Protein AF-0000000067011231 (afdb_homodimer)

Organism: Wuchereria bancrofti (NCBI:txid6293)

Nearest PDB structures (foldseek):
  5yp4-assembly1_B  TM=8.594E-01  e=2.585E-48  Pseudoxanthomonas mexicana
  5yp4-assembly2_D  TM=8.681E-01  e=1.313E-47  Pseudoxanthomonas mexicana
  5yp1-assembly2_D  TM=8.513E-01  e=4.082E-45  Pseudoxanthomonas mexicana
  5yp4-assembly2_C  TM=8.335E-01  e=2.295E-44  Pseudoxanthomonas mexicana
  5yp1-assembly1_A  TM=8.410E-01  e=7.634E-43  Pseudoxanthomonas mexicana

Radius of gyration: 39.49 Å; Cα contacts (8 Å, |Δi|>4): 3961; chains: 2; bounding box: 105×130×97 Å

pLDDT: mean 86.71, std 16.5, range [24.91, 98.81]

Secondary structure (DSSP, 8-state):
-----EEP-PPPPPHHHHHHHHHHHHHHHHHTT-EEEEEEEEEE-TTS-EEEEEEEEETTS-EEEEEEEE----S-TT--EEEE-EES--------PPPPHHHHHHHHHHT----EE--EEEEETTTTEEEEE-SS-EEEEETTEEEEESTT--S--EEEEE-SS-TTEEEEEETTEEEEEETTEEEEE--PPTTEEESB--HHHHHHH---B-EEE-SSSS-EEEEEEEE-TTSPEEB-PPTTB---PPEE--BTTSPPPEEEEEEEEEETTEEEEEEBSS-HHHHSTTEEEEEEEEE-TTSSEEEEEEEETTSSEEEEEEEEGGGBS-TTS------EEEEEEE-SS-PPP-S--EEPPPBTTEEEEEEEEEEESEEEEEEEEEEE-TTSSBEEEEEEESS-SSS-B-SSS-EEEETTTTEEEEEE--S-TT--EEEEEES-TT-TT-STTSSS----EEE-S-TT-EE--GGGGTT-TT-------EEETTTEEEEEEEETTEEEEEEEEEEE--TT-SS-EEEEEEEEE----STHHHHHHHHHTS---HHHHT---EEEEEE-TTTSSEEEEEEEPPTT--TTEEEEEEEEE--STT-----SSGGGTGGGHHHHTTT-EEEEEE-TT-SSS-HHHHGGGTT-TT---SSSSS-HHHHHHHHHHHHHHHHTTT-EEEEEEEEEEETHHHHHHHHHHHH-TTT-SEEEEES----GGGSBHHHHHHHH-SS-TTHHHHT-GGGGGGGS-SSTTSEEEEEETT-SSS-HHHHHHHHHHHHHHT---EEEEETT--SS--SHHHHHHHHHHHHHHHHHHT---THHHHHHHHHHHH-/-----EEP-PPPPPHHHHHHHHHHHHHHHHHTT-EEEEEEEEEE-TTS-EEEEEEEEETTS-EEEEEEEE----S-TT--EEEE-EES--------PPPPHHHHHHHHHHT----EE--EEEEETTTTEEEEE-SS-EEEEETTEEEEESTT--S--EEEEE-SS-TTEEEEEETTEEEEEETTEEEEE--PPTTEEESB--HHHHHHH---B-EEE-SSSS-EEEEEEEE-TTSPEEB-PPTTB---PPEE--BTTSPPPEEEEEEEEEETTEEEEEEBSS-HHHHSTTEEEEEEEEE-TTSSEEEEEEEETTSSEEEEEEEEGGGBS-TTS------EEEEEEE-SS-PPP-S--EEPPPBTTEEEEEEEEEEESEEEEEEEEEEE-TTSSBEEEEEEESS-SSS-B-SSS-EEEETTTTEEEEEE--S-TT--EEEEEES-TT-TT-STTSSS----EEE-S-TT-EE--GGGGTT-TT-------EEETTTEEEEEEEETTEEEEEEEEEEE--TT-SS-EEEEEEEEE----STHHHHHHHHHTS---HHHHT---EEEEEE-TTTSSEEEEEEEPPTT--TTEEEEEEEEE--STT-----SSGGGTGGGHHHHTTT-EEEEEE-TT-SSS-HHHHHTTTT-TT---SSSSS-HHHHHHHHHHHHHHHHTTT-EEEEEEEEEEETHHHHHHHHHHHH-TTT-SEEEEES----GGGSBHHHHHHHH-SS-TTHHHHT-GGGGGGGS-SSTTSEEEEEETT-SSS-HHHHHHHHHHHHHHT---EEEEETT--SS--SHHHHHHHHHHHHHHHHHHT---THHHHHHHHHHHH-

InterPro domains:
  IPR001375 Peptidase S9, prolyl oligopeptidase, catalytic domain [PF00326] (619-823)
  IPR002469 Dipeptidylpeptidase IV, N-terminal domain [PF00930] (152-465)
  IPR029058 Alpha/Beta hydrolase fold [G3DSA:3.40.50.1820] (556-831)
  IPR029058 Alpha/Beta hydrolase fold [SSF53474] (561-822)
  IPR050278 Serine protease S9B/DPPIV [PTHR11731] (105-818)

Sequence (1678 aa):
MPPHDEQYLVEEKSWSELLSHARLWRNISKKRMNMTLHHFSLYIDHSGTERMLALGGSGQSPQETIYTAPLTRSPLVSSVAKLTLSPYLDTKPSKSGPPPAELAALCERQRTTVSSGISSYDFDPTSSTLLYSDSTNLYRIQKEEKSVIGSGIKGCPLHAQLCPVDNTLVAFVANSNVHIDWKGKVIYSSSTGDNIINGCSSFIAQEELDRFTGMWWSPGPRKMLLYEQVDETAVTSLQFTIPGCSPARPMKYPVAGTANAISTLRLIVIDENKIIDEKLAVELKTVYPWYEYLARVGWLSDGSAIWALLLSRLQDRYALVLIPLNLFGSRDNQSSAQVVTLLQEQSEIWFNVDNLTRFLTPVGGILQFIHASDRDDYTHLFHYTAKLDEAHVTATCSSRPVTAGNWSVLKEPGLFVDEKRKHVYFVANKHHPSDANLYVSSETCTSDKCVVCYSDSSAYSKILSGIGLSYRHVSDFVLSQYERMECELQLNPEIGFVCWESSLQMPPRCVFYRLHHLNGDRLPTATLQHLIYLPQPSLTNELSQRIENICVPKVAAKEYPELIEYQSENSKRKHYALLLKPFGAIRGLQYPVIQLVYGGPGVQLVRNAWSTWVGFRKFASLGYAVLMVDGRGSSNRGISFEAALKNKLVSEKRLVQGTVEIEDQVEGLREVAKRTDGLLDLTRVAIMGWSYGGYLALLCLAKSPNVYRAAIAGGAVTCWRLYDTAYTERYLGLPSDPIYKDSSVLSYINQLPNEVDRLLIVHGLIDENVHFSHTERLIEALIAAGKPHRLQIFPSERHGVRSVEAGEFHDASMLSFLCRALAVDRIHSDITKSIDKSLMPPHDEQYLVEEKSWSELLSHARLWRNISKKRMNMTLHHFSLYIDHSGTERMLALGGSGQSPQETIYTAPLTRSPLVSSVAKLTLSPYLDTKPSKSGPPPAELAALCERQRTTVSSGISSYDFDPTSSTLLYSDSTNLYRIQKEEKSVIGSGIKGCPLHAQLCPVDNTLVAFVANSNVHIDWKGKVIYSSSTGDNIINGCSSFIAQEELDRFTGMWWSPGPRKMLLYEQVDETAVTSLQFTIPGCSPARPMKYPVAGTANAISTLRLIVIDENKIIDEKLAVELKTVYPWYEYLARVGWLSDGSAIWALLLSRLQDRYALVLIPLNLFGSRDNQSSAQVVTLLQEQSEIWFNVDNLTRFLTPVGGILQFIHASDRDDYTHLFHYTAKLDEAHVTATCSSRPVTAGNWSVLKEPGLFVDEKRKHVYFVANKHHPSDANLYVSSETCTSDKCVVCYSDSSAYSKILSGIGLSYRHVSDFVLSQYERMECELQLNPEIGFVCWESSLQMPPRCVFYRLHHLNGDRLPTATLQHLIYLPQPSLTNELSQRIENICVPKVAAKEYPELIEYQSENSKRKHYALLLKPFGAIRGLQYPVIQLVYGGPGVQLVRNAWSTWVGFRKFASLGYAVLMVDGRGSSNRGISFEAALKNKLVSEKRLVQGTVEIEDQVEGLREVAKRTDGLLDLTRVAIMGWSYGGYLALLCLAKSPNVYRAAIAGGAVTCWRLYDTAYTERYLGLPSDPIYKDSSVLSYINQLPNEVDRLLIVHGLIDENVHFSHTERLIEALIAAGKPHRLQIFPSERHGVRSVEAGEFHDASMLSFLCRALAVDRIHSDITKSIDKSL

Foldseek 3Di:
DPQQQAADAFDDDDLVVLLVLLLLLVLVLLLLVQWDWDDKAWDAAPVRWIKMKIWIDGSVALAIAIWMDTDDDDPPQPDAAAAAIHGPDPDDFPDDDDQFPVVVVLCVLLVHDDGAAWDDWEADRVQRKIWTDRSAFIWIDGPNDIETAPPPDDAGWDPWYAAQQHRQWIWTDGPQWIWITGNRRTPDIDDDDPQKHKFFDDPCLSNPLVGTTFKAFFLANFTKMKGKIKHLPQFDWDFQDDPPDDGDGTDGFFFFQGADIAIWMWMWGDDPVDIDIWTQQDDVCVVPVQFHDFRDKYAANNRQWIWTWTAGLLQQKIWIKIGGPVRTDDPVPPPLDDIETADIDGHPAHDRRFQAKAWDHDDPQKTWIWDWDQPVFAIFIKIKIWHADPSNHYTDIDIDTLADDQFHFDGQAYWDADPVLQKIWTWIQVVHLQAIFIKIFHRPPQDPPPVVCPPPVGNDIGTADDPQKHFDAQLLVFQFLNDHGRNYWHADQQFFGWTWIFFQLGRIWIWTWGWDDDPPDSDIYIGTHYTYHYDDPPVCVVVVVVSVPSPPPPLLNPFTWDKDWDQDPLVRHIKIKIKGFQRPQDPSHAFAEEEEEQLAAPHDLRHGGNSSPSSVNSVSPSGYMYMYIDAQRHPGSGVVSNSLQAQQQFFQPDPDGTRRSLVRSLRRVVVVCVVVPRRHDQQRYEYEGAASSLLVSLSNCLSPVNRHLAYEHELYAQFSSRAGSNPSCNRNNRDDPPSRVRNGSLVRLLSHDQDELRYEYEYESSAPHSHCVRVVSSVVSNVVNNHYYHYHYDDPDYSDQNDPSSSSSVSSVVVSSSSVSRRDDPPPPVVVVVVVVVD/DPQQQAADAFDDDDLVVLLVLLLLLVLLLLLLVQWDWDDKAWDQAPVRWIKMKIWIDGSVALAIAIWMDTDDDDPPQPDAAAAAIHGPDPDDFPDPDDQFPVVVVLCVLLVHDDGAAWDDWEADRVQRKIWTFRSAFIWIDGPNDIATAPPPDDAGWDPWYAAQQHRQWIWTDGPQWIWITGNRRTPDIDDDDPQKHKFFDDPCLSNPLVGTTFKAFFLANFTKMKGKIKHLPQFDWDFQDDPPDDGDGTDGFFFFQGADIAIWMWMWGDDDVDIDIWTQQDRVCVVPVQFHDFRDKYAANNRQWIWTWTAGLLQQKIWIKIGGPVRTHDPVPPPLDDIETADMDGHPAHDRRFQAKAWDHDDPQKTWIKDWDQPVFAIFIKIKIWHADPSNHYTDIDIDTLADDQWHFDGQQYWDADPVLQKIWTWIQVVHLQAIFIKIFHRPPQDPPPVVCPPPVGNDIGTADDPQKHFDAQLLVFQFLNDHGRNYWHADQQFFGWTWIFFQLGRIWIWTWGWDDDPPDSDIYIGTHYTYHYDQPPVCVVVVVVSVPSPPPPLLNPFTWDKDWDQDPLVRHIKIKIKGFQRPQDPSHAFAEEEEEQLAAPHDLRHGGNSSPSSVNSVSPSGYMYMYIDAQRHPGSGVVSNSLQAQQQFFQPDPPGTRRSLVRSLRRVVVVCVVVPRRHDQQRYEYEGAASSLLVSLSNCLSPVNRHQAYERELYAQFSSRAGSNPSCNRNNRDDPPSRVRNGSLVRLLSHDQDELRYEYEYESSAPHSHCVRVVSSVVSNVVNNHYYHYHYDDPDYSDQNDPSSSSSVSSVVVNSSSVSRRDDPPPPVVVVVVVVVD

Solvent-accessible surface area (backbone atoms only — not comparable to full-atom values): 88333 Å² total; per-residue (Å²): 122,78,78,75,65,46,70,58,77,64,78,87,69,54,52,62,54,35,37,50,50,29,46,51,42,51,50,57,45,44,63,56,54,39,67,47,74,42,78,60,46,69,47,58,44,96,88,64,48,37,32,37,38,29,34,30,29,56,60,88,43,66,46,23,43,46,29,28,43,76,58,77,86,62,89,66,80,84,59,70,38,81,40,67,36,40,70,67,59,92,72,74,75,68,86,90,62,82,74,51,67,69,57,49,52,51,23,56,58,64,49,35,74,83,60,43,29,44,68,48,72,38,74,41,68,88,73,52,33,40,35,37,26,53,60,59,50,38,36,38,34,42,89,90,42,76,42,58,44,48,64,90,60,69,59,52,66,38,85,62,39,64,32,80,76,43,78,56,33,35,38,31,23,31,81,40,17,36,34,34,20,50,79,40,38,61,78,43,68,56,86,60,60,87,55,35,30,26,33,38,45,52,67,60,36,27,65,69,55,71,30,63,70,16,61,47,65,31,65,16,90,56,58,35,38,38,30,30,37,29,42,37,73,73,24,41,54,27,24,57,39,57,22,52,33,62,68,62,83,60,42,75,48,34,30,37,77,57,44,66,55,47,79,43,53,32,40,34,40,55,47,98,92,44,77,46,78,27,47,48,56,64,58,64,47,77,78,37,74,62,50,54,42,80,61,46,74,50,59,34,53,64,39,69,32,33,35,38,32,39,23,24,61,44,26,28,34,39,34,38,32,38,39,51,59,78,44,45,39,70,74,83,60,79,60,82,71,46,66,20,49,58,44,73,52,73,49,95,59,59,64,82,86,63,47,44,68,48,60,43,75,69,52,95,78,33,42,36,31,38,37,60,47,48,85,81,34,22,34,30,41,28,41,33,41,31,40,59,40,95,76,41,47,44,36,55,63,48,73,45,66,30,40,63,65,100,37,24,51,49,42,74,45,24,64,47,75,42,75,90,76,36,35,41,36,37,38,24,20,67,92,36,78,40,33,29,32,42,31,38,23,46,64,66,80,67,61,84,73,41,67,86,46,54,77,70,77,59,42,64,65,46,76,44,51,62,83,86,31,11,50,64,56,48,73,41,46,83,76,25,86,77,48,46,53,83,39,67,74,40,71,29,88,85,54,23,35,52,49,43,35,18,11,61,88,34,66,62,44,42,34,35,30,36,46,42,82,51,89,87,52,88,65,65,47,48,45,68,41,31,43,54,42,71,72,73,65,80,74,48,52,60,56,47,48,54,53,62,56,56,66,68,56,73,70,54,73,78,62,61,62,44,81,44,78,47,77,34,83,88,74,72,40,78,33,43,30,35,38,34,64,24,54,79,68,53,93,62,33,17,23,36,30,39,36,46,43,45,65,37,71,76,46,64,68,60,47,38,30,29,66,68,48,53,77,51,46,63,45,14,71,56,45,26,26,39,38,35,56,42,41,54,11,23,44,74,64,24,53,67,36,31,47,71,36,56,63,31,57,63,29,51,85,61,94,59,86,58,20,67,47,54,51,37,46,54,49,45,54,51,53,52,33,62,73,50,76,53,36,53,28,65,84,29,20,31,29,30,18,50,32,56,5,6,31,45,19,52,45,37,31,28,77,33,52,85,52,27,54,21,26,37,25,25,32,32,55,32,43,57,69,70,34,43,32,68,63,43,18,37,41,53,42,69,79,44,82,62,55,51,54,50,45,18,52,73,70,42,55,88,48,40,59,59,44,73,63,28,34,38,41,35,38,22,44,44,11,81,72,49,28,32,43,30,53,45,54,49,50,49,51,28,36,69,69,63,38,50,68,44,52,47,78,36,60,89,21,30,70,56,68,73,51,68,44,52,37,27,41,50,45,22,51,51,52,57,45,47,56,63,44,52,47,80,78,68,70,63,58,60,56,55,55,54,50,53,69,75,98,121,78,78,75,64,46,68,58,78,64,77,88,68,54,52,62,53,34,37,50,50,29,46,51,43,52,50,56,45,44,63,56,54,42,65,47,73,44,78,61,44,70,48,58,44,96,86,64,48,38,32,38,38,30,36,30,29,56,60,88,46,63,47,23,43,46,29,27,42,75,58,77,86,62,89,65,81,83,58,70,38,81,39,66,36,41,71,66,60,95,72,73,73,67,84,92,63,83,75,51,68,69,58,48,52,50,24,57,58,64,48,35,75,83,58,41,25,44,66,48,72,38,74,41,69,89,73,52,32,40,34,38,26,53,60,59,52,39,37,36,34,42,88,88,41,76,43,59,42,48,63,90,60,68,58,52,67,38,84,61,40,65,34,78,78,40,77,56,33,35,38,32,23,30,82,38,16,35,34,33,20,49,81,42,39,60,76,44,67,57,85,62,60,89,55,36,28,27,32,39,43,51,67,60,36,27,65,70,55,72,29,64,70,16,61,45,67,32,66,17,90,56,58,34,39,38,30,30,37,30,41,36,73,72,24,41,56,27,24,56,39,57,21,54,33,62,69,63,84,58,44,75,49,34,33,36,77,56,42,65,55,48,77,43,52,31,40,33,39,55,49,96,93,44,77,46,78,27,47,48,58,66,58,63,48,78,79,37,72,61,52,54,41,80,60,45,75,49,60,35,53,64,39,70,32,34,36,37,32,38,22,23,61,46,26,26,34,39,34,39,34,37,39,52,60,79,43,44,37,70,72,82,59,80,58,82,69,48,67,21,48,56,46,72,51,73,51,93,58,59,65,82,84,62,46,44,68,46,61,43,74,67,53,97,77,33,42,36,32,38,37,60,43,48,89,80,35,24,34,27,40,29,42,33,40,32,42,61,42,96,75,43,46,46,34,57,61,47,72,47,66,30,38,64,65,100,36,22,50,50,41,75,47,24,63,48,75,42,74,91,77,36,35,39,34,37,37,27,19,68,92,36,77,38,34,29,32,41,29,38,22,46,64,68,78,66,61,85,74,41,67,85,46,54,76,70,78,60,41,64,65,46,76,44,51,62,81,86,30,12,48,63,56,48,74,43,45,82,76,24,86,76,49,45,51,84,40,67,73,39,72,29,90,87,53,24,37,53,48,44,34,17,11,62,88,35,65,61,44,43,35,35,31,36,45,43,82,50,88,89,52,89,64,66,46,48,44,70,40,31,42,54,39,71,72,72,65,82,73,50,52,58,55,46,49,54,53,62,56,54,66,68,55,73,70,55,73,79,63,62,61,43,81,44,78,44,77,34,85,87,76,71,41,78,33,42,29,35,38,34,63,24,54,80,69,54,90,62,33,17,24,36,31,38,35,45,43,44,64,36,72,76,46,60,68,59,47,37,29,29,68,65,49,53,76,50,47,64,45,12,70,54,44,25,26,38,36,36,55,41,43,58,11,24,44,75,64,25,54,68,37,30,48,72,37,56,62,31,56,65,31,51,85,59,94,59,84,59,20,66,45,55,50,37,47,54,50,45,54,52,55,50,31,62,72,50,75,52,37,52,28,65,83,28,20,32,29,32,19,48,32,56,5,6,30,45,19,53,44,39,31,27,76,35,52,85,52,26,53,22,26,36,25,26,32,32,55,32,42,58,68,72,34,44,31,68,61,42,19,38,38,53,42,71,81,44,84,64,56,50,53,50,46,18,51,74,72,41,56,88,48,40,59,58,44,74,61,30,34,39,40,35,38,22,45,45,11,83,73,50,29,32,43,29,52,44,53,50,51,51,52,30,36,69,69,63,38,49,68,44,51,48,76,36,62,89,22,30,70,56,67,73,52,67,45,51,37,27,41,50,47,23,52,51,52,58,45,46,56,63,44,53,49,80,77,68,70,62,57,61,54,53,55,54,50,54,68,74,96

Structure (mmCIF, N/CA/C/O backbone):
data_AF-0000000067011231-model_v1
#
loop_
_entity.id
_entity.type
_entity.pdbx_description
1 polymer 'Uncharacterized protein'
#
loop_
_atom_site.group_PDB
_atom_site.id
_atom_site.type_symbol
_atom_site.label_atom_id
_atom_site.label_alt_id
_atom_site.label_comp_id
_atom_site.label_asym_id
_atom_site.label_entity_id
_atom_site.label_seq_id
_atom_site.pdbx_PDB_ins_code
_atom_site.Cartn_x
_atom_site.Cartn_y
_atom_site.Cartn_z
_atom_site.occupancy
_atom_site.B_iso_or_equiv
_atom_site.auth_seq_id
_atom_site.auth_comp_id
_atom_site.auth_asym_id
_atom_site.auth_atom_id
_atom_site.pdbx_PDB_model_num
ATOM 1 N N . MET A 1 1 ? 53.312 -22.281 0.967 1 25.03 1 MET A N 1
ATOM 2 C CA . MET A 1 1 ? 52.062 -21.828 1.566 1 25.03 1 MET A CA 1
ATOM 3 C C . MET A 1 1 ? 50.938 -21.828 0.538 1 25.03 1 MET A C 1
ATOM 5 O O . MET A 1 1 ? 51.125 -21.375 -0.593 1 25.03 1 MET A O 1
ATOM 9 N N . PRO A 1 2 ? 50.062 -22.703 0.589 1 32.97 2 PRO A N 1
ATOM 10 C CA . PRO A 1 2 ? 49.094 -22.703 -0.511 1 32.97 2 PRO A CA 1
ATOM 11 C C . PRO A 1 2 ? 48.656 -21.297 -0.906 1 32.97 2 PRO A C 1
ATOM 13 O O . PRO A 1 2 ? 48.656 -20.391 -0.076 1 32.97 2 PRO A O 1
ATOM 16 N N . PRO A 1 3 ? 48.875 -20.906 -2.145 1 37 3 PRO A N 1
ATOM 17 C CA . PRO A 1 3 ? 48.5 -19.547 -2.539 1 37 3 PRO A CA 1
ATOM 18 C C . PRO A 1 3 ? 47.219 -19.078 -1.87 1 37 3 PRO A C 1
ATOM 20 O O . PRO A 1 3 ? 46.281 -19.844 -1.728 1 37 3 PRO A O 1
ATOM 23 N N . HIS A 1 4 ? 47.156 -18.406 -0.833 1 44.25 4 HIS A N 1
ATOM 24 C CA . HIS A 1 4 ? 46.031 -17.766 -0.166 1 44.25 4 HIS A CA 1
ATOM 25 C C . HIS A 1 4 ? 44.969 -17.328 -1.173 1 44.25 4 HIS A C 1
ATOM 27 O O . HIS A 1 4 ? 45.25 -16.578 -2.111 1 44.25 4 HIS A O 1
ATOM 33 N N . ASP A 1 5 ? 43.938 -18.109 -1.462 1 57.59 5 ASP A N 1
ATOM 34 C CA . ASP A 1 5 ? 42.844 -17.891 -2.387 1 57.59 5 ASP A CA 1
ATOM 35 C C . ASP A 1 5 ? 42.312 -16.469 -2.279 1 57.59 5 ASP A C 1
ATOM 37 O O . ASP A 1 5 ? 41.969 -16 -1.186 1 57.59 5 ASP A O 1
ATOM 41 N N . GLU A 1 6 ? 42.656 -15.633 -3.213 1 83.19 6 GLU A N 1
ATOM 42 C CA . GLU A 1 6 ? 42.25 -14.234 -3.305 1 83.19 6 GLU A CA 1
ATOM 43 C C . GLU A 1 6 ? 40.781 -14.117 -3.658 1 83.19 6 GLU A C 1
ATOM 45 O O . GLU A 1 6 ? 40.25 -14.93 -4.422 1 83.19 6 GLU A O 1
ATOM 50 N N . GLN A 1 7 ? 40.031 -13.398 -2.896 1 91.94 7 GLN A N 1
ATOM 51 C CA . GLN A 1 7 ? 38.625 -13.133 -3.137 1 91.94 7 GLN A CA 1
ATOM 52 C C . GLN A 1 7 ? 38.438 -12.242 -4.363 1 91.94 7 GLN A C 1
ATOM 54 O O . GLN A 1 7 ? 39.156 -11.25 -4.531 1 91.94 7 GLN A O 1
ATOM 59 N N . TYR A 1 8 ? 37.625 -12.695 -5.207 1 93.62 8 TYR A N 1
ATOM 60 C CA . TYR A 1 8 ? 37.312 -11.906 -6.387 1 93.62 8 TYR A CA 1
ATOM 61 C C . TYR A 1 8 ? 36.562 -10.641 -6.004 1 93.62 8 TYR A C 1
ATOM 63 O O . TYR A 1 8 ? 35.594 -10.688 -5.203 1 93.62 8 TYR A O 1
ATOM 71 N N . LEU A 1 9 ? 36.969 -9.5 -6.539 1 92.25 9 LEU A N 1
ATOM 72 C CA . LEU A 1 9 ? 36.312 -8.227 -6.293 1 92.25 9 LEU A CA 1
ATOM 73 C C . LEU A 1 9 ? 35.375 -7.887 -7.434 1 92.25 9 LEU A C 1
ATOM 75 O O . LEU A 1 9 ? 35.812 -7.609 -8.555 1 92.25 9 LEU A O 1
ATOM 79 N N . VAL A 1 10 ? 34.094 -7.914 -7.133 1 93.94 10 VAL A N 1
ATOM 80 C CA . VAL A 1 10 ? 33.094 -7.504 -8.133 1 93.94 10 VAL A CA 1
ATOM 81 C C . VAL A 1 10 ? 33.219 -6 -8.367 1 93.94 10 VAL A C 1
ATOM 83 O O . VAL A 1 10 ? 33.156 -5.211 -7.422 1 93.94 10 VAL A O 1
ATOM 86 N N . GLU A 1 11 ? 33.312 -5.676 -9.555 1 91.75 11 GLU A N 1
ATOM 87 C CA . GLU A 1 11 ? 33.438 -4.266 -9.914 1 91.75 11 GLU A CA 1
ATOM 88 C C . GLU A 1 11 ? 32.188 -3.482 -9.539 1 91.75 11 GLU A C 1
ATOM 90 O O . GLU A 1 11 ? 31.062 -3.932 -9.797 1 91.75 11 GLU A O 1
ATOM 95 N N . GLU A 1 12 ? 32.438 -2.393 -8.859 1 90.94 12 GLU A N 1
ATOM 96 C CA . GLU A 1 12 ? 31.312 -1.506 -8.57 1 90.94 12 GLU A CA 1
ATOM 97 C C . GLU A 1 12 ? 30.938 -0.683 -9.789 1 90.94 12 GLU A C 1
ATOM 99 O O . GLU A 1 12 ? 31.719 0.137 -10.266 1 90.94 12 GLU A O 1
ATOM 104 N N . LYS A 1 13 ? 29.766 -0.865 -10.258 1 95.19 13 LYS A N 1
ATOM 105 C CA . LYS A 1 13 ? 29.266 -0.146 -11.422 1 95.19 13 LYS A CA 1
ATOM 106 C C . LYS A 1 13 ? 28.312 0.968 -11 1 95.19 13 LYS A C 1
ATOM 108 O O . LYS A 1 13 ? 27.688 0.896 -9.938 1 95.19 13 LYS A O 1
ATOM 113 N N . SER A 1 14 ? 28.344 2.008 -11.883 1 96.06 14 SER A N 1
ATOM 114 C CA . SER A 1 14 ? 27.344 3.055 -11.672 1 96.06 14 SER A CA 1
ATOM 115 C C . SER A 1 14 ? 25.938 2.541 -11.945 1 96.06 14 SER A C 1
ATOM 117 O O . SER A 1 14 ? 25.766 1.497 -12.578 1 96.06 14 SER A O 1
ATOM 119 N N . TRP A 1 15 ? 24.984 3.268 -11.43 1 96.94 15 TRP A N 1
ATOM 120 C CA . TRP A 1 15 ? 23.594 2.887 -11.648 1 96.94 15 TRP A CA 1
ATOM 121 C C . TRP A 1 15 ? 23.266 2.814 -13.141 1 96.94 15 TRP A C 1
ATOM 123 O O . TRP A 1 15 ? 22.625 1.868 -13.602 1 96.94 15 TRP A O 1
ATOM 133 N N . SER A 1 16 ? 23.703 3.738 -13.883 1 96.62 16 SER A N 1
ATOM 134 C CA . SER A 1 16 ? 23.453 3.76 -15.32 1 96.62 16 SER A CA 1
ATOM 135 C C . SER A 1 16 ? 24.062 2.539 -16.016 1 96.62 16 SER A C 1
ATOM 137 O O . SER A 1 16 ? 23.453 1.979 -16.922 1 96.62 16 SER A O 1
ATOM 139 N N . GLU A 1 17 ? 25.219 2.203 -15.523 1 97.25 17 GLU A N 1
ATOM 140 C CA . GLU A 1 17 ? 25.859 1.01 -16.062 1 97.25 17 GLU A CA 1
ATOM 141 C C . GLU A 1 17 ? 25.078 -0.25 -15.703 1 97.25 17 GLU A C 1
ATOM 143 O O . GLU A 1 17 ? 24.953 -1.165 -16.516 1 97.25 17 GLU A O 1
ATOM 148 N N . LEU A 1 18 ? 24.609 -0.271 -14.516 1 97.62 18 LEU A N 1
ATOM 149 C CA . LEU A 1 18 ? 23.844 -1.425 -14.07 1 97.62 18 LEU A CA 1
ATOM 150 C C . LEU A 1 18 ? 22.531 -1.543 -14.859 1 97.62 18 LEU A C 1
ATOM 152 O O . LEU A 1 18 ? 22.125 -2.648 -15.219 1 97.62 18 LEU A O 1
ATOM 156 N N . LEU A 1 19 ? 21.859 -0.436 -15.109 1 96.88 19 LEU A N 1
ATOM 157 C CA . LEU A 1 19 ? 20.641 -0.435 -15.914 1 96.88 19 LEU A CA 1
ATOM 158 C C . LEU A 1 19 ? 20.922 -0.935 -17.328 1 96.88 19 LEU A C 1
ATOM 160 O O . LEU A 1 19 ? 20.141 -1.721 -17.875 1 96.88 19 LEU A O 1
ATOM 164 N N . SER A 1 20 ? 22.016 -0.45 -17.859 1 95.75 20 SER A N 1
ATOM 165 C CA . SER A 1 20 ? 22.391 -0.886 -19.188 1 95.75 20 SER A CA 1
ATOM 166 C C . SER A 1 20 ? 22.719 -2.377 -19.219 1 95.75 20 SER A C 1
ATOM 168 O O . SER A 1 20 ? 22.359 -3.078 -20.172 1 95.75 20 SER A O 1
ATOM 170 N N . HIS A 1 21 ? 23.438 -2.797 -18.203 1 94.62 21 HIS A N 1
ATOM 171 C CA . HIS A 1 21 ? 23.75 -4.215 -18.047 1 94.62 21 HIS A CA 1
ATOM 172 C C . HIS A 1 21 ? 22.484 -5.055 -17.984 1 94.62 21 HIS A C 1
ATOM 174 O O . HIS A 1 21 ? 22.391 -6.086 -18.656 1 94.62 21 HIS A O 1
ATOM 180 N N . ALA A 1 22 ? 21.531 -4.617 -17.203 1 94.5 22 ALA A N 1
ATOM 181 C CA . ALA A 1 22 ? 20.25 -5.312 -17.078 1 94.5 22 ALA A CA 1
ATOM 182 C C . ALA A 1 22 ? 19.516 -5.367 -18.406 1 94.5 22 ALA A C 1
ATOM 184 O O . ALA A 1 22 ? 19.016 -6.426 -18.812 1 94.5 22 ALA A O 1
ATOM 185 N N . ARG A 1 23 ? 19.469 -4.281 -19.094 1 92.44 23 ARG A N 1
ATOM 186 C CA . ARG A 1 23 ? 18.812 -4.191 -20.391 1 92.44 23 ARG A CA 1
ATOM 187 C C . ARG A 1 23 ? 19.453 -5.137 -21.406 1 92.44 23 ARG A C 1
ATOM 189 O O . ARG A 1 23 ? 18.766 -5.848 -22.141 1 92.44 23 ARG A O 1
ATOM 196 N N . LEU A 1 24 ? 20.766 -5.148 -21.391 1 90.31 24 LEU A N 1
ATOM 197 C CA . LEU A 1 24 ? 21.516 -5.977 -22.328 1 90.31 24 LEU A CA 1
ATOM 198 C C . LEU A 1 24 ? 21.203 -7.453 -22.125 1 90.31 24 LEU A C 1
ATOM 200 O O . LEU A 1 24 ? 20.844 -8.148 -23.078 1 90.31 24 LEU A O 1
ATOM 204 N N . TRP A 1 25 ? 21.297 -7.91 -20.969 1 90.25 25 TRP A N 1
ATOM 205 C CA . TRP A 1 25 ? 21.141 -9.336 -20.719 1 90.25 25 TRP A CA 1
ATOM 206 C C . TRP A 1 25 ? 19.688 -9.758 -20.844 1 90.25 25 TRP A C 1
ATOM 208 O O . TRP A 1 25 ? 19.391 -10.898 -21.219 1 90.25 25 TRP A O 1
ATOM 218 N N . ARG A 1 26 ? 18.75 -8.906 -20.484 1 87.06 26 ARG A N 1
ATOM 219 C CA . ARG A 1 26 ? 17.344 -9.211 -20.719 1 87.06 26 ARG A CA 1
ATOM 220 C C . ARG A 1 26 ? 17.047 -9.359 -22.203 1 87.06 26 ARG A C 1
ATOM 222 O O . ARG A 1 26 ? 16.328 -10.273 -22.609 1 87.06 26 ARG A O 1
ATOM 229 N N . ASN A 1 27 ? 17.641 -8.484 -22.969 1 83.81 27 ASN A N 1
ATOM 230 C CA . ASN A 1 27 ? 17.453 -8.555 -24.406 1 83.81 27 ASN A CA 1
ATOM 231 C C . ASN A 1 27 ? 18.078 -9.812 -25 1 83.81 27 ASN A C 1
ATOM 233 O O . ASN A 1 27 ? 17.5 -10.445 -25.891 1 83.81 27 ASN A O 1
ATOM 237 N N . ILE A 1 28 ? 19.234 -10.195 -24.5 1 81.25 28 ILE A N 1
ATOM 238 C CA . ILE A 1 28 ? 19.906 -11.406 -24.969 1 81.25 28 ILE A CA 1
ATOM 239 C C . ILE A 1 28 ? 19.062 -12.633 -24.625 1 81.25 28 ILE A C 1
ATOM 241 O O . ILE A 1 28 ? 18.891 -13.531 -25.453 1 81.25 28 ILE A O 1
ATOM 245 N N . SER A 1 29 ? 18.531 -12.617 -23.453 1 78.31 29 SER A N 1
ATOM 246 C CA . SER A 1 29 ? 17.734 -13.75 -22.984 1 78.31 29 SER A CA 1
ATOM 247 C C . SER A 1 29 ? 16.438 -13.859 -23.766 1 78.31 29 SER A C 1
ATOM 249 O O . SER A 1 29 ? 15.969 -14.961 -24.062 1 78.31 29 SER A O 1
ATOM 251 N N . LYS A 1 30 ? 15.812 -12.766 -24.078 1 72.19 30 LYS A N 1
ATOM 252 C CA . LYS A 1 30 ? 14.547 -12.758 -24.797 1 72.19 30 LYS A CA 1
ATOM 253 C C . LYS A 1 30 ? 14.734 -13.18 -26.25 1 72.19 30 LYS A C 1
ATOM 255 O O . LYS A 1 30 ? 13.867 -13.844 -26.828 1 72.19 30 LYS A O 1
ATOM 260 N N . LYS A 1 31 ? 15.773 -12.703 -26.875 1 64.56 31 LYS A N 1
ATOM 261 C CA . LYS A 1 31 ? 16.047 -13.016 -28.281 1 64.56 31 LYS A CA 1
ATOM 262 C C . LYS A 1 31 ? 16.078 -14.523 -28.5 1 64.56 31 LYS A C 1
ATOM 264 O O . LYS A 1 31 ? 15.625 -15.008 -29.547 1 64.56 31 LYS A O 1
ATOM 269 N N . ARG A 1 32 ? 16.484 -15.18 -27.594 1 60.84 32 ARG A N 1
ATOM 270 C CA . ARG A 1 32 ? 16.625 -16.625 -27.766 1 60.84 32 ARG A CA 1
ATOM 271 C C . ARG A 1 32 ? 15.312 -17.344 -27.469 1 60.84 32 ARG A C 1
ATOM 273 O O . ARG A 1 32 ? 15.195 -18.547 -27.703 1 60.84 32 ARG A O 1
ATOM 280 N N . MET A 1 33 ? 14.344 -16.469 -27.109 1 61.5 33 MET A N 1
ATOM 281 C CA . MET A 1 33 ? 13.039 -17.047 -26.781 1 61.5 33 MET A CA 1
ATOM 282 C C . MET A 1 33 ? 11.953 -16.469 -27.688 1 61.5 33 MET A C 1
ATOM 284 O O . MET A 1 33 ? 10.766 -16.547 -27.359 1 61.5 33 MET A O 1
ATOM 288 N N . ASN A 1 34 ? 12.148 -15.852 -28.828 1 56.56 34 ASN A N 1
ATOM 289 C CA . ASN A 1 34 ? 11.391 -14.875 -29.609 1 56.56 34 ASN A CA 1
ATOM 290 C C . ASN A 1 34 ? 10.148 -15.5 -30.234 1 56.56 34 ASN A C 1
ATOM 292 O O . ASN A 1 34 ? 9.43 -14.844 -31 1 56.56 34 ASN A O 1
ATOM 296 N N . MET A 1 35 ? 9.945 -16.703 -30.094 1 60.41 35 MET A N 1
ATOM 297 C CA . MET A 1 35 ? 8.734 -17.234 -30.719 1 60.41 35 MET A CA 1
ATOM 298 C C . MET A 1 35 ? 7.805 -17.844 -29.688 1 60.41 35 MET A C 1
ATOM 300 O O . MET A 1 35 ? 8.25 -18.609 -28.828 1 60.41 35 MET A O 1
ATOM 304 N N . THR A 1 36 ? 6.555 -17.25 -29.766 1 73.81 36 THR A N 1
ATOM 305 C CA . THR A 1 36 ? 5.555 -17.875 -28.922 1 73.81 36 THR A CA 1
ATOM 306 C C . THR A 1 36 ? 4.535 -18.656 -29.75 1 73.81 36 THR A C 1
ATOM 308 O O . THR A 1 36 ? 3.879 -18.078 -30.625 1 73.81 36 THR A O 1
ATOM 311 N N . LEU A 1 37 ? 4.551 -19.906 -29.734 1 82.38 37 LEU A N 1
ATOM 312 C CA . LEU A 1 37 ? 3.557 -20.781 -30.344 1 82.38 37 LEU A CA 1
ATOM 313 C C . LEU A 1 37 ? 2.938 -21.719 -29.297 1 82.38 37 LEU A C 1
ATOM 315 O O . LEU A 1 37 ? 3.65 -22.312 -28.5 1 82.38 37 LEU A O 1
ATOM 319 N N . HIS A 1 38 ? 1.689 -21.656 -29.312 1 84.69 38 HIS A N 1
ATOM 320 C CA . HIS A 1 38 ? 0.983 -22.531 -28.375 1 84.69 38 HIS A CA 1
ATOM 321 C C . HIS A 1 38 ? -0.389 -22.922 -28.922 1 84.69 38 HIS A C 1
ATOM 323 O O . HIS A 1 38 ? -0.749 -22.547 -30.031 1 84.69 38 HIS A O 1
ATOM 329 N N . HIS A 1 39 ? -1.123 -23.75 -28.203 1 87.94 39 HIS A N 1
ATOM 330 C CA . HIS A 1 39 ? -2.438 -24.25 -28.609 1 87.94 39 HIS A CA 1
ATOM 331 C C . HIS A 1 39 ? -2.385 -24.922 -29.969 1 87.94 39 HIS A C 1
ATOM 333 O O . HIS A 1 39 ? -3.113 -24.516 -30.891 1 87.94 39 HIS A O 1
ATOM 339 N N . PHE A 1 40 ? -1.646 -25.875 -30.125 1 90.81 40 PHE A N 1
ATOM 340 C CA . PHE A 1 40 ? -1.478 -26.609 -31.375 1 90.81 40 PHE A CA 1
ATOM 341 C C . PHE A 1 40 ? -2.66 -27.531 -31.625 1 90.81 40 PHE A C 1
ATOM 343 O O . PHE A 1 40 ? -3.283 -28.016 -30.688 1 90.81 40 PHE A O 1
ATOM 350 N N . SER A 1 41 ? -2.943 -27.734 -32.875 1 92.56 41 SER A N 1
ATOM 351 C CA . SER A 1 41 ? -3.922 -28.734 -33.312 1 92.56 41 SER A CA 1
ATOM 352 C C . SER A 1 41 ? -3.461 -29.438 -34.594 1 92.56 41 SER A C 1
ATOM 354 O O . SER A 1 41 ? -3.197 -28.797 -35.625 1 92.56 41 SER A O 1
ATOM 356 N N . LEU A 1 42 ? -3.293 -30.734 -34.531 1 95.69 42 LEU A N 1
ATOM 357 C CA . LEU A 1 42 ? -2.947 -31.562 -35.688 1 95.69 42 LEU A CA 1
ATOM 358 C C . LEU A 1 42 ? -4.176 -32.281 -36.219 1 95.69 42 LEU A C 1
ATOM 360 O O . LEU A 1 42 ? -4.871 -32.969 -35.469 1 95.69 42 LEU A O 1
ATOM 364 N N . TYR A 1 43 ? -4.395 -32.156 -37.562 1 94.88 43 TYR A N 1
ATOM 365 C CA . TYR A 1 43 ? -5.594 -32.781 -38.125 1 94.88 43 TYR A CA 1
ATOM 366 C C . TYR A 1 43 ? -5.387 -33.094 -39.594 1 94.88 43 TYR A C 1
ATOM 368 O O . TYR A 1 43 ? -4.375 -32.719 -40.188 1 94.88 43 TYR A O 1
ATOM 376 N N . ILE A 1 44 ? -6.277 -33.875 -40.062 1 94.31 44 ILE A N 1
ATOM 377 C CA . ILE A 1 44 ? -6.344 -34.188 -41.469 1 94.31 44 ILE A CA 1
ATOM 378 C C . ILE A 1 44 ? -7.516 -33.438 -42.125 1 94.31 44 ILE A C 1
ATOM 380 O O . ILE A 1 44 ? -8.656 -33.594 -41.688 1 94.31 44 ILE A O 1
ATOM 384 N N . ASP A 1 45 ? -7.211 -32.75 -43.094 1 91.19 45 ASP A N 1
ATOM 385 C CA . ASP A 1 45 ? -8.273 -31.953 -43.719 1 91.19 45 ASP A CA 1
ATOM 386 C C . ASP A 1 45 ? -9.086 -32.781 -44.719 1 91.19 45 ASP A C 1
ATOM 388 O O . ASP A 1 45 ? -8.844 -34 -44.844 1 91.19 45 ASP A O 1
ATOM 392 N N . HIS A 1 46 ? -10.133 -32.219 -45.344 1 88.75 46 HIS A N 1
ATOM 393 C CA . HIS A 1 46 ? -11.07 -32.938 -46.219 1 88.75 46 HIS A CA 1
ATOM 394 C C . HIS A 1 46 ? -10.359 -33.469 -47.438 1 88.75 46 HIS A C 1
ATOM 396 O O . HIS A 1 46 ? -10.82 -34.438 -48.031 1 88.75 46 HIS A O 1
ATOM 402 N N . SER A 1 47 ? -9.258 -32.906 -47.781 1 90.12 47 SER A N 1
ATOM 403 C CA . SER A 1 47 ? -8.508 -33.344 -48.938 1 90.12 47 SER A CA 1
ATOM 404 C C . SER A 1 47 ? -7.562 -34.5 -48.562 1 90.12 47 SER A C 1
ATOM 406 O O . SER A 1 47 ? -6.906 -35.062 -49.406 1 90.12 47 SER A O 1
ATOM 408 N N . GLY A 1 48 ? -7.473 -34.75 -47.219 1 90.69 48 GLY A N 1
ATOM 409 C CA . GLY A 1 48 ? -6.582 -35.781 -46.75 1 90.69 48 GLY A CA 1
ATOM 410 C C . GLY A 1 48 ? -5.203 -35.281 -46.375 1 90.69 48 GLY A C 1
ATOM 411 O O . GLY A 1 48 ? -4.328 -36.062 -46 1 90.69 48 GLY A O 1
ATOM 412 N N . THR A 1 49 ? -5.055 -34.031 -46.5 1 93.94 49 THR A N 1
ATOM 413 C CA . THR A 1 49 ? -3.773 -33.438 -46.156 1 93.94 49 THR A CA 1
ATOM 414 C C . THR A 1 49 ? -3.637 -33.281 -44.656 1 93.94 49 THR A C 1
ATOM 416 O O . THR A 1 49 ? -4.559 -32.781 -43.969 1 93.94 49 THR A O 1
ATOM 419 N N . GLU A 1 50 ? -2.516 -33.719 -44.156 1 95.88 50 GLU A N 1
ATOM 420 C CA . GLU A 1 50 ? -2.199 -33.469 -42.75 1 95.88 50 GLU A CA 1
ATOM 421 C C . GLU A 1 50 ? -1.796 -32.031 -42.5 1 95.88 50 GLU A C 1
ATOM 423 O O . GLU A 1 50 ? -0.981 -31.484 -43.25 1 95.88 50 GLU A O 1
ATOM 428 N N . ARG A 1 51 ? -2.404 -31.422 -41.469 1 95.81 51 ARG A N 1
ATOM 429 C CA . ARG A 1 51 ? -2.156 -30 -41.219 1 95.81 51 ARG A CA 1
ATOM 430 C C . ARG A 1 51 ? -1.994 -29.75 -39.719 1 95.81 51 ARG A C 1
ATOM 432 O O . ARG A 1 51 ? -2.363 -30.594 -38.875 1 95.81 51 ARG A O 1
ATOM 439 N N . MET A 1 52 ? -1.432 -28.594 -39.438 1 95.38 52 MET A N 1
ATOM 440 C CA . MET A 1 52 ? -1.346 -28.125 -38.062 1 95.38 52 MET A CA 1
ATOM 441 C C . MET A 1 52 ? -1.879 -26.703 -37.938 1 95.38 52 MET A C 1
ATOM 443 O O . MET A 1 52 ? -1.713 -25.891 -38.844 1 95.38 52 MET A O 1
ATOM 447 N N . LEU A 1 53 ? -2.57 -26.375 -36.844 1 94.5 53 LEU A N 1
ATOM 448 C CA . LEU A 1 53 ? -2.904 -25.016 -36.438 1 94.5 53 LEU A CA 1
ATOM 449 C C . LEU A 1 53 ? -2.146 -24.656 -35.156 1 94.5 53 LEU A C 1
ATOM 451 O O . LEU A 1 53 ? -1.838 -25.531 -34.344 1 94.5 53 LEU A O 1
ATOM 455 N N . ALA A 1 54 ? -1.797 -23.453 -35.031 1 91.31 54 ALA A N 1
ATOM 456 C CA . ALA A 1 54 ? -1.123 -22.969 -33.812 1 91.31 54 ALA A CA 1
ATOM 457 C C . ALA A 1 54 ? -1.452 -21.516 -33.562 1 91.31 54 ALA A C 1
ATOM 459 O O . ALA A 1 54 ? -1.619 -20.719 -34.5 1 91.31 54 ALA A O 1
ATOM 460 N N . LEU A 1 55 ? -1.612 -21.219 -32.312 1 87.88 55 LEU A N 1
ATOM 461 C CA . LEU A 1 55 ? -1.753 -19.812 -31.891 1 87.88 55 LEU A CA 1
ATOM 462 C C . LEU A 1 55 ? -0.397 -19.219 -31.531 1 87.88 55 LEU A C 1
ATOM 464 O O . LEU A 1 55 ? 0.418 -19.875 -30.875 1 87.88 55 LEU A O 1
ATOM 468 N N . GLY A 1 56 ? -0.098 -18.078 -32.062 1 83.88 56 GLY A N 1
ATOM 469 C CA . GLY A 1 56 ? 1.186 -17.5 -31.719 1 83.88 56 GLY A CA 1
ATOM 470 C C . GLY A 1 56 ? 1.4 -16.125 -32.312 1 83.88 56 GLY A C 1
ATOM 471 O O . GLY A 1 56 ? 0.476 -15.531 -32.875 1 83.88 56 GLY A O 1
ATOM 472 N N . GLY A 1 57 ? 2.502 -15.516 -31.859 1 76.75 57 GLY A N 1
ATOM 473 C CA . GLY A 1 57 ? 2.904 -14.211 -32.344 1 76.75 57 GLY A CA 1
ATOM 474 C C . GLY A 1 57 ? 4.41 -14.023 -32.375 1 76.75 57 GLY A C 1
ATOM 475 O O . GLY A 1 57 ? 5.152 -14.805 -31.781 1 76.75 57 GLY A O 1
ATOM 476 N N . SER A 1 58 ? 4.773 -13.086 -33.25 1 63.12 58 SER A N 1
ATOM 477 C CA . SER A 1 58 ? 6.199 -12.797 -33.344 1 63.12 58 SER A CA 1
ATOM 478 C C . SER A 1 58 ? 6.676 -11.977 -32.125 1 63.12 58 SER A C 1
ATOM 480 O O . SER A 1 58 ? 5.902 -11.219 -31.547 1 63.12 58 SER A O 1
ATOM 482 N N . GLY A 1 59 ? 7.66 -12.5 -31.344 1 56.5 59 GLY A N 1
ATOM 483 C CA . GLY A 1 59 ? 8.227 -11.922 -30.141 1 56.5 59 GLY A CA 1
ATOM 484 C C . GLY A 1 59 ? 8.188 -10.406 -30.141 1 56.5 59 GLY A C 1
ATOM 485 O O . GLY A 1 59 ? 8.234 -9.781 -29.078 1 56.5 59 GLY A O 1
ATOM 486 N N . GLN A 1 60 ? 8.227 -9.672 -31.266 1 50.28 60 GLN A N 1
ATOM 487 C CA . GLN A 1 60 ? 8.336 -8.211 -31.281 1 50.28 60 GLN A CA 1
ATOM 488 C C . GLN A 1 60 ? 6.969 -7.559 -31.125 1 50.28 60 GLN A C 1
ATOM 490 O O . GLN A 1 60 ? 6.871 -6.398 -30.734 1 50.28 60 GLN A O 1
ATOM 495 N N . SER A 1 61 ? 6.02 -8.273 -31.688 1 53.75 61 SER A N 1
ATOM 496 C CA . SER A 1 61 ? 4.684 -7.695 -31.578 1 53.75 61 SER A CA 1
ATOM 497 C C . SER A 1 61 ? 3.766 -8.578 -30.734 1 53.75 61 SER A C 1
ATOM 499 O O . SER A 1 61 ? 3.607 -9.766 -31.016 1 53.75 61 SER A O 1
ATOM 501 N N . PRO A 1 62 ? 3.326 -8.086 -29.547 1 61.75 62 PRO A N 1
ATOM 502 C CA . PRO A 1 62 ? 2.445 -8.836 -28.641 1 61.75 62 PRO A CA 1
ATOM 503 C C . PRO A 1 62 ? 1.149 -9.281 -29.328 1 61.75 62 PRO A C 1
ATOM 505 O O . PRO A 1 62 ? 0.258 -9.82 -28.656 1 61.75 62 PRO A O 1
ATOM 508 N N . GLN A 1 63 ? 1.041 -9.148 -30.609 1 74.19 63 GLN A N 1
ATOM 509 C CA . GLN A 1 63 ? -0.229 -9.531 -31.219 1 74.19 63 GLN A CA 1
ATOM 510 C C . GLN A 1 63 ? -0.208 -10.992 -31.672 1 74.19 63 GLN A C 1
ATOM 512 O O . GLN A 1 63 ? 0.638 -11.391 -32.469 1 74.19 63 GLN A O 1
ATOM 517 N N . GLU A 1 64 ? -1.062 -11.844 -31.188 1 83.06 64 GLU A N 1
ATOM 518 C CA . GLU A 1 64 ? -1.153 -13.258 -31.516 1 83.06 64 GLU A CA 1
ATOM 519 C C . GLU A 1 64 ? -2.225 -13.516 -32.562 1 83.06 64 GLU A C 1
ATOM 521 O O . GLU A 1 64 ? -3.225 -12.797 -32.625 1 83.06 64 GLU A O 1
ATOM 526 N N . THR A 1 65 ? -1.937 -14.406 -33.469 1 88.69 65 THR A N 1
ATOM 527 C CA . THR A 1 65 ? -2.904 -14.898 -34.469 1 88.69 65 THR A CA 1
ATOM 528 C C . THR A 1 65 ? -2.789 -16.422 -34.625 1 88.69 65 THR A C 1
ATOM 530 O O . THR A 1 65 ? -2 -17.062 -33.906 1 88.69 65 THR A O 1
ATOM 533 N N . ILE A 1 66 ? -3.65 -16.984 -35.5 1 92.56 66 ILE A N 1
ATOM 534 C CA . ILE A 1 66 ? -3.635 -18.422 -35.75 1 92.56 66 ILE A CA 1
ATOM 535 C C . ILE A 1 66 ? -2.809 -18.719 -37 1 92.56 66 ILE A C 1
ATOM 537 O O . ILE A 1 66 ? -3.012 -18.109 -38.031 1 92.56 66 ILE A O 1
ATOM 541 N N . TYR A 1 67 ? -1.905 -19.672 -36.875 1 92.88 67 TYR A N 1
ATOM 542 C CA . TYR A 1 67 ? -1.041 -20.078 -38 1 92.88 67 TYR A CA 1
ATOM 543 C C . TYR A 1 67 ? -1.346 -21.5 -38.438 1 92.88 67 TYR A C 1
ATOM 545 O O . TYR A 1 67 ? -1.969 -22.266 -37.688 1 92.88 67 TYR A O 1
ATOM 553 N N . THR A 1 68 ? -0.918 -21.812 -39.688 1 95 68 THR A N 1
ATOM 554 C CA . THR A 1 68 ? -1.149 -23.156 -40.219 1 95 68 THR A CA 1
ATOM 555 C C . THR A 1 68 ? -0.016 -23.562 -41.156 1 95 68 THR A C 1
ATOM 557 O O . THR A 1 68 ? 0.799 -22.734 -41.562 1 95 68 THR A O 1
ATOM 560 N N . ALA A 1 69 ? 0.133 -24.844 -41.344 1 96.12 69 ALA A N 1
ATOM 561 C CA . ALA A 1 69 ? 1.032 -25.422 -42.344 1 96.12 69 ALA A CA 1
ATOM 562 C C . ALA A 1 69 ? 0.65 -26.859 -42.656 1 96.12 69 ALA A C 1
ATOM 564 O O . ALA A 1 69 ? 0.143 -27.578 -41.781 1 96.12 69 ALA A O 1
ATOM 565 N N . PRO A 1 70 ? 0.88 -27.281 -43.844 1 95.38 70 PRO A N 1
ATOM 566 C CA . PRO A 1 70 ? 0.753 -28.719 -44.156 1 95.38 70 PRO A CA 1
ATOM 567 C C . PRO A 1 70 ? 1.925 -29.531 -43.594 1 95.38 70 PRO A C 1
ATOM 569 O O . PRO A 1 70 ? 3.055 -29.047 -43.562 1 95.38 70 PRO A O 1
ATOM 572 N N . LEU A 1 71 ? 1.608 -30.703 -43.219 1 94.5 71 LEU A N 1
ATOM 573 C CA . LEU A 1 71 ? 2.623 -31.656 -42.75 1 94.5 71 LEU A CA 1
ATOM 574 C C . LEU A 1 71 ? 2.838 -32.75 -43.781 1 94.5 71 LEU A C 1
ATOM 576 O O . LEU A 1 71 ? 2.219 -33.812 -43.688 1 94.5 71 LEU A O 1
ATOM 580 N N . THR A 1 72 ? 3.76 -32.5 -44.688 1 86.62 72 THR A N 1
ATOM 581 C CA . THR A 1 72 ? 3.951 -33.406 -45.812 1 86.62 72 THR A CA 1
ATOM 582 C C . THR A 1 72 ? 4.832 -34.594 -45.406 1 86.62 72 THR A C 1
ATOM 584 O O . THR A 1 72 ? 5.785 -34.406 -44.625 1 86.62 72 THR A O 1
ATOM 587 N N . ARG A 1 73 ? 4.469 -35.75 -45.812 1 81.56 73 ARG A N 1
ATOM 588 C CA . ARG A 1 73 ? 5.246 -36.969 -45.562 1 81.56 73 ARG A CA 1
ATOM 589 C C . ARG A 1 73 ? 6.426 -37.062 -46.531 1 81.56 73 ARG A C 1
ATOM 591 O O . ARG A 1 73 ? 6.277 -36.844 -47.719 1 81.56 73 ARG A O 1
ATOM 598 N N . SER A 1 74 ? 7.605 -36.594 -46.125 1 68 74 SER A N 1
ATOM 599 C CA . SER A 1 74 ? 8.773 -36.719 -47 1 68 74 SER A CA 1
ATOM 600 C C . SER A 1 74 ? 9.25 -38.156 -47.094 1 68 74 SER A C 1
ATOM 602 O O . SER A 1 74 ? 9.281 -38.875 -46.094 1 68 74 SER A O 1
ATOM 604 N N . PRO A 1 75 ? 9.422 -38.719 -48.375 1 59.34 75 PRO A N 1
ATOM 605 C CA . PRO A 1 75 ? 9.938 -40.062 -48.531 1 59.34 75 PRO A CA 1
ATOM 606 C C . PRO A 1 75 ? 11.281 -40.281 -47.812 1 59.34 75 PRO A C 1
ATOM 608 O O . PRO A 1 75 ? 11.648 -41.406 -47.5 1 59.34 75 PRO A O 1
ATOM 611 N N . LEU A 1 76 ? 12.172 -39.188 -47.812 1 55.38 76 LEU A N 1
ATOM 612 C CA . LEU A 1 76 ? 13.484 -39.438 -47.219 1 55.38 76 LEU A CA 1
ATOM 613 C C . LEU A 1 76 ? 13.453 -39.281 -45.719 1 55.38 76 LEU A C 1
ATOM 615 O O . LEU A 1 76 ? 13.109 -38.188 -45.219 1 55.38 76 LEU A O 1
ATOM 619 N N . VAL A 1 77 ? 13.352 -40.312 -44.969 1 55.25 77 VAL A N 1
ATOM 620 C CA . VAL A 1 77 ? 13.18 -40.469 -43.5 1 55.25 77 VAL A CA 1
ATOM 621 C C . VAL A 1 77 ? 14.172 -39.562 -42.781 1 55.25 77 VAL A C 1
ATOM 623 O O . VAL A 1 77 ? 13.898 -39.062 -41.688 1 55.25 77 VAL A O 1
ATOM 626 N N . SER A 1 78 ? 15.367 -39.219 -43.312 1 60.81 78 SER A N 1
ATOM 627 C CA . SER A 1 78 ? 16.469 -38.875 -42.438 1 60.81 78 SER A CA 1
ATOM 628 C C . SER A 1 78 ? 16.672 -37.344 -42.406 1 60.81 78 SER A C 1
ATOM 630 O O . SER A 1 78 ? 17.516 -36.844 -41.656 1 60.81 78 SER A O 1
ATOM 632 N N . SER A 1 79 ? 15.906 -36.531 -43.125 1 75.69 79 SER A N 1
ATOM 633 C CA . SER A 1 79 ? 16.391 -35.156 -43.062 1 75.69 79 SER A CA 1
ATOM 634 C C . SER A 1 79 ? 15.375 -34.219 -42.375 1 75.69 79 SER A C 1
ATOM 636 O O . SER A 1 79 ? 14.188 -34.25 -42.719 1 75.69 79 SER A O 1
ATOM 638 N N . VAL A 1 80 ? 15.766 -33.562 -41.281 1 88.81 80 VAL A N 1
ATOM 639 C CA . VAL A 1 80 ? 14.961 -32.562 -40.562 1 88.81 80 VAL A CA 1
ATOM 640 C C . VAL A 1 80 ? 14.797 -31.312 -41.438 1 88.81 80 VAL A C 1
ATOM 642 O O . VAL A 1 80 ? 15.781 -30.734 -41.906 1 88.81 80 VAL A O 1
ATOM 645 N N . ALA A 1 81 ? 13.562 -30.922 -41.812 1 89.69 81 ALA A N 1
ATOM 646 C CA . ALA A 1 81 ? 13.289 -29.766 -42.656 1 89.69 81 ALA A CA 1
ATOM 647 C C . ALA A 1 81 ? 12.75 -28.594 -41.844 1 89.69 81 ALA A C 1
ATOM 649 O O . ALA A 1 81 ? 12.172 -28.797 -40.781 1 89.69 81 ALA A O 1
ATOM 650 N N . LYS A 1 82 ? 13.016 -27.469 -42.375 1 90.81 82 LYS A N 1
ATOM 651 C CA . LYS A 1 82 ? 12.422 -26.25 -41.812 1 90.81 82 LYS A CA 1
ATOM 652 C C . LYS A 1 82 ? 10.977 -26.094 -42.281 1 90.81 82 LYS A C 1
ATOM 654 O O . LYS A 1 82 ? 10.688 -26.234 -43.469 1 90.81 82 LYS A O 1
ATOM 659 N N . LEU A 1 83 ? 10.078 -25.891 -41.344 1 93.5 83 LEU A N 1
ATOM 660 C CA . LEU A 1 83 ? 8.68 -25.641 -41.656 1 93.5 83 LEU A CA 1
ATOM 661 C C . LEU A 1 83 ? 8.273 -24.234 -41.25 1 93.5 83 LEU A C 1
ATOM 663 O O . LEU A 1 83 ? 8.219 -23.938 -40.062 1 93.5 83 LEU A O 1
ATOM 667 N N . THR A 1 84 ? 7.977 -23.375 -42.188 1 92.31 84 THR A N 1
ATOM 668 C CA . THR A 1 84 ? 7.492 -22.031 -41.906 1 92.31 84 THR A CA 1
ATOM 669 C C . THR A 1 84 ? 5.969 -21.984 -41.969 1 92.31 84 THR A C 1
ATOM 671 O O . THR A 1 84 ? 5.359 -22.328 -42.969 1 92.31 84 THR A O 1
ATOM 674 N N . LEU A 1 85 ? 5.418 -21.531 -40.875 1 93.19 85 LEU A N 1
ATOM 675 C CA . LEU A 1 85 ? 3.961 -21.453 -40.812 1 93.19 85 LEU A CA 1
ATOM 676 C C . LEU A 1 85 ? 3.449 -20.234 -41.562 1 93.19 85 LEU A C 1
ATOM 678 O O . LEU A 1 85 ? 4.203 -19.297 -41.844 1 93.19 85 LEU A O 1
ATOM 682 N N . SER A 1 86 ? 2.225 -20.266 -41.938 1 92.69 86 SER A N 1
ATOM 683 C CA . SER A 1 86 ? 1.519 -19.141 -42.562 1 92.69 86 SER A CA 1
ATOM 684 C C . SER A 1 86 ? 0.246 -18.797 -41.812 1 92.69 86 SER A C 1
ATOM 686 O O . SER A 1 86 ? -0.356 -19.672 -41.156 1 92.69 86 SER A O 1
ATOM 688 N N . PRO A 1 87 ? -0.106 -17.547 -41.781 1 90.62 87 PRO A N 1
ATOM 689 C CA . PRO A 1 87 ? -1.354 -17.188 -41.125 1 90.62 87 PRO A CA 1
ATOM 690 C C . PRO A 1 87 ? -2.562 -17.938 -41.656 1 90.62 87 PRO A C 1
ATOM 692 O O . PRO A 1 87 ? -2.713 -18.062 -42.875 1 90.62 87 PRO A O 1
ATOM 695 N N . TYR A 1 88 ? -3.283 -18.391 -40.75 1 91.44 88 TYR A N 1
ATOM 696 C CA . TYR A 1 88 ? -4.52 -19.078 -41.125 1 91.44 88 TYR A CA 1
ATOM 697 C C . TYR A 1 88 ? -5.609 -18.062 -41.469 1 91.44 88 TYR A C 1
ATOM 699 O O . TYR A 1 88 ? -6.426 -18.312 -42.375 1 91.44 88 TYR A O 1
ATOM 707 N N . LEU A 1 89 ? -5.621 -17.016 -40.594 1 84.94 89 LEU A N 1
ATOM 708 C CA . LEU A 1 89 ? -6.605 -15.945 -40.781 1 84.94 89 LEU A CA 1
ATOM 709 C C . LEU A 1 89 ? -5.93 -14.648 -41.188 1 84.94 89 LEU A C 1
ATOM 711 O O . LEU A 1 89 ? -4.797 -14.375 -40.781 1 84.94 89 LEU A O 1
ATOM 715 N N . ASP A 1 90 ? -6.617 -13.898 -42 1 74.38 90 ASP A N 1
ATOM 716 C CA . ASP A 1 90 ? -6.16 -12.555 -42.344 1 74.38 90 ASP A CA 1
ATOM 717 C C . ASP A 1 90 ? -6.766 -11.516 -41.406 1 74.38 90 ASP A C 1
ATOM 719 O O . ASP A 1 90 ? -7.805 -10.922 -41.719 1 74.38 90 ASP A O 1
ATOM 723 N N . THR A 1 91 ? -6.5 -11.68 -40.156 1 64.62 91 THR A N 1
ATOM 724 C CA . THR A 1 91 ? -7.195 -10.773 -39.25 1 64.62 91 THR A CA 1
ATOM 725 C C . THR A 1 91 ? -6.309 -9.586 -38.906 1 64.62 91 THR A C 1
ATOM 727 O O . THR A 1 91 ? -5.094 -9.734 -38.75 1 64.62 91 THR A O 1
ATOM 730 N N . LYS A 1 92 ? -6.934 -8.328 -38.906 1 57.19 92 LYS A N 1
ATOM 731 C CA . LYS A 1 92 ? -6.293 -7.102 -38.438 1 57.19 92 LYS A CA 1
ATOM 732 C C . LYS A 1 92 ? -6.426 -6.945 -36.938 1 57.19 92 LYS A C 1
ATOM 734 O O . LYS A 1 92 ? -7.492 -7.199 -36.344 1 57.19 92 LYS A O 1
ATOM 739 N N . PRO A 1 93 ? -5.242 -6.695 -36.438 1 54.72 93 PRO A N 1
ATOM 740 C CA . PRO A 1 93 ? -5.293 -6.547 -34.969 1 54.72 93 PRO A CA 1
ATOM 741 C C . PRO A 1 93 ? -6.297 -5.488 -34.531 1 54.72 93 PRO A C 1
ATOM 743 O O . PRO A 1 93 ? -6.426 -4.441 -35.156 1 54.72 93 PRO A O 1
ATOM 746 N N . SER A 1 94 ? -7.348 -5.914 -33.812 1 54.62 94 SER A N 1
ATOM 747 C CA . SER A 1 94 ? -8.234 -4.895 -33.281 1 54.62 94 SER A CA 1
ATOM 748 C C . SER A 1 94 ? -7.469 -3.936 -32.375 1 54.62 94 SER A C 1
ATOM 750 O O . SER A 1 94 ? -6.359 -4.246 -31.922 1 54.62 94 SER A O 1
ATOM 752 N N . LYS A 1 95 ? -8.211 -2.799 -31.828 1 54.91 95 LYS A N 1
ATOM 753 C CA . LYS A 1 95 ? -7.758 -1.633 -31.078 1 54.91 95 LYS A CA 1
ATOM 754 C C . LYS A 1 95 ? -7.102 -2.047 -29.766 1 54.91 95 LYS A C 1
ATOM 756 O O . LYS A 1 95 ? -7.52 -3.023 -29.141 1 54.91 95 LYS A O 1
ATOM 761 N N . SER A 1 96 ? -5.895 -1.412 -29.5 1 58.56 96 SER A N 1
ATOM 762 C CA . SER A 1 96 ? -4.852 -1.521 -28.484 1 58.56 96 SER A CA 1
ATOM 763 C C . SER A 1 96 ? -5.344 -1.013 -27.125 1 58.56 96 SER A C 1
ATOM 765 O O . SER A 1 96 ? -5.355 0.194 -26.891 1 58.56 96 SER A O 1
ATOM 767 N N . GLY A 1 97 ? -6.664 -1.25 -26.625 1 61.25 97 GLY A N 1
ATOM 768 C CA . GLY A 1 97 ? -6.91 -0.833 -25.25 1 61.25 97 GLY A CA 1
ATOM 769 C C . GLY A 1 97 ? -6.402 -1.829 -24.219 1 61.25 97 GLY A C 1
ATOM 770 O O . GLY A 1 97 ? -5.816 -2.854 -24.578 1 61.25 97 GLY A O 1
ATOM 771 N N . PRO A 1 98 ? -6.355 -1.36 -22.969 1 70.75 98 PRO A N 1
ATOM 772 C CA . PRO A 1 98 ? -5.988 -2.303 -21.906 1 70.75 98 PRO A CA 1
ATOM 773 C C . PRO A 1 98 ? -6.824 -3.58 -21.938 1 70.75 98 PRO A C 1
ATOM 775 O O . PRO A 1 98 ? -8.008 -3.537 -22.281 1 70.75 98 PRO A O 1
ATOM 778 N N . PRO A 1 99 ? -6.156 -4.672 -21.766 1 76.5 99 PRO A N 1
ATOM 779 C CA . PRO A 1 99 ? -6.926 -5.918 -21.719 1 76.5 99 PRO A CA 1
ATOM 780 C C . PRO A 1 99 ? -8.039 -5.898 -20.688 1 76.5 99 PRO A C 1
ATOM 782 O O . PRO A 1 99 ? -7.902 -5.242 -19.641 1 76.5 99 PRO A O 1
ATOM 785 N N . PRO A 1 100 ? -9.133 -6.555 -21.031 1 82.44 100 PRO A N 1
ATOM 786 C CA . PRO A 1 100 ? -10.195 -6.66 -20.031 1 82.44 100 PRO A CA 1
ATOM 787 C C . PRO A 1 100 ? -9.703 -7.262 -18.703 1 82.44 100 PRO A C 1
ATOM 789 O O . PRO A 1 100 ? -8.852 -8.156 -18.719 1 82.44 100 PRO A O 1
ATOM 792 N N . ALA A 1 101 ? -10.242 -6.809 -17.609 1 81.62 101 ALA A N 1
ATOM 793 C CA . ALA A 1 101 ? -9.812 -7.188 -16.266 1 81.62 101 ALA A CA 1
ATOM 794 C C . ALA A 1 101 ? -9.961 -8.688 -16.031 1 81.62 101 ALA A C 1
ATOM 796 O O . ALA A 1 101 ? -9.117 -9.32 -15.398 1 81.62 101 ALA A O 1
ATOM 797 N N . GLU A 1 102 ? -11.016 -9.273 -16.594 1 85.12 102 GLU A N 1
ATOM 798 C CA . GLU A 1 102 ? -11.266 -10.695 -16.391 1 85.12 102 GLU A CA 1
ATOM 799 C C . GLU A 1 102 ? -10.211 -11.547 -17.094 1 85.12 102 GLU A C 1
ATOM 801 O O . GLU A 1 102 ? -9.766 -12.555 -16.547 1 85.12 102 GLU A O 1
ATOM 806 N N . LEU A 1 103 ? -9.875 -11.086 -18.219 1 86.75 103 LEU A N 1
ATOM 807 C CA . LEU A 1 103 ? -8.852 -11.805 -18.969 1 86.75 103 LEU A CA 1
ATOM 808 C C . LEU A 1 103 ? -7.484 -11.664 -18.312 1 86.75 103 LEU A C 1
ATOM 810 O O . LEU A 1 103 ? -6.723 -12.625 -18.234 1 86.75 103 LEU A O 1
ATOM 814 N N . ALA A 1 104 ? -7.23 -10.469 -17.859 1 84.12 104 ALA A N 1
ATOM 815 C CA . ALA A 1 104 ? -5.965 -10.227 -17.156 1 84.12 104 ALA A CA 1
ATOM 816 C C . ALA A 1 104 ? -5.84 -11.102 -15.922 1 84.12 104 ALA A C 1
ATOM 818 O O . ALA A 1 104 ? -4.773 -11.656 -15.656 1 84.12 104 ALA A O 1
ATOM 819 N N . ALA A 1 105 ? -6.891 -11.195 -15.227 1 85.12 105 ALA A N 1
ATOM 820 C CA . ALA A 1 105 ? -6.895 -12.016 -14.016 1 85.12 105 ALA A CA 1
ATOM 821 C C . ALA A 1 105 ? -6.684 -13.492 -14.359 1 85.12 105 ALA A C 1
ATOM 823 O O . ALA A 1 105 ? -5.957 -14.203 -13.656 1 85.12 105 ALA A O 1
ATOM 824 N N . LEU A 1 106 ? -7.34 -13.938 -15.375 1 86.75 106 LEU A N 1
ATOM 825 C CA . LEU A 1 106 ? -7.199 -15.328 -15.805 1 86.75 106 LEU A CA 1
ATOM 826 C C . LEU A 1 106 ? -5.762 -15.625 -16.219 1 86.75 106 LEU A C 1
ATOM 828 O O . LEU A 1 106 ? -5.199 -16.641 -15.836 1 86.75 106 LEU A O 1
ATOM 832 N N . CYS A 1 107 ? -5.199 -14.742 -16.984 1 83.38 107 CYS A N 1
ATOM 833 C CA . CYS A 1 107 ? -3.826 -14.914 -17.438 1 83.38 107 CYS A CA 1
ATOM 834 C C . CYS A 1 107 ? -2.855 -14.938 -16.266 1 83.38 107 CYS A C 1
ATOM 836 O O . CYS A 1 107 ? -1.885 -15.695 -16.281 1 83.38 107 CYS A O 1
ATOM 838 N N . GLU A 1 108 ? -3.129 -14.164 -15.305 1 83.81 108 GLU A N 1
ATOM 839 C CA . GLU A 1 108 ? -2.291 -14.156 -14.109 1 83.81 108 GLU A CA 1
ATOM 840 C C . GLU A 1 108 ? -2.326 -15.5 -13.398 1 83.81 108 GLU A C 1
ATOM 842 O O . GLU A 1 108 ? -1.291 -16 -12.961 1 83.81 108 GLU A O 1
ATOM 847 N N . ARG A 1 109 ? -3.471 -16.047 -13.344 1 84.94 109 ARG A N 1
ATOM 848 C CA . ARG A 1 109 ? -3.617 -17.328 -12.664 1 84.94 109 ARG A CA 1
ATOM 849 C C . ARG A 1 109 ? -3.008 -18.469 -13.492 1 84.94 109 ARG A C 1
ATOM 851 O O . ARG A 1 109 ? -2.494 -19.438 -12.938 1 84.94 109 ARG A O 1
ATOM 858 N N . GLN A 1 110 ? -3.092 -18.219 -14.766 1 81 110 GLN A N 1
ATOM 859 C CA . GLN A 1 110 ? -2.516 -19.203 -15.672 1 81 110 GLN A CA 1
ATOM 860 C C . GLN A 1 110 ? -1.018 -18.969 -15.852 1 81 110 GLN A C 1
ATOM 862 O O . GLN A 1 110 ? -0.337 -19.781 -16.5 1 81 110 GLN A O 1
ATOM 867 N N . ARG A 1 111 ? -0.521 -17.906 -15.273 1 76.94 111 ARG A N 1
ATOM 868 C CA . ARG A 1 111 ? 0.874 -17.5 -15.43 1 76.94 111 ARG A CA 1
ATOM 869 C C . ARG A 1 111 ? 1.242 -17.344 -16.891 1 76.94 111 ARG A C 1
ATOM 871 O O . ARG A 1 111 ? 2.264 -17.875 -17.344 1 76.94 111 ARG A O 1
ATOM 878 N N . THR A 1 112 ? 0.279 -16.703 -17.594 1 74.25 112 THR A N 1
ATOM 879 C CA . THR A 1 112 ? 0.494 -16.406 -19 1 74.25 112 THR A CA 1
ATOM 880 C C . THR A 1 112 ? 0.437 -14.906 -19.25 1 74.25 112 THR A C 1
ATOM 882 O O . THR A 1 112 ? 0.023 -14.141 -18.391 1 74.25 112 THR A O 1
ATOM 885 N N . THR A 1 113 ? 0.991 -14.539 -20.422 1 69.06 113 THR A N 1
ATOM 886 C CA . THR A 1 113 ? 0.973 -13.125 -20.781 1 69.06 113 THR A CA 1
ATOM 887 C C . THR A 1 113 ? -0.33 -12.766 -21.484 1 69.06 113 THR A C 1
ATOM 889 O O . THR A 1 113 ? -0.888 -13.578 -22.219 1 69.06 113 THR A O 1
ATOM 892 N N . VAL A 1 114 ? -0.792 -11.547 -21.125 1 71.75 114 VAL A N 1
ATOM 893 C CA . VAL A 1 114 ? -1.955 -11.039 -21.859 1 71.75 114 VAL A CA 1
ATOM 894 C C . VAL A 1 114 ? -1.533 -10.562 -23.234 1 71.75 114 VAL A C 1
ATOM 896 O O . VAL A 1 114 ? -0.635 -9.727 -23.359 1 71.75 114 VAL A O 1
ATOM 899 N N . SER A 1 115 ? -1.934 -11.227 -24.219 1 70 115 SER A N 1
ATOM 900 C CA . SER A 1 115 ? -1.584 -10.836 -25.578 1 70 115 SER A CA 1
ATOM 901 C C . SER A 1 115 ? -2.701 -10.016 -26.219 1 70 115 SER A C 1
ATOM 903 O O . SER A 1 115 ? -3.846 -10.055 -25.766 1 70 115 SER A O 1
ATOM 905 N N . SER A 1 116 ? -2.162 -9.258 -27.094 1 76 116 SER A N 1
ATOM 906 C CA . SER A 1 116 ? -3.145 -8.578 -27.938 1 76 116 SER A CA 1
ATOM 907 C C . SER A 1 116 ? -3.514 -9.43 -29.156 1 76 116 SER A C 1
ATOM 909 O O . SER A 1 116 ? -2.803 -10.375 -29.5 1 76 116 SER A O 1
ATOM 911 N N . GLY A 1 117 ? -4.637 -9.281 -29.672 1 83.31 117 GLY A N 1
ATOM 912 C CA . GLY A 1 117 ? -5.125 -10.047 -30.797 1 83.31 117 GLY A CA 1
ATOM 913 C C . GLY A 1 117 ? -5.992 -11.227 -30.391 1 83.31 117 GLY A C 1
ATOM 914 O O . GLY A 1 117 ? -6.867 -11.094 -29.531 1 83.31 117 GLY A O 1
ATOM 915 N N . ILE A 1 118 ? -5.66 -12.367 -31.125 1 87.38 118 ILE A N 1
ATOM 916 C CA . ILE A 1 118 ? -6.457 -13.555 -30.844 1 87.38 118 ILE A CA 1
ATOM 917 C C . ILE A 1 118 ? -5.965 -14.203 -29.547 1 87.38 118 ILE A C 1
ATOM 919 O O . ILE A 1 118 ? -4.77 -14.469 -29.406 1 87.38 118 ILE A O 1
ATOM 923 N N . SER A 1 119 ? -6.875 -14.375 -28.688 1 84.69 119 SER A N 1
ATOM 924 C CA . SER A 1 119 ? -6.492 -14.875 -27.375 1 84.69 119 SER A CA 1
ATOM 925 C C . SER A 1 119 ? -6.77 -16.375 -27.25 1 84.69 119 SER A C 1
ATOM 927 O O . SER A 1 119 ? -6.176 -17.047 -26.406 1 84.69 119 SER A O 1
ATOM 929 N N . SER A 1 120 ? -7.66 -16.875 -28.031 1 88.94 120 SER A N 1
ATOM 930 C CA . SER A 1 120 ? -8.016 -18.297 -27.953 1 88.94 120 SER A CA 1
ATOM 931 C C . SER A 1 120 ? -8.742 -18.734 -29.219 1 88.94 120 SER A C 1
ATOM 933 O O . SER A 1 120 ? -9.305 -17.922 -29.953 1 88.94 120 SER A O 1
ATOM 935 N N . TYR A 1 121 ? -8.734 -20.016 -29.438 1 93.06 121 TYR A N 1
ATOM 936 C CA . TYR A 1 121 ? -9.539 -20.562 -30.531 1 93.06 121 TYR A CA 1
ATOM 937 C C . TYR A 1 121 ? -9.953 -21.984 -30.234 1 93.06 121 TYR A C 1
ATOM 939 O O . TYR A 1 121 ? -9.383 -22.641 -29.359 1 93.06 121 TYR A O 1
ATOM 947 N N . ASP A 1 122 ? -10.977 -22.438 -30.828 1 94.88 122 ASP A N 1
ATOM 948 C CA . ASP A 1 122 ? -11.5 -23.797 -30.891 1 94.88 122 ASP A CA 1
ATOM 949 C C . ASP A 1 122 ? -11.812 -24.203 -32.312 1 94.88 122 ASP A C 1
ATOM 951 O O . ASP A 1 122 ? -12.414 -23.438 -33.062 1 94.88 122 ASP A O 1
ATOM 955 N N . PHE A 1 123 ? -11.297 -25.375 -32.719 1 94.69 123 PHE A N 1
ATOM 956 C CA . PHE A 1 123 ? -11.391 -25.781 -34.125 1 94.69 123 PHE A CA 1
ATOM 957 C C . PHE A 1 123 ? -11.992 -27.172 -34.281 1 94.69 123 PHE A C 1
ATOM 959 O O . PHE A 1 123 ? -11.562 -28.109 -33.594 1 94.69 123 PHE A O 1
ATOM 966 N N . ASP A 1 124 ? -12.992 -27.312 -35.094 1 93.31 124 ASP A N 1
ATOM 967 C CA . ASP A 1 124 ? -13.578 -28.594 -35.469 1 93.31 124 ASP A CA 1
ATOM 968 C C . ASP A 1 124 ? -13.125 -29 -36.875 1 93.31 124 ASP A C 1
ATOM 970 O O . ASP A 1 124 ? -13.656 -28.516 -37.875 1 93.31 124 ASP A O 1
ATOM 974 N N . PRO A 1 125 ? -12.266 -29.938 -36.938 1 89.75 125 PRO A N 1
ATOM 975 C CA . PRO A 1 125 ? -11.711 -30.312 -38.219 1 89.75 125 PRO A CA 1
ATOM 976 C C . PRO A 1 125 ? -12.734 -30.969 -39.125 1 89.75 125 PRO A C 1
ATOM 978 O O . PRO A 1 125 ? -12.609 -30.906 -40.375 1 89.75 125 PRO A O 1
ATOM 981 N N . THR A 1 126 ? -13.711 -31.609 -38.625 1 88.44 126 THR A N 1
ATOM 982 C CA . THR A 1 126 ? -14.703 -32.312 -39.406 1 88.44 126 THR A CA 1
ATOM 983 C C . THR A 1 126 ? -15.539 -31.328 -40.219 1 88.44 126 THR A C 1
ATOM 985 O O . THR A 1 126 ? -15.773 -31.547 -41.406 1 88.44 126 THR A O 1
ATOM 988 N N . SER A 1 127 ? -15.93 -30.312 -39.625 1 89.88 127 SER A N 1
ATOM 989 C CA . SER A 1 127 ? -16.75 -29.312 -40.281 1 89.88 127 SER A CA 1
ATOM 990 C C . SER A 1 127 ? -15.922 -28.125 -40.75 1 89.88 127 SER A C 1
ATOM 992 O O . SER A 1 127 ? -16.438 -27.219 -41.406 1 89.88 127 SER A O 1
ATOM 994 N N . SER A 1 128 ? -14.695 -28.172 -40.406 1 90.56 128 SER A N 1
ATOM 995 C CA . SER A 1 128 ? -13.812 -27.047 -40.688 1 90.56 128 SER A CA 1
ATOM 996 C C . SER A 1 128 ? -14.359 -25.75 -40.062 1 90.56 128 SER A C 1
ATOM 998 O O . SER A 1 128 ? -14.43 -24.719 -40.75 1 90.56 128 SER A O 1
ATOM 1000 N N . THR A 1 129 ? -14.867 -25.844 -38.938 1 94.25 129 THR A N 1
ATOM 1001 C CA . THR A 1 129 ? -15.398 -24.688 -38.219 1 94.25 129 THR A CA 1
ATOM 1002 C C . THR A 1 129 ? -14.367 -24.156 -37.219 1 94.25 129 THR A C 1
ATOM 1004 O O . THR A 1 129 ? -13.836 -24.906 -36.406 1 94.25 129 THR A O 1
ATOM 1007 N N . LEU A 1 130 ? -14.125 -22.844 -37.312 1 95.44 130 LEU A N 1
ATOM 1008 C CA . LEU A 1 130 ? -13.18 -22.188 -36.438 1 95.44 130 LEU A CA 1
ATOM 1009 C C . LEU A 1 130 ? -13.891 -21.188 -35.531 1 95.44 130 LEU A C 1
ATOM 1011 O O . LEU A 1 130 ? -14.609 -20.312 -36 1 95.44 130 LEU A O 1
ATOM 1015 N N . LEU A 1 131 ? -13.812 -21.375 -34.25 1 96.31 131 LEU A N 1
ATOM 1016 C CA . LEU A 1 131 ? -14.219 -20.406 -33.25 1 96.31 131 LEU A CA 1
ATOM 1017 C C . LEU A 1 131 ? -13.008 -19.703 -32.656 1 96.31 131 LEU A C 1
ATOM 1019 O O . LEU A 1 131 ? -12.055 -20.359 -32.219 1 96.31 131 LEU A O 1
ATOM 1023 N N . TYR A 1 132 ? -12.984 -18.391 -32.625 1 94.12 132 TYR A N 1
ATOM 1024 C CA . TYR A 1 132 ? -11.844 -17.703 -32.031 1 94.12 132 TYR A CA 1
ATOM 1025 C C . TYR A 1 132 ? -12.281 -16.406 -31.359 1 94.12 132 TYR A C 1
ATOM 1027 O O . TYR A 1 132 ? -13.359 -15.891 -31.641 1 94.12 132 TYR A O 1
ATOM 1035 N N . SER A 1 133 ? -11.531 -16 -30.391 1 91.19 133 SER A N 1
ATOM 1036 C CA . SER A 1 133 ? -11.766 -14.758 -29.672 1 91.19 133 SER A CA 1
ATOM 1037 C C . SER A 1 133 ? -10.641 -13.758 -29.922 1 91.19 133 SER A C 1
ATOM 1039 O O . SER A 1 133 ? -9.461 -14.125 -29.922 1 91.19 133 SER A O 1
ATOM 1041 N N . ASP A 1 134 ? -10.984 -12.445 -30.094 1 85.5 134 ASP A N 1
ATOM 1042 C CA . ASP A 1 134 ? -9.969 -11.391 -30.172 1 85.5 134 ASP A CA 1
ATOM 1043 C C . ASP A 1 134 ? -9.836 -10.664 -28.844 1 85.5 134 ASP A C 1
ATOM 1045 O O . ASP A 1 134 ? -9.609 -9.453 -28.812 1 85.5 134 ASP A O 1
ATOM 1049 N N . SER A 1 135 ? -10.148 -11.352 -27.781 1 80.31 135 SER A N 1
ATOM 1050 C CA . SER A 1 135 ? -10.055 -10.859 -26.406 1 80.31 135 SER A CA 1
ATOM 1051 C C . SER A 1 135 ? -11.266 -10.016 -26.031 1 80.31 135 SER A C 1
ATOM 1053 O O . SER A 1 135 ? -11.523 -9.773 -24.844 1 80.31 135 SER A O 1
ATOM 1055 N N . THR A 1 136 ? -12 -9.516 -27 1 83.69 136 THR A N 1
ATOM 1056 C CA . THR A 1 136 ? -13.172 -8.688 -26.734 1 83.69 136 THR A CA 1
ATOM 1057 C C . THR A 1 136 ? -14.438 -9.344 -27.281 1 83.69 136 THR A C 1
ATOM 1059 O O . THR A 1 136 ? -15.5 -9.281 -26.672 1 83.69 136 THR A O 1
ATOM 1062 N N . ASN A 1 137 ? -14.188 -9.953 -28.438 1 89.31 137 ASN A N 1
ATOM 1063 C CA . ASN A 1 137 ? -15.328 -10.539 -29.141 1 89.31 137 ASN A CA 1
ATOM 1064 C C . ASN A 1 137 ? -15.047 -11.984 -29.547 1 89.31 137 ASN A C 1
ATOM 1066 O O . ASN A 1 137 ? -13.891 -12.414 -29.562 1 89.31 137 ASN A O 1
ATOM 1070 N N . LEU A 1 138 ? -16.156 -12.703 -29.891 1 94 138 LEU A N 1
ATOM 1071 C CA . LEU A 1 138 ? -16.094 -14.078 -30.375 1 94 138 LEU A CA 1
ATOM 1072 C C . LEU A 1 138 ? -16.562 -14.164 -31.828 1 94 138 LEU A C 1
ATOM 1074 O O . LEU A 1 138 ? -17.547 -13.523 -32.188 1 94 138 LEU A O 1
ATOM 1078 N N . TYR A 1 139 ? -15.812 -14.914 -32.562 1 94.19 139 TYR A N 1
ATOM 1079 C CA . TYR A 1 139 ? -16.141 -15.094 -33.969 1 94.19 139 TYR A CA 1
ATOM 1080 C C . TYR A 1 139 ? -16.172 -16.562 -34.344 1 94.19 139 TYR A C 1
ATOM 1082 O O . TYR A 1 139 ? -15.422 -17.375 -33.781 1 94.19 139 TYR A O 1
ATOM 1090 N N . ARG A 1 140 ? -17.031 -16.922 -35.219 1 95.88 140 ARG A N 1
ATOM 1091 C CA . ARG A 1 140 ? -17.094 -18.266 -35.781 1 95.88 140 ARG A CA 1
ATOM 1092 C C . ARG A 1 140 ? -16.969 -18.219 -37.312 1 95.88 140 ARG A C 1
ATOM 1094 O O . ARG A 1 140 ? -17.641 -17.422 -37.969 1 95.88 140 ARG A O 1
ATOM 1101 N N . ILE A 1 141 ? -16.109 -19 -37.844 1 93.75 141 ILE A N 1
ATOM 1102 C CA . ILE A 1 141 ? -15.914 -19.062 -39.281 1 93.75 141 ILE A CA 1
ATOM 1103 C C . ILE A 1 141 ? -16.219 -20.469 -39.781 1 93.75 141 ILE A C 1
ATOM 1105 O O . ILE A 1 141 ? -15.672 -21.453 -39.281 1 93.75 141 ILE A O 1
ATOM 1109 N N . GLN A 1 142 ? -17.062 -20.547 -40.625 1 89.81 142 GLN A N 1
ATOM 1110 C CA . GLN A 1 142 ? -17.359 -21.797 -41.312 1 89.81 142 GLN A CA 1
ATOM 1111 C C . GLN A 1 142 ? -17.531 -21.547 -42.812 1 89.81 142 GLN A C 1
ATOM 1113 O O . GLN A 1 142 ? -18.312 -20.703 -43.219 1 89.81 142 GLN A O 1
ATOM 1118 N N . LYS A 1 143 ? -16.922 -22.328 -43.688 1 82.31 143 LYS A N 1
ATOM 1119 C CA . LYS A 1 143 ? -16.969 -22.203 -45.125 1 82.31 143 LYS A CA 1
ATOM 1120 C C . LYS A 1 143 ? -16.797 -20.75 -45.562 1 82.31 143 LYS A C 1
ATOM 1122 O O . LYS A 1 143 ? -17.609 -20.234 -46.344 1 82.31 143 LYS A O 1
ATOM 1127 N N . GLU A 1 144 ? -15.945 -20.047 -45.031 1 79.69 144 GLU A N 1
ATOM 1128 C CA . GLU A 1 144 ? -15.531 -18.688 -45.375 1 79.69 144 GLU A CA 1
ATOM 1129 C C . GLU A 1 144 ? -16.547 -17.656 -44.875 1 79.69 144 GLU A C 1
ATOM 1131 O O . GLU A 1 144 ? -16.438 -16.469 -45.188 1 79.69 144 GLU A O 1
ATOM 1136 N N . GLU A 1 145 ? -17.516 -18.109 -44.188 1 87.19 145 GLU A N 1
ATOM 1137 C CA . GLU A 1 145 ? -18.469 -17.188 -43.594 1 87.19 145 GLU A CA 1
ATOM 1138 C C . GLU A 1 145 ? -18.141 -16.906 -42.125 1 87.19 145 GLU A C 1
ATOM 1140 O O . GLU A 1 145 ? -18 -17.828 -41.312 1 87.19 145 GLU A O 1
ATOM 1145 N N . LYS A 1 146 ? -18 -15.672 -41.875 1 89.94 146 LYS A N 1
ATOM 1146 C CA . LYS A 1 146 ? -17.672 -15.227 -40.531 1 89.94 146 LYS A CA 1
ATOM 1147 C C . LYS A 1 146 ? -18.922 -14.703 -39.812 1 89.94 146 LYS A C 1
ATOM 1149 O O . LYS A 1 146 ? -19.672 -13.906 -40.344 1 89.94 146 LYS A O 1
ATOM 1154 N N . SER A 1 147 ? -19.203 -15.172 -38.625 1 91.88 147 SER A N 1
ATOM 1155 C CA . SER A 1 147 ? -20.312 -14.727 -37.812 1 91.88 147 SER A CA 1
ATOM 1156 C C . SER A 1 147 ? -19.812 -14.273 -36.438 1 91.88 147 SER A C 1
ATOM 1158 O O . SER A 1 147 ? -18.859 -14.836 -35.875 1 91.88 147 SER A O 1
ATOM 1160 N N . VAL A 1 148 ? -20.562 -13.242 -35.938 1 93.94 148 VAL A N 1
ATOM 1161 C CA . VAL A 1 148 ? -20.266 -12.773 -34.594 1 93.94 148 VAL A CA 1
ATOM 1162 C C . VAL A 1 148 ? -21.062 -13.586 -33.562 1 93.94 148 VAL A C 1
ATOM 1164 O O . VAL A 1 148 ? -22.266 -13.82 -33.75 1 93.94 148 VAL A O 1
ATOM 1167 N N . ILE A 1 149 ? -20.391 -14.016 -32.531 1 95.62 149 ILE A N 1
ATOM 1168 C CA . ILE A 1 149 ? -21 -14.836 -31.5 1 95.62 149 ILE A CA 1
ATOM 1169 C C . ILE A 1 149 ? -21.172 -14.008 -30.234 1 95.62 149 ILE A C 1
ATOM 1171 O O . ILE A 1 149 ? -20.312 -13.203 -29.875 1 95.62 149 ILE A O 1
ATOM 1175 N N . GLY A 1 150 ? -22.312 -14.25 -29.547 1 95.19 150 GLY A N 1
ATOM 1176 C CA . GLY A 1 150 ? -22.547 -13.578 -28.266 1 95.19 150 GLY A CA 1
ATOM 1177 C C . GLY A 1 150 ? -22.969 -12.133 -28.438 1 95.19 150 GLY A C 1
ATOM 1178 O O . GLY A 1 150 ? -22.609 -11.281 -27.625 1 95.19 150 GLY A O 1
ATOM 1179 N N . SER A 1 151 ? -23.594 -11.781 -29.469 1 91.5 151 SER A N 1
ATOM 1180 C CA . SER A 1 151 ? -24.062 -10.414 -29.703 1 91.5 151 SER A CA 1
ATOM 1181 C C . SER A 1 151 ? -24.953 -9.945 -28.562 1 91.5 151 SER A C 1
ATOM 1183 O O . SER A 1 151 ? -25.859 -10.68 -28.141 1 91.5 151 SER A O 1
ATOM 1185 N N . GLY A 1 152 ? -24.688 -8.773 -28.062 1 90.44 152 GLY A N 1
ATOM 1186 C CA . GLY A 1 152 ? -25.516 -8.203 -27 1 90.44 152 GLY A CA 1
ATOM 1187 C C . GLY A 1 152 ? -25.016 -8.516 -25.609 1 90.44 152 GLY A C 1
ATOM 1188 O O . GLY A 1 152 ? -25.5 -7.957 -24.625 1 90.44 152 GLY A O 1
ATOM 1189 N N . ILE A 1 153 ? -24.188 -9.461 -25.5 1 92.69 153 ILE A N 1
ATOM 1190 C CA . ILE A 1 153 ? -23.656 -9.836 -24.188 1 92.69 153 ILE A CA 1
ATOM 1191 C C . ILE A 1 153 ? -22.5 -8.922 -23.812 1 92.69 153 ILE A C 1
ATOM 1193 O O . ILE A 1 153 ? -21.562 -8.742 -24.594 1 92.69 153 ILE A O 1
ATOM 1197 N N . LYS A 1 154 ? -22.625 -8.336 -22.641 1 88.5 154 LYS A N 1
ATOM 1198 C CA . LYS A 1 154 ? -21.547 -7.484 -22.141 1 88.5 154 LYS A CA 1
ATOM 1199 C C . LYS A 1 154 ? -20.484 -8.305 -21.438 1 88.5 154 LYS A C 1
ATOM 1201 O O . LYS A 1 154 ? -20.766 -9.391 -20.906 1 88.5 154 LYS A O 1
ATOM 1206 N N . GLY A 1 155 ? -19.25 -7.855 -21.531 1 87.94 155 GLY A N 1
ATOM 1207 C CA . GLY A 1 155 ? -18.141 -8.5 -20.844 1 87.94 155 GLY A CA 1
ATOM 1208 C C . GLY A 1 155 ? -17.234 -9.281 -21.781 1 87.94 155 GLY A C 1
ATOM 1209 O O . GLY A 1 155 ? -17.609 -9.562 -22.922 1 87.94 155 GLY A O 1
ATOM 1210 N N . CYS A 1 156 ? -16.094 -9.656 -21.281 1 89 156 CYS A N 1
ATOM 1211 C CA . CYS A 1 156 ? -15.109 -10.43 -22.047 1 89 156 CYS A CA 1
ATOM 1212 C C . CYS A 1 156 ? -15.492 -11.906 -22.078 1 89 156 CYS A C 1
ATOM 1214 O O . CYS A 1 156 ? -15.688 -12.523 -21.031 1 89 156 CYS A O 1
ATOM 1216 N N . PRO A 1 157 ? -15.633 -12.453 -23.266 1 93.25 157 PRO A N 1
ATOM 1217 C CA . PRO A 1 157 ? -15.938 -13.883 -23.344 1 93.25 157 PRO A CA 1
ATOM 1218 C C . PRO A 1 157 ? -14.758 -14.766 -22.922 1 93.25 157 PRO A C 1
ATOM 1220 O O . PRO A 1 157 ? -13.625 -14.523 -23.344 1 93.25 157 PRO A O 1
ATOM 1223 N N . LEU A 1 158 ? -15.055 -15.719 -22.141 1 93.38 158 LEU A N 1
ATOM 1224 C CA . LEU A 1 158 ? -14.055 -16.672 -21.688 1 93.38 158 LEU A CA 1
ATOM 1225 C C . LEU A 1 158 ? -14.5 -18.109 -21.969 1 93.38 158 LEU A C 1
ATOM 1227 O O . LEU A 1 158 ? -15.703 -18.375 -22.078 1 93.38 158 LEU A O 1
ATOM 1231 N N . HIS A 1 159 ? -13.555 -19.031 -22.125 1 94.31 159 HIS A N 1
ATOM 1232 C CA . HIS A 1 159 ? -13.766 -20.469 -22.234 1 94.31 159 HIS A CA 1
ATOM 1233 C C . HIS A 1 159 ? -14.773 -20.797 -23.344 1 94.31 159 HIS A C 1
ATOM 1235 O O . HIS A 1 159 ? -15.656 -21.641 -23.141 1 94.31 159 HIS A O 1
ATOM 1241 N N . ALA A 1 160 ? -14.711 -20.141 -24.453 1 96.5 160 ALA A N 1
ATOM 1242 C CA . ALA A 1 160 ? -15.633 -20.391 -25.562 1 96.5 160 ALA A CA 1
ATOM 1243 C C . ALA A 1 160 ? -15.352 -21.734 -26.219 1 96.5 160 ALA A C 1
ATOM 1245 O O . ALA A 1 160 ? -14.188 -22.078 -26.453 1 96.5 160 ALA A O 1
ATOM 1246 N N . GLN A 1 161 ? -16.406 -22.5 -26.5 1 96.69 161 GLN A N 1
ATOM 1247 C CA . GLN A 1 161 ? -16.25 -23.812 -27.094 1 96.69 161 GLN A CA 1
ATOM 1248 C C . GLN A 1 161 ? -17.406 -24.141 -28.031 1 96.69 161 GLN A C 1
ATOM 1250 O O . GLN A 1 161 ? -18.547 -23.766 -27.766 1 96.69 161 GLN A O 1
ATOM 1255 N N . LEU A 1 162 ? -17.078 -24.844 -29.062 1 97.06 162 LEU A N 1
ATOM 1256 C CA . LEU A 1 162 ? -18.094 -25.391 -29.969 1 97.06 162 LEU A CA 1
ATOM 1257 C C . LEU A 1 162 ? -18.719 -26.641 -29.375 1 97.06 162 LEU A C 1
ATOM 1259 O O . LEU A 1 162 ? -18.031 -27.453 -28.75 1 97.06 162 LEU A O 1
ATOM 1263 N N . CYS A 1 163 ? -20.047 -26.75 -29.578 1 96.69 163 CYS A N 1
ATOM 1264 C CA . CYS A 1 163 ? -20.688 -28.016 -29.25 1 96.69 163 CYS A CA 1
ATOM 1265 C C . CYS A 1 163 ? -20.188 -29.141 -30.156 1 96.69 163 CYS A C 1
ATOM 1267 O O . CYS A 1 163 ? -20.234 -29.016 -31.375 1 96.69 163 CYS A O 1
ATOM 1269 N N . PRO A 1 164 ? -19.75 -30.219 -29.578 1 94.56 164 PRO A N 1
ATOM 1270 C CA . PRO A 1 164 ? -19.141 -31.281 -30.391 1 94.56 164 PRO A CA 1
ATOM 1271 C C . PRO A 1 164 ? -20.125 -31.922 -31.359 1 94.56 164 PRO A C 1
ATOM 1273 O O . PRO A 1 164 ? -19.734 -32.375 -32.438 1 94.56 164 PRO A O 1
ATOM 1276 N N . VAL A 1 165 ? -21.438 -31.953 -31.078 1 92.56 165 VAL A N 1
ATOM 1277 C CA . VAL A 1 165 ? -22.406 -32.656 -31.922 1 92.56 165 VAL A CA 1
ATOM 1278 C C . VAL A 1 165 ? -23.094 -31.688 -32.875 1 92.56 165 VAL A C 1
ATOM 1280 O O . VAL A 1 165 ? -23.672 -32.094 -33.875 1 92.56 165 VAL A O 1
ATOM 1283 N N . ASP A 1 166 ? -23.031 -30.438 -32.531 1 93.69 166 ASP A N 1
ATOM 1284 C CA . ASP A 1 166 ? -23.625 -29.391 -33.344 1 93.69 166 ASP A CA 1
ATOM 1285 C C . ASP A 1 166 ? -22.75 -28.141 -33.344 1 93.69 166 ASP A C 1
ATOM 1287 O O . ASP A 1 166 ? -22.859 -27.281 -32.469 1 93.69 166 ASP A O 1
ATOM 1291 N N . ASN A 1 167 ? -22.047 -27.984 -34.406 1 92.5 167 ASN A N 1
ATOM 1292 C CA . ASN A 1 167 ? -21.031 -26.922 -34.438 1 92.5 167 ASN A CA 1
ATOM 1293 C C . ASN A 1 167 ? -21.672 -25.547 -34.656 1 92.5 167 ASN A C 1
ATOM 1295 O O . ASN A 1 167 ? -20.984 -24.547 -34.75 1 92.5 167 ASN A O 1
ATOM 1299 N N . THR A 1 168 ? -22.969 -25.484 -34.656 1 92.62 168 THR A N 1
ATOM 1300 C CA . THR A 1 168 ? -23.656 -24.203 -34.75 1 92.62 168 THR A CA 1
ATOM 1301 C C . THR A 1 168 ? -23.938 -23.656 -33.344 1 92.62 168 THR A C 1
ATOM 1303 O O . THR A 1 168 ? -24.359 -22.5 -33.219 1 92.62 168 THR A O 1
ATOM 1306 N N . LEU A 1 169 ? -23.75 -24.5 -32.375 1 95.38 169 LEU A N 1
ATOM 1307 C CA . LEU A 1 169 ? -23.922 -24.094 -30.969 1 95.38 169 LEU A CA 1
ATOM 1308 C C . LEU A 1 169 ? -22.578 -23.75 -30.328 1 95.38 169 LEU A C 1
ATOM 1310 O O . LEU A 1 169 ? -21.609 -24.516 -30.453 1 95.38 169 LEU A O 1
ATOM 1314 N N . VAL A 1 170 ? -22.516 -22.578 -29.719 1 97.62 170 VAL A N 1
ATOM 1315 C CA . VAL A 1 170 ? -21.312 -22.141 -29.016 1 97.62 170 VAL A CA 1
ATOM 1316 C C . VAL A 1 170 ? -21.656 -21.797 -27.562 1 97.62 170 VAL A C 1
ATOM 1318 O O . VAL A 1 170 ? -22.641 -21.094 -27.297 1 97.62 170 VAL A O 1
ATOM 1321 N N . ALA A 1 171 ? -20.969 -22.312 -26.641 1 98.12 171 ALA A N 1
ATOM 1322 C CA . ALA A 1 171 ? -21.078 -21.906 -25.25 1 98.12 171 ALA A CA 1
ATOM 1323 C C . ALA A 1 171 ? -19.891 -21.062 -24.828 1 98.12 171 ALA A C 1
ATOM 1325 O O . ALA A 1 171 ? -18.766 -21.281 -25.281 1 98.12 171 ALA A O 1
ATOM 1326 N N . PHE A 1 172 ? -20.078 -20.062 -24.016 1 97.38 172 PHE A N 1
ATOM 1327 C CA . PHE A 1 172 ? -19.016 -19.234 -23.469 1 97.38 172 PHE A CA 1
ATOM 1328 C C . PHE A 1 172 ? -19.453 -18.609 -22.141 1 97.38 172 PHE A C 1
ATOM 1330 O O . PHE A 1 172 ? -20.625 -18.719 -21.75 1 97.38 172 PHE A O 1
ATOM 1337 N N . VAL A 1 173 ? -18.516 -18.047 -21.422 1 96.31 173 VAL A N 1
ATOM 1338 C CA . VAL A 1 173 ? -18.797 -17.391 -20.141 1 96.31 173 VAL A CA 1
ATOM 1339 C C . VAL A 1 173 ? -18.5 -15.898 -20.266 1 96.31 173 VAL A C 1
ATOM 1341 O O . VAL A 1 173 ? -17.516 -15.492 -20.875 1 96.31 173 VAL A O 1
ATOM 1344 N N . ALA A 1 174 ? -19.359 -15.086 -19.734 1 94.44 174 ALA A N 1
ATOM 1345 C CA . ALA A 1 174 ? -19.156 -13.641 -19.625 1 94.44 174 ALA A CA 1
ATOM 1346 C C . ALA A 1 174 ? -19.859 -13.078 -18.391 1 94.44 174 ALA A C 1
ATOM 1348 O O . ALA A 1 174 ? -21 -13.477 -18.094 1 94.44 174 ALA A O 1
ATOM 1349 N N . ASN A 1 175 ? -19.156 -12.258 -17.656 1 91.62 175 ASN A N 1
ATOM 1350 C CA . ASN A 1 175 ? -19.688 -11.633 -16.453 1 91.62 175 ASN A CA 1
ATOM 1351 C C . ASN A 1 175 ? -20.281 -12.664 -15.508 1 91.62 175 ASN A C 1
ATOM 1353 O O . ASN A 1 175 ? -21.422 -12.531 -15.062 1 91.62 175 ASN A O 1
ATOM 1357 N N . SER A 1 176 ? -19.641 -13.75 -15.398 1 92.5 176 SER A N 1
ATOM 1358 C CA . SER A 1 176 ? -19.922 -14.805 -14.438 1 92.5 176 SER A CA 1
ATOM 1359 C C . SER A 1 176 ? -21.188 -15.578 -14.828 1 92.5 176 SER A C 1
ATOM 1361 O O . SER A 1 176 ? -21.844 -16.172 -13.977 1 92.5 176 SER A O 1
ATOM 1363 N N . ASN A 1 177 ? -21.531 -15.516 -16.109 1 96.31 177 ASN A N 1
ATOM 1364 C CA . ASN A 1 177 ? -22.688 -16.266 -16.594 1 96.31 177 ASN A CA 1
ATOM 1365 C C . ASN A 1 177 ? -22.312 -17.141 -17.797 1 96.31 177 ASN A C 1
ATOM 1367 O O . ASN A 1 177 ? -21.453 -16.781 -18.578 1 96.31 177 ASN A O 1
ATOM 1371 N N . VAL A 1 178 ? -23 -18.219 -17.875 1 97.69 178 VAL A N 1
ATOM 1372 C CA . VAL A 1 178 ? -22.875 -19.109 -19.031 1 97.69 178 VAL A CA 1
ATOM 1373 C C . VAL A 1 178 ? -23.859 -18.672 -20.125 1 97.69 178 VAL A C 1
ATOM 1375 O O . VAL A 1 178 ? -25.031 -18.438 -19.844 1 97.69 178 VAL A O 1
ATOM 1378 N N . HIS A 1 179 ? -23.406 -18.562 -21.328 1 97.75 179 HIS A N 1
ATOM 1379 C CA . HIS A 1 179 ? -24.234 -18.219 -22.484 1 97.75 179 HIS A CA 1
ATOM 1380 C C . HIS A 1 179 ? -24.125 -19.297 -23.562 1 97.75 179 HIS A C 1
ATOM 1382 O O . HIS A 1 179 ? -23.047 -19.859 -23.781 1 97.75 179 HIS A O 1
ATOM 1388 N N . ILE A 1 180 ? -25.203 -19.562 -24.188 1 97.69 180 ILE A N 1
ATOM 1389 C CA . ILE A 1 180 ? -25.219 -20.438 -25.359 1 97.69 180 ILE A CA 1
ATOM 1390 C C . ILE A 1 180 ? -25.734 -19.672 -26.578 1 97.69 180 ILE A C 1
ATOM 1392 O O . ILE A 1 180 ? -26.828 -19.109 -26.547 1 97.69 180 ILE A O 1
ATOM 1396 N N . ASP A 1 181 ? -24.938 -19.656 -27.531 1 97.25 181 ASP A N 1
ATOM 1397 C CA . ASP A 1 181 ? -25.266 -19 -28.781 1 97.25 181 ASP A CA 1
ATOM 1398 C C . ASP A 1 181 ? -25.562 -20.016 -29.891 1 97.25 181 ASP A C 1
ATOM 1400 O O . ASP A 1 181 ? -24.906 -21.047 -29.984 1 97.25 181 ASP A O 1
ATOM 1404 N N . TRP A 1 182 ? -26.625 -19.734 -30.672 1 94.94 182 TRP A N 1
ATOM 1405 C CA . TRP A 1 182 ? -26.984 -20.5 -31.844 1 94.94 182 TRP A CA 1
ATOM 1406 C C . TRP A 1 182 ? -27 -19.625 -33.094 1 94.94 182 TRP A C 1
ATOM 1408 O O . TRP A 1 182 ? -27.906 -18.828 -33.281 1 94.94 182 TRP A O 1
ATOM 1418 N N . LYS A 1 183 ? -26 -19.781 -33.875 1 89.69 183 LYS A N 1
ATOM 1419 C CA . LYS A 1 183 ? -25.891 -19.078 -35.156 1 89.69 183 LYS A CA 1
ATOM 1420 C C . LYS A 1 183 ? -25.938 -17.562 -34.969 1 89.69 183 LYS A C 1
ATOM 1422 O O . LYS A 1 183 ? -26.672 -16.875 -35.688 1 89.69 183 LYS A O 1
ATOM 1427 N N . GLY A 1 184 ? -25.344 -17.234 -33.938 1 91.06 184 GLY A N 1
ATOM 1428 C CA . GLY A 1 184 ? -25.188 -15.797 -33.719 1 91.06 184 GLY A CA 1
ATOM 1429 C C . GLY A 1 184 ? -26.219 -15.219 -32.781 1 91.06 184 GLY A C 1
ATOM 1430 O O . GLY A 1 184 ? -26.172 -14.039 -32.438 1 91.06 184 GLY A O 1
ATOM 1431 N N . LYS A 1 185 ? -27.125 -15.953 -32.344 1 94.56 185 LYS A N 1
ATOM 1432 C CA . LYS A 1 185 ? -28.156 -15.508 -31.391 1 94.56 185 LYS A CA 1
ATOM 1433 C C . LYS A 1 185 ? -28.016 -16.234 -30.062 1 94.56 185 LYS A C 1
ATOM 1435 O O . LYS A 1 185 ? -28.031 -17.469 -30.016 1 94.56 185 LYS A O 1
ATOM 1440 N N . VAL A 1 186 ? -27.953 -15.445 -29.016 1 96.19 186 VAL A N 1
ATOM 1441 C CA . VAL A 1 186 ? -27.875 -16.047 -27.688 1 96.19 186 VAL A CA 1
ATOM 1442 C C . VAL A 1 186 ? -29.234 -16.625 -27.312 1 96.19 186 VAL A C 1
ATOM 1444 O O . VAL A 1 186 ? -30.203 -15.875 -27.141 1 96.19 186 VAL A O 1
ATOM 1447 N N . ILE A 1 187 ? -29.297 -17.859 -27.094 1 95.31 187 ILE A N 1
ATOM 1448 C CA . ILE A 1 187 ? -30.578 -18.516 -26.859 1 95.31 187 ILE A CA 1
ATOM 1449 C C . ILE A 1 187 ? -30.703 -18.875 -25.375 1 95.31 187 ILE A C 1
ATOM 1451 O O . ILE A 1 187 ? -31.797 -19.25 -24.922 1 95.31 187 ILE A O 1
ATOM 1455 N N . TYR A 1 188 ? -29.625 -18.797 -24.641 1 96.06 188 TYR A N 1
ATOM 1456 C CA . TYR A 1 188 ? -29.656 -19.078 -23.219 1 96.06 188 TYR A CA 1
ATOM 1457 C C . TYR A 1 188 ? -28.609 -18.266 -22.469 1 96.06 188 TYR A C 1
ATOM 1459 O O . TYR A 1 188 ? 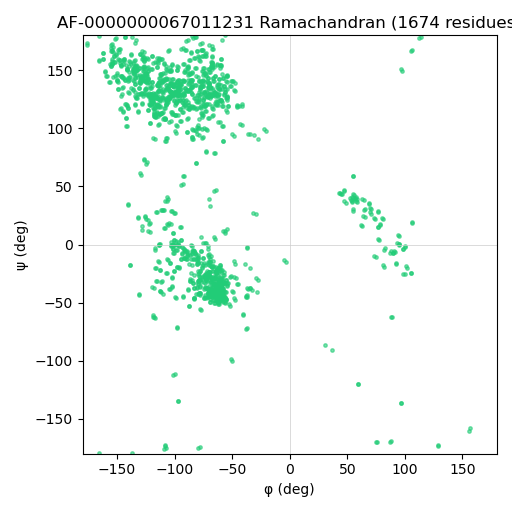-27.516 -18.031 -22.984 1 96.06 188 TYR A O 1
ATOM 1467 N N . SER A 1 189 ? -28.953 -17.766 -21.281 1 96.25 189 SER A N 1
ATOM 1468 C CA . SER A 1 189 ? -28.047 -17.141 -20.312 1 96.25 189 SER A CA 1
ATOM 1469 C C . SER A 1 189 ? -28.406 -17.547 -18.891 1 96.25 189 SER A C 1
ATOM 1471 O O . SER A 1 189 ? -29.578 -17.5 -18.5 1 96.25 189 SER A O 1
ATOM 1473 N N . SER A 1 190 ? -27.391 -17.938 -18.203 1 95.31 190 SER A N 1
ATOM 1474 C CA . SER A 1 190 ? -27.656 -18.203 -16.797 1 95.31 190 SER A CA 1
ATOM 1475 C C . SER A 1 190 ? -27.844 -16.922 -16.016 1 95.31 190 SER A C 1
ATOM 1477 O O . SER A 1 190 ? -27.609 -15.828 -16.531 1 95.31 190 SER A O 1
ATOM 1479 N N . SER A 1 191 ? -28.422 -16.984 -14.758 1 81.88 191 SER A N 1
ATOM 1480 C CA . SER A 1 191 ? -28.656 -15.797 -13.93 1 81.88 191 SER A CA 1
ATOM 1481 C C . SER A 1 191 ? -27.766 -15.805 -12.688 1 81.88 191 SER A C 1
ATOM 1483 O O . SER A 1 191 ? -27.625 -16.828 -12.031 1 81.88 191 SER A O 1
ATOM 1485 N N . THR A 1 192 ? -27 -14.75 -12.547 1 75.19 192 THR A N 1
ATOM 1486 C CA . THR A 1 192 ? -26.062 -14.641 -11.445 1 75.19 192 THR A CA 1
ATOM 1487 C C . THR A 1 192 ? -26.641 -13.789 -10.32 1 75.19 192 THR A C 1
ATOM 1489 O O . THR A 1 192 ? -27.375 -12.844 -10.57 1 75.19 192 THR A O 1
ATOM 1492 N N . GLY A 1 193 ? -26.781 -14.266 -9.086 1 80.31 193 GLY A N 1
ATOM 1493 C CA . GLY A 1 193 ? -26.891 -13.398 -7.926 1 80.31 193 GLY A CA 1
ATOM 1494 C C . GLY A 1 193 ? -25.547 -12.836 -7.48 1 80.31 193 GLY A C 1
ATOM 1495 O O . GLY A 1 193 ? -24.516 -13.133 -8.078 1 80.31 193 GLY A O 1
ATOM 1496 N N . ASP A 1 194 ? -25.5 -11.953 -6.566 1 87.75 194 ASP A N 1
ATOM 1497 C CA . ASP A 1 194 ? -24.266 -11.398 -6 1 87.75 194 ASP A CA 1
ATOM 1498 C C . ASP A 1 194 ? -23.344 -12.508 -5.492 1 87.75 194 ASP A C 1
ATOM 1500 O O . ASP A 1 194 ? -23.812 -13.477 -4.883 1 87.75 194 ASP A O 1
ATOM 1504 N N . ASN A 1 195 ? -22.141 -12.594 -5.855 1 93.12 195 ASN A N 1
ATOM 1505 C CA . ASN A 1 195 ? -21.094 -13.5 -5.375 1 93.12 195 ASN A CA 1
ATOM 1506 C C . ASN A 1 195 ? -21.25 -14.898 -5.945 1 93.12 195 ASN A C 1
ATOM 1508 O O . ASN A 1 195 ? -20.781 -15.875 -5.355 1 93.12 195 ASN A O 1
ATOM 1512 N N . ILE A 1 196 ? -22.078 -15.047 -7.016 1 96 196 ILE A N 1
ATOM 1513 C CA . ILE A 1 196 ? -22.25 -16.328 -7.688 1 96 196 ILE A CA 1
ATOM 1514 C C . ILE A 1 196 ? -21.562 -16.312 -9.047 1 96 196 ILE A C 1
ATOM 1516 O O . ILE A 1 196 ? -21.703 -15.352 -9.805 1 96 196 ILE A O 1
ATOM 1520 N N . ILE A 1 197 ? -20.812 -17.328 -9.336 1 95.38 197 ILE A N 1
ATOM 1521 C CA . ILE A 1 197 ? -20.125 -17.469 -10.609 1 95.38 197 ILE A CA 1
ATOM 1522 C C . ILE A 1 197 ? -20.594 -18.719 -11.328 1 95.38 197 ILE A C 1
ATOM 1524 O O . ILE A 1 197 ? -20.578 -19.812 -10.766 1 95.38 197 ILE A O 1
ATOM 1528 N N . ASN A 1 198 ? -21 -18.547 -12.555 1 97.19 198 ASN A N 1
ATOM 1529 C CA . ASN A 1 198 ? -21.406 -19.672 -13.391 1 97.19 198 ASN A CA 1
ATOM 1530 C C . ASN A 1 198 ? -20.406 -19.906 -14.523 1 97.19 198 ASN A C 1
ATOM 1532 O O . ASN A 1 198 ? -20.078 -18.984 -15.273 1 97.19 198 ASN A O 1
ATOM 1536 N N . GLY A 1 199 ? -19.953 -21.109 -14.617 1 96.88 199 GLY A N 1
ATOM 1537 C CA . GLY A 1 199 ? -19.172 -21.5 -15.789 1 96.88 199 GLY A CA 1
ATOM 1538 C C . GLY A 1 199 ? -17.672 -21.281 -15.602 1 96.88 199 GLY A C 1
ATOM 1539 O O . GLY A 1 199 ? -16.875 -21.641 -16.469 1 96.88 199 GLY A O 1
ATOM 1540 N N . CYS A 1 200 ? -17.266 -20.703 -14.539 1 94.88 200 CYS A N 1
ATOM 1541 C CA . CYS A 1 200 ? -15.859 -20.547 -14.188 1 94.88 200 CYS A CA 1
ATOM 1542 C C . CYS A 1 200 ? -15.57 -21.141 -12.812 1 94.88 200 CYS A C 1
ATOM 1544 O O . CYS A 1 200 ? -16.469 -21.188 -11.961 1 94.88 200 CYS A O 1
ATOM 1546 N N . SER A 1 201 ? -14.367 -21.562 -12.656 1 95.31 201 SER A N 1
ATOM 1547 C CA . SER A 1 201 ? -13.984 -22.141 -11.367 1 95.31 201 SER A CA 1
ATOM 1548 C C . SER A 1 201 ? -13.688 -21.047 -10.344 1 95.31 201 SER A C 1
ATOM 1550 O O . SER A 1 201 ? -13.469 -19.891 -10.711 1 95.31 201 SER A O 1
ATOM 1552 N N . SER A 1 202 ? -13.688 -21.391 -9.07 1 95.12 202 SER A N 1
ATOM 1553 C CA . SER A 1 202 ? -13.336 -20.469 -7.992 1 95.12 202 SER A CA 1
ATOM 1554 C C . SER A 1 202 ? -11.859 -20.078 -8.047 1 95.12 202 SER A C 1
ATOM 1556 O O . SER A 1 202 ? -11.078 -20.703 -8.766 1 95.12 202 SER A O 1
ATOM 1558 N N . PHE A 1 203 ? -11.508 -19.078 -7.281 1 92.75 203 PHE A N 1
ATOM 1559 C CA . PHE A 1 203 ? -10.125 -18.625 -7.211 1 92.75 203 PHE A CA 1
ATOM 1560 C C . PHE A 1 203 ? -9.195 -19.75 -6.812 1 92.75 203 PHE A C 1
ATOM 1562 O O . PHE A 1 203 ? -8.156 -19.969 -7.445 1 92.75 203 PHE A O 1
ATOM 1569 N N . ILE A 1 204 ? -9.516 -20.516 -5.844 1 93.94 204 ILE A N 1
ATOM 1570 C CA . ILE A 1 204 ? -8.633 -21.531 -5.289 1 93.94 204 ILE A CA 1
ATOM 1571 C C . ILE A 1 204 ? -8.5 -22.688 -6.277 1 93.94 204 ILE A C 1
ATOM 1573 O O . ILE A 1 204 ? -7.438 -23.312 -6.371 1 93.94 204 ILE A O 1
ATOM 1577 N N . ALA A 1 205 ? -9.609 -23 -6.953 1 95.56 205 ALA A N 1
ATOM 1578 C CA . ALA A 1 205 ? -9.523 -24.047 -7.965 1 95.56 205 ALA A CA 1
ATOM 1579 C C . ALA A 1 205 ? -8.562 -23.656 -9.078 1 95.56 205 ALA A C 1
ATOM 1581 O O . ALA A 1 205 ? -7.809 -24.5 -9.586 1 95.56 205 ALA A O 1
ATOM 1582 N N . GLN A 1 206 ? -8.555 -22.391 -9.406 1 93.75 206 GLN A N 1
ATOM 1583 C CA . GLN A 1 206 ? -7.664 -21.906 -10.453 1 93.75 206 GLN A CA 1
ATOM 1584 C C . GLN A 1 206 ? -6.223 -21.828 -9.961 1 93.75 206 GLN A C 1
ATOM 1586 O O . GLN A 1 206 ? -5.32 -22.406 -10.57 1 93.75 206 GLN A O 1
ATOM 1591 N N . GLU A 1 207 ? -6.066 -21.297 -8.812 1 91.94 207 GLU A N 1
ATOM 1592 C CA . GLU A 1 207 ? -4.742 -20.953 -8.32 1 91.94 207 GLU A CA 1
ATOM 1593 C C . GLU A 1 207 ? -4.016 -22.172 -7.766 1 91.94 207 GLU A C 1
ATOM 1595 O O . GLU A 1 207 ? -2.807 -22.328 -7.949 1 91.94 207 GLU A O 1
ATOM 1600 N N . GLU A 1 208 ? -4.777 -23.047 -7.121 1 93.62 208 GLU A N 1
ATOM 1601 C CA . GLU A 1 208 ? -4.098 -24.094 -6.355 1 93.62 208 GLU A CA 1
ATOM 1602 C C . GLU A 1 208 ? -4.34 -25.469 -6.965 1 93.62 208 GLU A C 1
ATOM 1604 O O . GLU A 1 208 ? -3.598 -26.406 -6.688 1 93.62 208 GLU A O 1
ATOM 1609 N N . LEU A 1 209 ? -5.402 -25.594 -7.738 1 94 209 LEU A N 1
ATOM 1610 C CA . LEU A 1 209 ? -5.715 -26.906 -8.305 1 94 209 LEU A CA 1
ATOM 1611 C C . LEU A 1 209 ? -5.555 -26.891 -9.828 1 94 209 LEU A C 1
ATOM 1613 O O . LEU A 1 209 ? -5.812 -27.891 -10.492 1 94 209 LEU A O 1
ATOM 1617 N N . ASP A 1 210 ? -5.203 -25.781 -10.328 1 90 210 ASP A N 1
ATOM 1618 C CA . ASP A 1 210 ? -4.898 -25.609 -11.75 1 90 210 ASP A CA 1
ATOM 1619 C C . ASP A 1 210 ? -6.09 -26.016 -12.617 1 90 210 ASP A C 1
ATOM 1621 O O . ASP A 1 210 ? -5.941 -26.766 -13.578 1 90 210 ASP A O 1
ATOM 1625 N N . ARG A 1 211 ? -7.234 -25.688 -12.227 1 93.75 211 ARG A N 1
ATOM 1626 C CA . ARG A 1 211 ? -8.438 -25.859 -13.031 1 93.75 211 ARG A CA 1
ATOM 1627 C C . ARG A 1 211 ? -9.117 -24.516 -13.289 1 93.75 211 ARG A C 1
ATOM 1629 O O . ARG A 1 211 ? -9.594 -23.859 -12.359 1 93.75 211 ARG A O 1
ATOM 1636 N N . PHE A 1 212 ? -9.312 -24.188 -14.508 1 92.12 212 PHE A N 1
ATOM 1637 C CA . PHE A 1 212 ? -9.727 -22.844 -14.852 1 92.12 212 PHE A CA 1
ATOM 1638 C C . PHE A 1 212 ? -11.156 -22.828 -15.375 1 92.12 212 PHE A C 1
ATOM 1640 O O . PHE A 1 212 ? -11.922 -21.906 -15.094 1 92.12 212 PHE A O 1
ATOM 1647 N N . THR A 1 213 ? -11.539 -23.875 -16.016 1 92.12 213 THR A N 1
ATOM 1648 C CA . THR A 1 213 ? -12.867 -23.906 -16.625 1 92.12 213 THR A CA 1
ATOM 1649 C C . THR A 1 213 ? -13.883 -24.516 -15.664 1 92.12 213 THR A C 1
ATOM 1651 O O . THR A 1 213 ? -13.523 -25.25 -14.75 1 92.12 213 THR A O 1
ATOM 1654 N N . GLY A 1 214 ? -15.164 -24.125 -15.883 1 96.75 214 GLY A N 1
ATOM 1655 C CA . GLY A 1 214 ? -16.297 -24.672 -15.164 1 96.75 214 GLY A CA 1
ATOM 1656 C C . GLY A 1 214 ? -17.438 -25.094 -16.078 1 96.75 214 GLY A C 1
ATOM 1657 O O . GLY A 1 214 ? -18.594 -25.125 -15.664 1 96.75 214 GLY A O 1
ATOM 1658 N N . MET A 1 215 ? -17.109 -25.359 -17.328 1 97.44 215 MET A N 1
ATOM 1659 C CA . MET A 1 215 ? -18.141 -25.797 -18.281 1 97.44 215 MET A CA 1
ATOM 1660 C C . MET A 1 215 ? -17.594 -26.922 -19.172 1 97.44 215 MET A C 1
ATOM 1662 O O . MET A 1 215 ? -16.438 -26.891 -19.594 1 97.44 215 MET A O 1
ATOM 1666 N N . TRP A 1 216 ? -18.469 -27.922 -19.531 1 97.94 216 TRP A N 1
ATOM 1667 C CA . TRP A 1 216 ? -18.078 -29.094 -20.312 1 97.94 216 TRP A CA 1
ATOM 1668 C C . TRP A 1 216 ? -19.203 -29.547 -21.219 1 97.94 216 TRP A C 1
ATOM 1670 O O . TRP A 1 216 ? -20.25 -30 -20.75 1 97.94 216 TRP A O 1
ATOM 1680 N N . TRP A 1 217 ? -19.016 -29.516 -22.531 1 98 217 TRP A N 1
ATOM 1681 C CA . TRP A 1 217 ? -19.984 -30.078 -23.469 1 98 217 TRP A CA 1
ATOM 1682 C C . TRP A 1 217 ? -19.984 -31.594 -23.391 1 98 217 TRP A C 1
ATOM 1684 O O . TRP A 1 217 ? -18.938 -32.219 -23.266 1 98 217 TRP A O 1
ATOM 1694 N N . SER A 1 218 ? -21.141 -32.188 -23.531 1 97.69 218 SER A N 1
ATOM 1695 C CA . SER A 1 218 ? -21.219 -33.625 -23.625 1 97.69 218 SER A CA 1
ATOM 1696 C C . SER A 1 218 ? -20.625 -34.125 -24.938 1 97.69 218 SER A C 1
ATOM 1698 O O . SER A 1 218 ? -20.891 -33.562 -26 1 97.69 218 SER A O 1
ATOM 1700 N N . PRO A 1 219 ? -19.828 -35.188 -24.875 1 95.38 219 PRO A N 1
ATOM 1701 C CA . PRO A 1 219 ? -19.312 -35.781 -26.109 1 95.38 219 PRO A CA 1
ATOM 1702 C C . PRO A 1 219 ? -20.312 -36.719 -26.766 1 95.38 219 PRO A C 1
ATOM 1704 O O . PRO A 1 219 ? -20.078 -37.219 -27.875 1 95.38 219 PRO A O 1
ATOM 1707 N N . GLY A 1 220 ? -21.438 -37.031 -26.125 1 93.12 220 GLY A N 1
ATOM 1708 C CA . GLY A 1 220 ? -22.438 -37.938 -26.641 1 93.12 220 GLY A CA 1
ATOM 1709 C C . GLY A 1 220 ? -23.328 -37.312 -27.688 1 93.12 220 GLY A C 1
ATOM 1710 O O . GLY A 1 220 ? -23.094 -36.188 -28.141 1 93.12 220 GLY A O 1
ATOM 1711 N N . PRO A 1 221 ? -24.281 -38.062 -28.062 1 93.38 221 PRO A N 1
ATOM 1712 C CA . PRO A 1 221 ? -25.141 -37.625 -29.172 1 93.38 221 PRO A CA 1
ATOM 1713 C C . PRO A 1 221 ? -26.109 -36.531 -28.766 1 93.38 221 PRO A C 1
ATOM 1715 O O . PRO A 1 221 ? -26.672 -35.812 -29.625 1 93.38 221 PRO A O 1
ATOM 1718 N N . ARG A 1 222 ? -26.328 -36.312 -27.516 1 94.69 222 ARG A N 1
ATOM 1719 C CA . ARG A 1 222 ? -27.266 -35.312 -27.047 1 94.69 222 ARG A CA 1
ATOM 1720 C C . ARG A 1 222 ? -26.547 -33.969 -26.828 1 94.69 222 ARG A C 1
ATOM 1722 O O . ARG A 1 222 ? -25.391 -33.938 -26.391 1 94.69 222 ARG A O 1
ATOM 1729 N N . LYS A 1 223 ? -27.297 -32.906 -27.047 1 96.69 223 LYS A N 1
ATOM 1730 C CA . LYS A 1 223 ? -26.766 -31.578 -26.828 1 96.69 223 LYS A CA 1
ATOM 1731 C C . LYS A 1 223 ? -26.906 -31.172 -25.359 1 96.69 223 LYS A C 1
ATOM 1733 O O . LYS A 1 223 ? -27.922 -30.578 -24.969 1 96.69 223 LYS A O 1
ATOM 1738 N N . MET A 1 224 ? -25.906 -31.453 -24.594 1 97.62 224 MET A N 1
ATOM 1739 C CA . MET A 1 224 ? -25.938 -31.141 -23.172 1 97.62 224 MET A CA 1
ATOM 1740 C C . MET A 1 224 ? -24.672 -30.406 -22.75 1 97.62 224 MET A C 1
ATOM 1742 O O . MET A 1 224 ? -23.578 -30.672 -23.266 1 97.62 224 MET A O 1
ATOM 1746 N N . LEU A 1 225 ? -24.797 -29.438 -21.906 1 98.25 225 LEU A N 1
ATOM 1747 C CA . LEU A 1 225 ? -23.688 -28.688 -21.344 1 98.25 225 LEU A CA 1
ATOM 1748 C C . LEU A 1 225 ? -23.703 -28.75 -19.828 1 98.25 225 LEU A C 1
ATOM 1750 O O . LEU A 1 225 ? -24.656 -28.297 -19.188 1 98.25 225 LEU A O 1
ATOM 1754 N N . LEU A 1 226 ? -22.688 -29.359 -19.266 1 98.44 226 LEU A N 1
ATOM 1755 C CA . LEU A 1 226 ? -22.469 -29.344 -17.828 1 98.44 226 LEU A CA 1
ATOM 1756 C C . LEU A 1 226 ? -21.703 -28.109 -17.406 1 98.44 226 LEU A C 1
ATOM 1758 O O . LEU A 1 226 ? -20.766 -27.688 -18.078 1 98.44 226 LEU A O 1
ATOM 1762 N N . TYR A 1 227 ? -22.156 -27.453 -16.297 1 98.25 227 TYR A N 1
ATOM 1763 C CA . TYR A 1 227 ? -21.328 -26.359 -15.797 1 98.25 227 TYR A CA 1
ATOM 1764 C C . TYR A 1 227 ? -21.359 -26.312 -14.273 1 98.25 227 TYR A C 1
ATOM 1766 O O . TYR A 1 227 ? -22.234 -26.891 -13.641 1 98.25 227 TYR A O 1
ATOM 1774 N N . GLU A 1 228 ? -20.375 -25.672 -13.695 1 98 228 GLU A N 1
ATOM 1775 C CA . GLU A 1 228 ? -20.219 -25.469 -12.258 1 98 228 GLU A CA 1
ATOM 1776 C C . GLU A 1 228 ? -20.781 -24.125 -11.828 1 98 228 GLU A C 1
ATOM 1778 O O . GLU A 1 228 ? -20.5 -23.094 -12.453 1 98 228 GLU A O 1
ATOM 1783 N N . GLN A 1 229 ? -21.625 -24.078 -10.844 1 97.56 229 GLN A N 1
ATOM 1784 C CA . GLN A 1 229 ? -22.016 -22.875 -10.133 1 97.56 229 GLN A CA 1
ATOM 1785 C C . GLN A 1 229 ? -21.25 -22.719 -8.828 1 97.56 229 GLN A C 1
ATOM 1787 O O . GLN A 1 229 ? -21.281 -23.625 -7.977 1 97.56 229 GLN A O 1
ATOM 1792 N N . VAL A 1 230 ? -20.547 -21.625 -8.695 1 97.31 230 VAL A N 1
ATOM 1793 C CA . VAL A 1 230 ? -19.719 -21.375 -7.523 1 97.31 230 VAL A CA 1
ATOM 1794 C C . VAL A 1 230 ? -20.359 -20.297 -6.652 1 97.31 230 VAL A C 1
ATOM 1796 O O . VAL A 1 230 ? -20.625 -19.188 -7.113 1 97.31 230 VAL A O 1
ATOM 1799 N N . ASP A 1 231 ? -20.656 -20.594 -5.445 1 97 231 ASP A N 1
ATOM 1800 C CA . ASP A 1 231 ? -21.203 -19.656 -4.469 1 97 231 ASP A CA 1
ATOM 1801 C C . ASP A 1 231 ? -20.109 -19.141 -3.523 1 97 231 ASP A C 1
ATOM 1803 O O . ASP A 1 231 ? -19.641 -19.891 -2.656 1 97 231 ASP A O 1
ATOM 1807 N N . GLU A 1 232 ? -19.766 -17.891 -3.627 1 96.88 232 GLU A N 1
ATOM 1808 C CA . GLU A 1 232 ? -18.703 -17.312 -2.812 1 96.88 232 GLU A CA 1
ATOM 1809 C C . GLU A 1 232 ? -19.266 -16.406 -1.722 1 96.88 232 GLU A C 1
ATOM 1811 O O . GLU A 1 232 ? -18.547 -15.586 -1.151 1 96.88 232 GLU A O 1
ATOM 1816 N N . THR A 1 233 ? -20.469 -16.484 -1.396 1 96.62 233 THR A N 1
ATOM 1817 C CA . THR A 1 233 ? -21.156 -15.602 -0.45 1 96.62 233 THR A CA 1
ATOM 1818 C C . THR A 1 233 ? -20.438 -15.602 0.896 1 96.62 233 THR A C 1
ATOM 1820 O O . THR A 1 233 ? -20.266 -14.547 1.511 1 96.62 233 THR A O 1
ATOM 1823 N N . ALA A 1 234 ? -19.984 -16.766 1.361 1 97.12 234 ALA A N 1
ATOM 1824 C CA . ALA A 1 234 ? -19.406 -16.891 2.697 1 97.12 234 ALA A CA 1
ATOM 1825 C C . ALA A 1 234 ? -17.891 -16.672 2.664 1 97.12 234 ALA A C 1
ATOM 1827 O O . ALA A 1 234 ? -17.234 -16.656 3.709 1 97.12 234 ALA A O 1
ATOM 1828 N N . VAL A 1 235 ? -17.312 -16.531 1.508 1 97.94 235 VAL A N 1
ATOM 1829 C CA . VAL A 1 235 ? -15.875 -16.391 1.365 1 97.94 235 VAL A CA 1
ATOM 1830 C C . VAL A 1 235 ? -15.445 -14.992 1.778 1 97.94 235 VAL A C 1
ATOM 1832 O O . VAL A 1 235 ? -16.125 -14.008 1.483 1 97.94 235 VAL A O 1
ATOM 1835 N N . THR A 1 236 ? -14.312 -14.852 2.461 1 97.12 236 THR A N 1
ATOM 1836 C CA . THR A 1 236 ? -13.75 -13.578 2.922 1 97.12 236 THR A CA 1
ATOM 1837 C C . THR A 1 236 ? -13.523 -12.633 1.749 1 97.12 236 THR A C 1
ATOM 1839 O O . THR A 1 236 ? -13.125 -13.062 0.665 1 97.12 236 THR A O 1
ATOM 1842 N N . SER A 1 237 ? -13.766 -11.344 1.989 1 96.12 237 SER A N 1
ATOM 1843 C CA . SER A 1 237 ? -13.484 -10.305 1.006 1 96.12 237 SER A CA 1
ATOM 1844 C C . SER A 1 237 ? -12.219 -9.531 1.363 1 96.12 237 SER A C 1
ATOM 1846 O O . SER A 1 237 ? -12.016 -9.164 2.523 1 96.12 237 SER A O 1
ATOM 1848 N N . LEU A 1 238 ? -11.305 -9.312 0.437 1 96.19 238 LEU A N 1
ATOM 1849 C CA . LEU A 1 238 ? -10.086 -8.531 0.606 1 96.19 238 LEU A CA 1
ATOM 1850 C C . LEU A 1 238 ? -10.016 -7.398 -0.413 1 96.19 238 LEU A C 1
ATOM 1852 O O . LEU A 1 238 ? -10.555 -7.52 -1.517 1 96.19 238 LEU A O 1
ATOM 1856 N N . GLN A 1 239 ? -9.383 -6.312 -0.021 1 94.5 239 GLN A N 1
ATOM 1857 C CA . GLN A 1 239 ? -9.234 -5.148 -0.887 1 94.5 239 GLN A CA 1
ATOM 1858 C C . GLN A 1 239 ? -7.83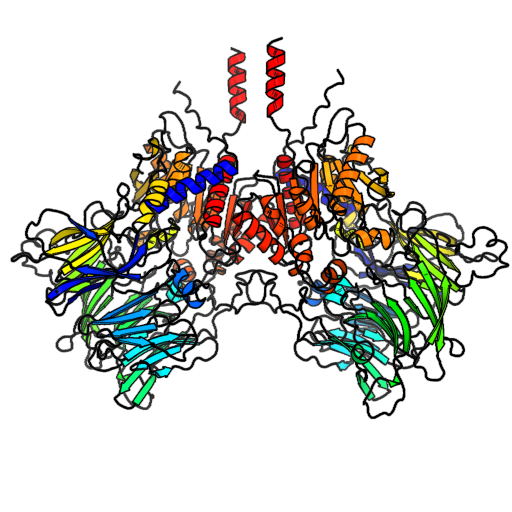2 -5.094 -1.498 1 94.5 239 GLN A C 1
ATOM 1860 O O . GLN A 1 239 ? -6.844 -5.367 -0.819 1 94.5 239 GLN A O 1
ATOM 1865 N N . PHE A 1 240 ? -7.703 -4.664 -2.809 1 92.12 240 PHE A N 1
ATOM 1866 C CA . PHE A 1 240 ? -6.395 -4.609 -3.449 1 92.12 240 PHE A CA 1
ATOM 1867 C C . PHE A 1 240 ? -6.152 -3.236 -4.066 1 92.12 240 PHE A C 1
ATOM 1869 O O . PHE A 1 240 ? -5.211 -3.057 -4.844 1 92.12 240 PHE A O 1
ATOM 1876 N N . THR A 1 241 ? -6.973 -2.305 -3.631 1 91.31 241 THR A N 1
ATOM 1877 C CA . THR A 1 241 ? -6.781 -0.927 -4.07 1 91.31 241 THR A CA 1
ATOM 1878 C C . THR A 1 241 ? -5.605 -0.285 -3.338 1 91.31 241 THR A C 1
ATOM 1880 O O . THR A 1 241 ? -5.402 -0.532 -2.146 1 91.31 241 THR A O 1
ATOM 1883 N N . ILE A 1 242 ? -4.812 0.511 -4.066 1 93.12 242 ILE A N 1
ATOM 1884 C CA . ILE A 1 242 ? -3.725 1.263 -3.447 1 93.12 242 ILE A CA 1
ATOM 1885 C C . ILE A 1 242 ? -4.301 2.379 -2.58 1 93.12 242 ILE A C 1
ATOM 1887 O O . ILE A 1 242 ? -5.199 3.105 -3.008 1 93.12 242 ILE A O 1
ATOM 1891 N N . PRO A 1 243 ? -3.766 2.557 -1.351 1 93.88 243 PRO A N 1
ATOM 1892 C CA . PRO A 1 243 ? -4.285 3.607 -0.471 1 93.88 243 PRO A CA 1
ATOM 1893 C C . PRO A 1 243 ? -4.254 4.988 -1.119 1 93.88 243 PRO A C 1
ATOM 1895 O O . PRO A 1 243 ? -3.205 5.422 -1.604 1 93.88 243 PRO A O 1
ATOM 1898 N N . GLY A 1 244 ? -5.414 5.645 -1.12 1 94.5 244 GLY A N 1
ATOM 1899 C CA . GLY A 1 244 ? -5.523 6.957 -1.734 1 94.5 244 GLY A CA 1
ATOM 1900 C C . GLY A 1 244 ? -6.141 6.918 -3.119 1 94.5 244 GLY A C 1
ATOM 1901 O O . GLY A 1 244 ? -6.352 7.961 -3.74 1 94.5 244 GLY A O 1
ATOM 1902 N N . CYS A 1 245 ? -6.469 5.746 -3.604 1 94.12 245 CYS A N 1
ATOM 1903 C CA . CYS A 1 245 ? -7.094 5.609 -4.914 1 94.12 245 CYS A CA 1
ATOM 1904 C C . CYS A 1 245 ? -8.578 5.281 -4.777 1 94.12 245 CYS A C 1
ATOM 1906 O O . CYS A 1 245 ? -9.062 5.02 -3.676 1 94.12 245 CYS A O 1
ATOM 1908 N N . SER A 1 246 ? -9.297 5.398 -5.871 1 93.75 246 SER A N 1
ATOM 1909 C CA . SER A 1 246 ? -10.727 5.109 -5.887 1 93.75 246 SER A CA 1
ATOM 1910 C C . SER A 1 246 ? -11 3.658 -5.512 1 93.75 246 SER A C 1
ATOM 1912 O O . SER A 1 246 ? -10.258 2.758 -5.902 1 93.75 246 SER A O 1
ATOM 1914 N N . PRO A 1 247 ? -12.055 3.48 -4.797 1 91.56 247 PRO A N 1
ATOM 1915 C CA . PRO A 1 247 ? -12.359 2.117 -4.355 1 91.56 247 PRO A CA 1
ATOM 1916 C C . PRO A 1 247 ? -12.641 1.169 -5.52 1 91.56 247 PRO A C 1
ATOM 1918 O O . PRO A 1 247 ? -13.25 1.568 -6.512 1 91.56 247 PRO A O 1
ATOM 1921 N N . ALA A 1 248 ? -12.094 -0.032 -5.445 1 88.94 248 ALA A N 1
ATOM 1922 C CA . ALA A 1 248 ? -12.406 -1.133 -6.352 1 88.94 248 ALA A CA 1
ATOM 1923 C C . ALA A 1 248 ? -13.172 -2.238 -5.633 1 88.94 248 ALA A C 1
ATOM 1925 O O . ALA A 1 248 ? -13.234 -2.262 -4.402 1 88.94 248 ALA A O 1
ATOM 1926 N N . ARG A 1 249 ? -13.828 -3.021 -6.441 1 88.19 249 ARG A N 1
ATOM 1927 C CA . ARG A 1 249 ? -14.562 -4.137 -5.852 1 88.19 249 ARG A CA 1
ATOM 1928 C C . ARG A 1 249 ? -13.617 -5.094 -5.133 1 88.19 249 ARG A C 1
ATOM 1930 O O . ARG A 1 249 ? -12.562 -5.453 -5.664 1 88.19 249 ARG A O 1
ATOM 1937 N N . PRO A 1 250 ? -13.969 -5.402 -3.902 1 92.62 250 PRO A N 1
ATOM 1938 C CA . PRO A 1 250 ? -13.141 -6.383 -3.199 1 92.62 250 PRO A CA 1
ATOM 1939 C C . PRO A 1 250 ? -13.117 -7.742 -3.896 1 92.62 250 PRO A C 1
ATOM 1941 O O . PRO A 1 250 ? -14.023 -8.055 -4.676 1 92.62 250 PRO A O 1
ATOM 1944 N N . MET A 1 251 ? -12.125 -8.453 -3.691 1 92.19 251 MET A N 1
ATOM 1945 C CA . MET A 1 251 ? -11.984 -9.797 -4.242 1 92.19 251 MET A CA 1
ATOM 1946 C C . MET A 1 251 ? -12.234 -10.859 -3.172 1 92.19 251 MET A C 1
ATOM 1948 O O . MET A 1 251 ? -11.836 -10.68 -2.018 1 92.19 251 MET A O 1
ATOM 1952 N N . LYS A 1 252 ? -12.961 -11.922 -3.58 1 95.44 252 LYS A N 1
ATOM 1953 C CA . LYS A 1 252 ? -13.156 -13.047 -2.674 1 95.44 252 LYS A CA 1
ATOM 1954 C C . LYS A 1 252 ? -11.891 -13.898 -2.582 1 95.44 252 LYS A C 1
ATOM 1956 O O . LYS A 1 252 ? -11.328 -14.297 -3.604 1 95.44 252 LYS A O 1
ATOM 1961 N N . TYR A 1 253 ? -11.398 -14.086 -1.422 1 96.56 253 TYR A N 1
ATOM 1962 C CA . TYR A 1 253 ? -10.172 -14.836 -1.154 1 96.56 253 TYR A CA 1
ATOM 1963 C C . TYR A 1 253 ? -10.297 -15.648 0.128 1 96.56 253 TYR A C 1
ATOM 1965 O O . TYR A 1 253 ? -10.344 -15.086 1.225 1 96.56 253 TYR A O 1
ATOM 1973 N N . PRO A 1 254 ? -10.391 -16.984 0.01 1 97.69 254 PRO A N 1
ATOM 1974 C CA . PRO A 1 254 ? -10.5 -17.797 1.217 1 97.69 254 PRO A CA 1
ATOM 1975 C C . PRO A 1 254 ? -9.188 -17.875 1.995 1 97.69 254 PRO A C 1
ATOM 1977 O O . PRO A 1 254 ? -8.344 -18.734 1.715 1 97.69 254 PRO A O 1
ATOM 1980 N N . VAL A 1 255 ? -9.086 -17.078 3.025 1 97.5 255 VAL A N 1
ATOM 1981 C CA . VAL A 1 255 ? -7.91 -17.062 3.893 1 97.5 255 VAL A CA 1
ATOM 1982 C C . VAL A 1 255 ? -7.902 -18.312 4.77 1 97.5 255 VAL A C 1
ATOM 1984 O O . VAL A 1 255 ? -8.961 -18.812 5.168 1 97.5 255 VAL A O 1
ATOM 1987 N N . ALA A 1 256 ? -6.66 -18.781 5.086 1 97.88 256 ALA A N 1
ATOM 1988 C CA . ALA A 1 256 ? -6.539 -20 5.898 1 97.88 256 ALA A CA 1
ATOM 1989 C C . ALA A 1 256 ? -7.445 -19.922 7.125 1 97.88 256 ALA A C 1
ATOM 1991 O O . ALA A 1 256 ? -7.477 -18.906 7.824 1 97.88 256 ALA A O 1
ATOM 1992 N N . GLY A 1 257 ? -8.164 -20.953 7.359 1 97.88 257 GLY A N 1
ATOM 1993 C CA . GLY A 1 257 ? -9.039 -21.047 8.516 1 97.88 257 GLY A CA 1
ATOM 1994 C C . GLY A 1 257 ? -10.438 -20.516 8.25 1 97.88 257 GLY A C 1
ATOM 1995 O O . GLY A 1 257 ? -11.336 -20.688 9.078 1 97.88 257 GLY A O 1
ATOM 1996 N N . THR A 1 258 ? -10.75 -19.891 7.105 1 97.88 258 THR A N 1
ATOM 1997 C CA . THR A 1 258 ? -12.055 -19.297 6.809 1 97.88 258 THR A CA 1
ATOM 1998 C C . THR A 1 258 ? -12.805 -20.141 5.777 1 97.88 258 THR A C 1
ATOM 2000 O O . THR A 1 258 ? -12.32 -21.188 5.344 1 97.88 258 THR A O 1
ATOM 2003 N N . ALA A 1 259 ? -13.977 -19.672 5.328 1 98.06 259 ALA A N 1
ATOM 2004 C CA . ALA A 1 259 ? -14.875 -20.453 4.48 1 98.06 259 ALA A CA 1
ATOM 2005 C C . ALA A 1 259 ? -14.383 -20.484 3.037 1 98.06 259 ALA A C 1
ATOM 2007 O O . ALA A 1 259 ? -13.867 -19.484 2.531 1 98.06 259 ALA A O 1
ATOM 2008 N N . ASN A 1 260 ? -14.5 -21.656 2.387 1 98.12 260 ASN A N 1
ATOM 2009 C CA . ASN A 1 260 ? -14.281 -21.812 0.951 1 98.12 260 ASN A CA 1
ATOM 2010 C C . ASN A 1 260 ? -15.578 -21.609 0.167 1 98.12 260 ASN A C 1
ATOM 2012 O O . ASN A 1 260 ? -16.672 -21.594 0.75 1 98.12 260 ASN A O 1
ATOM 2016 N N . ALA A 1 261 ? -15.453 -21.469 -1.115 1 97.62 261 ALA A N 1
ATOM 2017 C CA . ALA A 1 261 ? -16.609 -21.422 -2.002 1 97.62 261 ALA A CA 1
ATOM 2018 C C . ALA A 1 261 ? -17.312 -22.766 -2.062 1 97.62 261 ALA A C 1
ATOM 2020 O O . ALA A 1 261 ? -16.688 -23.812 -1.82 1 97.62 261 ALA A O 1
ATOM 2021 N N . ILE A 1 262 ? -18.609 -22.734 -2.357 1 96.88 262 ILE A N 1
ATOM 2022 C CA . ILE A 1 262 ? -19.391 -23.953 -2.527 1 96.88 262 ILE A CA 1
ATOM 2023 C C . ILE A 1 262 ? -19.672 -24.188 -4.012 1 96.88 262 ILE A C 1
ATOM 2025 O O . ILE A 1 262 ? -20.172 -23.312 -4.703 1 96.88 262 ILE A O 1
ATOM 2029 N N . SER A 1 263 ? -19.312 -25.391 -4.504 1 97.12 263 SER A N 1
ATOM 2030 C CA . SER A 1 263 ? -19.5 -25.75 -5.91 1 97.12 263 SER A CA 1
ATOM 2031 C C . SER A 1 263 ? -20.703 -26.641 -6.105 1 97.12 263 SER A C 1
ATOM 2033 O O . SER A 1 263 ? -20.906 -27.594 -5.348 1 97.12 263 SER A O 1
ATOM 2035 N N . THR A 1 264 ? -21.5 -26.281 -7.027 1 95.88 264 THR A N 1
ATOM 2036 C CA . THR A 1 264 ? -22.625 -27.109 -7.441 1 95.88 264 THR A CA 1
ATOM 2037 C C . THR A 1 264 ? -22.609 -27.328 -8.953 1 95.88 264 THR A C 1
ATOM 2039 O O . THR A 1 264 ? -22.297 -26.406 -9.711 1 95.88 264 THR A O 1
ATOM 2042 N N . LEU A 1 265 ? -22.984 -28.531 -9.359 1 97.94 265 LEU A N 1
ATOM 2043 C CA . LEU A 1 265 ? -23.031 -28.844 -10.789 1 97.94 265 LEU A CA 1
ATOM 2044 C C . LEU A 1 265 ? -24.438 -28.656 -11.344 1 97.94 265 LEU A C 1
ATOM 2046 O O . LEU A 1 265 ? -25.422 -28.984 -10.688 1 97.94 265 LEU A O 1
ATOM 2050 N N . ARG A 1 266 ? -24.469 -28.078 -12.492 1 97.44 266 ARG A N 1
ATOM 2051 C CA . ARG A 1 266 ? -25.719 -27.875 -13.219 1 97.44 266 ARG A CA 1
ATOM 2052 C C . ARG A 1 266 ? -25.625 -28.422 -14.641 1 97.44 266 ARG A C 1
ATOM 2054 O O . ARG A 1 266 ? -24.531 -28.5 -15.211 1 97.44 266 ARG A O 1
ATOM 2061 N N . LEU A 1 267 ? -26.781 -28.812 -15.172 1 97.81 267 LEU A N 1
ATOM 2062 C CA . LEU A 1 267 ? -26.812 -29.422 -16.5 1 97.81 267 LEU A CA 1
ATOM 2063 C C . LEU A 1 267 ? -27.828 -28.719 -17.391 1 97.81 267 LEU A C 1
ATOM 2065 O O . LEU A 1 267 ? -29.016 -28.641 -17.047 1 97.81 267 LEU A O 1
ATOM 2069 N N . ILE A 1 268 ? -27.375 -28.219 -18.484 1 97.5 268 ILE A N 1
ATOM 2070 C CA . ILE A 1 268 ? -28.25 -27.641 -19.5 1 97.5 268 ILE A CA 1
ATOM 2071 C C . ILE A 1 268 ? -28.516 -28.688 -20.594 1 97.5 268 ILE A C 1
ATOM 2073 O O . ILE A 1 268 ? -27.578 -29.266 -21.141 1 97.5 268 ILE A O 1
ATOM 2077 N N . VAL A 1 269 ? -29.703 -28.891 -20.891 1 96.5 269 VAL A N 1
ATOM 2078 C CA . VAL A 1 269 ? -30.109 -29.781 -21.969 1 96.5 269 VAL A CA 1
ATOM 2079 C C . VAL A 1 269 ? -30.859 -29 -23.047 1 96.5 269 VAL A C 1
ATOM 2081 O O . VAL A 1 269 ? -31.797 -28.266 -22.75 1 96.5 269 VAL A O 1
ATOM 2084 N N . ILE A 1 270 ? -30.406 -29.156 -24.219 1 96.25 270 ILE A N 1
ATOM 2085 C CA . ILE A 1 270 ? -31.031 -28.469 -25.344 1 96.25 270 ILE A CA 1
ATOM 2086 C C . ILE A 1 270 ? -31.781 -29.469 -26.203 1 96.25 270 ILE A C 1
ATOM 2088 O O . ILE A 1 270 ? -31.172 -30.281 -26.906 1 96.25 270 ILE A O 1
ATOM 2092 N N . ASP A 1 271 ? -33.062 -29.375 -26.094 1 89 271 ASP A N 1
ATOM 2093 C CA . ASP A 1 271 ? -33.906 -30.25 -26.891 1 89 271 ASP A CA 1
ATOM 2094 C C . ASP A 1 271 ? -34.781 -29.438 -27.859 1 89 271 ASP A C 1
ATOM 2096 O O . ASP A 1 271 ? -35.75 -28.812 -27.438 1 89 271 ASP A O 1
ATOM 2100 N N . GLU A 1 272 ? -34.562 -29.562 -29.203 1 79.5 272 GLU A N 1
ATOM 2101 C CA . GLU A 1 272 ? -35.281 -28.891 -30.281 1 79.5 272 GLU A CA 1
ATOM 2102 C C . GLU A 1 272 ? -35.781 -27.531 -29.828 1 79.5 272 GLU A C 1
ATOM 2104 O O . GLU A 1 272 ? -35 -26.578 -29.734 1 79.5 272 GLU A O 1
ATOM 2109 N N . ASN A 1 273 ? -36.969 -27.5 -29.203 1 77.69 273 ASN A N 1
ATOM 2110 C CA . ASN A 1 273 ? -37.531 -26.188 -28.938 1 77.69 273 ASN A CA 1
ATOM 2111 C C . ASN A 1 273 ? -37.5 -25.859 -27.453 1 77.69 273 ASN A C 1
ATOM 2113 O O . ASN A 1 273 ? -38.094 -24.859 -27.016 1 77.69 273 ASN A O 1
ATOM 2117 N N . LYS A 1 274 ? -36.75 -26.609 -26.672 1 92.5 274 LYS A N 1
ATOM 2118 C CA . LYS A 1 274 ? -36.75 -26.359 -25.25 1 92.5 274 LYS A CA 1
ATOM 2119 C C . LYS A 1 274 ? -35.312 -26.453 -24.672 1 92.5 274 LYS A C 1
ATOM 2121 O O . LYS A 1 274 ? -34.562 -27.344 -25.047 1 92.5 274 LYS A O 1
ATOM 2126 N N . ILE A 1 275 ? -34.969 -25.484 -23.844 1 95.44 275 ILE A N 1
ATOM 2127 C CA . ILE A 1 275 ? -33.688 -25.5 -23.109 1 95.44 275 ILE A CA 1
ATOM 2128 C C . ILE A 1 275 ? -33.969 -25.609 -21.609 1 95.44 275 ILE A C 1
ATOM 2130 O O . ILE A 1 275 ? -34.688 -24.766 -21.031 1 95.44 275 ILE A O 1
ATOM 2134 N N . ILE A 1 276 ? -33.5 -26.625 -21 1 94.75 276 ILE A N 1
ATOM 2135 C CA . ILE A 1 276 ? -33.719 -26.859 -19.578 1 94.75 276 ILE A CA 1
ATOM 2136 C C . ILE A 1 276 ? -32.406 -26.766 -18.844 1 94.75 276 ILE A C 1
ATOM 2138 O O . ILE A 1 276 ? -31.375 -27.25 -19.328 1 94.75 276 ILE A O 1
ATOM 2142 N N . ASP A 1 277 ? -32.312 -26.062 -17.781 1 95.94 277 ASP A N 1
ATOM 2143 C CA . ASP A 1 277 ? -31.188 -25.938 -16.875 1 95.94 277 ASP A CA 1
ATOM 2144 C C . ASP A 1 277 ? -31.516 -26.469 -15.477 1 95.94 277 ASP A C 1
ATOM 2146 O O . ASP A 1 277 ? -32.281 -25.844 -14.75 1 95.94 277 ASP A O 1
ATOM 2150 N N . GLU A 1 278 ? -30.922 -27.578 -15.133 1 94.94 278 GLU A N 1
ATOM 2151 C CA . GLU A 1 278 ? -31.297 -28.234 -13.883 1 94.94 278 GLU A CA 1
ATOM 2152 C C . GLU A 1 278 ? -30.078 -28.406 -12.984 1 94.94 278 GLU A C 1
ATOM 2154 O O . GLU A 1 278 ? -28.984 -28.719 -13.461 1 94.94 278 GLU A O 1
ATOM 2159 N N . LYS A 1 279 ? -30.266 -28.266 -11.766 1 94.62 279 LYS A N 1
ATOM 2160 C CA . LYS A 1 279 ? -29.234 -28.453 -10.758 1 94.62 279 LYS A CA 1
ATOM 2161 C C . LYS A 1 279 ? -29.125 -29.906 -10.336 1 94.62 279 LYS A C 1
ATOM 2163 O O . LYS A 1 279 ? -30.109 -30.656 -10.422 1 94.62 279 LYS A O 1
ATOM 2168 N N . LEU A 1 280 ? -27.875 -30.297 -10.008 1 96.12 280 LEU A N 1
ATOM 2169 C CA . LEU A 1 280 ? -27.734 -31.609 -9.375 1 96.12 280 LEU A CA 1
ATOM 2170 C C . LEU A 1 280 ? -28.609 -31.719 -8.141 1 96.12 280 LEU A C 1
ATOM 2172 O O . LEU A 1 280 ? -28.516 -30.891 -7.234 1 96.12 280 LEU A O 1
ATOM 2176 N N . ALA A 1 281 ? -29.406 -32.688 -8.07 1 92.44 281 ALA A N 1
ATOM 2177 C CA . ALA A 1 281 ? -30.422 -32.812 -7.035 1 92.44 281 ALA A CA 1
ATOM 2178 C C . ALA A 1 281 ? -29.797 -33.156 -5.688 1 92.44 281 ALA A C 1
ATOM 2180 O O . ALA A 1 281 ? -30.328 -32.812 -4.637 1 92.44 281 ALA A O 1
ATOM 2181 N N . VAL A 1 282 ? -28.703 -33.812 -5.734 1 91.62 282 VAL A N 1
ATOM 2182 C CA . VAL A 1 282 ? -28.031 -34.25 -4.508 1 91.62 282 VAL A CA 1
ATOM 2183 C C . VAL A 1 282 ? -26.875 -33.312 -4.188 1 91.62 282 VAL A C 1
ATOM 2185 O O . VAL A 1 282 ? -26.109 -32.906 -5.078 1 91.62 282 VAL A O 1
ATOM 2188 N N . GLU A 1 283 ? -26.812 -32.969 -2.949 1 92.06 283 GLU A N 1
ATOM 2189 C CA . GLU A 1 283 ? -25.641 -32.25 -2.482 1 92.06 283 GLU A CA 1
ATOM 2190 C C . GLU A 1 283 ? -24.469 -33.188 -2.217 1 92.06 283 GLU A C 1
ATOM 2192 O O . GLU A 1 283 ? -24.547 -34.031 -1.327 1 92.06 283 GLU A O 1
ATOM 2197 N N . LEU A 1 284 ? -23.406 -33 -2.945 1 95.75 284 LEU A N 1
ATOM 2198 C CA . LEU A 1 284 ? -22.266 -33.906 -2.84 1 95.75 284 LEU A CA 1
ATOM 2199 C C . LEU A 1 284 ? -21.734 -33.969 -1.412 1 95.75 284 LEU A C 1
ATOM 2201 O O . LEU A 1 284 ? -21.266 -35 -0.953 1 95.75 284 LEU A O 1
ATOM 2205 N N . LYS A 1 285 ? -21.812 -32.844 -0.696 1 95.19 285 LYS A N 1
ATOM 2206 C CA . LYS A 1 285 ? -21.344 -32.781 0.681 1 95.19 285 LYS A CA 1
ATOM 2207 C C . LYS A 1 285 ? -22.172 -33.656 1.598 1 95.19 285 LYS A C 1
ATOM 2209 O O . LYS A 1 285 ? -21.688 -34.094 2.648 1 95.19 285 LYS A O 1
ATOM 2214 N N . THR A 1 286 ? -23.422 -33.875 1.284 1 94 286 THR A N 1
ATOM 2215 C CA . THR A 1 286 ? -24.25 -34.781 2.066 1 94 286 THR A CA 1
ATOM 2216 C C . THR A 1 286 ? -23.812 -36.219 1.878 1 94 286 THR A C 1
ATOM 2218 O O . THR A 1 286 ? -23.906 -37.031 2.807 1 94 286 THR A O 1
ATOM 2221 N N . VAL A 1 287 ? -23.375 -36.594 0.679 1 93.06 287 VAL A N 1
ATOM 2222 C CA . VAL A 1 287 ? -22.906 -37.938 0.378 1 93.06 287 VAL A CA 1
ATOM 2223 C C . VAL A 1 287 ? -21.484 -38.125 0.896 1 93.06 287 VAL A C 1
ATOM 2225 O O . VAL A 1 287 ? -21.141 -39.156 1.456 1 93.06 287 VAL A O 1
ATOM 2228 N N . TYR A 1 288 ? -20.688 -37.125 0.676 1 96.5 288 TYR A N 1
ATOM 2229 C CA . TYR A 1 288 ? -19.297 -37.094 1.136 1 96.5 288 TYR A CA 1
ATOM 2230 C C . TYR A 1 288 ? -19.078 -35.938 2.104 1 96.5 288 TYR A C 1
ATOM 2232 O O . TYR A 1 288 ? -18.609 -34.875 1.704 1 96.5 288 TYR A O 1
ATOM 2240 N N . PRO A 1 289 ? -19.219 -36.125 3.367 1 96.5 289 PRO A N 1
ATOM 2241 C CA . PRO A 1 289 ? -19.172 -35.031 4.348 1 96.5 289 PRO A CA 1
ATOM 2242 C C . PRO A 1 289 ? -17.812 -34.344 4.398 1 96.5 289 PRO A C 1
ATOM 2244 O O . PRO A 1 289 ? -17.734 -33.188 4.82 1 96.5 289 PRO A O 1
ATOM 2247 N N . TRP A 1 290 ? -16.75 -35.031 4.004 1 97 290 TRP A N 1
ATOM 2248 C CA . TRP A 1 290 ? -15.406 -34.469 4.066 1 97 290 TRP A CA 1
ATOM 2249 C C . TRP A 1 290 ? -15.109 -33.625 2.816 1 97 290 TRP A C 1
ATOM 2251 O O . TRP A 1 290 ? -14.086 -32.969 2.744 1 97 290 TRP A O 1
ATOM 2261 N N . TYR A 1 291 ? -16.047 -33.688 1.873 1 97.25 291 TYR A N 1
ATOM 2262 C CA . TYR A 1 291 ? -15.844 -33.031 0.579 1 97.25 291 TYR A CA 1
ATOM 2263 C C . TYR A 1 291 ? -15.742 -31.531 0.73 1 97.25 291 TYR A C 1
ATOM 2265 O O . TYR A 1 291 ? -16.547 -30.906 1.429 1 97.25 291 TYR A O 1
ATOM 2273 N N . GLU A 1 292 ? -14.672 -30.922 0.118 1 97.81 292 GLU A N 1
ATOM 2274 C CA . GLU A 1 292 ? -14.469 -29.484 0.179 1 97.81 292 GLU A CA 1
ATOM 2275 C C . GLU A 1 292 ? -14.195 -28.906 -1.207 1 97.81 292 GLU A C 1
ATOM 2277 O O . GLU A 1 292 ? -14.734 -27.859 -1.566 1 97.81 292 GLU A O 1
ATOM 2282 N N . TYR A 1 293 ? -13.359 -29.562 -2.039 1 98.19 293 TYR A N 1
ATOM 2283 C CA . TYR A 1 293 ? -12.922 -29 -3.318 1 98.19 293 TYR A CA 1
ATOM 2284 C C . TYR A 1 293 ? -13.383 -29.891 -4.473 1 98.19 293 TYR A C 1
ATOM 2286 O O . TYR A 1 293 ? -13.172 -31.109 -4.453 1 98.19 293 TYR A O 1
ATOM 2294 N N . LEU A 1 294 ? -14.008 -29.281 -5.5 1 98.12 294 LEU A N 1
ATOM 2295 C CA . LEU A 1 294 ? -14.234 -29.938 -6.785 1 98.12 294 LEU A CA 1
ATOM 2296 C C . LEU A 1 294 ? -12.992 -29.844 -7.664 1 98.12 294 LEU A C 1
ATOM 2298 O O . LEU A 1 294 ? -12.797 -28.844 -8.367 1 98.12 294 LEU A O 1
ATOM 2302 N N . ALA A 1 295 ? -12.203 -30.891 -7.68 1 97.44 295 ALA A N 1
ATOM 2303 C CA . ALA A 1 295 ? -10.867 -30.828 -8.258 1 97.44 295 ALA A CA 1
ATOM 2304 C C . ALA A 1 295 ? -10.914 -31.016 -9.773 1 97.44 295 ALA A C 1
ATOM 2306 O O . ALA A 1 295 ? -10.227 -30.297 -10.508 1 97.44 295 ALA A O 1
ATOM 2307 N N . ARG A 1 296 ? -11.633 -32 -10.234 1 97.56 296 ARG A N 1
ATOM 2308 C CA . ARG A 1 296 ? -11.789 -32.281 -11.656 1 97.56 296 ARG A CA 1
ATOM 2309 C C . ARG A 1 296 ? -13.211 -32.719 -11.977 1 97.56 296 ARG A C 1
ATOM 2311 O O . ARG A 1 296 ? -13.898 -33.312 -11.133 1 97.56 296 ARG A O 1
ATOM 2318 N N . VAL A 1 297 ? -13.625 -32.438 -13.188 1 98.06 297 VAL A N 1
ATOM 2319 C CA . VAL A 1 297 ? -14.93 -32.844 -13.695 1 98.06 297 VAL A CA 1
ATOM 2320 C C . VAL A 1 297 ? -14.828 -33.188 -15.172 1 98.06 297 VAL A C 1
ATOM 2322 O O . VAL A 1 297 ? -14.023 -32.625 -15.906 1 98.06 297 VAL A O 1
ATOM 2325 N N . GLY A 1 298 ? -15.57 -34.188 -15.586 1 97.12 298 GLY A N 1
ATOM 2326 C CA . GLY A 1 298 ? -15.648 -34.531 -17 1 97.12 298 GLY A CA 1
ATOM 2327 C C . GLY A 1 298 ? -16.812 -35.469 -17.328 1 97.12 298 GLY A C 1
ATOM 2328 O O . GLY A 1 298 ? -17.609 -35.781 -16.453 1 97.12 298 GLY A O 1
ATOM 2329 N N . TRP A 1 299 ? -16.938 -35.812 -18.594 1 97.62 299 TRP A N 1
ATOM 2330 C CA . TRP A 1 299 ? -17.953 -36.719 -19.109 1 97.62 299 TRP A CA 1
ATOM 2331 C C . TRP A 1 299 ? -17.359 -38.094 -19.406 1 97.62 299 TRP A C 1
ATOM 2333 O O . TRP A 1 299 ? -16.156 -38.219 -19.703 1 97.62 299 TRP A O 1
ATOM 2343 N N . LEU A 1 300 ? -18.188 -39.094 -19.266 1 95.5 300 LEU A N 1
ATOM 2344 C CA . LEU A 1 300 ? -17.828 -40.312 -19.969 1 95.5 300 LEU A CA 1
ATOM 2345 C C . LEU A 1 300 ? -17.812 -40.094 -21.469 1 95.5 300 LEU A C 1
ATOM 2347 O O . LEU A 1 300 ? -18.5 -39.219 -21.984 1 95.5 300 LEU A O 1
ATOM 2351 N N . SER A 1 301 ? -17.047 -40.906 -22.141 1 91.88 301 SER A N 1
ATOM 2352 C CA . SER A 1 301 ? -16.797 -40.688 -23.562 1 91.88 301 SER A CA 1
ATOM 2353 C C . SER A 1 301 ? -18.078 -40.812 -24.375 1 91.88 301 SER A C 1
ATOM 2355 O O . SER A 1 301 ? -18.203 -40.188 -25.438 1 91.88 301 SER A O 1
ATOM 2357 N N . ASP A 1 302 ? -19.062 -41.531 -23.875 1 92.5 302 ASP A N 1
ATOM 2358 C CA . ASP A 1 302 ? -20.312 -41.688 -24.609 1 92.5 302 ASP A CA 1
ATOM 2359 C C . ASP A 1 302 ? -21.375 -40.719 -24.125 1 92.5 302 ASP A C 1
ATOM 2361 O O . ASP A 1 302 ? -22.516 -40.75 -24.578 1 92.5 302 ASP A O 1
ATOM 2365 N N . GLY A 1 303 ? -21.078 -39.906 -23.156 1 94.88 303 GLY A N 1
ATOM 2366 C CA . GLY A 1 303 ? -21.984 -38.875 -22.656 1 94.88 303 GLY A CA 1
ATOM 2367 C C . GLY A 1 303 ? -23.047 -39.438 -21.734 1 94.88 303 GLY A C 1
ATOM 2368 O O . GLY A 1 303 ? -24.016 -38.75 -21.406 1 94.88 303 GLY A O 1
ATOM 2369 N N . SER A 1 304 ? -22.859 -40.594 -21.234 1 92.81 304 SER A N 1
ATOM 2370 C CA . SER A 1 304 ? -23.922 -41.281 -20.484 1 92.81 304 SER A CA 1
ATOM 2371 C C . SER A 1 304 ? -23.906 -40.844 -19.016 1 92.81 304 SER A C 1
ATOM 2373 O O . SER A 1 304 ? -24.906 -41 -18.312 1 92.81 304 SER A O 1
ATOM 2375 N N . ALA A 1 305 ? -22.781 -40.406 -18.562 1 94.31 305 ALA A N 1
ATOM 2376 C CA . ALA A 1 305 ? -22.656 -39.969 -17.172 1 94.31 305 ALA A CA 1
ATOM 2377 C C . ALA A 1 305 ? -21.516 -38.969 -17.016 1 94.31 305 ALA A C 1
ATOM 2379 O O . ALA A 1 305 ? -20.734 -38.75 -17.938 1 94.31 305 ALA A O 1
ATOM 2380 N N . ILE A 1 306 ? -21.531 -38.375 -15.812 1 97.19 306 ILE A N 1
ATOM 2381 C CA . ILE A 1 306 ? -20.516 -37.406 -15.438 1 97.19 306 ILE A CA 1
ATOM 2382 C C . ILE A 1 306 ? -19.594 -38.031 -14.383 1 97.19 306 ILE A C 1
ATOM 2384 O O . ILE A 1 306 ? -20.031 -38.781 -13.531 1 97.19 306 ILE A O 1
ATOM 2388 N N . TRP A 1 307 ? -18.328 -37.719 -14.508 1 97.56 307 TRP A N 1
ATOM 2389 C CA . TRP A 1 307 ? -17.422 -38.094 -13.422 1 97.56 307 TRP A CA 1
ATOM 2390 C C . TRP A 1 307 ? -16.844 -36.844 -12.758 1 97.56 307 TRP A C 1
ATOM 2392 O O . TRP A 1 307 ? -16.812 -35.75 -13.367 1 97.56 307 TRP A O 1
ATOM 2402 N N . ALA A 1 308 ? -16.484 -36.938 -11.492 1 98.25 308 ALA A N 1
ATOM 2403 C CA . ALA A 1 308 ? -15.883 -35.844 -10.734 1 98.25 308 ALA A CA 1
ATOM 2404 C C . ALA A 1 308 ? -14.859 -36.375 -9.727 1 98.25 308 ALA A C 1
ATOM 2406 O O . ALA A 1 308 ? -14.977 -37.5 -9.25 1 98.25 308 ALA A O 1
ATOM 2407 N N . LEU A 1 309 ? -13.828 -35.625 -9.531 1 98.06 309 LEU A N 1
ATOM 2408 C CA . LEU A 1 309 ? -12.852 -35.875 -8.477 1 98.06 309 LEU A CA 1
ATOM 2409 C C . LEU A 1 309 ? -13.07 -34.906 -7.305 1 98.06 309 LEU A C 1
ATOM 2411 O O . LEU A 1 309 ? -12.914 -33.688 -7.441 1 98.06 309 LEU A O 1
ATOM 2415 N N . LEU A 1 310 ? -13.453 -35.5 -6.184 1 98.25 310 LEU A N 1
ATOM 2416 C CA . LEU A 1 310 ? -13.727 -34.75 -4.969 1 98.25 310 LEU A CA 1
ATOM 2417 C C . LEU A 1 310 ? -12.547 -34.812 -4.004 1 98.25 310 LEU A C 1
ATOM 2419 O O . LEU A 1 310 ? -11.922 -35.844 -3.855 1 98.25 310 LEU A O 1
ATOM 2423 N N . LEU A 1 311 ? -12.242 -33.688 -3.41 1 98.12 311 LEU A N 1
ATOM 2424 C CA . LEU A 1 311 ? -11.109 -33.594 -2.5 1 98.12 311 LEU A CA 1
ATOM 2425 C C . LEU A 1 311 ? -11.539 -33 -1.154 1 98.12 311 LEU A C 1
ATOM 2427 O O . LEU A 1 311 ? -12.383 -32.125 -1.1 1 98.12 311 LEU A O 1
ATOM 2431 N N . SER A 1 312 ? -10.898 -33.5 -0.069 1 98.19 312 SER A N 1
ATOM 2432 C CA . SER A 1 312 ? -11.148 -32.969 1.263 1 98.19 312 SER A CA 1
ATOM 2433 C C . SER A 1 312 ? -10.453 -31.609 1.462 1 98.19 312 SER A C 1
ATOM 2435 O O . SER A 1 312 ? -9.609 -31.219 0.653 1 98.19 312 SER A O 1
ATOM 2437 N N . ARG A 1 313 ? -10.797 -30.953 2.486 1 97.69 313 ARG A N 1
ATOM 2438 C CA . ARG A 1 313 ? -10.234 -29.641 2.777 1 97.69 313 ARG A CA 1
ATOM 2439 C C . ARG A 1 313 ? -8.719 -29.719 2.953 1 97.69 313 ARG A C 1
ATOM 2441 O O . ARG A 1 313 ? -7.98 -28.906 2.398 1 97.69 313 ARG A O 1
ATOM 2448 N N . LEU A 1 314 ? -8.234 -30.703 3.715 1 97.31 314 LEU A N 1
ATOM 2449 C CA . LEU A 1 314 ? -6.809 -30.859 3.957 1 97.31 314 LEU A CA 1
ATOM 2450 C C . LEU A 1 314 ? -6.141 -31.594 2.801 1 97.31 314 LEU A C 1
ATOM 2452 O O . LEU A 1 314 ? -4.918 -31.781 2.795 1 97.31 314 LEU A O 1
ATOM 2456 N N . GLN A 1 315 ? -6.953 -32.125 1.812 1 97.31 315 GLN A N 1
ATOM 2457 C CA . GLN A 1 315 ? -6.496 -32.812 0.615 1 97.31 315 GLN A CA 1
ATOM 2458 C C . GLN A 1 315 ? -5.797 -34.125 0.972 1 97.31 315 GLN A C 1
ATOM 2460 O O . GLN A 1 315 ? -4.793 -34.469 0.353 1 97.31 315 GLN A O 1
ATOM 2465 N N . ASP A 1 316 ? -6.227 -34.719 2.064 1 96.69 316 ASP A N 1
ATOM 2466 C CA . ASP A 1 316 ? -5.691 -36 2.506 1 96.69 316 ASP A CA 1
ATOM 2467 C C . ASP A 1 316 ? -6.641 -37.125 2.154 1 96.69 316 ASP A C 1
ATOM 2469 O O . ASP A 1 316 ? -6.406 -38.281 2.531 1 96.69 316 ASP A O 1
ATOM 2473 N N . ARG A 1 317 ? -7.754 -36.781 1.528 1 97 317 ARG A N 1
ATOM 2474 C CA . ARG A 1 317 ? -8.734 -37.719 1.028 1 97 317 ARG A CA 1
ATOM 2475 C C . ARG A 1 317 ? -9.289 -37.281 -0.322 1 97 317 ARG A C 1
ATOM 2477 O O . ARG A 1 317 ? -9.477 -36.094 -0.563 1 97 317 ARG A O 1
ATOM 2484 N N . TYR A 1 318 ? -9.492 -38.281 -1.193 1 96.94 318 TYR A N 1
ATOM 2485 C CA . TYR A 1 318 ? -10.227 -37.938 -2.41 1 96.94 318 TYR A CA 1
ATOM 2486 C C . TYR A 1 318 ? -11.117 -39.094 -2.842 1 96.94 318 TYR A C 1
ATOM 2488 O O . TYR A 1 318 ? -10.984 -40.219 -2.34 1 96.94 318 TYR A O 1
ATOM 2496 N N . ALA A 1 319 ? -12.102 -38.781 -3.621 1 96.94 319 ALA A N 1
ATOM 2497 C CA . ALA A 1 319 ? -12.969 -39.781 -4.25 1 96.94 319 ALA A CA 1
ATOM 2498 C C . ALA A 1 319 ? -13.188 -39.438 -5.727 1 96.94 319 ALA A C 1
ATOM 2500 O O . ALA A 1 319 ? -13.383 -38.281 -6.098 1 96.94 319 ALA A O 1
ATOM 2501 N N . LEU A 1 320 ? -12.93 -40.438 -6.539 1 97.12 320 LEU A N 1
ATOM 2502 C CA . LEU A 1 320 ? -13.383 -40.406 -7.926 1 97.12 320 LEU A CA 1
ATOM 2503 C C . LEU A 1 320 ? -14.789 -40.969 -8.055 1 97.12 320 LEU A C 1
ATOM 2505 O O . LEU A 1 320 ? -15.008 -42.156 -7.742 1 97.12 320 LEU A O 1
ATOM 2509 N N . VAL A 1 321 ? -15.758 -40.188 -8.531 1 96.94 321 VAL A N 1
ATOM 2510 C CA . VAL A 1 321 ? -17.141 -40.625 -8.484 1 96.94 321 VAL A CA 1
ATOM 2511 C C . VAL A 1 321 ? -17.766 -40.531 -9.875 1 96.94 321 VAL A C 1
ATOM 2513 O O . VAL A 1 321 ? -17.25 -39.844 -10.75 1 96.94 321 VAL A O 1
ATOM 2516 N N . LEU A 1 322 ? -18.812 -41.219 -10.016 1 95.38 322 LEU A N 1
ATOM 2517 C CA . LEU A 1 322 ? -19.672 -41.188 -11.195 1 95.38 322 LEU A CA 1
ATOM 2518 C C . LEU A 1 322 ? -21.047 -40.625 -10.852 1 95.38 322 LEU A C 1
ATOM 2520 O O . LEU A 1 322 ? -21.656 -41.062 -9.875 1 95.38 322 LEU A O 1
ATOM 2524 N N . ILE A 1 323 ? -21.5 -39.719 -11.633 1 96.06 323 ILE A N 1
ATOM 2525 C CA . ILE A 1 323 ? -22.781 -39.062 -11.422 1 96.06 323 ILE A CA 1
ATOM 2526 C C . ILE A 1 323 ? -23.719 -39.344 -12.594 1 96.06 323 ILE A C 1
ATOM 2528 O O . ILE A 1 323 ? -23.578 -38.75 -13.672 1 96.06 323 ILE A O 1
ATOM 2532 N N . PRO A 1 324 ? -24.703 -40.094 -12.336 1 93.06 324 PRO A N 1
ATOM 2533 C CA . PRO A 1 324 ? -25.672 -40.344 -13.398 1 93.06 324 PRO A CA 1
ATOM 2534 C C . PRO A 1 324 ? -26.469 -39.125 -13.789 1 93.06 324 PRO A C 1
ATOM 2536 O O . PRO A 1 324 ? -26.781 -38.281 -12.93 1 93.06 324 PRO A O 1
ATOM 2539 N N . LEU A 1 325 ? -26.938 -39.062 -15.023 1 94.25 325 LEU A N 1
ATOM 2540 C CA . LEU A 1 325 ? -27.625 -37.906 -15.547 1 94.25 325 LEU A CA 1
ATOM 2541 C C . LEU A 1 325 ? -29 -37.75 -14.898 1 94.25 325 LEU A C 1
ATOM 2543 O O . LEU A 1 325 ? -29.5 -36.625 -14.758 1 94.25 325 LEU A O 1
ATOM 2547 N N . ASN A 1 326 ? -29.562 -38.812 -14.477 1 90.69 326 ASN A N 1
ATOM 2548 C CA . ASN A 1 326 ? -30.906 -38.781 -13.906 1 90.69 326 ASN A CA 1
ATOM 2549 C C . ASN A 1 326 ? -30.906 -38.094 -12.539 1 90.69 326 ASN A C 1
ATOM 2551 O O . ASN A 1 326 ? -31.984 -37.844 -11.977 1 90.69 326 ASN A O 1
ATOM 2555 N N . LEU A 1 327 ? -29.75 -37.844 -12.078 1 93.5 327 LEU A N 1
ATOM 2556 C CA . LEU A 1 327 ? -29.656 -37.125 -10.805 1 93.5 327 LEU A CA 1
ATOM 2557 C C . LEU A 1 327 ? -29.859 -35.625 -10.992 1 93.5 327 LEU A C 1
ATOM 2559 O O . LEU A 1 327 ? -29.953 -34.875 -10.008 1 93.5 327 LEU A O 1
ATOM 2563 N N . PHE A 1 328 ? -29.906 -35.188 -12.219 1 94.19 328 PHE A N 1
ATOM 2564 C CA . PHE A 1 328 ? -30.172 -33.781 -12.477 1 94.19 328 PHE A CA 1
ATOM 2565 C C . PHE A 1 328 ? -31.672 -33.531 -12.648 1 94.19 328 PHE A C 1
ATOM 2567 O O . PHE A 1 328 ? -32.344 -34.281 -13.391 1 94.19 328 PHE A O 1
ATOM 2574 N N . GLY A 1 329 ? -32.312 -32.469 -12.023 1 79.5 329 GLY A N 1
ATOM 2575 C CA . GLY A 1 329 ? -33.719 -32.156 -12.102 1 79.5 329 GLY A CA 1
ATOM 2576 C C . GLY A 1 329 ? -34.469 -32.312 -10.789 1 79.5 329 GLY A C 1
ATOM 2577 O O . GLY A 1 329 ? -33.812 -32.5 -9.742 1 79.5 329 GLY A O 1
ATOM 2578 N N . SER A 1 330 ? -35.812 -32.031 -10.648 1 63.47 330 SER A N 1
ATOM 2579 C CA . SER A 1 330 ? -36.594 -31.938 -9.43 1 63.47 330 SER A CA 1
ATOM 2580 C C . SER A 1 330 ? -36.688 -33.281 -8.727 1 63.47 330 SER A C 1
ATOM 2582 O O . SER A 1 330 ? -36.719 -34.344 -9.375 1 63.47 330 SER A O 1
ATOM 2584 N N . ARG A 1 331 ? -36.406 -33.281 -7.473 1 54 331 ARG A N 1
ATOM 2585 C CA . ARG A 1 331 ? -36.5 -34.344 -6.484 1 54 331 ARG A CA 1
ATOM 2586 C C . ARG A 1 331 ? -37.656 -35.281 -6.773 1 54 331 ARG A C 1
ATOM 2588 O O . ARG A 1 331 ? -37.656 -36.438 -6.309 1 54 331 ARG A O 1
ATOM 2595 N N . ASP A 1 332 ? -38.688 -34.719 -7.188 1 50.44 332 ASP A N 1
ATOM 2596 C CA . ASP A 1 332 ? -39.875 -35.594 -7.211 1 50.44 332 ASP A CA 1
ATOM 2597 C C . ASP A 1 332 ? -39.594 -36.812 -8.07 1 50.44 332 ASP A C 1
ATOM 2599 O O . ASP A 1 332 ? -40.5 -37.688 -8.203 1 50.44 332 ASP A O 1
ATOM 2603 N N . ASN A 1 333 ? -38.719 -36.656 -8.969 1 48.34 333 ASN A N 1
ATOM 2604 C CA . ASN A 1 333 ? -38.531 -37.844 -9.781 1 48.34 333 ASN A CA 1
ATOM 2605 C C . ASN A 1 333 ? -37.75 -38.906 -9.031 1 48.34 333 ASN A C 1
ATOM 2607 O O . ASN A 1 333 ? -36.656 -38.656 -8.547 1 48.34 333 ASN A O 1
ATOM 2611 N N . GLN A 1 334 ? -38.375 -39.781 -8.383 1 48.19 334 GLN A N 1
ATOM 2612 C CA . GLN A 1 334 ? -38.062 -41 -7.652 1 48.19 334 GLN A CA 1
ATOM 2613 C C . GLN A 1 334 ? -36.875 -41.719 -8.25 1 48.19 334 GLN A C 1
ATOM 2615 O O . GLN A 1 334 ? -36.906 -42.938 -8.438 1 48.19 334 GLN A O 1
ATOM 2620 N N . SER A 1 335 ? -36 -40.969 -8.891 1 57.53 335 SER A N 1
ATOM 2621 C CA . SER A 1 335 ? -34.938 -41.781 -9.438 1 57.53 335 SER A CA 1
ATOM 2622 C C . SER A 1 335 ? -34.062 -42.406 -8.328 1 57.53 335 SER A C 1
ATOM 2624 O O . SER A 1 335 ? -33.75 -41.719 -7.352 1 57.53 335 SER A O 1
ATOM 2626 N N . SER A 1 336 ? -34.094 -43.625 -8.109 1 65.12 336 SER A N 1
ATOM 2627 C CA . SER A 1 336 ? -33.312 -44.5 -7.242 1 65.12 336 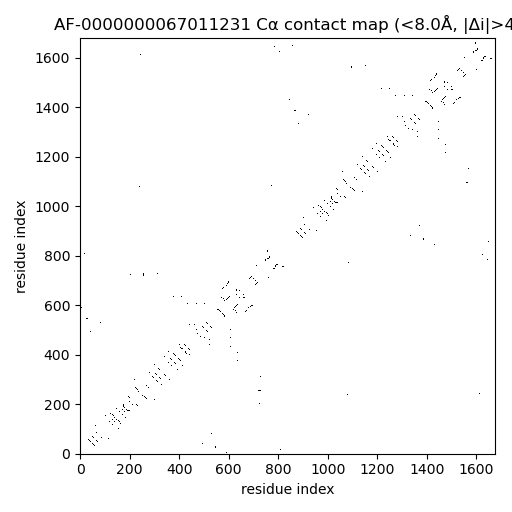SER A CA 1
ATOM 2628 C C . SER A 1 336 ? -31.812 -44.375 -7.555 1 65.12 336 SER A C 1
ATOM 2630 O O . SER A 1 336 ? -30.984 -45.031 -6.922 1 65.12 336 SER A O 1
ATOM 2632 N N . ALA A 1 337 ? -31.547 -43.25 -8.406 1 76.06 337 ALA A N 1
ATOM 2633 C CA . ALA A 1 337 ? -30.141 -43.156 -8.789 1 76.06 337 ALA A CA 1
ATOM 2634 C C . ALA A 1 337 ? -29.312 -42.5 -7.672 1 76.06 337 ALA A C 1
ATOM 2636 O O . ALA A 1 337 ? -29.828 -41.688 -6.895 1 76.06 337 ALA A O 1
ATOM 2637 N N . GLN A 1 338 ? -28.094 -42.969 -7.543 1 87 338 GLN A N 1
ATOM 2638 C CA . GLN A 1 338 ? -27.156 -42.469 -6.539 1 87 338 GLN A CA 1
ATOM 2639 C C . GLN A 1 338 ? -25.781 -42.219 -7.145 1 87 338 GLN A C 1
ATOM 2641 O O . GLN A 1 338 ? -25.453 -42.75 -8.203 1 87 338 GLN A O 1
ATOM 2646 N N . VAL A 1 339 ? -25.109 -41.312 -6.586 1 93.69 339 VAL A N 1
ATOM 2647 C CA . VAL A 1 339 ? -23.703 -41.125 -6.949 1 93.69 339 VAL A CA 1
ATOM 2648 C C . VAL A 1 339 ? -22.906 -42.375 -6.691 1 93.69 339 VAL A C 1
ATOM 2650 O O . VAL A 1 339 ? -23.062 -43.031 -5.645 1 93.69 339 VAL A O 1
ATOM 2653 N N . VAL A 1 340 ? -22.094 -42.781 -7.621 1 93.25 340 VAL A N 1
ATOM 2654 C CA . VAL A 1 340 ? -21.312 -44 -7.508 1 93.25 340 VAL A CA 1
ATOM 2655 C C . VAL A 1 340 ? -19.859 -43.688 -7.199 1 93.25 340 VAL A C 1
ATOM 2657 O O . VAL A 1 340 ? -19.219 -42.906 -7.922 1 93.25 340 VAL A O 1
ATOM 2660 N N . THR A 1 341 ? -19.312 -44.281 -6.164 1 94.44 341 THR A N 1
ATOM 2661 C CA . THR A 1 341 ? -17.906 -44.125 -5.844 1 94.44 341 THR A CA 1
ATOM 2662 C C . THR A 1 341 ? -17.062 -45.156 -6.59 1 94.44 341 THR A C 1
ATOM 2664 O O . THR A 1 341 ? -17.188 -46.344 -6.359 1 94.44 341 THR A O 1
ATOM 2667 N N . LEU A 1 342 ? -16.219 -44.688 -7.438 1 94.62 342 LEU A N 1
ATOM 2668 C CA . LEU A 1 342 ? -15.336 -45.562 -8.188 1 94.62 342 LEU A CA 1
ATOM 2669 C C . LEU A 1 342 ? -14.055 -45.844 -7.41 1 94.62 342 LEU A C 1
ATOM 2671 O O . LEU A 1 342 ? -13.609 -47 -7.316 1 94.62 342 LEU A O 1
ATOM 2675 N N . LEU A 1 343 ? -13.43 -44.844 -7.004 1 94.12 343 LEU A N 1
ATOM 2676 C CA . LEU A 1 343 ? -12.203 -44.906 -6.207 1 94.12 343 LEU A CA 1
ATOM 2677 C C . LEU A 1 343 ? -12.289 -43.969 -5.012 1 94.12 343 LEU A C 1
ATOM 2679 O O . LEU A 1 343 ? -12.883 -42.875 -5.102 1 94.12 343 LEU A O 1
ATOM 2683 N N . GLN A 1 344 ? -11.742 -44.312 -3.959 1 93.56 344 GLN A N 1
ATOM 2684 C CA . GLN A 1 344 ? -11.586 -43.5 -2.77 1 93.56 344 GLN A CA 1
ATOM 2685 C C . GLN A 1 344 ? -10.281 -43.812 -2.041 1 93.56 344 GLN A C 1
ATOM 2687 O O . GLN A 1 344 ? -9.945 -45 -1.865 1 93.56 344 GLN A O 1
ATOM 2692 N N . GLU A 1 345 ? -9.539 -42.812 -1.776 1 93.81 345 GLU A N 1
ATOM 2693 C CA . GLU A 1 345 ? -8.273 -43.031 -1.089 1 93.81 345 GLU A CA 1
ATOM 2694 C C . GLU A 1 345 ? -8.078 -42 0.023 1 93.81 345 GLU A C 1
ATOM 2696 O O . GLU A 1 345 ? -8.656 -40.906 -0.026 1 93.81 345 GLU A O 1
ATOM 2701 N N . GLN A 1 346 ? -7.359 -42.375 1.013 1 95.31 346 GLN A N 1
ATOM 2702 C CA . GLN A 1 346 ? -6.934 -41.5 2.111 1 95.31 346 GLN A CA 1
ATOM 2703 C C . GLN A 1 346 ? -5.434 -41.625 2.352 1 95.31 346 GLN A C 1
ATOM 2705 O O . GLN A 1 346 ? -4.855 -42.719 2.191 1 95.31 346 GLN A O 1
ATOM 2710 N N . SER A 1 347 ? -4.832 -40.562 2.633 1 93 347 SER A N 1
ATOM 2711 C CA . SER A 1 347 ? -3.396 -40.531 2.887 1 93 347 SER A CA 1
ATOM 2712 C C . SER A 1 347 ? -3.086 -39.719 4.152 1 93 347 SER A C 1
ATOM 2714 O O . SER A 1 347 ? -3.889 -38.906 4.582 1 93 347 SER A O 1
ATOM 2716 N N . GLU A 1 348 ? -1.922 -40.094 4.785 1 90.19 348 GLU A N 1
ATOM 2717 C CA . GLU A 1 348 ? -1.459 -39.312 5.93 1 90.19 348 GLU A CA 1
ATOM 2718 C C . GLU A 1 348 ? -0.725 -38.031 5.488 1 90.19 348 GLU A C 1
ATOM 2720 O O . GLU A 1 348 ? -0.467 -37.156 6.297 1 90.19 348 GLU A O 1
ATOM 2725 N N . ILE A 1 349 ? -0.395 -38 4.285 1 91.38 349 ILE A N 1
ATOM 2726 C CA . ILE A 1 349 ? 0.298 -36.812 3.738 1 91.38 349 ILE A CA 1
ATOM 2727 C C . ILE A 1 349 ? -0.696 -35.938 3 1 91.38 349 ILE A C 1
ATOM 2729 O O . ILE A 1 349 ? -1.5 -35.25 3.625 1 91.38 349 ILE A O 1
ATOM 2733 N N . TRP A 1 350 ? -0.722 -35.75 1.736 1 94.19 350 TRP A N 1
ATOM 2734 C CA . TRP A 1 350 ? -1.689 -35.094 0.88 1 94.19 350 TRP A CA 1
ATOM 2735 C C . TRP A 1 350 ? -1.704 -35.688 -0.516 1 94.19 350 TRP A C 1
ATOM 2737 O O . TRP A 1 350 ? -0.861 -36.531 -0.841 1 94.19 350 TRP A O 1
ATOM 2747 N N . PHE A 1 351 ? -2.727 -35.406 -1.233 1 94.62 351 PHE A N 1
ATOM 2748 C CA . PHE A 1 351 ? -2.822 -35.812 -2.633 1 94.62 351 PHE A CA 1
ATOM 2749 C C . PHE A 1 351 ? -2.525 -34.625 -3.553 1 94.62 351 PHE A C 1
ATOM 2751 O O . PHE A 1 351 ? -3.037 -33.531 -3.348 1 94.62 351 PHE A O 1
ATOM 2758 N N . ASN A 1 352 ? -1.632 -34.875 -4.488 1 91.88 352 ASN A N 1
ATOM 2759 C CA . ASN A 1 352 ? -1.415 -33.906 -5.551 1 91.88 352 ASN A CA 1
ATOM 2760 C C . ASN A 1 352 ? -2.426 -34.062 -6.68 1 91.88 352 ASN A C 1
ATOM 2762 O O . ASN A 1 352 ? -2.496 -35.125 -7.305 1 91.88 352 ASN A O 1
ATOM 2766 N N . VAL A 1 353 ? -3.186 -33.062 -6.906 1 91.94 353 VAL A N 1
ATOM 2767 C CA . VAL A 1 353 ? -4.145 -33.125 -8 1 91.94 353 VAL A CA 1
ATOM 2768 C C . VAL A 1 353 ? -3.4 -33.094 -9.336 1 91.94 353 VAL A C 1
ATOM 2770 O O . VAL A 1 353 ? -2.363 -32.438 -9.469 1 91.94 353 VAL A O 1
ATOM 2773 N N . ASP A 1 354 ? -3.844 -33.906 -10.266 1 92.94 354 ASP A N 1
ATOM 2774 C CA . ASP A 1 354 ? -3.188 -34.031 -11.562 1 92.94 354 ASP A CA 1
ATOM 2775 C C . ASP A 1 354 ? -4.207 -34 -12.695 1 92.94 354 ASP A C 1
ATOM 2777 O O . ASP A 1 354 ? -5.41 -33.844 -12.453 1 92.94 354 ASP A O 1
ATOM 2781 N N . ASN A 1 355 ? -3.732 -33.969 -13.922 1 92.94 355 ASN A N 1
ATOM 2782 C CA . ASN A 1 355 ? -4.551 -34.031 -15.125 1 92.94 355 ASN A CA 1
ATOM 2783 C C . ASN A 1 355 ? -4.426 -35.406 -15.82 1 92.94 355 ASN A C 1
ATOM 2785 O O . ASN A 1 355 ? -4.418 -35.469 -17.047 1 92.94 355 ASN A O 1
ATOM 2789 N N . LEU A 1 356 ? -4.332 -36.5 -15.078 1 96.06 356 LEU A N 1
ATOM 2790 C CA . LEU A 1 356 ? -3.971 -37.781 -15.617 1 96.06 356 LEU A CA 1
ATOM 2791 C C . LEU A 1 356 ? -5.125 -38.781 -15.477 1 96.06 356 LEU A C 1
ATOM 2793 O O . LEU A 1 356 ? -4.902 -39.969 -15.297 1 96.06 356 LEU A O 1
ATOM 2797 N N . THR A 1 357 ? -6.324 -38.312 -15.461 1 96.38 357 THR A N 1
ATOM 2798 C CA . THR A 1 357 ? -7.504 -39.156 -15.453 1 96.38 357 THR A CA 1
ATOM 2799 C C . THR A 1 357 ? -8.211 -39.125 -16.812 1 96.38 357 THR A C 1
ATOM 2801 O O . THR A 1 357 ? -8.492 -38.031 -17.328 1 96.38 357 THR A O 1
ATOM 2804 N N . ARG A 1 358 ? -8.43 -40.25 -17.375 1 95.81 358 ARG A N 1
ATOM 2805 C CA . ARG A 1 358 ? -9.133 -40.375 -18.656 1 95.81 358 ARG A CA 1
ATOM 2806 C C . ARG A 1 358 ? -10.031 -41.594 -18.672 1 95.81 358 ARG A C 1
ATOM 2808 O O . ARG A 1 358 ? -9.555 -42.719 -18.516 1 95.81 358 ARG A O 1
ATOM 2815 N N . PHE A 1 359 ? -11.328 -41.438 -18.875 1 96.31 359 PHE A N 1
ATOM 2816 C CA . PHE A 1 359 ? -12.258 -42.531 -19.047 1 96.31 359 PHE A CA 1
ATOM 2817 C C . PHE A 1 359 ? -12.297 -43 -20.484 1 96.31 359 PHE A C 1
ATOM 2819 O O . PHE A 1 359 ? -12.289 -42.188 -21.406 1 96.31 359 PHE A O 1
ATOM 2826 N N . LEU A 1 360 ? -12.305 -44.281 -20.656 1 94.62 360 LEU A N 1
ATOM 2827 C CA . LEU A 1 360 ? -12.352 -44.906 -21.984 1 94.62 360 LEU A CA 1
ATOM 2828 C C . LEU A 1 360 ? -13.789 -45.188 -22.391 1 94.62 360 LEU A C 1
ATOM 2830 O O . LEU A 1 360 ? -14.711 -45.062 -21.594 1 94.62 360 LEU A O 1
ATOM 2834 N N . THR A 1 361 ? -13.898 -45.531 -23.672 1 92.12 361 THR A N 1
ATOM 2835 C CA . THR A 1 361 ? -15.219 -45.906 -24.172 1 92.12 361 THR A CA 1
ATOM 2836 C C . THR A 1 361 ? -15.766 -47.094 -23.422 1 92.12 361 THR A C 1
ATOM 2838 O O . THR A 1 361 ? -15.109 -48.156 -23.359 1 92.12 361 THR A O 1
ATOM 2841 N N . PRO A 1 362 ? -16.938 -46.906 -22.859 1 88.06 362 PRO A N 1
ATOM 2842 C CA . PRO A 1 362 ? -17.516 -48.031 -22.125 1 88.06 362 PRO A CA 1
ATOM 2843 C C . PRO A 1 362 ? -17.875 -49.188 -23.031 1 88.06 362 PRO A C 1
ATOM 2845 O O . PRO A 1 362 ? -18.344 -49 -24.156 1 88.06 362 PRO A O 1
ATOM 2848 N N . VAL A 1 363 ? -17.594 -50.438 -22.469 1 82.62 363 VAL A N 1
ATOM 2849 C CA . VAL A 1 363 ? -17.953 -51.625 -23.203 1 82.62 363 VAL A CA 1
ATOM 2850 C C . VAL A 1 363 ? -18.797 -52.562 -22.312 1 82.62 363 VAL A C 1
ATOM 2852 O O . VAL A 1 363 ? -18.328 -53 -21.266 1 82.62 363 VAL A O 1
ATOM 2855 N N . GLY A 1 364 ? -19.953 -53.031 -22.781 1 76.56 364 GLY A N 1
ATOM 2856 C CA . GLY A 1 364 ? -20.797 -54 -22.125 1 76.56 364 GLY A CA 1
ATOM 2857 C C . GLY A 1 364 ? -21.047 -53.719 -20.672 1 76.56 364 GLY A C 1
ATOM 2858 O O . GLY A 1 364 ? -20.969 -54.594 -19.828 1 76.56 364 GLY A O 1
ATOM 2859 N N . GLY A 1 365 ? -21.203 -52.469 -20.25 1 74.12 365 GLY A N 1
ATOM 2860 C CA . GLY A 1 365 ? -21.5 -52.125 -18.875 1 74.12 365 GLY A CA 1
ATOM 2861 C C . GLY A 1 365 ? -20.266 -51.969 -18 1 74.12 365 GLY A C 1
ATOM 2862 O O . GLY A 1 365 ? -20.359 -51.625 -16.828 1 74.12 365 GLY A O 1
ATOM 2863 N N . ILE A 1 366 ? -19.188 -52.281 -18.516 1 87 366 ILE A N 1
ATOM 2864 C CA . ILE A 1 366 ? -17.922 -52.156 -17.812 1 87 366 ILE A CA 1
ATOM 2865 C C . ILE A 1 366 ? -17.281 -50.812 -18.109 1 87 366 ILE A C 1
ATOM 2867 O O . ILE A 1 366 ? -17.172 -50.406 -19.281 1 87 366 ILE A O 1
ATOM 2871 N N . LEU A 1 367 ? -16.906 -50.156 -17.016 1 92.56 367 LEU A N 1
ATOM 2872 C CA . LEU A 1 367 ? -16.219 -48.875 -17.156 1 92.56 367 LEU A CA 1
ATOM 2873 C C . LEU A 1 367 ? -14.703 -49.062 -17.031 1 92.56 367 LEU A C 1
ATOM 2875 O O . LEU A 1 367 ? -14.234 -49.812 -16.156 1 92.56 367 LEU A O 1
ATOM 2879 N N . GLN A 1 368 ? -14.008 -48.531 -17.984 1 94.06 368 GLN A N 1
ATOM 2880 C CA . GLN A 1 368 ? -12.547 -48.5 -17.938 1 94.06 368 GLN A CA 1
ATOM 2881 C C . GLN A 1 368 ? -12 -47.094 -17.969 1 94.06 368 GLN A C 1
ATOM 2883 O O . GLN A 1 368 ? -12.555 -46.219 -18.641 1 94.06 368 GLN A O 1
ATOM 2888 N N . PHE A 1 369 ? -10.977 -46.906 -17.172 1 95.69 369 PHE A N 1
ATOM 2889 C CA . PHE A 1 369 ? -10.359 -45.594 -17.172 1 95.69 369 PHE A CA 1
ATOM 2890 C C . PHE A 1 369 ? -8.898 -45.688 -16.734 1 95.69 369 PHE A C 1
ATOM 2892 O O . PHE A 1 369 ? -8.492 -46.656 -16.109 1 95.69 369 PHE A O 1
ATOM 2899 N N . ILE A 1 370 ? -8.094 -44.688 -17.156 1 96.5 370 ILE A N 1
ATOM 2900 C CA . ILE A 1 370 ? -6.727 -44.469 -16.688 1 96.5 370 ILE A CA 1
ATOM 2901 C C . ILE A 1 370 ? -6.719 -43.438 -15.586 1 96.5 370 ILE A C 1
ATOM 2903 O O . ILE A 1 370 ? -7.402 -42.406 -15.688 1 96.5 370 ILE A O 1
ATOM 2907 N N . HIS A 1 371 ? -6.031 -43.719 -14.539 1 96.62 371 HIS A N 1
ATOM 2908 C CA . HIS A 1 371 ? -5.902 -42.812 -13.406 1 96.62 371 HIS A CA 1
ATOM 2909 C C . HIS A 1 371 ? -4.504 -42.875 -12.797 1 96.62 371 HIS A C 1
ATOM 2911 O O . HIS A 1 371 ? -3.891 -43.969 -12.773 1 96.62 371 HIS A O 1
ATOM 2917 N N . ALA A 1 372 ? -4.012 -41.719 -12.398 1 96.44 372 ALA A N 1
ATOM 2918 C CA . ALA A 1 372 ? -2.684 -41.688 -11.789 1 96.44 372 ALA A CA 1
ATOM 2919 C C . ALA A 1 372 ? -2.768 -41.906 -10.281 1 96.44 372 ALA A C 1
ATOM 2921 O O . ALA A 1 372 ? -3.773 -41.562 -9.648 1 96.44 372 ALA A O 1
ATOM 2922 N N . SER A 1 373 ? -1.733 -42.438 -9.75 1 94.44 373 SER A N 1
ATOM 2923 C CA . SER A 1 373 ? -1.619 -42.656 -8.312 1 94.44 373 SER A CA 1
ATOM 2924 C C . SER A 1 373 ? -0.165 -42.594 -7.859 1 94.44 373 SER A C 1
ATOM 2926 O O . SER A 1 373 ? 0.74 -43 -8.602 1 94.44 373 SER A O 1
ATOM 2928 N N . ASP A 1 374 ? -0.011 -42.125 -6.641 1 93.38 374 ASP A N 1
ATOM 2929 C CA . ASP A 1 374 ? 1.308 -42.062 -6.016 1 93.38 374 ASP A CA 1
ATOM 2930 C C . ASP A 1 374 ? 1.458 -43.156 -4.969 1 93.38 374 ASP A C 1
ATOM 2932 O O . ASP A 1 374 ? 2.305 -43.062 -4.078 1 93.38 374 ASP A O 1
ATOM 2936 N N . ARG A 1 375 ? 0.655 -44.125 -5.043 1 90.12 375 ARG A N 1
ATOM 2937 C CA . ARG A 1 375 ? 0.587 -45.156 -4 1 90.12 375 ARG A CA 1
ATOM 2938 C C . ARG A 1 375 ? 1.933 -45.844 -3.832 1 90.12 375 ARG A C 1
ATOM 2940 O O . ARG A 1 375 ? 2.27 -46.281 -2.734 1 90.12 375 ARG A O 1
ATOM 2947 N N . ASP A 1 376 ? 2.771 -45.938 -4.93 1 89.44 376 ASP A N 1
ATOM 2948 C CA . ASP A 1 376 ? 4.098 -46.562 -4.859 1 89.44 376 ASP A CA 1
ATOM 2949 C C . ASP A 1 376 ? 5.188 -45.469 -4.828 1 89.44 376 ASP A C 1
ATOM 2951 O O . ASP A 1 376 ? 6.258 -45.656 -5.418 1 89.44 376 ASP A O 1
ATOM 2955 N N . ASP A 1 377 ? 4.895 -44.344 -4.312 1 93.81 377 ASP A N 1
ATOM 2956 C CA . ASP A 1 377 ? 5.77 -43.188 -4.098 1 93.81 377 ASP A CA 1
ATOM 2957 C C . ASP A 1 377 ? 5.801 -42.281 -5.328 1 93.81 377 ASP A C 1
ATOM 2959 O O . ASP A 1 377 ? 5.297 -41.156 -5.293 1 93.81 377 ASP A O 1
ATOM 2963 N N . TYR A 1 378 ? 6.27 -42.812 -6.422 1 95.56 378 TYR A N 1
ATOM 2964 C CA . TYR A 1 378 ? 6.301 -42.031 -7.648 1 95.56 378 TYR A CA 1
ATOM 2965 C C . TYR A 1 378 ? 4.941 -42.031 -8.336 1 95.56 378 TYR A C 1
ATOM 2967 O O . TYR A 1 378 ? 4.133 -42.938 -8.125 1 95.56 378 TYR A O 1
ATOM 2975 N N . THR A 1 379 ? 4.637 -41 -9.078 1 96 379 THR A N 1
ATOM 2976 C CA . THR A 1 379 ? 3.379 -40.906 -9.812 1 96 379 THR A CA 1
ATOM 2977 C C . THR A 1 379 ? 3.379 -41.875 -11.008 1 96 379 THR A C 1
ATOM 2979 O O . THR A 1 379 ? 4.223 -41.75 -11.898 1 96 379 THR A O 1
ATOM 2982 N N . HIS A 1 380 ? 2.451 -42.75 -11.016 1 96 380 HIS A N 1
ATOM 2983 C CA . HIS A 1 380 ? 2.344 -43.719 -12.109 1 96 380 HIS A CA 1
ATOM 2984 C C . HIS A 1 380 ? 0.899 -43.844 -12.578 1 96 380 HIS A C 1
ATOM 2986 O O . HIS A 1 380 ? -0.029 -43.469 -11.859 1 96 380 HIS A O 1
ATOM 2992 N N . LEU A 1 381 ? 0.781 -44.312 -13.781 1 96.88 381 LEU A N 1
ATOM 2993 C CA . LEU A 1 381 ? -0.53 -44.531 -14.383 1 96.88 381 LEU A CA 1
ATOM 2994 C C . LEU A 1 381 ? -1.021 -45.969 -14.148 1 96.88 381 LEU A C 1
ATOM 2996 O O . LEU A 1 381 ? -0.236 -46.906 -14.211 1 96.88 381 LEU A O 1
ATOM 3000 N N . PHE A 1 382 ? -2.32 -46.094 -13.898 1 95.69 382 PHE A N 1
ATOM 3001 C CA . PHE A 1 382 ? -2.982 -47.375 -13.711 1 95.69 382 PHE A CA 1
ATOM 3002 C C . PHE A 1 382 ? -4.227 -47.469 -14.586 1 95.69 382 PHE A C 1
ATOM 3004 O O . PHE A 1 382 ? -4.945 -46.469 -14.766 1 95.69 382 PHE A O 1
ATOM 3011 N N . HIS A 1 383 ? -4.395 -48.625 -15.141 1 95.12 383 HIS A N 1
ATOM 3012 C CA . HIS A 1 383 ? -5.625 -48.969 -15.852 1 95.12 383 HIS A CA 1
ATOM 3013 C C . HIS A 1 383 ? -6.637 -49.625 -14.914 1 95.12 383 HIS A C 1
ATOM 3015 O O . HIS A 1 383 ? -6.352 -50.656 -14.312 1 95.12 383 HIS A O 1
ATOM 3021 N N . TYR A 1 384 ? -7.781 -49 -14.805 1 95 384 TYR A N 1
ATOM 3022 C CA . TYR A 1 384 ? -8.82 -49.469 -13.906 1 95 384 TYR A CA 1
ATOM 3023 C C . TYR A 1 384 ? -9.992 -50.062 -14.703 1 95 384 TYR A C 1
ATOM 3025 O O . TYR A 1 384 ? -10.352 -49.531 -15.758 1 95 384 TYR A O 1
ATOM 3033 N N . THR A 1 385 ? -10.5 -51.062 -14.18 1 93.12 385 THR A N 1
ATOM 3034 C CA . THR A 1 385 ? -11.75 -51.656 -14.648 1 93.12 385 THR A CA 1
ATOM 3035 C C . THR A 1 385 ? -12.789 -51.688 -13.531 1 93.12 385 THR A C 1
ATOM 3037 O O . THR A 1 385 ? -12.555 -52.281 -12.477 1 93.12 385 THR A O 1
ATOM 3040 N N . ALA A 1 386 ? -13.883 -51 -13.828 1 92.38 386 ALA A N 1
ATOM 3041 C CA . ALA A 1 386 ? -14.922 -50.906 -12.805 1 92.38 386 ALA A CA 1
ATOM 3042 C C . ALA A 1 386 ? -16.219 -51.562 -13.273 1 92.38 386 ALA A C 1
ATOM 3044 O O . ALA A 1 386 ? -16.719 -51.281 -14.359 1 92.38 386 ALA A O 1
ATOM 3045 N N . LYS A 1 387 ? -16.641 -52.438 -12.422 1 88 387 LYS A N 1
ATOM 3046 C CA . LYS A 1 387 ? -17.938 -53.062 -12.641 1 88 387 LYS A CA 1
ATOM 3047 C C . LYS A 1 387 ? -18.984 -52.531 -11.664 1 88 387 LYS A C 1
ATOM 3049 O O . LYS A 1 387 ? -18.797 -52.594 -10.445 1 88 387 LYS A O 1
ATOM 3054 N N . LEU A 1 388 ? -19.984 -52 -12.305 1 83 388 LEU A N 1
ATOM 3055 C CA . LEU A 1 388 ? -21.031 -51.406 -11.469 1 83 388 LEU A CA 1
ATOM 3056 C C . LEU A 1 388 ? -21.922 -52.5 -10.883 1 83 388 LEU A C 1
ATOM 3058 O O . LEU A 1 388 ? -22.219 -53.5 -11.555 1 83 388 LEU A O 1
ATOM 3062 N N . ASP A 1 389 ? -22.203 -52.375 -9.656 1 75.25 389 ASP A N 1
ATOM 3063 C CA . ASP A 1 389 ? -23.125 -53.312 -9.047 1 75.25 389 ASP A CA 1
ATOM 3064 C C . ASP A 1 389 ? -24.531 -53.156 -9.594 1 75.25 389 ASP A C 1
ATOM 3066 O O . ASP A 1 389 ? -24.812 -52.219 -10.336 1 75.25 389 ASP A O 1
ATOM 3070 N N . GLU A 1 390 ? -25.328 -54.094 -9.211 1 66.5 390 GLU A N 1
ATOM 3071 C CA . GLU A 1 390 ? -26.703 -54.125 -9.727 1 66.5 390 GLU A CA 1
ATOM 3072 C C . GLU A 1 390 ? -27.469 -52.844 -9.32 1 66.5 390 GLU A C 1
ATOM 3074 O O . GLU A 1 390 ? -28.266 -52.344 -10.102 1 66.5 390 GLU A O 1
ATOM 3079 N N . ALA A 1 391 ? -27.094 -52.312 -8.125 1 65.44 391 ALA A N 1
ATOM 3080 C CA . ALA A 1 391 ? -27.781 -51.156 -7.609 1 65.44 391 ALA A CA 1
ATOM 3081 C C . ALA A 1 391 ? -27.109 -49.875 -8.102 1 65.44 391 ALA A C 1
ATOM 3083 O O . ALA A 1 391 ? -27.672 -48.781 -7.973 1 65.44 391 ALA A O 1
ATOM 3084 N N . HIS A 1 392 ? -26.109 -49.938 -8.719 1 67 392 HIS A N 1
ATOM 3085 C CA . HIS A 1 392 ? -25.328 -48.844 -9.25 1 67 392 HIS A CA 1
ATOM 3086 C C . HIS A 1 392 ? -24.969 -47.844 -8.164 1 67 392 HIS A C 1
ATOM 3088 O O . HIS A 1 392 ? -25.141 -46.625 -8.352 1 67 392 HIS A O 1
ATOM 3094 N N . VAL A 1 393 ? -24.703 -48.375 -6.988 1 69.75 393 VAL A N 1
ATOM 3095 C CA . VAL A 1 393 ? -24.297 -47.531 -5.875 1 69.75 393 VAL A CA 1
ATOM 3096 C C . VAL A 1 393 ? -22.781 -47.625 -5.676 1 69.75 393 VAL A C 1
ATOM 3098 O O . VAL A 1 393 ? -22.125 -46.625 -5.332 1 69.75 393 VAL A O 1
ATOM 3101 N N . THR A 1 394 ? -22.234 -48.812 -5.914 1 74.31 394 THR A N 1
ATOM 3102 C CA . THR A 1 394 ? -20.812 -49.031 -5.777 1 74.31 394 THR A CA 1
ATOM 3103 C C . THR A 1 394 ? -20.266 -49.812 -6.977 1 74.31 394 THR A C 1
ATOM 3105 O O . THR A 1 394 ? -21.016 -50.438 -7.711 1 74.31 394 THR A O 1
ATOM 3108 N N . ALA A 1 395 ? -19 -49.5 -7.09 1 84.62 395 ALA A N 1
ATOM 3109 C CA . ALA A 1 395 ? -18.328 -50.219 -8.156 1 84.62 395 ALA A CA 1
ATOM 3110 C C . ALA A 1 395 ? -17.156 -51.031 -7.609 1 84.62 395 ALA A C 1
ATOM 3112 O O . ALA A 1 395 ? -16.516 -50.625 -6.633 1 84.62 395 ALA A O 1
ATOM 3113 N N . THR A 1 396 ? -17.047 -52.219 -8.07 1 85.38 396 THR A N 1
ATOM 3114 C CA . THR A 1 396 ? -15.828 -53 -7.805 1 85.38 396 THR A CA 1
ATOM 3115 C C . THR A 1 396 ? -14.766 -52.719 -8.859 1 85.38 396 THR A C 1
ATOM 3117 O O . THR A 1 396 ? -15.016 -52.875 -10.055 1 85.38 396 THR A O 1
ATOM 3120 N N . CYS A 1 397 ? -13.641 -52.156 -8.344 1 88.75 397 CYS A N 1
ATOM 3121 C CA . CYS A 1 397 ? -12.609 -51.75 -9.273 1 88.75 397 CYS A CA 1
ATOM 3122 C C . CYS A 1 397 ? -11.375 -52.625 -9.172 1 88.75 397 CYS A C 1
ATOM 3124 O O . CYS A 1 397 ? -10.984 -53.031 -8.07 1 88.75 397 CYS A O 1
ATOM 3126 N N . SER A 1 398 ? -10.883 -53.125 -10.266 1 90.94 398 SER A N 1
ATOM 3127 C CA . SER A 1 398 ? -9.562 -53.719 -10.375 1 90.94 398 SER A CA 1
ATOM 3128 C C . SER A 1 398 ? -8.609 -52.844 -11.172 1 90.94 398 SER A C 1
ATOM 3130 O O . SER A 1 398 ? -9.039 -52.031 -11.984 1 90.94 398 SER A O 1
ATOM 3132 N N . SER A 1 399 ? -7.348 -52.906 -10.805 1 91.75 399 SER A N 1
ATOM 3133 C CA . SER A 1 399 ? -6.402 -52.031 -11.508 1 91.75 399 SER A CA 1
ATOM 3134 C C . SER A 1 399 ? -5.141 -52.812 -11.898 1 91.75 399 SER A C 1
ATOM 3136 O O . SER A 1 399 ? -4.773 -53.781 -11.242 1 91.75 399 SER A O 1
ATOM 3138 N N . ARG A 1 400 ? -4.535 -52.469 -12.922 1 91.44 400 ARG A N 1
ATOM 3139 C CA . ARG A 1 400 ? -3.221 -52.906 -13.367 1 91.44 400 ARG A CA 1
ATOM 3140 C C . ARG A 1 400 ? -2.324 -51.75 -13.719 1 91.44 400 ARG A C 1
ATOM 3142 O O . ARG A 1 400 ? -2.791 -50.75 -14.266 1 91.44 400 ARG A O 1
ATOM 3149 N N . PRO A 1 401 ? -1.035 -51.875 -13.43 1 93.06 401 PRO A N 1
ATOM 3150 C CA . PRO A 1 401 ? -0.131 -50.75 -13.719 1 93.06 401 PRO A CA 1
ATOM 3151 C C . PRO A 1 401 ? 0.135 -50.594 -15.219 1 93.06 401 PRO A C 1
ATOM 3153 O O . PRO A 1 401 ? 0.323 -51.562 -15.93 1 93.06 401 PRO A O 1
ATOM 3156 N N . VAL A 1 402 ? 0.019 -49.406 -15.672 1 94.94 402 VAL A N 1
ATOM 3157 C CA . VAL A 1 402 ? 0.43 -49.031 -17.031 1 94.94 402 VAL A CA 1
ATOM 3158 C C . VAL A 1 402 ? 1.902 -48.625 -17.031 1 94.94 402 VAL A C 1
ATOM 3160 O O . VAL A 1 402 ? 2.629 -48.906 -17.984 1 94.94 402 VAL A O 1
ATOM 3163 N N . THR A 1 403 ? 2.34 -47.938 -16.031 1 94.81 403 THR A N 1
ATOM 3164 C CA . THR A 1 403 ? 3.727 -47.531 -15.82 1 94.81 403 THR A CA 1
ATOM 3165 C C . THR A 1 403 ? 4.199 -47.938 -14.422 1 94.81 403 THR A C 1
ATOM 3167 O O . THR A 1 403 ? 3.381 -48.188 -13.531 1 94.81 403 THR A O 1
ATOM 3170 N N . ALA A 1 404 ? 5.508 -48.031 -14.219 1 93.44 404 ALA A N 1
ATOM 3171 C CA . ALA A 1 404 ? 6.109 -48.375 -12.938 1 93.44 404 ALA A CA 1
ATOM 3172 C C . ALA A 1 404 ? 7.602 -48.062 -12.922 1 93.44 404 ALA A C 1
ATOM 3174 O O . ALA A 1 404 ? 8.219 -47.938 -13.984 1 93.44 404 ALA A O 1
ATOM 3175 N N . GLY A 1 405 ? 8.133 -47.906 -11.758 1 93.38 405 GLY A N 1
ATOM 3176 C CA . GLY A 1 405 ? 9.562 -47.688 -11.609 1 93.38 405 GLY A CA 1
ATOM 3177 C C . GLY A 1 405 ? 9.891 -46.469 -10.75 1 93.38 405 GLY A C 1
ATOM 3178 O O . GLY A 1 405 ? 9.008 -45.906 -10.102 1 93.38 405 GLY A O 1
ATOM 3179 N N . ASN A 1 406 ? 11.211 -46.156 -10.711 1 93.88 406 ASN A N 1
ATOM 3180 C CA . ASN A 1 406 ? 11.688 -45.031 -9.891 1 93.88 406 ASN A CA 1
ATOM 3181 C C . ASN A 1 406 ? 11.75 -43.75 -10.68 1 93.88 406 ASN A C 1
ATOM 3183 O O . ASN A 1 406 ? 12.797 -43.094 -10.719 1 93.88 406 ASN A O 1
ATOM 3187 N N . TRP A 1 407 ? 10.742 -43.469 -11.258 1 94.88 407 TRP A N 1
ATOM 3188 C CA . TRP A 1 407 ? 10.516 -42.219 -12.008 1 94.88 407 TRP A CA 1
ATOM 3189 C C . TRP A 1 407 ? 9.055 -41.812 -11.945 1 94.88 407 TRP A C 1
ATOM 3191 O O . TRP A 1 407 ? 8.211 -42.531 -11.43 1 94.88 407 TRP A O 1
ATOM 3201 N N . SER A 1 408 ? 8.711 -40.625 -12.352 1 95.75 408 SER A N 1
ATOM 3202 C CA . SER A 1 408 ? 7.359 -40.094 -12.195 1 95.75 408 SER A CA 1
ATOM 3203 C C . SER A 1 408 ? 6.797 -39.625 -13.531 1 95.75 408 SER A C 1
ATOM 3205 O O . SER A 1 408 ? 7.516 -39.031 -14.336 1 95.75 408 SER A O 1
ATOM 3207 N N . VAL A 1 409 ? 5.477 -39.875 -13.766 1 95.5 409 VAL A N 1
ATOM 3208 C CA . VAL A 1 409 ? 4.715 -39.188 -14.812 1 95.5 409 VAL A CA 1
ATOM 3209 C C . VAL A 1 409 ? 4.41 -37.75 -14.383 1 95.5 409 VAL A C 1
ATOM 3211 O O . VAL A 1 409 ? 4.02 -37.5 -13.242 1 95.5 409 VAL A O 1
ATOM 3214 N N . LEU A 1 410 ? 4.719 -36.844 -15.289 1 92.38 410 LEU A N 1
ATOM 3215 C CA . LEU A 1 410 ? 4.449 -35.469 -14.969 1 92.38 410 LEU A CA 1
ATOM 3216 C C . LEU A 1 410 ? 2.949 -35.188 -14.938 1 92.38 410 LEU A C 1
ATOM 3218 O O . LEU A 1 410 ? 2.223 -35.594 -15.844 1 92.38 410 LEU A O 1
ATOM 3222 N N . LYS A 1 411 ? 2.494 -34.438 -14.023 1 89.94 411 LYS A N 1
ATOM 3223 C CA . LYS A 1 411 ? 1.077 -34.312 -13.703 1 89.94 411 LYS A CA 1
ATOM 3224 C C . LYS A 1 411 ? 0.416 -33.25 -14.57 1 89.94 411 LYS A C 1
ATOM 3226 O O . LYS A 1 411 ? -0.776 -33.344 -14.867 1 89.94 411 LYS A O 1
ATOM 3231 N N . GLU A 1 412 ? 1.08 -32.219 -15.016 1 85.06 412 GLU A N 1
ATOM 3232 C CA . GLU A 1 412 ? 0.495 -31 -15.57 1 85.06 412 GLU A CA 1
ATOM 3233 C C . GLU A 1 412 ? 0.14 -31.188 -17.047 1 85.06 412 GLU A C 1
ATOM 3235 O O . GLU A 1 412 ? -0.925 -30.75 -17.484 1 85.06 412 GLU A O 1
ATOM 3240 N N . PRO A 1 413 ? 0.941 -31.922 -17.844 1 86.56 413 PRO A N 1
ATOM 3241 C CA . PRO A 1 413 ? 0.685 -31.969 -19.281 1 86.56 413 PRO A CA 1
ATOM 3242 C C . PRO A 1 413 ? -0.551 -32.812 -19.641 1 86.56 413 PRO A C 1
ATOM 3244 O O . PRO A 1 413 ? -1.105 -32.656 -20.734 1 86.56 413 PRO A O 1
ATOM 3247 N N . GLY A 1 414 ? -0.9 -33.75 -18.781 1 89.56 414 GLY A N 1
ATOM 3248 C CA . GLY A 1 414 ? -1.99 -34.656 -19.078 1 89.56 414 GLY A CA 1
ATOM 3249 C C . GLY A 1 414 ? -1.542 -35.875 -19.844 1 89.56 414 GLY A C 1
ATOM 3250 O O . GLY A 1 414 ? -0.358 -36.219 -19.844 1 89.56 414 GLY A O 1
ATOM 3251 N N . LEU A 1 415 ? -2.52 -36.625 -20.344 1 93.38 415 LEU A N 1
ATOM 3252 C CA . LEU A 1 415 ? -2.213 -37.844 -21.094 1 93.38 415 LEU A CA 1
ATOM 3253 C C . LEU A 1 415 ? -3.102 -37.969 -22.328 1 93.38 415 LEU A C 1
ATOM 3255 O O . LEU A 1 415 ? -4.102 -37.25 -22.438 1 93.38 415 LEU A O 1
ATOM 3259 N N . PHE A 1 416 ? -2.627 -38.688 -23.297 1 94.75 416 PHE A N 1
ATOM 3260 C CA . PHE A 1 416 ? -3.395 -39.031 -24.484 1 94.75 416 PHE A CA 1
ATOM 3261 C C . PHE A 1 416 ? -3.514 -40.531 -24.625 1 94.75 416 PHE A C 1
ATOM 3263 O O . PHE A 1 416 ? -2.525 -41.25 -24.469 1 94.75 416 PHE A O 1
ATOM 3270 N N . VAL A 1 417 ? -4.754 -41.031 -24.828 1 94.94 417 VAL A N 1
ATOM 3271 C CA . VAL A 1 417 ? -4.977 -42.469 -24.953 1 94.94 417 VAL A CA 1
ATOM 3272 C C . VAL A 1 417 ? -5.465 -42.781 -26.359 1 94.94 417 VAL A C 1
ATOM 3274 O O . VAL A 1 417 ? -6.484 -42.25 -26.812 1 94.94 417 VAL A O 1
ATOM 3277 N N . ASP A 1 418 ? -4.68 -43.625 -27.078 1 95 418 ASP A N 1
ATOM 3278 C CA . ASP A 1 418 ? -5.113 -44.25 -28.344 1 95 418 ASP A CA 1
ATOM 3279 C C . ASP A 1 418 ? -5.816 -45.594 -28.078 1 95 418 ASP A C 1
ATOM 3281 O O . ASP A 1 418 ? -5.172 -46.625 -28.016 1 95 418 ASP A O 1
ATOM 3285 N N . GLU A 1 419 ? -7.105 -45.5 -28.047 1 93.25 419 GLU A N 1
ATOM 3286 C CA . GLU A 1 419 ? -7.875 -46.688 -27.656 1 93.25 419 GLU A CA 1
ATOM 3287 C C . GLU A 1 419 ? -7.785 -47.781 -28.719 1 93.25 419 GLU A C 1
ATOM 3289 O O . GLU A 1 419 ? -7.828 -48.969 -28.406 1 93.25 419 GLU A O 1
ATOM 3294 N N . LYS A 1 420 ? -7.684 -47.375 -29.938 1 91.88 420 LYS A N 1
ATOM 3295 C CA . LYS A 1 420 ? -7.598 -48.312 -31.031 1 91.88 420 LYS A CA 1
ATOM 3296 C C . LYS A 1 420 ? -6.355 -49.188 -30.906 1 91.88 420 LYS A C 1
ATOM 3298 O O . LYS A 1 420 ? -6.43 -50.406 -31.062 1 91.88 420 LYS A O 1
ATOM 3303 N N . ARG A 1 421 ? -5.27 -48.625 -30.578 1 93 421 ARG A N 1
ATOM 3304 C CA . ARG A 1 421 ? -4.004 -49.344 -30.516 1 93 421 ARG A CA 1
ATOM 3305 C C . ARG A 1 421 ? -3.639 -49.688 -29.078 1 93 421 ARG A C 1
ATOM 3307 O O . ARG A 1 421 ? -2.621 -50.344 -28.828 1 93 421 ARG A O 1
ATOM 3314 N N . LYS A 1 422 ? -4.418 -49.156 -28.109 1 92.5 422 LYS A N 1
ATOM 3315 C CA . LYS A 1 422 ? -4.207 -49.375 -26.688 1 92.5 422 LYS A CA 1
ATOM 3316 C C . LYS A 1 422 ? -2.869 -48.781 -26.234 1 92.5 422 LYS A C 1
ATOM 3318 O O . LYS A 1 422 ? -2.1 -49.469 -25.547 1 92.5 422 LYS A O 1
ATOM 3323 N N . HIS A 1 423 ? -2.57 -47.656 -26.797 1 94.94 423 HIS A N 1
ATOM 3324 C CA . HIS A 1 423 ? -1.376 -46.906 -26.406 1 94.94 423 HIS A CA 1
ATOM 3325 C C . HIS A 1 423 ? -1.724 -45.75 -25.484 1 94.94 423 HIS A C 1
ATOM 3327 O O . HIS A 1 423 ? -2.748 -45.094 -25.656 1 94.94 423 HIS A O 1
ATOM 3333 N N . VAL A 1 424 ? -0.945 -45.531 -24.406 1 96.19 424 VAL A N 1
ATOM 3334 C CA . VAL A 1 424 ? -1.058 -44.375 -23.531 1 96.19 424 VAL A CA 1
ATOM 3335 C C . VAL A 1 424 ? 0.175 -43.5 -23.672 1 96.19 424 VAL A C 1
ATOM 3337 O O . VAL A 1 424 ? 1.304 -43.938 -23.469 1 96.19 424 VAL A O 1
ATOM 3340 N N . TYR A 1 425 ? -0.013 -42.219 -24.125 1 96 425 TYR A N 1
ATOM 3341 C CA . TYR A 1 425 ? 1.057 -41.25 -24.281 1 96 425 TYR A CA 1
ATOM 3342 C C . TYR A 1 425 ? 1.109 -40.312 -23.078 1 96 425 TYR A C 1
ATOM 3344 O O . TYR A 1 425 ? 0.076 -39.812 -22.625 1 96 425 TYR A O 1
ATOM 3352 N N . PHE A 1 426 ? 2.291 -40.094 -22.5 1 94.94 426 PHE A N 1
ATOM 3353 C CA . PHE A 1 426 ? 2.461 -39.25 -21.312 1 94.94 426 PHE A CA 1
ATOM 3354 C C . PHE A 1 426 ? 3.865 -38.688 -21.266 1 94.94 426 PHE A C 1
ATOM 3356 O O . PHE A 1 426 ? 4.77 -39.156 -21.953 1 94.94 426 PHE A O 1
ATOM 3363 N N . VAL A 1 427 ? 4.031 -37.594 -20.547 1 93.56 427 VAL A N 1
ATOM 3364 C CA . VAL A 1 427 ? 5.34 -37 -20.297 1 93.56 427 VAL A CA 1
ATOM 3365 C C . VAL A 1 427 ? 5.883 -37.469 -18.953 1 93.56 427 VAL A C 1
ATOM 3367 O O . VAL A 1 427 ? 5.137 -37.562 -17.969 1 93.56 427 VAL A O 1
ATOM 3370 N N . ALA A 1 428 ? 7.16 -37.844 -18.922 1 94.88 428 ALA A N 1
ATOM 3371 C CA . ALA A 1 428 ? 7.746 -38.375 -17.688 1 94.88 428 ALA A CA 1
ATOM 3372 C C . ALA A 1 428 ? 9.234 -38.031 -17.609 1 94.88 428 ALA A C 1
ATOM 3374 O O . ALA A 1 428 ? 9.836 -37.594 -18.578 1 94.88 428 ALA A O 1
ATOM 3375 N N . ASN A 1 429 ? 9.734 -38.25 -16.391 1 94.75 429 ASN A N 1
ATOM 3376 C CA . ASN A 1 429 ? 11.156 -38.031 -16.172 1 94.75 429 ASN A CA 1
ATOM 3377 C C . ASN A 1 429 ? 11.906 -39.375 -16.031 1 94.75 429 ASN A C 1
ATOM 3379 O O . ASN A 1 429 ? 12.797 -39.5 -15.188 1 94.75 429 ASN A O 1
ATOM 3383 N N . LYS A 1 430 ? 11.547 -40.281 -16.828 1 94.38 430 LYS A N 1
ATOM 3384 C CA . LYS A 1 430 ? 12.078 -41.625 -16.75 1 94.38 430 LYS A CA 1
ATOM 3385 C C . LYS A 1 430 ? 13.57 -41.656 -17.094 1 94.38 430 LYS A C 1
ATOM 3387 O O . LYS A 1 430 ? 14.344 -42.375 -16.453 1 94.38 430 LYS A O 1
ATOM 3392 N N . HIS A 1 431 ? 14.062 -40.938 -18.094 1 93.19 431 HIS A N 1
ATOM 3393 C CA . HIS A 1 431 ? 15.469 -40.938 -18.5 1 93.19 431 HIS A CA 1
ATOM 3394 C C . HIS A 1 431 ? 16.344 -40.344 -17.391 1 93.19 431 HIS A C 1
ATOM 3396 O O . HIS A 1 431 ? 17.422 -40.875 -17.094 1 93.19 431 HIS A O 1
ATOM 3402 N N . HIS A 1 432 ? 16 -39.25 -16.922 1 93.56 432 HIS A N 1
ATOM 3403 C CA . HIS A 1 432 ? 16.672 -38.531 -15.844 1 93.56 432 HIS A CA 1
ATOM 3404 C C . HIS A 1 432 ? 15.695 -37.656 -15.078 1 93.56 432 HIS A C 1
ATOM 3406 O O . HIS A 1 432 ? 14.789 -37.062 -15.672 1 93.56 432 HIS A O 1
ATOM 3412 N N . PRO A 1 433 ? 15.875 -37.5 -13.758 1 92.88 433 PRO A N 1
ATOM 3413 C CA . PRO A 1 433 ? 14.938 -36.688 -12.977 1 92.88 433 PRO A CA 1
ATOM 3414 C C . PRO A 1 433 ? 14.875 -35.25 -13.453 1 92.88 433 PRO A C 1
ATOM 3416 O O . PRO A 1 433 ? 13.891 -34.562 -13.188 1 92.88 433 PRO A O 1
ATOM 3419 N N . SER A 1 434 ? 15.883 -34.781 -14.133 1 92.75 434 SER A N 1
ATOM 3420 C CA . SER A 1 434 ? 15.906 -33.406 -14.586 1 92.75 434 SER A CA 1
ATOM 3421 C C . SER A 1 434 ? 15.344 -33.281 -16 1 92.75 434 SER A C 1
ATOM 3423 O O . SER A 1 434 ? 15.203 -32.156 -16.531 1 92.75 434 SER A O 1
ATOM 3425 N N . ASP A 1 435 ? 14.992 -34.406 -16.609 1 92.12 435 ASP A N 1
ATOM 3426 C CA . ASP A 1 435 ? 14.484 -34.406 -17.984 1 92.12 435 ASP A CA 1
ATOM 3427 C C . ASP A 1 435 ? 12.961 -34.562 -18 1 92.12 435 ASP A C 1
ATOM 3429 O O . ASP A 1 435 ? 12.375 -35.062 -17.031 1 92.12 435 ASP A O 1
ATOM 3433 N N . ALA A 1 436 ? 12.32 -34.125 -18.969 1 92.19 436 ALA A N 1
ATOM 3434 C CA . ALA A 1 436 ? 10.922 -34.375 -19.297 1 92.19 436 ALA A CA 1
ATOM 3435 C C . ALA A 1 436 ? 10.758 -34.781 -20.766 1 92.19 436 ALA A C 1
ATOM 3437 O O . ALA A 1 436 ? 11.062 -34 -21.656 1 92.19 436 ALA A O 1
ATOM 3438 N N . ASN A 1 437 ? 10.336 -35.969 -20.969 1 93.81 437 ASN A N 1
ATOM 3439 C CA . ASN A 1 437 ? 10.203 -36.5 -22.312 1 93.81 437 ASN A CA 1
ATOM 3440 C C . ASN A 1 437 ? 8.836 -37.125 -22.547 1 93.81 437 ASN A C 1
ATOM 3442 O O . ASN A 1 437 ? 8.18 -37.531 -21.594 1 93.81 437 ASN A O 1
ATOM 3446 N N . LEU A 1 438 ? 8.43 -37.094 -23.781 1 94.88 438 LEU A N 1
ATOM 3447 C CA . LEU A 1 438 ? 7.207 -37.781 -24.156 1 94.88 438 LEU A CA 1
ATOM 3448 C C . LEU A 1 438 ? 7.465 -39.281 -24.281 1 94.88 438 LEU A C 1
ATOM 3450 O O . LEU A 1 438 ? 8.414 -39.688 -24.953 1 94.88 438 LEU A O 1
ATOM 3454 N N . TYR A 1 439 ? 6.629 -40.125 -23.625 1 95.56 439 TYR A N 1
ATOM 3455 C CA . TYR A 1 439 ? 6.711 -41.594 -23.641 1 95.56 439 TYR A CA 1
ATOM 3456 C C . TYR A 1 439 ? 5.395 -42.188 -24.109 1 95.56 439 TYR A C 1
ATOM 3458 O O . TYR A 1 439 ? 4.367 -41.5 -24.141 1 95.56 439 TYR A O 1
ATOM 3466 N N . VAL A 1 440 ? 5.504 -43.438 -24.547 1 96.25 440 VAL A N 1
ATOM 3467 C CA . VAL A 1 440 ? 4.32 -44.219 -24.859 1 96.25 440 VAL A CA 1
ATOM 3468 C C . VAL A 1 440 ? 4.418 -45.594 -24.188 1 96.25 440 VAL A C 1
ATOM 3470 O O . VAL A 1 440 ? 5.5 -46.156 -24.125 1 96.25 440 VAL A O 1
ATOM 3473 N N . SER A 1 441 ? 3.348 -46 -23.594 1 95 441 SER A N 1
ATOM 3474 C CA . SER A 1 441 ? 3.213 -47.344 -23.016 1 95 441 SER A CA 1
ATOM 3475 C C . SER A 1 441 ? 1.968 -48.031 -23.547 1 95 441 SER A C 1
ATOM 3477 O O . SER A 1 441 ? 1.062 -47.406 -24.078 1 95 441 SER A O 1
ATOM 3479 N N . SER A 1 442 ? 2.039 -49.344 -23.438 1 90.06 442 SER A N 1
ATOM 3480 C CA . SER A 1 442 ? 0.861 -50.125 -23.797 1 90.06 442 SER A CA 1
ATOM 3481 C C . SER A 1 442 ? -0.076 -50.312 -22.609 1 90.06 442 SER A C 1
ATOM 3483 O O . SER A 1 442 ? 0.377 -50.438 -21.469 1 90.06 442 SER A O 1
ATOM 3485 N N . GLU A 1 443 ? -1.389 -50.344 -22.922 1 77.19 443 GLU A N 1
ATOM 3486 C CA . GLU A 1 443 ? -2.395 -50.531 -21.875 1 77.19 443 GLU A CA 1
ATOM 3487 C C . GLU A 1 443 ? -2.391 -51.969 -21.359 1 77.19 443 GLU A C 1
ATOM 3489 O O . GLU A 1 443 ? -2.814 -52.219 -20.219 1 77.19 443 GLU A O 1
ATOM 3494 N N . THR A 1 444 ? -2.178 -53 -22.203 1 64.56 444 THR A N 1
ATOM 3495 C CA . THR A 1 444 ? -2.434 -54.406 -21.922 1 64.56 444 THR A CA 1
ATOM 3496 C C . THR A 1 444 ? -1.156 -55.094 -21.469 1 64.56 444 THR A C 1
ATOM 3498 O O . THR A 1 444 ? -1.154 -56.312 -21.234 1 64.56 444 THR A O 1
ATOM 3501 N N . CYS A 1 445 ? -0.135 -54.562 -21.359 1 53.22 445 CYS A N 1
ATOM 3502 C CA . CYS A 1 445 ? 1.055 -55.406 -21.266 1 53.22 445 CYS A CA 1
ATOM 3503 C C . CYS A 1 445 ? 1.048 -56.219 -19.984 1 53.22 445 CYS A C 1
ATOM 3505 O O . CYS A 1 445 ? 1.506 -55.75 -18.938 1 53.22 445 CYS A O 1
ATOM 3507 N N . THR A 1 446 ? -0.106 -56.906 -19.562 1 44.12 446 THR A N 1
ATOM 3508 C CA . THR A 1 446 ? -0.006 -57.781 -18.422 1 44.12 446 THR A CA 1
ATOM 3509 C C . THR A 1 446 ? 0.605 -59.125 -18.828 1 44.12 446 THR A C 1
ATOM 3511 O O . THR A 1 446 ? 0.662 -60.062 -18.016 1 44.12 446 THR A O 1
ATOM 3514 N N . SER A 1 447 ? 0.511 -59.594 -20.109 1 37.69 447 SER A N 1
ATOM 3515 C CA . SER A 1 447 ? 0.51 -61.062 -20.266 1 37.69 447 SER A CA 1
ATOM 3516 C C . SER A 1 447 ? 1.761 -61.688 -19.641 1 37.69 447 SER A C 1
ATOM 3518 O O . SER A 1 447 ? 2.852 -61.125 -19.75 1 37.69 447 SER A O 1
ATOM 3520 N N . ASP A 1 448 ? 1.578 -62.656 -18.812 1 39 448 ASP A N 1
ATOM 3521 C CA . ASP A 1 448 ? 2.549 -63.656 -18.375 1 39 448 ASP A CA 1
ATOM 3522 C C . ASP A 1 448 ? 3.475 -64.062 -19.516 1 39 448 ASP A C 1
ATOM 3524 O O . ASP A 1 448 ? 4.516 -64.688 -19.297 1 39 448 ASP A O 1
ATOM 3528 N N . LYS A 1 449 ? 2.898 -64.312 -20.703 1 43.25 449 LYS A N 1
ATOM 3529 C CA . LYS A 1 449 ? 3.625 -64.938 -21.797 1 43.25 449 LYS A CA 1
ATOM 3530 C C . LYS A 1 449 ? 4.426 -63.906 -22.594 1 43.25 449 LYS A C 1
ATOM 3532 O O . LYS A 1 449 ? 4.898 -64.188 -23.703 1 43.25 449 LYS A O 1
ATOM 3537 N N . CYS A 1 450 ? 4.172 -62.688 -22.375 1 35.94 450 CYS A N 1
ATOM 3538 C CA . CYS A 1 450 ? 5.07 -61.844 -23.156 1 35.94 450 CYS A CA 1
ATOM 3539 C C . CYS A 1 450 ? 6.527 -62.156 -22.812 1 35.94 450 CYS A C 1
ATOM 3541 O O . CYS A 1 450 ? 6.949 -61.969 -21.656 1 35.94 450 CYS A O 1
ATOM 3543 N N . VAL A 1 451 ? 7.102 -63.031 -23.453 1 36.75 451 VAL A N 1
ATOM 3544 C CA . VAL A 1 451 ? 8.484 -63.469 -23.375 1 36.75 451 VAL A CA 1
ATOM 3545 C C . VAL A 1 451 ? 9.406 -62.281 -23.141 1 36.75 451 VAL A C 1
ATOM 3547 O O . VAL A 1 451 ? 10.469 -62.438 -22.516 1 36.75 451 VAL A O 1
ATOM 3550 N N . VAL A 1 452 ? 9.156 -61.281 -23.859 1 35.97 452 VAL A N 1
ATOM 3551 C CA . VAL A 1 452 ? 10.078 -60.156 -23.641 1 35.97 452 VAL A CA 1
ATOM 3552 C C . VAL A 1 452 ? 9.875 -59.562 -22.25 1 35.97 452 VAL A C 1
ATOM 3554 O O . VAL A 1 452 ? 10.781 -58.938 -21.703 1 35.97 452 VAL A O 1
ATOM 3557 N N . CYS A 1 453 ? 8.664 -59.656 -21.75 1 36.5 453 CYS A N 1
ATOM 3558 C CA . CYS A 1 453 ? 8.414 -59.156 -20.406 1 36.5 453 CYS A CA 1
ATOM 3559 C C . CYS A 1 453 ? 8.938 -60.125 -19.359 1 36.5 453 CYS A C 1
ATOM 3561 O O . CYS A 1 453 ? 8.641 -60 -18.172 1 36.5 453 CYS A O 1
ATOM 3563 N N . TYR A 1 454 ? 9.242 -61.375 -19.656 1 34.59 454 TYR A N 1
ATOM 3564 C CA . TYR A 1 454 ? 9.688 -62.312 -18.609 1 34.59 454 TYR A CA 1
ATOM 3565 C C . TYR A 1 454 ? 10.57 -61.594 -17.609 1 34.59 454 TYR A C 1
ATOM 3567 O O . TYR A 1 454 ? 10.68 -62 -16.453 1 34.59 454 TYR A O 1
ATOM 3575 N N . SER A 1 455 ? 11.867 -61.281 -18.125 1 36.47 455 SER A N 1
ATOM 3576 C CA . SER A 1 455 ? 12.68 -60.906 -16.969 1 36.47 455 SER A CA 1
ATOM 3577 C C . SER A 1 455 ? 11.984 -59.844 -16.125 1 36.47 455 SER A C 1
ATOM 3579 O O . SER A 1 455 ? 11.844 -60 -14.914 1 36.47 455 SER A O 1
ATOM 3581 N N . ASP A 1 456 ? 12.359 -58.469 -16.297 1 37 456 ASP A N 1
ATOM 3582 C CA . ASP A 1 456 ? 11.953 -57.344 -15.43 1 37 456 ASP A CA 1
ATOM 3583 C C . ASP A 1 456 ? 10.484 -57 -15.656 1 37 456 ASP A C 1
ATOM 3585 O O . ASP A 1 456 ? 10.078 -56.719 -16.781 1 37 456 ASP A O 1
ATOM 3589 N N . SER A 1 457 ? 9.406 -57.625 -15.172 1 40.25 457 SER A N 1
ATOM 3590 C CA . SER A 1 457 ? 8 -57.312 -14.945 1 40.25 457 SER A CA 1
ATOM 3591 C C . SER A 1 457 ? 7.703 -55.844 -15.266 1 40.25 457 SER A C 1
ATOM 3593 O O . SER A 1 457 ? 6.605 -55.375 -14.984 1 40.25 457 SER A O 1
ATOM 3595 N N . SER A 1 458 ? 8.539 -54.969 -15.438 1 48.56 458 SER A N 1
ATOM 3596 C CA . SER A 1 458 ? 8.367 -53.5 -15.375 1 48.56 458 SER A CA 1
ATOM 3597 C C . SER A 1 458 ? 7.676 -53 -16.641 1 48.56 458 SER A C 1
ATOM 3599 O O . SER A 1 458 ? 7.922 -53.469 -17.734 1 48.56 458 SER A O 1
ATOM 3601 N N . ALA A 1 459 ? 6.34 -52.438 -16.547 1 62.41 459 ALA A N 1
ATOM 3602 C CA . ALA A 1 459 ? 5.629 -51.594 -17.516 1 62.41 459 ALA A CA 1
ATOM 3603 C C . ALA A 1 459 ? 6.605 -50.875 -18.438 1 62.41 459 ALA A C 1
ATOM 3605 O O . ALA A 1 459 ? 7.445 -50.094 -17.984 1 62.41 459 ALA A O 1
ATOM 3606 N N . TYR A 1 460 ? 6.785 -51.469 -19.734 1 80.94 460 TYR A N 1
ATOM 3607 C CA . TYR A 1 460 ? 7.723 -50.938 -20.703 1 80.94 460 TYR A CA 1
ATOM 3608 C C . TYR A 1 460 ? 7.195 -49.656 -21.312 1 80.94 460 TYR A C 1
ATOM 3610 O O . TYR A 1 460 ? 6.043 -49.594 -21.75 1 80.94 460 TYR A O 1
ATOM 3618 N N . SER A 1 461 ? 7.84 -48.562 -21.078 1 90.75 461 SER A N 1
ATOM 3619 C CA . SER A 1 461 ? 7.559 -47.281 -21.688 1 90.75 461 SER A CA 1
ATOM 3620 C C . SER A 1 461 ? 8.648 -46.875 -22.672 1 90.75 461 SER A C 1
ATOM 3622 O O . SER A 1 461 ? 9.836 -46.938 -22.344 1 90.75 461 SER A O 1
ATOM 3624 N N . LYS A 1 462 ? 8.281 -46.594 -23.891 1 93.56 462 LYS A N 1
ATOM 3625 C CA . LYS A 1 462 ? 9.219 -46.188 -24.938 1 93.56 462 LYS A CA 1
ATOM 3626 C C . LYS A 1 462 ? 9.266 -44.656 -25.094 1 93.56 462 LYS A C 1
ATOM 3628 O O . LYS A 1 462 ? 8.219 -44 -25.141 1 93.56 462 LYS A O 1
ATOM 3633 N N . ILE A 1 463 ? 10.5 -44.094 -25.125 1 94.69 463 ILE A N 1
ATOM 3634 C CA . ILE A 1 463 ? 10.688 -42.656 -25.281 1 94.69 463 ILE A CA 1
ATOM 3635 C C . ILE A 1 463 ? 10.43 -42.281 -26.734 1 94.69 463 ILE A C 1
ATOM 3637 O O . ILE A 1 463 ? 10.836 -42.969 -27.656 1 94.69 463 ILE A O 1
ATOM 3641 N N . LEU A 1 464 ? 9.703 -41.188 -26.953 1 94.88 464 LEU A N 1
ATOM 3642 C CA . LEU A 1 464 ? 9.375 -40.719 -28.297 1 94.88 464 LEU A CA 1
ATOM 3643 C C . LEU A 1 464 ? 10.109 -39.438 -28.625 1 94.88 464 LEU A C 1
ATOM 3645 O O . LEU A 1 464 ? 10.547 -39.219 -29.75 1 94.88 464 LEU A O 1
ATOM 3649 N N . SER A 1 465 ? 10.195 -38.5 -27.703 1 92.44 465 SER A N 1
ATOM 3650 C CA . SER A 1 465 ? 10.891 -37.25 -27.953 1 92.44 465 SER A CA 1
ATOM 3651 C C . SER A 1 465 ? 12.398 -37.406 -27.781 1 92.44 465 SER A C 1
ATOM 3653 O O . SER A 1 465 ? 12.883 -38.5 -27.453 1 92.44 465 SER A O 1
ATOM 3655 N N . GLY A 1 466 ? 13.133 -36.281 -28.031 1 89.25 466 GLY A N 1
ATOM 3656 C CA . GLY A 1 466 ? 14.586 -36.344 -28.062 1 89.25 466 GLY A CA 1
ATOM 3657 C C . GLY A 1 466 ? 15.203 -36.594 -26.703 1 89.25 466 GLY A C 1
ATOM 3658 O O . GLY A 1 466 ? 14.797 -35.969 -25.703 1 89.25 466 GLY A O 1
ATOM 3659 N N . ILE A 1 467 ? 16.172 -37.5 -26.703 1 88.5 467 ILE A N 1
ATOM 3660 C CA . ILE A 1 467 ? 16.922 -37.75 -25.484 1 88.5 467 ILE A CA 1
ATOM 3661 C C . ILE A 1 467 ? 17.844 -36.594 -25.188 1 88.5 467 ILE A C 1
ATOM 3663 O O . ILE A 1 467 ? 18.438 -36 -26.094 1 88.5 467 ILE A O 1
ATOM 3667 N N . GLY A 1 468 ? 17.953 -36.25 -23.969 1 87.62 468 GLY A N 1
ATOM 3668 C CA . GLY A 1 468 ? 18.797 -35.125 -23.562 1 87.62 468 GLY A CA 1
ATOM 3669 C C . GLY A 1 468 ? 18.125 -33.781 -23.719 1 87.62 468 GLY A C 1
ATOM 3670 O O . GLY A 1 468 ? 18.719 -32.75 -23.406 1 87.62 468 GLY A O 1
ATOM 3671 N N . LEU A 1 469 ? 16.953 -33.812 -24.266 1 88.62 469 LEU A N 1
ATOM 3672 C CA . LEU A 1 469 ? 16.141 -32.594 -24.406 1 88.62 469 LEU A CA 1
ATOM 3673 C C . LEU A 1 469 ? 14.898 -32.688 -23.516 1 88.62 469 LEU A C 1
ATOM 3675 O O . LEU A 1 469 ? 14.359 -33.781 -23.297 1 88.62 469 LEU A O 1
ATOM 3679 N N . SER A 1 470 ? 14.594 -31.578 -23 1 86.44 470 SER A N 1
ATOM 3680 C CA . SER A 1 470 ? 13.414 -31.562 -22.141 1 86.44 470 SER A CA 1
ATOM 3681 C C . SER A 1 470 ? 12.234 -30.891 -22.828 1 86.44 470 SER A C 1
ATOM 3683 O O . SER A 1 470 ? 12.391 -29.812 -23.422 1 86.44 470 SER A O 1
ATOM 3685 N N . TYR A 1 471 ? 11.109 -31.578 -22.703 1 80.56 471 TYR A N 1
ATOM 3686 C CA . TYR A 1 471 ? 9.82 -31.016 -23.094 1 80.56 471 TYR A CA 1
ATOM 3687 C C . TYR A 1 471 ? 9.484 -29.781 -22.25 1 80.56 471 TYR A C 1
ATOM 3689 O O . TYR A 1 471 ? 9.656 -29.797 -21.031 1 80.56 471 TYR A O 1
ATOM 3697 N N . ARG A 1 472 ? 9.164 -28.688 -23.016 1 71.75 472 ARG A N 1
ATOM 3698 C CA . ARG A 1 472 ? 8.836 -27.469 -22.281 1 71.75 472 ARG A CA 1
ATOM 3699 C C . ARG A 1 472 ? 7.59 -27.656 -21.422 1 71.75 472 ARG A C 1
ATOM 3701 O O . ARG A 1 472 ? 6.613 -28.266 -21.859 1 71.75 472 ARG A O 1
ATOM 3708 N N . HIS A 1 473 ? 7.789 -27.422 -20.125 1 58.78 473 HIS A N 1
ATOM 3709 C CA . HIS A 1 473 ? 6.625 -27.484 -19.25 1 58.78 473 HIS A CA 1
ATOM 3710 C C . HIS A 1 473 ? 6.508 -26.234 -18.406 1 58.78 473 HIS A C 1
ATOM 3712 O O . HIS A 1 473 ? 7.434 -25.406 -18.359 1 58.78 473 HIS A O 1
ATOM 3718 N N . VAL A 1 474 ? 5.254 -25.922 -17.75 1 47.38 474 VAL A N 1
ATOM 3719 C CA . VAL A 1 474 ? 4.676 -24.781 -17.047 1 47.38 474 VAL A CA 1
ATOM 3720 C C . VAL A 1 474 ? 5.652 -24.266 -15.992 1 47.38 474 VAL A C 1
ATOM 3722 O O . VAL A 1 474 ? 5.734 -23.062 -15.742 1 47.38 474 VAL A O 1
ATOM 3725 N N . SER A 1 475 ? 6.34 -25.141 -15.258 1 46.75 475 SER A N 1
ATOM 3726 C CA . SER A 1 475 ? 6.961 -24.703 -14.016 1 46.75 475 SER A CA 1
ATOM 3727 C C . SER A 1 475 ? 8.078 -23.688 -14.273 1 46.75 475 SER A C 1
ATOM 3729 O O . SER A 1 475 ? 8.758 -23.25 -13.344 1 46.75 475 SER A O 1
ATOM 3731 N N . ASP A 1 476 ? 8.219 -23.281 -15.508 1 44.91 476 ASP A N 1
ATOM 3732 C CA . ASP A 1 476 ? 9.328 -22.391 -15.867 1 44.91 476 ASP A CA 1
ATOM 3733 C C . ASP A 1 476 ? 9.086 -20.984 -15.344 1 44.91 476 ASP A C 1
ATOM 3735 O O . ASP A 1 476 ? 9.969 -20.125 -15.43 1 44.91 476 ASP A O 1
ATOM 3739 N N . PHE A 1 477 ? 7.91 -20.781 -14.602 1 45.56 477 PHE A N 1
ATOM 3740 C CA . PHE A 1 477 ? 7.473 -19.453 -14.203 1 45.56 477 PHE A CA 1
ATOM 3741 C C . PHE A 1 477 ? 8.242 -18.969 -12.977 1 45.56 477 PHE A C 1
ATOM 3743 O O . PHE A 1 477 ? 8.438 -17.766 -12.789 1 45.56 477 PHE A O 1
ATOM 3750 N N . VAL A 1 478 ? 8.625 -20.016 -12.125 1 43.66 478 VAL A N 1
ATOM 3751 C CA . VAL A 1 478 ? 9.188 -19.547 -10.859 1 43.66 478 VAL A CA 1
ATOM 3752 C C . VAL A 1 478 ? 10.406 -18.656 -11.133 1 43.66 478 VAL A C 1
ATOM 3754 O O . VAL A 1 478 ? 10.641 -17.688 -10.422 1 43.66 478 VAL A O 1
ATOM 3757 N N . LEU A 1 479 ? 11.109 -19.109 -12.141 1 43.22 479 LEU A N 1
ATOM 3758 C CA . LEU A 1 479 ? 12.391 -18.438 -12.32 1 43.22 479 LEU A CA 1
ATOM 3759 C C . LEU A 1 479 ? 12.344 -17.469 -13.492 1 43.22 479 LEU A C 1
ATOM 3761 O O . LEU A 1 479 ? 13 -16.422 -13.469 1 43.22 479 LEU A O 1
ATOM 3765 N N . SER A 1 480 ? 11.578 -17.969 -14.594 1 44.94 480 SER A N 1
ATOM 3766 C CA . SER A 1 480 ? 11.758 -17.141 -15.789 1 44.94 480 SER A CA 1
ATOM 3767 C C . SER A 1 480 ? 10.516 -16.312 -16.094 1 44.94 480 SER A C 1
ATOM 3769 O O . SER A 1 480 ? 9.398 -16.844 -16.094 1 44.94 480 SER A O 1
ATOM 3771 N N . GLN A 1 481 ? 10.453 -15.086 -15.562 1 45.38 481 GLN A N 1
ATOM 3772 C CA . GLN A 1 481 ? 9.445 -14.086 -15.898 1 45.38 481 GLN A CA 1
ATOM 3773 C C . GLN A 1 481 ? 9.086 -14.148 -17.391 1 45.38 481 GLN A C 1
ATOM 3775 O O . GLN A 1 481 ? 8.148 -13.477 -17.828 1 45.38 481 GLN A O 1
ATOM 3780 N N . TYR A 1 482 ? 9.781 -15.07 -18.203 1 40.56 482 TYR A N 1
ATOM 3781 C CA . TYR A 1 482 ? 9.758 -14.875 -19.656 1 40.56 482 TYR A CA 1
ATOM 3782 C C . TYR A 1 482 ? 8.859 -15.898 -20.328 1 40.56 482 TYR A C 1
ATOM 3784 O O . TYR A 1 482 ? 8.492 -15.742 -21.5 1 40.56 482 TYR A O 1
ATOM 3792 N N . GLU A 1 483 ? 8.633 -17.078 -19.688 1 49.12 483 GLU A N 1
ATOM 3793 C CA . GLU A 1 483 ? 8.023 -18.125 -20.516 1 49.12 483 GLU A CA 1
ATOM 3794 C C . GLU A 1 483 ? 6.738 -18.641 -19.875 1 49.12 483 GLU A C 1
ATOM 3796 O O . GLU A 1 483 ? 6.754 -19.672 -19.188 1 49.12 483 GLU A O 1
ATOM 3801 N N . ARG A 1 484 ? 5.758 -17.797 -19.875 1 50.28 484 ARG A N 1
ATOM 3802 C CA . ARG A 1 484 ? 4.496 -18.328 -19.359 1 50.28 484 ARG A CA 1
ATOM 3803 C C . ARG A 1 484 ? 3.717 -19.047 -20.453 1 50.28 484 ARG A C 1
ATOM 3805 O O . ARG A 1 484 ? 3.494 -18.484 -21.531 1 50.28 484 ARG A O 1
ATOM 3812 N N . MET A 1 485 ? 3.861 -20.469 -20.656 1 52.66 485 MET A N 1
ATOM 3813 C CA . MET A 1 485 ? 3.039 -21.156 -21.656 1 52.66 485 MET A CA 1
ATOM 3814 C C . MET A 1 485 ? 2.303 -22.344 -21.031 1 52.66 485 MET A C 1
ATOM 3816 O O . MET A 1 485 ? 2.795 -22.953 -20.062 1 52.66 485 MET A O 1
ATOM 3820 N N . GLU A 1 486 ? 1.104 -22.516 -21.453 1 56.09 486 GLU A N 1
ATOM 3821 C CA . GLU A 1 486 ? 0.312 -23.672 -21.047 1 56.09 486 GLU A CA 1
ATOM 3822 C C . GLU A 1 486 ? 0.949 -24.969 -21.547 1 56.09 486 GLU A C 1
ATOM 3824 O O . GLU A 1 486 ? 1.489 -25.016 -22.656 1 56.09 486 GLU A O 1
ATOM 3829 N N . CYS A 1 487 ? 1.307 -25.922 -20.609 1 59.34 487 CYS A N 1
ATOM 3830 C CA . CYS A 1 487 ? 1.813 -27.219 -21.031 1 59.34 487 CYS A CA 1
ATOM 3831 C C . CYS A 1 487 ? 0.684 -28.109 -21.531 1 59.34 487 CYS A C 1
ATOM 3833 O O . CYS A 1 487 ? -0.276 -28.375 -20.797 1 59.34 487 CYS A O 1
ATOM 3835 N N . GLU A 1 488 ? 0.58 -28.141 -22.875 1 68.69 488 GLU A N 1
ATOM 3836 C CA . GLU A 1 488 ? -0.433 -29.031 -23.438 1 68.69 488 GLU A CA 1
ATOM 3837 C C . GLU A 1 488 ? 0.205 -30.125 -24.281 1 68.69 488 GLU A C 1
ATOM 3839 O O . GLU A 1 488 ? 1.211 -29.891 -24.953 1 68.69 488 GLU A O 1
ATOM 3844 N N . LEU A 1 489 ? -0.224 -31.328 -23.969 1 81.69 489 LEU A N 1
ATOM 3845 C CA . LEU A 1 489 ? 0.159 -32.438 -24.859 1 81.69 489 LEU A CA 1
ATOM 3846 C C . LEU A 1 489 ? -0.675 -32.406 -26.125 1 81.69 489 LEU A C 1
ATOM 3848 O O . LEU A 1 489 ? -1.891 -32.625 -26.078 1 81.69 489 LEU A O 1
ATOM 3852 N N . GLN A 1 490 ? -0.031 -32.062 -27.234 1 84 490 GLN A N 1
ATOM 3853 C CA . GLN A 1 490 ? -0.71 -32.031 -28.531 1 84 490 GLN A CA 1
ATOM 3854 C C . GLN A 1 490 ? -0.219 -33.156 -29.422 1 84 490 GLN A C 1
ATOM 3856 O O . GLN A 1 490 ? 0.898 -33.094 -29.938 1 84 490 GLN A O 1
ATOM 3861 N N . LEU A 1 491 ? -1.075 -34.062 -29.562 1 93.44 491 LEU A N 1
ATOM 3862 C CA . LEU A 1 491 ? -0.699 -35.281 -30.266 1 93.44 491 LEU A CA 1
ATOM 3863 C C . LEU A 1 491 ? -1.866 -35.844 -31.078 1 93.44 491 LEU A C 1
ATOM 3865 O O . LEU A 1 491 ? -3.023 -35.719 -30.672 1 93.44 491 LEU A O 1
ATOM 3869 N N . ASN A 1 492 ? -1.556 -36.25 -32.344 1 95.12 492 ASN A N 1
ATOM 3870 C CA . ASN A 1 492 ? -2.406 -37.062 -33.188 1 95.12 492 ASN A CA 1
ATOM 3871 C C . ASN A 1 492 ? -1.73 -38.406 -33.531 1 95.12 492 ASN A C 1
ATOM 3873 O O . ASN A 1 492 ? -0.727 -38.438 -34.25 1 95.12 492 ASN A O 1
ATOM 3877 N N . PRO A 1 493 ? -2.273 -39.438 -33.031 1 94.44 493 PRO A N 1
ATOM 3878 C CA . PRO A 1 493 ? -1.577 -40.719 -33.188 1 94.44 493 PRO A CA 1
ATOM 3879 C C . PRO A 1 493 ? -1.369 -41.156 -34.625 1 94.44 493 PRO A C 1
ATOM 3881 O O . PRO A 1 493 ? -0.489 -41.969 -34.938 1 94.44 493 PRO A O 1
ATOM 3884 N N . GLU A 1 494 ? -2.176 -40.562 -35.562 1 94.12 494 GLU A N 1
ATOM 3885 C CA . GLU A 1 494 ? -2.029 -40.906 -36.969 1 94.12 494 GLU A CA 1
ATOM 3886 C C . GLU A 1 494 ? -0.983 -40.031 -37.625 1 94.12 494 GLU A C 1
ATOM 3888 O O . GLU A 1 494 ? -0.516 -40.312 -38.719 1 94.12 494 GLU A O 1
ATOM 3893 N N . ILE A 1 495 ? -0.645 -38.969 -37 1 95.75 495 ILE A N 1
ATOM 3894 C CA . ILE A 1 495 ? 0.209 -37.969 -37.625 1 95.75 495 ILE A CA 1
ATOM 3895 C C . ILE A 1 495 ? 1.52 -37.844 -36.844 1 95.75 495 ILE A C 1
ATOM 3897 O O . ILE A 1 495 ? 2.596 -38.094 -37.406 1 95.75 495 ILE A O 1
ATOM 3901 N N . GLY A 1 496 ? 1.463 -37.438 -35.656 1 96.44 496 GLY A N 1
ATOM 3902 C CA . GLY A 1 496 ? 2.623 -37.156 -34.844 1 96.44 496 GLY A CA 1
ATOM 3903 C C . GLY A 1 496 ? 2.322 -36.156 -33.719 1 96.44 496 GLY A C 1
ATOM 3904 O O . GLY A 1 496 ? 1.2 -36.125 -33.219 1 96.44 496 GLY A O 1
ATOM 3905 N N . PHE A 1 497 ? 3.355 -35.531 -33.188 1 94.75 497 PHE A N 1
ATOM 3906 C CA . PHE A 1 497 ? 3.166 -34.562 -32.125 1 94.75 497 PHE A CA 1
ATOM 3907 C C . PHE A 1 497 ? 4.098 -33.344 -32.312 1 94.75 497 PHE A C 1
ATOM 3909 O O . PHE A 1 497 ? 5.113 -33.469 -33 1 94.75 497 PHE A O 1
ATOM 3916 N N . VAL A 1 498 ? 3.65 -32.188 -31.766 1 92.5 498 VAL A N 1
ATOM 3917 C CA . VAL A 1 498 ? 4.422 -30.969 -31.75 1 92.5 498 VAL A CA 1
ATOM 3918 C C . VAL A 1 498 ? 4.805 -30.594 -30.328 1 92.5 498 VAL A C 1
ATOM 3920 O O . VAL A 1 498 ? 4.02 -30.797 -29.391 1 92.5 498 VAL A O 1
ATOM 3923 N N . CYS A 1 499 ? 6.031 -30.156 -30.141 1 89.5 499 CYS A N 1
ATOM 3924 C CA . CYS A 1 499 ? 6.426 -29.75 -28.797 1 89.5 499 CYS A CA 1
ATOM 3925 C C . CYS A 1 499 ? 7.562 -28.734 -28.844 1 89.5 499 CYS A C 1
ATOM 3927 O O . CYS A 1 499 ? 8.234 -28.594 -29.859 1 89.5 499 CYS A O 1
ATOM 3929 N N . TRP A 1 500 ? 7.625 -27.984 -27.797 1 88.06 500 TRP A N 1
ATOM 3930 C CA . TRP A 1 500 ? 8.82 -27.188 -27.516 1 88.06 500 TRP A CA 1
ATOM 3931 C C . TRP A 1 500 ? 9.852 -28 -26.75 1 88.06 500 TRP A C 1
ATOM 3933 O O . TRP A 1 500 ? 9.508 -28.719 -25.812 1 88.06 500 TRP A O 1
ATOM 3943 N N . GLU A 1 501 ? 11.078 -28 -27.172 1 89.19 501 GLU A N 1
ATOM 3944 C CA . GLU A 1 501 ? 12.125 -28.719 -26.453 1 89.19 501 GLU A CA 1
ATOM 3945 C C . GLU A 1 501 ? 13.383 -27.875 -26.312 1 89.19 501 GLU A C 1
ATOM 3947 O O . GLU A 1 501 ? 13.648 -27.016 -27.141 1 89.19 501 GLU A O 1
ATOM 3952 N N . SER A 1 502 ? 14.062 -28.062 -25.266 1 89.94 502 SER A N 1
ATOM 3953 C CA . SER A 1 502 ? 15.32 -27.375 -24.984 1 89.94 502 SER A CA 1
ATOM 3954 C C . SER A 1 502 ? 16.203 -28.188 -24.047 1 89.94 502 SER A C 1
ATOM 3956 O O . SER A 1 502 ? 15.812 -29.266 -23.609 1 89.94 502 SER A O 1
ATOM 3958 N N . SER A 1 503 ? 17.406 -27.797 -23.812 1 91.81 503 SER A N 1
ATOM 3959 C CA . SER A 1 503 ? 18.328 -28.312 -22.812 1 91.81 503 SER A CA 1
ATOM 3960 C C . SER A 1 503 ? 19.172 -27.188 -22.219 1 91.81 503 SER A C 1
ATOM 3962 O O . SER A 1 503 ? 19.016 -26.016 -22.578 1 91.81 503 SER A O 1
ATOM 3964 N N . LEU A 1 504 ? 20.016 -27.516 -21.281 1 91.75 504 LEU A N 1
ATOM 3965 C CA . LEU A 1 504 ? 20.922 -26.547 -20.703 1 91.75 504 LEU A CA 1
ATOM 3966 C C . LEU A 1 504 ? 21.844 -25.953 -21.766 1 91.75 504 LEU A C 1
ATOM 3968 O O . LEU A 1 504 ? 22.281 -24.812 -21.656 1 91.75 504 LEU A O 1
ATOM 3972 N N . GLN A 1 505 ? 22.031 -26.703 -22.859 1 90.94 505 GLN A N 1
ATOM 3973 C CA . GLN A 1 505 ? 23 -26.281 -23.875 1 90.94 505 GLN A CA 1
ATOM 3974 C C . GLN A 1 505 ? 22.312 -25.906 -25.172 1 90.94 505 GLN A C 1
ATOM 3976 O O . GLN A 1 505 ? 22.969 -25.547 -26.156 1 90.94 505 GLN A O 1
ATOM 3981 N N . MET A 1 506 ? 21 -26 -25.188 1 87.94 506 MET A N 1
ATOM 3982 C CA . MET A 1 506 ? 20.266 -25.719 -26.422 1 87.94 506 MET A CA 1
ATOM 3983 C C . MET A 1 506 ? 19.062 -24.828 -26.141 1 87.94 506 MET A C 1
ATOM 3985 O O . MET A 1 506 ? 18.156 -25.219 -25.375 1 87.94 506 MET A O 1
ATOM 3989 N N . PRO A 1 507 ? 19 -23.625 -26.766 1 84.88 507 PRO A N 1
ATOM 3990 C CA . PRO A 1 507 ? 17.812 -22.797 -26.609 1 84.88 507 PRO A CA 1
ATOM 3991 C C . PRO A 1 507 ? 16.547 -23.484 -27.094 1 84.88 507 PRO A C 1
ATOM 3993 O O . PRO A 1 507 ? 16.609 -24.438 -27.875 1 84.88 507 PRO A O 1
ATOM 3996 N N . PRO A 1 508 ? 15.406 -23 -26.625 1 85.75 508 PRO A N 1
ATOM 3997 C CA . PRO A 1 508 ? 14.141 -23.641 -27 1 85.75 508 PRO A CA 1
ATOM 3998 C C . PRO A 1 508 ? 13.875 -23.609 -28.5 1 85.75 508 PRO A C 1
ATOM 4000 O O . PRO A 1 508 ? 14.172 -22.609 -29.172 1 85.75 508 PRO A O 1
ATOM 4003 N N . ARG A 1 509 ? 13.398 -24.672 -29.031 1 87.5 509 ARG A N 1
ATOM 4004 C CA . ARG A 1 509 ? 12.93 -24.781 -30.406 1 87.5 509 ARG A CA 1
ATOM 4005 C C . ARG A 1 509 ? 11.594 -25.5 -30.469 1 87.5 509 ARG A C 1
ATOM 4007 O O . ARG A 1 509 ? 11.32 -26.391 -29.672 1 87.5 509 ARG A O 1
ATOM 4014 N N . CYS A 1 510 ? 10.773 -25.109 -31.328 1 89.44 510 CYS A N 1
ATOM 4015 C CA . CYS A 1 510 ? 9.508 -25.766 -31.609 1 89.44 510 CYS A CA 1
ATOM 4016 C C . CYS A 1 510 ? 9.672 -26.797 -32.75 1 89.44 510 CYS A C 1
ATOM 4018 O O . CYS A 1 510 ? 10.195 -26.469 -33.812 1 89.44 510 CYS A O 1
ATOM 4020 N N . VAL A 1 511 ? 9.219 -28.031 -32.531 1 92 511 VAL A N 1
ATOM 4021 C CA . VAL A 1 511 ? 9.508 -29.078 -33.5 1 92 511 VAL A CA 1
ATOM 4022 C C . VAL A 1 511 ? 8.281 -29.953 -33.688 1 92 511 VAL A C 1
ATOM 4024 O O . VAL A 1 511 ? 7.395 -30 -32.844 1 92 511 VAL A O 1
ATOM 4027 N N . PHE A 1 512 ? 8.258 -30.609 -34.812 1 94.69 512 PHE A N 1
ATOM 4028 C CA . PHE A 1 512 ? 7.262 -31.641 -35.125 1 94.69 512 PHE A CA 1
ATOM 4029 C C . PHE A 1 512 ? 7.914 -33 -35.281 1 94.69 512 PHE A C 1
ATOM 4031 O O . PHE A 1 512 ? 8.852 -33.156 -36.062 1 94.69 512 PHE A O 1
ATOM 4038 N N . TYR A 1 513 ? 7.414 -34 -34.531 1 94.62 513 TYR A N 1
ATOM 4039 C CA . TYR A 1 513 ? 7.797 -35.406 -34.625 1 94.62 513 TYR A CA 1
ATOM 4040 C C . TYR A 1 513 ? 6.711 -36.219 -35.344 1 94.62 513 TYR A C 1
ATOM 4042 O O . TYR A 1 513 ? 5.531 -36.094 -35 1 94.62 513 TYR A O 1
ATOM 4050 N N . ARG A 1 514 ? 7.102 -37 -36.281 1 95.06 514 ARG A N 1
ATOM 4051 C CA . ARG A 1 514 ? 6.18 -37.906 -36.938 1 95.06 514 ARG A CA 1
ATOM 4052 C C . ARG A 1 514 ? 6.152 -39.25 -36.219 1 95.06 514 ARG A C 1
ATOM 4054 O O . ARG A 1 514 ? 7.203 -39.812 -35.906 1 95.06 514 ARG A O 1
ATOM 4061 N N . LEU A 1 515 ? 4.973 -39.75 -35.969 1 95.12 515 LEU A N 1
ATOM 4062 C CA . LEU A 1 515 ? 4.828 -41.094 -35.375 1 95.12 515 LEU A CA 1
ATOM 4063 C C . LEU A 1 515 ? 4.797 -42.156 -36.438 1 95.12 515 LEU A C 1
ATOM 4065 O O . LEU A 1 515 ? 4.176 -42 -37.5 1 95.12 515 LEU A O 1
ATOM 4069 N N . HIS A 1 516 ? 5.504 -43.281 -36.156 1 93.69 516 HIS A N 1
ATOM 4070 C CA . HIS A 1 516 ? 5.535 -44.438 -37.031 1 93.69 516 HIS A CA 1
ATOM 4071 C C . HIS A 1 516 ? 5.035 -45.688 -36.312 1 93.69 516 HIS A C 1
ATOM 4073 O O . HIS A 1 516 ? 5.598 -46.094 -35.312 1 93.69 516 HIS A O 1
ATOM 4079 N N . HIS A 1 517 ? 3.973 -46.219 -36.906 1 93.88 517 HIS A N 1
ATOM 4080 C CA . HIS A 1 517 ? 3.475 -47.5 -36.438 1 93.88 517 HIS A CA 1
ATOM 4081 C C . HIS A 1 517 ? 3.951 -48.656 -37.312 1 93.88 517 HIS A C 1
ATOM 4083 O O . HIS A 1 517 ? 3.369 -48.906 -38.375 1 93.88 517 HIS A O 1
ATOM 4089 N N . LEU A 1 518 ? 4.957 -49.281 -36.938 1 89.19 518 LEU A N 1
ATOM 4090 C CA . LEU A 1 518 ? 5.535 -50.344 -37.75 1 89.19 518 LEU A CA 1
ATOM 4091 C C . LEU A 1 518 ? 4.902 -51.688 -37.406 1 89.19 518 LEU A C 1
ATOM 4093 O O . LEU A 1 518 ? 4.586 -51.969 -36.25 1 89.19 518 LEU A O 1
ATOM 4097 N N . ASN A 1 519 ? 4.895 -52.469 -38.469 1 84.69 519 ASN A N 1
ATOM 4098 C CA . ASN A 1 519 ? 4.332 -53.781 -38.312 1 84.69 519 ASN A CA 1
ATOM 4099 C C . ASN A 1 519 ? 5.203 -54.656 -37.406 1 84.69 519 ASN A C 1
ATOM 4101 O O . ASN A 1 519 ? 6.422 -54.719 -37.562 1 84.69 519 ASN A O 1
ATOM 4105 N N . GLY A 1 520 ? 4.672 -55.219 -36.5 1 80.44 520 GLY A N 1
ATOM 4106 C CA . GLY A 1 520 ? 5.387 -56.125 -35.594 1 80.44 520 GLY A CA 1
ATOM 4107 C C . GLY A 1 520 ? 5.762 -55.469 -34.281 1 80.44 520 GLY A C 1
ATOM 4108 O O . GLY A 1 520 ? 5.992 -56.125 -33.281 1 80.44 520 GLY A O 1
ATOM 4109 N N . ASP A 1 521 ? 5.863 -54.156 -34.406 1 82.12 521 ASP A N 1
ATOM 4110 C CA . ASP A 1 521 ? 6.246 -53.5 -33.156 1 82.12 521 ASP A CA 1
ATOM 4111 C C . ASP A 1 521 ? 5.02 -53.156 -32.312 1 82.12 521 ASP A C 1
ATOM 4113 O O . ASP A 1 521 ? 3.984 -52.75 -32.844 1 82.12 521 ASP A O 1
ATOM 4117 N N . ARG A 1 522 ? 5.188 -53.312 -31.109 1 85.25 522 ARG A N 1
ATOM 4118 C CA . ARG A 1 522 ? 4.082 -53.094 -30.172 1 85.25 522 ARG A CA 1
ATOM 4119 C C . ARG A 1 522 ? 3.855 -51.625 -29.922 1 85.25 522 ARG A C 1
ATOM 4121 O O . ARG A 1 522 ? 2.729 -51.188 -29.672 1 85.25 522 ARG A O 1
ATOM 4128 N N . LEU A 1 523 ? 4.875 -50.906 -29.891 1 93.81 523 LEU A N 1
ATOM 4129 C CA . LEU A 1 523 ? 4.793 -49.469 -29.625 1 93.81 523 LEU A CA 1
ATOM 4130 C C . LEU A 1 523 ? 5.359 -48.656 -30.797 1 93.81 523 LEU A C 1
ATOM 4132 O O . LEU A 1 523 ? 6.266 -49.125 -31.484 1 93.81 523 LEU A O 1
ATOM 4136 N N . PRO A 1 524 ? 4.836 -47.469 -30.969 1 95.19 524 PRO A N 1
ATOM 4137 C CA . PRO A 1 524 ? 5.305 -46.656 -32.094 1 95.19 524 PRO A CA 1
ATOM 4138 C C . PRO A 1 524 ? 6.676 -46.031 -31.828 1 95.19 524 PRO A C 1
ATOM 4140 O O . PRO A 1 524 ? 7.152 -46.031 -30.703 1 95.19 524 PRO A O 1
ATOM 4143 N N . THR A 1 525 ? 7.328 -45.594 -32.906 1 94.06 525 THR A N 1
ATOM 4144 C CA . THR A 1 525 ? 8.516 -44.75 -32.844 1 94.06 525 THR A CA 1
ATOM 4145 C C . THR A 1 525 ? 8.219 -43.375 -33.406 1 94.06 525 THR A C 1
ATOM 4147 O O . THR A 1 525 ? 7.188 -43.156 -34.062 1 94.06 525 THR A O 1
ATOM 4150 N N . ALA A 1 526 ? 9.023 -42.469 -33.031 1 94.44 526 ALA A N 1
ATOM 4151 C CA . ALA A 1 526 ? 8.859 -41.125 -33.531 1 94.44 526 ALA A CA 1
ATOM 4152 C C . ALA A 1 526 ? 10.148 -40.594 -34.156 1 94.44 526 ALA A C 1
ATOM 4154 O O . ALA A 1 526 ? 11.242 -40.906 -33.688 1 94.44 526 ALA A O 1
ATOM 4155 N N . THR A 1 527 ? 10.086 -39.812 -35.25 1 93.12 527 THR A N 1
ATOM 4156 C CA . THR A 1 527 ? 11.219 -39.188 -35.906 1 93.12 527 THR A CA 1
ATOM 4157 C C . THR A 1 527 ? 11.008 -37.688 -36.031 1 93.12 527 THR A C 1
ATOM 4159 O O . THR A 1 527 ? 9.922 -37.25 -36.406 1 93.12 527 THR A O 1
ATOM 4162 N N . LEU A 1 528 ? 12.039 -36.938 -35.688 1 94 528 LEU A N 1
ATOM 4163 C CA . LEU A 1 528 ? 11.992 -35.5 -35.875 1 94 528 LEU A CA 1
ATOM 4164 C C . LEU A 1 528 ? 11.906 -35.156 -37.375 1 94 528 LEU A C 1
ATOM 4166 O O . LEU A 1 528 ? 12.789 -35.5 -38.156 1 94 528 LEU A O 1
ATOM 4170 N N . GLN A 1 529 ? 10.898 -34.469 -37.75 1 93.81 529 GLN A N 1
ATOM 4171 C CA . GLN A 1 529 ? 10.695 -34.188 -39.156 1 93.81 529 GLN A CA 1
ATOM 4172 C C . GLN A 1 529 ? 10.867 -32.719 -39.469 1 93.81 529 GLN A C 1
ATOM 4174 O O . GLN A 1 529 ? 11.422 -32.344 -40.5 1 93.81 529 GLN A O 1
ATOM 4179 N N . HIS A 1 530 ? 10.367 -31.828 -38.562 1 93.94 530 HIS A N 1
ATOM 4180 C CA . HIS A 1 530 ? 10.375 -30.406 -38.906 1 93.94 530 HIS A CA 1
ATOM 4181 C C . HIS A 1 530 ? 10.836 -29.578 -37.719 1 93.94 530 HIS A C 1
ATOM 4183 O O . HIS A 1 530 ? 10.5 -29.875 -36.562 1 93.94 530 HIS A O 1
ATOM 4189 N N . LEU A 1 531 ? 11.625 -28.547 -38.031 1 92.81 531 LEU A N 1
ATOM 4190 C CA . LEU A 1 531 ? 11.789 -27.375 -37.156 1 92.81 531 LEU A CA 1
ATOM 4191 C C . LEU A 1 531 ? 10.812 -26.281 -37.562 1 92.81 531 LEU A C 1
ATOM 4193 O O . LEU A 1 531 ? 10.805 -25.828 -38.719 1 92.81 531 LEU A O 1
ATOM 4197 N N . ILE A 1 532 ? 10.047 -25.828 -36.625 1 92.25 532 ILE A N 1
ATOM 4198 C CA . ILE A 1 532 ? 8.93 -24.953 -36.938 1 92.25 532 ILE A CA 1
ATOM 4199 C C . ILE A 1 532 ? 9.344 -23.5 -36.719 1 92.25 532 ILE A C 1
ATOM 4201 O O . ILE A 1 532 ? 9.914 -23.156 -35.688 1 92.25 532 ILE A O 1
ATOM 4205 N N . TYR A 1 533 ? 8.977 -22.625 -37.688 1 88.56 533 TYR A N 1
ATOM 4206 C CA . TYR A 1 533 ? 9.281 -21.203 -37.625 1 88.56 533 TYR A CA 1
ATOM 4207 C C . TYR A 1 533 ? 8.078 -20.359 -38.031 1 88.56 533 TYR A C 1
ATOM 4209 O O . TYR A 1 533 ? 7.18 -20.844 -38.719 1 88.56 533 TYR A O 1
ATOM 4217 N N . LEU A 1 534 ? 8.023 -19.172 -37.5 1 86.44 534 LEU A N 1
ATOM 4218 C CA . LEU A 1 534 ? 7.051 -18.188 -37.938 1 86.44 534 LEU A CA 1
ATOM 4219 C C . LEU A 1 534 ? 7.594 -17.391 -39.125 1 86.44 534 LEU A C 1
ATOM 4221 O O . LEU A 1 534 ? 8.812 -17.297 -39.312 1 86.44 534 LEU A O 1
ATOM 4225 N N . PRO A 1 535 ? 6.605 -16.766 -39.906 1 78.69 535 PRO A N 1
ATOM 4226 C CA . PRO A 1 535 ? 7.074 -15.961 -41.031 1 78.69 535 PRO A CA 1
ATOM 4227 C C . PRO A 1 535 ? 7.828 -14.711 -40.594 1 78.69 535 PRO A C 1
ATOM 4229 O O . PRO A 1 535 ? 7.477 -14.102 -39.594 1 78.69 535 PRO A O 1
ATOM 4232 N N . GLN A 1 536 ? 9.039 -14.508 -40.875 1 64.06 536 GLN A N 1
ATOM 4233 C CA . GLN A 1 536 ? 9.844 -13.352 -40.5 1 64.06 536 GLN A CA 1
ATOM 4234 C C . GLN A 1 536 ? 9.414 -12.109 -41.281 1 64.06 536 GLN A C 1
ATOM 4236 O O . GLN A 1 536 ? 9.281 -12.156 -42.5 1 64.06 536 GLN A O 1
ATOM 4241 N N . PRO A 1 537 ? 8.727 -11.023 -40.719 1 53.47 537 PRO A N 1
ATOM 4242 C CA . PRO A 1 537 ? 8.547 -9.836 -41.562 1 53.47 537 PRO A CA 1
ATOM 4243 C C . PRO A 1 537 ? 9.844 -9.406 -42.25 1 53.47 537 PRO A C 1
ATOM 4245 O O . PRO A 1 537 ? 10.938 -9.664 -41.75 1 53.47 537 PRO A O 1
ATOM 4248 N N . SER A 1 538 ? 9.766 -8.992 -43.594 1 42.22 538 SER A N 1
ATOM 4249 C CA . SER A 1 538 ? 10.859 -8.438 -44.375 1 42.22 538 SER A CA 1
ATOM 4250 C C . SER A 1 538 ? 11.695 -7.465 -43.562 1 42.22 538 SER A C 1
ATOM 4252 O O . SER A 1 538 ? 12.914 -7.41 -43.688 1 42.22 538 SER A O 1
ATOM 4254 N N . LEU A 1 539 ? 11.086 -6.375 -43.062 1 39.81 539 LEU A N 1
ATOM 4255 C CA . LEU A 1 539 ? 11.742 -5.238 -42.406 1 39.81 539 LEU A CA 1
ATOM 4256 C C . LEU A 1 539 ? 12.469 -5.676 -41.156 1 39.81 539 LEU A C 1
ATOM 4258 O O . LEU A 1 539 ? 13.188 -4.883 -40.531 1 39.81 539 LEU A O 1
ATOM 4262 N N . THR A 1 540 ? 12.07 -6.578 -40.5 1 41.19 540 THR A N 1
ATOM 4263 C CA . THR A 1 540 ? 12.586 -7.016 -39.219 1 41.19 540 THR A CA 1
ATOM 4264 C C . THR A 1 540 ? 13.984 -7.621 -39.375 1 41.19 540 THR A C 1
ATOM 4266 O O . THR A 1 540 ? 14.531 -8.18 -38.406 1 41.19 540 THR A O 1
ATOM 4269 N N . ASN A 1 541 ? 14.43 -7.836 -40.469 1 39.94 541 ASN A N 1
ATOM 4270 C CA . ASN A 1 541 ? 15.852 -8.102 -40.688 1 39.94 541 ASN A CA 1
ATOM 4271 C C . ASN A 1 541 ? 16.719 -7.086 -39.969 1 39.94 541 ASN A C 1
ATOM 4273 O O . ASN A 1 541 ? 17.781 -7.434 -39.438 1 39.94 541 ASN A O 1
ATOM 4277 N N . GLU A 1 542 ? 16.359 -5.809 -40.156 1 38.12 542 GLU A N 1
ATOM 4278 C CA . GLU A 1 542 ? 17.188 -4.758 -39.562 1 38.12 542 GLU A CA 1
ATOM 4279 C C . GLU A 1 542 ? 17.141 -4.816 -38.031 1 38.12 542 GLU A C 1
ATOM 4281 O O . GLU A 1 542 ? 18.172 -4.637 -37.375 1 38.12 542 GLU A O 1
ATOM 4286 N N . LEU A 1 543 ? 15.992 -4.91 -37.438 1 38.03 543 LEU A N 1
ATOM 4287 C CA . LEU A 1 543 ? 15.938 -4.961 -36 1 38.03 543 LEU A CA 1
ATOM 4288 C C . LEU A 1 543 ? 16.547 -6.254 -35.469 1 38.03 543 LEU A C 1
ATOM 4290 O O . LEU A 1 543 ? 17.219 -6.258 -34.438 1 38.03 543 LEU A O 1
ATOM 4294 N N . SER A 1 544 ? 16.328 -7.324 -36.094 1 39.78 544 SER A N 1
ATOM 4295 C CA . SER A 1 544 ? 17.031 -8.57 -35.812 1 39.78 544 SER A CA 1
ATOM 4296 C C . SER A 1 544 ? 18.547 -8.406 -35.938 1 39.78 544 SER A C 1
ATOM 4298 O O . SER A 1 544 ? 19.297 -9.008 -35.156 1 39.78 544 SER A O 1
ATOM 4300 N N . GLN A 1 545 ? 18.938 -7.758 -36.938 1 39.31 545 GLN A N 1
ATOM 4301 C CA . GLN A 1 545 ? 20.359 -7.426 -37.031 1 39.31 545 GLN A CA 1
ATOM 4302 C C . GLN A 1 545 ? 20.781 -6.523 -35.875 1 39.31 545 GLN A C 1
ATOM 4304 O O . GLN A 1 545 ? 21.922 -6.605 -35.406 1 39.31 545 GLN A O 1
ATOM 4309 N N . ARG A 1 546 ? 19.938 -5.699 -35.469 1 41.09 546 ARG A N 1
ATOM 4310 C CA . ARG A 1 546 ? 20.281 -4.867 -34.312 1 41.09 546 ARG A CA 1
ATOM 4311 C C . ARG A 1 546 ? 20.328 -5.695 -33.031 1 41.09 546 ARG A C 1
ATOM 4313 O O . ARG A 1 546 ? 21.156 -5.457 -32.188 1 41.09 546 ARG A O 1
ATOM 4320 N N . ILE A 1 547 ? 19.422 -6.492 -32.844 1 41.41 547 ILE A N 1
ATOM 4321 C CA . ILE A 1 547 ? 19.469 -7.449 -31.75 1 41.41 547 ILE A CA 1
ATOM 4322 C C . ILE A 1 547 ? 20.547 -8.492 -32.031 1 41.41 547 ILE A C 1
ATOM 4324 O O . ILE A 1 547 ? 21.219 -8.945 -31.094 1 41.41 547 ILE A O 1
ATOM 4328 N N . GLU A 1 548 ? 20.672 -9 -33.188 1 41.09 548 GLU A N 1
ATOM 4329 C CA . GLU A 1 548 ? 21.797 -9.867 -33.5 1 41.09 548 GLU A CA 1
ATOM 4330 C C . GLU A 1 548 ? 23.125 -9.211 -33.125 1 41.09 548 GLU A C 1
ATOM 4332 O O . GLU A 1 548 ? 24.125 -9.898 -32.906 1 41.09 548 GLU A O 1
ATOM 4337 N N . ASN A 1 549 ? 23 -8.008 -33.188 1 44.28 549 ASN A N 1
ATOM 4338 C CA . ASN A 1 549 ? 24.266 -7.352 -32.844 1 44.28 549 ASN A CA 1
ATOM 4339 C C . ASN A 1 549 ? 24.469 -7.297 -31.344 1 44.28 549 ASN A C 1
ATOM 4341 O O . ASN A 1 549 ? 25.391 -6.625 -30.859 1 44.28 549 ASN A O 1
ATOM 4345 N N . ILE A 1 550 ? 23.438 -7.621 -30.688 1 51.62 550 ILE A N 1
ATOM 4346 C CA . ILE A 1 550 ? 23.828 -7.684 -29.281 1 51.62 550 ILE A CA 1
ATOM 4347 C C . ILE A 1 550 ? 24.828 -8.812 -29.078 1 51.62 550 ILE A C 1
ATOM 4349 O O . ILE A 1 550 ? 24.5 -9.984 -29.203 1 51.62 550 ILE A O 1
ATOM 4353 N N . CYS A 1 551 ? 26.047 -8.539 -29.438 1 50.72 551 CYS A N 1
ATOM 4354 C CA . CYS A 1 551 ? 27.156 -9.453 -29.281 1 50.72 551 CYS A CA 1
ATOM 4355 C C . CYS A 1 551 ? 27.219 -10.008 -27.859 1 50.72 551 CYS A C 1
ATOM 4357 O O . CYS A 1 551 ? 27.359 -9.258 -26.891 1 50.72 551 CYS A O 1
ATOM 4359 N N . VAL A 1 552 ? 26.562 -11.258 -27.766 1 61.09 552 VAL A N 1
ATOM 4360 C CA . VAL A 1 552 ? 26.891 -11.977 -26.547 1 61.09 552 VAL A CA 1
ATOM 4361 C C . VAL A 1 552 ? 28.406 -11.945 -26.312 1 61.09 552 VAL A C 1
ATOM 4363 O O . VAL A 1 552 ? 29.188 -12.242 -27.219 1 61.09 552 VAL A O 1
ATOM 4366 N N . PRO A 1 553 ? 28.781 -11.367 -25.203 1 61.81 553 PRO A N 1
ATOM 4367 C CA . PRO A 1 553 ? 30.219 -11.43 -24.953 1 61.81 553 PRO A CA 1
ATOM 4368 C C . PRO A 1 553 ? 30.797 -12.812 -25.203 1 61.81 553 PRO A C 1
ATOM 4370 O O . PRO A 1 553 ? 30.188 -13.82 -24.844 1 61.81 553 PRO A O 1
ATOM 4373 N N . LYS A 1 554 ? 31.734 -12.906 -26.125 1 59.72 554 LYS A N 1
ATOM 4374 C CA . LYS A 1 554 ? 32.406 -14.141 -26.547 1 59.72 554 LYS A CA 1
ATOM 4375 C C . LYS A 1 554 ? 32.625 -15.086 -25.359 1 59.72 554 LYS A C 1
ATOM 4377 O O . LYS A 1 554 ? 32.438 -16.297 -25.484 1 59.72 554 LYS A O 1
ATOM 4382 N N . VAL A 1 555 ? 32.938 -14.484 -24.281 1 55.22 555 VAL A N 1
ATOM 4383 C CA . VAL A 1 555 ? 33.25 -15.273 -23.078 1 55.22 555 VAL A CA 1
ATOM 4384 C C . VAL A 1 555 ? 32 -16.016 -22.625 1 55.22 555 VAL A C 1
ATOM 4386 O O . VAL A 1 555 ? 32.094 -17.141 -22.125 1 55.22 555 VAL A O 1
ATOM 4389 N N . ALA A 1 556 ? 30.859 -15.547 -22.891 1 62.47 556 ALA A N 1
ATOM 4390 C CA . ALA A 1 556 ? 29.609 -16.094 -22.359 1 62.47 556 ALA A CA 1
ATOM 4391 C C . ALA A 1 556 ? 29.031 -17.125 -23.312 1 62.47 556 ALA A C 1
ATOM 4393 O O . ALA A 1 556 ? 28.172 -17.922 -22.922 1 62.47 556 ALA A O 1
ATOM 4394 N N . ALA A 1 557 ? 29.531 -17.219 -24.5 1 58.72 557 ALA A N 1
ATOM 4395 C CA . ALA A 1 557 ? 28.891 -18 -25.547 1 58.72 557 ALA A CA 1
ATOM 4396 C C . ALA A 1 557 ? 29.125 -19.5 -25.328 1 58.72 557 ALA A C 1
ATOM 4398 O O . ALA A 1 557 ? 28.297 -20.328 -25.734 1 58.72 557 ALA A O 1
ATOM 4399 N N . LYS A 1 558 ? 30.141 -19.828 -24.531 1 67.81 558 LYS A N 1
ATOM 4400 C CA . LYS A 1 558 ? 30.375 -21.266 -24.422 1 67.81 558 LYS A CA 1
ATOM 4401 C C . LYS A 1 558 ? 30.344 -21.703 -22.953 1 67.81 558 LYS A C 1
ATOM 4403 O O . LYS A 1 558 ? 30.953 -22.719 -22.594 1 67.81 558 LYS A O 1
ATOM 4408 N N . GLU A 1 559 ? 29.734 -20.922 -22.219 1 85.88 559 GLU A N 1
ATOM 4409 C CA . GLU A 1 559 ? 29.688 -21.297 -20.812 1 85.88 559 GLU A CA 1
ATOM 4410 C C . GLU A 1 559 ? 28.266 -21.688 -20.391 1 85.88 559 GLU A C 1
ATOM 4412 O O . GLU A 1 559 ? 27.344 -20.891 -20.5 1 85.88 559 GLU A O 1
ATOM 4417 N N . TYR A 1 560 ? 28.109 -22.984 -20.062 1 92.44 560 TYR A N 1
ATOM 4418 C CA . TYR A 1 560 ? 26.844 -23.547 -19.641 1 92.44 560 TYR A CA 1
ATOM 4419 C C . TYR A 1 560 ? 26.906 -24.016 -18.203 1 92.44 560 TYR A C 1
ATOM 4421 O O . TYR A 1 560 ? 27.984 -24.266 -17.656 1 92.44 560 TYR A O 1
ATOM 4429 N N . PRO A 1 561 ? 25.781 -24.062 -17.625 1 95.5 561 PRO A N 1
ATOM 4430 C CA . PRO A 1 561 ? 25.766 -24.562 -16.234 1 95.5 561 PRO A CA 1
ATOM 4431 C C . PRO A 1 561 ? 26.125 -26.047 -16.141 1 95.5 561 PRO A C 1
ATOM 4433 O O . PRO A 1 561 ? 26 -26.781 -17.125 1 95.5 561 PRO A O 1
ATOM 4436 N N . GLU A 1 562 ? 26.578 -26.359 -14.961 1 95.56 562 GLU A N 1
ATOM 4437 C CA . GLU A 1 562 ? 26.922 -27.75 -14.664 1 95.56 562 GLU A CA 1
ATOM 4438 C C . GLU A 1 562 ? 25.875 -28.391 -13.758 1 95.56 562 GLU A C 1
ATOM 4440 O O . GLU A 1 562 ? 25.547 -27.859 -12.703 1 95.56 562 GLU A O 1
ATOM 4445 N N . LEU A 1 563 ? 25.312 -29.484 -14.25 1 96.12 563 LEU A N 1
ATOM 4446 C CA . LEU A 1 563 ? 24.422 -30.281 -13.414 1 96.12 563 LEU A CA 1
ATOM 4447 C C . LEU A 1 563 ? 25.219 -31.188 -12.477 1 96.12 563 LEU A C 1
ATOM 4449 O O . LEU A 1 563 ? 26.047 -31.984 -12.938 1 96.12 563 LEU A O 1
ATOM 4453 N N . ILE A 1 564 ? 25.016 -31.078 -11.18 1 96.88 564 ILE A N 1
ATOM 4454 C CA . ILE A 1 564 ? 25.766 -31.828 -10.18 1 96.88 564 ILE A CA 1
ATOM 4455 C C . ILE A 1 564 ? 24.828 -32.75 -9.414 1 96.88 564 ILE A C 1
ATOM 4457 O O . ILE A 1 564 ? 23.781 -32.312 -8.93 1 96.88 564 ILE A O 1
ATOM 4461 N N . GLU A 1 565 ? 25.188 -34 -9.383 1 96.75 565 GLU A N 1
ATOM 4462 C CA . GLU A 1 565 ? 24.453 -35 -8.602 1 96.75 565 GLU A CA 1
ATOM 4463 C C . GLU A 1 565 ? 25.281 -35.469 -7.402 1 96.75 565 GLU A C 1
ATOM 4465 O O . GLU A 1 565 ? 26.484 -35.688 -7.512 1 96.75 565 GLU A O 1
ATOM 4470 N N . TYR A 1 566 ? 24.656 -35.531 -6.234 1 97 566 TYR A N 1
ATOM 4471 C CA . TYR A 1 566 ? 25.359 -36 -5.047 1 97 566 TYR A CA 1
ATOM 4472 C C . TYR A 1 566 ? 24.406 -36.75 -4.113 1 97 566 TYR A C 1
ATOM 4474 O O . TYR A 1 566 ? 23.188 -36.531 -4.152 1 97 566 TYR A O 1
ATOM 4482 N N . GLN A 1 567 ? 24.984 -37.625 -3.342 1 96.88 567 GLN A N 1
ATOM 4483 C CA . GLN A 1 567 ? 24.219 -38.312 -2.322 1 96.88 567 GLN A CA 1
ATOM 4484 C C . GLN A 1 567 ? 24.094 -37.469 -1.054 1 96.88 567 GLN A C 1
ATOM 4486 O O . GLN A 1 567 ? 25.094 -37.156 -0.414 1 96.88 567 GLN A O 1
ATOM 4491 N N . SER A 1 568 ? 22.844 -37.156 -0.738 1 96.38 568 SER A N 1
ATOM 4492 C CA . SER A 1 568 ? 22.609 -36.375 0.454 1 96.38 568 SER A CA 1
ATOM 4493 C C . SER A 1 568 ? 22.719 -37.188 1.723 1 96.38 568 SER A C 1
ATOM 4495 O O . SER A 1 568 ? 22.156 -38.281 1.803 1 96.38 568 SER A O 1
ATOM 4497 N N . GLU A 1 569 ? 23.359 -36.688 2.727 1 94.31 569 GLU A N 1
ATOM 4498 C CA . GLU A 1 569 ? 23.438 -37.312 4.031 1 94.31 569 GLU A CA 1
ATOM 4499 C C . GLU A 1 569 ? 22.156 -37.094 4.836 1 94.31 569 GLU A C 1
ATOM 4501 O O . GLU A 1 569 ? 21.781 -37.938 5.66 1 94.31 569 GLU A O 1
ATOM 4506 N N . ASN A 1 570 ? 21.547 -35.969 4.488 1 89.25 570 ASN A N 1
ATOM 4507 C CA . ASN A 1 570 ? 20.328 -35.594 5.207 1 89.25 570 ASN A CA 1
ATOM 4508 C C . ASN A 1 570 ? 19.156 -36.5 4.816 1 89.25 570 ASN A C 1
ATOM 4510 O O . ASN A 1 570 ? 18.406 -36.938 5.68 1 89.25 570 ASN A O 1
ATOM 4514 N N . SER A 1 571 ? 19.031 -36.719 3.502 1 91.94 571 SER A N 1
ATOM 4515 C CA . SER A 1 571 ? 17.844 -37.438 3.021 1 91.94 571 SER A CA 1
ATOM 4516 C C . SER A 1 571 ? 18.172 -38.875 2.654 1 91.94 571 SER A C 1
ATOM 4518 O O . SER A 1 571 ? 17.266 -39.688 2.469 1 91.94 571 SER A O 1
ATOM 4520 N N . LYS A 1 572 ? 19.375 -39.219 2.494 1 92.88 572 LYS A N 1
ATOM 4521 C CA . LYS A 1 572 ? 19.875 -40.5 2.051 1 92.88 572 LYS A CA 1
ATOM 4522 C C . LYS A 1 572 ? 19.422 -40.812 0.622 1 92.88 572 LYS A C 1
ATOM 4524 O O . LYS A 1 572 ? 19.328 -41.969 0.223 1 92.88 572 LYS A O 1
ATOM 4529 N N . ARG A 1 573 ? 19.141 -39.75 -0.082 1 94.31 573 ARG A N 1
ATOM 4530 C CA . ARG A 1 573 ? 18.781 -39.844 -1.493 1 94.31 573 ARG A CA 1
ATOM 4531 C C . ARG A 1 573 ? 19.656 -38.938 -2.342 1 94.31 573 ARG A C 1
ATOM 4533 O O . ARG A 1 573 ? 20.344 -38.062 -1.812 1 94.31 573 ARG A O 1
ATOM 4540 N N . LYS A 1 574 ? 19.609 -39.156 -3.615 1 95.69 574 LYS A N 1
ATOM 4541 C CA . LYS A 1 574 ? 20.344 -38.312 -4.535 1 95.69 574 LYS A CA 1
ATOM 4542 C C . LYS A 1 574 ? 19.703 -36.938 -4.629 1 95.69 574 LYS A C 1
ATOM 4544 O O . LYS A 1 574 ? 18.484 -36.812 -4.719 1 95.69 574 LYS A O 1
ATOM 4549 N N . HIS A 1 575 ? 20.516 -35.906 -4.441 1 96.94 575 HIS A N 1
ATOM 4550 C CA . HIS A 1 575 ? 20.109 -34.531 -4.68 1 96.94 575 HIS A CA 1
ATOM 4551 C C . HIS A 1 575 ? 20.797 -33.969 -5.926 1 96.94 575 HIS A C 1
ATOM 4553 O O . HIS A 1 575 ? 21.797 -34.531 -6.391 1 96.94 575 HIS A O 1
ATOM 4559 N N . TYR A 1 576 ? 20.203 -33.031 -6.48 1 97 576 TYR A N 1
ATOM 4560 C CA . TYR A 1 576 ? 20.703 -32.406 -7.715 1 97 576 TYR A CA 1
ATOM 4561 C C . TYR A 1 576 ? 20.891 -30.906 -7.551 1 97 576 TYR A C 1
ATOM 4563 O O . TYR A 1 576 ? 20.078 -30.25 -6.902 1 97 576 TYR A O 1
ATOM 4571 N N . ALA A 1 577 ? 21.953 -30.406 -8.094 1 97.81 577 ALA A N 1
ATOM 4572 C CA . ALA A 1 577 ? 22.266 -28.984 -8.086 1 97.81 577 ALA A CA 1
ATOM 4573 C C . ALA A 1 577 ? 22.688 -28.5 -9.477 1 97.81 577 ALA A C 1
ATOM 4575 O O . ALA A 1 577 ? 23.109 -29.297 -10.312 1 97.81 577 ALA A O 1
ATOM 4576 N N . LEU A 1 578 ? 22.422 -27.281 -9.742 1 97.38 578 LEU A N 1
ATOM 4577 C CA . LEU A 1 578 ? 22.875 -26.625 -10.961 1 97.38 578 LEU A CA 1
ATOM 4578 C C . LEU A 1 578 ? 23.766 -25.438 -10.641 1 97.38 578 LEU A C 1
ATOM 4580 O O . LEU A 1 578 ? 23.375 -24.547 -9.883 1 97.38 578 LEU A O 1
ATOM 4584 N N . LEU A 1 579 ? 25 -25.438 -11.203 1 97.88 579 LEU A N 1
ATOM 4585 C CA . LEU A 1 579 ? 25.953 -24.375 -10.938 1 97.88 579 LEU A CA 1
ATOM 4586 C C . LEU A 1 579 ? 26.312 -23.625 -12.219 1 97.88 579 LEU A C 1
ATOM 4588 O O . LEU A 1 579 ? 26.766 -24.234 -13.195 1 97.88 579 LEU A O 1
ATOM 4592 N N . LEU A 1 580 ? 26 -22.406 -12.273 1 96.94 580 LEU A N 1
ATOM 4593 C CA . LEU A 1 580 ? 26.531 -21.5 -13.289 1 96.94 580 LEU A CA 1
ATOM 4594 C C . LEU A 1 580 ? 27.766 -20.766 -12.773 1 96.94 580 LEU A C 1
ATOM 4596 O O . LEU A 1 580 ? 27.656 -19.891 -11.914 1 96.94 580 LEU A O 1
ATOM 4600 N N . LYS A 1 581 ? 28.938 -21.156 -13.273 1 96.25 581 LYS A N 1
ATOM 4601 C CA . LYS A 1 581 ? 30.188 -20.516 -12.867 1 96.25 581 LYS A CA 1
ATOM 4602 C C . LYS A 1 581 ? 30.281 -19.094 -13.422 1 96.25 581 LYS A C 1
ATOM 4604 O O . LYS A 1 581 ? 29.688 -18.781 -14.445 1 96.25 581 LYS A O 1
ATOM 4609 N N . PRO A 1 582 ? 31.031 -18.234 -12.641 1 95.69 582 PRO A N 1
ATOM 4610 C CA . PRO A 1 582 ? 31.297 -16.938 -13.25 1 95.69 582 PRO A CA 1
ATOM 4611 C C . PRO A 1 582 ? 32 -17.047 -14.602 1 95.69 582 PRO A C 1
ATOM 4613 O O . PRO A 1 582 ? 32.875 -17.891 -14.781 1 95.69 582 PRO A O 1
ATOM 4616 N N . PHE A 1 583 ? 31.484 -16.234 -15.508 1 93.25 583 PHE A N 1
ATOM 4617 C CA . PHE A 1 583 ? 32.094 -16.266 -16.828 1 93.25 583 PHE A CA 1
ATOM 4618 C C . PHE A 1 583 ? 33.594 -15.898 -16.734 1 93.25 583 PHE A C 1
ATOM 4620 O O . PHE A 1 583 ? 33.938 -14.898 -16.109 1 93.25 583 PHE A O 1
ATOM 4627 N N . GLY A 1 584 ? 34.375 -16.766 -17.219 1 89.75 584 GLY A N 1
ATOM 4628 C CA . GLY A 1 584 ? 35.812 -16.5 -17.203 1 89.75 584 GLY A CA 1
ATOM 4629 C C . GLY A 1 584 ? 36.469 -16.797 -15.867 1 89.75 584 GLY A C 1
ATOM 4630 O O . GLY A 1 584 ? 37.531 -16.266 -15.562 1 89.75 584 GLY A O 1
ATOM 4631 N N . ALA A 1 585 ? 35.844 -17.625 -15.078 1 92.19 585 ALA A N 1
ATOM 4632 C CA . ALA A 1 585 ? 36.375 -17.938 -13.75 1 92.19 585 ALA A CA 1
ATOM 4633 C C . ALA A 1 585 ? 37.812 -18.422 -13.828 1 92.19 585 ALA A C 1
ATOM 4635 O O . ALA A 1 585 ? 38.156 -19.188 -14.727 1 92.19 585 ALA A O 1
ATOM 4636 N N . ILE A 1 586 ? 38.594 -17.953 -12.844 1 90.38 586 ILE A N 1
ATOM 4637 C CA . ILE A 1 586 ? 40 -18.297 -12.758 1 90.38 586 ILE A CA 1
ATOM 4638 C C . ILE A 1 586 ? 40.25 -19.172 -11.531 1 90.38 586 ILE A C 1
ATOM 4640 O O . ILE A 1 586 ? 39.781 -18.875 -10.438 1 90.38 586 ILE A O 1
ATOM 4644 N N . ARG A 1 587 ? 41.031 -20.203 -11.812 1 88.12 587 ARG A N 1
ATOM 4645 C CA . ARG A 1 587 ? 41.406 -21.078 -10.703 1 88.12 587 ARG A CA 1
ATOM 4646 C C . ARG A 1 587 ? 42.188 -20.328 -9.641 1 88.12 587 ARG A C 1
ATOM 4648 O O . ARG A 1 587 ? 43.062 -19.531 -9.961 1 88.12 587 ARG A O 1
ATOM 4655 N N . GLY A 1 588 ? 41.844 -20.516 -8.398 1 88.12 588 GLY A N 1
ATOM 4656 C CA . GLY A 1 588 ? 42.531 -19.859 -7.305 1 88.12 588 GLY A CA 1
ATOM 4657 C C . GLY A 1 588 ? 41.781 -18.672 -6.75 1 88.12 588 GLY A C 1
ATOM 4658 O O . GLY A 1 588 ? 42.062 -18.203 -5.645 1 88.12 588 GLY A O 1
ATOM 4659 N N . LEU A 1 589 ? 40.906 -18.172 -7.504 1 92.69 589 LEU A N 1
ATOM 4660 C CA . LEU A 1 589 ? 40.031 -17.094 -7.023 1 92.69 589 LEU A CA 1
ATOM 4661 C C . LEU A 1 589 ? 38.75 -17.641 -6.461 1 92.69 589 LEU A C 1
ATOM 4663 O O . LEU A 1 589 ? 38.156 -18.578 -7.012 1 92.69 589 LEU A O 1
ATOM 4667 N N . GLN A 1 590 ? 38.344 -17.016 -5.387 1 95.94 590 GLN A N 1
ATOM 4668 C CA . GLN A 1 590 ? 37.062 -17.359 -4.812 1 95.94 590 GLN A CA 1
ATOM 4669 C C . GLN A 1 590 ? 36 -16.328 -5.207 1 95.94 590 GLN A C 1
ATOM 4671 O O . GLN A 1 590 ? 36.219 -15.125 -5.059 1 95.94 590 GLN A O 1
ATOM 4676 N N . TYR A 1 591 ? 34.906 -16.812 -5.652 1 97.38 591 TYR A N 1
ATOM 4677 C CA . TYR A 1 591 ? 33.875 -15.938 -6.184 1 97.38 591 TYR A CA 1
ATOM 4678 C C . TYR A 1 591 ? 32.656 -15.914 -5.266 1 97.38 591 TYR A C 1
ATOM 4680 O O . TYR A 1 591 ? 32.312 -16.938 -4.668 1 97.38 591 TYR A O 1
ATOM 4688 N N . PRO A 1 592 ? 32.031 -14.695 -5.07 1 98.06 592 PRO A N 1
ATOM 4689 C CA . PRO A 1 592 ? 30.797 -14.664 -4.312 1 98.06 592 PRO A CA 1
ATOM 4690 C C . PRO A 1 592 ? 29.703 -15.516 -4.945 1 98.06 592 PRO A C 1
ATOM 4692 O O . PRO A 1 592 ? 29.703 -15.734 -6.16 1 98.06 592 PRO A O 1
ATOM 4695 N N . VAL A 1 593 ? 28.734 -15.992 -4.098 1 98.69 593 VAL A N 1
ATOM 4696 C CA . VAL A 1 593 ? 27.75 -16.969 -4.543 1 98.69 593 VAL A CA 1
ATOM 4697 C C . VAL A 1 593 ? 26.344 -16.406 -4.359 1 98.69 593 VAL A C 1
ATOM 4699 O O . VAL A 1 593 ? 26.047 -15.797 -3.332 1 98.69 593 VAL A O 1
ATOM 4702 N N . ILE A 1 594 ? 25.594 -16.453 -5.355 1 98.69 594 ILE A N 1
ATOM 4703 C CA . ILE A 1 594 ? 24.141 -16.25 -5.266 1 98.69 594 ILE A CA 1
ATOM 4704 C C . ILE A 1 594 ? 23.438 -17.609 -5.305 1 98.69 594 ILE A C 1
ATOM 4706 O O . ILE A 1 594 ? 23.484 -18.312 -6.316 1 98.69 594 ILE A O 1
ATOM 4710 N N . GLN A 1 595 ? 22.844 -17.984 -4.25 1 98.56 595 GLN A N 1
ATOM 4711 C CA . GLN A 1 595 ? 22.047 -19.203 -4.223 1 98.56 595 GLN A CA 1
ATOM 4712 C C . GLN A 1 595 ? 20.578 -18.906 -4.457 1 98.56 595 GLN A C 1
ATOM 4714 O O . GLN A 1 595 ? 19.938 -18.203 -3.664 1 98.56 595 GLN A O 1
ATOM 4719 N N . LEU A 1 596 ? 20.062 -19.438 -5.543 1 97.31 596 LEU A N 1
ATOM 4720 C CA . LEU A 1 596 ? 18.656 -19.312 -5.875 1 97.31 596 LEU A CA 1
ATOM 4721 C C . LEU A 1 596 ? 17.844 -20.438 -5.266 1 97.31 596 LEU A C 1
ATOM 4723 O O . LEU A 1 596 ? 18.188 -21.609 -5.418 1 97.31 596 LEU A O 1
ATOM 4727 N N . VAL A 1 597 ? 16.656 -20 -4.605 1 95.69 597 VAL A N 1
ATOM 4728 C CA . VAL A 1 597 ? 15.93 -21.047 -3.904 1 95.69 597 VAL A CA 1
ATOM 4729 C C . VAL A 1 597 ? 14.43 -20.906 -4.184 1 95.69 597 VAL A C 1
ATOM 4731 O O . VAL A 1 597 ? 13.945 -19.812 -4.461 1 95.69 597 VAL A O 1
ATOM 4734 N N . TYR A 1 598 ? 13.742 -21.969 -4.195 1 92.75 598 TYR A N 1
ATOM 4735 C CA . TYR A 1 598 ? 12.297 -22.078 -3.992 1 92.75 598 TYR A CA 1
ATOM 4736 C C . TYR A 1 598 ? 11.984 -22.922 -2.764 1 92.75 598 TYR A C 1
ATOM 4738 O O . TYR A 1 598 ? 11.539 -22.391 -1.741 1 92.75 598 TYR A O 1
ATOM 4746 N N . GLY A 1 599 ? 12.367 -24.094 -2.748 1 85.5 599 GLY A N 1
ATOM 4747 C CA . GLY A 1 599 ? 12.359 -24.953 -1.568 1 85.5 599 GLY A CA 1
ATOM 4748 C C . GLY A 1 599 ? 10.969 -25.406 -1.171 1 85.5 599 GLY A C 1
ATOM 4749 O O . GLY A 1 599 ? 10.82 -26.266 -0.292 1 85.5 599 GLY A O 1
ATOM 4750 N N . GLY A 1 600 ? 9.906 -24.891 -1.729 1 85.44 600 GLY A N 1
ATOM 4751 C CA . GLY A 1 600 ? 8.547 -25.266 -1.386 1 85.44 600 GLY A CA 1
ATOM 4752 C C . GLY A 1 600 ? 8.047 -26.484 -2.152 1 85.44 600 GLY A C 1
ATOM 4753 O O . GLY A 1 600 ? 8.695 -26.938 -3.098 1 85.44 600 GLY A O 1
ATOM 4754 N N . PRO A 1 601 ? 6.988 -26.969 -1.647 1 86.19 601 PRO A N 1
ATOM 4755 C CA . PRO A 1 601 ? 6.418 -28.125 -2.33 1 86.19 601 PRO A CA 1
ATOM 4756 C C . PRO A 1 601 ? 5.875 -27.797 -3.717 1 86.19 601 PRO A C 1
ATOM 4758 O O . PRO A 1 601 ? 5.414 -26.672 -3.949 1 86.19 601 PRO A O 1
ATOM 4761 N N . GLY A 1 602 ? 6.062 -28.719 -4.59 1 81.25 602 GLY A N 1
ATOM 4762 C CA . GLY A 1 602 ? 5.379 -28.625 -5.871 1 81.25 602 GLY A CA 1
ATOM 4763 C C . GLY A 1 602 ? 6.219 -27.969 -6.949 1 81.25 602 GLY A C 1
ATOM 4764 O O . GLY A 1 602 ? 5.766 -27.812 -8.086 1 81.25 602 GLY A O 1
ATOM 4765 N N . VAL A 1 603 ? 7.48 -27.562 -6.578 1 87.38 603 VAL A N 1
ATOM 4766 C CA . VAL A 1 603 ? 8.273 -26.875 -7.586 1 87.38 603 VAL A CA 1
ATOM 4767 C C . VAL A 1 603 ? 9.656 -27.516 -7.684 1 87.38 603 VAL A C 1
ATOM 4769 O O . VAL A 1 603 ? 10.273 -27.844 -6.664 1 87.38 603 VAL A O 1
ATOM 4772 N N . GLN A 1 604 ? 10.078 -27.828 -8.859 1 91.38 604 GLN A N 1
ATOM 4773 C CA . GLN A 1 604 ? 11.43 -28.281 -9.172 1 91.38 604 GLN A CA 1
ATOM 4774 C C . GLN A 1 604 ? 12.219 -27.203 -9.914 1 91.38 604 GLN A C 1
ATOM 4776 O O . GLN A 1 604 ? 11.773 -26.703 -10.953 1 91.38 604 GLN A O 1
ATOM 4781 N N . LEU A 1 605 ? 13.352 -26.844 -9.367 1 91.88 605 LEU A N 1
ATOM 4782 C CA . LEU A 1 605 ? 14.156 -25.797 -9.992 1 91.88 605 LEU A CA 1
ATOM 4783 C C . LEU A 1 605 ? 15.18 -26.391 -10.945 1 91.88 605 LEU A C 1
ATOM 4785 O O . LEU A 1 605 ? 15.367 -25.891 -12.062 1 91.88 605 LEU A O 1
ATOM 4789 N N . VAL A 1 606 ? 15.844 -27.453 -10.516 1 94.88 606 VAL A N 1
ATOM 4790 C CA . VAL A 1 606 ? 16.938 -28.031 -11.281 1 94.88 606 VAL A CA 1
ATOM 4791 C C . VAL A 1 606 ? 16.391 -28.906 -12.406 1 94.88 606 VAL A C 1
ATOM 4793 O O . VAL A 1 606 ? 16.047 -30.062 -12.195 1 94.88 606 VAL A O 1
ATOM 4796 N N . ARG A 1 607 ? 16.375 -28.375 -13.555 1 92.38 607 ARG A N 1
ATOM 4797 C CA . ARG A 1 607 ? 15.875 -29.031 -14.758 1 92.38 607 ARG A CA 1
ATOM 4798 C C . ARG A 1 607 ? 16.844 -28.859 -15.922 1 92.38 607 ARG A C 1
ATOM 4800 O O . ARG A 1 607 ? 17.547 -27.844 -16 1 92.38 607 ARG A O 1
ATOM 4807 N N . ASN A 1 608 ? 16.859 -29.812 -16.797 1 93.56 608 ASN A N 1
ATOM 4808 C CA . ASN A 1 608 ? 17.625 -29.719 -18.016 1 93.56 608 ASN A CA 1
ATOM 4809 C C . ASN A 1 608 ? 16.891 -28.906 -19.094 1 93.56 608 ASN A C 1
ATOM 4811 O O . ASN A 1 608 ? 16.438 -29.469 -20.094 1 93.56 608 ASN A O 1
ATOM 4815 N N . ALA A 1 609 ? 16.797 -27.656 -18.859 1 89.88 609 ALA A N 1
ATOM 4816 C CA . ALA A 1 609 ? 16.109 -26.734 -19.766 1 89.88 609 ALA A CA 1
ATOM 4817 C C . ALA A 1 609 ? 16.844 -25.391 -19.859 1 89.88 609 ALA A C 1
ATOM 4819 O O . ALA A 1 609 ? 17.422 -24.938 -18.875 1 89.88 609 ALA A O 1
ATOM 4820 N N . TRP A 1 610 ? 16.734 -24.766 -20.969 1 87.44 610 TRP A N 1
ATOM 4821 C CA . TRP A 1 610 ? 17.422 -23.5 -21.234 1 87.44 610 TRP A CA 1
ATOM 4822 C C . TRP A 1 610 ? 16.906 -22.391 -20.312 1 87.44 610 TRP A C 1
ATOM 4824 O O . TRP A 1 610 ? 17.703 -21.578 -19.812 1 87.44 610 TRP A O 1
ATOM 4834 N N . SER A 1 611 ? 15.664 -22.391 -20.078 1 84 611 SER A N 1
ATOM 4835 C CA . SER A 1 611 ? 15.008 -21.312 -19.328 1 84 611 SER A CA 1
ATOM 4836 C C . SER A 1 611 ? 15.391 -21.344 -17.859 1 84 611 SER A C 1
ATOM 4838 O O . SER A 1 611 ? 15.211 -20.359 -17.141 1 84 611 SER A O 1
ATOM 4840 N N . THR A 1 612 ? 15.953 -22.406 -17.422 1 88.5 612 THR A N 1
ATOM 4841 C CA . THR A 1 612 ? 16.281 -22.578 -16.016 1 88.5 612 THR A CA 1
ATOM 4842 C C . THR A 1 612 ? 17.391 -21.609 -15.594 1 88.5 612 THR A C 1
ATOM 4844 O O . THR A 1 612 ? 17.453 -21.203 -14.438 1 88.5 612 THR A O 1
ATOM 4847 N N . TRP A 1 613 ? 18.203 -21.125 -16.578 1 90 613 TRP A N 1
ATOM 4848 C CA . TRP A 1 613 ? 19.406 -20.453 -16.125 1 90 613 TRP A CA 1
ATOM 4849 C C . TRP A 1 613 ? 19.688 -19.203 -16.953 1 90 613 TRP A C 1
ATOM 4851 O O . TRP A 1 613 ? 20.484 -18.344 -16.547 1 90 613 TRP A O 1
ATOM 4861 N N . VAL A 1 614 ? 19.109 -19.094 -18.078 1 87.31 614 VAL A N 1
ATOM 4862 C CA . VAL A 1 614 ? 19.547 -18.109 -19.062 1 87.31 614 VAL A CA 1
ATOM 4863 C C . VAL A 1 614 ? 19.438 -16.703 -18.469 1 87.31 614 VAL A C 1
ATOM 4865 O O . VAL A 1 614 ? 20.266 -15.836 -18.766 1 87.31 614 VAL A O 1
ATOM 4868 N N . GLY A 1 615 ? 18.453 -16.469 -17.672 1 87.44 615 GLY A N 1
ATOM 4869 C CA . GLY A 1 615 ? 18.266 -15.164 -17.078 1 87.44 615 GLY A CA 1
ATOM 4870 C C . GLY A 1 615 ? 19.312 -14.82 -16.031 1 87.44 615 GLY A C 1
ATOM 4871 O O . GLY A 1 615 ? 19.469 -13.656 -15.656 1 87.44 615 GLY A O 1
ATOM 4872 N N . PHE A 1 616 ? 20.141 -15.742 -15.594 1 93.31 616 PHE A N 1
ATOM 4873 C CA . PHE A 1 616 ? 21.094 -15.531 -14.508 1 93.31 616 PHE A CA 1
ATOM 4874 C C . PHE A 1 616 ? 22.484 -15.234 -15.062 1 93.31 616 PHE A C 1
ATOM 4876 O O . PHE A 1 616 ? 23.422 -14.969 -14.305 1 93.31 616 PHE A O 1
ATOM 4883 N N . ARG A 1 617 ? 22.578 -15.164 -16.359 1 92.06 617 ARG A N 1
ATOM 4884 C CA . ARG A 1 617 ? 23.828 -14.766 -17 1 92.06 617 ARG A CA 1
ATOM 4885 C C . ARG A 1 617 ? 24.234 -13.344 -16.594 1 92.06 617 ARG A C 1
ATOM 4887 O O . ARG A 1 617 ? 25.422 -13.023 -16.516 1 92.06 617 ARG A O 1
ATOM 4894 N N . LYS A 1 618 ? 23.188 -12.555 -16.266 1 93.31 618 LYS A N 1
ATOM 4895 C CA . LYS A 1 618 ? 23.453 -11.188 -15.82 1 93.31 618 LYS A CA 1
ATOM 4896 C C . LYS A 1 618 ? 24.312 -11.18 -14.555 1 93.31 618 LYS A C 1
ATOM 4898 O O . LYS A 1 618 ? 25.109 -10.258 -14.344 1 93.31 618 LYS A O 1
ATOM 4903 N N . PHE A 1 619 ? 24.219 -12.164 -13.734 1 96.5 619 PHE A N 1
ATOM 4904 C CA . PHE A 1 619 ? 25.016 -12.273 -12.516 1 96.5 619 PHE A CA 1
ATOM 4905 C C . PHE A 1 619 ? 26.391 -12.852 -12.82 1 96.5 619 PHE A C 1
ATOM 4907 O O . PHE A 1 619 ? 27.406 -12.32 -12.367 1 96.5 619 PHE A O 1
ATOM 4914 N N . ALA A 1 620 ? 26.438 -13.945 -13.617 1 95.62 620 ALA A N 1
ATOM 4915 C CA . ALA A 1 620 ? 27.688 -14.633 -13.922 1 95.62 620 ALA A CA 1
ATOM 4916 C C . ALA A 1 620 ? 28.656 -13.711 -14.672 1 95.62 620 ALA A C 1
ATOM 4918 O O . ALA A 1 620 ? 29.875 -13.805 -14.492 1 95.62 620 ALA A O 1
ATOM 4919 N N . SER A 1 621 ? 28.109 -12.883 -15.438 1 93.56 621 SER A N 1
ATOM 4920 C CA . SER A 1 621 ? 28.922 -11.977 -16.234 1 93.56 621 SER A CA 1
ATOM 4921 C C . SER A 1 621 ? 29.641 -10.953 -15.359 1 93.56 621 SER A C 1
ATOM 4923 O O . SER A 1 621 ? 30.625 -10.344 -15.781 1 93.56 621 SER A O 1
ATOM 4925 N N . LEU A 1 622 ? 29.203 -10.758 -14.172 1 95.31 622 LEU A N 1
ATOM 4926 C CA . LEU A 1 622 ? 29.828 -9.789 -13.273 1 95.31 622 LEU A CA 1
ATOM 4927 C C . LEU A 1 622 ? 30.703 -10.492 -12.242 1 95.31 622 LEU A C 1
ATOM 4929 O O . LEU A 1 622 ? 31.281 -9.836 -11.367 1 95.31 622 LEU A O 1
ATOM 4933 N N . GLY A 1 623 ? 30.734 -11.781 -12.305 1 95.75 623 GLY A N 1
ATOM 4934 C CA . GLY A 1 623 ? 31.641 -12.5 -11.438 1 95.75 623 GLY A CA 1
ATOM 4935 C C . GLY A 1 623 ? 30.953 -13.203 -10.281 1 95.75 623 GLY A C 1
ATOM 4936 O O . GLY A 1 623 ? 31.594 -13.523 -9.273 1 95.75 623 GLY A O 1
ATOM 4937 N N . TYR A 1 624 ? 29.703 -13.422 -10.375 1 97.69 624 TYR A N 1
ATOM 4938 C CA . TYR A 1 624 ? 28.984 -14.188 -9.359 1 97.69 624 TYR A CA 1
ATOM 4939 C C . TYR A 1 624 ? 28.812 -15.641 -9.805 1 97.69 624 TYR A C 1
ATOM 4941 O O . TYR A 1 624 ? 28.531 -15.906 -10.977 1 97.69 624 TYR A O 1
ATOM 4949 N N . ALA A 1 625 ? 28.969 -16.531 -8.906 1 97.81 625 ALA A N 1
ATOM 4950 C CA . ALA A 1 625 ? 28.5 -17.891 -9.117 1 97.81 625 ALA A CA 1
ATOM 4951 C C . ALA A 1 625 ? 27.031 -18.031 -8.742 1 97.81 625 ALA A C 1
ATOM 4953 O O . ALA A 1 625 ? 26.578 -17.453 -7.75 1 97.81 625 ALA A O 1
ATOM 4954 N N . VAL A 1 626 ? 26.281 -18.703 -9.57 1 97.94 626 VAL A N 1
ATOM 4955 C CA . VAL A 1 626 ? 24.859 -18.906 -9.297 1 97.94 626 VAL A CA 1
ATOM 4956 C C . VAL A 1 626 ? 24.594 -20.391 -9.062 1 97.94 626 VAL A C 1
ATOM 4958 O O . VAL A 1 626 ? 24.938 -21.234 -9.898 1 97.94 626 VAL A O 1
ATOM 4961 N N . LEU A 1 627 ? 23.984 -20.656 -7.914 1 98.31 627 LEU A N 1
ATOM 4962 C CA . LEU A 1 627 ? 23.75 -22.031 -7.512 1 98.31 627 LEU A CA 1
ATOM 4963 C C . LEU A 1 627 ? 22.281 -22.281 -7.223 1 98.31 627 LEU A C 1
ATOM 4965 O O . LEU A 1 627 ? 21.609 -21.453 -6.586 1 98.31 627 LEU A O 1
ATOM 4969 N N . MET A 1 628 ? 21.766 -23.391 -7.738 1 97.25 628 MET A N 1
ATOM 4970 C CA . MET A 1 628 ? 20.438 -23.906 -7.402 1 97.25 628 MET A CA 1
ATOM 4971 C C . MET A 1 628 ? 20.531 -25.328 -6.859 1 97.25 628 MET A C 1
ATOM 4973 O O . MET A 1 628 ? 21.312 -26.141 -7.352 1 97.25 628 MET A O 1
ATOM 4977 N N . VAL A 1 629 ? 19.703 -25.562 -5.828 1 97 629 VAL A N 1
ATOM 4978 C CA . VAL A 1 629 ? 19.688 -26.891 -5.227 1 97 629 VAL A CA 1
ATOM 4979 C C . VAL A 1 629 ? 18.234 -27.359 -5.035 1 97 629 VAL A C 1
ATOM 4981 O O . VAL A 1 629 ? 17.406 -26.609 -4.516 1 97 629 VAL A O 1
ATOM 4984 N N . ASP A 1 630 ? 17.906 -28.531 -5.551 1 95.5 630 ASP A N 1
ATOM 4985 C CA . ASP A 1 630 ? 16.625 -29.141 -5.223 1 95.5 630 ASP A CA 1
ATOM 4986 C C . ASP A 1 630 ? 16.75 -30.094 -4.031 1 95.5 630 ASP A C 1
ATOM 4988 O O . ASP A 1 630 ? 17.516 -31.062 -4.082 1 95.5 630 ASP A O 1
ATOM 4992 N N . GLY A 1 631 ? 16.125 -29.734 -3.002 1 92.75 631 GLY A N 1
ATOM 4993 C CA . GLY A 1 631 ? 16.047 -30.562 -1.813 1 92.75 631 GLY A CA 1
ATOM 4994 C C . GLY A 1 631 ? 14.672 -31.156 -1.597 1 92.75 631 GLY A C 1
ATOM 4995 O O . GLY A 1 631 ? 13.836 -31.156 -2.506 1 92.75 631 GLY A O 1
ATOM 4996 N N . ARG A 1 632 ? 14.586 -31.812 -0.408 1 93 632 ARG A N 1
ATOM 4997 C CA . ARG A 1 632 ? 13.289 -32.375 -0.057 1 93 632 ARG A CA 1
ATOM 4998 C C . ARG A 1 632 ? 12.18 -31.344 -0.209 1 93 632 ARG A C 1
ATOM 5000 O O . ARG A 1 632 ? 12.383 -30.156 0.107 1 93 632 ARG A O 1
ATOM 5007 N N . GLY A 1 633 ? 10.969 -31.781 -0.731 1 89.5 633 GLY A N 1
ATOM 5008 C CA . GLY A 1 633 ? 9.852 -30.906 -1.04 1 89.5 633 GLY A CA 1
ATOM 5009 C C . GLY A 1 633 ? 9.672 -30.672 -2.527 1 89.5 633 GLY A C 1
ATOM 5010 O O . GLY A 1 633 ? 8.578 -30.344 -2.984 1 89.5 633 GLY A O 1
ATOM 5011 N N . SER A 1 634 ? 10.781 -30.828 -3.283 1 91.12 634 SER A N 1
ATOM 5012 C CA . SER A 1 634 ? 10.727 -30.594 -4.723 1 91.12 634 SER A CA 1
ATOM 5013 C C . SER A 1 634 ? 9.844 -31.625 -5.418 1 91.12 634 SER A C 1
ATOM 5015 O O . SER A 1 634 ? 9.781 -32.781 -4.996 1 91.12 634 SER A O 1
ATOM 5017 N N . SER A 1 635 ? 9.297 -31.266 -6.477 1 90.06 635 SER A N 1
ATOM 5018 C CA . SER A 1 635 ? 8.344 -32.125 -7.184 1 90.06 635 SER A CA 1
ATOM 5019 C C . SER A 1 635 ? 9.047 -33.125 -8.062 1 90.06 635 SER A C 1
ATOM 5021 O O . SER A 1 635 ? 10.25 -33.031 -8.32 1 90.06 635 SER A O 1
ATOM 5023 N N . ASN A 1 636 ? 8.344 -34.156 -8.414 1 91.94 636 ASN A N 1
ATOM 5024 C CA . ASN A 1 636 ? 8.719 -35.219 -9.375 1 91.94 636 ASN A CA 1
ATOM 5025 C C . ASN A 1 636 ? 9.812 -36.094 -8.82 1 91.94 636 ASN A C 1
ATOM 5027 O O . ASN A 1 636 ? 10.672 -36.594 -9.57 1 91.94 636 ASN A O 1
ATOM 5031 N N . ARG A 1 637 ? 9.883 -36.219 -7.516 1 93.75 637 ARG A N 1
ATOM 5032 C CA . ARG A 1 637 ? 10.859 -37.062 -6.852 1 93.75 637 ARG A CA 1
ATOM 5033 C C . ARG A 1 637 ? 10.172 -38.094 -5.961 1 93.75 637 ARG A C 1
ATOM 5035 O O . ARG A 1 637 ? 10.812 -38.75 -5.133 1 93.75 637 ARG A O 1
ATOM 5042 N N . GLY A 1 638 ? 8.844 -38.188 -6.156 1 93.38 638 GLY A N 1
ATOM 5043 C CA . GLY A 1 638 ? 8.055 -39.062 -5.289 1 93.38 638 GLY A CA 1
ATOM 5044 C C . GLY A 1 638 ? 7.398 -38.312 -4.145 1 93.38 638 GLY A C 1
ATOM 5045 O O . GLY A 1 638 ? 7.941 -37.344 -3.639 1 93.38 638 GLY A O 1
ATOM 5046 N N . ILE A 1 639 ? 6.242 -38.812 -3.684 1 93.44 639 ILE A N 1
ATOM 5047 C CA . ILE A 1 639 ? 5.449 -38.125 -2.652 1 93.44 639 ILE A CA 1
ATOM 5048 C C . ILE A 1 639 ? 6.195 -38.188 -1.321 1 93.44 639 ILE A C 1
ATOM 5050 O O . ILE A 1 639 ? 6.055 -37.281 -0.495 1 93.44 639 ILE A O 1
ATOM 5054 N N . SER A 1 640 ? 7.012 -39.219 -1.099 1 92.31 640 SER A N 1
ATOM 5055 C CA . SER A 1 640 ? 7.773 -39.312 0.14 1 92.31 640 SER A CA 1
ATOM 5056 C C . SER A 1 640 ? 8.805 -38.188 0.248 1 92.31 640 SER A C 1
ATOM 5058 O O . SER A 1 640 ? 9.133 -37.75 1.351 1 92.31 640 SER A O 1
ATOM 5060 N N . PHE A 1 641 ? 9.359 -37.75 -0.84 1 92.88 641 PHE A N 1
ATOM 5061 C CA . PHE A 1 641 ? 10.312 -36.656 -0.877 1 92.88 641 PHE A CA 1
ATOM 5062 C C . PHE A 1 641 ? 9.633 -35.344 -0.506 1 92.88 641 PHE A C 1
ATOM 5064 O O . PHE A 1 641 ? 10.234 -34.5 0.149 1 92.88 641 PHE A O 1
ATOM 5071 N N . GLU A 1 642 ? 8.367 -35.188 -0.868 1 90.5 642 GLU A N 1
ATOM 5072 C CA . GLU A 1 642 ? 7.574 -34 -0.547 1 90.5 642 GLU A CA 1
ATOM 5073 C C . GLU A 1 642 ? 7.055 -34.062 0.887 1 90.5 642 GLU A C 1
ATOM 5075 O O . GLU A 1 642 ? 6.918 -33.031 1.543 1 90.5 642 GLU A O 1
ATOM 5080 N N . ALA A 1 643 ? 6.75 -35.25 1.368 1 90 643 ALA A N 1
ATOM 5081 C CA . ALA A 1 643 ? 6.105 -35.5 2.656 1 90 643 ALA A CA 1
ATOM 5082 C C . ALA A 1 643 ? 6.949 -34.969 3.805 1 90 643 ALA A C 1
ATOM 5084 O O . ALA A 1 643 ? 6.441 -34.75 4.906 1 90 643 ALA A O 1
ATOM 5085 N N . ALA A 1 644 ? 8.188 -34.719 3.541 1 87.62 644 ALA A N 1
ATOM 5086 C CA . ALA A 1 644 ? 9.094 -34.219 4.57 1 87.62 644 ALA A CA 1
ATOM 5087 C C . ALA A 1 644 ? 8.656 -32.844 5.062 1 87.62 644 ALA A C 1
ATOM 5089 O O . ALA A 1 644 ? 9.023 -32.406 6.168 1 87.62 644 ALA A O 1
ATOM 5090 N N . LEU A 1 645 ? 7.844 -32.156 4.289 1 87.81 645 LEU A N 1
ATOM 5091 C CA . LEU A 1 645 ? 7.449 -30.797 4.609 1 87.81 645 LEU A CA 1
ATOM 5092 C C . LEU A 1 645 ? 6.133 -30.781 5.379 1 87.81 645 LEU A C 1
ATOM 5094 O O . LEU A 1 645 ? 5.715 -29.734 5.883 1 87.81 645 LEU A O 1
ATOM 5098 N N . LYS A 1 646 ? 5.461 -31.875 5.52 1 88.19 646 LYS A N 1
ATOM 5099 C CA . LYS A 1 646 ? 4.148 -31.938 6.152 1 88.19 646 LYS A CA 1
ATOM 5100 C C . LYS A 1 646 ? 4.199 -31.422 7.582 1 88.19 646 LYS A C 1
ATOM 5102 O O . LYS A 1 646 ? 5.02 -31.875 8.383 1 88.19 646 LYS A O 1
ATOM 5107 N N . ASN A 1 647 ? 3.383 -30.406 7.898 1 83 647 ASN A N 1
ATOM 5108 C CA . ASN A 1 647 ? 3.227 -29.797 9.219 1 83 647 ASN A CA 1
ATOM 5109 C C . ASN A 1 647 ? 4.523 -29.156 9.688 1 83 647 ASN A C 1
ATOM 5111 O O . ASN A 1 647 ? 4.746 -29.016 10.898 1 83 647 ASN A O 1
ATOM 5115 N N . LYS A 1 648 ? 5.496 -28.922 8.742 1 75.31 648 LYS A N 1
ATOM 5116 C CA . LYS A 1 648 ? 6.816 -28.438 9.141 1 75.31 648 LYS A CA 1
ATOM 5117 C C . LYS A 1 648 ? 7.34 -27.391 8.156 1 75.31 648 LYS A C 1
ATOM 5119 O O . LYS A 1 648 ? 8.523 -27.375 7.828 1 75.31 648 LYS A O 1
ATOM 5124 N N . LEU A 1 649 ? 6.562 -26.719 7.703 1 72.06 649 LEU A N 1
ATOM 5125 C CA . LEU A 1 649 ? 7.18 -25.75 6.805 1 72.06 649 LEU A CA 1
ATOM 5126 C C . LEU A 1 649 ? 8.203 -24.906 7.547 1 72.06 649 LEU A C 1
ATOM 5128 O O . LEU A 1 649 ? 7.836 -24.047 8.352 1 72.06 649 LEU A O 1
ATOM 5132 N N . VAL A 1 650 ? 9.477 -25.141 7.43 1 56.47 650 VAL A N 1
ATOM 5133 C CA . VAL A 1 650 ? 10.688 -24.516 7.945 1 56.47 650 VAL A CA 1
ATOM 5134 C C . VAL A 1 650 ? 10.617 -24.422 9.469 1 56.47 650 VAL A C 1
ATOM 5136 O O . VAL A 1 650 ? 10.961 -23.391 10.047 1 56.47 650 VAL A O 1
ATOM 5139 N N . SER A 1 651 ? 9.898 -25.391 10.242 1 53.97 651 SER A N 1
ATOM 5140 C CA . SER A 1 651 ? 9.695 -25.297 11.68 1 53.97 651 SER A CA 1
ATOM 5141 C C . SER A 1 651 ? 10.773 -26.078 12.43 1 53.97 651 SER A C 1
ATOM 5143 O O . SER A 1 651 ? 11.312 -27.062 11.922 1 53.97 651 SER A O 1
ATOM 5145 N N . GLU A 1 652 ? 11.391 -25.594 13.688 1 52.41 652 GLU A N 1
ATOM 5146 C CA . GLU A 1 652 ? 12.508 -26.094 14.492 1 52.41 652 GLU A CA 1
ATOM 5147 C C . GLU A 1 652 ? 12.086 -27.297 15.336 1 52.41 652 GLU A C 1
ATOM 5149 O O . GLU A 1 652 ? 12.938 -28 15.875 1 52.41 652 GLU A O 1
ATOM 5154 N N . LYS A 1 653 ? 10.906 -27.562 16.094 1 46.97 653 LYS A N 1
ATOM 5155 C CA . LYS A 1 653 ? 10.812 -28.328 17.328 1 46.97 653 LYS A CA 1
ATOM 5156 C C . LYS A 1 653 ? 11.344 -29.75 17.141 1 46.97 653 LYS A C 1
ATOM 5158 O O . LYS A 1 653 ? 11.211 -30.594 18.016 1 46.97 653 LYS A O 1
ATOM 5163 N N . ARG A 1 654 ? 11.398 -30.422 16.062 1 38.38 654 ARG A N 1
ATOM 5164 C CA . ARG A 1 654 ? 12.023 -31.703 16.375 1 38.38 654 ARG A CA 1
ATOM 5165 C C . ARG A 1 654 ? 13.422 -31.516 16.953 1 38.38 654 ARG A C 1
ATOM 5167 O O . ARG A 1 654 ? 14.047 -30.469 16.719 1 38.38 654 ARG A O 1
ATOM 5174 N N . LEU A 1 655 ? 13.836 -32.438 17.891 1 34.97 655 LEU A N 1
ATOM 5175 C CA . LEU A 1 655 ? 15.133 -32.625 18.531 1 34.97 655 LEU A CA 1
ATOM 5176 C C . LEU A 1 655 ? 16.266 -32.156 17.625 1 34.97 655 LEU A C 1
ATOM 5178 O O . LEU A 1 655 ? 17.438 -32.156 18.016 1 34.97 655 LEU A O 1
ATOM 5182 N N . VAL A 1 656 ? 16.141 -32.469 16.344 1 33.69 656 VAL A N 1
ATOM 5183 C CA . VAL A 1 656 ? 17.297 -32.094 15.523 1 33.69 656 VAL A CA 1
ATOM 5184 C C . VAL A 1 656 ? 17.125 -30.672 15.023 1 33.69 656 VAL A C 1
ATOM 5186 O O . VAL A 1 656 ? 16.031 -30.266 14.641 1 33.69 656 VAL A O 1
ATOM 5189 N N . GLN A 1 657 ? 17.891 -29.672 15.188 1 37.94 657 GLN A N 1
ATOM 5190 C CA . GLN A 1 657 ? 18.266 -28.266 15.133 1 37.94 657 GLN A CA 1
ATOM 5191 C C . GLN A 1 657 ? 17.766 -27.609 13.852 1 37.94 657 GLN A C 1
ATOM 5193 O O . GLN A 1 657 ? 17.781 -26.391 13.719 1 37.94 657 GLN A O 1
ATOM 5198 N N . GLY A 1 658 ? 17.328 -28.344 12.695 1 49.44 658 GLY A N 1
ATOM 5199 C CA . GLY A 1 658 ? 17.141 -27.5 11.523 1 49.44 658 GLY A CA 1
ATOM 5200 C C . GLY A 1 658 ? 15.922 -27.859 10.703 1 49.44 658 GLY A C 1
ATOM 5201 O O . GLY A 1 658 ? 15.281 -28.891 10.961 1 49.44 658 GLY A O 1
ATOM 5202 N N . THR A 1 659 ? 15.094 -26.844 9.906 1 76.75 659 THR A N 1
ATOM 5203 C CA . THR A 1 659 ? 14.055 -27.062 8.906 1 76.75 659 THR A CA 1
ATOM 5204 C C . THR A 1 659 ? 14.617 -27.766 7.672 1 76.75 659 THR A C 1
ATOM 5206 O O . THR A 1 659 ? 15.719 -27.438 7.215 1 76.75 659 THR A O 1
ATOM 5209 N N . VAL A 1 660 ? 14.039 -28.984 7.234 1 88.19 660 VAL A N 1
ATOM 5210 C CA . VAL A 1 660 ? 14.547 -29.859 6.18 1 88.19 660 VAL A CA 1
ATOM 5211 C C . VAL A 1 660 ? 14.93 -29.031 4.957 1 88.19 660 VAL A C 1
ATOM 5213 O O . VAL A 1 660 ? 15.938 -29.297 4.305 1 88.19 660 VAL A O 1
ATOM 5216 N N . GLU A 1 661 ? 14.219 -28.016 4.742 1 90.81 661 GLU A N 1
ATOM 5217 C CA . GLU A 1 661 ? 14.469 -27.188 3.562 1 90.81 661 GLU A CA 1
ATOM 5218 C C . GLU A 1 661 ? 15.781 -26.438 3.693 1 90.81 661 GLU A C 1
ATOM 5220 O O . GLU A 1 661 ? 16.594 -26.406 2.764 1 90.81 661 GLU A O 1
ATOM 5225 N N . ILE A 1 662 ? 16.016 -25.828 4.832 1 93.69 662 ILE A N 1
ATOM 5226 C CA . ILE A 1 662 ? 17.219 -25.031 5.059 1 93.69 662 ILE A CA 1
ATOM 5227 C C . ILE A 1 662 ? 18.438 -25.953 5.086 1 93.69 662 ILE A C 1
ATOM 5229 O O . ILE A 1 662 ? 19.469 -25.656 4.461 1 93.69 662 ILE A O 1
ATOM 5233 N N . GLU A 1 663 ? 18.344 -27.141 5.715 1 93.31 663 GLU A N 1
ATOM 5234 C CA . GLU A 1 663 ? 19.438 -28.109 5.82 1 93.31 663 GLU A CA 1
ATOM 5235 C C . GLU A 1 663 ? 19.859 -28.594 4.441 1 93.31 663 GLU A C 1
ATOM 5237 O O . GLU A 1 663 ? 21.047 -28.734 4.164 1 93.31 663 GLU A O 1
ATOM 5242 N N . ASP A 1 664 ? 18.859 -28.844 3.674 1 95.19 664 ASP A N 1
ATOM 5243 C CA . ASP A 1 664 ? 19.156 -29.359 2.338 1 95.19 664 ASP A CA 1
ATOM 5244 C C . ASP A 1 664 ? 19.859 -28.297 1.492 1 95.19 664 ASP A C 1
ATOM 5246 O O . ASP A 1 664 ? 20.719 -28.625 0.68 1 95.19 664 ASP A O 1
ATOM 5250 N N . GLN A 1 665 ? 19.484 -27.031 1.635 1 96.38 665 GLN A N 1
ATOM 5251 C CA . GLN A 1 665 ? 20.125 -25.953 0.888 1 96.38 665 GLN A CA 1
ATOM 5252 C C . GLN A 1 665 ? 21.562 -25.766 1.333 1 96.38 665 GLN A C 1
ATOM 5254 O O . GLN A 1 665 ? 22.469 -25.609 0.5 1 96.38 665 GLN A O 1
ATOM 5259 N N . VAL A 1 666 ? 21.812 -25.766 2.621 1 97.06 666 VAL A N 1
ATOM 5260 C CA . VAL A 1 666 ? 23.156 -25.578 3.172 1 97.06 666 VAL A CA 1
ATOM 5261 C C . VAL A 1 666 ? 24.047 -26.75 2.762 1 97.06 666 VAL A C 1
ATOM 5263 O O . VAL A 1 666 ? 25.188 -26.562 2.359 1 97.06 666 VAL A O 1
ATOM 5266 N N . GLU A 1 667 ? 23.484 -27.953 2.85 1 97.06 667 GLU A N 1
ATOM 5267 C CA . GLU A 1 667 ? 24.25 -29.141 2.441 1 97.06 667 GLU A CA 1
ATOM 5268 C C . GLU A 1 667 ? 24.641 -29.062 0.968 1 97.06 667 GLU A C 1
ATOM 5270 O O . GLU A 1 667 ? 25.781 -29.344 0.607 1 97.06 667 GLU A O 1
ATOM 5275 N N . GLY A 1 668 ? 23.625 -28.719 0.132 1 97.69 668 GLY A N 1
ATOM 5276 C CA . GLY A 1 668 ? 23.906 -28.578 -1.29 1 97.69 668 GLY A CA 1
ATOM 5277 C C . GLY A 1 668 ? 24.984 -27.562 -1.6 1 97.69 668 GLY A C 1
ATOM 5278 O O . GLY A 1 668 ? 25.859 -27.828 -2.426 1 97.69 668 GLY A O 1
ATOM 5279 N N . LEU A 1 669 ? 24.922 -26.406 -0.947 1 98.12 669 LEU A N 1
ATOM 5280 C CA . LEU A 1 669 ? 25.938 -25.375 -1.105 1 98.12 669 LEU A CA 1
ATOM 5281 C C . LEU A 1 669 ? 27.312 -25.906 -0.754 1 98.12 669 LEU A C 1
ATOM 5283 O O . LEU A 1 669 ? 28.266 -25.703 -1.508 1 98.12 669 LEU A O 1
ATOM 5287 N N . ARG A 1 670 ? 27.484 -26.641 0.31 1 97.38 670 ARG A N 1
ATOM 5288 C CA . ARG A 1 670 ? 28.766 -27.156 0.779 1 97.38 670 ARG A CA 1
ATOM 5289 C C . ARG A 1 670 ? 29.281 -28.25 -0.147 1 97.38 670 ARG A C 1
ATOM 5291 O O . ARG A 1 670 ? 30.469 -28.328 -0.436 1 97.38 670 ARG A O 1
ATOM 5298 N N . GLU A 1 671 ? 28.375 -29.109 -0.565 1 97.31 671 GLU A N 1
ATOM 5299 C CA . GLU A 1 671 ? 28.766 -30.203 -1.467 1 97.31 671 GLU A CA 1
ATOM 5300 C C . GLU A 1 671 ? 29.312 -29.656 -2.785 1 97.31 671 GLU A C 1
ATOM 5302 O O . GLU A 1 671 ? 30.297 -30.156 -3.312 1 97.31 671 GLU A O 1
ATOM 5307 N N . VAL A 1 672 ? 28.609 -28.656 -3.305 1 97.69 672 VAL A N 1
ATOM 5308 C CA . VAL A 1 672 ? 29.047 -28.062 -4.566 1 97.69 672 VAL A CA 1
ATOM 5309 C C . VAL A 1 672 ? 30.375 -27.344 -4.359 1 97.69 672 VAL A C 1
ATOM 5311 O O . VAL A 1 672 ? 31.234 -27.359 -5.234 1 97.69 672 VAL A O 1
ATOM 5314 N N . ALA A 1 673 ? 30.531 -26.656 -3.268 1 96.88 673 ALA A N 1
ATOM 5315 C CA . ALA A 1 673 ? 31.781 -25.969 -2.955 1 96.88 673 ALA A CA 1
ATOM 5316 C C . ALA A 1 673 ? 32.938 -26.938 -2.926 1 96.88 673 ALA A C 1
ATOM 5318 O O . ALA A 1 673 ? 34.031 -26.641 -3.428 1 96.88 673 ALA A O 1
ATOM 5319 N N . LYS A 1 674 ? 32.719 -28.109 -2.389 1 95 674 LYS A N 1
ATOM 5320 C CA . LYS A 1 674 ? 33.75 -29.141 -2.34 1 95 674 LYS A CA 1
ATOM 5321 C C . LYS A 1 674 ? 34.156 -29.578 -3.744 1 95 674 LYS A C 1
ATOM 5323 O O . LYS A 1 674 ? 35.344 -29.781 -4.027 1 95 674 LYS A O 1
ATOM 5328 N N . ARG A 1 675 ? 33.25 -29.625 -4.527 1 93.25 675 ARG A N 1
ATOM 5329 C CA . ARG A 1 675 ? 33.469 -30.172 -5.863 1 93.25 675 ARG A CA 1
ATOM 5330 C C . ARG A 1 675 ? 34.125 -29.141 -6.773 1 93.25 675 ARG A C 1
ATOM 5332 O O . ARG A 1 675 ? 34.719 -29.5 -7.797 1 93.25 675 ARG A O 1
ATOM 5339 N N . THR A 1 676 ? 33.969 -27.938 -6.453 1 92 676 THR A N 1
ATOM 5340 C CA . THR A 1 676 ? 34.531 -26.891 -7.309 1 92 676 THR A CA 1
ATOM 5341 C C . THR A 1 676 ? 35.906 -26.453 -6.805 1 92 676 THR A C 1
ATOM 5343 O O . THR A 1 676 ? 36.469 -25.484 -7.312 1 92 676 THR A O 1
ATOM 5346 N N . ASP A 1 677 ? 36.531 -27.141 -5.98 1 87.5 677 ASP A N 1
ATOM 5347 C CA . ASP A 1 677 ? 37.906 -26.984 -5.48 1 87.5 677 ASP A CA 1
ATOM 5348 C C . ASP A 1 677 ? 38.188 -25.531 -5.086 1 87.5 677 ASP A C 1
ATOM 5350 O O . ASP A 1 677 ? 39.125 -24.922 -5.574 1 87.5 677 ASP A O 1
ATOM 5354 N N . GLY A 1 678 ? 37.25 -24.891 -4.32 1 86.06 678 GLY A N 1
ATOM 5355 C CA . GLY A 1 678 ? 37.5 -23.594 -3.725 1 86.06 678 GLY A CA 1
ATOM 5356 C C . GLY A 1 678 ? 37 -22.438 -4.57 1 86.06 678 GLY A C 1
ATOM 5357 O O . GLY A 1 678 ? 37.281 -21.281 -4.277 1 86.06 678 GLY A O 1
ATOM 5358 N N . LEU A 1 679 ? 36.312 -22.625 -5.586 1 94.25 679 LEU A N 1
ATOM 5359 C CA . LEU A 1 679 ? 35.812 -21.578 -6.469 1 94.25 679 LEU A CA 1
ATOM 5360 C C . LEU A 1 679 ? 34.781 -20.719 -5.75 1 94.25 679 LEU A C 1
ATOM 5362 O O . LEU A 1 679 ? 34.688 -19.516 -5.984 1 94.25 679 LEU A O 1
ATOM 5366 N N . LEU A 1 680 ? 34 -21.312 -4.891 1 97.62 680 LEU A N 1
ATOM 5367 C CA . LEU A 1 680 ? 32.938 -20.609 -4.215 1 97.62 680 LEU A CA 1
ATOM 5368 C C . LEU A 1 680 ? 33.406 -20 -2.906 1 97.62 680 LEU A C 1
ATOM 5370 O O . LEU A 1 680 ? 33.969 -20.688 -2.061 1 97.62 680 LEU A O 1
ATOM 5374 N N . ASP A 1 681 ? 33.219 -18.688 -2.744 1 96.94 681 ASP A N 1
ATOM 5375 C CA . ASP A 1 681 ? 33.5 -18 -1.483 1 96.94 681 ASP A CA 1
ATOM 5376 C C . ASP A 1 681 ? 32.344 -18.188 -0.502 1 96.94 681 ASP A C 1
ATOM 5378 O O . ASP A 1 681 ? 31.344 -17.453 -0.55 1 96.94 681 ASP A O 1
ATOM 5382 N N . LEU A 1 682 ? 32.469 -19.047 0.427 1 97.31 682 LEU A N 1
ATOM 5383 C CA . LEU A 1 682 ? 31.375 -19.391 1.331 1 97.31 682 LEU A CA 1
ATOM 5384 C C . LEU A 1 682 ? 31.172 -18.312 2.383 1 97.31 682 LEU A C 1
ATOM 5386 O O . LEU A 1 682 ? 30.172 -18.328 3.111 1 97.31 682 LEU A O 1
ATOM 5390 N N . THR A 1 683 ? 32.031 -17.266 2.449 1 96.06 683 THR A N 1
ATOM 5391 C CA . THR A 1 683 ? 31.828 -16.156 3.365 1 96.06 683 THR A CA 1
ATOM 5392 C C . THR A 1 683 ? 30.984 -15.062 2.711 1 96.06 683 THR A C 1
ATOM 5394 O O . THR A 1 683 ? 30.516 -14.141 3.387 1 96.06 683 THR A O 1
ATOM 5397 N N . ARG A 1 684 ? 30.812 -15.156 1.446 1 97.5 684 ARG A N 1
ATOM 5398 C CA . ARG A 1 684 ? 30.016 -14.188 0.69 1 97.5 684 ARG A CA 1
ATOM 5399 C C . ARG A 1 684 ? 28.938 -14.883 -0.126 1 97.5 684 ARG A C 1
ATOM 5401 O O . ARG A 1 684 ? 28.969 -14.852 -1.357 1 97.5 684 ARG A O 1
ATOM 5408 N N . VAL A 1 685 ? 27.922 -15.344 0.563 1 98.69 685 VAL A N 1
ATOM 5409 C CA . VAL A 1 685 ? 26.797 -16.031 -0.05 1 98.69 685 VAL A CA 1
ATOM 5410 C C . VAL A 1 685 ? 25.5 -15.25 0.184 1 98.69 685 VAL A C 1
ATOM 5412 O O . VAL A 1 685 ? 25.172 -14.914 1.324 1 98.69 685 VAL A O 1
ATOM 5415 N N . ALA A 1 686 ? 24.891 -14.875 -0.866 1 98.75 686 ALA A N 1
ATOM 5416 C CA . ALA A 1 686 ? 23.531 -14.328 -0.791 1 98.75 686 ALA A CA 1
ATOM 5417 C C . ALA A 1 686 ? 22.5 -15.359 -1.231 1 98.75 686 ALA A C 1
ATOM 5419 O O . ALA A 1 686 ? 22.734 -16.125 -2.172 1 98.75 686 ALA A O 1
ATOM 5420 N N . ILE A 1 687 ? 21.422 -15.414 -0.55 1 98.56 687 ILE A N 1
ATOM 5421 C CA . ILE A 1 687 ? 20.312 -16.281 -0.921 1 98.56 687 ILE A CA 1
ATOM 5422 C C . ILE A 1 687 ? 19.172 -15.461 -1.5 1 98.56 687 ILE A C 1
ATOM 5424 O O . ILE A 1 687 ? 18.875 -14.367 -1.009 1 98.56 687 ILE A O 1
ATOM 5428 N N . MET A 1 688 ? 18.609 -15.898 -2.582 1 97.88 688 MET A N 1
ATOM 5429 C CA . MET A 1 688 ? 17.562 -15.164 -3.285 1 97.88 688 MET A CA 1
ATOM 5430 C C . MET A 1 688 ? 16.422 -16.078 -3.678 1 97.88 688 MET A C 1
ATOM 5432 O O . MET A 1 688 ? 16.641 -17.219 -4.094 1 97.88 688 MET A O 1
ATOM 5436 N N . GLY A 1 689 ? 15.227 -15.602 -3.504 1 96.56 689 GLY A N 1
ATOM 5437 C CA . GLY A 1 689 ? 14.062 -16.375 -3.906 1 96.56 689 GLY A CA 1
ATOM 5438 C C . GLY A 1 689 ? 12.805 -15.539 -4.043 1 96.56 689 GLY A C 1
ATOM 5439 O O . GLY A 1 689 ? 12.781 -14.375 -3.645 1 96.56 689 GLY A O 1
ATOM 5440 N N . TRP A 1 690 ? 11.773 -16.062 -4.695 1 95.19 690 TRP A N 1
ATOM 5441 C CA . TRP A 1 690 ? 10.484 -15.43 -4.938 1 95.19 690 TRP A CA 1
ATOM 5442 C C . TRP A 1 690 ? 9.344 -16.297 -4.43 1 95.19 690 TRP A C 1
ATOM 5444 O O . TRP A 1 690 ? 9.43 -17.531 -4.449 1 95.19 690 TRP A O 1
ATOM 5454 N N . SER A 1 691 ? 8.258 -15.664 -3.93 1 94.62 691 SER A N 1
ATOM 5455 C CA . SER A 1 691 ? 7.109 -16.391 -3.4 1 94.62 691 SER A CA 1
ATOM 5456 C C . SER A 1 691 ? 7.52 -17.297 -2.234 1 94.62 691 SER A C 1
ATOM 5458 O O . SER A 1 691 ? 8.141 -16.828 -1.278 1 94.62 691 SER A O 1
ATOM 5460 N N . TYR A 1 692 ? 7.305 -18.656 -2.35 1 94.75 692 TYR A N 1
ATOM 5461 C CA . TYR A 1 692 ? 7.824 -19.547 -1.321 1 94.75 692 TYR A CA 1
ATOM 5462 C C . TYR A 1 692 ? 9.336 -19.422 -1.205 1 94.75 692 TYR A C 1
ATOM 5464 O O . TYR A 1 692 ? 9.891 -19.531 -0.109 1 94.75 692 TYR A O 1
ATOM 5472 N N . GLY A 1 693 ? 10.016 -19.203 -2.326 1 95.38 693 GLY A N 1
ATOM 5473 C CA . GLY A 1 693 ? 11.453 -18.984 -2.297 1 95.38 693 GLY A CA 1
ATOM 5474 C C . GLY A 1 693 ? 11.859 -17.766 -1.479 1 95.38 693 GLY A C 1
ATOM 5475 O O . GLY A 1 693 ? 12.898 -17.781 -0.821 1 95.38 693 GLY A O 1
ATOM 5476 N N . GLY A 1 694 ? 11.016 -16.688 -1.61 1 97.06 694 GLY A N 1
ATOM 5477 C CA . GLY A 1 694 ? 11.242 -15.539 -0.747 1 97.06 694 GLY A CA 1
ATOM 5478 C C . GLY A 1 694 ? 11.086 -15.859 0.727 1 97.06 694 GLY A C 1
ATOM 5479 O O . GLY A 1 694 ? 11.867 -15.398 1.557 1 97.06 694 GLY A O 1
ATOM 5480 N N . TYR A 1 695 ? 10.047 -16.672 1.055 1 96.94 695 TYR A N 1
ATOM 5481 C CA . TYR A 1 695 ? 9.82 -17.172 2.402 1 96.94 695 TYR A CA 1
ATOM 5482 C C . TYR A 1 695 ? 11.039 -17.938 2.916 1 96.94 695 TYR A C 1
ATOM 5484 O O . TYR A 1 695 ? 11.531 -17.656 4.008 1 96.94 695 TYR A O 1
ATOM 5492 N N . LEU A 1 696 ? 11.586 -18.797 2.111 1 96.12 696 LEU A N 1
ATOM 5493 C CA . LEU A 1 696 ? 12.742 -19.594 2.504 1 96.12 696 LEU A CA 1
ATOM 5494 C C . LEU A 1 696 ? 13.992 -18.734 2.609 1 96.12 696 LEU A C 1
ATOM 5496 O O . LEU A 1 696 ? 14.828 -18.953 3.496 1 96.12 696 LEU A O 1
ATOM 5500 N N . ALA A 1 697 ? 14.156 -17.797 1.7 1 97.81 697 ALA A N 1
ATOM 5501 C CA . ALA A 1 697 ? 15.312 -16.891 1.75 1 97.81 697 ALA A CA 1
ATOM 5502 C C . ALA A 1 697 ? 15.352 -16.125 3.068 1 97.81 697 ALA A C 1
ATOM 5504 O O . ALA A 1 697 ? 16.406 -16 3.689 1 97.81 697 ALA A O 1
ATOM 5505 N N . LEU A 1 698 ? 14.203 -15.617 3.479 1 98.31 698 LEU A N 1
ATOM 5506 C CA . LEU A 1 698 ? 14.117 -14.898 4.746 1 98.31 698 LEU A CA 1
ATOM 5507 C C . LEU A 1 698 ? 14.5 -15.797 5.91 1 98.31 698 LEU A C 1
ATOM 5509 O O . LEU A 1 698 ? 15.25 -15.391 6.797 1 98.31 698 LEU A O 1
ATOM 5513 N N . LEU A 1 699 ? 14.016 -17.016 5.918 1 96.94 699 LEU A N 1
ATOM 5514 C CA . LEU A 1 699 ? 14.273 -17.938 7.02 1 96.94 699 LEU A CA 1
ATOM 5515 C C . LEU A 1 699 ? 15.727 -18.391 7.02 1 96.94 699 LEU A C 1
ATOM 5517 O O . LEU A 1 699 ? 16.328 -18.578 8.086 1 96.94 699 LEU A O 1
ATOM 5521 N N . CYS A 1 700 ? 16.266 -18.609 5.801 1 97.12 700 CYS A N 1
ATOM 5522 C CA . CYS A 1 700 ? 17.688 -18.953 5.727 1 97.12 700 CYS A CA 1
ATOM 5523 C C . CYS A 1 700 ? 18.547 -17.844 6.32 1 97.12 700 CYS A C 1
ATOM 5525 O O . CYS A 1 700 ? 19.484 -18.109 7.07 1 97.12 700 CYS A O 1
ATOM 5527 N N . LEU A 1 701 ? 18.266 -16.609 5.973 1 98.12 701 LEU A N 1
ATOM 5528 C CA . LEU A 1 701 ? 19 -15.477 6.508 1 98.12 701 LEU A CA 1
ATOM 5529 C C . LEU A 1 701 ? 18.891 -15.422 8.031 1 98.12 701 LEU A C 1
ATOM 5531 O O . LEU A 1 701 ? 19.875 -15.109 8.719 1 98.12 701 LEU A O 1
ATOM 5535 N N . ALA A 1 702 ? 17.719 -15.688 8.547 1 97.19 702 ALA A N 1
ATOM 5536 C CA . ALA A 1 702 ? 17.469 -15.602 9.977 1 97.19 702 ALA A CA 1
ATOM 5537 C C . ALA A 1 702 ? 18.109 -16.766 10.719 1 97.19 702 ALA A C 1
ATOM 5539 O O . ALA A 1 702 ? 18.781 -16.578 11.734 1 97.19 702 ALA A O 1
ATOM 5540 N N . LYS A 1 703 ? 17.984 -18 10.188 1 95.06 703 LYS A N 1
ATOM 5541 C CA . LYS A 1 703 ? 18.297 -19.203 10.945 1 95.06 703 LYS A CA 1
ATOM 5542 C C . LYS A 1 703 ? 19.719 -19.688 10.641 1 95.06 703 LYS A C 1
ATOM 5544 O O . LYS A 1 703 ? 20.281 -20.469 11.391 1 95.06 703 LYS A O 1
ATOM 5549 N N . SER A 1 704 ? 20.25 -19.219 9.508 1 96 704 SER A N 1
ATOM 5550 C CA . SER A 1 704 ? 21.625 -19.594 9.148 1 96 704 SER A CA 1
ATOM 5551 C C . SER A 1 704 ? 22.453 -18.375 8.789 1 96 704 SER A C 1
ATOM 5553 O O . SER A 1 704 ? 23.062 -18.312 7.719 1 96 704 SER A O 1
ATOM 5555 N N . PRO A 1 705 ? 22.594 -17.5 9.734 1 94.62 705 PRO A N 1
ATOM 5556 C CA . PRO A 1 705 ? 23.297 -16.25 9.453 1 94.62 705 PRO A CA 1
ATOM 5557 C C . PRO A 1 705 ? 24.797 -16.453 9.203 1 94.62 705 PRO A C 1
ATOM 5559 O O . PRO A 1 705 ? 25.438 -15.602 8.594 1 94.62 705 PRO A O 1
ATOM 5562 N N . ASN A 1 706 ? 25.344 -17.578 9.617 1 95.38 706 ASN A N 1
ATOM 5563 C CA . ASN A 1 706 ? 26.75 -17.859 9.406 1 95.38 706 ASN A CA 1
ATOM 5564 C C . ASN A 1 706 ? 27.016 -18.359 7.984 1 95.38 706 ASN A C 1
ATOM 5566 O O . ASN A 1 706 ? 28.156 -18.375 7.527 1 95.38 706 ASN A O 1
ATOM 5570 N N . VAL A 1 707 ? 25.969 -18.766 7.363 1 97.69 707 VAL A N 1
ATOM 5571 C CA . VAL A 1 707 ? 26.109 -19.266 6 1 97.69 707 VAL A CA 1
ATOM 5572 C C . VAL A 1 707 ? 25.719 -18.172 5.004 1 97.69 707 VAL A C 1
ATOM 5574 O O . VAL A 1 707 ? 26.422 -17.953 4.023 1 97.69 707 VAL A O 1
ATOM 5577 N N . TYR A 1 708 ? 24.656 -17.562 5.289 1 98.44 708 TYR A N 1
ATOM 5578 C CA . TYR A 1 708 ? 24.125 -16.578 4.352 1 98.44 708 TYR A CA 1
ATOM 5579 C C . TYR A 1 708 ? 24.359 -15.164 4.863 1 98.44 708 TYR A C 1
ATOM 5581 O O . TYR A 1 708 ? 23.844 -14.789 5.914 1 98.44 708 TYR A O 1
ATOM 5589 N N . ARG A 1 709 ? 24.984 -14.422 4.031 1 98.06 709 ARG A N 1
ATOM 5590 C CA . ARG A 1 709 ? 25.359 -13.055 4.387 1 98.06 709 ARG A CA 1
ATOM 5591 C C . ARG A 1 709 ? 24.234 -12.078 4.082 1 98.06 709 ARG A C 1
ATOM 5593 O O . ARG A 1 709 ? 24.094 -11.055 4.754 1 98.06 709 ARG A O 1
ATOM 5600 N N . ALA A 1 710 ? 23.469 -12.367 3.086 1 98.69 710 ALA A N 1
ATOM 5601 C CA . ALA A 1 710 ? 22.391 -11.484 2.637 1 98.69 710 ALA A CA 1
ATOM 5602 C C . ALA A 1 710 ? 21.266 -12.273 1.97 1 98.69 710 ALA A C 1
ATOM 5604 O O . ALA A 1 710 ? 21.453 -13.438 1.617 1 98.69 710 ALA A O 1
ATOM 5605 N N . ALA A 1 711 ? 20.094 -11.617 1.859 1 98.81 711 ALA A N 1
ATOM 5606 C CA . ALA A 1 711 ? 18.953 -12.25 1.188 1 98.81 711 ALA A CA 1
ATOM 5607 C C . ALA A 1 711 ? 18.188 -11.242 0.339 1 98.81 711 ALA A C 1
ATOM 5609 O O . ALA A 1 711 ? 18.109 -10.062 0.688 1 98.81 711 ALA A O 1
ATOM 5610 N N . ILE A 1 712 ? 17.734 -11.648 -0.758 1 98.69 712 ILE A N 1
ATOM 5611 C CA . ILE A 1 712 ? 16.75 -10.961 -1.575 1 98.69 712 ILE A CA 1
ATOM 5612 C C . ILE A 1 712 ? 15.438 -11.75 -1.579 1 98.69 712 ILE A C 1
ATOM 5614 O O . ILE A 1 712 ? 15.383 -12.867 -2.086 1 98.69 712 ILE A O 1
ATOM 5618 N N . ALA A 1 713 ? 14.445 -11.203 -1.004 1 98.5 713 ALA A N 1
ATOM 5619 C CA . ALA A 1 713 ? 13.156 -11.875 -0.883 1 98.5 713 ALA A CA 1
ATOM 5620 C C . ALA A 1 713 ? 12.094 -11.164 -1.715 1 98.5 713 ALA A C 1
ATOM 5622 O O . ALA A 1 713 ? 11.695 -10.039 -1.399 1 98.5 713 ALA A O 1
ATOM 5623 N N . GLY A 1 714 ? 11.609 -11.812 -2.768 1 97.44 714 GLY A N 1
ATOM 5624 C CA . GLY A 1 714 ? 10.578 -11.258 -3.627 1 97.44 714 GLY A CA 1
ATOM 5625 C C . GLY A 1 714 ? 9.211 -11.883 -3.406 1 97.44 714 GLY A C 1
ATOM 5626 O O . GLY A 1 714 ? 9.094 -13.109 -3.299 1 97.44 714 GLY A O 1
ATOM 5627 N N . GLY A 1 715 ? 8.133 -11.047 -3.354 1 96.94 715 GLY A N 1
ATOM 5628 C CA . GLY A 1 715 ? 6.773 -11.547 -3.207 1 96.94 715 GLY A CA 1
ATOM 5629 C C . GLY A 1 715 ? 6.652 -12.648 -2.174 1 96.94 715 GLY A C 1
ATOM 5630 O O . GLY A 1 715 ? 5.992 -13.664 -2.416 1 96.94 715 GLY A O 1
ATOM 5631 N N . ALA A 1 716 ? 7.258 -12.516 -1.025 1 97.69 716 ALA A N 1
ATOM 5632 C CA . ALA A 1 716 ? 7.457 -13.594 -0.064 1 97.69 716 ALA A CA 1
ATOM 5633 C C . ALA A 1 716 ? 6.234 -13.766 0.83 1 97.69 716 ALA A C 1
ATOM 5635 O O . ALA A 1 716 ? 5.613 -12.789 1.241 1 97.69 716 ALA A O 1
ATOM 5636 N N . VAL A 1 717 ? 5.898 -15 1.135 1 97.38 717 VAL A N 1
ATOM 5637 C CA . VAL A 1 717 ? 4.965 -15.305 2.217 1 97.38 717 VAL A CA 1
ATOM 5638 C C . VAL A 1 717 ? 5.656 -15.102 3.564 1 97.38 717 VAL A C 1
ATOM 5640 O O . VAL A 1 717 ? 6.754 -15.609 3.791 1 97.38 717 VAL A O 1
ATOM 5643 N N . THR A 1 718 ? 5.078 -14.32 4.434 1 98 718 THR A N 1
ATOM 5644 C CA . THR A 1 718 ? 5.719 -14.07 5.719 1 98 718 THR A CA 1
ATOM 5645 C C . THR A 1 718 ? 4.867 -14.609 6.863 1 98 718 THR A C 1
ATOM 5647 O O . THR A 1 718 ? 5.359 -14.789 7.98 1 98 718 THR A O 1
ATOM 5650 N N . CYS A 1 719 ? 3.562 -14.812 6.602 1 96.88 719 CYS A N 1
ATOM 5651 C CA . CYS A 1 719 ? 2.602 -15.336 7.566 1 96.88 719 CYS A CA 1
ATOM 5652 C C . CYS A 1 719 ? 1.571 -16.219 6.879 1 96.88 719 CYS A C 1
ATOM 5654 O O . CYS A 1 719 ? 0.712 -15.734 6.145 1 96.88 719 CYS A O 1
ATOM 5656 N N . TRP A 1 720 ? 1.612 -17.5 7.223 1 96.75 720 TRP A N 1
ATOM 5657 C CA . TRP A 1 720 ? 0.78 -18.469 6.52 1 96.75 720 TRP A CA 1
ATOM 5658 C C . TRP A 1 720 ? -0.692 -18.281 6.867 1 96.75 720 TRP A C 1
ATOM 5660 O O . TRP A 1 720 ? -1.575 -18.719 6.125 1 96.75 720 TRP A O 1
ATOM 5670 N N . ARG A 1 721 ? -1.034 -17.594 7.953 1 97.19 721 ARG A N 1
ATOM 5671 C CA . ARG A 1 721 ? -2.416 -17.297 8.32 1 97.19 721 ARG A CA 1
ATOM 5672 C C . ARG A 1 721 ? -3.059 -16.344 7.312 1 97.19 721 ARG A C 1
ATOM 5674 O O . ARG A 1 721 ? -4.285 -16.234 7.258 1 97.19 721 ARG A O 1
ATOM 5681 N N . LEU A 1 722 ? -2.209 -15.656 6.535 1 97.5 722 LEU A N 1
ATOM 5682 C CA . LEU A 1 722 ? -2.711 -14.68 5.578 1 97.5 722 LEU A CA 1
ATOM 5683 C C . LEU A 1 722 ? -2.887 -15.305 4.199 1 97.5 722 LEU A C 1
ATOM 5685 O O . LEU A 1 722 ? -3.494 -14.703 3.311 1 97.5 722 LEU A O 1
ATOM 5689 N N . TYR A 1 723 ? -2.369 -16.5 3.936 1 97.31 723 TYR A N 1
ATOM 5690 C CA . TYR A 1 723 ? -2.432 -17.141 2.627 1 97.31 723 TYR A CA 1
ATOM 5691 C C . TYR A 1 723 ? -3.705 -17.969 2.484 1 97.31 723 TYR A C 1
ATOM 5693 O O . TYR A 1 723 ? -4.52 -18.031 3.408 1 97.31 723 TYR A O 1
ATOM 5701 N N . ASP A 1 724 ? -3.967 -18.547 1.365 1 97.31 724 ASP A N 1
ATOM 5702 C CA . ASP A 1 724 ? -5.266 -19.141 1.065 1 97.31 724 ASP A CA 1
ATOM 5703 C C . ASP A 1 724 ? -5.43 -20.484 1.758 1 97.31 724 ASP A C 1
ATOM 5705 O O . ASP A 1 724 ? -4.453 -21.062 2.258 1 97.31 724 ASP A O 1
ATOM 5709 N N . THR A 1 725 ? -6.594 -21.047 1.81 1 97.81 725 THR A N 1
ATOM 5710 C CA . THR A 1 725 ? -6.961 -22.281 2.486 1 97.81 725 THR A CA 1
ATOM 5711 C C . THR A 1 725 ? -6.328 -23.484 1.79 1 97.81 725 THR A C 1
ATOM 5713 O O . THR A 1 725 ? -5.66 -24.297 2.43 1 97.81 725 THR A O 1
ATOM 5716 N N . ALA A 1 726 ? -6.445 -23.625 0.475 1 97.5 726 ALA A N 1
ATOM 5717 C CA . ALA A 1 726 ? -6.094 -24.844 -0.247 1 97.5 726 ALA A CA 1
ATOM 5718 C C . ALA A 1 726 ? -4.598 -25.125 -0.143 1 97.5 726 ALA A C 1
ATOM 5720 O O . ALA A 1 726 ? -4.195 -26.281 0.048 1 97.5 726 ALA A O 1
ATOM 5721 N N . TYR A 1 727 ? -3.803 -24.125 -0.245 1 95.94 727 TYR A N 1
ATOM 5722 C CA . TYR A 1 727 ? -2.361 -24.328 -0.159 1 95.94 727 TYR A CA 1
ATOM 5723 C C . TYR A 1 727 ? -1.922 -24.516 1.287 1 95.94 727 TYR A C 1
ATOM 5725 O O . TYR A 1 727 ? -1.276 -25.516 1.618 1 95.94 727 TYR A O 1
ATOM 5733 N N . THR A 1 728 ? -2.236 -23.594 2.143 1 96.62 728 THR A N 1
ATOM 5734 C CA . THR A 1 728 ? -1.723 -23.547 3.506 1 96.62 728 THR A CA 1
ATOM 5735 C C . THR A 1 728 ? -2.176 -24.766 4.297 1 96.62 728 THR A C 1
ATOM 5737 O O . THR A 1 728 ? -1.366 -25.422 4.961 1 96.62 728 THR A O 1
ATOM 5740 N N . GLU A 1 729 ? -3.438 -25.125 4.188 1 96.88 729 GLU A N 1
ATOM 5741 C CA . GLU A 1 729 ? -3.998 -26.172 5.031 1 96.88 729 GLU A CA 1
ATOM 5742 C C . GLU A 1 729 ? -3.596 -27.547 4.531 1 96.88 729 GLU A C 1
ATOM 5744 O O . GLU A 1 729 ? -3.607 -28.516 5.289 1 96.88 729 GLU A O 1
ATOM 5749 N N . ARG A 1 730 ? -3.252 -27.625 3.252 1 95.62 730 ARG A N 1
ATOM 5750 C CA . ARG A 1 730 ? -2.697 -28.859 2.709 1 95.62 730 ARG A CA 1
ATOM 5751 C C . ARG A 1 730 ? -1.406 -29.234 3.426 1 95.62 730 ARG A C 1
ATOM 5753 O O . ARG A 1 730 ? -1.202 -30.406 3.77 1 95.62 730 ARG A O 1
ATOM 5760 N N . TYR A 1 731 ? -0.621 -28.234 3.713 1 94.25 731 TYR A N 1
ATOM 5761 C CA . TYR A 1 731 ? 0.727 -28.531 4.191 1 94.25 731 TYR A CA 1
ATOM 5762 C C . TYR A 1 731 ? 0.82 -28.344 5.699 1 94.25 731 TYR A C 1
ATOM 5764 O O . TYR A 1 731 ? 1.623 -29 6.367 1 94.25 731 TYR A O 1
ATOM 5772 N N . LEU A 1 732 ? -0.003 -27.453 6.285 1 94.31 732 LEU A N 1
ATOM 5773 C CA . LEU A 1 732 ? 0.173 -27.125 7.691 1 94.31 732 LEU A CA 1
ATOM 5774 C C . LEU A 1 732 ? -1.045 -27.531 8.508 1 94.31 732 LEU A C 1
ATOM 5776 O O . LEU A 1 732 ? -1.041 -27.422 9.734 1 94.31 732 LEU A O 1
ATOM 5780 N N . GLY A 1 733 ? -2.072 -28.047 7.84 1 94.88 733 GLY A N 1
ATOM 5781 C CA . GLY A 1 733 ? -3.314 -28.297 8.555 1 94.88 733 GLY A CA 1
ATOM 5782 C C . GLY A 1 733 ? -4.098 -27.031 8.852 1 94.88 733 GLY A C 1
ATOM 5783 O O . GLY A 1 733 ? -3.803 -25.969 8.305 1 94.88 733 GLY A O 1
ATOM 5784 N N . LEU A 1 734 ? -5.121 -27.172 9.664 1 96.31 734 LEU A N 1
ATOM 5785 C CA . LEU A 1 734 ? -5.922 -26.016 10.055 1 96.31 734 LEU A CA 1
ATOM 5786 C C . LEU A 1 734 ? -5.125 -25.078 10.961 1 96.31 734 LEU A C 1
ATOM 5788 O O . LEU A 1 734 ? -4.25 -25.531 11.703 1 96.31 734 LEU A O 1
ATOM 5792 N N . PRO A 1 735 ? -5.418 -23.766 10.867 1 95.5 735 PRO A N 1
ATOM 5793 C CA . PRO A 1 735 ? -4.652 -22.812 11.672 1 95.5 735 PRO A CA 1
ATOM 5794 C C . PRO A 1 735 ? -4.648 -23.172 13.156 1 95.5 735 PRO A C 1
ATOM 5796 O O . PRO A 1 735 ? -5.715 -23.297 13.766 1 95.5 735 PRO A O 1
ATOM 5799 N N . SER A 1 736 ? -3.576 -23.391 13.672 1 92.38 736 SER A N 1
ATOM 5800 C CA . SER A 1 736 ? -3.355 -23.719 15.078 1 92.38 736 SER A CA 1
ATOM 5801 C C . SER A 1 736 ? -1.913 -23.438 15.492 1 92.38 736 SER A C 1
ATOM 5803 O O . SER A 1 736 ? -1.002 -23.5 14.664 1 92.38 736 SER A O 1
ATOM 5805 N N . ASP A 1 737 ? -1.797 -23 16.75 1 89.06 737 ASP A N 1
ATOM 5806 C CA . ASP A 1 737 ? -0.451 -22.844 17.297 1 89.06 737 ASP A CA 1
ATOM 5807 C C . ASP A 1 737 ? -0.029 -24.094 18.078 1 89.06 737 ASP A C 1
ATOM 5809 O O . ASP A 1 737 ? -0.857 -24.734 18.719 1 89.06 737 ASP A O 1
ATOM 5813 N N . PRO A 1 738 ? 1.286 -24.594 17.906 1 91 738 PRO A N 1
ATOM 5814 C CA . PRO A 1 738 ? 2.373 -23.703 17.516 1 91 738 PRO A CA 1
ATOM 5815 C C . PRO A 1 738 ? 2.725 -23.812 16.031 1 91 738 PRO A C 1
ATOM 5817 O O . PRO A 1 738 ? 3.607 -23.109 15.547 1 91 738 PRO A O 1
ATOM 5820 N N . ILE A 1 739 ? 2.137 -24.688 15.219 1 91 739 ILE A N 1
ATOM 5821 C CA . ILE A 1 739 ? 2.555 -25.016 13.859 1 91 739 ILE A CA 1
ATOM 5822 C C . ILE A 1 739 ? 2.604 -23.75 13.016 1 91 739 ILE A C 1
ATOM 5824 O O . ILE A 1 739 ? 3.619 -23.453 12.375 1 91 739 ILE A O 1
ATOM 5828 N N . TYR A 1 740 ? 1.54 -23 13.062 1 94.38 740 TYR A N 1
ATOM 5829 C CA . TYR A 1 740 ? 1.471 -21.797 12.242 1 94.38 740 TYR A CA 1
ATOM 5830 C C . TYR A 1 740 ? 2.449 -20.734 12.734 1 94.38 740 TYR A C 1
ATOM 5832 O O . TYR A 1 740 ? 3.082 -20.047 11.938 1 94.38 740 TYR A O 1
ATOM 5840 N N . LYS A 1 741 ? 2.578 -20.578 14.023 1 94 741 LYS A N 1
ATOM 5841 C CA . LYS A 1 741 ? 3.52 -19.609 14.594 1 94 741 LYS A CA 1
ATOM 5842 C C . LYS A 1 741 ? 4.957 -19.969 14.234 1 94 741 LYS A C 1
ATOM 5844 O O . LYS A 1 741 ? 5.742 -19.109 13.844 1 94 741 LYS A O 1
ATOM 5849 N N . ASP A 1 742 ? 5.285 -21.266 14.305 1 92.25 742 ASP A N 1
ATOM 5850 C CA . ASP A 1 742 ? 6.641 -21.734 14.031 1 92.25 742 ASP A CA 1
ATOM 5851 C C . ASP A 1 742 ? 6.977 -21.609 12.547 1 92.25 742 ASP A C 1
ATOM 5853 O O . ASP A 1 742 ? 8.148 -21.562 12.172 1 92.25 742 ASP A O 1
ATOM 5857 N N . SER A 1 743 ? 5.98 -21.594 11.727 1 93.44 743 SER A N 1
ATOM 5858 C CA . SER A 1 743 ? 6.207 -21.516 10.289 1 93.44 743 SER A CA 1
ATOM 5859 C C . SER A 1 743 ? 6.156 -20.078 9.789 1 93.44 743 SER A C 1
ATOM 5861 O O . SER A 1 743 ? 6.246 -19.828 8.586 1 93.44 743 SER A O 1
ATOM 5863 N N . SER A 1 744 ? 6.004 -19.188 10.68 1 95.06 744 SER A N 1
ATOM 5864 C CA . SER A 1 744 ? 5.914 -17.781 10.305 1 95.06 744 SER A CA 1
ATOM 5865 C C . SER A 1 744 ? 7.273 -17.094 10.391 1 95.06 744 SER A C 1
ATOM 5867 O O . SER A 1 744 ? 8.008 -17.266 11.359 1 95.06 744 SER A O 1
ATOM 5869 N N . VAL A 1 745 ? 7.641 -16.312 9.344 1 96.81 745 VAL A N 1
ATOM 5870 C CA . VAL A 1 745 ? 8.867 -15.516 9.359 1 96.81 745 VAL A CA 1
ATOM 5871 C C . VAL A 1 745 ? 8.844 -14.562 10.555 1 96.81 745 VAL A C 1
ATOM 5873 O O . VAL A 1 745 ? 9.891 -14.273 11.148 1 96.81 745 VAL A O 1
ATOM 5876 N N . LEU A 1 746 ? 7.66 -14.102 10.938 1 97.25 746 LEU A N 1
ATOM 5877 C CA . LEU A 1 746 ? 7.461 -13.078 11.953 1 97.25 746 LEU A CA 1
ATOM 5878 C C . LEU A 1 746 ? 7.941 -13.57 13.312 1 97.25 746 LEU A C 1
ATOM 5880 O O . LEU A 1 746 ? 8.242 -12.766 14.203 1 97.25 746 LEU A O 1
ATOM 5884 N N . SER A 1 747 ? 8.008 -14.883 13.484 1 95.94 747 SER A N 1
ATOM 5885 C CA . SER A 1 747 ? 8.469 -15.461 14.742 1 95.94 747 SER A CA 1
ATOM 5886 C C . SER A 1 747 ? 9.984 -15.352 14.875 1 95.94 747 SER A C 1
ATOM 5888 O O . SER A 1 747 ? 10.531 -15.531 15.969 1 95.94 747 SER A O 1
ATOM 5890 N N . TYR A 1 748 ? 10.719 -14.984 13.797 1 96.62 748 TYR A N 1
ATOM 5891 C CA . TYR A 1 748 ? 12.18 -15.031 13.797 1 96.62 748 TYR A CA 1
ATOM 5892 C C . TYR A 1 748 ? 12.766 -13.68 13.414 1 96.62 748 TYR A C 1
ATOM 5894 O O . TYR A 1 748 ? 13.906 -13.602 12.945 1 96.62 748 TYR A O 1
ATOM 5902 N N . ILE A 1 749 ? 12.031 -12.648 13.633 1 98.12 749 ILE A N 1
ATOM 5903 C CA . ILE A 1 749 ? 12.414 -11.289 13.242 1 98.12 749 ILE A CA 1
ATOM 5904 C C . ILE A 1 749 ? 13.711 -10.898 13.945 1 98.12 749 ILE A C 1
ATOM 5906 O O . ILE A 1 749 ? 14.594 -10.297 13.336 1 98.12 749 ILE A O 1
ATOM 5910 N N . ASN A 1 750 ? 13.883 -11.234 15.211 1 97.5 750 ASN A N 1
ATOM 5911 C CA . ASN A 1 750 ? 15.031 -10.828 16.016 1 97.5 750 ASN A CA 1
ATOM 5912 C C . ASN A 1 750 ? 16.312 -11.516 15.547 1 97.5 750 ASN A C 1
ATOM 5914 O O . ASN A 1 750 ? 17.406 -11.094 15.898 1 97.5 750 ASN A O 1
ATOM 5918 N N . GLN A 1 751 ? 16.156 -12.586 14.727 1 97.25 751 GLN A N 1
ATOM 5919 C CA . GLN A 1 751 ? 17.312 -13.328 14.234 1 97.25 751 GLN A CA 1
ATOM 5920 C C . GLN A 1 751 ? 17.812 -12.734 12.922 1 97.25 751 GLN A C 1
ATOM 5922 O O . GLN A 1 751 ? 18.891 -13.109 12.445 1 97.25 751 GLN A O 1
ATOM 5927 N N . LEU A 1 752 ? 17.109 -11.82 12.336 1 98.12 752 LEU A N 1
ATOM 5928 C CA . LEU A 1 752 ? 17.547 -11.164 11.109 1 98.12 752 LEU A CA 1
ATOM 5929 C C . LEU A 1 752 ? 18.688 -10.188 11.398 1 98.12 752 LEU A C 1
ATOM 5931 O O . LEU A 1 752 ? 18.859 -9.758 12.539 1 98.12 752 LEU A O 1
ATOM 5935 N N . PRO A 1 753 ? 19.422 -9.789 10.438 1 97.19 753 PRO A N 1
ATOM 5936 C CA . PRO A 1 753 ? 20.641 -9.023 10.648 1 97.19 753 PRO A CA 1
ATOM 5937 C C . PRO A 1 753 ? 20.375 -7.617 11.188 1 97.19 753 PRO A C 1
ATOM 5939 O O . PRO A 1 753 ? 19.344 -7.023 10.883 1 97.19 753 PRO A O 1
ATOM 5942 N N . ASN A 1 754 ? 21.359 -7.078 11.914 1 96.94 754 ASN A N 1
ATOM 5943 C CA . ASN A 1 754 ? 21.344 -5.707 12.414 1 96.94 754 ASN A CA 1
ATOM 5944 C C . ASN A 1 754 ? 22.219 -4.789 11.547 1 96.94 754 ASN A C 1
ATOM 5946 O O . ASN A 1 754 ? 22.5 -3.656 11.938 1 96.94 754 ASN A O 1
ATOM 5950 N N . GLU A 1 755 ? 22.656 -5.293 10.414 1 95.69 755 GLU A N 1
ATOM 5951 C CA . GLU A 1 755 ? 23.516 -4.527 9.508 1 95.69 755 GLU A CA 1
ATOM 5952 C C . GLU A 1 755 ? 22.734 -4.094 8.266 1 95.69 755 GLU A C 1
ATOM 5954 O O . GLU A 1 755 ? 21.875 -4.828 7.773 1 95.69 755 GLU A O 1
ATOM 5959 N N . VAL A 1 756 ? 23.172 -2.984 7.754 1 95.06 756 VAL A N 1
ATOM 5960 C CA . VAL A 1 756 ? 22.531 -2.484 6.539 1 95.06 756 VAL A CA 1
ATOM 5961 C C . VAL A 1 756 ? 22.984 -3.311 5.34 1 95.06 756 VAL A C 1
ATOM 5963 O O . VAL A 1 756 ? 24.031 -3.949 5.379 1 95.06 756 VAL A O 1
ATOM 5966 N N . ASP A 1 757 ? 22.141 -3.406 4.309 1 95.44 757 ASP A N 1
ATOM 5967 C CA . ASP A 1 757 ? 22.422 -4.023 3.018 1 95.44 757 ASP A CA 1
ATOM 5968 C C . ASP A 1 757 ? 22.562 -5.539 3.15 1 95.44 757 ASP A C 1
ATOM 5970 O O . ASP A 1 757 ? 23.438 -6.141 2.523 1 95.44 757 ASP A O 1
ATOM 5974 N N . ARG A 1 758 ? 21.781 -6.09 4.031 1 98.19 758 ARG A N 1
ATOM 5975 C CA . ARG A 1 758 ? 21.781 -7.543 4.184 1 98.19 758 ARG A CA 1
ATOM 5976 C C . ARG A 1 758 ? 20.438 -8.133 3.768 1 98.19 758 ARG A C 1
ATOM 5978 O O . ARG A 1 758 ? 20.328 -9.352 3.58 1 98.19 758 ARG A O 1
ATOM 5985 N N . LEU A 1 759 ? 19.438 -7.305 3.627 1 98.75 759 LEU A N 1
ATOM 5986 C CA . LEU A 1 759 ? 18.109 -7.781 3.27 1 98.75 759 LEU A CA 1
ATOM 5987 C C . LEU A 1 759 ? 17.438 -6.832 2.281 1 98.75 759 LEU A C 1
ATOM 5989 O O . LEU A 1 759 ? 17.266 -5.645 2.57 1 98.75 759 LEU A O 1
ATOM 5993 N N . LEU A 1 760 ? 17.141 -7.293 1.117 1 98.69 760 LEU A N 1
ATOM 5994 C CA . LEU A 1 760 ? 16.328 -6.586 0.13 1 98.69 760 LEU A CA 1
ATOM 5995 C C . LEU A 1 760 ? 14.961 -7.242 -0.022 1 98.69 760 LEU A C 1
ATOM 5997 O O . LEU A 1 760 ? 14.867 -8.43 -0.345 1 98.69 760 LEU A O 1
ATOM 6001 N N . ILE A 1 761 ? 13.914 -6.52 0.3 1 98.69 761 ILE A N 1
ATOM 6002 C CA . ILE A 1 761 ? 12.539 -6.973 0.137 1 98.69 761 ILE A CA 1
ATOM 6003 C C . ILE A 1 761 ? 11.945 -6.363 -1.128 1 98.69 761 ILE A C 1
ATOM 6005 O O . ILE A 1 761 ? 11.984 -5.145 -1.319 1 98.69 761 ILE A O 1
ATOM 6009 N N . VAL A 1 762 ? 11.445 -7.188 -2.041 1 98.31 762 VAL A N 1
ATOM 6010 C CA . VAL A 1 762 ? 10.852 -6.742 -3.297 1 98.31 762 VAL A CA 1
ATOM 6011 C C . VAL A 1 762 ? 9.406 -7.23 -3.383 1 98.31 762 VAL A C 1
ATOM 6013 O O . VAL A 1 762 ? 9.117 -8.391 -3.088 1 98.31 762 VAL A O 1
ATOM 6016 N N . HIS A 1 763 ? 8.445 -6.355 -3.789 1 98 763 HIS A N 1
ATOM 6017 C CA . HIS A 1 763 ? 7.055 -6.793 -3.822 1 98 763 HIS A CA 1
ATOM 6018 C C . HIS A 1 763 ? 6.242 -5.957 -4.805 1 98 763 HIS A C 1
ATOM 6020 O O . HIS A 1 763 ? 6.461 -4.75 -4.93 1 98 763 HIS A O 1
ATOM 6026 N N . GLY A 1 764 ? 5.34 -6.586 -5.57 1 96.44 764 GLY A N 1
ATOM 6027 C CA . GLY A 1 764 ? 4.305 -5.871 -6.301 1 96.44 764 GLY A CA 1
ATOM 6028 C C . GLY A 1 764 ? 3.145 -5.438 -5.422 1 96.44 764 GLY A C 1
ATOM 6029 O O . GLY A 1 764 ? 2.635 -6.227 -4.625 1 96.44 764 GLY A O 1
ATOM 6030 N N . LEU A 1 765 ? 2.719 -4.242 -5.578 1 95.5 765 LEU A N 1
ATOM 6031 C CA . LEU A 1 765 ? 1.753 -3.67 -4.648 1 95.5 765 LEU A CA 1
ATOM 6032 C C . LEU A 1 765 ? 0.367 -4.266 -4.867 1 95.5 765 LEU A C 1
ATOM 6034 O O . LEU A 1 765 ? -0.442 -4.328 -3.939 1 95.5 765 LEU A O 1
ATOM 6038 N N . ILE A 1 766 ? 0.042 -4.676 -6.047 1 92.25 766 ILE A N 1
ATOM 6039 C CA . ILE A 1 766 ? -1.302 -5.184 -6.301 1 92.25 766 ILE A CA 1
ATOM 6040 C C . ILE A 1 766 ? -1.248 -6.695 -6.523 1 92.25 766 ILE A C 1
ATOM 6042 O O . ILE A 1 766 ? -1.987 -7.234 -7.352 1 92.25 766 ILE A O 1
ATOM 6046 N N . ASP A 1 767 ? -0.285 -7.359 -5.895 1 94.5 767 ASP A N 1
ATOM 6047 C CA . ASP A 1 767 ? -0.134 -8.812 -5.902 1 94.5 767 ASP A CA 1
ATOM 6048 C C . ASP A 1 767 ? -1.382 -9.492 -5.344 1 94.5 767 ASP A C 1
ATOM 6050 O O . ASP A 1 767 ? -1.708 -9.344 -4.168 1 94.5 767 ASP A O 1
ATOM 6054 N N . GLU A 1 768 ? -2.029 -10.305 -6.16 1 92.31 768 GLU A N 1
ATOM 6055 C CA . GLU A 1 768 ? -3.266 -10.961 -5.738 1 92.31 768 GLU A CA 1
ATOM 6056 C C . GLU A 1 768 ? -3.012 -12.398 -5.312 1 92.31 768 GLU A C 1
ATOM 6058 O O . GLU A 1 768 ? -3.947 -13.125 -4.965 1 92.31 768 GLU A O 1
ATOM 6063 N N . ASN A 1 769 ? -1.758 -12.805 -5.402 1 93.38 769 ASN A N 1
ATOM 6064 C CA . ASN A 1 769 ? -1.388 -14.141 -4.945 1 93.38 769 ASN A CA 1
ATOM 6065 C C . ASN A 1 769 ? -0.806 -14.117 -3.535 1 93.38 769 ASN A C 1
ATOM 6067 O O . ASN A 1 769 ? -1.432 -14.602 -2.592 1 93.38 769 ASN A O 1
ATOM 6071 N N . VAL A 1 770 ? 0.356 -13.602 -3.424 1 96.62 770 VAL A N 1
ATOM 6072 C CA . VAL A 1 770 ? 0.888 -13.25 -2.113 1 96.62 770 VAL A CA 1
ATOM 6073 C C . VAL A 1 770 ? 0.688 -11.75 -1.863 1 96.62 770 VAL A C 1
ATOM 6075 O O . VAL A 1 770 ? 1.474 -10.93 -2.336 1 96.62 770 VAL A O 1
ATOM 6078 N N . HIS A 1 771 ? -0.288 -11.492 -1.082 1 97.5 771 HIS A N 1
ATOM 6079 C CA . HIS A 1 771 ? -0.755 -10.117 -0.95 1 97.5 771 HIS A CA 1
ATOM 6080 C C . HIS A 1 771 ? 0.286 -9.242 -0.254 1 97.5 771 HIS A C 1
ATOM 6082 O O . HIS A 1 771 ? 1.114 -9.75 0.507 1 97.5 771 HIS A O 1
ATOM 6088 N N . PHE A 1 772 ? 0.211 -7.973 -0.498 1 97.62 772 PHE A N 1
ATOM 6089 C CA . PHE A 1 772 ? 1.142 -7.027 0.104 1 97.62 772 PHE A CA 1
ATOM 6090 C C . PHE A 1 772 ? 1.015 -7.031 1.622 1 97.62 772 PHE A C 1
ATOM 6092 O O . PHE A 1 772 ? 1.923 -6.59 2.328 1 97.62 772 PHE A O 1
ATOM 6099 N N . SER A 1 773 ? -0.071 -7.492 2.156 1 97.5 773 SER A N 1
ATOM 6100 C CA . SER A 1 773 ? -0.257 -7.602 3.6 1 97.5 773 SER A CA 1
ATOM 6101 C C . SER A 1 773 ? 0.853 -8.43 4.238 1 97.5 773 SER A C 1
ATOM 6103 O O . SER A 1 773 ? 1.209 -8.211 5.398 1 97.5 773 SER A O 1
ATOM 6105 N N . HIS A 1 774 ? 1.424 -9.406 3.512 1 98.12 774 HIS A N 1
ATOM 6106 C CA . HIS A 1 774 ? 2.57 -10.156 4.004 1 98.12 774 HIS A CA 1
ATOM 6107 C C . HIS A 1 774 ? 3.77 -9.25 4.242 1 98.12 774 HIS A C 1
ATOM 6109 O O . HIS A 1 774 ? 4.406 -9.312 5.297 1 98.12 774 HIS A O 1
ATOM 6115 N N . THR A 1 775 ? 4.078 -8.445 3.248 1 98.25 775 THR A N 1
ATOM 6116 C CA . THR A 1 775 ? 5.188 -7.5 3.342 1 98.25 775 THR A CA 1
ATOM 6117 C C . THR A 1 775 ? 4.91 -6.441 4.402 1 98.25 775 THR A C 1
ATOM 6119 O O . THR A 1 775 ? 5.816 -6.031 5.133 1 98.25 775 THR A O 1
ATOM 6122 N N . GLU A 1 776 ? 3.648 -6 4.434 1 97.25 776 GLU A N 1
ATOM 6123 C CA . GLU A 1 776 ? 3.254 -5.031 5.453 1 97.25 776 GLU A CA 1
ATOM 6124 C C . GLU A 1 776 ? 3.568 -5.547 6.855 1 97.25 776 GLU A C 1
ATOM 6126 O O . GLU A 1 776 ? 4.141 -4.824 7.672 1 97.25 776 GLU A O 1
ATOM 6131 N N . ARG A 1 777 ? 3.227 -6.773 7.191 1 97.88 777 ARG A N 1
ATOM 6132 C CA . ARG A 1 777 ? 3.482 -7.355 8.5 1 97.88 777 ARG A CA 1
ATOM 6133 C C . ARG A 1 777 ? 4.98 -7.504 8.75 1 97.88 777 ARG A C 1
ATOM 6135 O O . ARG A 1 777 ? 5.453 -7.301 9.875 1 97.88 777 ARG A O 1
ATOM 6142 N N . LEU A 1 778 ? 5.68 -7.895 7.715 1 98.62 778 LEU A N 1
ATOM 6143 C CA . LEU A 1 778 ? 7.125 -8.055 7.836 1 98.62 778 LEU A CA 1
ATOM 6144 C C . LEU A 1 778 ? 7.797 -6.73 8.164 1 98.62 778 LEU A C 1
ATOM 6146 O O . LEU A 1 778 ? 8.586 -6.645 9.109 1 98.62 778 LEU A O 1
ATOM 6150 N N . ILE A 1 779 ? 7.488 -5.68 7.441 1 98.06 779 ILE A N 1
ATOM 6151 C CA . ILE A 1 779 ? 8.094 -4.363 7.613 1 98.06 779 ILE A CA 1
ATOM 6152 C C . ILE A 1 779 ? 7.754 -3.818 9 1 98.06 779 ILE A C 1
ATOM 6154 O O . ILE A 1 779 ? 8.617 -3.26 9.68 1 98.06 779 ILE A O 1
ATOM 6158 N N . GLU A 1 780 ? 6.5 -3.965 9.398 1 97.44 780 GLU A N 1
ATOM 6159 C CA . GLU A 1 780 ? 6.086 -3.523 10.727 1 97.44 780 GLU A CA 1
ATOM 6160 C C . GLU A 1 780 ? 6.918 -4.199 11.812 1 97.44 780 GLU A C 1
ATOM 6162 O O . GLU A 1 780 ? 7.359 -3.547 12.758 1 97.44 780 GLU A O 1
ATOM 6167 N N . ALA A 1 781 ? 7.094 -5.477 11.688 1 98.19 781 ALA A N 1
ATOM 6168 C CA . ALA A 1 781 ? 7.859 -6.234 12.672 1 98.19 781 ALA A CA 1
ATOM 6169 C C . ALA A 1 781 ? 9.328 -5.832 12.656 1 98.19 781 ALA A C 1
ATOM 6171 O O . ALA A 1 781 ? 9.969 -5.738 13.711 1 98.19 781 ALA A O 1
ATOM 6172 N N . LEU A 1 782 ? 9.898 -5.648 11.477 1 98.5 782 LEU A N 1
ATOM 6173 C CA . LEU A 1 782 ? 11.289 -5.23 11.344 1 98.5 782 LEU A CA 1
ATOM 6174 C C . LEU A 1 782 ? 11.516 -3.873 12 1 98.5 782 LEU A C 1
ATOM 6176 O O . LEU A 1 782 ? 12.5 -3.676 12.711 1 98.5 782 LEU A O 1
ATOM 6180 N N . ILE A 1 783 ? 10.602 -2.928 11.758 1 97.88 783 ILE A N 1
ATOM 6181 C CA . ILE A 1 783 ? 10.688 -1.59 12.336 1 97.88 783 ILE A CA 1
ATOM 6182 C C . ILE A 1 783 ? 10.602 -1.679 13.859 1 97.88 783 ILE A C 1
ATOM 6184 O O . ILE A 1 783 ? 11.414 -1.073 14.57 1 97.88 783 ILE A O 1
ATOM 6188 N N . ALA A 1 784 ? 9.648 -2.43 14.375 1 97 784 ALA A N 1
ATOM 6189 C CA . ALA A 1 784 ? 9.469 -2.59 15.82 1 97 784 ALA A CA 1
ATOM 6190 C C . ALA A 1 784 ? 10.719 -3.178 16.469 1 97 784 ALA A C 1
ATOM 6192 O O . ALA A 1 784 ? 11.078 -2.811 17.594 1 97 784 ALA A O 1
ATOM 6193 N N . ALA A 1 785 ? 11.422 -4.043 15.734 1 97.69 785 ALA A N 1
ATOM 6194 C CA . ALA A 1 785 ? 12.602 -4.723 16.266 1 97.69 785 ALA A CA 1
ATOM 6195 C C . ALA A 1 785 ? 13.875 -3.938 15.953 1 97.69 785 ALA A C 1
ATOM 6197 O O . ALA A 1 785 ? 14.961 -4.309 16.391 1 97.69 785 ALA A O 1
ATOM 6198 N N . GLY A 1 786 ? 13.781 -2.865 15.219 1 97.69 786 GLY A N 1
ATOM 6199 C CA . GLY A 1 786 ? 14.93 -2.059 14.844 1 97.69 786 GLY A CA 1
ATOM 6200 C C . GLY A 1 786 ? 15.852 -2.748 13.852 1 97.69 786 GLY A C 1
ATOM 6201 O O . GLY A 1 786 ? 17.062 -2.588 13.906 1 97.69 786 GLY A O 1
ATOM 6202 N N . LYS A 1 787 ? 15.328 -3.631 12.938 1 98.25 787 LYS A N 1
ATOM 6203 C CA . LYS A 1 787 ? 16.109 -4.363 11.945 1 98.25 787 LYS A CA 1
ATOM 6204 C C . LYS A 1 787 ? 16.172 -3.615 10.617 1 98.25 787 LYS A C 1
ATOM 6206 O O . LYS A 1 787 ? 15.133 -3.35 10.008 1 98.25 787 LYS A O 1
ATOM 6211 N N . PRO A 1 788 ? 17.391 -3.305 10.156 1 97.75 788 PRO A N 1
ATOM 6212 C CA . PRO A 1 788 ? 17.469 -2.57 8.891 1 97.75 788 PRO A CA 1
ATOM 6213 C C . PRO A 1 788 ? 17.125 -3.434 7.68 1 97.75 788 PRO A C 1
ATOM 6215 O O . PRO A 1 788 ? 17.391 -4.637 7.68 1 97.75 788 PRO A O 1
ATOM 6218 N N . HIS A 1 789 ? 16.484 -2.85 6.652 1 98.12 789 HIS A N 1
ATOM 6219 C CA . HIS A 1 789 ? 16.125 -3.512 5.402 1 98.12 789 HIS A CA 1
ATOM 6220 C C . HIS A 1 789 ? 15.984 -2.506 4.266 1 98.12 789 HIS A C 1
ATOM 6222 O O . HIS A 1 789 ? 15.805 -1.311 4.508 1 98.12 789 HIS A O 1
ATOM 6228 N N . ARG A 1 790 ? 16.203 -2.961 3.078 1 97.69 790 ARG A N 1
ATOM 6229 C CA . ARG A 1 790 ? 15.852 -2.203 1.88 1 97.69 790 ARG A CA 1
ATOM 6230 C C . ARG A 1 790 ? 14.555 -2.711 1.265 1 97.69 790 ARG A C 1
ATOM 6232 O O . ARG A 1 790 ? 14.297 -3.918 1.244 1 97.69 790 ARG A O 1
ATOM 6239 N N . LEU A 1 791 ? 13.734 -1.739 0.849 1 98.06 791 LEU A N 1
ATOM 6240 C CA . LEU A 1 791 ? 12.43 -2.076 0.284 1 98.06 791 LEU A CA 1
ATOM 6241 C C . LEU A 1 791 ? 12.312 -1.56 -1.146 1 98.06 791 LEU A C 1
ATOM 6243 O O . LEU A 1 791 ? 12.633 -0.402 -1.422 1 98.06 791 LEU A O 1
ATOM 6247 N N . GLN A 1 792 ? 11.984 -2.398 -2.078 1 97.88 792 GLN A N 1
ATOM 6248 C CA . GLN A 1 792 ? 11.633 -2.025 -3.445 1 97.88 792 GLN A CA 1
ATOM 6249 C C . GLN A 1 792 ? 10.211 -2.451 -3.783 1 97.88 792 GLN A C 1
ATOM 6251 O O . GLN A 1 792 ? 9.898 -3.643 -3.787 1 97.88 792 GLN A O 1
ATOM 6256 N N . ILE A 1 793 ? 9.344 -1.464 -4.078 1 97.56 793 ILE A N 1
ATOM 6257 C CA . ILE A 1 793 ? 7.953 -1.733 -4.414 1 97.56 793 ILE A CA 1
ATOM 6258 C C . ILE A 1 793 ? 7.707 -1.415 -5.891 1 97.56 793 ILE A C 1
ATOM 6260 O O . ILE A 1 793 ? 8.242 -0.435 -6.414 1 97.56 793 ILE A O 1
ATOM 6264 N N . PHE A 1 794 ? 6.969 -2.205 -6.523 1 97.31 794 PHE A N 1
ATOM 6265 C CA . PHE A 1 794 ? 6.473 -1.958 -7.871 1 97.31 794 PHE A CA 1
ATOM 6266 C C . PHE A 1 794 ? 4.961 -1.777 -7.867 1 97.31 794 PHE A C 1
ATOM 6268 O O . PHE A 1 794 ? 4.215 -2.758 -7.816 1 97.31 794 PHE A O 1
ATOM 6275 N N . PRO A 1 795 ? 4.492 -0.564 -7.98 1 94.75 795 PRO A N 1
ATOM 6276 C CA . PRO A 1 795 ? 3.08 -0.271 -7.723 1 94.75 795 PRO A CA 1
ATOM 6277 C C . PRO A 1 795 ? 2.143 -0.962 -8.711 1 94.75 795 PRO A C 1
ATOM 6279 O O . PRO A 1 795 ? 1.068 -1.43 -8.328 1 94.75 795 PRO A O 1
ATOM 6282 N N . SER A 1 796 ? 2.539 -1.137 -9.961 1 90.94 796 SER A N 1
ATOM 6283 C CA . SER A 1 796 ? 1.639 -1.63 -10.992 1 90.94 796 SER A CA 1
ATOM 6284 C C . SER A 1 796 ? 1.857 -3.117 -11.258 1 90.94 796 SER A C 1
ATOM 6286 O O . SER A 1 796 ? 1.302 -3.676 -12.203 1 90.94 796 SER A O 1
ATOM 6288 N N . GLU A 1 797 ? 2.701 -3.641 -10.484 1 92.31 797 GLU A N 1
ATOM 6289 C CA . GLU A 1 797 ? 3.014 -5.047 -10.719 1 92.31 797 GLU A CA 1
ATOM 6290 C C . GLU A 1 797 ? 2.219 -5.953 -9.781 1 92.31 797 GLU A C 1
ATOM 6292 O O . GLU A 1 797 ? 1.811 -5.527 -8.695 1 92.31 797 GLU A O 1
ATOM 6297 N N . ARG A 1 798 ? 1.932 -7.105 -10.211 1 91.31 798 ARG A N 1
ATOM 6298 C CA . ARG A 1 798 ? 1.208 -8.125 -9.461 1 91.31 798 ARG A CA 1
ATOM 6299 C C . ARG A 1 798 ? 2.172 -9.117 -8.812 1 91.31 798 ARG A C 1
ATOM 6301 O O . ARG A 1 798 ? 3.172 -8.719 -8.219 1 91.31 798 ARG A O 1
ATOM 6308 N N . HIS A 1 799 ? 2 -10.383 -8.844 1 90.69 799 HIS A N 1
ATOM 6309 C CA . HIS A 1 799 ? 2.881 -11.336 -8.188 1 90.69 799 HIS A CA 1
ATOM 6310 C C . HIS A 1 799 ? 4.238 -11.406 -8.875 1 90.69 799 HIS A C 1
ATOM 6312 O O . HIS A 1 799 ? 5.238 -11.758 -8.25 1 90.69 799 HIS A O 1
ATOM 6318 N N . GLY A 1 800 ? 4.32 -11.086 -10.125 1 88.44 800 GLY A N 1
ATOM 6319 C CA . GLY A 1 800 ? 5.582 -10.992 -10.844 1 88.44 800 GLY A CA 1
ATOM 6320 C C . GLY A 1 800 ? 5.859 -9.602 -11.383 1 88.44 800 GLY A C 1
ATOM 6321 O O . GLY A 1 800 ? 4.941 -8.781 -11.5 1 88.44 800 GLY A O 1
ATOM 6322 N N . VAL A 1 801 ? 7.125 -9.266 -11.609 1 89.12 801 VAL A N 1
ATOM 6323 C CA . VAL A 1 801 ? 7.52 -8.031 -12.266 1 89.12 801 VAL A CA 1
ATOM 6324 C C . VAL A 1 801 ? 7.57 -8.242 -13.773 1 89.12 801 VAL A C 1
ATOM 6326 O O . VAL A 1 801 ? 8.508 -8.852 -14.297 1 89.12 801 VAL A O 1
ATOM 6329 N N . ARG A 1 802 ? 6.609 -7.648 -14.5 1 81.69 802 ARG A N 1
ATOM 6330 C CA . ARG A 1 802 ? 6.434 -8.094 -15.875 1 81.69 802 ARG A CA 1
ATOM 6331 C C . ARG A 1 802 ? 6.742 -6.965 -16.859 1 81.69 802 ARG A C 1
ATOM 6333 O O . ARG A 1 802 ? 7.191 -7.215 -17.984 1 81.69 802 ARG A O 1
ATOM 6340 N N . SER A 1 803 ? 6.5 -5.75 -16.484 1 84.62 803 SER A N 1
ATOM 6341 C CA . SER A 1 803 ? 6.809 -4.664 -17.406 1 84.62 803 SER A CA 1
ATOM 6342 C C . SER A 1 803 ? 8.312 -4.57 -17.656 1 84.62 803 SER A C 1
ATOM 6344 O O . SER A 1 803 ? 9.117 -4.875 -16.781 1 84.62 803 SER A O 1
ATOM 6346 N N . VAL A 1 804 ? 8.68 -4.215 -18.875 1 86.38 804 VAL A N 1
ATOM 6347 C CA . VAL A 1 804 ? 10.07 -4.168 -19.297 1 86.38 804 VAL A CA 1
ATOM 6348 C C . VAL A 1 804 ? 10.859 -3.221 -18.391 1 86.38 804 VAL A C 1
ATOM 6350 O O . VAL A 1 804 ? 11.898 -3.594 -17.844 1 86.38 804 VAL A O 1
ATOM 6353 N N . GLU A 1 805 ? 10.312 -2.09 -18.203 1 92 805 GLU A N 1
ATOM 6354 C CA . GLU A 1 805 ? 11 -1.08 -17.406 1 92 805 GLU A CA 1
ATOM 6355 C C . GLU A 1 805 ? 11.156 -1.531 -15.953 1 92 805 GLU A C 1
ATOM 6357 O O . GLU A 1 805 ? 12.211 -1.35 -15.344 1 92 805 GLU A O 1
ATOM 6362 N N . ALA A 1 806 ? 10.07 -2.102 -15.445 1 93.88 806 ALA A N 1
ATOM 6363 C CA . ALA A 1 806 ? 10.109 -2.58 -14.062 1 93.88 806 ALA A CA 1
ATOM 6364 C C . ALA A 1 806 ? 11.117 -3.719 -13.906 1 93.88 806 ALA A C 1
ATOM 6366 O O . ALA A 1 806 ? 11.828 -3.793 -12.906 1 93.88 806 ALA A O 1
ATOM 6367 N N . GLY A 1 807 ? 11.156 -4.598 -14.914 1 93.75 807 GLY A N 1
ATOM 6368 C CA . GLY A 1 807 ? 12.109 -5.699 -14.875 1 93.75 807 GLY A CA 1
ATOM 6369 C C . GLY A 1 807 ? 13.555 -5.242 -14.906 1 93.75 807 GLY A C 1
ATOM 6370 O O . GLY A 1 807 ? 14.383 -5.754 -14.156 1 93.75 807 GLY A O 1
ATOM 6371 N N . GLU A 1 808 ? 13.844 -4.309 -15.789 1 95.25 808 GLU A N 1
ATOM 6372 C CA . GLU A 1 808 ? 15.188 -3.744 -15.875 1 95.25 808 GLU A CA 1
ATOM 6373 C C . GLU A 1 808 ? 15.578 -3.072 -14.562 1 95.25 808 GLU A C 1
ATOM 6375 O O . GLU A 1 808 ? 16.703 -3.244 -14.086 1 95.25 808 GLU A O 1
ATOM 6380 N N . PHE A 1 809 ? 14.641 -2.332 -14.094 1 97.44 809 PHE A N 1
ATOM 6381 C CA . PHE A 1 809 ? 14.883 -1.632 -12.836 1 97.44 809 PHE A CA 1
ATOM 6382 C C . PHE A 1 809 ? 15.117 -2.621 -11.703 1 97.44 809 PHE A C 1
ATOM 6384 O O . PHE A 1 809 ? 16.016 -2.424 -10.875 1 97.44 809 PHE A O 1
ATOM 6391 N N . HIS A 1 810 ? 14.305 -3.633 -11.602 1 96.88 810 HIS A N 1
ATOM 6392 C CA . HIS A 1 810 ? 14.438 -4.68 -10.602 1 96.88 810 HIS A CA 1
ATOM 6393 C C . HIS A 1 810 ? 15.812 -5.332 -10.664 1 96.88 810 HIS A C 1
ATOM 6395 O O . HIS A 1 810 ? 16.469 -5.496 -9.633 1 96.88 810 HIS A O 1
ATOM 6401 N N . ASP A 1 811 ? 16.297 -5.688 -11.875 1 96.69 811 ASP A N 1
ATOM 6402 C CA . ASP A 1 811 ? 17.609 -6.305 -12.062 1 96.69 811 ASP A CA 1
ATOM 6403 C C . ASP A 1 811 ? 18.719 -5.375 -11.594 1 96.69 811 ASP A C 1
ATOM 6405 O O . ASP A 1 811 ? 19.625 -5.801 -10.875 1 96.69 811 ASP A O 1
ATOM 6409 N N . ALA A 1 812 ? 18.594 -4.168 -11.977 1 97.69 812 ALA A N 1
ATOM 6410 C CA . ALA A 1 812 ? 19.609 -3.195 -11.586 1 97.69 812 ALA A CA 1
ATOM 6411 C C . ALA A 1 812 ? 19.641 -3.025 -10.07 1 97.69 812 ALA A C 1
ATOM 6413 O O . ALA A 1 812 ? 20.719 -2.928 -9.477 1 97.69 812 ALA A O 1
ATOM 6414 N N . SER A 1 813 ? 18.484 -2.953 -9.469 1 97.44 813 SER A N 1
ATOM 6415 C CA . SER A 1 813 ? 18.391 -2.816 -8.016 1 97.44 813 SER A CA 1
ATOM 6416 C C . SER A 1 813 ? 19.031 -4.004 -7.305 1 97.44 813 SER A C 1
ATOM 6418 O O . SER A 1 813 ? 19.734 -3.832 -6.316 1 97.44 813 SER A O 1
ATOM 6420 N N . MET A 1 814 ? 18.766 -5.168 -7.777 1 97.62 814 MET A N 1
ATOM 6421 C CA . MET A 1 814 ? 19.344 -6.371 -7.191 1 97.62 814 MET A CA 1
ATOM 6422 C C . MET A 1 814 ? 20.875 -6.355 -7.312 1 97.62 814 MET A C 1
ATOM 6424 O O . MET A 1 814 ? 21.578 -6.668 -6.355 1 97.62 814 MET A O 1
ATOM 6428 N N . LEU A 1 815 ? 21.375 -5.996 -8.516 1 97.81 815 LEU A N 1
ATOM 6429 C CA . LEU A 1 815 ? 22.812 -5.965 -8.75 1 97.81 815 LEU A CA 1
ATOM 6430 C C . LEU A 1 815 ? 23.5 -4.938 -7.855 1 97.81 815 LEU A C 1
ATOM 6432 O O . LEU A 1 815 ? 24.562 -5.199 -7.305 1 97.81 815 LEU A O 1
ATOM 6436 N N . SER A 1 816 ? 22.828 -3.801 -7.742 1 97.44 816 SER A N 1
ATOM 6437 C CA . SER A 1 816 ? 23.359 -2.766 -6.852 1 97.44 816 SER A CA 1
ATOM 6438 C C . SER A 1 816 ? 23.406 -3.252 -5.41 1 97.44 816 SER A C 1
ATOM 6440 O O . SER A 1 816 ? 24.391 -3.006 -4.703 1 97.44 816 SER A O 1
ATOM 6442 N N . PHE A 1 817 ? 22.422 -3.906 -4.945 1 97.69 817 PHE A N 1
ATOM 6443 C CA . PHE A 1 817 ? 22.344 -4.449 -3.594 1 97.69 817 PHE A CA 1
ATOM 6444 C C . PHE A 1 817 ? 23.422 -5.508 -3.373 1 97.69 817 PHE A C 1
ATOM 6446 O O . PHE A 1 817 ? 24.125 -5.488 -2.355 1 97.69 817 PHE A O 1
ATOM 6453 N N . LEU A 1 818 ? 23.547 -6.445 -4.32 1 98.38 818 LEU A N 1
ATOM 6454 C CA . LEU A 1 818 ? 24.453 -7.57 -4.191 1 98.38 818 LEU A CA 1
ATOM 6455 C C . LEU A 1 818 ? 25.906 -7.09 -4.141 1 98.38 818 LEU A C 1
ATOM 6457 O O . LEU A 1 818 ? 26.719 -7.648 -3.404 1 98.38 818 LEU A O 1
ATOM 6461 N N . CYS A 1 819 ? 26.234 -6.094 -4.902 1 96.88 819 CYS A N 1
ATOM 6462 C CA . CYS A 1 819 ? 27.594 -5.562 -4.91 1 96.88 819 CYS A CA 1
ATOM 6463 C C . CYS A 1 819 ? 28 -5.078 -3.521 1 96.88 819 CYS A C 1
ATOM 6465 O O . CYS A 1 819 ? 29.125 -5.297 -3.092 1 96.88 819 CYS A O 1
ATOM 6467 N N . ARG A 1 820 ? 27.047 -4.5 -2.834 1 94.56 820 ARG A N 1
ATOM 6468 C CA . ARG A 1 820 ? 27.312 -3.996 -1.49 1 94.56 820 ARG A CA 1
ATOM 6469 C C . ARG A 1 820 ? 27.25 -5.121 -0.462 1 94.56 820 ARG A C 1
ATOM 6471 O O . ARG A 1 820 ? 28.125 -5.207 0.416 1 94.56 820 ARG A O 1
ATOM 6478 N N . ALA A 1 821 ? 26.297 -5.965 -0.592 1 97.06 821 ALA A N 1
ATOM 6479 C CA . ALA A 1 821 ? 26.062 -7.031 0.375 1 97.06 821 ALA A CA 1
ATOM 6480 C C . ALA A 1 821 ? 27.219 -8.023 0.392 1 97.06 821 ALA A C 1
ATOM 6482 O O . ALA A 1 821 ? 27.547 -8.594 1.439 1 97.06 821 ALA A O 1
ATOM 6483 N N . LEU A 1 822 ? 27.781 -8.242 -0.783 1 97.5 822 LEU A N 1
ATOM 6484 C CA . LEU A 1 822 ? 28.828 -9.258 -0.905 1 97.5 822 LEU A CA 1
ATOM 6485 C C . LEU A 1 822 ? 30.188 -8.625 -1.179 1 97.5 822 LEU A C 1
ATOM 6487 O O . LEU A 1 822 ? 31 -9.188 -1.905 1 97.5 822 LEU A O 1
ATOM 6491 N N . ALA A 1 823 ? 30.359 -7.41 -0.674 1 92.56 823 ALA A N 1
ATOM 6492 C CA . ALA A 1 823 ? 31.641 -6.723 -0.792 1 92.56 823 ALA A CA 1
ATOM 6493 C C . ALA A 1 823 ? 32.719 -7.422 0.036 1 92.56 823 ALA A C 1
ATOM 6495 O O . ALA A 1 823 ? 32.406 -8.125 0.999 1 92.56 823 ALA A O 1
ATOM 6496 N N . VAL A 1 824 ? 34 -7.23 -0.343 1 88.31 824 VAL A N 1
ATOM 6497 C CA . VAL A 1 824 ? 35.125 -7.766 0.418 1 88.31 824 VAL A CA 1
ATOM 6498 C C . VAL A 1 824 ? 35.344 -6.926 1.672 1 88.31 824 VAL A C 1
ATOM 6500 O O . VAL A 1 824 ? 35.312 -5.691 1.612 1 88.31 824 VAL A O 1
ATOM 6503 N N . ASP A 1 825 ? 35.281 -7.434 2.824 1 75.75 825 ASP A N 1
ATOM 6504 C CA . ASP A 1 825 ? 35.438 -6.703 4.078 1 75.75 825 ASP A CA 1
ATOM 6505 C C . ASP A 1 825 ? 36.844 -6.098 4.164 1 75.75 825 ASP A C 1
ATOM 6507 O O . ASP A 1 825 ? 37.844 -6.734 3.777 1 75.75 825 ASP A O 1
ATOM 6511 N N . ARG A 1 826 ? 37.156 -4.754 3.996 1 55.75 826 ARG A N 1
ATOM 6512 C CA . ARG A 1 826 ? 38.438 -4.043 4.062 1 55.75 826 ARG A CA 1
ATOM 6513 C C . ARG A 1 826 ? 39.219 -4.445 5.301 1 55.75 826 ARG A C 1
ATOM 6515 O O . ARG A 1 826 ? 40.312 -3.92 5.547 1 55.75 826 ARG A O 1
ATOM 6522 N N . ILE A 1 827 ? 38.844 -4.984 6.262 1 44.38 827 ILE A N 1
ATOM 6523 C CA . ILE A 1 827 ? 39.844 -5.023 7.32 1 44.38 827 ILE A CA 1
ATOM 6524 C C . ILE A 1 827 ? 41.156 -5.598 6.777 1 44.38 827 ILE A C 1
ATOM 6526 O O . ILE A 1 827 ? 42.219 -5.121 7.113 1 44.38 827 ILE A O 1
ATOM 6530 N N . HIS A 1 828 ? 41.156 -6.734 6.129 1 38.53 828 HIS A N 1
ATOM 6531 C CA . HIS A 1 828 ? 42.375 -7.535 6.141 1 38.53 828 HIS A CA 1
ATOM 6532 C C . HIS A 1 828 ? 43.406 -7.012 5.137 1 38.53 828 HIS A C 1
ATOM 6534 O O . HIS A 1 828 ? 44.531 -7.496 5.078 1 38.53 828 HIS A O 1
ATOM 6540 N N . SER A 1 829 ? 43 -6.195 4.242 1 37.62 829 SER A N 1
ATOM 6541 C CA . SER A 1 829 ? 44.094 -5.922 3.332 1 37.62 829 SER A CA 1
ATOM 6542 C C . SER A 1 829 ? 45.094 -4.934 3.945 1 37.62 829 SER A C 1
ATOM 6544 O O . SER A 1 829 ? 46.25 -4.863 3.527 1 37.62 829 SER A O 1
ATOM 6546 N N . ASP A 1 830 ? 44.625 -4.047 4.75 1 36.88 830 ASP A N 1
ATOM 6547 C CA . ASP A 1 830 ? 45.656 -3.16 5.277 1 36.88 830 ASP A CA 1
ATOM 6548 C C . ASP A 1 830 ? 46.562 -3.904 6.238 1 36.88 830 ASP A C 1
ATOM 6550 O O . ASP A 1 830 ? 47.625 -3.398 6.602 1 36.88 830 ASP A O 1
ATOM 6554 N N . ILE A 1 831 ? 46.156 -4.945 6.836 1 33.19 831 ILE A N 1
ATOM 6555 C CA . ILE A 1 831 ? 47.156 -5.621 7.66 1 33.19 831 ILE A CA 1
ATOM 6556 C C . ILE A 1 831 ? 48.156 -6.324 6.77 1 33.19 831 ILE A C 1
ATOM 6558 O O . ILE A 1 831 ? 49.344 -6.453 7.133 1 33.19 831 ILE A O 1
ATOM 6562 N N . THR A 1 832 ? 47.781 -6.746 5.637 1 34.28 832 THR A N 1
ATOM 6563 C CA . THR A 1 832 ? 48.781 -7.43 4.852 1 34.28 832 THR A CA 1
ATOM 6564 C C . THR A 1 832 ? 49.719 -6.422 4.188 1 34.28 832 THR A C 1
ATOM 6566 O O . THR A 1 832 ? 50.875 -6.758 3.844 1 34.28 832 THR A O 1
ATOM 6569 N N . LYS A 1 833 ? 49.281 -5.254 3.854 1 37.06 833 LYS A N 1
ATOM 6570 C CA . LYS A 1 833 ? 50.281 -4.363 3.307 1 37.06 833 LYS A CA 1
ATOM 6571 C C . LYS A 1 833 ? 51.188 -3.791 4.41 1 37.06 833 LYS A C 1
ATOM 6573 O O . LYS A 1 833 ? 52.312 -3.396 4.16 1 37.06 833 LYS A O 1
ATOM 6578 N N . SER A 1 834 ? 50.594 -3.689 5.516 1 33.53 834 SER A N 1
ATOM 6579 C CA . SER A 1 834 ? 51.5 -3.156 6.539 1 33.53 834 SER A CA 1
ATOM 6580 C C . SER A 1 834 ? 52.5 -4.203 6.988 1 33.53 834 SER A C 1
ATOM 6582 O O . SER A 1 834 ? 53.531 -3.865 7.574 1 33.53 834 SER A O 1
ATOM 6584 N N . ILE A 1 835 ? 52.156 -5.473 6.883 1 35.09 835 ILE A N 1
ATOM 6585 C CA . ILE A 1 835 ? 53.219 -6.402 7.293 1 35.09 835 ILE A CA 1
ATOM 6586 C C . ILE A 1 835 ? 54.312 -6.449 6.227 1 35.09 835 ILE A C 1
ATOM 6588 O O . ILE A 1 835 ? 55.469 -6.613 6.547 1 35.09 835 ILE A O 1
ATOM 6592 N N . ASP A 1 836 ? 53.969 -6.379 4.992 1 31.59 836 ASP A N 1
ATOM 6593 C CA . ASP A 1 836 ? 55.125 -6.516 4.078 1 31.59 836 ASP A CA 1
ATOM 6594 C C . ASP A 1 836 ? 56 -5.273 4.109 1 31.59 836 ASP A C 1
ATOM 6596 O O . ASP A 1 836 ? 57.094 -5.273 3.557 1 31.59 836 ASP A O 1
ATOM 6600 N N . LYS A 1 837 ? 55.5 -4.07 4.504 1 35.72 837 LYS A N 1
ATOM 6601 C CA . LYS A 1 837 ? 56.469 -2.988 4.543 1 35.72 837 LYS A CA 1
ATOM 6602 C C . LYS A 1 837 ? 57.406 -3.148 5.73 1 35.72 837 LYS A C 1
ATOM 6604 O O . LYS A 1 837 ? 58.406 -2.416 5.848 1 35.72 837 LYS A O 1
ATOM 6609 N N . SER A 1 838 ? 56.906 -3.805 6.734 1 32.75 838 SER A N 1
ATOM 6610 C CA . SER A 1 838 ? 57.906 -3.947 7.789 1 32.75 838 SER A CA 1
ATOM 6611 C C . SER A 1 838 ? 58.875 -5.062 7.465 1 32.75 838 SER A C 1
ATOM 6613 O O . SER A 1 838 ? 59.875 -5.254 8.18 1 32.75 838 SER A O 1
ATOM 6615 N N . LEU A 1 839 ? 58.594 -5.934 6.41 1 26.52 839 LEU A N 1
ATOM 6616 C CA . LEU A 1 839 ? 59.781 -6.703 6.098 1 26.52 839 LEU A CA 1
ATOM 6617 C C . LEU A 1 839 ? 60.531 -6.094 4.91 1 26.52 839 LEU A C 1
ATOM 6619 O O . LEU A 1 839 ? 59.906 -5.688 3.926 1 26.52 839 LEU A O 1
ATOM 6623 N N . MET B 1 1 ? 49.375 29.938 1.117 1 24.91 1 MET B N 1
ATOM 6624 C CA . MET B 1 1 ? 48.188 29.328 0.484 1 24.91 1 MET B CA 1
ATOM 6625 C C . MET B 1 1 ? 47.062 29.156 1.485 1 24.91 1 MET B C 1
ATOM 6627 O O . MET B 1 1 ? 47.281 28.719 2.617 1 24.91 1 MET B O 1
ATOM 6631 N N . PRO B 1 2 ? 46.094 29.906 1.437 1 32.78 2 PRO B N 1
ATOM 6632 C CA . PRO B 1 2 ? 45.125 29.75 2.525 1 32.78 2 PRO B CA 1
ATOM 6633 C C . PRO B 1 2 ? 44.844 28.297 2.893 1 32.78 2 PRO B C 1
ATOM 6635 O O . PRO B 1 2 ? 45 27.406 2.047 1 32.78 2 PRO B O 1
ATOM 6638 N N . PRO B 1 3 ? 45.125 27.906 4.113 1 36.69 3 PRO B N 1
ATOM 6639 C CA . PRO B 1 3 ? 44.938 26.5 4.48 1 36.69 3 PRO B CA 1
ATOM 6640 C C . PRO B 1 3 ? 43.75 25.859 3.773 1 36.69 3 PRO B C 1
ATOM 6642 O O . PRO B 1 3 ? 42.688 26.484 3.629 1 36.69 3 PRO B O 1
ATOM 6645 N N . HIS B 1 4 ? 43.781 25.203 2.732 1 44.12 4 HIS B N 1
ATOM 6646 C CA . HIS B 1 4 ? 42.812 24.391 2.025 1 44.12 4 HIS B CA 1
ATOM 6647 C C . HIS B 1 4 ? 41.781 23.797 2.992 1 44.12 4 HIS B C 1
ATOM 6649 O O . HIS B 1 4 ? 42.156 23.094 3.934 1 44.12 4 HIS B O 1
ATOM 6655 N N . ASP B 1 5 ? 40.656 24.422 3.266 1 57.94 5 ASP B N 1
ATOM 6656 C CA . ASP B 1 5 ? 39.562 24.031 4.156 1 57.94 5 ASP B CA 1
ATOM 6657 C C . ASP B 1 5 ? 39.25 22.531 4.027 1 57.94 5 ASP B C 1
ATOM 6659 O O . ASP B 1 5 ? 39.031 22.031 2.92 1 57.94 5 ASP B O 1
ATOM 6663 N N . GLU B 1 6 ? 39.688 21.75 4.973 1 83.44 6 GLU B N 1
ATOM 6664 C CA . GLU B 1 6 ? 39.469 20.312 5.047 1 83.44 6 GLU B CA 1
ATOM 6665 C C . GLU B 1 6 ? 38 19.969 5.316 1 83.44 6 GLU B C 1
ATOM 6667 O O . GLU B 1 6 ? 37.312 20.688 6.043 1 83.44 6 GLU B O 1
ATOM 6672 N N . GLN B 1 7 ? 37.438 19.141 4.52 1 91.94 7 GLN B N 1
ATOM 6673 C CA . GLN B 1 7 ? 36.094 18.672 4.68 1 91.94 7 GLN B CA 1
ATOM 6674 C C . GLN B 1 7 ? 35.938 17.766 5.895 1 91.94 7 GLN B C 1
ATOM 6676 O O . GLN B 1 7 ? 36.781 16.891 6.113 1 91.94 7 GLN B O 1
ATOM 6681 N N . TYR B 1 8 ? 35.062 18.094 6.691 1 93.62 8 TYR B N 1
ATOM 6682 C CA . TYR B 1 8 ? 34.781 17.266 7.855 1 93.62 8 TYR B CA 1
ATOM 6683 C C . TYR B 1 8 ? 34.219 15.898 7.434 1 93.62 8 TYR B C 1
ATOM 6685 O O . TYR B 1 8 ? 33.344 15.812 6.578 1 93.62 8 TYR B O 1
ATOM 6693 N N . LEU B 1 9 ? 34.781 14.828 7.988 1 92.38 9 LEU B N 1
ATOM 6694 C CA . LEU B 1 9 ? 34.344 13.477 7.711 1 92.38 9 LEU B CA 1
ATOM 6695 C C . LEU B 1 9 ? 33.375 12.992 8.797 1 92.38 9 LEU B C 1
ATOM 6697 O O . LEU B 1 9 ? 33.781 12.781 9.945 1 92.38 9 LEU B O 1
ATOM 6701 N N . VAL B 1 10 ? 32.125 12.828 8.43 1 94.06 10 VAL B N 1
ATOM 6702 C CA . VAL B 1 10 ? 31.172 12.273 9.375 1 94.06 10 VAL B CA 1
ATOM 6703 C C . VAL B 1 10 ? 31.484 10.797 9.617 1 94.06 10 VAL B C 1
ATOM 6705 O O . VAL B 1 10 ? 31.609 10.016 8.672 1 94.06 10 VAL B O 1
ATOM 6708 N N . GLU B 1 11 ? 31.562 10.484 10.812 1 91.88 11 GLU B N 1
ATOM 6709 C CA . GLU B 1 11 ? 31.875 9.109 11.172 1 91.88 11 GLU B CA 1
ATOM 6710 C C . GLU B 1 11 ? 30.766 8.156 10.734 1 91.88 11 GLU B C 1
ATOM 6712 O O . GLU B 1 11 ? 29.594 8.438 10.938 1 91.88 11 GLU B O 1
ATOM 6717 N N . GLU B 1 12 ? 31.234 7.102 10.078 1 91.06 12 GLU B N 1
ATOM 6718 C CA . GLU B 1 12 ? 30.266 6.062 9.734 1 91.06 12 GLU B CA 1
ATOM 6719 C C . GLU B 1 12 ? 29.938 5.195 10.945 1 91.06 12 GLU B C 1
ATOM 6721 O O . GLU B 1 12 ? 30.812 4.512 11.484 1 91.06 12 GLU B O 1
ATOM 6726 N N . LYS B 1 13 ? 28.734 5.199 11.328 1 95.25 13 LYS B N 1
ATOM 6727 C CA . LYS B 1 13 ? 28.266 4.41 12.461 1 95.25 13 LYS B CA 1
ATOM 6728 C C . LYS B 1 13 ? 27.5 3.172 11.992 1 95.25 13 LYS B C 1
ATOM 6730 O O . LYS B 1 13 ? 26.938 3.16 10.898 1 95.25 13 LYS B O 1
ATOM 6735 N N . SER B 1 14 ? 27.641 2.143 12.883 1 96.12 14 SER B N 1
ATOM 6736 C CA . SER B 1 14 ? 26.812 0.963 12.617 1 96.12 14 SER B CA 1
ATOM 6737 C C . SER B 1 14 ? 25.328 1.267 12.812 1 96.12 14 SER B C 1
ATOM 6739 O O . SER B 1 14 ? 24.984 2.27 13.438 1 96.12 14 SER B O 1
ATOM 6741 N N . TRP B 1 15 ? 24.531 0.41 12.25 1 96.94 15 TRP B N 1
ATOM 6742 C CA . TRP B 1 15 ? 23.094 0.584 12.391 1 96.94 15 TRP B CA 1
ATOM 6743 C C . TRP B 1 15 ? 22.688 0.603 13.867 1 96.94 15 TRP B C 1
ATOM 6745 O O . TRP B 1 15 ? 21.875 1.443 14.281 1 96.94 15 TRP B O 1
ATOM 6755 N N . SER B 1 16 ? 23.219 -0.254 14.625 1 96.69 16 SER B N 1
ATOM 6756 C CA . SER B 1 16 ? 22.891 -0.319 16.047 1 96.69 16 SER B CA 1
ATOM 6757 C C . SER B 1 16 ? 23.281 0.973 16.766 1 96.69 16 SER B C 1
ATOM 6759 O O . SER B 1 16 ? 22.547 1.437 17.656 1 96.69 16 SER B O 1
ATOM 6761 N N . GLU B 1 17 ? 24.391 1.48 16.344 1 97.25 17 GLU B N 1
ATOM 6762 C CA . GLU B 1 17 ? 24.812 2.752 16.922 1 97.25 17 GLU B CA 1
ATOM 6763 C C . GLU B 1 17 ? 23.875 3.885 16.516 1 97.25 17 GLU B C 1
ATOM 6765 O O . GLU B 1 17 ? 23.578 4.766 17.328 1 97.25 17 GLU B O 1
ATOM 6770 N N . LEU B 1 18 ? 23.484 3.842 15.297 1 97.69 18 LEU B N 1
ATOM 6771 C CA . LEU B 1 18 ? 22.578 4.871 14.805 1 97.69 18 LEU B CA 1
ATOM 6772 C C . LEU B 1 18 ? 21.234 4.793 15.523 1 97.69 18 LEU B C 1
ATOM 6774 O O . LEU B 1 18 ? 20.641 5.824 15.859 1 97.69 18 LEU B O 1
ATOM 6778 N N . LEU B 1 19 ? 20.719 3.6 15.742 1 96.88 19 LEU B N 1
ATOM 6779 C CA . LEU B 1 19 ? 19.469 3.416 16.469 1 96.88 19 LEU B CA 1
ATOM 6780 C C . LEU B 1 19 ? 19.594 3.943 17.906 1 96.88 19 LEU B C 1
ATOM 6782 O O . LEU B 1 19 ? 18.672 4.602 18.406 1 96.88 19 LEU B O 1
ATOM 6786 N N . SER B 1 20 ? 20.703 3.623 18.484 1 95.75 20 SER B N 1
ATOM 6787 C CA . SER B 1 20 ? 20.953 4.105 19.844 1 95.75 20 SER B CA 1
ATOM 6788 C C . SER B 1 20 ? 21.047 5.625 19.875 1 95.75 20 SER B C 1
ATOM 6790 O O . SER B 1 20 ? 20.531 6.262 20.812 1 95.75 20 SER B O 1
ATOM 6792 N N . HIS B 1 21 ? 21.766 6.152 18.906 1 94.56 21 HIS B N 1
ATOM 6793 C CA . HIS B 1 21 ? 21.875 7.602 18.766 1 94.56 21 HIS B CA 1
ATOM 6794 C C . HIS B 1 21 ? 20.5 8.25 18.641 1 94.56 21 HIS B C 1
ATOM 6796 O O . HIS B 1 21 ? 20.203 9.25 19.297 1 94.56 21 HIS B O 1
ATOM 6802 N N . ALA B 1 22 ? 19.656 7.676 17.797 1 94.38 22 ALA B N 1
ATOM 6803 C CA . ALA B 1 22 ? 18.297 8.18 17.594 1 94.38 22 ALA B CA 1
ATOM 6804 C C . ALA B 1 22 ? 17.5 8.125 18.891 1 94.38 22 ALA B C 1
ATOM 6806 O O . ALA B 1 22 ? 16.828 9.094 19.266 1 94.38 22 ALA B O 1
ATOM 6807 N N . ARG B 1 23 ? 17.562 7.039 19.578 1 92.44 23 ARG B N 1
ATOM 6808 C CA . ARG B 1 23 ? 16.859 6.852 20.844 1 92.44 23 ARG B CA 1
ATOM 6809 C C . ARG B 1 23 ? 17.297 7.875 21.875 1 92.44 23 ARG B C 1
ATOM 6811 O O . ARG B 1 23 ? 16.469 8.469 22.562 1 92.44 23 ARG B O 1
ATOM 6818 N N . LEU B 1 24 ? 18.594 8.078 21.922 1 90.19 24 LEU B N 1
ATOM 6819 C CA . LEU B 1 24 ? 19.172 9 22.906 1 90.19 24 LEU B CA 1
ATOM 6820 C C . LEU B 1 24 ? 18.656 10.414 22.688 1 90.19 24 LEU B C 1
ATOM 6822 O O . LEU B 1 24 ? 18.141 11.047 23.609 1 90.19 24 LEU B O 1
ATOM 6826 N N . TRP B 1 25 ? 18.734 10.891 21.547 1 90.12 25 TRP B N 1
ATOM 6827 C CA . TRP B 1 25 ? 18.391 12.281 21.281 1 90.12 25 TRP B CA 1
ATOM 6828 C C . TRP B 1 25 ? 16.891 12.492 21.312 1 90.12 25 TRP B C 1
ATOM 6830 O O . TRP B 1 25 ? 16.406 13.57 21.672 1 90.12 25 TRP B O 1
ATOM 6840 N N . ARG B 1 26 ? 16.109 11.508 20.922 1 87 26 ARG B N 1
ATOM 6841 C CA . ARG B 1 26 ? 14.656 11.602 21.062 1 87 26 ARG B CA 1
ATOM 6842 C C . ARG B 1 26 ? 14.266 11.703 22.547 1 87 26 ARG B C 1
ATOM 6844 O O . ARG B 1 26 ? 13.391 12.484 22.906 1 87 26 ARG B O 1
ATOM 6851 N N . ASN B 1 27 ? 14.945 10.914 23.328 1 83.69 27 ASN B N 1
ATOM 6852 C CA . ASN B 1 27 ? 14.672 10.945 24.766 1 83.69 27 ASN B CA 1
ATOM 6853 C C . ASN B 1 27 ? 15.07 12.281 25.375 1 83.69 27 ASN B C 1
ATOM 6855 O O . ASN B 1 27 ? 14.352 12.812 26.234 1 83.69 27 ASN B O 1
ATOM 6859 N N . ILE B 1 28 ? 16.172 12.828 24.953 1 80.81 28 ILE B N 1
ATOM 6860 C CA . ILE B 1 28 ? 16.625 14.117 25.453 1 80.81 28 ILE B CA 1
ATOM 6861 C C . ILE B 1 28 ? 15.633 15.203 25.062 1 80.81 28 ILE B C 1
ATOM 6863 O O . ILE B 1 28 ? 15.297 16.062 25.875 1 80.81 28 ILE B O 1
ATOM 6867 N N . SER B 1 29 ? 15.18 15.125 23.859 1 78.06 29 SER B N 1
ATOM 6868 C CA . SER B 1 29 ? 14.25 16.141 23.359 1 78.06 29 SER B CA 1
ATOM 6869 C C . SER B 1 29 ? 12.906 16.047 24.062 1 78.06 29 SER B C 1
ATOM 6871 O O . SER B 1 29 ? 12.273 17.078 24.328 1 78.06 29 SER B O 1
ATOM 6873 N N . LYS B 1 30 ? 12.445 14.875 24.328 1 71.94 30 LYS B N 1
ATOM 6874 C CA . LYS B 1 30 ? 11.148 14.68 24.984 1 71.94 30 LYS B CA 1
ATOM 6875 C C . LYS B 1 30 ? 11.203 15.109 26.453 1 71.94 30 LYS B C 1
ATOM 6877 O O . LYS B 1 30 ? 10.219 15.625 26.984 1 71.94 30 LYS B O 1
ATOM 6882 N N . LYS B 1 31 ? 12.258 14.781 27.125 1 64.25 31 LYS B N 1
ATOM 6883 C CA . LYS B 1 31 ? 12.414 15.125 28.531 1 64.25 31 LYS B CA 1
ATOM 6884 C C . LYS B 1 31 ? 12.219 16.625 28.75 1 64.25 31 LYS B C 1
ATOM 6886 O O . LYS B 1 31 ? 11.656 17.031 29.766 1 64.25 31 LYS B O 1
ATOM 6891 N N . ARG B 1 32 ? 12.578 17.328 27.875 1 60.84 32 ARG B N 1
ATOM 6892 C CA . ARG B 1 32 ? 12.5 18.766 28.047 1 60.84 32 ARG B CA 1
ATOM 6893 C C . ARG B 1 32 ? 11.109 19.281 27.688 1 60.84 32 ARG B C 1
ATOM 6895 O O . ARG B 1 32 ? 10.812 20.469 27.891 1 60.84 32 ARG B O 1
ATOM 6902 N N . MET B 1 33 ? 10.297 18.281 27.281 1 61.44 33 MET B N 1
ATOM 6903 C CA . MET B 1 33 ? 8.945 18.672 26.875 1 61.44 33 MET B CA 1
ATOM 6904 C C . MET B 1 33 ? 7.902 17.938 27.719 1 61.44 33 MET B C 1
ATOM 6906 O O . MET B 1 33 ? 6.738 17.828 27.312 1 61.44 33 MET B O 1
ATOM 6910 N N . ASN B 1 34 ? 8.133 17.344 28.859 1 56.66 34 ASN B N 1
ATOM 6911 C CA . ASN B 1 34 ? 7.484 16.25 29.594 1 56.66 34 ASN B CA 1
ATOM 6912 C C . ASN B 1 34 ? 6.133 16.688 30.156 1 56.66 34 ASN B C 1
ATOM 6914 O O . ASN B 1 34 ? 5.496 15.938 30.891 1 56.66 34 ASN B O 1
ATOM 6918 N N . MET B 1 35 ? 5.746 17.844 29.969 1 60.12 35 MET B N 1
ATOM 6919 C CA . MET B 1 35 ? 4.441 18.172 30.531 1 60.12 35 MET B CA 1
ATOM 6920 C C . MET B 1 35 ? 3.482 18.641 29.453 1 60.12 35 MET B C 1
ATOM 6922 O O . MET B 1 35 ? 3.85 19.469 28.609 1 60.12 35 MET B O 1
ATOM 6926 N N . THR B 1 36 ? 2.348 17.859 29.484 1 73.88 36 THR B N 1
ATOM 6927 C CA . THR B 1 36 ? 1.309 18.344 28.578 1 73.88 36 THR B CA 1
ATOM 6928 C C . THR B 1 36 ? 0.148 18.953 29.359 1 73.88 36 THR B C 1
ATOM 6930 O O . THR B 1 36 ? -0.453 18.281 30.203 1 73.88 36 THR B O 1
ATOM 6933 N N . LEU B 1 37 ? -0.026 20.203 29.328 1 82.38 37 LEU B N 1
ATOM 6934 C CA . LEU B 1 37 ? -1.169 20.922 29.875 1 82.38 37 LEU B CA 1
ATOM 6935 C C . LEU B 1 37 ? -1.861 21.75 28.797 1 82.38 37 LEU B C 1
ATOM 6937 O O . LEU B 1 37 ? -1.202 22.453 28.031 1 82.38 37 LEU B O 1
ATOM 6941 N N . HIS B 1 38 ? -3.086 21.516 28.75 1 84.88 38 HIS B N 1
ATOM 6942 C CA . HIS B 1 38 ? -3.863 22.281 27.781 1 84.88 38 HIS B CA 1
ATOM 6943 C C . HIS B 1 38 ? -5.305 22.469 28.234 1 84.88 38 HIS B C 1
ATOM 6945 O O . HIS B 1 38 ? -5.668 22.031 29.344 1 84.88 38 HIS B O 1
ATOM 6951 N N . HIS B 1 39 ? -6.109 23.188 27.484 1 88 39 HIS B N 1
ATOM 6952 C CA . HIS B 1 39 ? -7.5 23.484 27.812 1 88 39 HIS B CA 1
ATOM 6953 C C . HIS B 1 39 ? -7.625 24.141 29.188 1 88 39 HIS B C 1
ATOM 6955 O O . HIS B 1 39 ? -8.336 23.641 30.047 1 88 39 HIS B O 1
ATOM 6961 N N . PHE B 1 40 ? -7.047 25.188 29.391 1 91 40 PHE B N 1
ATOM 6962 C CA . PHE B 1 40 ? -7.055 25.938 30.641 1 91 40 PHE B CA 1
ATOM 6963 C C . PHE B 1 40 ? -8.375 26.672 30.828 1 91 40 PHE B C 1
ATOM 6965 O O . PHE B 1 40 ? -9.008 27.062 29.844 1 91 40 PHE B O 1
ATOM 6972 N N . SER B 1 41 ? -8.75 26.828 32.062 1 92.62 41 SER B N 1
ATOM 6973 C CA . SER B 1 41 ? -9.883 27.672 32.438 1 92.62 41 SER B CA 1
ATOM 6974 C C . SER B 1 41 ? -9.602 28.438 33.719 1 92.62 41 SER B C 1
ATOM 6976 O O . SER B 1 41 ? -9.297 27.828 34.75 1 92.62 41 SER B O 1
ATOM 6978 N N . LEU B 1 42 ? -9.617 29.734 33.656 1 95.69 42 LEU B N 1
ATOM 6979 C CA . LEU B 1 42 ? -9.453 30.594 34.844 1 95.69 42 LEU B CA 1
ATOM 6980 C C . LEU B 1 42 ? -10.797 31.141 35.312 1 95.69 42 LEU B C 1
ATOM 6982 O O . LEU B 1 42 ? -11.547 31.719 34.531 1 95.69 42 LEU B O 1
ATOM 6986 N N . TYR B 1 43 ? -11.07 30.969 36.625 1 94.88 43 TYR B N 1
ATOM 6987 C CA . TYR B 1 43 ? -12.375 31.391 37.125 1 94.88 43 TYR B CA 1
ATOM 6988 C C . TYR B 1 43 ? -12.297 31.734 38.625 1 94.88 43 TYR B C 1
ATOM 6990 O O . TYR B 1 43 ? -11.273 31.5 39.25 1 94.88 43 TYR B O 1
ATOM 6998 N N . ILE B 1 44 ? -13.32 32.375 39 1 94.31 44 ILE B N 1
ATOM 6999 C CA . ILE B 1 44 ? -13.508 32.656 40.438 1 94.31 44 ILE B CA 1
ATOM 7000 C C . ILE B 1 44 ? -14.594 31.75 41 1 94.31 44 ILE B C 1
ATOM 7002 O O . ILE B 1 44 ? -15.719 31.734 40.5 1 94.31 44 ILE B O 1
ATOM 7006 N N . ASP B 1 45 ? -14.25 31.094 42.031 1 91.06 45 ASP B N 1
ATOM 7007 C CA . ASP B 1 45 ? -15.211 30.156 42.562 1 91.06 45 ASP B CA 1
ATOM 7008 C C . ASP B 1 45 ? -16.188 30.859 43.5 1 91.06 45 ASP B C 1
ATOM 7010 O O . ASP B 1 45 ? -16.141 32.062 43.688 1 91.06 45 ASP B O 1
ATOM 7014 N N . HIS B 1 46 ? -17.172 30.141 44.094 1 88.56 46 HIS B N 1
ATOM 7015 C CA . HIS B 1 46 ? -18.25 30.688 44.906 1 88.56 46 HIS B CA 1
ATOM 7016 C C . HIS B 1 46 ? -17.703 31.328 46.156 1 88.56 46 HIS B C 1
ATOM 7018 O O . HIS B 1 46 ? -18.344 32.219 46.75 1 88.56 46 HIS B O 1
ATOM 7024 N N . SER B 1 47 ? -16.547 30.906 46.562 1 90 47 SER B N 1
ATOM 7025 C CA . SER B 1 47 ? -15.93 31.484 47.75 1 90 47 SER B CA 1
ATOM 7026 C C . SER B 1 47 ? -15.148 32.75 47.438 1 90 47 SER B C 1
ATOM 7028 O O . SER B 1 47 ? -14.641 33.406 48.312 1 90 47 SER B O 1
ATOM 7030 N N . GLY B 1 48 ? -15.023 33 46.125 1 90.69 48 GLY B N 1
ATOM 7031 C CA . GLY B 1 48 ? -14.273 34.188 45.688 1 90.69 48 GLY B CA 1
ATOM 7032 C C . GLY B 1 48 ? -12.812 33.875 45.375 1 90.69 48 GLY B C 1
ATOM 7033 O O . GLY B 1 48 ? -12.047 34.781 45.062 1 90.69 48 GLY B O 1
ATOM 7034 N N . THR B 1 49 ? -12.492 32.656 45.531 1 93.94 49 THR B N 1
ATOM 7035 C CA . THR B 1 49 ? -11.117 32.281 45.25 1 93.94 49 THR B CA 1
ATOM 7036 C C . THR B 1 49 ? -10.875 32.156 43.75 1 93.94 49 THR B C 1
ATOM 7038 O O . THR B 1 49 ? -11.68 31.547 43.031 1 93.94 49 THR B O 1
ATOM 7041 N N . GLU B 1 50 ? -9.812 32.75 43.312 1 95.88 50 GLU B N 1
ATOM 7042 C CA . GLU B 1 50 ? -9.383 32.562 41.938 1 95.88 50 GLU B CA 1
ATOM 7043 C C . GLU B 1 50 ? -8.758 31.188 41.719 1 95.88 50 GLU B C 1
ATOM 7045 O O . GLU B 1 50 ? -7.918 30.75 42.5 1 95.88 50 GLU B O 1
ATOM 7050 N N . ARG B 1 51 ? -9.219 30.5 40.656 1 95.81 51 ARG B N 1
ATOM 7051 C CA . ARG B 1 51 ? -8.75 29.141 40.406 1 95.81 51 ARG B CA 1
ATOM 7052 C C . ARG B 1 51 ? -8.469 28.922 38.906 1 95.81 51 ARG B C 1
ATOM 7054 O O . ARG B 1 51 ? -8.922 29.703 38.062 1 95.81 51 ARG B O 1
ATOM 7061 N N . MET B 1 52 ? -7.738 27.859 38.688 1 95.44 52 MET B N 1
ATOM 7062 C CA . MET B 1 52 ? -7.508 27.422 37.312 1 95.44 52 MET B CA 1
ATOM 7063 C C . MET B 1 52 ? -7.82 25.938 37.156 1 95.44 52 MET B C 1
ATOM 7065 O O . MET B 1 52 ? -7.59 25.156 38.094 1 95.44 52 MET B O 1
ATOM 7069 N N . LEU B 1 53 ? -8.383 25.5 36.031 1 94.56 53 LEU B N 1
ATOM 7070 C CA . LEU B 1 53 ? -8.492 24.125 35.594 1 94.56 53 LEU B CA 1
ATOM 7071 C C . LEU B 1 53 ? -7.625 23.875 34.375 1 94.56 53 LEU B C 1
ATOM 7073 O O . LEU B 1 53 ? -7.402 24.781 33.562 1 94.56 53 LEU B O 1
ATOM 7077 N N . ALA B 1 54 ? -7.109 22.75 34.25 1 91.38 54 ALA B N 1
ATOM 7078 C CA . ALA B 1 54 ? -6.305 22.375 33.094 1 91.38 54 ALA B CA 1
ATOM 7079 C C . ALA B 1 54 ? -6.406 20.875 32.812 1 91.38 54 ALA B C 1
ATOM 7081 O O . ALA B 1 54 ? -6.508 20.078 33.75 1 91.38 54 ALA B O 1
ATOM 7082 N N . LEU B 1 55 ? -6.441 20.562 31.578 1 88.12 55 LEU B N 1
ATOM 7083 C CA . LEU B 1 55 ? -6.352 19.172 31.156 1 88.12 55 LEU B CA 1
ATOM 7084 C C . LEU B 1 55 ? -4.906 18.781 30.859 1 88.12 55 LEU B C 1
ATOM 7086 O O . LEU B 1 55 ? -4.16 19.547 30.25 1 88.12 55 LEU B O 1
ATOM 7090 N N . GLY B 1 56 ? -4.48 17.688 31.406 1 83.81 56 GLY B N 1
ATOM 7091 C CA . GLY B 1 56 ? -3.107 17.297 31.125 1 83.81 56 GLY B CA 1
ATOM 7092 C C . GLY B 1 56 ? -2.727 15.961 31.734 1 83.81 56 GLY B C 1
ATOM 7093 O O . GLY B 1 56 ? -3.584 15.234 32.25 1 83.81 56 GLY B O 1
ATOM 7094 N N . GLY B 1 57 ? -1.518 15.539 31.359 1 76.88 57 GLY B N 1
ATOM 7095 C CA . GLY B 1 57 ? -0.958 14.297 31.875 1 76.88 57 GLY B CA 1
ATOM 7096 C C . GLY B 1 57 ? 0.556 14.328 31.969 1 76.88 57 GLY B C 1
ATOM 7097 O O . GLY B 1 57 ? 1.206 15.211 31.406 1 76.88 57 GLY B O 1
ATOM 7098 N N . SER B 1 58 ? 1.004 13.422 32.812 1 63.38 58 SER B N 1
ATOM 7099 C CA . SER B 1 58 ? 2.451 13.344 33 1 63.38 58 SER B CA 1
ATOM 7100 C C . SER B 1 58 ? 3.105 12.625 31.812 1 63.38 58 SER B C 1
ATOM 7102 O O . SER B 1 58 ? 2.488 11.766 31.188 1 63.38 58 SER B O 1
ATOM 7104 N N . GLY B 1 59 ? 4.004 13.312 31.078 1 56.47 59 GLY B N 1
ATOM 7105 C CA . GLY B 1 59 ? 4.711 12.867 29.875 1 56.47 59 GLY B CA 1
ATOM 7106 C C . GLY B 1 59 ? 4.898 11.367 29.828 1 56.47 59 GLY B C 1
ATOM 7107 O O . GLY B 1 59 ? 5.062 10.797 28.734 1 56.47 59 GLY B O 1
ATOM 7108 N N . GLN B 1 60 ? 5.039 10.586 30.922 1 50.19 60 GLN B N 1
ATOM 7109 C CA . GLN B 1 60 ? 5.363 9.164 30.875 1 50.19 60 GLN B CA 1
ATOM 7110 C C . GLN B 1 60 ? 4.113 8.32 30.656 1 50.19 60 GLN B C 1
ATOM 7112 O O . GLN B 1 60 ? 4.199 7.191 30.172 1 50.19 60 GLN B O 1
ATOM 7117 N N . SER B 1 61 ? 3.031 8.852 31.234 1 53.5 61 SER B N 1
ATOM 7118 C CA . SER B 1 61 ? 1.808 8.07 31.078 1 53.5 61 SER B CA 1
ATOM 7119 C C . SER B 1 61 ? 0.776 8.828 30.234 1 53.5 61 SER B C 1
ATOM 7121 O O . SER B 1 61 ? 0.397 9.945 30.578 1 53.5 61 SER B O 1
ATOM 7123 N N . PRO B 1 62 ? 0.49 8.344 28.984 1 61.47 62 PRO B N 1
ATOM 7124 C CA . PRO B 1 62 ? -0.456 8.984 28.078 1 61.47 62 PRO B CA 1
ATOM 7125 C C . PRO B 1 62 ? -1.836 9.188 28.688 1 61.47 62 PRO B C 1
ATOM 7127 O O . PRO B 1 62 ? -2.787 9.547 27.984 1 61.47 62 PRO B O 1
ATOM 7130 N N . GLN B 1 63 ? -1.974 9.047 29.984 1 74.12 63 GLN B N 1
ATOM 7131 C CA . GLN B 1 63 ? -3.311 9.227 30.547 1 74.12 63 GLN B CA 1
ATOM 7132 C C . GLN B 1 63 ? -3.529 10.664 31 1 74.12 63 GLN B C 1
ATOM 7134 O O . GLN B 1 63 ? -2.812 11.164 31.875 1 74.12 63 GLN B O 1
ATOM 7139 N N . GLU B 1 64 ? -4.461 11.391 30.469 1 83.06 64 GLU B N 1
ATOM 7140 C CA . GLU B 1 64 ? -4.773 12.781 30.797 1 83.06 64 GLU B CA 1
ATOM 7141 C C . GLU B 1 64 ? -5.926 12.859 31.797 1 83.06 64 GLU B C 1
ATOM 7143 O O . GLU B 1 64 ? -6.816 12.008 31.797 1 83.06 64 GLU B O 1
ATOM 7148 N N . THR B 1 65 ? -5.832 13.789 32.719 1 88.62 65 THR B N 1
ATOM 7149 C CA . THR B 1 65 ? -6.91 14.125 33.625 1 88.62 65 THR B CA 1
ATOM 7150 C C . THR B 1 65 ? -7.027 15.641 33.781 1 88.62 65 THR B C 1
ATOM 7152 O O . THR B 1 65 ? -6.293 16.391 33.156 1 88.62 65 THR B O 1
ATOM 7155 N N . ILE B 1 66 ? -8.008 16.062 34.625 1 92.5 66 ILE B N 1
ATOM 7156 C CA . ILE B 1 66 ? -8.211 17.484 34.875 1 92.5 66 ILE B CA 1
ATOM 7157 C C . ILE B 1 66 ? -7.508 17.891 36.188 1 92.5 66 ILE B C 1
ATOM 7159 O O . ILE B 1 66 ? -7.676 17.25 37.219 1 92.5 66 ILE B O 1
ATOM 7163 N N . TYR B 1 67 ? -6.758 18.969 36.125 1 92.81 67 TYR B N 1
ATOM 7164 C CA . TYR B 1 67 ? -6.023 19.484 37.281 1 92.81 67 TYR B CA 1
ATOM 7165 C C . TYR B 1 67 ? -6.555 20.859 37.688 1 92.81 67 TYR B C 1
ATOM 7167 O O . TYR B 1 67 ? -7.238 21.531 36.906 1 92.81 67 TYR B O 1
ATOM 7175 N N . THR B 1 68 ? -6.238 21.219 38.969 1 95.06 68 THR B N 1
ATOM 7176 C CA . THR B 1 68 ? -6.691 22.516 39.469 1 95.06 68 THR B CA 1
ATOM 7177 C C . THR B 1 68 ? -5.684 23.078 40.469 1 95.06 68 THR B C 1
ATOM 7179 O O . THR B 1 68 ? -4.785 22.375 40.938 1 95.06 68 THR B O 1
ATOM 7182 N N . ALA B 1 69 ? -5.734 24.375 40.656 1 96.12 69 ALA B N 1
ATOM 7183 C CA . ALA B 1 69 ? -4.984 25.062 41.719 1 96.12 69 ALA B CA 1
ATOM 7184 C C . ALA B 1 69 ? -5.59 26.438 42 1 96.12 69 ALA B C 1
ATOM 7186 O O . ALA B 1 69 ? -6.148 27.078 41.094 1 96.12 69 ALA B O 1
ATOM 7187 N N . PRO B 1 70 ? -5.484 26.875 43.219 1 95.38 70 PRO B N 1
ATOM 7188 C CA . PRO B 1 70 ? -5.836 28.266 43.5 1 95.38 70 PRO B CA 1
ATOM 7189 C C . PRO B 1 70 ? -4.773 29.266 43.031 1 95.38 70 PRO B C 1
ATOM 7191 O O . PRO B 1 70 ? -3.58 28.938 43.062 1 95.38 70 PRO B O 1
ATOM 7194 N N . LEU B 1 71 ? -5.238 30.375 42.625 1 94.56 71 LEU B N 1
ATOM 7195 C CA . LEU B 1 71 ? -4.352 31.469 42.219 1 94.56 71 LEU B CA 1
ATOM 7196 C C . LEU B 1 71 ? -4.363 32.594 43.25 1 94.56 71 LEU B C 1
ATOM 7198 O O . LEU B 1 71 ? -5.125 33.531 43.125 1 94.56 71 LEU B O 1
ATOM 7202 N N . THR B 1 72 ? -3.471 32.438 44.188 1 86.62 72 THR B N 1
ATOM 7203 C CA . THR B 1 72 ? -3.477 33.375 45.312 1 86.62 72 THR B CA 1
ATOM 7204 C C . THR B 1 72 ? -2.762 34.688 44.969 1 86.62 72 THR B C 1
ATOM 7206 O O . THR B 1 72 ? -1.752 34.656 44.25 1 86.62 72 THR B O 1
ATOM 7209 N N . ARG B 1 73 ? -3.312 35.781 45.344 1 81.5 73 ARG B N 1
ATOM 7210 C CA . ARG B 1 73 ? -2.709 37.094 45.125 1 81.5 73 ARG B CA 1
ATOM 7211 C C . ARG B 1 73 ? -1.629 37.375 46.188 1 81.5 73 ARG B C 1
ATOM 7213 O O . ARG B 1 73 ? -1.836 37.156 47.375 1 81.5 73 ARG B O 1
ATOM 7220 N N . SER B 1 74 ? -0.371 37.094 45.875 1 67.94 74 SER B N 1
ATOM 7221 C CA . SER B 1 74 ? 0.707 37.375 46.812 1 67.94 74 SER B CA 1
ATOM 7222 C C . SER B 1 74 ? 0.952 38.844 46.938 1 67.94 74 SER B C 1
ATOM 7224 O O . SER B 1 74 ? 0.914 39.594 45.969 1 67.94 74 SER B O 1
ATOM 7226 N N . PRO B 1 75 ? 0.961 39.438 48.219 1 59.38 75 PRO B N 1
ATOM 7227 C CA . PRO B 1 75 ? 1.246 40.844 48.406 1 59.38 75 PRO B CA 1
ATOM 7228 C C . PRO B 1 75 ? 2.572 41.281 47.781 1 59.38 75 PRO B C 1
ATOM 7230 O O . PRO B 1 75 ? 2.771 42.469 47.469 1 59.38 75 PRO B O 1
ATOM 7233 N N . LEU B 1 76 ? 3.609 40.375 47.812 1 55.84 76 LEU B N 1
ATOM 7234 C CA . LEU B 1 76 ? 4.902 40.812 47.281 1 55.84 76 LEU B CA 1
ATOM 7235 C C . LEU B 1 76 ? 4.98 40.625 45.781 1 55.84 76 LEU B C 1
ATOM 7237 O O . LEU B 1 76 ? 4.82 39.531 45.281 1 55.84 76 LEU B O 1
ATOM 7241 N N . VAL B 1 77 ? 4.77 41.656 45 1 55.31 77 VAL B N 1
ATOM 7242 C CA . VAL B 1 77 ? 4.66 41.75 43.562 1 55.31 77 VAL B CA 1
ATOM 7243 C C . VAL B 1 77 ? 5.816 41 42.906 1 55.31 77 VAL B C 1
ATOM 7245 O O . VAL B 1 77 ? 5.672 40.469 41.781 1 55.31 77 VAL B O 1
ATOM 7248 N N . SER B 1 78 ? 7.016 40.844 43.5 1 60.72 78 SER B N 1
ATOM 7249 C CA . SER B 1 78 ? 8.203 40.656 42.656 1 60.72 78 SER B CA 1
ATOM 7250 C C . SER B 1 78 ? 8.641 39.219 42.625 1 60.72 78 SER B C 1
ATOM 7252 O O . SER B 1 78 ? 9.602 38.875 41.938 1 60.72 78 SER B O 1
ATOM 7254 N N . SER B 1 79 ? 7.949 38.25 43.281 1 75.94 79 SER B N 1
ATOM 7255 C CA . SER B 1 79 ? 8.656 37 43.219 1 75.94 79 SER B CA 1
ATOM 7256 C C . SER B 1 79 ? 7.836 35.938 42.5 1 75.94 79 SER B C 1
ATOM 7258 O O . SER B 1 79 ? 6.645 35.75 42.781 1 75.94 79 SER B O 1
ATOM 7260 N N . VAL B 1 80 ? 8.398 35.312 41.438 1 88.75 80 VAL B N 1
ATOM 7261 C CA . VAL B 1 80 ? 7.809 34.219 40.688 1 88.75 80 VAL B CA 1
ATOM 7262 C C . VAL B 1 80 ? 7.789 32.938 41.562 1 88.75 80 VAL B C 1
ATOM 7264 O O . VAL B 1 80 ? 8.82 32.562 42.125 1 88.75 80 VAL B O 1
ATOM 7267 N N . ALA B 1 81 ? 6.617 32.375 41.812 1 89.69 81 ALA B N 1
ATOM 7268 C CA . ALA B 1 81 ? 6.484 31.172 42.656 1 89.69 81 ALA B CA 1
ATOM 7269 C C . ALA B 1 81 ? 6.156 29.938 41.812 1 89.69 81 ALA B C 1
ATOM 7271 O O . ALA B 1 81 ? 5.609 30.062 40.719 1 89.69 81 ALA B O 1
ATOM 7272 N N . LYS B 1 82 ? 6.551 28.844 42.375 1 90.75 82 LYS B N 1
ATOM 7273 C CA . LYS B 1 82 ? 6.164 27.562 41.781 1 90.75 82 LYS B CA 1
ATOM 7274 C C . LYS B 1 82 ? 4.738 27.188 42.188 1 90.75 82 LYS B C 1
ATOM 7276 O O . LYS B 1 82 ? 4.363 27.281 43.344 1 90.75 82 LYS B O 1
ATOM 7281 N N . LEU B 1 83 ? 3.926 26.875 41.219 1 93.38 83 LEU B N 1
ATOM 7282 C CA . LEU B 1 83 ? 2.561 26.406 41.469 1 93.38 83 LEU B CA 1
ATOM 7283 C C . LEU B 1 83 ? 2.389 24.969 41 1 93.38 83 LEU B C 1
ATOM 7285 O O . LEU B 1 83 ? 2.449 24.672 39.812 1 93.38 83 LEU B O 1
ATOM 7289 N N . THR B 1 84 ? 2.18 24.062 41.938 1 92.25 84 THR B N 1
ATOM 7290 C CA . THR B 1 84 ? 1.912 22.656 41.625 1 92.25 84 THR B CA 1
ATOM 7291 C C . THR B 1 84 ? 0.41 22.391 41.594 1 92.25 84 THR B C 1
ATOM 7293 O O . THR B 1 84 ? -0.292 22.641 42.594 1 92.25 84 THR B O 1
ATOM 7296 N N . LEU B 1 85 ? -0.012 21.875 40.5 1 93.19 85 LEU B N 1
ATOM 7297 C CA . LEU B 1 85 ? -1.434 21.578 40.344 1 93.19 85 LEU B CA 1
ATOM 7298 C C . LEU B 1 85 ? -1.802 20.281 41.094 1 93.19 85 LEU B C 1
ATOM 7300 O O . LEU B 1 85 ? -0.933 19.469 41.375 1 93.19 85 LEU B O 1
ATOM 7304 N N . SER B 1 86 ? -3.037 20.141 41.406 1 92.69 86 SER B N 1
ATOM 7305 C CA . SER B 1 86 ? -3.605 18.922 41.969 1 92.69 86 SER B CA 1
ATOM 7306 C C . SER B 1 86 ? -4.77 18.406 41.156 1 92.69 86 SER B C 1
ATOM 7308 O O . SER B 1 86 ? -5.453 19.172 40.469 1 92.69 86 SER B O 1
ATOM 7310 N N . PRO B 1 87 ? -4.93 17.094 41.125 1 90.56 87 PRO B N 1
ATOM 7311 C CA . PRO B 1 87 ? -6.07 16.562 40.375 1 90.56 87 PRO B CA 1
ATOM 7312 C C . PRO B 1 87 ? -7.406 17.125 40.844 1 90.56 87 PRO B C 1
ATOM 7314 O O . PRO B 1 87 ? -7.641 17.219 42.062 1 90.56 87 PRO B O 1
ATOM 7317 N N . TYR B 1 88 ? -8.125 17.484 39.906 1 91.31 88 TYR B N 1
ATOM 7318 C CA . TYR B 1 88 ? -9.469 17.969 40.219 1 91.31 88 TYR B CA 1
ATOM 7319 C C . TYR B 1 88 ? -10.414 16.812 40.5 1 91.31 88 TYR B C 1
ATOM 7321 O O . TYR B 1 88 ? -11.312 16.922 41.344 1 91.31 88 TYR B O 1
ATOM 7329 N N . LEU B 1 89 ? -10.211 15.766 39.594 1 84.56 89 LEU B N 1
ATOM 7330 C CA . LEU B 1 89 ? -11.031 14.57 39.75 1 84.56 89 LEU B CA 1
ATOM 7331 C C . LEU B 1 89 ? -10.195 13.375 40.188 1 84.56 89 LEU B C 1
ATOM 7333 O O . LEU B 1 89 ? -9.016 13.273 39.844 1 84.56 89 LEU B O 1
ATOM 7337 N N . ASP B 1 90 ? -10.812 12.516 40.969 1 74.44 90 ASP B N 1
ATOM 7338 C CA . ASP B 1 90 ? -10.18 11.25 41.344 1 74.44 90 ASP B CA 1
ATOM 7339 C C . ASP B 1 90 ? -10.57 10.148 40.344 1 74.44 90 ASP B C 1
ATOM 7341 O O . ASP B 1 90 ? -11.531 9.414 40.594 1 74.44 90 ASP B O 1
ATOM 7345 N N . THR B 1 91 ? -10.266 10.359 39.125 1 64.62 91 THR B N 1
ATOM 7346 C CA . THR B 1 91 ? -10.773 9.367 38.188 1 64.62 91 THR B CA 1
ATOM 7347 C C . THR B 1 91 ? -9.695 8.344 37.844 1 64.62 91 THR B C 1
ATOM 7349 O O . THR B 1 91 ? -8.516 8.68 37.75 1 64.62 91 THR B O 1
ATOM 7352 N N . LYS B 1 92 ? -10.117 7.012 37.812 1 57.31 92 LYS B N 1
ATOM 7353 C CA . LYS B 1 92 ? -9.273 5.902 37.375 1 57.31 92 LYS B CA 1
ATOM 7354 C C . LYS B 1 92 ? -9.312 5.746 35.844 1 57.31 92 LYS B C 1
ATOM 7356 O O . LYS B 1 92 ? -10.375 5.848 35.25 1 57.31 92 LYS B O 1
ATOM 7361 N N . PRO B 1 93 ? -8.086 5.695 35.438 1 54.84 93 PRO B N 1
ATOM 7362 C CA . PRO B 1 93 ? -8.047 5.555 33.969 1 54.84 93 PRO B CA 1
ATOM 7363 C C . PRO B 1 93 ? -8.852 4.359 33.469 1 54.84 93 PRO B C 1
ATOM 7365 O O . PRO B 1 93 ? -8.844 3.297 34.094 1 54.84 93 PRO B O 1
ATOM 7368 N N . SER B 1 94 ? -9.938 4.629 32.719 1 54.44 94 SER B N 1
ATOM 7369 C CA . SER B 1 94 ? -10.633 3.492 32.125 1 54.44 94 SER B CA 1
ATOM 7370 C C . SER B 1 94 ? -9.688 2.654 31.266 1 54.44 94 SER B C 1
ATOM 7372 O O . SER B 1 94 ? -8.609 3.113 30.891 1 54.44 94 SER B O 1
ATOM 7374 N N . LYS B 1 95 ? -10.273 1.469 30.609 1 55.09 95 LYS B N 1
ATOM 7375 C CA . LYS B 1 95 ? -9.641 0.366 29.891 1 55.09 95 LYS B CA 1
ATOM 7376 C C . LYS B 1 95 ? -8.906 0.869 28.656 1 55.09 95 LYS B C 1
ATOM 7378 O O . LYS B 1 95 ? -9.352 1.818 28 1 55.09 95 LYS B O 1
ATOM 7383 N N . SER B 1 96 ? -7.625 0.345 28.484 1 58.78 96 SER B N 1
ATOM 7384 C CA . SER B 1 96 ? -6.512 0.546 27.562 1 58.78 96 SER B CA 1
ATOM 7385 C C . SER B 1 96 ? -6.848 0.03 26.156 1 58.78 96 SER B C 1
ATOM 7387 O O . SER B 1 96 ? -6.691 -1.16 25.875 1 58.78 96 SER B O 1
ATOM 7389 N N . GLY B 1 97 ? -8.172 0.078 25.594 1 61.56 97 GLY B N 1
ATOM 7390 C CA . GLY B 1 97 ? -8.281 -0.351 24.203 1 61.56 97 GLY B CA 1
ATOM 7391 C C . GLY B 1 97 ? -7.871 0.722 23.219 1 61.56 97 GLY B C 1
ATOM 7392 O O . GLY B 1 97 ? -7.461 1.815 23.609 1 61.56 97 GLY B O 1
ATOM 7393 N N . PRO B 1 98 ? -7.688 0.291 21.953 1 70.94 98 PRO B N 1
ATOM 7394 C CA . PRO B 1 98 ? -7.406 1.29 20.922 1 70.94 98 PRO B CA 1
ATOM 7395 C C . PRO B 1 98 ? -8.422 2.428 20.906 1 70.94 98 PRO B C 1
ATOM 7397 O O . PRO B 1 98 ? -9.602 2.209 21.172 1 70.94 98 PRO B O 1
ATOM 7400 N N . PRO B 1 99 ? -7.922 3.611 20.781 1 76.75 99 PRO B N 1
ATOM 7401 C CA . PRO B 1 99 ? -8.859 4.734 20.703 1 76.75 99 PRO B CA 1
ATOM 7402 C C . PRO B 1 99 ? -9.898 4.562 19.609 1 76.75 99 PRO B C 1
ATOM 7404 O O . PRO B 1 99 ? -9.617 3.943 18.578 1 76.75 99 PRO B O 1
ATOM 7407 N N . PRO B 1 100 ? -11.086 5.055 19.891 1 82.56 100 PRO B N 1
ATOM 7408 C CA . PRO B 1 100 ? -12.094 5.016 18.828 1 82.56 100 PRO B CA 1
ATOM 7409 C C . PRO B 1 100 ? -11.633 5.691 17.547 1 82.56 100 PRO B C 1
ATOM 7411 O O . PRO B 1 100 ? -10.922 6.699 17.594 1 82.56 100 PRO B O 1
ATOM 7414 N N . ALA B 1 101 ? -12.039 5.18 16.406 1 81.88 101 ALA B N 1
ATOM 7415 C CA . ALA B 1 101 ? -11.594 5.629 15.086 1 81.88 101 ALA B CA 1
ATOM 7416 C C . ALA B 1 101 ? -11.953 7.094 14.859 1 81.88 101 ALA B C 1
ATOM 7418 O O . ALA B 1 101 ? -11.18 7.84 14.258 1 81.88 101 ALA B O 1
ATOM 7419 N N . GLU B 1 102 ? -13.109 7.512 15.344 1 85.19 102 GLU B N 1
ATOM 7420 C CA . GLU B 1 102 ? -13.555 8.883 15.141 1 85.19 102 GLU B CA 1
ATOM 7421 C C . GLU B 1 102 ? -12.672 9.875 15.891 1 85.19 102 GLU B C 1
ATOM 7423 O O . GLU B 1 102 ? -12.352 10.945 15.375 1 85.19 102 GLU B O 1
ATOM 7428 N N . LEU B 1 103 ? -12.336 9.461 17.047 1 86.81 103 LEU B N 1
ATOM 7429 C CA . LEU B 1 103 ? -11.469 10.312 17.859 1 86.81 103 LEU B CA 1
ATOM 7430 C C . LEU B 1 103 ? -10.062 10.375 17.266 1 86.81 103 LEU B C 1
ATOM 7432 O O . LEU B 1 103 ? -9.445 11.445 17.234 1 86.81 103 LEU B O 1
ATOM 7436 N N . ALA B 1 104 ? -9.609 9.234 16.828 1 84.38 104 ALA B N 1
ATOM 7437 C CA . ALA B 1 104 ? -8.289 9.18 16.203 1 84.38 104 ALA B CA 1
ATOM 7438 C C . ALA B 1 104 ? -8.227 10.078 14.977 1 84.38 104 ALA B C 1
ATOM 7440 O O . ALA B 1 104 ? -7.238 10.781 14.758 1 84.38 104 ALA B O 1
ATOM 7441 N N . ALA B 1 105 ? -9.242 10.023 14.219 1 85.56 105 ALA B N 1
ATOM 7442 C CA . ALA B 1 105 ? -9.305 10.844 13.008 1 85.56 105 ALA B CA 1
ATOM 7443 C C . ALA B 1 105 ? -9.328 12.336 13.359 1 85.56 105 ALA B C 1
ATOM 7445 O O . ALA B 1 105 ? -8.688 13.148 12.695 1 85.56 105 ALA B O 1
ATOM 7446 N N . LEU B 1 106 ? -10.102 12.672 14.344 1 86.88 106 LEU B N 1
ATOM 7447 C CA . LEU B 1 106 ? -10.188 14.062 14.781 1 86.88 106 LEU B CA 1
ATOM 7448 C C . LEU B 1 106 ? -8.836 14.555 15.281 1 86.88 106 LEU B C 1
ATOM 7450 O O . LEU B 1 106 ? -8.406 15.656 14.922 1 86.88 106 LEU B O 1
ATOM 7454 N N . CYS B 1 107 ? -8.188 13.758 16.062 1 83.62 107 CYS B N 1
ATOM 7455 C CA . CYS B 1 107 ? -6.879 14.125 16.609 1 83.62 107 CYS B CA 1
ATOM 7456 C C . CYS B 1 107 ? -5.859 14.305 15.484 1 83.62 107 CYS B C 1
ATOM 7458 O O . CYS B 1 107 ? -5.012 15.195 15.547 1 83.62 107 CYS B O 1
ATOM 7460 N N . GLU B 1 108 ? -5.965 13.508 14.5 1 84 108 GLU B N 1
ATOM 7461 C CA . GLU B 1 108 ? -5.07 13.625 13.352 1 84 108 GLU B CA 1
ATOM 7462 C C . GLU B 1 108 ? -5.266 14.961 12.641 1 84 108 GLU B C 1
ATOM 7464 O O . GLU B 1 108 ? -4.289 15.609 12.258 1 84 108 GLU B O 1
ATOM 7469 N N . ARG B 1 109 ? -6.477 15.344 12.523 1 85.12 109 ARG B N 1
ATOM 7470 C CA . ARG B 1 109 ? -6.773 16.594 11.836 1 85.12 109 ARG B CA 1
ATOM 7471 C C . ARG B 1 109 ? -6.379 17.797 12.688 1 85.12 109 ARG B C 1
ATOM 7473 O O . ARG B 1 109 ? -5.984 18.828 12.164 1 85.12 109 ARG B O 1
ATOM 7480 N N . GLN B 1 110 ? -6.492 17.531 13.969 1 81 110 GLN B N 1
ATOM 7481 C CA . GLN B 1 110 ? -6.117 18.578 14.898 1 81 110 GLN B CA 1
ATOM 7482 C C . GLN B 1 110 ? -4.613 18.578 15.164 1 81 110 GLN B C 1
ATOM 7484 O O . GLN B 1 110 ? -4.094 19.469 15.844 1 81 110 GLN B O 1
ATOM 7489 N N . ARG B 1 111 ? -3.928 17.578 14.609 1 77 111 ARG B N 1
ATOM 7490 C CA . ARG B 1 111 ? -2.5 17.375 14.844 1 77 111 ARG B CA 1
ATOM 7491 C C . ARG B 1 111 ? -2.193 17.266 16.328 1 77 111 ARG B C 1
ATOM 7493 O O . ARG B 1 111 ? -1.286 17.938 16.828 1 77 111 ARG B O 1
ATOM 7500 N N . THR B 1 112 ? -3.094 16.5 16.969 1 74.19 112 THR B N 1
ATOM 7501 C CA . THR B 1 112 ? -2.914 16.234 18.391 1 74.19 112 THR B CA 1
ATOM 7502 C C . THR B 1 112 ? -2.762 14.734 18.641 1 74.19 112 THR B C 1
ATOM 7504 O O . THR B 1 112 ? -3.023 13.922 17.75 1 74.19 112 THR B O 1
ATOM 7507 N N . THR B 1 113 ? -2.23 14.422 19.828 1 69.06 113 THR B N 1
ATOM 7508 C CA . THR B 1 113 ? -2.062 13.023 20.188 1 69.06 113 THR B CA 1
ATOM 7509 C C . THR B 1 113 ? -3.336 12.469 20.812 1 69.06 113 THR B C 1
ATOM 7511 O O . THR B 1 113 ? -4.043 13.18 21.531 1 69.06 113 THR B O 1
ATOM 7514 N N . VAL B 1 114 ? -3.592 11.211 20.438 1 72 114 VAL B N 1
ATOM 7515 C CA . VAL B 1 114 ? -4.703 10.531 21.094 1 72 114 VAL B CA 1
ATOM 7516 C C . VAL B 1 114 ? -4.289 10.102 22.5 1 72 114 VAL B C 1
ATOM 7518 O O . VAL B 1 114 ? -3.293 9.391 22.672 1 72 114 VAL B O 1
ATOM 7521 N N . SER B 1 115 ? -4.836 10.688 23.453 1 70.25 115 SER B N 1
ATOM 7522 C CA . SER B 1 115 ? -4.508 10.336 24.828 1 70.25 115 SER B CA 1
ATOM 7523 C C . SER B 1 115 ? -5.531 9.367 25.422 1 70.25 115 SER B C 1
ATOM 7525 O O . SER B 1 115 ? -6.641 9.242 24.906 1 70.25 115 SER B O 1
ATOM 7527 N N . SER B 1 116 ? -4.941 8.688 26.328 1 76.19 116 SER B N 1
ATOM 7528 C CA . SER B 1 116 ? -5.859 7.871 27.109 1 76.19 116 SER B CA 1
ATOM 7529 C C . SER B 1 116 ? -6.41 8.648 28.312 1 76.19 116 SER B C 1
ATOM 7531 O O . SER B 1 116 ? -5.863 9.688 28.688 1 76.19 116 SER B O 1
ATOM 7533 N N . GLY B 1 117 ? -7.523 8.328 28.766 1 83.12 117 GLY B N 1
ATOM 7534 C CA . GLY B 1 117 ? -8.18 9.016 29.859 1 83.12 117 GLY B CA 1
ATOM 7535 C C . GLY B 1 117 ? -9.188 10.047 29.406 1 83.12 117 GLY B C 1
ATOM 7536 O O . GLY B 1 117 ? -9.984 9.797 28.5 1 83.12 117 GLY B O 1
ATOM 7537 N N . ILE B 1 118 ? -9.07 11.227 30.156 1 87.25 118 ILE B N 1
ATOM 7538 C CA . ILE B 1 118 ? -10.016 12.281 29.828 1 87.25 118 ILE B CA 1
ATOM 7539 C C . ILE B 1 118 ? -9.555 13.008 28.562 1 87.25 118 ILE B C 1
ATOM 7541 O O . ILE B 1 118 ? -8.406 13.445 28.484 1 87.25 118 ILE B O 1
ATOM 7545 N N . SER B 1 119 ? -10.438 13.055 27.656 1 84.75 119 SER B N 1
ATOM 7546 C CA . SER B 1 119 ? -10.062 13.617 26.359 1 84.75 119 SER B CA 1
ATOM 7547 C C . SER B 1 119 ? -10.547 15.055 26.219 1 84.75 119 SER B C 1
ATOM 7549 O O . SER B 1 119 ? -10.016 15.82 25.406 1 84.75 119 SER B O 1
ATOM 7551 N N . SER B 1 120 ? -11.539 15.422 26.953 1 89 120 SER B N 1
ATOM 7552 C CA . SER B 1 120 ? -12.094 16.766 26.859 1 89 120 SER B CA 1
ATOM 7553 C C . SER B 1 120 ? -12.945 17.109 28.094 1 89 120 SER B C 1
ATOM 7555 O O . SER B 1 120 ? -13.414 16.203 28.781 1 89 120 SER B O 1
ATOM 7557 N N . TYR B 1 121 ? -13.133 18.359 28.297 1 93.12 121 TYR B N 1
ATOM 7558 C CA . TYR B 1 121 ? -14.062 18.781 29.344 1 93.12 121 TYR B CA 1
ATOM 7559 C C . TYR B 1 121 ? -14.672 20.141 29.031 1 93.12 121 TYR B C 1
ATOM 7561 O O . TYR B 1 121 ? -14.148 20.875 28.188 1 93.12 121 TYR B O 1
ATOM 7569 N N . ASP B 1 122 ? -15.773 20.422 29.578 1 94.88 122 ASP B N 1
ATOM 7570 C CA . ASP B 1 122 ? -16.484 21.688 29.594 1 94.88 122 ASP B CA 1
ATOM 7571 C C . ASP B 1 122 ? -16.938 22.047 31.016 1 94.88 122 ASP B C 1
ATOM 7573 O O . ASP B 1 122 ? -17.469 21.188 31.734 1 94.88 122 ASP B O 1
ATOM 7577 N N . PHE B 1 123 ? -16.625 23.281 31.438 1 94.69 123 PHE B N 1
ATOM 7578 C CA . PHE B 1 123 ? -16.859 23.656 32.844 1 94.69 123 PHE B CA 1
ATOM 7579 C C . PHE B 1 123 ? -17.656 24.938 32.906 1 94.69 123 PHE B C 1
ATOM 7581 O O . PHE B 1 123 ? -17.328 25.938 32.25 1 94.69 123 PHE B O 1
ATOM 7588 N N . ASP B 1 124 ? -18.703 24.938 33.688 1 93.25 124 ASP B N 1
ATOM 7589 C CA . ASP B 1 124 ? -19.5 26.109 34.031 1 93.25 124 ASP B CA 1
ATOM 7590 C C . ASP B 1 124 ? -19.188 26.578 35.469 1 93.25 124 ASP B C 1
ATOM 7592 O O . ASP B 1 124 ? -19.688 26 36.438 1 93.25 124 ASP B O 1
ATOM 7596 N N . PRO B 1 125 ? -18.484 27.625 35.562 1 89.75 125 PRO B N 1
ATOM 7597 C CA . PRO B 1 125 ? -18.062 28.062 36.906 1 89.75 125 PRO B CA 1
ATOM 7598 C C . PRO B 1 125 ? -19.219 28.562 37.75 1 89.75 125 PRO B C 1
ATOM 7600 O O . PRO B 1 125 ? -19.172 28.5 38.969 1 89.75 125 PRO B O 1
ATOM 7603 N N . THR B 1 126 ? -20.234 29.078 37.156 1 88.31 126 THR B N 1
ATOM 7604 C CA . THR B 1 126 ? -21.359 29.625 37.906 1 88.31 126 THR B CA 1
ATOM 7605 C C . THR B 1 126 ? -22.094 28.516 38.656 1 88.31 126 THR B C 1
ATOM 7607 O O . THR B 1 126 ? -22.422 28.688 39.844 1 88.31 126 THR B O 1
ATOM 7610 N N . SER B 1 127 ? -22.312 27.453 38.031 1 89.75 127 SER B N 1
ATOM 7611 C CA . SER B 1 127 ? -23.016 26.344 38.656 1 89.75 127 SER B CA 1
ATOM 7612 C C . SER B 1 127 ? -22.047 25.281 39.188 1 89.75 127 SER B C 1
ATOM 7614 O O . SER B 1 127 ? -22.453 24.297 39.812 1 89.75 127 SER B O 1
ATOM 7616 N N . SER B 1 128 ? -20.828 25.516 38.906 1 90.38 128 SER B N 1
ATOM 7617 C CA . SER B 1 128 ? -19.797 24.531 39.25 1 90.38 128 SER B CA 1
ATOM 7618 C C . SER B 1 128 ? -20.109 23.172 38.625 1 90.38 128 SER B C 1
ATOM 7620 O O . SER B 1 128 ? -20.078 22.141 39.312 1 90.38 128 SER B O 1
ATOM 7622 N N . THR B 1 129 ? -20.562 23.188 37.438 1 94.25 129 THR B N 1
ATOM 7623 C CA . THR B 1 129 ? -20.875 21.969 36.688 1 94.25 129 THR B CA 1
ATOM 7624 C C . THR B 1 129 ? -19.719 21.609 35.75 1 94.25 129 THR B C 1
ATOM 7626 O O . THR B 1 129 ? -19.266 22.438 34.969 1 94.25 129 THR B O 1
ATOM 7629 N N . LEU B 1 130 ? -19.297 20.344 35.875 1 95.38 130 LEU B N 1
ATOM 7630 C CA . LEU B 1 130 ? -18.219 19.828 35.031 1 95.38 130 LEU B CA 1
ATOM 7631 C C . LEU B 1 130 ? -18.734 18.734 34.094 1 95.38 130 LEU B C 1
ATOM 7633 O O . LEU B 1 130 ? -19.328 17.766 34.562 1 95.38 130 LEU B O 1
ATOM 7637 N N . LEU B 1 131 ? -18.609 18.938 32.844 1 96.25 131 LEU B N 1
ATOM 7638 C CA . LEU B 1 131 ? -18.812 17.922 31.828 1 96.25 131 LEU B CA 1
ATOM 7639 C C . LEU B 1 131 ? -17.484 17.422 31.281 1 96.25 131 LEU B C 1
ATOM 7641 O O . LEU B 1 131 ? -16.609 18.203 30.922 1 96.25 131 LEU B O 1
ATOM 7645 N N . TYR B 1 132 ? -17.266 16.109 31.266 1 94.12 132 TYR B N 1
ATOM 7646 C CA . TYR B 1 132 ? -16.016 15.609 30.719 1 94.12 132 TYR B CA 1
ATOM 7647 C C . TYR B 1 132 ? -16.219 14.266 30.031 1 94.12 132 TYR B C 1
ATOM 7649 O O . TYR B 1 132 ? -17.234 13.594 30.266 1 94.12 132 TYR B O 1
ATOM 7657 N N . SER B 1 133 ? -15.375 13.977 29.109 1 91.25 133 SER B N 1
ATOM 7658 C CA . SER B 1 133 ? -15.383 12.711 28.375 1 91.25 133 SER B CA 1
ATOM 7659 C C . SER B 1 133 ? -14.133 11.891 28.688 1 91.25 133 SER B C 1
ATOM 7661 O O . SER B 1 133 ? -13.031 12.43 28.75 1 91.25 133 SER B O 1
ATOM 7663 N N . ASP B 1 134 ? -14.289 10.539 28.844 1 85.56 134 ASP B N 1
ATOM 7664 C CA . ASP B 1 134 ? -13.141 9.641 28.969 1 85.56 134 ASP B CA 1
ATOM 7665 C C . ASP B 1 134 ? -12.836 8.945 27.641 1 85.56 134 ASP B C 1
ATOM 7667 O O . ASP B 1 134 ? -12.438 7.781 27.625 1 85.56 134 ASP B O 1
ATOM 7671 N N . SER B 1 135 ? -13.188 9.586 26.562 1 80.5 135 SER B N 1
ATOM 7672 C CA . SER B 1 135 ? -12.953 9.125 25.188 1 80.5 135 SER B CA 1
ATOM 7673 C C . SER B 1 135 ? -14.008 8.109 24.766 1 80.5 135 SER B C 1
ATOM 7675 O O . SER B 1 135 ? -14.156 7.836 23.578 1 80.5 135 SER B O 1
ATOM 7677 N N . THR B 1 136 ? -14.719 7.512 25.688 1 83.62 136 THR B N 1
ATOM 7678 C CA . THR B 1 136 ? -15.742 6.527 25.359 1 83.62 136 THR B CA 1
ATOM 7679 C C . THR B 1 136 ? -17.109 6.984 25.859 1 83.62 136 THR B C 1
ATOM 7681 O O . THR B 1 136 ? -18.125 6.762 25.188 1 83.62 136 THR B O 1
ATOM 7684 N N . ASN B 1 137 ? -17.016 7.617 27.016 1 89.25 137 ASN B N 1
ATOM 7685 C CA . ASN B 1 137 ? -18.25 8.031 27.656 1 89.25 137 ASN B CA 1
ATOM 7686 C C . ASN B 1 137 ? -18.203 9.5 28.078 1 89.25 137 ASN B C 1
ATOM 7688 O O . ASN B 1 137 ? -17.125 10.094 28.156 1 89.25 137 ASN B O 1
ATOM 7692 N N . LEU B 1 138 ? -19.438 10.047 28.375 1 94 138 LEU B N 1
ATOM 7693 C CA . LEU B 1 138 ? -19.594 11.414 28.859 1 94 138 LEU B CA 1
ATOM 7694 C C . LEU B 1 138 ? -20.141 11.422 30.281 1 94 138 LEU B C 1
ATOM 7696 O O . LEU B 1 138 ? -21.047 10.641 30.609 1 94 138 LEU B O 1
ATOM 7700 N N . TYR B 1 139 ? -19.562 12.273 31.047 1 94.12 139 TYR B N 1
ATOM 7701 C CA . TYR B 1 139 ? -19.984 12.398 32.438 1 94.12 139 TYR B CA 1
ATOM 7702 C C . TYR B 1 139 ? -20.25 13.852 32.812 1 94.12 139 TYR B C 1
ATOM 7704 O O . TYR B 1 139 ? -19.594 14.758 32.281 1 94.12 139 TYR B O 1
ATOM 7712 N N . ARG B 1 140 ? -21.172 14.07 33.625 1 95.88 140 ARG B N 1
ATOM 7713 C CA . ARG B 1 140 ? -21.469 15.383 34.188 1 95.88 140 ARG B CA 1
ATOM 7714 C C . ARG B 1 140 ? -21.406 15.344 35.719 1 95.88 140 ARG B C 1
ATOM 7716 O O . ARG B 1 140 ? -21.984 14.453 36.344 1 95.88 140 ARG B O 1
ATOM 7723 N N . ILE B 1 141 ? -20.719 16.25 36.312 1 93.69 141 ILE B N 1
ATOM 7724 C CA . ILE B 1 141 ? -20.609 16.328 37.75 1 93.69 141 ILE B CA 1
ATOM 7725 C C . ILE B 1 141 ? -21.156 17.688 38.25 1 93.69 141 ILE B C 1
ATOM 7727 O O . ILE B 1 141 ? -20.719 18.734 37.75 1 93.69 141 ILE B O 1
ATOM 7731 N N . GLN B 1 142 ? -22.031 17.625 39 1 89.81 142 GLN B N 1
ATOM 7732 C CA . GLN B 1 142 ? -22.562 18.797 39.688 1 89.81 142 GLN B CA 1
ATOM 7733 C C . GLN B 1 142 ? -22.766 18.531 41.156 1 89.81 142 GLN B C 1
ATOM 7735 O O . GLN B 1 142 ? -23.438 17.578 41.562 1 89.81 142 GLN B O 1
ATOM 7740 N N . LYS B 1 143 ? -22.312 19.391 42.062 1 82.19 143 LYS B N 1
ATOM 7741 C CA . LYS B 1 143 ? -22.422 19.25 43.5 1 82.19 143 LYS B CA 1
ATOM 7742 C C . LYS B 1 143 ? -22.062 17.844 43.938 1 82.19 143 LYS B C 1
ATOM 7744 O O . LYS B 1 143 ? -22.828 17.188 44.656 1 82.19 143 LYS B O 1
ATOM 7749 N N . GLU B 1 144 ? -21.094 17.281 43.469 1 79.81 144 GLU B N 1
ATOM 7750 C CA . GLU B 1 144 ? -20.5 16 43.844 1 79.81 144 GLU B CA 1
ATOM 7751 C C . GLU B 1 144 ? -21.312 14.836 43.312 1 79.81 144 GLU B C 1
ATOM 7753 O O . GLU B 1 144 ? -21.047 13.672 43.625 1 79.81 144 GLU B O 1
ATOM 7758 N N . GLU B 1 145 ? -22.297 15.133 42.562 1 87.12 145 GLU B N 1
ATOM 7759 C CA . GLU B 1 145 ? -23.078 14.078 41.906 1 87.12 145 GLU B CA 1
ATOM 7760 C C . GLU B 1 145 ? -22.625 13.844 40.469 1 87.12 145 GLU B C 1
ATOM 7762 O O . GLU B 1 145 ? -22.609 14.781 39.688 1 87.12 145 GLU B O 1
ATOM 7767 N N . LYS B 1 146 ? -22.297 12.656 40.25 1 89.94 146 LYS B N 1
ATOM 7768 C CA . LYS B 1 146 ? -21.844 12.266 38.906 1 89.94 146 LYS B CA 1
ATOM 7769 C C . LYS B 1 146 ? -22.953 11.562 38.125 1 89.94 146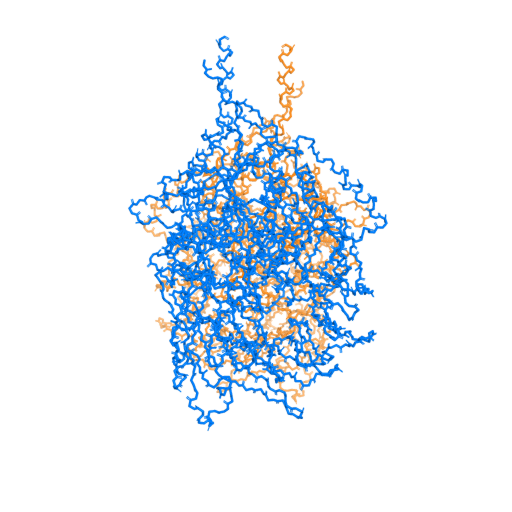 LYS B C 1
ATOM 7771 O O . LYS B 1 146 ? -23.609 10.664 38.656 1 89.94 146 LYS B O 1
ATOM 7776 N N . SER B 1 147 ? -23.234 11.984 36.969 1 91.88 147 SER B N 1
ATOM 7777 C CA . SER B 1 147 ? -24.219 11.383 36.062 1 91.88 147 SER B CA 1
ATOM 7778 C C . SER B 1 147 ? -23.594 11.023 34.719 1 91.88 147 SER B C 1
ATOM 7780 O O . SER B 1 147 ? -22.703 11.719 34.25 1 91.88 147 SER B O 1
ATOM 7782 N N . VAL B 1 148 ? -24.156 9.898 34.188 1 93.88 148 VAL B N 1
ATOM 7783 C CA . VAL B 1 148 ? -23.734 9.492 32.844 1 93.88 148 VAL B CA 1
ATOM 7784 C C . VAL B 1 148 ? -24.594 10.18 31.781 1 93.88 148 VAL B C 1
ATOM 7786 O O . VAL B 1 148 ? -25.828 10.25 31.922 1 93.88 148 VAL B O 1
ATOM 7789 N N . ILE B 1 149 ? -23.953 10.719 30.797 1 95.56 149 ILE B N 1
ATOM 7790 C CA . ILE B 1 149 ? -24.625 11.445 29.734 1 95.56 149 ILE B CA 1
ATOM 7791 C C . ILE B 1 149 ? -24.609 10.602 28.453 1 95.56 149 ILE B C 1
ATOM 7793 O O . ILE B 1 149 ? -23.609 9.945 28.141 1 95.56 149 ILE B O 1
ATOM 7797 N N . GLY B 1 150 ? -25.719 10.688 27.703 1 95.12 150 GLY B N 1
ATOM 7798 C CA . GLY B 1 150 ? -25.781 10 26.422 1 95.12 150 GLY B CA 1
ATOM 7799 C C . GLY B 1 150 ? -26 8.5 26.562 1 95.12 150 GLY B C 1
ATOM 7800 O O . GLY B 1 150 ? -25.469 7.719 25.766 1 95.12 150 GLY B O 1
ATOM 7801 N N . SER B 1 151 ? -26.609 8.055 27.562 1 91.56 151 SER B N 1
ATOM 7802 C CA . SER B 1 151 ? -26.875 6.637 27.766 1 91.56 151 SER B CA 1
ATOM 7803 C C . SER B 1 151 ? -27.641 6.047 26.578 1 91.56 151 SER B C 1
ATOM 7805 O O . SER B 1 151 ? -28.609 6.637 26.109 1 91.56 151 SER B O 1
ATOM 7807 N N . GLY B 1 152 ? -27.172 4.934 26.094 1 90.44 152 GLY B N 1
ATOM 7808 C CA . GLY B 1 152 ? -27.844 4.254 25 1 90.44 152 GLY B CA 1
ATOM 7809 C C . GLY B 1 152 ? -27.328 4.648 23.625 1 90.44 152 GLY B C 1
ATOM 7810 O O . GLY B 1 152 ? -27.672 4.031 22.625 1 90.44 152 GLY B O 1
ATOM 7811 N N . ILE B 1 153 ? -26.641 5.695 23.562 1 92.69 153 ILE B N 1
ATOM 7812 C CA . ILE B 1 153 ? -26.094 6.156 22.281 1 92.69 153 ILE B CA 1
ATOM 7813 C C . ILE B 1 153 ? -24.797 5.43 21.984 1 92.69 153 ILE B C 1
ATOM 7815 O O . ILE B 1 153 ? -23.891 5.383 22.812 1 92.69 153 ILE B O 1
ATOM 7819 N N . LYS B 1 154 ? -24.766 4.84 20.812 1 88.5 154 LYS B N 1
ATOM 7820 C CA . LYS B 1 154 ? -23.547 4.16 20.375 1 88.5 154 LYS B CA 1
ATOM 7821 C C . LYS B 1 154 ? -22.578 5.137 19.719 1 88.5 154 LYS B C 1
ATOM 7823 O O . LYS B 1 154 ? -23 6.156 19.172 1 88.5 154 LYS B O 1
ATOM 7828 N N . GLY B 1 155 ? -21.297 4.867 19.859 1 88 155 GLY B N 1
ATOM 7829 C CA . GLY B 1 155 ? -20.266 5.676 19.234 1 88 155 GLY B CA 1
ATOM 7830 C C . GLY B 1 155 ? -19.531 6.57 20.219 1 88 155 GLY B C 1
ATOM 7831 O O . GLY B 1 155 ? -20 6.789 21.328 1 88 155 GLY B O 1
ATOM 7832 N N . CYS B 1 156 ? -18.422 7.109 19.781 1 89.06 156 CYS B N 1
ATOM 7833 C CA . CYS B 1 156 ? -17.609 8.016 20.594 1 89.06 156 CYS B CA 1
ATOM 7834 C C . CYS B 1 156 ? -18.203 9.414 20.609 1 89.06 156 CYS B C 1
ATOM 7836 O O . CYS B 1 156 ? -18.438 10.008 19.547 1 89.06 156 CYS B O 1
ATOM 7838 N N . PRO B 1 157 ? -18.5 9.93 21.781 1 93.25 157 PRO B N 1
ATOM 7839 C CA . PRO B 1 157 ? -19.016 11.297 21.844 1 93.25 157 PRO B CA 1
ATOM 7840 C C . PRO B 1 157 ? -17.953 12.344 21.484 1 93.25 157 PRO B C 1
ATOM 7842 O O . PRO B 1 157 ? -16.828 12.266 21.969 1 93.25 157 PRO B O 1
ATOM 7845 N N . LEU B 1 158 ? -18.344 13.25 20.688 1 93.44 158 LEU B N 1
ATOM 7846 C CA . LEU B 1 158 ? -17.469 14.344 20.281 1 93.44 158 LEU B CA 1
ATOM 7847 C C . LEU B 1 158 ? -18.141 15.695 20.547 1 93.44 158 LEU B C 1
ATOM 7849 O O . LEU B 1 158 ? -19.375 15.781 20.594 1 93.44 158 LEU B O 1
ATOM 7853 N N . HIS B 1 159 ? -17.359 16.734 20.766 1 94.31 159 HIS B N 1
ATOM 7854 C CA . HIS B 1 159 ? -17.781 18.125 20.844 1 94.31 159 HIS B CA 1
ATOM 7855 C C . HIS B 1 159 ? -18.891 18.312 21.891 1 94.31 159 HIS B C 1
ATOM 7857 O O . HIS B 1 159 ? -19.859 19.016 21.656 1 94.31 159 HIS B O 1
ATOM 7863 N N . ALA B 1 160 ? -18.797 17.656 23.016 1 96.5 160 ALA B N 1
ATOM 7864 C CA . ALA B 1 160 ? -19.797 17.766 24.062 1 96.5 160 ALA B CA 1
ATOM 7865 C C . ALA B 1 160 ? -19.75 19.125 24.75 1 96.5 160 ALA B C 1
ATOM 7867 O O . ALA B 1 160 ? -18.656 19.641 25.047 1 96.5 160 ALA B O 1
ATOM 7868 N N . GLN B 1 161 ? -20.906 19.734 24.969 1 96.69 161 GLN B N 1
ATOM 7869 C CA . GLN B 1 161 ? -20.984 21.062 25.562 1 96.69 161 GLN B CA 1
ATOM 7870 C C . GLN B 1 161 ? -22.234 21.203 26.438 1 96.69 161 GLN B C 1
ATOM 7872 O O . GLN B 1 161 ? -23.281 20.656 26.109 1 96.69 161 GLN B O 1
ATOM 7877 N N . LEU B 1 162 ? -22.062 21.938 27.469 1 97.06 162 LEU B N 1
ATOM 7878 C CA . LEU B 1 162 ? -23.188 22.328 28.312 1 97.06 162 LEU B CA 1
ATOM 7879 C C . LEU B 1 162 ? -23.969 23.484 27.688 1 97.06 162 LEU B C 1
ATOM 7881 O O . LEU B 1 162 ? -23.375 24.391 27.094 1 97.06 162 LEU B O 1
ATOM 7885 N N . CYS B 1 163 ? -25.312 23.391 27.828 1 96.62 163 CYS B N 1
ATOM 7886 C CA . CYS B 1 163 ? -26.109 24.547 27.453 1 96.62 163 CYS B CA 1
ATOM 7887 C C . CYS B 1 163 ? -25.828 25.719 28.391 1 96.62 163 CYS B C 1
ATOM 7889 O O . CYS B 1 163 ? -25.922 25.578 29.609 1 96.62 163 CYS B O 1
ATOM 7891 N N . PRO B 1 164 ? -25.531 26.859 27.844 1 94.5 164 PRO B N 1
ATOM 7892 C CA . PRO B 1 164 ? -25.125 28 28.672 1 94.5 164 PRO B CA 1
ATOM 7893 C C . PRO B 1 164 ? -26.25 28.469 29.594 1 94.5 164 PRO B C 1
ATOM 7895 O O . PRO B 1 164 ? -25.984 28.984 30.688 1 94.5 164 PRO B O 1
ATOM 7898 N N . VAL B 1 165 ? -27.531 28.328 29.25 1 92.5 165 VAL B N 1
ATOM 7899 C CA . VAL B 1 165 ? -28.625 28.875 30.031 1 92.5 165 VAL B CA 1
ATOM 7900 C C . VAL B 1 165 ? -29.219 27.797 30.938 1 92.5 165 VAL B C 1
ATOM 7902 O O . VAL B 1 165 ? -29.906 28.109 31.922 1 92.5 165 VAL B O 1
ATOM 7905 N N . ASP B 1 166 ? -28.969 26.578 30.609 1 93.62 166 ASP B N 1
ATOM 7906 C CA . ASP B 1 166 ? -29.438 25.438 31.391 1 93.62 166 ASP B CA 1
ATOM 7907 C C . ASP B 1 166 ? -28.375 24.344 31.453 1 93.62 166 ASP B C 1
ATOM 7909 O O . ASP B 1 166 ? -28.312 23.484 30.562 1 93.62 166 ASP B O 1
ATOM 7913 N N . ASN B 1 167 ? -27.719 24.266 32.5 1 92.38 167 ASN B N 1
ATOM 7914 C CA . ASN B 1 167 ? -26.578 23.375 32.625 1 92.38 167 ASN B CA 1
ATOM 7915 C C . ASN B 1 167 ? -27.016 21.922 32.781 1 92.38 167 ASN B C 1
ATOM 7917 O O . ASN B 1 167 ? -26.188 21.031 32.938 1 92.38 167 ASN B O 1
ATOM 7921 N N . THR B 1 168 ? -28.281 21.672 32.75 1 92.44 168 THR B N 1
ATOM 7922 C CA . THR B 1 168 ? -28.781 20.312 32.781 1 92.44 168 THR B CA 1
ATOM 7923 C C . THR B 1 168 ? -28.922 19.734 31.375 1 92.44 168 THR B C 1
ATOM 7925 O O . THR B 1 168 ? -29.141 18.531 31.219 1 92.44 168 THR B O 1
ATOM 7928 N N . LEU B 1 169 ? -28.781 20.594 30.406 1 95.25 169 LEU B N 1
ATOM 7929 C CA . LEU B 1 169 ? -28.828 20.172 29 1 95.25 169 LEU B CA 1
ATOM 7930 C C . LEU B 1 169 ? -27.406 20.047 28.438 1 95.25 169 LEU B C 1
ATOM 7932 O O . LEU B 1 169 ? -26.578 20.938 28.609 1 95.25 169 LEU B O 1
ATOM 7936 N N . VAL B 1 170 ? -27.156 18.906 27.828 1 97.56 170 VAL B N 1
ATOM 7937 C CA . VAL B 1 170 ? -25.859 18.641 27.203 1 97.56 170 VAL B CA 1
ATOM 7938 C C . VAL B 1 170 ? -26.078 18.266 25.734 1 97.56 170 VAL B C 1
ATOM 7940 O O . VAL B 1 170 ? -26.922 17.422 25.422 1 97.56 170 VAL B O 1
ATOM 7943 N N . ALA B 1 171 ? -25.406 18.859 24.844 1 98.12 171 ALA B N 1
ATOM 7944 C CA . ALA B 1 171 ? -25.375 18.453 23.453 1 98.12 171 ALA B CA 1
ATOM 7945 C C . ALA B 1 171 ? -24.062 17.797 23.094 1 98.12 171 ALA B C 1
ATOM 7947 O O . ALA B 1 171 ? -23 18.188 23.609 1 98.12 171 ALA B O 1
ATOM 7948 N N . PHE B 1 172 ? -24.062 16.797 22.281 1 97.38 172 PHE B N 1
ATOM 7949 C CA . PHE B 1 172 ? -22.859 16.125 21.781 1 97.38 172 PHE B CA 1
ATOM 7950 C C . PHE B 1 172 ? -23.125 15.445 20.453 1 97.38 172 PHE B C 1
ATOM 7952 O O . PHE B 1 172 ? -24.281 15.391 20 1 97.38 172 PHE B O 1
ATOM 7959 N N . VAL B 1 173 ? -22.078 15.047 19.781 1 96.31 173 VAL B N 1
ATOM 7960 C CA . VAL B 1 173 ? -22.188 14.359 18.5 1 96.31 173 VAL B CA 1
ATOM 7961 C C . VAL B 1 173 ? -21.672 12.922 18.641 1 96.31 173 VAL B C 1
ATOM 7963 O O . VAL B 1 173 ? -20.672 12.672 19.312 1 96.31 173 VAL B O 1
ATOM 7966 N N . ALA B 1 174 ? -22.375 11.992 18.062 1 94.38 174 ALA B N 1
ATOM 7967 C CA . ALA B 1 174 ? -21.953 10.594 17.953 1 94.38 174 ALA B CA 1
ATOM 7968 C C . ALA B 1 174 ? -22.5 9.945 16.688 1 94.38 174 ALA B C 1
ATOM 7970 O O . ALA B 1 174 ? -23.656 10.172 16.312 1 94.38 174 ALA B O 1
ATOM 7971 N N . ASN B 1 175 ? -21.641 9.242 15.992 1 91.62 175 ASN B N 1
ATOM 7972 C CA . ASN B 1 175 ? -22.016 8.547 14.766 1 91.62 175 ASN B CA 1
ATOM 7973 C C . ASN B 1 175 ? -22.688 9.492 13.781 1 91.62 175 ASN B C 1
ATOM 7975 O O . ASN B 1 175 ? -23.781 9.195 13.273 1 91.62 175 ASN B O 1
ATOM 7979 N N . SER B 1 176 ? -22.219 10.656 13.711 1 92.56 176 SER B N 1
ATOM 7980 C CA . SER B 1 176 ? -22.609 11.672 12.734 1 92.56 176 SER B CA 1
ATOM 7981 C C . SER B 1 176 ? -23.984 12.25 13.055 1 92.56 176 SER B C 1
ATOM 7983 O O . SER B 1 176 ? -24.672 12.734 12.164 1 92.56 176 SER B O 1
ATOM 7985 N N . ASN B 1 177 ? -24.391 12.133 14.32 1 96.31 177 ASN B N 1
ATOM 7986 C CA . ASN B 1 177 ? -25.656 12.703 14.742 1 96.31 177 ASN B CA 1
ATOM 7987 C C . ASN B 1 177 ? -25.5 13.609 15.953 1 96.31 177 ASN B C 1
ATOM 7989 O O . ASN B 1 177 ? -24.625 13.383 16.797 1 96.31 177 ASN B O 1
ATOM 7993 N N . VAL B 1 178 ? -26.328 14.562 16 1 97.69 178 VAL B N 1
ATOM 7994 C CA . VAL B 1 178 ? -26.406 15.453 17.156 1 97.69 178 VAL B CA 1
ATOM 7995 C C . VAL B 1 178 ? -27.375 14.883 18.188 1 97.69 178 VAL B C 1
ATOM 7997 O O . VAL B 1 178 ? -28.469 14.461 17.844 1 97.69 178 VAL B O 1
ATOM 8000 N N . HIS B 1 179 ? -26.984 14.844 19.422 1 97.75 179 HIS B N 1
ATOM 8001 C CA . HIS B 1 179 ? -27.812 14.383 20.531 1 97.75 179 HIS B CA 1
ATOM 8002 C C . HIS B 1 179 ? -27.922 15.453 21.609 1 97.75 179 HIS B C 1
ATOM 8004 O O . HIS B 1 179 ? -26.953 16.172 21.875 1 97.75 179 HIS B O 1
ATOM 8010 N N . ILE B 1 180 ? -29.062 15.547 22.188 1 97.62 180 ILE B N 1
ATOM 8011 C CA . ILE B 1 180 ? -29.266 16.406 23.344 1 97.62 180 ILE B CA 1
ATOM 8012 C C . ILE B 1 180 ? -29.734 15.562 24.531 1 97.62 180 ILE B C 1
ATOM 8014 O O . ILE B 1 180 ? -30.719 14.844 24.438 1 97.62 180 ILE B O 1
ATOM 8018 N N . ASP B 1 181 ? -29 15.672 25.531 1 97.12 181 ASP B N 1
ATOM 8019 C CA . ASP B 1 181 ? -29.281 14.953 26.766 1 97.12 181 ASP B CA 1
ATOM 8020 C C . ASP B 1 181 ? -29.797 15.906 27.844 1 97.12 181 ASP B C 1
ATOM 8022 O O . ASP B 1 181 ? -29.297 17.031 27.984 1 97.12 181 ASP B O 1
ATOM 8026 N N . TRP B 1 182 ? -30.828 15.469 28.562 1 94.81 182 TRP B N 1
ATOM 8027 C CA . TRP B 1 182 ? -31.375 16.172 29.719 1 94.81 182 TRP B CA 1
ATOM 8028 C C . TRP B 1 182 ? -31.328 15.297 30.969 1 94.81 182 TRP B C 1
ATOM 8030 O O . TRP B 1 182 ? -32.125 14.367 31.109 1 94.81 182 TRP B O 1
ATOM 8040 N N . LYS B 1 183 ? -30.422 15.594 31.812 1 89.56 183 LYS B N 1
ATOM 8041 C CA . LYS B 1 183 ? -30.281 14.914 33.094 1 89.56 183 LYS B CA 1
ATOM 8042 C C . LYS B 1 183 ? -30.094 13.414 32.906 1 89.56 183 LYS B C 1
ATOM 8044 O O . LYS B 1 183 ? -30.75 12.609 33.562 1 89.56 183 LYS B O 1
ATOM 8049 N N . GLY B 1 184 ? -29.391 13.164 31.906 1 90.88 184 GLY B N 1
ATOM 8050 C CA . GLY B 1 184 ? -29.016 11.773 31.703 1 90.88 184 GLY B CA 1
ATOM 8051 C C . GLY B 1 184 ? -29.906 11.055 30.703 1 90.88 184 GLY B C 1
ATOM 8052 O O . GLY B 1 184 ? -29.656 9.898 30.359 1 90.88 184 GLY B O 1
ATOM 8053 N N . LYS B 1 185 ? -30.875 11.648 30.219 1 94.44 185 LYS B N 1
ATOM 8054 C CA . LYS B 1 185 ? -31.766 11.062 29.219 1 94.44 185 LYS B CA 1
ATOM 8055 C C . LYS B 1 185 ? -31.672 11.812 27.891 1 94.44 185 LYS B C 1
ATOM 8057 O O . LYS B 1 185 ? -31.844 13.031 27.844 1 94.44 185 LYS B O 1
ATOM 8062 N N . VAL B 1 186 ? -31.422 11.039 26.859 1 96.06 186 VAL B N 1
ATOM 8063 C CA . VAL B 1 186 ? -31.359 11.656 25.531 1 96.06 186 VAL B CA 1
ATOM 8064 C C . VAL B 1 186 ? -32.781 12.023 25.062 1 96.06 186 VAL B C 1
ATOM 8066 O O . VAL B 1 186 ? -33.625 11.148 24.859 1 96.06 186 VAL B O 1
ATOM 8069 N N . ILE B 1 187 ? -33 13.234 24.844 1 95.25 187 ILE B N 1
ATOM 8070 C CA . ILE B 1 187 ? -34.344 13.703 24.547 1 95.25 187 ILE B CA 1
ATOM 8071 C C . ILE B 1 187 ? -34.469 14.047 23.062 1 95.25 187 ILE B C 1
ATOM 8073 O O . ILE B 1 187 ? -35.562 14.258 22.531 1 95.25 187 ILE B O 1
ATOM 8077 N N . TYR B 1 188 ? -33.344 14.133 22.391 1 96 188 TYR B N 1
ATOM 8078 C CA . TYR B 1 188 ? -33.312 14.422 20.953 1 96 188 TYR B CA 1
ATOM 8079 C C . TYR B 1 188 ? -32.125 13.766 20.266 1 96 188 TYR B C 1
ATOM 8081 O O . TYR B 1 188 ? -31.047 13.695 20.844 1 96 188 TYR B O 1
ATOM 8089 N N . SER B 1 189 ? -32.312 13.227 19.078 1 96.19 189 SER B N 1
ATOM 8090 C CA . SER B 1 189 ? -31.297 12.75 18.156 1 96.19 189 SER B CA 1
ATOM 8091 C C . SER B 1 189 ? -31.625 13.102 16.719 1 96.19 189 SER B C 1
ATOM 8093 O O . SER B 1 189 ? -32.75 12.875 16.266 1 96.19 189 SER B O 1
ATOM 8095 N N . SER B 1 190 ? -30.656 13.656 16.078 1 95.31 190 SER B N 1
ATOM 8096 C CA . SER B 1 190 ? -30.875 13.891 14.664 1 95.31 190 SER B CA 1
ATOM 8097 C C . SER B 1 190 ? -30.828 12.586 13.875 1 95.31 190 SER B C 1
ATOM 8099 O O . SER B 1 190 ? -30.469 11.531 14.414 1 95.31 190 SER B O 1
ATOM 8101 N N . SER B 1 191 ? -31.328 12.555 12.578 1 81.81 191 SER B N 1
ATOM 8102 C CA . SER B 1 191 ? -31.328 11.352 11.75 1 81.81 191 SER B CA 1
ATOM 8103 C C . SER B 1 191 ? -30.391 11.492 10.562 1 81.81 191 SER B C 1
ATOM 8105 O O . SER B 1 191 ? -30.359 12.539 9.914 1 81.81 191 SER B O 1
ATOM 8107 N N . THR B 1 192 ? -29.484 10.555 10.461 1 75 192 THR B N 1
ATOM 8108 C CA . THR B 1 192 ? -28.469 10.586 9.414 1 75 192 THR B CA 1
ATOM 8109 C C . THR B 1 192 ? -28.844 9.664 8.258 1 75 192 THR B C 1
ATOM 8111 O O . THR B 1 192 ? -29.422 8.602 8.477 1 75 192 THR B O 1
ATOM 8114 N N . GLY B 1 193 ? -29.016 10.133 7.027 1 80.06 193 GLY B N 1
ATOM 8115 C CA . GLY B 1 193 ? -28.922 9.258 5.871 1 80.06 193 GLY B CA 1
ATOM 8116 C C . GLY B 1 193 ? -27.484 8.906 5.504 1 80.06 193 GLY B C 1
ATOM 8117 O O . GLY B 1 193 ? -26.547 9.359 6.16 1 80.06 193 GLY B O 1
ATOM 8118 N N . ASP B 1 194 ? -27.25 8.055 4.602 1 87.69 194 ASP B N 1
ATOM 8119 C CA . ASP B 1 194 ? -25.922 7.691 4.109 1 87.69 194 ASP B CA 1
ATOM 8120 C C . ASP B 1 194 ? -25.156 8.93 3.646 1 87.69 194 ASP B C 1
ATOM 8122 O O . ASP B 1 194 ? -25.719 9.82 3.016 1 87.69 194 ASP B O 1
ATOM 8126 N N . ASN B 1 195 ? -23.984 9.211 4.059 1 93.06 195 ASN B N 1
ATOM 8127 C CA . ASN B 1 195 ? -23.062 10.258 3.627 1 93.06 195 ASN B CA 1
ATOM 8128 C C . ASN B 1 195 ? -23.469 11.625 4.188 1 93.06 195 ASN B C 1
ATOM 8130 O O . ASN B 1 195 ? -23.109 12.656 3.623 1 93.06 195 ASN B O 1
ATOM 8134 N N . ILE B 1 196 ? -24.375 11.641 5.219 1 96 196 ILE B N 1
ATOM 8135 C CA . ILE B 1 196 ? -24.766 12.875 5.875 1 96 196 ILE B CA 1
ATOM 8136 C C . ILE B 1 196 ? -24.141 12.945 7.266 1 96 196 ILE B C 1
ATOM 8138 O O . ILE B 1 196 ? -24.188 11.977 8.023 1 96 196 ILE B O 1
ATOM 8142 N N . ILE B 1 197 ? -23.578 14.062 7.598 1 95.38 197 ILE B N 1
ATOM 8143 C CA . ILE B 1 197 ? -22.984 14.289 8.906 1 95.38 197 ILE B CA 1
ATOM 8144 C C . ILE B 1 197 ? -23.672 15.461 9.594 1 95.38 197 ILE B C 1
ATOM 8146 O O . ILE B 1 197 ? -23.781 16.547 9.031 1 95.38 197 ILE B O 1
ATOM 8150 N N . ASN B 1 198 ? -24.125 15.227 10.797 1 97.19 198 ASN B N 1
ATOM 8151 C CA . ASN B 1 198 ? -24.734 16.281 11.602 1 97.19 198 ASN B CA 1
ATOM 8152 C C . ASN B 1 198 ? -23.844 16.656 12.789 1 97.19 198 ASN B C 1
ATOM 8154 O O . ASN B 1 198 ? -23.422 15.789 13.555 1 97.19 198 ASN B O 1
ATOM 8158 N N . GLY B 1 199 ? -23.562 17.906 12.906 1 96.88 199 GLY B N 1
ATOM 8159 C CA . GLY B 1 199 ? -22.922 18.406 14.109 1 96.88 199 GLY B CA 1
ATOM 8160 C C . GLY B 1 199 ? -21.406 18.406 14.008 1 96.88 199 GLY B C 1
ATOM 8161 O O . GLY B 1 199 ? -20.719 18.891 14.914 1 96.88 199 GLY B O 1
ATOM 8162 N N . CYS B 1 200 ? -20.859 17.875 12.977 1 94.88 200 CYS B N 1
ATOM 8163 C CA . CYS B 1 200 ? -19.422 17.953 12.703 1 94.88 200 CYS B CA 1
ATOM 8164 C C . CYS B 1 200 ? -19.156 18.578 11.336 1 94.88 200 CYS B C 1
ATOM 8166 O O . CYS B 1 200 ? -20 18.5 10.438 1 94.88 200 CYS B O 1
ATOM 8168 N N . SER B 1 201 ? -18.016 19.188 11.242 1 95.38 201 SER B N 1
ATOM 8169 C CA . SER B 1 201 ? -17.641 19.812 9.977 1 95.38 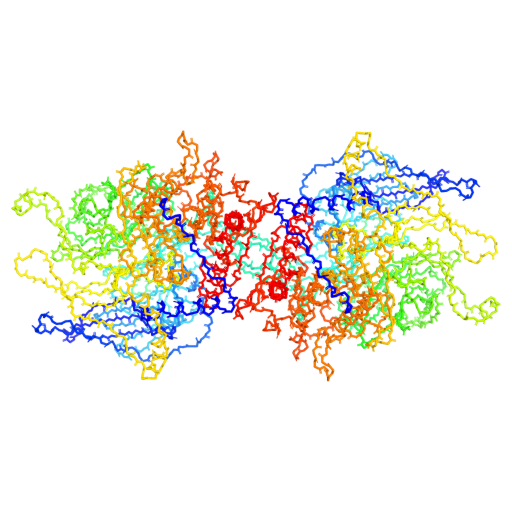201 SER B CA 1
ATOM 8170 C C . SER B 1 201 ? -17.141 18.781 8.977 1 95.38 201 SER B C 1
ATOM 8172 O O . SER B 1 201 ? -16.781 17.656 9.352 1 95.38 201 SER B O 1
ATOM 8174 N N . SER B 1 202 ? -17.125 19.109 7.699 1 95.19 202 SER B N 1
ATOM 8175 C CA . SER B 1 202 ? -16.594 18.266 6.648 1 95.19 202 SER B CA 1
ATOM 8176 C C . SER B 1 202 ? -15.078 18.094 6.789 1 95.19 202 SER B C 1
ATOM 8178 O O . SER B 1 202 ? -14.438 18.844 7.535 1 95.19 202 SER B O 1
ATOM 8180 N N . PHE B 1 203 ? -14.523 17.172 6.047 1 92.81 203 PHE B N 1
ATOM 8181 C CA . PHE B 1 203 ? -13.094 16.922 6.055 1 92.81 203 PHE B CA 1
ATOM 8182 C C . PHE B 1 203 ? -12.32 18.188 5.703 1 92.81 203 PHE B C 1
ATOM 8184 O O . PHE B 1 203 ? -11.359 18.547 6.387 1 92.81 203 PHE B O 1
ATOM 8191 N N . ILE B 1 204 ? -12.703 18.891 4.719 1 94.19 204 ILE B N 1
ATOM 8192 C CA . ILE B 1 204 ? -11.953 20.031 4.211 1 94.19 204 ILE B CA 1
ATOM 8193 C C . ILE B 1 204 ? -12.047 21.188 5.207 1 94.19 204 ILE B C 1
ATOM 8195 O O . ILE B 1 204 ? -11.102 21.969 5.348 1 94.19 204 ILE B O 1
ATOM 8199 N N . ALA B 1 205 ? -13.227 21.328 5.816 1 95.69 205 ALA B N 1
ATOM 8200 C CA . ALA B 1 205 ? -13.359 22.375 6.828 1 95.69 205 ALA B CA 1
ATOM 8201 C C . ALA B 1 205 ? -12.406 22.125 7.996 1 95.69 205 ALA B C 1
ATOM 8203 O O . ALA B 1 205 ? -11.82 23.062 8.539 1 95.69 205 ALA B O 1
ATOM 8204 N N . GLN B 1 206 ? -12.227 20.859 8.328 1 93.75 206 GLN B N 1
ATOM 8205 C CA . GLN B 1 206 ? -11.336 20.5 9.422 1 93.75 206 GLN B CA 1
ATOM 8206 C C . GLN B 1 206 ? -9.875 20.641 9.008 1 93.75 206 GLN B C 1
ATOM 8208 O O . GLN B 1 206 ? -9.094 21.344 9.664 1 93.75 206 GLN B O 1
ATOM 8213 N N . GLU B 1 207 ? -9.57 20.156 7.871 1 92.12 207 GLU B N 1
ATOM 8214 C CA . GLU B 1 207 ? -8.188 20 7.445 1 92.12 207 GLU B CA 1
ATOM 8215 C C . GLU B 1 207 ? -7.621 21.328 6.93 1 92.12 207 GLU B C 1
ATOM 8217 O O . GLU B 1 207 ? -6.457 21.641 7.18 1 92.12 207 GLU B O 1
ATOM 8222 N N . GLU B 1 208 ? -8.469 22.078 6.238 1 93.69 208 GLU B N 1
ATOM 8223 C CA . GLU B 1 208 ? -7.906 23.219 5.508 1 93.69 208 GLU B CA 1
ATOM 8224 C C . GLU B 1 208 ? -8.383 24.531 6.098 1 93.69 208 GLU B C 1
ATOM 8226 O O . GLU B 1 208 ? -7.773 25.578 5.867 1 93.69 208 GLU B O 1
ATOM 8231 N N . LEU B 1 209 ? -9.5 24.5 6.816 1 94.12 209 LEU B N 1
ATOM 8232 C CA . LEU B 1 209 ? -10.031 25.75 7.359 1 94.12 209 LEU B CA 1
ATOM 8233 C C . LEU B 1 209 ? -9.953 25.75 8.883 1 94.12 209 LEU B C 1
ATOM 8235 O O . LEU B 1 209 ? -10.383 26.703 9.531 1 94.12 209 LEU B O 1
ATOM 8239 N N . ASP B 1 210 ? -9.461 24.703 9.414 1 90 210 ASP B N 1
ATOM 8240 C CA . ASP B 1 210 ? -9.211 24.578 10.844 1 90 210 ASP B CA 1
ATOM 8241 C C . ASP B 1 210 ? -10.5 24.781 11.648 1 90 210 ASP B C 1
ATOM 8243 O O . ASP B 1 210 ? -10.516 25.547 12.617 1 90 210 ASP B O 1
ATOM 8247 N N . ARG B 1 211 ? -11.555 24.297 11.195 1 93.88 211 ARG B N 1
ATOM 8248 C CA . ARG B 1 211 ? -12.82 24.281 11.938 1 93.88 211 ARG B CA 1
ATOM 8249 C C . ARG B 1 211 ? -13.297 22.859 12.164 1 93.88 211 ARG B C 1
ATOM 8251 O O . ARG B 1 211 ? -13.625 22.141 11.211 1 93.88 211 ARG B O 1
ATOM 8258 N N . PHE B 1 212 ? -13.508 22.5 13.367 1 92.19 212 PHE B N 1
ATOM 8259 C CA . PHE B 1 212 ? -13.734 21.094 13.695 1 92.19 212 PHE B CA 1
ATOM 8260 C C . PHE B 1 212 ? -15.172 20.875 14.141 1 92.19 212 PHE B C 1
ATOM 8262 O O . PHE B 1 212 ? -15.766 19.828 13.836 1 92.19 212 PHE B O 1
ATOM 8269 N N . THR B 1 213 ? -15.742 21.859 14.766 1 92.19 213 THR B N 1
ATOM 8270 C CA . THR B 1 213 ? -17.094 21.688 15.297 1 92.19 213 THR B CA 1
ATOM 8271 C C . THR B 1 213 ? -18.125 22.141 14.281 1 92.19 213 THR B C 1
ATOM 8273 O O . THR B 1 213 ? -17.828 22.938 13.391 1 92.19 213 THR B O 1
ATOM 8276 N N . GLY B 1 214 ? -19.344 21.578 14.414 1 96.75 214 GLY B N 1
ATOM 8277 C CA . GLY B 1 214 ? -20.516 21.953 13.641 1 96.75 214 GLY B CA 1
ATOM 8278 C C . GLY B 1 214 ? -21.75 22.188 14.492 1 96.75 214 GLY B C 1
ATOM 8279 O O . GLY B 1 214 ? -22.875 22.062 14.016 1 96.75 214 GLY B O 1
ATOM 8280 N N . MET B 1 215 ? -21.531 22.5 15.758 1 97.44 215 MET B N 1
ATOM 8281 C CA . MET B 1 215 ? -22.656 22.781 16.641 1 97.44 215 MET B CA 1
ATOM 8282 C C . MET B 1 215 ? -22.344 23.953 17.562 1 97.44 215 MET B C 1
ATOM 8284 O O . MET B 1 215 ? -21.219 24.094 18.047 1 97.44 215 MET B O 1
ATOM 8288 N N . TRP B 1 216 ? -23.375 24.828 17.891 1 97.94 216 TRP B N 1
ATOM 8289 C CA . TRP B 1 216 ? -23.203 26.047 18.672 1 97.94 216 TRP B CA 1
ATOM 8290 C C . TRP B 1 216 ? -24.438 26.328 19.516 1 97.94 216 TRP B C 1
ATOM 8292 O O . TRP B 1 216 ? -25.5 26.625 18.984 1 97.94 216 TRP B O 1
ATOM 8302 N N . TRP B 1 217 ? -24.312 26.312 20.844 1 98 217 TRP B N 1
ATOM 8303 C CA . TRP B 1 217 ? -25.406 26.719 21.719 1 98 217 TRP B CA 1
ATOM 8304 C C . TRP B 1 217 ? -25.625 28.219 21.641 1 98 217 TRP B C 1
ATOM 8306 O O . TRP B 1 217 ? -24.672 29 21.562 1 98 217 TRP B O 1
ATOM 8316 N N . SER B 1 218 ? -26.844 28.625 21.703 1 97.69 218 SER B N 1
ATOM 8317 C CA . SER B 1 218 ? -27.156 30.047 21.797 1 97.69 218 SER B CA 1
ATOM 8318 C C . SER B 1 218 ? -26.703 30.625 23.141 1 97.69 218 SER B C 1
ATOM 8320 O O . SER B 1 218 ? -26.938 30.016 24.188 1 97.69 218 SER B O 1
ATOM 8322 N N . PRO B 1 219 ? -26.062 31.781 23.109 1 95.38 219 PRO B N 1
ATOM 8323 C CA . PRO B 1 219 ? -25.703 32.438 24.375 1 95.38 219 PRO B CA 1
ATOM 8324 C C . PRO B 1 219 ? -26.859 33.25 24.969 1 95.38 219 PRO B C 1
ATOM 8326 O O . PRO B 1 219 ? -26.766 33.719 26.094 1 95.38 219 PRO B O 1
ATOM 8329 N N . GLY B 1 220 ? -27.984 33.375 24.281 1 93 220 GLY B N 1
ATOM 8330 C CA . GLY B 1 220 ? -29.141 34.125 24.734 1 93 220 GLY B CA 1
ATOM 8331 C C . GLY B 1 220 ? -30 33.375 25.734 1 93 220 GLY B C 1
ATOM 8332 O O . GLY B 1 220 ? -29.609 32.281 26.188 1 93 220 GLY B O 1
ATOM 8333 N N . PRO B 1 221 ? -31.062 33.969 26.062 1 93.38 221 PRO B N 1
ATOM 8334 C CA . PRO B 1 221 ? -31.906 33.406 27.109 1 93.38 221 PRO B CA 1
ATOM 8335 C C . PRO B 1 221 ? -32.688 32.156 26.656 1 93.38 221 PRO B C 1
ATOM 8337 O O . PRO B 1 221 ? -33.188 31.391 27.484 1 93.38 221 PRO B O 1
ATOM 8340 N N . ARG B 1 222 ? -32.812 31.938 25.391 1 94.69 222 ARG B N 1
ATOM 8341 C CA . ARG B 1 222 ? -33.562 30.797 24.875 1 94.69 222 ARG B CA 1
ATOM 8342 C C . ARG B 1 222 ? -32.625 29.594 24.688 1 94.69 222 ARG B C 1
ATOM 8344 O O . ARG B 1 222 ? -31.469 29.734 24.328 1 94.69 222 ARG B O 1
ATOM 8351 N N . LYS B 1 223 ? -33.219 28.438 24.875 1 96.69 223 LYS B N 1
ATOM 8352 C CA . LYS B 1 223 ? -32.5 27.188 24.688 1 96.69 223 LYS B CA 1
ATOM 8353 C C . LYS B 1 223 ? -32.5 26.766 23.219 1 96.69 223 LYS B C 1
ATOM 8355 O O . LYS B 1 223 ? -33.375 26.031 22.781 1 96.69 223 LYS B O 1
ATOM 8360 N N . MET B 1 224 ? -31.516 27.188 22.516 1 97.62 224 MET B N 1
ATOM 8361 C CA . MET B 1 224 ? -31.422 26.891 21.094 1 97.62 224 MET B CA 1
ATOM 8362 C C . MET B 1 224 ? -30.031 26.344 20.734 1 97.62 224 MET B C 1
ATOM 8364 O O . MET B 1 224 ? -29.031 26.766 21.312 1 97.62 224 MET B O 1
ATOM 8368 N N . LEU B 1 225 ? -29.984 25.375 19.891 1 98.25 225 LEU B N 1
ATOM 8369 C CA . LEU B 1 225 ? -28.734 24.797 19.391 1 98.25 225 LEU B CA 1
ATOM 8370 C C . LEU B 1 225 ? -28.672 24.875 17.875 1 98.25 225 LEU B C 1
ATOM 8372 O O . LEU B 1 225 ? -29.516 24.281 17.188 1 98.25 225 LEU B O 1
ATOM 8376 N N . LEU B 1 226 ? -27.734 25.625 17.375 1 98.44 226 LEU B N 1
ATOM 8377 C CA . LEU B 1 226 ? -27.438 25.656 15.945 1 98.44 226 LEU B CA 1
ATOM 8378 C C . LEU B 1 226 ? -26.484 24.547 15.57 1 98.44 226 LEU B C 1
ATOM 8380 O O . LEU B 1 226 ? -25.531 24.266 16.297 1 98.44 226 LEU B O 1
ATOM 8384 N N . TYR B 1 227 ? -26.766 23.844 14.445 1 98.25 227 TYR B N 1
ATOM 8385 C CA . TYR B 1 227 ? -25.766 22.875 13.992 1 98.25 227 TYR B CA 1
ATOM 8386 C C . TYR B 1 227 ? -25.703 22.828 12.469 1 98.25 227 TYR B C 1
ATOM 8388 O O . TYR B 1 227 ? -26.625 23.281 11.789 1 98.25 227 TYR B O 1
ATOM 8396 N N . GLU B 1 228 ? -24.609 22.344 11.953 1 98 228 GLU B N 1
ATOM 8397 C CA . GLU B 1 228 ? -24.359 22.188 10.523 1 98 228 GLU B CA 1
ATOM 8398 C C . GLU B 1 228 ? -24.688 20.766 10.062 1 98 228 GLU B C 1
ATOM 8400 O O . GLU B 1 228 ? -24.297 19.797 10.711 1 98 228 GLU B O 1
ATOM 8405 N N . GLN B 1 229 ? -25.453 20.609 9.047 1 97.56 229 GLN B N 1
ATOM 8406 C CA . GLN B 1 229 ? -25.625 19.359 8.32 1 97.56 229 GLN B CA 1
ATOM 8407 C C . GLN B 1 229 ? -24.766 19.344 7.055 1 97.56 229 GLN B C 1
ATOM 8409 O O . GLN B 1 229 ? -24.891 20.219 6.207 1 97.56 229 GLN B O 1
ATOM 8414 N N . VAL B 1 230 ? -23.906 18.344 6.965 1 97.25 230 VAL B N 1
ATOM 8415 C CA . VAL B 1 230 ? -22.984 18.219 5.836 1 97.25 230 VAL B CA 1
ATOM 8416 C C . VAL B 1 230 ? -23.422 17.078 4.934 1 97.25 230 VAL B C 1
ATOM 8418 O O . VAL B 1 230 ? -23.531 15.93 5.387 1 97.25 230 VAL B O 1
ATOM 8421 N N . ASP B 1 231 ? -23.703 17.344 3.707 1 97 231 ASP B N 1
ATOM 8422 C CA . ASP B 1 231 ? -24.047 16.328 2.709 1 97 231 ASP B CA 1
ATOM 8423 C C . ASP B 1 231 ? -22.844 16 1.826 1 97 231 ASP B C 1
ATOM 8425 O O . ASP B 1 231 ? -22.438 16.797 0.978 1 97 231 ASP B O 1
ATOM 8429 N N . GLU B 1 232 ? -22.312 14.805 1.955 1 96.81 232 GLU B N 1
ATOM 8430 C CA . GLU B 1 232 ? -21.125 14.391 1.202 1 96.81 232 GLU B CA 1
ATOM 8431 C C . GLU B 1 232 ? -21.5 13.422 0.08 1 96.81 232 GLU B C 1
ATOM 8433 O O . GLU B 1 232 ? -20.641 12.727 -0.459 1 96.81 232 GLU B O 1
ATOM 8438 N N . THR B 1 233 ? -22.688 13.32 -0.303 1 96.62 233 THR B N 1
ATOM 8439 C CA . THR B 1 233 ? -23.172 12.359 -1.285 1 96.62 233 THR B CA 1
ATOM 8440 C C . THR B 1 233 ? -22.391 12.469 -2.588 1 96.62 233 THR B C 1
ATOM 8442 O O . THR B 1 233 ? -22.031 11.453 -3.186 1 96.62 233 THR B O 1
ATOM 8445 N N . ALA B 1 234 ? -22.078 13.688 -3.039 1 97.12 234 ALA B N 1
ATOM 8446 C CA . ALA B 1 234 ? -21.453 13.898 -4.344 1 97.12 234 ALA B CA 1
ATOM 8447 C C . ALA B 1 234 ? -19.938 13.906 -4.23 1 97.12 234 ALA B C 1
ATOM 8449 O O . ALA B 1 234 ? -19.234 13.992 -5.242 1 97.12 234 ALA B O 1
ATOM 8450 N N . VAL B 1 235 ? -19.422 13.852 -3.049 1 97.94 235 VAL B N 1
ATOM 8451 C CA . VAL B 1 235 ? -17.984 13.93 -2.83 1 97.94 235 VAL B CA 1
ATOM 8452 C C . VAL B 1 235 ? -17.328 12.609 -3.215 1 97.94 235 VAL B C 1
ATOM 8454 O O . VAL B 1 235 ? -17.891 11.539 -2.963 1 97.94 235 VAL B O 1
ATOM 8457 N N . THR B 1 236 ? -16.141 12.633 -3.834 1 97.19 236 THR B N 1
ATOM 8458 C CA . THR B 1 236 ? -15.383 11.461 -4.258 1 97.19 236 THR B CA 1
ATOM 8459 C C . THR B 1 236 ? -15.086 10.555 -3.07 1 97.19 236 THR B C 1
ATOM 8461 O O . THR B 1 236 ? -14.805 11.031 -1.97 1 97.19 236 THR B O 1
ATOM 8464 N N . SER B 1 237 ? -15.125 9.242 -3.318 1 96.19 237 SER B N 1
ATOM 8465 C CA . SER B 1 237 ? -14.75 8.25 -2.318 1 96.19 237 SER B CA 1
ATOM 8466 C C . SER B 1 237 ? -13.375 7.668 -2.605 1 96.19 237 SER B C 1
ATOM 8468 O O . SER B 1 237 ? -13.055 7.336 -3.75 1 96.19 237 SER B O 1
ATOM 8470 N N . LEU B 1 238 ? -12.492 7.582 -1.631 1 96.25 238 LEU B N 1
ATOM 8471 C CA . LEU B 1 238 ? -11.164 6.988 -1.732 1 96.25 238 LEU B CA 1
ATOM 8472 C C . LEU B 1 238 ? -10.984 5.875 -0.707 1 96.25 238 LEU B C 1
ATOM 8474 O O . LEU B 1 238 ? -11.594 5.906 0.364 1 96.25 238 LEU B O 1
ATOM 8478 N N . GLN B 1 239 ? -10.172 4.891 -1.06 1 94.62 239 GLN B N 1
ATOM 8479 C CA . GLN B 1 239 ? -9.898 3.76 -0.182 1 94.62 239 GLN B CA 1
ATOM 8480 C C . GLN B 1 239 ? -8.539 3.902 0.495 1 94.62 239 GLN B C 1
ATOM 8482 O O . GLN B 1 239 ? -7.566 4.32 -0.136 1 94.62 239 GLN B O 1
ATOM 8487 N N . PHE B 1 240 ? -8.414 3.48 1.813 1 92.44 240 PHE B N 1
ATOM 8488 C CA . PHE B 1 240 ? -7.148 3.621 2.52 1 92.44 240 PHE B CA 1
ATOM 8489 C C . PHE B 1 240 ? -6.727 2.297 3.146 1 92.44 240 PHE B C 1
ATOM 8491 O O . PHE B 1 240 ? -5.781 2.248 3.934 1 92.44 240 PHE B O 1
ATOM 8498 N N . THR B 1 241 ? -7.434 1.266 2.701 1 91.69 241 THR B N 1
ATOM 8499 C CA . THR B 1 241 ? -7.062 -0.07 3.154 1 91.69 241 THR B CA 1
ATOM 8500 C C . THR B 1 241 ? -5.773 -0.531 2.48 1 91.69 241 THR B C 1
ATOM 8502 O O . THR B 1 241 ? -5.555 -0.262 1.298 1 91.69 241 THR B O 1
ATOM 8505 N N . ILE B 1 242 ? -4.898 -1.21 3.268 1 93.38 242 ILE B N 1
ATOM 8506 C CA . ILE B 1 242 ? -3.684 -1.789 2.707 1 93.38 242 ILE B CA 1
ATOM 8507 C C . ILE B 1 242 ? -4.039 -2.979 1.819 1 93.38 242 ILE B C 1
ATOM 8509 O O . ILE B 1 242 ? -4.844 -3.83 2.203 1 93.38 242 ILE B O 1
ATOM 8513 N N . PRO B 1 243 ? -3.422 -3.062 0.608 1 94 243 PRO B N 1
ATOM 8514 C CA . PRO B 1 243 ? -3.734 -4.176 -0.29 1 94 243 PRO B CA 1
ATOM 8515 C C . PRO B 1 243 ? -3.533 -5.539 0.369 1 94 243 PRO B C 1
ATOM 8517 O O . PRO B 1 243 ? -2.463 -5.812 0.917 1 94 243 PRO B O 1
ATOM 8520 N N . GLY B 1 244 ? -4.582 -6.359 0.305 1 94.69 244 GLY B N 1
ATOM 8521 C CA . GLY B 1 244 ? -4.531 -7.68 0.92 1 94.69 244 GLY B CA 1
ATOM 8522 C C . GLY B 1 244 ? -5.223 -7.734 2.27 1 94.69 244 GLY B C 1
ATOM 8523 O O . GLY B 1 244 ? -5.316 -8.797 2.881 1 94.69 244 GLY B O 1
ATOM 8524 N N . CYS B 1 245 ? -5.738 -6.621 2.738 1 94.38 245 CYS B N 1
ATOM 8525 C CA . CYS B 1 245 ? -6.449 -6.582 4.012 1 94.38 245 CYS B CA 1
ATOM 8526 C C . CYS B 1 245 ? -7.953 -6.48 3.797 1 94.38 245 CYS B C 1
ATOM 8528 O O . CYS B 1 245 ? -8.406 -6.293 2.668 1 94.38 245 CYS B O 1
ATOM 8530 N N . SER B 1 246 ? -8.703 -6.703 4.852 1 93.94 246 SER B N 1
ATOM 8531 C CA . SER B 1 246 ? -10.156 -6.629 4.785 1 93.94 246 SER B CA 1
ATOM 8532 C C . SER B 1 246 ? -10.625 -5.234 4.387 1 93.94 246 SER B C 1
ATOM 8534 O O . SER B 1 246 ? -10.047 -4.234 4.816 1 93.94 246 SER B O 1
ATOM 8536 N N . PRO B 1 247 ? -11.648 -5.219 3.609 1 91.69 247 PRO B N 1
ATOM 8537 C CA . PRO B 1 247 ? -12.125 -3.914 3.145 1 91.69 247 PRO B CA 1
ATOM 8538 C C . PRO B 1 247 ? -12.602 -3.018 4.285 1 91.69 247 PRO B C 1
ATOM 8540 O O . PRO B 1 247 ? -13.203 -3.506 5.25 1 91.69 247 PRO B O 1
ATOM 8543 N N . ALA B 1 248 ? -12.25 -1.734 4.23 1 89 248 ALA B N 1
ATOM 8544 C CA . ALA B 1 248 ? -12.766 -0.693 5.113 1 89 248 ALA B CA 1
ATOM 8545 C C . ALA B 1 248 ? -13.648 0.292 4.352 1 89 248 ALA B C 1
ATOM 8547 O O . ALA B 1 248 ? -13.641 0.315 3.117 1 89 248 ALA B O 1
ATOM 8548 N N . ARG B 1 249 ? -14.445 0.968 5.121 1 88.19 249 ARG B N 1
ATOM 8549 C CA . ARG B 1 249 ? -15.297 1.968 4.484 1 88.19 249 ARG B CA 1
ATOM 8550 C C . ARG B 1 249 ? -14.461 3.053 3.814 1 88.19 249 ARG B C 1
ATOM 8552 O O . ARG B 1 249 ? -13.508 3.562 4.406 1 88.19 249 ARG B O 1
ATOM 8559 N N . PRO B 1 250 ? -14.781 3.307 2.557 1 92.69 250 PRO B N 1
ATOM 8560 C CA . PRO B 1 250 ? -14.07 4.402 1.896 1 92.69 250 PRO B CA 1
ATOM 8561 C C . PRO B 1 250 ? -14.281 5.746 2.588 1 92.69 250 PRO B C 1
ATOM 8563 O O . PRO B 1 250 ? -15.258 5.922 3.316 1 92.69 250 PRO B O 1
ATOM 8566 N N . MET B 1 251 ? -13.398 6.594 2.447 1 92.25 251 MET B N 1
ATOM 8567 C CA . MET B 1 251 ? -13.484 7.941 3.004 1 92.25 251 MET B CA 1
ATOM 8568 C C . MET B 1 251 ? -13.82 8.961 1.918 1 92.25 251 MET B C 1
ATOM 8570 O O . MET B 1 251 ? -13.328 8.859 0.792 1 92.25 251 MET B O 1
ATOM 8574 N N . LYS B 1 252 ? -14.719 9.898 2.275 1 95.44 252 LYS B N 1
ATOM 8575 C CA . LYS B 1 252 ? -15.023 10.992 1.357 1 95.44 252 LYS B CA 1
ATOM 8576 C C . LYS B 1 252 ? -13.898 12.016 1.334 1 95.44 252 LYS B C 1
ATOM 8578 O O . LYS B 1 252 ? -13.453 12.484 2.385 1 95.44 252 LYS B O 1
ATOM 8583 N N . TYR B 1 253 ? -13.375 12.281 0.202 1 96.62 253 TYR B N 1
ATOM 8584 C CA . TYR B 1 253 ? -12.266 13.203 -0.002 1 96.62 253 TYR B CA 1
ATOM 8585 C C . TYR B 1 253 ? -12.438 14 -1.292 1 96.62 253 TYR B C 1
ATOM 8587 O O . TYR B 1 253 ? -12.344 13.438 -2.389 1 96.62 253 TYR B O 1
ATOM 8595 N N . PRO B 1 254 ? -12.734 15.305 -1.18 1 97.69 254 PRO B N 1
ATOM 8596 C CA . PRO B 1 254 ? -12.891 16.109 -2.395 1 97.69 254 PRO B CA 1
ATOM 8597 C C . PRO B 1 254 ? -11.57 16.375 -3.102 1 97.69 254 PRO B C 1
ATOM 8599 O O . PRO B 1 254 ? -10.875 17.344 -2.775 1 97.69 254 PRO B O 1
ATOM 8602 N N . VAL B 1 255 ? -11.297 15.602 -4.121 1 97.5 255 VAL B N 1
ATOM 8603 C CA . VAL B 1 255 ? -10.086 15.766 -4.926 1 97.5 255 VAL B CA 1
ATOM 8604 C C . VAL B 1 255 ? -10.211 17 -5.805 1 97.5 255 VAL B C 1
ATOM 8606 O O . VAL B 1 255 ? -11.305 17.344 -6.266 1 97.5 255 VAL B O 1
ATOM 8609 N N . ALA B 1 256 ? -9.047 17.672 -6.055 1 97.88 256 ALA B N 1
ATOM 8610 C CA . ALA B 1 256 ? -9.055 18.891 -6.859 1 97.88 256 ALA B CA 1
ATOM 8611 C C . ALA B 1 256 ? -9.875 18.688 -8.133 1 97.88 256 ALA B C 1
ATOM 8613 O O . ALA B 1 256 ? -9.711 17.688 -8.836 1 97.88 256 ALA B O 1
ATOM 8614 N N . GLY B 1 257 ? -10.727 19.609 -8.414 1 97.88 257 GLY B N 1
ATOM 8615 C CA . GLY B 1 257 ? -11.539 19.562 -9.617 1 97.88 257 GLY B CA 1
ATOM 8616 C C . GLY B 1 257 ? -12.852 18.828 -9.422 1 97.88 257 GLY B C 1
ATOM 8617 O O . GLY B 1 257 ? -13.727 18.875 -10.289 1 97.88 257 GLY B O 1
ATOM 8618 N N . THR B 1 258 ? -13.141 18.172 -8.289 1 97.94 258 THR B N 1
ATOM 8619 C CA . THR B 1 258 ? -14.352 17.391 -8.062 1 97.94 258 THR B CA 1
ATOM 8620 C C . THR B 1 258 ? -15.273 18.094 -7.074 1 97.94 258 THR B C 1
ATOM 8622 O O . THR B 1 258 ? -14.969 19.203 -6.625 1 97.94 258 THR B O 1
ATOM 8625 N N . ALA B 1 259 ? -16.391 17.469 -6.688 1 98.06 259 ALA B N 1
ATOM 8626 C CA . ALA B 1 259 ? -17.438 18.109 -5.887 1 98.06 259 ALA B CA 1
ATOM 8627 C C . ALA B 1 259 ? -17.016 18.203 -4.422 1 98.06 259 ALA B C 1
ATOM 8629 O O . ALA B 1 259 ? -16.391 17.281 -3.887 1 98.06 259 ALA B O 1
ATOM 8630 N N . ASN B 1 260 ? -17.344 19.344 -3.773 1 98.12 260 ASN B N 1
ATOM 8631 C CA . ASN B 1 260 ? -17.234 19.5 -2.328 1 98.12 260 ASN B CA 1
ATOM 8632 C C . ASN B 1 260 ? -18.531 19.125 -1.616 1 98.12 260 ASN B C 1
ATOM 8634 O O . ASN B 1 260 ? -19.562 18.938 -2.256 1 98.12 260 ASN B O 1
ATOM 8638 N N . ALA B 1 261 ? -18.453 18.984 -0.332 1 97.62 261 ALA B N 1
ATOM 8639 C CA . ALA B 1 261 ? -19.641 18.766 0.492 1 97.62 261 ALA B CA 1
ATOM 8640 C C . ALA B 1 261 ? -20.531 20 0.518 1 97.62 261 ALA B C 1
ATOM 8642 O O . ALA B 1 261 ? -20.062 21.125 0.316 1 97.62 261 ALA B O 1
ATOM 8643 N N . ILE B 1 262 ? -21.812 19.781 0.735 1 96.88 262 ILE B N 1
ATOM 8644 C CA . ILE B 1 262 ? -22.781 20.859 0.861 1 96.88 262 ILE B CA 1
ATOM 8645 C C . ILE B 1 262 ? -23.156 21.047 2.328 1 96.88 262 ILE B C 1
ATOM 8647 O O . ILE B 1 262 ? -23.562 20.094 2.994 1 96.88 262 ILE B O 1
ATOM 8651 N N . SER B 1 263 ? -23.016 22.281 2.832 1 97.12 263 SER B N 1
ATOM 8652 C CA . SER B 1 263 ? -23.328 22.594 4.223 1 97.12 263 SER B CA 1
ATOM 8653 C C . SER B 1 263 ? -24.672 23.312 4.352 1 97.12 263 SER B C 1
ATOM 8655 O O . SER B 1 263 ? -24.969 24.219 3.582 1 97.12 263 SER B O 1
ATOM 8657 N N . THR B 1 264 ? -25.438 22.828 5.223 1 95.88 264 THR B N 1
ATOM 8658 C CA . THR B 1 264 ? -26.703 23.469 5.57 1 95.88 264 THR B CA 1
ATOM 8659 C C . THR B 1 264 ? -26.812 23.672 7.078 1 95.88 264 THR B C 1
ATOM 8661 O O . THR B 1 264 ? -26.406 22.812 7.859 1 95.88 264 THR B O 1
ATOM 8664 N N . LEU B 1 265 ? -27.375 24.828 7.477 1 97.94 265 LEU B N 1
ATOM 8665 C CA . LEU B 1 265 ? -27.531 25.109 8.898 1 97.94 265 LEU B CA 1
ATOM 8666 C C . LEU B 1 265 ? -28.922 24.719 9.375 1 97.94 265 LEU B C 1
ATOM 8668 O O . LEU B 1 265 ? -29.906 24.891 8.656 1 97.94 265 LEU B O 1
ATOM 8672 N N . ARG B 1 266 ? -28.938 24.141 10.516 1 97.44 266 ARG B N 1
ATOM 8673 C CA . ARG B 1 266 ? -30.172 23.734 11.18 1 97.44 266 ARG B CA 1
ATOM 8674 C C . ARG B 1 266 ? -30.25 24.297 12.594 1 97.44 266 ARG B C 1
ATOM 8676 O O . ARG B 1 266 ? -29.203 24.516 13.227 1 97.44 266 ARG B O 1
ATOM 8683 N N . LEU B 1 267 ? -31.469 24.516 13.062 1 97.81 267 LEU B N 1
ATOM 8684 C CA . LEU B 1 267 ? -31.672 25.109 14.383 1 97.81 267 LEU B CA 1
ATOM 8685 C C . LEU B 1 267 ? -32.625 24.266 15.211 1 97.81 267 LEU B C 1
ATOM 8687 O O . LEU B 1 267 ? -33.75 24.016 14.805 1 97.81 267 LEU B O 1
ATOM 8691 N N . ILE B 1 268 ? -32.156 23.812 16.328 1 97.5 268 ILE B N 1
ATOM 8692 C CA . ILE B 1 268 ? -33 23.125 17.312 1 97.5 268 ILE B CA 1
ATOM 8693 C C . ILE B 1 268 ? -33.469 24.109 18.375 1 97.5 268 ILE B C 1
ATOM 8695 O O . ILE B 1 268 ? -32.656 24.812 18.984 1 97.5 268 ILE B O 1
ATOM 8699 N N . VAL B 1 269 ? -34.688 24.125 18.625 1 96.5 269 VAL B N 1
ATOM 8700 C CA . VAL B 1 269 ? -35.281 24.953 19.672 1 96.5 269 VAL B CA 1
ATOM 8701 C C . VAL B 1 269 ? -35.969 24.062 20.703 1 96.5 269 VAL B C 1
ATOM 8703 O O . VAL B 1 269 ? -36.75 23.188 20.359 1 96.5 269 VAL B O 1
ATOM 8706 N N . ILE B 1 270 ? -35.594 24.281 21.906 1 96.19 270 ILE B N 1
ATOM 8707 C CA . ILE B 1 270 ? -36.188 23.516 22.984 1 96.19 270 ILE B CA 1
ATOM 8708 C C . ILE B 1 270 ? -37.125 24.391 23.812 1 96.19 270 ILE B C 1
ATOM 8710 O O . ILE B 1 270 ? -36.688 25.281 24.531 1 96.19 270 ILE B O 1
ATOM 8714 N N . ASP B 1 271 ? -38.344 24.109 23.625 1 89.31 271 ASP B N 1
ATOM 8715 C CA . ASP B 1 271 ? -39.375 24.844 24.375 1 89.31 271 ASP B CA 1
ATOM 8716 C C . ASP B 1 271 ? -40.156 23.906 25.281 1 89.31 271 ASP B C 1
ATOM 8718 O O . ASP B 1 271 ? -41.062 23.203 24.828 1 89.31 271 ASP B O 1
ATOM 8722 N N . GLU B 1 272 ? -39.969 24.016 26.641 1 79.75 272 GLU B N 1
ATOM 8723 C CA . GLU B 1 272 ? -40.656 23.234 27.656 1 79.75 272 GLU B CA 1
ATOM 8724 C C . GLU B 1 272 ? -40.875 21.797 27.188 1 79.75 272 GLU B C 1
ATOM 8726 O O . GLU B 1 272 ? -39.938 21.016 27.094 1 79.75 272 GLU B O 1
ATOM 8731 N N . ASN B 1 273 ? -42.031 21.594 26.547 1 77.31 273 ASN B N 1
ATOM 8732 C CA . ASN B 1 273 ? -42.344 20.188 26.234 1 77.31 273 ASN B CA 1
ATOM 8733 C C . ASN B 1 273 ? -42.219 19.891 24.75 1 77.31 273 ASN B C 1
ATOM 8735 O O . ASN B 1 273 ? -42.562 18.812 24.297 1 77.31 273 ASN B O 1
ATOM 8739 N N . LYS B 1 274 ? -41.594 20.781 24.016 1 92.38 274 LYS B N 1
ATOM 8740 C CA . LYS B 1 274 ? -41.469 20.547 22.578 1 92.38 274 LYS B CA 1
ATOM 8741 C C . LYS B 1 274 ? -40.062 20.875 22.078 1 92.38 274 LYS B C 1
ATOM 8743 O O . LYS B 1 274 ? -39.469 21.859 22.5 1 92.38 274 LYS B O 1
ATOM 8748 N N . ILE B 1 275 ? -39.531 19.969 21.281 1 95.44 275 ILE B N 1
ATOM 8749 C CA . ILE B 1 275 ? -38.25 20.172 20.609 1 95.44 275 ILE B CA 1
ATOM 8750 C C . ILE B 1 275 ? -38.438 20.25 19.094 1 95.44 275 ILE B C 1
ATOM 8752 O O . ILE B 1 275 ? -39 19.328 18.5 1 95.44 275 ILE B O 1
ATOM 8756 N N . ILE B 1 276 ? -38.094 21.344 18.516 1 94.81 276 ILE B N 1
ATOM 8757 C CA . ILE B 1 276 ? -38.281 21.547 17.094 1 94.81 276 ILE B CA 1
ATOM 8758 C C . ILE B 1 276 ? -36.906 21.656 16.422 1 94.81 276 ILE B C 1
ATOM 8760 O O . ILE B 1 276 ? -36 22.281 16.953 1 94.81 276 ILE B O 1
ATOM 8764 N N . ASP B 1 277 ? -36.688 20.969 15.367 1 95.94 277 ASP B N 1
ATOM 8765 C CA . ASP B 1 277 ? -35.469 21.016 14.531 1 95.94 277 ASP B CA 1
ATOM 8766 C C . ASP B 1 277 ? -35.812 21.5 13.117 1 95.94 277 ASP B C 1
ATOM 8768 O O . ASP B 1 277 ? -36.469 20.766 12.352 1 95.94 277 ASP B O 1
ATOM 8772 N N . GLU B 1 278 ? -35.375 22.672 12.805 1 94.88 278 GLU B N 1
ATOM 8773 C CA . GLU B 1 278 ? -35.781 23.281 11.539 1 94.88 278 GLU B CA 1
ATOM 8774 C C . GLU B 1 278 ? -34.562 23.641 10.703 1 94.88 278 GLU B C 1
ATOM 8776 O O . GLU B 1 278 ? -33.531 24.094 11.242 1 94.88 278 GLU B O 1
ATOM 8781 N N . LYS B 1 279 ? -34.656 23.469 9.469 1 94.56 279 LYS B N 1
ATOM 8782 C CA . LYS B 1 279 ? -33.594 23.797 8.523 1 94.56 279 LYS B CA 1
ATOM 8783 C C . LYS B 1 279 ? -33.688 25.266 8.102 1 94.56 279 LYS B C 1
ATOM 8785 O O . LYS B 1 279 ? -34.75 25.859 8.133 1 94.56 279 LYS B O 1
ATOM 8790 N N . LEU B 1 280 ? -32.5 25.844 7.844 1 96.06 280 LEU B N 1
ATOM 8791 C CA . LEU B 1 280 ? -32.5 27.156 7.227 1 96.06 280 LEU B CA 1
ATOM 8792 C C . LEU B 1 280 ? -33.312 27.156 5.938 1 96.06 280 LEU B C 1
ATOM 8794 O O . LEU B 1 280 ? -33.062 26.344 5.043 1 96.06 280 LEU B O 1
ATOM 8798 N N . ALA B 1 281 ? -34.25 27.984 5.824 1 92.5 281 ALA B N 1
ATOM 8799 C CA . ALA B 1 281 ? -35.219 27.969 4.738 1 92.5 281 ALA B CA 1
ATOM 8800 C C . ALA B 1 281 ? -34.594 28.422 3.426 1 92.5 281 ALA B C 1
ATOM 8802 O O . ALA B 1 281 ? -35.031 28.031 2.344 1 92.5 281 ALA B O 1
ATOM 8803 N N . VAL B 1 282 ? -33.594 29.234 3.527 1 91.56 282 VAL B N 1
ATOM 8804 C CA . VAL B 1 282 ? -32.938 29.766 2.342 1 91.56 282 VAL B CA 1
ATOM 8805 C C . VAL B 1 282 ? -31.625 29 2.082 1 91.56 282 VAL B C 1
ATOM 8807 O O . VAL B 1 282 ? -30.875 28.719 3.01 1 91.56 282 VAL B O 1
ATOM 8810 N N . GLU B 1 283 ? -31.438 28.688 0.845 1 92 283 GLU B N 1
ATOM 8811 C CA . GLU B 1 283 ? -30.156 28.141 0.443 1 92 283 GLU B CA 1
ATOM 8812 C C . GLU B 1 283 ? -29.125 29.25 0.242 1 92 283 GLU B C 1
ATOM 8814 O O . GLU B 1 283 ? -29.266 30.078 -0.655 1 92 283 GLU B O 1
ATOM 8819 N N . LEU B 1 284 ? -28.094 29.234 1.029 1 95.81 284 LEU B N 1
ATOM 8820 C CA . LEU B 1 284 ? -27.094 30.297 0.986 1 95.81 284 LEU B CA 1
ATOM 8821 C C . LEU B 1 284 ? -26.5 30.422 -0.41 1 95.81 284 LEU B C 1
ATOM 8823 O O . LEU B 1 284 ? -26.156 31.516 -0.844 1 95.81 284 LEU B O 1
ATOM 8827 N N . LYS B 1 285 ? -26.375 29.297 -1.131 1 95.25 285 LYS B N 1
ATOM 8828 C CA . LYS B 1 285 ? -25.812 29.312 -2.48 1 95.25 285 LYS B CA 1
ATOM 8829 C C . LYS B 1 285 ? -26.703 30.078 -3.443 1 95.25 285 LYS B C 1
ATOM 8831 O O . LYS B 1 285 ? -26.234 30.594 -4.465 1 95.25 285 LYS B O 1
ATOM 8836 N N . THR B 1 286 ? -27.984 30.094 -3.205 1 94.06 286 THR B N 1
ATOM 8837 C CA . THR B 1 286 ? -28.906 30.875 -4.035 1 94.06 286 THR B CA 1
ATOM 8838 C C . THR B 1 286 ? -28.688 32.375 -3.822 1 94.06 286 THR B C 1
ATOM 8840 O O . THR B 1 286 ? -28.828 33.156 -4.758 1 94.06 286 THR B O 1
ATOM 8843 N N . VAL B 1 287 ? -28.406 32.812 -2.598 1 93.06 287 VAL B N 1
ATOM 8844 C CA . VAL B 1 287 ? -28.156 34.219 -2.273 1 93.06 287 VAL B CA 1
ATOM 8845 C C . VAL B 1 287 ? -26.734 34.594 -2.711 1 93.06 287 VAL B C 1
ATOM 8847 O O . VAL B 1 287 ? -26.531 35.688 -3.246 1 93.06 287 VAL B O 1
ATOM 8850 N N . TYR B 1 288 ? -25.828 33.75 -2.447 1 96.5 288 TYR B N 1
ATOM 8851 C CA . TYR B 1 288 ? -24.422 33.906 -2.83 1 96.5 288 TYR B CA 1
ATOM 8852 C C . TYR B 1 288 ? -23.984 32.812 -3.781 1 96.5 288 TYR B C 1
ATOM 8854 O O . TYR B 1 288 ? -23.375 31.812 -3.357 1 96.5 288 TYR B O 1
ATOM 8862 N N . PRO B 1 289 ? -24.078 32.969 -5.051 1 96.56 289 PRO B N 1
ATOM 8863 C CA . PRO B 1 289 ? -23.828 31.906 -6.023 1 96.56 289 PRO B CA 1
ATOM 8864 C C . PRO B 1 289 ? -22.375 31.406 -6 1 96.56 289 PRO B C 1
ATOM 8866 O O . PRO B 1 289 ? -22.094 30.281 -6.41 1 96.56 289 PRO B O 1
ATOM 8869 N N . TRP B 1 290 ? -21.438 32.25 -5.547 1 97 290 TRP B N 1
ATOM 8870 C CA . TRP B 1 290 ? -20.031 31.875 -5.535 1 97 290 TRP B CA 1
ATOM 8871 C C . TRP B 1 290 ? -19.688 31.094 -4.27 1 97 290 TRP B C 1
ATOM 8873 O O . TRP B 1 290 ? -18.578 30.562 -4.141 1 97 290 TRP B O 1
ATOM 8883 N N . TYR B 1 291 ? -20.656 31 -3.375 1 97.31 291 TYR B N 1
ATOM 8884 C CA . TYR B 1 291 ? -20.438 30.391 -2.07 1 97.31 291 TYR B CA 1
ATOM 8885 C C . TYR B 1 291 ? -20.109 28.906 -2.217 1 97.31 291 TYR B C 1
ATOM 8887 O O . TYR B 1 291 ? -20.781 28.188 -2.955 1 97.31 291 TYR B O 1
ATOM 8895 N N . GLU B 1 292 ? -19 28.469 -1.553 1 97.88 292 GLU B N 1
ATOM 8896 C CA . GLU B 1 292 ? -18.578 27.062 -1.599 1 97.88 292 GLU B CA 1
ATOM 8897 C C . GLU B 1 292 ? -18.297 26.531 -0.198 1 97.88 292 GLU B C 1
ATOM 8899 O O . GLU B 1 292 ? -18.703 25.406 0.133 1 97.88 292 GLU B O 1
ATOM 8904 N N . TYR B 1 293 ? -17.609 27.281 0.68 1 98.19 293 TYR B N 1
ATOM 8905 C CA . TYR B 1 293 ? -17.172 26.797 1.982 1 98.19 293 TYR B CA 1
ATOM 8906 C C . TYR B 1 293 ? -17.812 27.594 3.109 1 98.19 293 TYR B C 1
ATOM 8908 O O . TYR B 1 293 ? -17.797 28.828 3.094 1 98.19 293 TYR B O 1
ATOM 8916 N N . LEU B 1 294 ? -18.406 26.906 4.105 1 98.12 294 LEU B N 1
ATOM 8917 C CA . LEU B 1 294 ? -18.797 27.516 5.375 1 98.12 294 LEU B CA 1
ATOM 8918 C C . LEU B 1 294 ? -17.609 27.609 6.32 1 98.12 294 LEU B C 1
ATOM 8920 O O . LEU B 1 294 ? -17.312 26.656 7.043 1 98.12 294 LEU B O 1
ATOM 8924 N N . ALA B 1 295 ? -16.984 28.766 6.375 1 97.44 295 ALA B N 1
ATOM 8925 C CA . ALA B 1 295 ? -15.68 28.875 7.031 1 97.44 295 ALA B CA 1
ATOM 8926 C C . ALA B 1 295 ? -15.836 29.047 8.539 1 97.44 295 ALA B C 1
ATOM 8928 O O . ALA B 1 295 ? -15.094 28.453 9.312 1 97.44 295 ALA B O 1
ATOM 8929 N N . ARG B 1 296 ? -16.719 29.922 8.953 1 97.56 296 ARG B N 1
ATOM 8930 C CA . ARG B 1 296 ? -16.984 30.172 10.367 1 97.56 296 ARG B CA 1
ATOM 8931 C C . ARG B 1 296 ? -18.484 30.391 10.609 1 97.56 296 ARG B C 1
ATOM 8933 O O . ARG B 1 296 ? -19.188 30.875 9.727 1 97.56 296 ARG B O 1
ATOM 8940 N N . VAL B 1 297 ? -18.906 30.047 11.781 1 98.06 297 VAL B N 1
ATOM 8941 C CA . VAL B 1 297 ? -20.281 30.234 12.219 1 98.06 297 VAL B CA 1
ATOM 8942 C C . VAL B 1 297 ? -20.312 30.609 13.703 1 98.06 297 VAL B C 1
ATOM 8944 O O . VAL B 1 297 ? -19.469 30.141 14.477 1 98.06 297 VAL B O 1
ATOM 8947 N N . GLY B 1 298 ? -21.219 31.469 14.07 1 97.12 298 GLY B N 1
ATOM 8948 C CA . GLY B 1 298 ? -21.422 31.797 15.477 1 97.12 298 GLY B CA 1
ATOM 8949 C C . GLY B 1 298 ? -22.719 32.531 15.742 1 97.12 298 GLY B C 1
ATOM 8950 O O . GLY B 1 298 ? -23.516 32.75 14.82 1 97.12 298 GLY B O 1
ATOM 8951 N N . TRP B 1 299 ? -22.969 32.875 17.016 1 97.69 299 TRP B N 1
ATOM 8952 C CA . TRP B 1 299 ? -24.141 33.625 17.469 1 97.69 299 TRP B CA 1
ATOM 8953 C C . TRP B 1 299 ? -23.766 35.062 17.797 1 97.69 299 TRP B C 1
ATOM 8955 O O . TRP B 1 299 ? -22.609 35.344 18.141 1 97.69 299 TRP B O 1
ATOM 8965 N N . LEU B 1 300 ? -24.734 35.906 17.594 1 95.5 300 LEU B N 1
ATOM 8966 C CA . LEU B 1 300 ? -24.594 37.188 18.297 1 95.5 300 LEU B CA 1
ATOM 8967 C C . LEU B 1 300 ? -24.609 36.969 19.812 1 95.5 300 LEU B C 1
ATOM 8969 O O . LEU B 1 300 ? -25.203 36 20.297 1 95.5 300 LEU B O 1
ATOM 8973 N N . SER B 1 301 ? -24 37.875 20.516 1 91.94 301 SER B N 1
ATOM 8974 C CA . SER B 1 301 ? -23.812 37.688 21.953 1 91.94 301 SER B CA 1
ATOM 8975 C C . SER B 1 301 ? -25.141 37.594 22.688 1 91.94 301 SER B C 1
ATOM 8977 O O . SER B 1 301 ? -25.234 36.969 23.75 1 91.94 301 SER B O 1
ATOM 8979 N N . ASP B 1 302 ? -26.188 38.188 22.141 1 92.44 302 ASP B N 1
ATOM 8980 C CA . ASP B 1 302 ? -27.5 38.156 22.812 1 92.44 302 ASP B CA 1
ATOM 8981 C C . ASP B 1 302 ? -28.359 37.031 22.266 1 92.44 302 ASP B C 1
ATOM 8983 O O . ASP B 1 302 ? -29.531 36.875 22.656 1 92.44 302 ASP B O 1
ATOM 8987 N N . GLY B 1 303 ? -27.906 36.281 21.328 1 94.94 303 GLY B N 1
ATOM 8988 C CA . GLY B 1 303 ? -28.609 35.125 20.766 1 94.94 303 GLY B CA 1
ATOM 8989 C C . GLY B 1 303 ? -29.703 35.531 19.781 1 94.94 303 GLY B C 1
ATOM 8990 O O . GLY B 1 303 ? -30.547 34.688 19.422 1 94.94 303 GLY B O 1
ATOM 8991 N N . SER B 1 304 ? -29.672 36.719 19.312 1 92.81 304 SER B N 1
ATOM 8992 C CA . SER B 1 304 ? -30.781 37.25 18.5 1 92.81 304 SER B CA 1
ATOM 8993 C C . SER B 1 304 ? -30.625 36.812 17.031 1 92.81 304 SER B C 1
ATOM 8995 O O . SER B 1 304 ? -31.594 36.844 16.281 1 92.81 304 SER B O 1
ATOM 8997 N N . ALA B 1 305 ? -29.406 36.562 16.641 1 94.31 305 ALA B N 1
ATOM 8998 C CA . ALA B 1 305 ? -29.156 36.156 15.266 1 94.31 305 ALA B CA 1
ATOM 8999 C C . ALA B 1 305 ? -27.875 35.312 15.172 1 94.31 305 ALA B C 1
ATOM 9001 O O . ALA B 1 305 ? -27.125 35.219 16.141 1 94.31 305 ALA B O 1
ATOM 9002 N N . ILE B 1 306 ? -27.734 34.75 13.969 1 97.19 306 ILE B N 1
ATOM 9003 C CA . ILE B 1 306 ? -26.562 33.938 13.648 1 97.19 306 ILE B CA 1
ATOM 9004 C C . ILE B 1 306 ? -25.688 34.688 12.641 1 97.19 306 ILE B C 1
ATOM 9006 O O . ILE B 1 306 ? -26.188 35.375 11.766 1 97.19 306 ILE B O 1
ATOM 9010 N N . TRP B 1 307 ? -24.406 34.562 12.844 1 97.56 307 TRP B N 1
ATOM 9011 C CA . TRP B 1 307 ? -23.5 35.062 11.805 1 97.56 307 TRP B CA 1
ATOM 9012 C C . TRP B 1 307 ? -22.719 33.938 11.172 1 97.56 307 TRP B C 1
ATOM 9014 O O . TRP B 1 307 ? -22.562 32.875 11.781 1 97.56 307 TRP B O 1
ATOM 9024 N N . ALA B 1 308 ? -22.297 34.062 9.938 1 98.25 308 ALA B N 1
ATOM 9025 C CA . ALA B 1 308 ? -21.5 33.094 9.219 1 98.25 308 ALA B CA 1
ATOM 9026 C C . ALA B 1 308 ? -20.516 33.75 8.266 1 98.25 308 ALA B C 1
ATOM 9028 O O . ALA B 1 308 ? -20.781 34.875 7.781 1 98.25 308 ALA B O 1
ATOM 9029 N N . LEU B 1 309 ? -19.391 33.188 8.125 1 98.06 309 LEU B N 1
ATOM 9030 C CA . LEU B 1 309 ? -18.406 33.562 7.125 1 98.06 309 LEU B CA 1
ATOM 9031 C C . LEU B 1 309 ? -18.406 32.594 5.941 1 98.06 309 LEU B C 1
ATOM 9033 O O . LEU B 1 309 ? -18.094 31.422 6.094 1 98.06 309 LEU B O 1
ATOM 9037 N N . LEU B 1 310 ? -18.797 33.125 4.801 1 98.25 310 LEU B N 1
ATOM 9038 C CA . LEU B 1 310 ? -18.906 32.344 3.572 1 98.25 310 LEU B CA 1
ATOM 9039 C C . LEU B 1 310 ? -17.688 32.594 2.676 1 98.25 310 LEU B C 1
ATOM 9041 O O . LEU B 1 310 ? -17.219 33.719 2.564 1 98.25 310 LEU B O 1
ATOM 9045 N N . LEU B 1 311 ? -17.188 31.516 2.094 1 98.12 311 LEU B N 1
ATOM 9046 C CA . LEU B 1 311 ? -16.016 31.594 1.24 1 98.12 311 LEU B CA 1
ATOM 9047 C C . LEU B 1 311 ? -16.281 30.969 -0.123 1 98.12 311 LEU B C 1
ATOM 9049 O O . LEU B 1 311 ? -16.984 29.969 -0.22 1 98.12 311 LEU B O 1
ATOM 9053 N N . SER B 1 312 ? -15.656 31.562 -1.169 1 98.25 312 SER B N 1
ATOM 9054 C CA . SER B 1 312 ? -15.758 31 -2.51 1 98.25 312 SER B CA 1
ATOM 9055 C C . SER B 1 312 ? -14.859 29.766 -2.664 1 98.25 312 SER B C 1
ATOM 9057 O O . SER B 1 312 ? -14.016 29.5 -1.805 1 98.25 312 SER B O 1
ATOM 9059 N N . ARG B 1 313 ? -15.055 29.062 -3.707 1 97.75 313 ARG B N 1
ATOM 9060 C CA . ARG B 1 313 ? -14.289 27.844 -3.961 1 97.75 313 ARG B CA 1
ATOM 9061 C C . ARG B 1 313 ? -12.797 28.156 -4.055 1 97.75 313 ARG B C 1
ATOM 9063 O O . ARG B 1 313 ? -11.977 27.453 -3.453 1 97.75 313 ARG B O 1
ATOM 9070 N N . LEU B 1 314 ? -12.422 29.219 -4.789 1 97.38 314 LEU B N 1
ATOM 9071 C CA . LEU B 1 314 ? -11.016 29.578 -4.957 1 97.38 314 LEU B CA 1
ATOM 9072 C C . LEU B 1 314 ? -10.531 30.406 -3.766 1 97.38 314 LEU B C 1
ATOM 9074 O O . LEU B 1 314 ? -9.352 30.75 -3.695 1 97.38 314 LEU B O 1
ATOM 9078 N N . GLN B 1 315 ? -11.461 30.781 -2.82 1 97.38 315 GLN B N 1
ATOM 9079 C CA . GLN B 1 315 ? -11.172 31.531 -1.603 1 97.38 315 GLN B CA 1
ATOM 9080 C C . GLN B 1 315 ? -10.656 32.938 -1.926 1 97.38 315 GLN B C 1
ATOM 9082 O O . GLN B 1 315 ? -9.75 33.438 -1.259 1 97.38 315 GLN B O 1
ATOM 9087 N N . ASP B 1 316 ? -11.109 33.469 -3.049 1 96.69 316 ASP B N 1
ATOM 9088 C CA . ASP B 1 316 ? -10.75 34.812 -3.467 1 96.69 316 ASP B CA 1
ATOM 9089 C C . ASP B 1 316 ? -11.875 35.812 -3.168 1 96.69 316 ASP B C 1
ATOM 9091 O O . ASP B 1 316 ? -11.789 36.969 -3.529 1 96.69 316 ASP B O 1
ATOM 9095 N N . ARG B 1 317 ? -12.953 35.281 -2.6 1 97 317 ARG B N 1
ATOM 9096 C CA . ARG B 1 317 ? -14.086 36.062 -2.152 1 97 317 ARG B CA 1
ATOM 9097 C C . ARG B 1 317 ? -14.641 35.562 -0.83 1 97 317 ARG B C 1
ATOM 9099 O O . ARG B 1 317 ? -14.648 34.344 -0.591 1 97 317 ARG B O 1
ATOM 9106 N N . TYR B 1 318 ? -15.039 36.5 0.024 1 97 318 TYR B N 1
ATOM 9107 C CA . TYR B 1 318 ? -15.773 36.062 1.203 1 97 318 TYR B CA 1
ATOM 9108 C C . TYR B 1 318 ? -16.844 37.062 1.583 1 97 318 TYR B C 1
ATOM 9110 O O . TYR B 1 318 ? -16.859 38.188 1.085 1 97 318 TYR B O 1
ATOM 9118 N N . ALA B 1 319 ? -17.812 36.594 2.301 1 96.94 319 ALA B N 1
ATOM 9119 C CA . ALA B 1 319 ? -18.859 37.438 2.881 1 96.94 319 ALA B CA 1
ATOM 9120 C C . ALA B 1 319 ? -19.094 37.094 4.344 1 96.94 319 ALA B C 1
ATOM 9122 O O . ALA B 1 319 ? -19.141 35.906 4.703 1 96.94 319 ALA B O 1
ATOM 9123 N N . LEU B 1 320 ? -19.031 38.094 5.172 1 97.12 320 LEU B N 1
ATOM 9124 C CA . LEU B 1 320 ? -19.547 37.969 6.527 1 97.12 320 LEU B CA 1
ATOM 9125 C C . LEU B 1 320 ? -21.031 38.344 6.574 1 97.12 320 LEU B C 1
ATOM 9127 O O . LEU B 1 320 ? -21.406 39.469 6.246 1 97.12 320 LEU B O 1
ATOM 9131 N N . VAL B 1 321 ? -21.891 37.406 7 1 96.94 321 VAL B N 1
ATOM 9132 C CA . VAL B 1 321 ? -23.328 37.625 6.875 1 96.94 321 VAL B CA 1
ATOM 9133 C C . VAL B 1 321 ? -24 37.438 8.234 1 96.94 321 VAL B C 1
ATOM 9135 O O . VAL B 1 321 ? -23.438 36.844 9.133 1 96.94 321 VAL B O 1
ATOM 9138 N N . LEU B 1 322 ? -25.141 38 8.312 1 95.38 322 LEU B N 1
ATOM 9139 C CA . LEU B 1 322 ? -26.047 37.812 9.453 1 95.38 322 LEU B CA 1
ATOM 9140 C C . LEU B 1 322 ? -27.297 37.062 9.039 1 95.38 322 LEU B C 1
ATOM 9142 O O . LEU B 1 322 ? -27.938 37.406 8.023 1 95.38 322 LEU B O 1
ATOM 9146 N N . ILE B 1 323 ? -27.672 36.094 9.789 1 96.06 323 ILE B N 1
ATOM 9147 C CA . ILE B 1 323 ? -28.828 35.25 9.508 1 96.06 323 ILE B CA 1
ATOM 9148 C C . ILE B 1 323 ? -29.859 35.406 10.625 1 96.06 323 ILE B C 1
ATOM 9150 O O . ILE B 1 323 ? -29.672 34.844 11.719 1 96.06 323 ILE B O 1
ATOM 9154 N N . PRO B 1 324 ? -30.922 36 10.32 1 93.12 324 PRO B N 1
ATOM 9155 C CA . PRO B 1 324 ? -31.984 36.094 11.32 1 93.12 324 PRO B CA 1
ATOM 9156 C C . PRO B 1 324 ? -32.625 34.75 11.672 1 93.12 324 PRO B C 1
ATOM 9158 O O . PRO B 1 324 ? -32.75 33.906 10.805 1 93.12 324 PRO B O 1
ATOM 9161 N N . LEU B 1 325 ? -33.125 34.625 12.883 1 94.25 325 LEU B N 1
ATOM 9162 C CA . LEU B 1 325 ? -33.656 33.375 13.375 1 94.25 325 LEU B CA 1
ATOM 9163 C C . LEU B 1 325 ? -34.969 33 12.656 1 94.25 325 LEU B C 1
ATOM 9165 O O . LEU B 1 325 ? -35.281 31.828 12.492 1 94.25 325 LEU B O 1
ATOM 9169 N N . ASN B 1 326 ? -35.656 34 12.203 1 90.62 326 ASN B N 1
ATOM 9170 C CA . ASN B 1 326 ? -36.938 33.781 11.562 1 90.62 326 ASN B CA 1
ATOM 9171 C C . ASN B 1 326 ? -36.781 33.094 10.195 1 90.62 326 ASN B C 1
ATOM 9173 O O . ASN B 1 326 ? -37.781 32.688 9.578 1 90.62 326 ASN B O 1
ATOM 9177 N N . LEU B 1 327 ? -35.562 33 9.797 1 93.56 327 LEU B N 1
ATOM 9178 C CA . LEU B 1 327 ? -35.312 32.344 8.523 1 93.56 327 LEU B CA 1
ATOM 9179 C C . LEU B 1 327 ? -35.312 30.828 8.703 1 93.56 327 LEU B C 1
ATOM 9181 O O . LEU B 1 327 ? -35.25 30.078 7.723 1 93.56 327 LEU B O 1
ATOM 9185 N N . PHE B 1 328 ? -35.344 30.375 9.93 1 94.25 328 PHE B N 1
ATOM 9186 C CA . PHE B 1 328 ? -35.406 28.938 10.172 1 94.25 328 PHE B CA 1
ATOM 9187 C C . PHE B 1 328 ? -36.844 28.469 10.266 1 94.25 328 PHE B C 1
ATOM 9189 O O . PHE B 1 328 ? -37.656 29.094 10.961 1 94.25 328 PHE B O 1
ATOM 9196 N N . GLY B 1 329 ? -37.312 27.312 9.609 1 79.56 329 GLY B N 1
ATOM 9197 C CA . GLY B 1 329 ? -38.656 26.781 9.609 1 79.56 329 GLY B CA 1
ATOM 9198 C C . GLY B 1 329 ? -39.312 26.875 8.25 1 79.56 329 GLY B C 1
ATOM 9199 O O . GLY B 1 329 ? -38.688 27.172 7.25 1 79.56 329 GLY B O 1
ATOM 9200 N N . SER B 1 330 ? -40.594 26.375 8.031 1 63.44 330 SER B N 1
ATOM 9201 C CA . SER B 1 330 ? -41.312 26.172 6.77 1 63.44 330 SER B CA 1
ATOM 9202 C C . SER B 1 330 ? -41.562 27.5 6.059 1 63.44 330 SER B C 1
ATOM 9204 O O . SER B 1 330 ? -41.781 28.516 6.707 1 63.44 330 SER B O 1
ATOM 9206 N N . ARG B 1 331 ? -41.219 27.547 4.82 1 54.34 331 ARG B N 1
ATOM 9207 C CA . ARG B 1 331 ? -41.406 28.609 3.842 1 54.34 331 ARG B CA 1
ATOM 9208 C C . ARG B 1 331 ? -42.719 29.359 4.078 1 54.34 331 ARG B C 1
ATOM 9210 O O . ARG B 1 331 ? -42.906 30.484 3.639 1 54.34 331 ARG B O 1
ATOM 9217 N N . ASP B 1 332 ? -43.656 28.609 4.441 1 50.53 332 ASP B N 1
ATOM 9218 C CA . ASP B 1 332 ? -44.938 29.297 4.41 1 50.53 332 ASP B CA 1
ATOM 9219 C C . ASP B 1 332 ? -44.938 30.547 5.281 1 50.53 332 ASP B C 1
ATOM 9221 O O . ASP B 1 332 ? -45.938 31.266 5.371 1 50.53 332 ASP B O 1
ATOM 9225 N N . ASN B 1 333 ? -44.062 30.516 6.211 1 48.34 333 ASN B N 1
ATOM 9226 C CA . ASN B 1 333 ? -44.094 31.719 7.039 1 48.34 333 ASN B CA 1
ATOM 9227 C C . ASN B 1 333 ? -43.438 32.906 6.332 1 48.34 333 ASN B C 1
ATOM 9229 O O . ASN B 1 333 ? -42.312 32.812 5.883 1 48.34 333 ASN B O 1
ATOM 9233 N N . GLN B 1 334 ? -44.156 33.656 5.648 1 48.28 334 GLN B N 1
ATOM 9234 C CA . GLN B 1 334 ? -44.031 34.906 4.941 1 48.28 334 GLN B CA 1
ATOM 9235 C C . GLN B 1 334 ? -42.969 35.812 5.594 1 48.28 334 GLN B C 1
ATOM 9237 O O . GLN B 1 334 ? -43.219 37 5.824 1 48.28 334 GLN B O 1
ATOM 9242 N N . SER B 1 335 ? -42.031 35.156 6.25 1 57.78 335 SER B N 1
ATOM 9243 C CA . SER B 1 335 ? -41.094 36.125 6.859 1 57.78 335 SER B CA 1
ATOM 9244 C C . SER B 1 335 ? -40.312 36.875 5.797 1 57.78 335 SER B C 1
ATOM 9246 O O . SER B 1 335 ? -39.812 36.281 4.84 1 57.78 335 SER B O 1
ATOM 9248 N N . SER B 1 336 ? -40.5 38.094 5.594 1 65.31 336 SER B N 1
ATOM 9249 C CA . SER B 1 336 ? -39.812 39.094 4.762 1 65.31 336 SER B CA 1
ATOM 9250 C C . SER B 1 336 ? -38.344 39.188 5.152 1 65.31 336 SER B C 1
ATOM 9252 O O . SER B 1 336 ? -37.594 39.969 4.555 1 65.31 336 SER B O 1
ATOM 9254 N N . ALA B 1 337 ? -37.938 38.125 6.023 1 75.94 337 ALA B N 1
ATOM 9255 C CA . ALA B 1 337 ? -36.562 38.219 6.477 1 75.94 337 ALA B CA 1
ATOM 9256 C C . ALA B 1 337 ? -35.594 37.719 5.406 1 75.94 337 ALA B C 1
ATOM 9258 O O . ALA B 1 337 ? -35.938 36.844 4.609 1 75.94 337 ALA B O 1
ATOM 9259 N N . GLN B 1 338 ? -34.438 38.375 5.34 1 86.94 338 GLN B N 1
ATOM 9260 C CA . GLN B 1 338 ? -33.406 38 4.391 1 86.94 338 GLN B CA 1
ATOM 9261 C C . GLN B 1 338 ? -32.031 37.938 5.074 1 86.94 338 GLN B C 1
ATOM 9263 O O . GLN B 1 338 ? -31.844 38.531 6.148 1 86.94 338 GLN B O 1
ATOM 9268 N N . VAL B 1 339 ? -31.203 37.188 4.551 1 93.75 339 VAL B N 1
ATOM 9269 C CA . VAL B 1 339 ? -29.812 37.156 4.996 1 93.75 339 VAL B CA 1
ATOM 9270 C C . VAL B 1 339 ? -29.188 38.562 4.777 1 93.75 339 VAL B C 1
ATOM 9272 O O . VAL B 1 339 ? -29.375 39.156 3.729 1 93.75 339 VAL B O 1
ATOM 9275 N N . VAL B 1 340 ? -28.5 39.062 5.75 1 93.25 340 VAL B N 1
ATOM 9276 C CA . VAL B 1 340 ? -27.906 40.406 5.68 1 93.25 340 VAL B CA 1
ATOM 9277 C C . VAL B 1 340 ? -26.406 40.281 5.445 1 93.25 340 VAL B C 1
ATOM 9279 O O . VAL B 1 340 ? -25.703 39.594 6.203 1 93.25 340 VAL B O 1
ATOM 9282 N N . THR B 1 341 ? -25.906 40.969 4.445 1 94.44 341 THR B N 1
ATOM 9283 C CA . THR B 1 341 ? -24.469 41 4.199 1 94.44 341 THR B CA 1
ATOM 9284 C C . THR B 1 341 ? -23.828 42.156 4.984 1 94.44 341 THR B C 1
ATOM 9286 O O . THR B 1 341 ? -24.125 43.312 4.75 1 94.44 341 THR B O 1
ATOM 9289 N N . LEU B 1 342 ? -22.969 41.812 5.871 1 94.62 342 LEU B N 1
ATOM 9290 C CA . LEU B 1 342 ? -22.266 42.812 6.66 1 94.62 342 LEU B CA 1
ATOM 9291 C C . LEU B 1 342 ? -21 43.281 5.957 1 94.62 342 LEU B C 1
ATOM 9293 O O . LEU B 1 342 ? -20.719 44.469 5.902 1 94.62 342 LEU B O 1
ATOM 9297 N N . LEU B 1 343 ? -20.203 42.375 5.59 1 94.06 343 LEU B N 1
ATOM 9298 C CA . LEU B 1 343 ? -18.953 42.625 4.867 1 94.06 343 LEU B CA 1
ATOM 9299 C C . LEU B 1 343 ? -18.828 41.688 3.668 1 94.06 343 LEU B C 1
ATOM 9301 O O . LEU B 1 343 ? -19.266 40.531 3.727 1 94.06 343 LEU B O 1
ATOM 9305 N N . GLN B 1 344 ? -18.297 42.125 2.641 1 93.56 344 GLN B N 1
ATOM 9306 C CA . GLN B 1 344 ? -17.953 41.312 1.462 1 93.56 344 GLN B CA 1
ATOM 9307 C C . GLN B 1 344 ? -16.672 41.844 0.805 1 93.56 344 GLN B C 1
ATOM 9309 O O . GLN B 1 344 ? -16.516 43.062 0.643 1 93.56 344 GLN B O 1
ATOM 9314 N N . GLU B 1 345 ? -15.789 40.969 0.576 1 93.81 345 GLU B N 1
ATOM 9315 C CA . GLU B 1 345 ? -14.523 41.344 -0.043 1 93.81 345 GLU B CA 1
ATOM 9316 C C . GLU B 1 345 ? -14.125 40.375 -1.138 1 93.81 345 GLU B C 1
ATOM 9318 O O . GLU B 1 345 ? -14.531 39.219 -1.113 1 93.81 345 GLU B O 1
ATOM 9323 N N . GLN B 1 346 ? -13.414 40.875 -2.074 1 95.31 346 GLN B N 1
ATOM 9324 C CA . GLN B 1 346 ? -12.812 40.094 -3.145 1 95.31 346 GLN B CA 1
ATOM 9325 C C . GLN B 1 346 ? -11.328 40.406 -3.303 1 95.31 346 GLN B C 1
ATOM 9327 O O . GLN B 1 346 ? -10.922 41.562 -3.107 1 95.31 346 GLN B O 1
ATOM 9332 N N . SER B 1 347 ? -10.562 39.469 -3.561 1 93 347 SER B N 1
ATOM 9333 C CA . SER B 1 347 ? -9.125 39.625 -3.738 1 93 347 SER B CA 1
ATOM 9334 C C . SER B 1 347 ? -8.633 38.906 -4.98 1 93 347 SER B C 1
ATOM 9336 O O . SER B 1 347 ? -9.281 37.969 -5.449 1 93 347 SER B O 1
ATOM 9338 N N . GLU B 1 348 ? -7.496 39.406 -5.547 1 90.19 348 GLU B N 1
ATOM 9339 C CA . GLU B 1 348 ? -6.863 38.719 -6.664 1 90.19 348 GLU B CA 1
ATOM 9340 C C . GLU B 1 348 ? -5.977 37.594 -6.176 1 90.19 348 GLU B C 1
ATOM 9342 O O . GLU B 1 348 ? -5.543 36.75 -6.965 1 90.19 348 GLU B O 1
ATOM 9347 N N . ILE B 1 349 ? -5.715 37.562 -4.965 1 91.44 349 ILE B N 1
ATOM 9348 C CA . ILE B 1 349 ? -4.891 36.531 -4.371 1 91.44 349 ILE B CA 1
ATOM 9349 C C . ILE B 1 349 ? -5.781 35.5 -3.684 1 91.44 349 ILE B C 1
ATOM 9351 O O . ILE B 1 349 ? -6.441 34.688 -4.352 1 91.44 349 ILE B O 1
ATOM 9355 N N . TRP B 1 350 ? -5.848 35.312 -2.426 1 94.19 350 TRP B N 1
ATOM 9356 C CA . TRP B 1 350 ? -6.75 34.5 -1.62 1 94.19 350 TRP B CA 1
ATOM 9357 C C . TRP B 1 350 ? -6.926 35.094 -0.228 1 94.19 350 TRP B C 1
ATOM 9359 O O . TRP B 1 350 ? -6.23 36.031 0.141 1 94.19 350 TRP B O 1
ATOM 9369 N N . PHE B 1 351 ? -7.934 34.656 0.431 1 94.69 351 PHE B N 1
ATOM 9370 C CA . PHE B 1 351 ? -8.156 35.031 1.822 1 94.69 351 PHE B CA 1
ATOM 9371 C C . PHE B 1 351 ? -7.738 33.906 2.76 1 94.69 351 PHE B C 1
ATOM 9373 O O . PHE B 1 351 ? -8.07 32.719 2.527 1 94.69 351 PHE B O 1
ATOM 9380 N N . ASN B 1 352 ? -6.957 34.25 3.748 1 91.81 352 ASN B N 1
ATOM 9381 C CA . ASN B 1 352 ? -6.652 33.312 4.824 1 91.81 352 ASN B CA 1
ATOM 9382 C C . ASN B 1 352 ? -7.738 33.344 5.898 1 91.81 352 ASN B C 1
ATOM 9384 O O . ASN B 1 352 ? -8.008 34.375 6.504 1 91.81 352 ASN B O 1
ATOM 9388 N N . VAL B 1 353 ? -8.344 32.25 6.086 1 91.88 353 VAL B N 1
ATOM 9389 C CA . VAL B 1 353 ? -9.359 32.156 7.137 1 91.88 353 VAL B CA 1
ATOM 9390 C C . VAL B 1 353 ? -8.688 32.219 8.508 1 91.88 353 VAL B C 1
ATOM 9392 O O . VAL B 1 353 ? -7.57 31.734 8.688 1 91.88 353 VAL B O 1
ATOM 9395 N N . ASP B 1 354 ? -9.305 32.969 9.406 1 93 354 ASP B N 1
ATOM 9396 C CA . ASP B 1 354 ? -8.742 33.156 10.734 1 93 354 ASP B CA 1
ATOM 9397 C C . ASP B 1 354 ? -9.805 32.969 11.812 1 93 354 ASP B C 1
ATOM 9399 O O . ASP B 1 354 ? -10.961 32.656 11.508 1 93 354 ASP B O 1
ATOM 9403 N N . ASN B 1 355 ? -9.398 33.031 13.055 1 93 355 ASN B N 1
ATOM 9404 C CA . ASN B 1 355 ? -10.281 32.969 14.211 1 93 355 ASN B CA 1
ATOM 9405 C C . ASN B 1 355 ? -10.398 34.312 14.914 1 93 355 ASN B C 1
ATOM 9407 O O . ASN B 1 355 ? -10.477 34.375 16.141 1 93 355 ASN B O 1
ATOM 9411 N N . LEU B 1 356 ? -10.422 35.406 14.172 1 96.12 356 LEU B N 1
ATOM 9412 C CA . LEU B 1 356 ? -10.289 36.75 14.734 1 96.12 356 LEU B CA 1
ATOM 9413 C C . LEU B 1 356 ? -11.562 37.562 14.523 1 96.12 356 LEU B C 1
ATOM 9415 O O . LEU B 1 356 ? -11.516 38.781 14.367 1 96.12 356 LEU B O 1
ATOM 9419 N N . THR B 1 357 ? -12.68 36.938 14.438 1 96.38 357 THR B N 1
ATOM 9420 C CA . THR B 1 357 ? -13.977 37.594 14.367 1 96.38 357 THR B CA 1
ATOM 9421 C C . THR B 1 357 ? -14.742 37.438 15.68 1 96.38 357 THR B C 1
ATOM 9423 O O . THR B 1 357 ? -14.891 36.312 16.188 1 96.38 357 THR B O 1
ATOM 9426 N N . ARG B 1 358 ? -15.156 38.531 16.234 1 95.81 358 ARG B N 1
ATOM 9427 C CA . ARG B 1 358 ? -15.938 38.531 17.469 1 95.81 358 ARG B CA 1
ATOM 9428 C C . ARG B 1 358 ? -17 39.625 17.453 1 95.81 358 ARG B C 1
ATOM 9430 O O . ARG B 1 358 ? -16.688 40.781 17.297 1 95.81 358 ARG B O 1
ATOM 9437 N N . PHE B 1 359 ? -18.266 39.25 17.578 1 96.31 359 PHE B N 1
ATOM 9438 C CA . PHE B 1 359 ? -19.359 40.219 17.688 1 96.31 359 PHE B CA 1
ATOM 9439 C C . PHE B 1 359 ? -19.531 40.656 19.125 1 96.31 359 PHE B C 1
ATOM 9441 O O . PHE B 1 359 ? -19.453 39.844 20.047 1 96.31 359 PHE B O 1
ATOM 9448 N N . LEU B 1 360 ? -19.75 41.906 19.297 1 94.62 360 LEU B N 1
ATOM 9449 C CA . LEU B 1 360 ? -19.953 42.5 20.609 1 94.62 360 LEU B CA 1
ATOM 9450 C C . LEU B 1 360 ? -21.438 42.594 20.938 1 94.62 360 LEU B C 1
ATOM 9452 O O . LEU B 1 360 ? -22.297 42.312 20.094 1 94.62 360 LEU B O 1
ATOM 9456 N N . THR B 1 361 ? -21.672 42.906 22.219 1 92.12 361 THR B N 1
ATOM 9457 C CA . THR B 1 361 ? -23.062 43.062 22.641 1 92.12 361 THR B CA 1
ATOM 9458 C C . THR B 1 361 ? -23.734 44.188 21.859 1 92.12 361 THR B C 1
ATOM 9460 O O . THR B 1 361 ? -23.234 45.312 21.844 1 92.12 361 THR B O 1
ATOM 9463 N N . PRO B 1 362 ? -24.844 43.812 21.234 1 87.94 362 PRO B N 1
ATOM 9464 C CA . PRO B 1 362 ? -25.531 44.844 20.469 1 87.94 362 PRO B CA 1
ATOM 9465 C C . PRO B 1 362 ? -26.094 45.969 21.359 1 87.94 362 PRO B C 1
ATOM 9467 O O . PRO B 1 362 ? -26.594 45.688 22.453 1 87.94 362 PRO B O 1
ATOM 9470 N N . VAL B 1 363 ? -25.969 47.219 20.828 1 82.5 363 VAL B N 1
ATOM 9471 C CA . VAL B 1 363 ? -26.547 48.344 21.547 1 82.5 363 VAL B CA 1
ATOM 9472 C C . VAL B 1 363 ? -27.453 49.125 20.609 1 82.5 363 VAL B C 1
ATOM 9474 O O . VAL B 1 363 ? -27.016 49.656 19.578 1 82.5 363 VAL B O 1
ATOM 9477 N N . GLY B 1 364 ? -28.703 49.438 21 1 76.44 364 GLY B N 1
ATOM 9478 C CA . GLY B 1 364 ? -29.641 50.312 20.297 1 76.44 364 GLY B CA 1
ATOM 9479 C C . GLY B 1 364 ? -29.766 49.969 18.828 1 76.44 364 GLY B C 1
ATOM 9480 O O . GLY B 1 364 ? -29.781 50.875 17.984 1 76.44 364 GLY B O 1
ATOM 9481 N N . GLY B 1 365 ? -29.703 48.75 18.422 1 74 365 GLY B N 1
ATOM 9482 C CA . GLY B 1 365 ? -29.891 48.344 17.031 1 74 365 GLY B CA 1
ATOM 9483 C C . GLY B 1 365 ? -28.594 48.375 16.234 1 74 365 GLY B C 1
ATOM 9484 O O . GLY B 1 365 ? -28.578 48.031 15.047 1 74 365 GLY B O 1
ATOM 9485 N N . ILE B 1 366 ? -27.609 48.812 16.781 1 86.81 366 ILE B N 1
ATOM 9486 C CA . ILE B 1 366 ? -26.297 48.906 16.141 1 86.81 366 ILE B CA 1
ATOM 9487 C C . ILE B 1 366 ? -25.484 47.656 16.484 1 86.81 366 ILE B C 1
ATOM 9489 O O . ILE B 1 366 ? -25.391 47.281 17.641 1 86.81 366 ILE B O 1
ATOM 9493 N N . LEU B 1 367 ? -24.969 47.062 15.391 1 92.5 367 LEU B N 1
ATOM 9494 C CA . LEU B 1 367 ? -24.109 45.906 15.578 1 92.5 367 LEU B CA 1
ATOM 9495 C C . LEU B 1 367 ? -22.641 46.312 15.531 1 92.5 367 LEU B C 1
ATOM 9497 O O . LEU B 1 367 ? -22.234 47.125 14.688 1 92.5 367 LEU B O 1
ATOM 9501 N N . GLN B 1 368 ? -21.922 45.875 16.531 1 94 368 GLN B N 1
ATOM 9502 C CA . GLN B 1 368 ? -20.469 46.062 16.562 1 94 368 GLN B CA 1
ATOM 9503 C C . GLN B 1 368 ? -19.719 44.75 16.609 1 94 368 GLN B C 1
ATOM 9505 O O . GLN B 1 368 ? -20.172 43.781 17.266 1 94 368 GLN B O 1
ATOM 9510 N N . PHE B 1 369 ? -18.641 44.719 15.875 1 95.62 369 PHE B N 1
ATOM 9511 C CA . PHE B 1 369 ? -17.828 43.5 15.914 1 95.62 369 PHE B CA 1
ATOM 9512 C C . PHE B 1 369 ? -16.391 43.812 15.562 1 95.62 369 PHE B C 1
ATOM 9514 O O . PHE B 1 369 ? -16.094 44.844 14.961 1 95.62 369 PHE B O 1
ATOM 9521 N N . ILE B 1 370 ? -15.461 42.969 16.031 1 96.44 370 ILE B N 1
ATOM 9522 C CA . ILE B 1 370 ? -14.055 42.969 15.641 1 96.44 370 ILE B CA 1
ATOM 9523 C C . ILE B 1 370 ? -13.828 41.906 14.539 1 96.44 370 ILE B C 1
ATOM 9525 O O . ILE B 1 370 ? -14.359 40.812 14.609 1 96.44 370 ILE B O 1
ATOM 9529 N N . HIS B 1 371 ? -13.141 42.312 13.531 1 96.69 371 HIS B N 1
ATOM 9530 C CA . HIS B 1 371 ? -12.82 41.438 12.414 1 96.69 371 HIS B CA 1
ATOM 9531 C C . HIS B 1 371 ? -11.422 41.719 11.875 1 96.69 371 HIS B C 1
ATOM 9533 O O . HIS B 1 371 ? -10.969 42.875 11.891 1 96.69 371 HIS B O 1
ATOM 9539 N N . ALA B 1 372 ? -10.742 40.656 11.508 1 96.44 372 ALA B N 1
ATOM 9540 C CA . ALA B 1 372 ? -9.398 40.844 10.969 1 96.44 372 ALA B CA 1
ATOM 9541 C C . ALA B 1 372 ? -9.43 41.031 9.453 1 96.44 372 ALA B C 1
ATOM 9543 O O . ALA B 1 372 ? -10.336 40.562 8.781 1 96.44 372 ALA B O 1
ATOM 9544 N N . SER B 1 373 ? -8.453 41.719 8.984 1 94.44 373 SER B N 1
ATOM 9545 C CA . SER B 1 373 ? -8.297 41.969 7.551 1 94.44 373 SER B CA 1
ATOM 9546 C C . SER B 1 373 ? -6.828 42.125 7.176 1 94.44 373 SER B C 1
ATOM 9548 O O . SER B 1 373 ? -6.031 42.625 7.961 1 94.44 373 SER B O 1
ATOM 9550 N N . ASP B 1 374 ? -6.539 41.656 5.969 1 93.38 374 ASP B N 1
ATOM 9551 C CA . ASP B 1 374 ? -5.195 41.812 5.414 1 93.38 374 ASP B CA 1
ATOM 9552 C C . ASP B 1 374 ? -5.152 42.938 4.375 1 93.38 374 ASP B C 1
ATOM 9554 O O . ASP B 1 374 ? -4.246 42.969 3.535 1 93.38 374 ASP B O 1
ATOM 9558 N N . ARG B 1 375 ? -6.09 43.75 4.398 1 90.12 375 ARG B N 1
ATOM 9559 C CA . ARG B 1 375 ? -6.246 44.75 3.354 1 90.12 375 ARG B CA 1
ATOM 9560 C C . ARG B 1 375 ? -5.012 45.656 3.26 1 90.12 375 ARG B C 1
ATOM 9562 O O . ARG B 1 375 ? -4.684 46.156 2.184 1 90.12 375 ARG B O 1
ATOM 9569 N N . ASP B 1 376 ? -4.25 45.875 4.406 1 89.5 376 ASP B N 1
ATOM 9570 C CA . ASP B 1 376 ? -3.025 46.656 4.41 1 89.5 376 ASP B CA 1
ATOM 9571 C C . ASP B 1 376 ? -1.791 45.75 4.438 1 89.5 376 ASP B C 1
ATOM 9573 O O . ASP B 1 376 ? -0.791 46.094 5.078 1 89.5 376 ASP B O 1
ATOM 9577 N N . ASP B 1 377 ? -1.891 44.562 3.904 1 93.88 377 ASP B N 1
ATOM 9578 C CA . ASP B 1 377 ? -0.845 43.562 3.738 1 93.88 377 ASP B CA 1
ATOM 9579 C C . ASP B 1 377 ? -0.747 42.656 4.969 1 93.88 377 ASP B C 1
ATOM 9581 O O . ASP B 1 377 ? -1.069 41.469 4.902 1 93.88 377 ASP B O 1
ATOM 9585 N N . TYR B 1 378 ? -0.426 43.281 6.09 1 95.62 378 TYR B N 1
ATOM 9586 C CA . TYR B 1 378 ? -0.346 42.5 7.316 1 95.62 378 TYR B CA 1
ATOM 9587 C C . TYR B 1 378 ? -1.729 42.312 7.926 1 95.62 378 TYR B C 1
ATOM 9589 O O . TYR B 1 378 ? -2.645 43.094 7.676 1 95.62 378 TYR B O 1
ATOM 9597 N N . THR B 1 379 ? -1.918 41.219 8.656 1 96 379 THR B N 1
ATOM 9598 C CA . THR B 1 379 ? -3.188 40.969 9.32 1 96 379 THR B CA 1
ATOM 9599 C C . THR B 1 379 ? -3.391 41.875 10.508 1 96 379 THR B C 1
ATOM 9601 O O . THR B 1 379 ? -2.59 41.875 11.445 1 96 379 THR B O 1
ATOM 9604 N N . HIS B 1 380 ? -4.434 42.625 10.469 1 96 380 HIS B N 1
ATOM 9605 C CA . HIS B 1 380 ? -4.738 43.562 11.555 1 96 380 HIS B CA 1
ATOM 9606 C C . HIS B 1 380 ? -6.211 43.469 11.938 1 96 380 HIS B C 1
ATOM 9608 O O . HIS B 1 380 ? -7.031 42.969 11.18 1 96 380 HIS B O 1
ATOM 9614 N N . LEU B 1 381 ? -6.465 43.906 13.133 1 96.88 381 LEU B N 1
ATOM 9615 C CA . LEU B 1 381 ? -7.82 43.938 13.672 1 96.88 381 LEU B CA 1
ATOM 9616 C C . LEU B 1 381 ? -8.5 45.25 13.406 1 96.88 381 LEU B C 1
ATOM 9618 O O . LEU B 1 381 ? -7.867 46.312 13.5 1 96.88 381 LEU B O 1
ATOM 9622 N N . PHE B 1 382 ? -9.789 45.219 13.086 1 95.62 382 PHE B N 1
ATOM 9623 C CA . PHE B 1 382 ? -10.625 46.375 12.859 1 95.62 382 PHE B CA 1
ATOM 9624 C C . PHE B 1 382 ? -11.914 46.281 13.664 1 95.62 382 PHE B C 1
ATOM 9626 O O . PHE B 1 382 ? -12.492 45.219 13.812 1 95.62 382 PHE B O 1
ATOM 9633 N N . HIS B 1 383 ? -12.281 47.406 14.211 1 95.12 383 HIS B N 1
ATOM 9634 C CA . HIS B 1 383 ? -13.586 47.562 14.844 1 95.12 383 HIS B CA 1
ATOM 9635 C C . HIS B 1 383 ? -14.633 48.062 13.859 1 95.12 383 HIS B C 1
ATOM 9637 O O . HIS B 1 383 ? -14.469 49.125 13.266 1 95.12 383 HIS B O 1
ATOM 9643 N N . TYR B 1 384 ? -15.664 47.281 13.68 1 95 384 TYR B N 1
ATOM 9644 C CA . TYR B 1 384 ? -16.719 47.625 12.727 1 95 384 TYR B CA 1
ATOM 9645 C C . TYR B 1 384 ? -18 48 13.453 1 95 384 TYR B C 1
ATOM 9647 O O . TYR B 1 384 ? -18.328 47.438 14.492 1 95 384 TYR B O 1
ATOM 9655 N N . THR B 1 385 ? -18.641 48.938 12.906 1 93.12 385 THR B N 1
ATOM 9656 C CA . THR B 1 385 ? -19.984 49.312 13.305 1 93.12 385 THR B CA 1
ATOM 9657 C C . THR B 1 385 ? -20.953 49.219 12.125 1 93.12 385 THR B C 1
ATOM 9659 O O . THR B 1 385 ? -20.734 49.812 11.078 1 93.12 385 THR B O 1
ATOM 9662 N N . ALA B 1 386 ? -21.938 48.375 12.359 1 92.31 386 ALA B N 1
ATOM 9663 C CA . ALA B 1 386 ? -22.906 48.125 11.289 1 92.31 386 ALA B CA 1
ATOM 9664 C C . ALA B 1 386 ? -24.297 48.594 11.68 1 92.31 386 ALA B C 1
ATOM 9666 O O . ALA B 1 386 ? -24.812 48.219 12.742 1 92.31 386 ALA B O 1
ATOM 9667 N N . LYS B 1 387 ? -24.812 49.375 10.805 1 87.88 387 LYS B N 1
ATOM 9668 C CA . LYS B 1 387 ? -26.188 49.812 10.953 1 87.88 387 LYS B CA 1
ATOM 9669 C C . LYS B 1 387 ? -27.094 49.125 9.914 1 87.88 387 LYS B C 1
ATOM 9671 O O . LYS B 1 387 ? -26.844 49.25 8.711 1 87.88 387 LYS B O 1
ATOM 9676 N N . LEU B 1 388 ? -28.031 48.438 10.484 1 82.81 388 LEU B N 1
ATOM 9677 C CA . LEU B 1 388 ? -28.938 47.719 9.594 1 82.81 388 LEU B CA 1
ATOM 9678 C C . LEU B 1 388 ? -29.938 48.688 8.953 1 82.81 388 LEU B C 1
ATOM 9680 O O . LEU B 1 388 ? -30.406 49.625 9.594 1 82.81 388 LEU B O 1
ATOM 9684 N N . ASP B 1 389 ? -30.141 48.5 7.711 1 75.12 389 ASP B N 1
ATOM 9685 C CA . ASP B 1 389 ? -31.141 49.312 7.043 1 75.12 389 ASP B CA 1
ATOM 9686 C C . ASP B 1 389 ? -32.562 48.938 7.504 1 75.12 389 ASP B C 1
ATOM 9688 O O . ASP B 1 389 ? -32.719 47.969 8.242 1 75.12 389 ASP B O 1
ATOM 9692 N N . GLU B 1 390 ? -33.469 49.75 7.055 1 66.88 390 GLU B N 1
ATOM 9693 C CA . GLU B 1 390 ? -34.844 49.562 7.484 1 66.88 390 GLU B CA 1
ATOM 9694 C C . GLU B 1 390 ? -35.375 48.219 7.047 1 66.88 390 GLU B C 1
ATOM 9696 O O . GLU B 1 390 ? -36.156 47.594 7.773 1 66.88 390 GLU B O 1
ATOM 9701 N N . ALA B 1 391 ? -34.844 47.75 5.883 1 66 391 ALA B N 1
ATOM 9702 C CA . ALA B 1 391 ? -35.312 46.469 5.34 1 66 391 ALA B CA 1
ATOM 9703 C C . ALA B 1 391 ? -34.5 45.312 5.891 1 66 391 ALA B C 1
ATOM 9705 O O . ALA B 1 391 ? -34.906 44.156 5.734 1 66 391 ALA B O 1
ATOM 9706 N N . HIS B 1 392 ? -33.562 45.531 6.559 1 67.69 392 HIS B N 1
ATOM 9707 C CA . HIS B 1 392 ? -32.656 44.562 7.152 1 67.69 392 HIS B CA 1
ATOM 9708 C C . HIS B 1 392 ? -32.094 43.625 6.098 1 67.69 392 HIS B C 1
ATOM 9710 O O . HIS B 1 392 ? -32.125 42.406 6.281 1 67.69 392 HIS B O 1
ATOM 9716 N N . VAL B 1 393 ? -31.828 44.188 4.953 1 70.06 393 VAL B N 1
ATOM 9717 C CA . VAL B 1 393 ? -31.219 43.406 3.871 1 70.06 393 VAL B CA 1
ATOM 9718 C C . VAL B 1 393 ? -29.734 43.719 3.768 1 70.06 393 VAL B C 1
ATOM 9720 O O . VAL B 1 393 ? -28.922 42.844 3.479 1 70.06 393 VAL B O 1
ATOM 9723 N N . THR B 1 394 ? -29.391 45 4.008 1 74.69 394 THR B N 1
ATOM 9724 C CA . THR B 1 394 ? -28 45.406 3.959 1 74.69 394 THR B CA 1
ATOM 9725 C C . THR B 1 394 ? -27.656 46.281 5.176 1 74.69 394 THR B C 1
ATOM 9727 O O . THR B 1 394 ? -28.547 46.781 5.848 1 74.69 394 THR B O 1
ATOM 9730 N N . ALA B 1 395 ? -26.375 46.125 5.387 1 84.81 395 ALA B N 1
ATOM 9731 C CA . ALA B 1 395 ? -25.891 46.969 6.48 1 84.81 395 ALA B CA 1
ATOM 9732 C C . ALA B 1 395 ? -24.812 47.938 5.996 1 84.81 395 ALA B C 1
ATOM 9734 O O . ALA B 1 395 ? -24.062 47.625 5.07 1 84.81 395 ALA B O 1
ATOM 9735 N N . THR B 1 396 ? -24.922 49.156 6.441 1 85.38 396 THR B N 1
ATOM 9736 C CA . THR B 1 396 ? -23.828 50.094 6.242 1 85.38 396 THR B CA 1
ATOM 9737 C C . THR B 1 396 ? -22.797 49.969 7.355 1 85.38 396 THR B C 1
ATOM 9739 O O . THR B 1 396 ? -23.125 50.062 8.539 1 85.38 396 THR B O 1
ATOM 9742 N N . CYS B 1 397 ? -21.562 49.594 6.91 1 88.69 397 CYS B N 1
ATOM 9743 C CA . CYS B 1 397 ? -20.531 49.312 7.902 1 88.69 397 CYS B CA 1
ATOM 9744 C C . CYS B 1 397 ? -19.453 50.375 7.863 1 88.69 397 CYS B C 1
ATOM 9746 O O . CYS B 1 397 ? -19.047 50.812 6.789 1 88.69 397 CYS B O 1
ATOM 9748 N N . SER B 1 398 ? -19.094 50.906 8.984 1 90.88 398 SER B N 1
ATOM 9749 C CA . SER B 1 398 ? -17.891 51.719 9.164 1 90.88 398 SER B CA 1
ATOM 9750 C C . SER B 1 398 ? -16.844 51 10.008 1 90.88 398 SER B C 1
ATOM 9752 O O . SER B 1 398 ? -17.203 50.094 10.797 1 90.88 398 SER B O 1
ATOM 9754 N N . SER B 1 399 ? -15.594 51.25 9.719 1 91.75 399 SER B N 1
ATOM 9755 C CA . SER B 1 399 ? -14.57 50.531 10.469 1 91.75 399 SER B CA 1
ATOM 9756 C C . SER B 1 399 ? -13.461 51.469 10.93 1 91.75 399 SER B C 1
ATOM 9758 O O . SER B 1 399 ? -13.203 52.469 10.297 1 91.75 399 SER B O 1
ATOM 9760 N N . ARG B 1 400 ? -12.859 51.219 11.977 1 91.31 400 ARG B N 1
ATOM 9761 C CA . ARG B 1 400 ? -11.656 51.844 12.5 1 91.31 400 ARG B CA 1
ATOM 9762 C C . ARG B 1 400 ? -10.617 50.812 12.891 1 91.31 400 ARG B C 1
ATOM 9764 O O . ARG B 1 400 ? -10.961 49.75 13.414 1 91.31 400 ARG B O 1
ATOM 9771 N N . PRO B 1 401 ? -9.352 51.125 12.68 1 93.06 401 PRO B N 1
ATOM 9772 C CA . PRO B 1 401 ? -8.305 50.156 13.016 1 93.06 401 PRO B CA 1
ATOM 9773 C C . PRO B 1 401 ? -8.102 50 14.523 1 93.06 401 PRO B C 1
ATOM 9775 O O . PRO B 1 401 ? -8.102 51 15.25 1 93.06 401 PRO B O 1
ATOM 9778 N N . VAL B 1 402 ? -8.07 48.812 14.969 1 94.94 402 VAL B N 1
ATOM 9779 C CA . VAL B 1 402 ? -7.684 48.5 16.344 1 94.94 402 VAL B CA 1
ATOM 9780 C C . VAL B 1 402 ? -6.168 48.312 16.422 1 94.94 402 VAL B C 1
ATOM 9782 O O . VAL B 1 402 ? -5.543 48.688 17.422 1 94.94 402 VAL B O 1
ATOM 9785 N N . THR B 1 403 ? -5.582 47.719 15.453 1 94.81 403 THR B N 1
ATOM 9786 C CA . THR B 1 403 ? -4.141 47.531 15.32 1 94.81 403 THR B CA 1
ATOM 9787 C C . THR B 1 403 ? -3.66 48 13.953 1 94.81 403 THR B C 1
ATOM 9789 O O . THR B 1 403 ? -4.457 48.125 13.023 1 94.81 403 THR B O 1
ATOM 9792 N N . ALA B 1 404 ? -2.363 48.281 13.82 1 93.44 404 ALA B N 1
ATOM 9793 C CA . ALA B 1 404 ? -1.753 48.719 12.562 1 93.44 404 ALA B CA 1
ATOM 9794 C C . ALA B 1 404 ? -0.232 48.625 12.633 1 93.44 404 ALA B C 1
ATOM 9796 O O . ALA B 1 404 ? 0.345 48.594 13.727 1 93.44 404 ALA B O 1
ATOM 9797 N N . GLY B 1 405 ? 0.375 48.562 11.492 1 93.31 405 GLY B N 1
ATOM 9798 C CA . GLY B 1 405 ? 1.827 48.531 11.422 1 93.31 405 GLY B CA 1
ATOM 9799 C C . GLY B 1 405 ? 2.375 47.406 10.586 1 93.31 405 GLY B C 1
ATOM 9800 O O . GLY B 1 405 ? 1.619 46.719 9.898 1 93.31 405 GLY B O 1
ATOM 9801 N N . ASN B 1 406 ? 3.721 47.25 10.617 1 93.81 406 ASN B N 1
ATOM 9802 C CA . ASN B 1 406 ? 4.398 46.25 9.82 1 93.81 406 ASN B CA 1
ATOM 9803 C C . ASN B 1 406 ? 4.617 44.969 10.617 1 93.81 406 ASN B C 1
ATOM 9805 O O . ASN B 1 406 ? 5.742 44.469 10.711 1 93.81 406 ASN B O 1
ATOM 9809 N N . TRP B 1 407 ? 3.635 44.531 11.156 1 94.88 407 TRP B N 1
ATOM 9810 C CA . TRP B 1 407 ? 3.557 43.281 11.898 1 94.88 407 TRP B CA 1
ATOM 9811 C C . TRP B 1 407 ? 2.176 42.656 11.758 1 94.88 407 TRP B C 1
ATOM 9813 O O . TRP B 1 407 ? 1.263 43.25 11.195 1 94.88 407 TRP B O 1
ATOM 9823 N N . SER B 1 408 ? 1.994 41.438 12.148 1 95.69 408 SER B N 1
ATOM 9824 C CA . SER B 1 408 ? 0.744 40.719 11.922 1 95.69 408 SER B CA 1
ATOM 9825 C C . SER B 1 408 ? 0.186 40.156 13.227 1 95.69 408 SER B C 1
ATOM 9827 O O . SER B 1 408 ? 0.94 39.656 14.07 1 95.69 408 SER B O 1
ATOM 9829 N N . VAL B 1 409 ? -1.176 40.219 13.391 1 95.44 409 VAL B N 1
ATOM 9830 C CA . VAL B 1 409 ? -1.885 39.406 14.391 1 95.44 409 VAL B CA 1
ATOM 9831 C C . VAL B 1 409 ? -1.946 37.969 13.961 1 95.44 409 VAL B C 1
ATOM 9833 O O . VAL B 1 409 ? -2.234 37.656 12.797 1 95.44 409 VAL B O 1
ATOM 9836 N N . LEU B 1 410 ? -1.557 37.094 14.875 1 92.44 410 LEU B N 1
ATOM 9837 C CA . LEU B 1 410 ? -1.601 35.688 14.539 1 92.44 410 LEU B CA 1
ATOM 9838 C C . LEU B 1 410 ? -3.041 35.188 14.43 1 92.44 410 LEU B C 1
ATOM 9840 O O . LEU B 1 410 ? -3.873 35.5 15.281 1 92.44 410 LEU B O 1
ATOM 9844 N N . LYS B 1 411 ? -3.33 34.406 13.484 1 89.94 411 LYS B N 1
ATOM 9845 C CA . LYS B 1 411 ? -4.691 34.062 13.086 1 89.94 411 LYS B CA 1
ATOM 9846 C C . LYS B 1 411 ? -5.238 32.906 13.922 1 89.94 411 LYS B C 1
ATOM 9848 O O . LYS B 1 411 ? -6.445 32.812 14.156 1 89.94 411 LYS B O 1
ATOM 9853 N N . GLU B 1 412 ? -4.465 31.984 14.406 1 85.31 412 GLU B N 1
ATOM 9854 C CA . GLU B 1 412 ? -4.898 30.703 14.93 1 85.31 412 GLU B CA 1
ATOM 9855 C C . GLU B 1 412 ? -5.359 30.812 16.375 1 85.31 412 GLU B C 1
ATOM 9857 O O . GLU B 1 412 ? -6.371 30.234 16.766 1 85.31 412 GLU B O 1
ATOM 9862 N N . PRO B 1 413 ? -4.707 31.656 17.234 1 86.62 413 PRO B N 1
ATOM 9863 C CA . PRO B 1 413 ? -5.043 31.656 18.656 1 86.62 413 PRO B CA 1
ATOM 9864 C C . PRO B 1 413 ? -6.402 32.281 18.938 1 86.62 413 PRO B C 1
ATOM 9866 O O . PRO B 1 413 ? -6.992 32.062 20 1 86.62 413 PRO B O 1
ATOM 9869 N N . GLY B 1 414 ? -6.844 33.188 18.062 1 89.62 414 GLY B N 1
ATOM 9870 C CA . GLY B 1 414 ? -8.07 33.938 18.297 1 89.62 414 GLY B CA 1
ATOM 9871 C C . GLY B 1 414 ? -7.852 35.188 19.094 1 89.62 414 GLY B C 1
ATOM 9872 O O . GLY B 1 414 ? -6.734 35.719 19.141 1 89.62 414 GLY B O 1
ATOM 9873 N N . LEU B 1 415 ? -8.953 35.812 19.531 1 93.38 415 LEU B N 1
ATOM 9874 C CA . LEU B 1 415 ? -8.867 37.031 20.297 1 93.38 415 LEU B CA 1
ATOM 9875 C C . LEU B 1 415 ? -9.828 37 21.469 1 93.38 415 LEU B C 1
ATOM 9877 O O . LEU B 1 415 ? -10.711 36.156 21.547 1 93.38 415 LEU B O 1
ATOM 9881 N N . PHE B 1 416 ? -9.516 37.781 22.469 1 94.81 416 PHE B N 1
ATOM 9882 C CA . PHE B 1 416 ? -10.383 38 23.625 1 94.81 416 PHE B CA 1
ATOM 9883 C C . PHE B 1 416 ? -10.734 39.469 23.75 1 94.81 416 PHE B C 1
ATOM 9885 O O . PHE B 1 416 ? -9.859 40.344 23.656 1 94.81 416 PHE B O 1
ATOM 9892 N N . VAL B 1 417 ? -12.039 39.781 23.891 1 95 417 VAL B N 1
ATOM 9893 C CA . VAL B 1 417 ? -12.477 41.156 24 1 95 417 VAL B CA 1
ATOM 9894 C C . VAL B 1 417 ? -13.086 41.406 25.375 1 95 417 VAL B C 1
ATOM 9896 O O . VAL B 1 417 ? -14.039 40.719 25.766 1 95 417 VAL B O 1
ATOM 9899 N N . ASP B 1 418 ? -12.484 42.344 26.141 1 95.06 418 ASP B N 1
ATOM 9900 C CA . ASP B 1 418 ? -13.062 42.875 27.359 1 95.06 418 ASP B CA 1
ATOM 9901 C C . ASP B 1 418 ? -13.945 44.094 27.062 1 95.06 418 ASP B C 1
ATOM 9903 O O . ASP B 1 418 ? -13.453 45.219 27.031 1 95.06 418 ASP B O 1
ATOM 9907 N N . GLU B 1 419 ? -15.195 43.844 26.953 1 93.19 419 GLU B N 1
ATOM 9908 C CA . GLU B 1 419 ? -16.109 44.906 26.516 1 93.19 419 GLU B CA 1
ATOM 9909 C C . GLU B 1 419 ? -16.234 45.969 27.594 1 93.19 419 GLU B C 1
ATOM 9911 O O . GLU B 1 419 ? -16.438 47.156 27.266 1 93.19 419 GLU B O 1
ATOM 9916 N N . LYS B 1 420 ? -16.141 45.594 28.812 1 91.81 420 LYS B N 1
ATOM 9917 C CA . LYS B 1 420 ? -16.266 46.531 29.906 1 91.81 420 LYS B CA 1
ATOM 9918 C C . LYS B 1 420 ? -15.156 47.594 29.844 1 91.81 420 LYS B C 1
ATOM 9920 O O . LYS B 1 420 ? -15.422 48.781 30 1 91.81 420 LYS B O 1
ATOM 9925 N N . ARG B 1 421 ? -13.977 47.156 29.578 1 92.94 421 ARG B N 1
ATOM 9926 C CA . ARG B 1 421 ? -12.828 48.062 29.594 1 92.94 421 ARG B CA 1
ATOM 9927 C C . ARG B 1 421 ? -12.445 48.469 28.172 1 92.94 421 ARG B C 1
ATOM 9929 O O . ARG B 1 421 ? -11.531 49.281 27.969 1 92.94 421 ARG B O 1
ATOM 9936 N N . LYS B 1 422 ? -13.086 47.844 27.172 1 92.5 422 LYS B N 1
ATOM 9937 C CA . LYS B 1 422 ? -12.836 48.094 25.75 1 92.5 422 LYS B CA 1
ATOM 9938 C C . LYS B 1 422 ? -11.406 47.719 25.375 1 92.5 422 LYS B C 1
ATOM 9940 O O . LYS B 1 422 ? -10.703 48.5 24.719 1 92.5 422 LYS B O 1
ATOM 9945 N N . HIS B 1 423 ? -10.969 46.625 25.953 1 94.94 423 HIS B N 1
ATOM 9946 C CA . HIS B 1 423 ? -9.656 46.062 25.625 1 94.94 423 HIS B CA 1
ATOM 9947 C C . HIS B 1 423 ? -9.781 44.875 24.688 1 94.94 423 HIS B C 1
ATOM 9949 O O . HIS B 1 423 ? -10.703 44.062 24.812 1 94.94 423 HIS B O 1
ATOM 9955 N N . VAL B 1 424 ? -8.922 44.781 23.656 1 96.19 424 VAL B N 1
ATOM 9956 C CA . VAL B 1 424 ? -8.82 43.625 22.781 1 96.19 424 VAL B CA 1
ATOM 9957 C C . VAL B 1 424 ? -7.477 42.938 23 1 96.19 424 VAL B C 1
ATOM 9959 O O . VAL B 1 424 ? -6.418 43.562 22.844 1 96.19 424 VAL B O 1
ATOM 9962 N N . TYR B 1 425 ? -7.5 41.688 23.422 1 96.06 425 TYR B N 1
ATOM 9963 C CA . TYR B 1 425 ? -6.309 40.875 23.641 1 96.06 425 TYR B CA 1
ATOM 9964 C C . TYR B 1 425 ? -6.055 39.938 22.453 1 96.06 425 TYR B C 1
ATOM 9966 O O . TYR B 1 425 ? -6.977 39.312 21.938 1 96.06 425 TYR B O 1
ATOM 9974 N N . PHE B 1 426 ? -4.82 39.906 21.938 1 95 426 PHE B N 1
ATOM 9975 C CA . PHE B 1 426 ? -4.465 39.094 20.766 1 95 426 PHE B CA 1
ATOM 9976 C C . PHE B 1 426 ? -2.988 38.75 20.797 1 95 426 PHE B C 1
ATOM 9978 O O . PHE B 1 426 ? -2.203 39.344 21.531 1 95 426 PHE B O 1
ATOM 9985 N N . VAL B 1 427 ? -2.629 37.719 20.078 1 93.56 427 VAL B N 1
ATOM 9986 C CA . VAL B 1 427 ? -1.233 37.312 19.906 1 93.56 427 VAL B CA 1
ATOM 9987 C C . VAL B 1 427 ? -0.698 37.875 18.594 1 93.56 427 VAL B C 1
ATOM 9989 O O . VAL B 1 427 ? -1.394 37.844 17.578 1 93.56 427 VAL B O 1
ATOM 9992 N N . ALA B 1 428 ? 0.503 38.438 18.625 1 94.88 428 ALA B N 1
ATOM 9993 C CA . ALA B 1 428 ? 1.07 39.062 17.438 1 94.88 428 ALA B CA 1
ATOM 9994 C C . ALA B 1 428 ? 2.592 38.938 17.422 1 94.88 428 ALA B C 1
ATOM 9996 O O . ALA B 1 428 ? 3.201 38.594 18.438 1 94.88 428 ALA B O 1
ATOM 9997 N N . ASN B 1 429 ? 3.127 39.219 16.25 1 94.75 429 ASN B N 1
ATOM 9998 C CA . ASN B 1 429 ? 4.578 39.219 16.109 1 94.75 429 ASN B CA 1
ATOM 9999 C C . ASN B 1 429 ? 5.133 40.625 16.016 1 94.75 429 ASN B C 1
ATOM 10001 O O . ASN B 1 429 ? 6.027 40.906 15.203 1 94.75 429 ASN B O 1
ATOM 10005 N N . LYS B 1 430 ? 4.59 41.5 16.781 1 94.25 430 LYS B N 1
ATOM 10006 C CA . LYS B 1 430 ? 4.918 42.906 16.719 1 94.25 430 LYS B CA 1
ATOM 10007 C C . LYS B 1 430 ? 6.367 43.156 17.141 1 94.25 430 LYS B C 1
ATOM 10009 O O . LYS B 1 430 ? 7.062 43.969 16.547 1 94.25 430 LYS B O 1
ATOM 10014 N N . HIS B 1 431 ? 6.914 42.5 18.172 1 93.12 431 HIS B N 1
ATOM 10015 C CA . HIS B 1 431 ? 8.281 42.688 18.641 1 93.12 431 HIS B CA 1
ATOM 10016 C C . HIS B 1 431 ? 9.297 42.25 17.594 1 93.12 431 HIS B C 1
ATOM 10018 O O . HIS B 1 431 ? 10.305 42.938 17.375 1 93.12 431 HIS B O 1
ATOM 10024 N N . HIS B 1 432 ? 9.133 41.125 17.109 1 93.5 432 HIS B N 1
ATOM 10025 C CA . HIS B 1 432 ? 9.953 40.531 16.078 1 93.5 432 HIS B CA 1
ATOM 10026 C C . HIS B 1 432 ? 9.164 39.5 15.258 1 93.5 432 HIS B C 1
ATOM 10028 O O . HIS B 1 432 ? 8.328 38.781 15.805 1 93.5 432 HIS B O 1
ATOM 10034 N N . PRO B 1 433 ? 9.438 39.406 13.945 1 92.81 433 PRO B N 1
ATOM 10035 C CA . PRO B 1 433 ? 8.672 38.469 13.117 1 92.81 433 PRO B CA 1
ATOM 10036 C C . PRO B 1 433 ? 8.789 37.031 13.594 1 92.81 433 PRO B C 1
ATOM 10038 O O . PRO B 1 433 ? 7.938 36.188 13.281 1 92.81 433 PRO B O 1
ATOM 10041 N N . SER B 1 434 ? 9.82 36.688 14.328 1 92.75 434 SER B N 1
ATOM 10042 C CA . SER B 1 434 ? 10.016 35.312 14.789 1 92.75 434 SER B CA 1
ATOM 10043 C C . SER B 1 434 ? 9.414 35.125 16.172 1 92.75 434 SER B C 1
ATOM 10045 O O . SER B 1 434 ? 9.406 34 16.688 1 92.75 434 SER B O 1
ATOM 10047 N N . ASP B 1 435 ? 8.875 36.188 16.75 1 92.06 435 ASP B N 1
ATOM 10048 C CA . ASP B 1 435 ? 8.297 36.094 18.094 1 92.06 435 ASP B CA 1
ATOM 10049 C C . ASP B 1 435 ? 6.773 36.031 18.031 1 92.06 435 ASP B C 1
ATOM 10051 O O . ASP B 1 435 ? 6.172 36.438 17.031 1 92.06 435 ASP B O 1
ATOM 10055 N N . ALA B 1 436 ? 6.152 35.5 18.984 1 92.12 436 ALA B N 1
ATOM 10056 C CA . ALA B 1 436 ? 4.715 35.531 19.234 1 92.12 436 ALA B CA 1
ATOM 10057 C C . ALA B 1 436 ? 4.418 35.906 20.688 1 92.12 436 ALA B C 1
ATOM 10059 O O . ALA B 1 436 ? 4.793 35.156 21.594 1 92.12 436 ALA B O 1
ATOM 10060 N N . ASN B 1 437 ? 3.816 37.031 20.859 1 93.75 437 ASN B N 1
ATOM 10061 C CA . ASN B 1 437 ? 3.531 37.5 22.203 1 93.75 437 ASN B CA 1
ATOM 10062 C C . ASN B 1 437 ? 2.072 37.938 22.344 1 93.75 437 ASN B C 1
ATOM 10064 O O . ASN B 1 437 ? 1.416 38.25 21.359 1 93.75 437 ASN B O 1
ATOM 10068 N N . LEU B 1 438 ? 1.611 37.812 23.562 1 94.88 438 LEU B N 1
ATOM 10069 C CA . LEU B 1 438 ? 0.281 38.344 23.859 1 94.88 438 LEU B CA 1
ATOM 10070 C C . LEU B 1 438 ? 0.308 39.844 24 1 94.88 438 LEU B C 1
ATOM 10072 O O . LEU B 1 438 ? 1.144 40.406 24.719 1 94.88 438 LEU B O 1
ATOM 10076 N N . TYR B 1 439 ? -0.602 40.562 23.281 1 95.56 439 TYR B N 1
ATOM 10077 C CA . TYR B 1 439 ? -0.739 42.031 23.297 1 95.56 439 TYR B CA 1
ATOM 10078 C C . TYR B 1 439 ? -2.152 42.438 23.703 1 95.56 439 TYR B C 1
ATOM 10080 O O . TYR B 1 439 ? -3.072 41.594 23.688 1 95.56 439 TYR B O 1
ATOM 10088 N N . VAL B 1 440 ? -2.258 43.656 24.141 1 96.25 440 VAL B N 1
ATOM 10089 C CA . VAL B 1 440 ? -3.561 44.25 24.391 1 96.25 440 VAL B CA 1
ATOM 10090 C C . VAL B 1 440 ? -3.629 45.625 23.719 1 96.25 440 VAL B C 1
ATOM 10092 O O . VAL B 1 440 ? -2.643 46.375 23.719 1 96.25 440 VAL B O 1
ATOM 10095 N N . SER B 1 441 ? -4.711 45.875 23.062 1 94.88 441 SER B N 1
ATOM 10096 C CA . SER B 1 441 ? -5.008 47.188 22.484 1 94.88 441 SER B CA 1
ATOM 10097 C C . SER B 1 441 ? -6.371 47.688 22.938 1 94.88 441 SER B C 1
ATOM 10099 O O . SER B 1 441 ? -7.203 46.938 23.422 1 94.88 441 SER B O 1
ATOM 10101 N N . SER B 1 442 ? -6.488 49.031 22.844 1 89.94 442 SER B N 1
ATOM 10102 C CA . SER B 1 442 ? -7.785 49.625 23.141 1 89.94 442 SER B CA 1
ATOM 10103 C C . SER B 1 442 ? -8.672 49.656 21.891 1 89.94 442 SER B C 1
ATOM 10105 O O . SER B 1 442 ? -8.18 49.875 20.781 1 89.94 442 SER B O 1
ATOM 10107 N N . GLU B 1 443 ? -9.984 49.5 22.125 1 76.94 443 GLU B N 1
ATOM 10108 C CA . GLU B 1 443 ? -10.953 49.531 21.031 1 76.94 443 GLU B CA 1
ATOM 10109 C C . GLU B 1 443 ? -11.133 50.969 20.516 1 76.94 443 GLU B C 1
ATOM 10111 O O . GLU B 1 443 ? -11.523 51.156 19.359 1 76.94 443 GLU B O 1
ATOM 10116 N N . THR B 1 444 ? -11.125 52 21.375 1 64.38 444 THR B N 1
ATOM 10117 C CA . THR B 1 444 ? -11.57 53.344 21.094 1 64.38 444 THR B CA 1
ATOM 10118 C C . THR B 1 444 ? -10.391 54.25 20.703 1 64.38 444 THR B C 1
ATOM 10120 O O . THR B 1 444 ? -10.555 55.438 20.469 1 64.38 444 THR B O 1
ATOM 10123 N N . CYS B 1 445 ? -9.312 53.844 20.688 1 53 445 CYS B N 1
ATOM 10124 C CA . CYS B 1 445 ? -8.258 54.844 20.656 1 53 445 CYS B CA 1
ATOM 10125 C C . CYS B 1 445 ? -8.305 55.656 19.375 1 53 445 CYS B C 1
ATOM 10127 O O . CYS B 1 445 ? -7.73 55.25 18.359 1 53 445 CYS B O 1
ATOM 10129 N N . THR B 1 446 ? -9.523 56.188 18.906 1 43.69 446 THR B N 1
ATOM 10130 C CA . THR B 1 446 ? -9.5 57.094 17.75 1 43.69 446 THR B CA 1
ATOM 10131 C C . THR B 1 446 ? -9.07 58.469 18.172 1 43.69 446 THR B C 1
ATOM 10133 O O . THR B 1 446 ? -9.086 59.406 17.359 1 43.69 446 THR B O 1
ATOM 10136 N N . SER B 1 447 ? -9.336 58.969 19.453 1 37.25 447 SER B N 1
ATOM 10137 C CA . SER B 1 447 ? -9.547 60.406 19.594 1 37.25 447 SER B CA 1
ATOM 10138 C C . SER B 1 447 ? -8.344 61.188 19.062 1 37.25 447 SER B C 1
ATOM 10140 O O . SER B 1 447 ? -7.199 60.781 19.25 1 37.25 447 SER B O 1
ATOM 10142 N N . ASP B 1 448 ? -8.633 62.125 18.234 1 38.91 448 ASP B N 1
ATOM 10143 C CA . ASP B 1 448 ? -7.793 63.25 17.859 1 38.91 448 ASP B CA 1
ATOM 10144 C C . ASP B 1 448 ? -6.992 63.781 19.062 1 38.91 448 ASP B C 1
ATOM 10146 O O . ASP B 1 448 ? -6.051 64.562 18.891 1 38.91 448 ASP B O 1
ATOM 10150 N N . LYS B 1 449 ? -7.645 63.906 20.219 1 43.47 449 LYS B N 1
ATOM 10151 C CA . LYS B 1 449 ? -7.078 64.625 21.344 1 43.47 449 LYS B CA 1
ATOM 10152 C C . LYS B 1 449 ? -6.18 63.75 22.188 1 43.47 449 LYS B C 1
ATOM 10154 O O . LYS B 1 449 ? -5.84 64.125 23.328 1 43.47 449 LYS B O 1
ATOM 10159 N N . CYS B 1 450 ? -6.258 62.531 21.953 1 35.84 450 CYS B N 1
ATOM 10160 C CA . CYS B 1 450 ? -5.289 61.812 22.781 1 35.84 450 CYS B CA 1
ATOM 10161 C C . CYS B 1 450 ? -3.873 62.312 22.516 1 35.84 450 CYS B C 1
ATOM 10163 O O . CYS B 1 450 ? -3.371 62.219 21.391 1 35.84 450 CYS B O 1
ATOM 10165 N N . VAL B 1 451 ? -3.457 63.25 23.172 1 36.59 451 VAL B N 1
ATOM 10166 C CA . VAL B 1 451 ? -2.146 63.906 23.172 1 36.59 451 VAL B CA 1
ATOM 10167 C C . VAL B 1 451 ? -1.057 62.844 22.984 1 36.59 451 VAL B C 1
ATOM 10169 O O . VAL B 1 451 ? 0.005 63.125 22.422 1 36.59 451 VAL B O 1
ATOM 10172 N N . VAL B 1 452 ? -1.202 61.781 23.688 1 35.88 452 VAL B N 1
ATOM 10173 C CA . VAL B 1 452 ? -0.132 60.812 23.516 1 35.88 452 VAL B CA 1
ATOM 10174 C C . VAL B 1 452 ? -0.187 60.219 22.109 1 35.88 452 VAL B C 1
ATOM 10176 O O . VAL B 1 452 ? 0.819 59.719 21.609 1 35.88 452 VAL B O 1
ATOM 10179 N N . CYS B 1 453 ? -1.362 60.125 21.562 1 36.56 453 CYS B N 1
ATOM 10180 C CA . CYS B 1 453 ? -1.477 59.625 20.188 1 36.56 453 CYS B CA 1
ATOM 10181 C C . CYS B 1 453 ? -1.05 60.688 19.188 1 36.56 453 CYS B C 1
ATOM 10183 O O . CYS B 1 453 ? -1.249 60.531 17.984 1 36.56 453 CYS B O 1
ATOM 10185 N N . TYR B 1 454 ? -0.967 61.969 19.516 1 34.56 454 TYR B N 1
ATOM 10186 C CA . TYR B 1 454 ? -0.609 62.969 18.5 1 34.56 454 TYR B CA 1
ATOM 10187 C C . TYR B 1 454 ? 0.438 62.406 17.547 1 34.56 454 TYR B C 1
ATOM 10189 O O . TYR B 1 454 ? 0.575 62.875 16.422 1 34.56 454 TYR B O 1
ATOM 10197 N N . SER B 1 455 ? 1.721 62.281 18.141 1 36.41 455 SER B N 1
ATOM 10198 C CA . SER B 1 455 ? 2.646 62.031 17.031 1 36.41 455 SER B CA 1
ATOM 10199 C C . SER B 1 455 ? 2.152 60.906 16.125 1 36.41 455 SER B C 1
ATOM 10201 O O . SER B 1 455 ? 2.059 61.094 14.914 1 36.41 455 SER B O 1
ATOM 10203 N N . ASP B 1 456 ? 2.711 59.594 16.281 1 36.84 456 ASP B N 1
ATOM 10204 C CA . ASP B 1 456 ? 2.512 58.469 15.375 1 36.84 456 ASP B CA 1
ATOM 10205 C C . ASP B 1 456 ? 1.104 57.906 15.508 1 36.84 456 ASP B C 1
ATOM 10207 O O . ASP B 1 456 ? 0.679 57.531 16.609 1 36.84 456 ASP B O 1
ATOM 10211 N N . SER B 1 457 ? -0.024 58.375 14.961 1 40.22 457 SER B N 1
ATOM 10212 C CA . SER B 1 457 ? -1.348 57.844 14.633 1 40.22 457 SER B CA 1
ATOM 10213 C C . SER B 1 457 ? -1.449 56.344 14.953 1 40.22 457 SER B C 1
ATOM 10215 O O . SER B 1 457 ? -2.445 55.719 14.617 1 40.22 457 SER B O 1
ATOM 10217 N N . SER B 1 458 ? -0.509 55.594 15.172 1 48.53 458 SER B N 1
ATOM 10218 C CA . SER B 1 458 ? -0.46 54.125 15.102 1 48.53 458 SER B CA 1
ATOM 10219 C C . SER B 1 458 ? -1.122 53.5 16.328 1 48.53 458 SER B C 1
ATOM 10221 O O . SER B 1 458 ? -1.016 54.031 17.438 1 48.53 458 SER B O 1
ATOM 10223 N N . ALA B 1 459 ? -2.338 52.75 16.188 1 62.38 459 ALA B N 1
ATOM 10224 C CA . ALA B 1 459 ? -2.959 51.781 17.094 1 62.38 459 ALA B CA 1
ATOM 10225 C C . ALA B 1 459 ? -1.936 51.219 18.078 1 62.38 459 ALA B C 1
ATOM 10227 O O . ALA B 1 459 ? -0.969 50.594 17.672 1 62.38 459 ALA B O 1
ATOM 10228 N N . TYR B 1 460 ? -1.919 51.844 19.375 1 80.94 460 TYR B N 1
ATOM 10229 C CA . TYR B 1 460 ? -0.964 51.438 20.406 1 80.94 460 TYR B CA 1
ATOM 10230 C C . TYR B 1 460 ? -1.326 50.094 20.984 1 80.94 460 TYR B C 1
ATOM 10232 O O . TYR B 1 460 ? -2.477 49.844 21.359 1 80.94 460 TYR B O 1
ATOM 10240 N N . SER B 1 461 ? -0.521 49.125 20.797 1 90.62 461 SER B N 1
ATOM 10241 C CA . SER B 1 461 ? -0.638 47.781 21.406 1 90.62 461 SER B CA 1
ATOM 10242 C C . SER B 1 461 ? 0.449 47.562 22.438 1 90.62 461 SER B C 1
ATOM 10244 O O . SER B 1 461 ? 1.631 47.781 22.188 1 90.62 461 SER B O 1
ATOM 10246 N N . LYS B 1 462 ? 0.062 47.188 23.641 1 93.5 462 LYS B N 1
ATOM 10247 C CA . LYS B 1 462 ? 0.99 46.938 24.734 1 93.5 462 LYS B CA 1
ATOM 10248 C C . LYS B 1 462 ? 1.251 45.438 24.891 1 93.5 462 LYS B C 1
ATOM 10250 O O . LYS B 1 462 ? 0.315 44.625 24.875 1 93.5 462 LYS B O 1
ATOM 10255 N N . ILE B 1 463 ? 2.545 45.062 24.984 1 94.62 463 ILE B N 1
ATOM 10256 C CA . ILE B 1 463 ? 2.934 43.656 25.156 1 94.62 463 ILE B CA 1
ATOM 10257 C C . ILE B 1 463 ? 2.66 43.219 26.594 1 94.62 463 ILE B C 1
ATOM 10259 O O . ILE B 1 463 ? 2.9 44 27.547 1 94.62 463 ILE B O 1
ATOM 10263 N N . LEU B 1 464 ? 2.098 42.031 26.766 1 94.81 464 LEU B N 1
ATOM 10264 C CA . LEU B 1 464 ? 1.765 41.531 28.094 1 94.81 464 LEU B CA 1
ATOM 10265 C C . LEU B 1 464 ? 2.662 40.344 28.469 1 94.81 464 LEU B C 1
ATOM 10267 O O . LEU B 1 464 ? 3.062 40.219 29.625 1 94.81 464 LEU B O 1
ATOM 10271 N N . SER B 1 465 ? 2.932 39.469 27.562 1 92.25 465 SER B N 1
ATOM 10272 C CA . SER B 1 465 ? 3.789 38.344 27.859 1 92.25 465 SER B CA 1
ATOM 10273 C C . SER B 1 465 ? 5.266 38.719 27.766 1 92.25 465 SER B C 1
ATOM 10275 O O . SER B 1 465 ? 5.598 39.844 27.453 1 92.25 465 SER B O 1
ATOM 10277 N N . GLY B 1 466 ? 6.145 37.688 28.062 1 88.94 466 GLY B N 1
ATOM 10278 C CA . GLY B 1 466 ? 7.566 37.969 28.172 1 88.94 466 GLY B CA 1
ATOM 10279 C C . GLY B 1 466 ? 8.211 38.312 26.844 1 88.94 466 GLY B C 1
ATOM 10280 O O . GLY B 1 466 ? 7.953 37.656 25.844 1 88.94 466 GLY B O 1
ATOM 10281 N N . ILE B 1 467 ? 9.023 39.344 26.891 1 88.19 467 ILE B N 1
ATOM 10282 C CA . ILE B 1 467 ? 9.797 39.719 25.719 1 88.19 467 ILE B CA 1
ATOM 10283 C C . ILE B 1 467 ? 10.898 38.688 25.453 1 88.19 467 ILE B C 1
ATOM 10285 O O . ILE B 1 467 ? 11.523 38.188 26.391 1 88.19 467 ILE B O 1
ATOM 10289 N N . GLY B 1 468 ? 11.117 38.375 24.266 1 87 468 GLY B N 1
ATOM 10290 C CA . GLY B 1 468 ? 12.141 37.406 23.906 1 87 468 GLY B CA 1
ATOM 10291 C C . GLY B 1 468 ? 11.672 35.969 24.031 1 87 468 GLY B C 1
ATOM 10292 O O . GLY B 1 468 ? 12.422 35.031 23.734 1 87 468 GLY B O 1
ATOM 10293 N N . LEU B 1 469 ? 10.469 35.812 24.5 1 88.12 469 LEU B N 1
ATOM 10294 C CA . LEU B 1 469 ? 9.836 34.5 24.594 1 88.12 469 LEU B CA 1
ATOM 10295 C C . LEU B 1 469 ? 8.648 34.406 23.641 1 88.12 469 LEU B C 1
ATOM 10297 O O . LEU B 1 469 ? 7.969 35.406 23.391 1 88.12 469 LEU B O 1
ATOM 10301 N N . SER B 1 470 ? 8.531 33.281 23.125 1 86.06 470 SER B N 1
ATOM 10302 C CA . SER B 1 470 ? 7.41 33.094 22.203 1 86.06 470 SER B CA 1
ATOM 10303 C C . SER B 1 470 ? 6.312 32.25 22.828 1 86.06 470 SER B C 1
ATOM 10305 O O . SER B 1 470 ? 6.59 31.203 23.422 1 86.06 470 SER B O 1
ATOM 10307 N N . TYR B 1 471 ? 5.113 32.75 22.625 1 80.5 471 TYR B N 1
ATOM 10308 C CA . TYR B 1 471 ? 3.902 32 22.938 1 80.5 471 TYR B CA 1
ATOM 10309 C C . TYR B 1 471 ? 3.807 30.75 22.094 1 80.5 471 TYR B C 1
ATOM 10311 O O . TYR B 1 471 ? 4.062 30.781 20.875 1 80.5 471 TYR B O 1
ATOM 10319 N N . ARG B 1 472 ? 3.596 29.625 22.828 1 71.88 472 ARG B N 1
ATOM 10320 C CA . ARG B 1 472 ? 3.498 28.375 22.078 1 71.88 472 ARG B CA 1
ATOM 10321 C C . ARG B 1 472 ? 2.307 28.391 21.125 1 71.88 472 ARG B C 1
ATOM 10323 O O . ARG B 1 472 ? 1.224 28.859 21.484 1 71.88 472 ARG B O 1
ATOM 10330 N N . HIS B 1 473 ? 2.641 28.172 19.844 1 58.28 473 HIS B N 1
ATOM 10331 C CA . HIS B 1 473 ? 1.556 28.094 18.875 1 58.28 473 HIS B CA 1
ATOM 10332 C C . HIS B 1 473 ? 1.645 26.812 18.047 1 58.28 473 HIS B C 1
ATOM 10334 O O . HIS B 1 473 ? 2.658 26.125 18.078 1 58.28 473 HIS B O 1
ATOM 10340 N N . VAL B 1 474 ? 0.484 26.359 17.344 1 46.66 474 VAL B N 1
ATOM 10341 C CA . VAL B 1 474 ? 0.112 25.156 16.625 1 46.66 474 VAL B CA 1
ATOM 10342 C C . VAL B 1 474 ? 1.2 24.797 15.617 1 46.66 474 VAL B C 1
ATOM 10344 O O . VAL B 1 474 ? 1.464 23.625 15.367 1 46.66 474 VAL B O 1
ATOM 10347 N N . SER B 1 475 ? 1.787 25.766 14.922 1 46.38 475 SER B N 1
ATOM 10348 C CA . SER B 1 475 ? 2.547 25.438 13.719 1 46.38 475 SER B CA 1
ATOM 10349 C C . SER B 1 475 ? 3.777 24.594 14.055 1 46.38 475 SER B C 1
ATOM 10351 O O . SER B 1 475 ? 4.562 24.25 13.172 1 46.38 475 SER B O 1
ATOM 10353 N N . ASP B 1 476 ? 3.91 24.219 15.305 1 45 476 ASP B N 1
ATOM 10354 C CA . ASP B 1 476 ? 5.109 23.5 15.727 1 45 476 ASP B CA 1
ATOM 10355 C C . ASP B 1 476 ? 5.105 22.062 15.203 1 45 476 ASP B C 1
ATOM 10357 O O . ASP B 1 476 ? 6.102 21.359 15.328 1 45 476 ASP B O 1
ATOM 10361 N N . PHE B 1 477 ? 3.998 21.703 14.414 1 45.19 477 PHE B N 1
ATOM 10362 C CA . PHE B 1 477 ? 3.783 20.312 14 1 45.19 477 PHE B CA 1
ATOM 10363 C C . PHE B 1 477 ? 4.676 19.969 12.812 1 45.19 477 PHE B C 1
ATOM 10365 O O . PHE B 1 477 ? 5.059 18.797 12.641 1 45.19 477 PHE B O 1
ATOM 10372 N N . VAL B 1 478 ? 4.93 21.047 11.969 1 43.28 478 VAL B N 1
ATOM 10373 C CA . VAL B 1 478 ? 5.609 20.672 10.734 1 43.28 478 VAL B CA 1
ATOM 10374 C C . VAL B 1 478 ? 6.93 19.969 11.07 1 43.28 478 VAL B C 1
ATOM 10376 O O . VAL B 1 478 ? 7.344 19.047 10.367 1 43.28 478 VAL B O 1
ATOM 10379 N N . LEU B 1 479 ? 7.508 20.516 12.117 1 43.38 479 LEU B N 1
ATOM 10380 C CA . LEU B 1 479 ? 8.867 20.047 12.352 1 43.38 479 LEU B CA 1
ATOM 10381 C C . LEU B 1 479 ? 8.906 19.078 13.531 1 43.38 479 LEU B C 1
ATOM 10383 O O . LEU B 1 479 ? 9.711 18.141 13.547 1 43.38 479 LEU B O 1
ATOM 10387 N N . SER B 1 480 ? 8.039 19.453 14.586 1 44.97 480 SER B N 1
ATOM 10388 C CA . SER B 1 480 ? 8.289 18.672 15.797 1 44.97 480 SER B CA 1
ATOM 10389 C C . SER B 1 480 ? 7.184 17.656 16.031 1 44.97 480 SER B C 1
ATOM 10391 O O . SER B 1 480 ? 6 17.984 15.984 1 44.97 480 SER B O 1
ATOM 10393 N N . GLN B 1 481 ? 7.359 16.422 15.5 1 45.34 481 GLN B N 1
ATOM 10394 C CA . GLN B 1 481 ? 6.512 15.273 15.797 1 45.34 481 GLN B CA 1
ATOM 10395 C C . GLN B 1 481 ? 6.074 15.273 17.266 1 45.34 481 GLN B C 1
ATOM 10397 O O . GLN B 1 481 ? 5.246 14.461 17.672 1 45.34 481 GLN B O 1
ATOM 10402 N N . TYR B 1 482 ? 6.562 16.312 18.094 1 40.53 482 TYR B N 1
ATOM 10403 C CA . TYR B 1 482 ? 6.488 16.125 19.547 1 40.53 482 TYR B CA 1
ATOM 10404 C C . TYR B 1 482 ? 5.414 17.016 20.156 1 40.53 482 TYR B C 1
ATOM 10406 O O . TYR B 1 482 ? 5.012 16.812 21.312 1 40.53 482 TYR B O 1
ATOM 10414 N N . GLU B 1 483 ? 5.059 18.141 19.5 1 49.16 483 GLU B N 1
ATOM 10415 C CA . GLU B 1 483 ? 4.246 19.078 20.281 1 49.16 483 GLU B CA 1
ATOM 10416 C C . GLU B 1 483 ? 2.936 19.391 19.562 1 49.16 483 GLU B C 1
ATOM 10418 O O . GLU B 1 483 ? 2.844 20.375 18.828 1 49.16 483 GLU B O 1
ATOM 10423 N N . ARG B 1 484 ? 2.098 18.406 19.547 1 50.41 484 ARG B N 1
ATOM 10424 C CA . ARG B 1 484 ? 0.789 18.703 18.984 1 50.41 484 ARG B CA 1
ATOM 10425 C C . ARG B 1 484 ? -0.14 19.312 20.031 1 50.41 484 ARG B C 1
ATOM 10427 O O . ARG B 1 484 ? -0.313 18.75 21.109 1 50.41 484 ARG B O 1
ATOM 10434 N N . MET B 1 485 ? -0.24 20.75 20.203 1 52.75 485 MET B N 1
ATOM 10435 C CA . MET B 1 485 ? -1.213 21.297 21.141 1 52.75 485 MET B CA 1
ATOM 10436 C C . MET B 1 485 ? -2.076 22.359 20.469 1 52.75 485 MET B C 1
ATOM 10438 O O . MET B 1 485 ? -1.629 23.031 19.531 1 52.75 485 MET B O 1
ATOM 10442 N N . GLU B 1 486 ? -3.295 22.359 20.828 1 56.19 486 GLU B N 1
ATOM 10443 C CA . GLU B 1 486 ? -4.227 23.391 20.391 1 56.19 486 GLU B CA 1
ATOM 10444 C C . GLU B 1 486 ? -3.814 24.766 20.922 1 56.19 486 GLU B C 1
ATOM 10446 O O . GLU B 1 486 ? -3.352 24.875 22.062 1 56.19 486 GLU B O 1
ATOM 10451 N N . CYS B 1 487 ? -3.545 25.75 20.016 1 59.5 487 CYS B N 1
ATOM 10452 C CA . CYS B 1 487 ? -3.266 27.109 20.453 1 59.5 487 CYS B CA 1
ATOM 10453 C C . CYS B 1 487 ? -4.539 27.797 20.906 1 59.5 487 CYS B C 1
ATOM 10455 O O . CYS B 1 487 ? -5.5 27.922 20.141 1 59.5 487 CYS B O 1
ATOM 10457 N N . GLU B 1 488 ? -4.684 27.812 22.25 1 68.69 488 GLU B N 1
ATOM 10458 C CA . GLU B 1 488 ? -5.852 28.516 22.781 1 68.69 488 GLU B CA 1
ATOM 10459 C C . GLU B 1 488 ? -5.441 29.703 23.625 1 68.69 488 GLU B C 1
ATOM 10461 O O . GLU B 1 488 ? -4.43 29.656 24.328 1 68.69 488 GLU B O 1
ATOM 10466 N N . LEU B 1 489 ? -6.059 30.812 23.312 1 81.5 489 LEU B N 1
ATOM 10467 C CA . LEU B 1 489 ? -5.902 31.969 24.188 1 81.5 489 LEU B CA 1
ATOM 10468 C C . LEU B 1 489 ? -6.797 31.828 25.422 1 81.5 489 LEU B C 1
ATOM 10470 O O . LEU B 1 489 ? -8.023 31.844 25.297 1 81.5 489 LEU B O 1
ATOM 10474 N N . GLN B 1 490 ? -6.176 31.562 26.562 1 84.31 490 GLN B N 1
ATOM 10475 C CA . GLN B 1 490 ? -6.922 31.438 27.812 1 84.31 490 GLN B CA 1
ATOM 10476 C C . GLN B 1 490 ? -6.656 32.625 28.734 1 84.31 490 GLN B C 1
ATOM 10478 O O . GLN B 1 490 ? -5.586 32.719 29.328 1 84.31 490 GLN B O 1
ATOM 10483 N N . LEU B 1 491 ? -7.641 33.375 28.828 1 93.56 491 LEU B N 1
ATOM 10484 C CA . LEU B 1 491 ? -7.488 34.656 29.547 1 93.56 491 LEU B CA 1
ATOM 10485 C C . LEU B 1 491 ? -8.766 35.031 30.297 1 93.56 491 LEU B C 1
ATOM 10487 O O . LEU B 1 491 ? -9.867 34.75 29.812 1 93.56 491 LEU B O 1
ATOM 10491 N N . ASN B 1 492 ? -8.594 35.469 31.562 1 95.19 492 ASN B N 1
ATOM 10492 C CA . ASN B 1 492 ? -9.594 36.156 32.375 1 95.19 492 ASN B CA 1
ATOM 10493 C C . ASN B 1 492 ? -9.141 37.562 32.75 1 95.19 492 ASN B C 1
ATOM 10495 O O . ASN B 1 492 ? -8.195 37.719 33.5 1 95.19 492 ASN B O 1
ATOM 10499 N N . PRO B 1 493 ? -9.812 38.531 32.219 1 94.5 493 PRO B N 1
ATOM 10500 C CA . PRO B 1 493 ? -9.312 39.906 32.375 1 94.5 493 PRO B CA 1
ATOM 10501 C C . PRO B 1 493 ? -9.25 40.312 33.844 1 94.5 493 PRO B C 1
ATOM 10503 O O . PRO B 1 493 ? -8.508 41.25 34.188 1 94.5 493 PRO B O 1
ATOM 10506 N N . GLU B 1 494 ? -10.008 39.656 34.719 1 94.06 494 GLU B N 1
ATOM 10507 C CA . GLU B 1 494 ? -9.984 39.969 36.156 1 94.06 494 GLU B CA 1
ATOM 10508 C C . GLU B 1 494 ? -8.859 39.25 36.875 1 94.06 494 GLU B C 1
ATOM 10510 O O . GLU B 1 494 ? -8.5 39.625 38 1 94.06 494 GLU B O 1
ATOM 10515 N N . ILE B 1 495 ? -8.336 38.25 36.25 1 95.75 495 ILE B N 1
ATOM 10516 C CA . ILE B 1 495 ? -7.383 37.406 36.938 1 95.75 495 ILE B CA 1
ATOM 10517 C C . ILE B 1 495 ? -6.027 37.469 36.25 1 95.75 495 ILE B C 1
ATOM 10519 O O . ILE B 1 495 ? -5.031 37.875 36.844 1 95.75 495 ILE B O 1
ATOM 10523 N N . GLY B 1 496 ? -5.969 37.062 35.062 1 96.5 496 GLY B N 1
ATOM 10524 C CA . GLY B 1 496 ? -4.734 36.969 34.281 1 96.5 496 GLY B CA 1
ATOM 10525 C C . GLY B 1 496 ? -4.828 35.969 33.156 1 96.5 496 GLY B C 1
ATOM 10526 O O . GLY B 1 496 ? -5.906 35.75 32.594 1 96.5 496 GLY B O 1
ATOM 10527 N N . PHE B 1 497 ? -3.684 35.469 32.688 1 94.81 497 PHE B N 1
ATOM 10528 C CA . PHE B 1 497 ? -3.672 34.469 31.609 1 94.81 497 PHE B CA 1
ATOM 10529 C C . PHE B 1 497 ? -2.588 33.438 31.844 1 94.81 497 PHE B C 1
ATOM 10531 O O . PHE B 1 497 ? -1.638 33.656 32.594 1 94.81 497 PHE B O 1
ATOM 10538 N N . VAL B 1 498 ? -2.828 32.25 31.266 1 92.56 498 VAL B N 1
ATOM 10539 C CA . VAL B 1 498 ? -1.889 31.125 31.312 1 92.56 498 VAL B CA 1
ATOM 10540 C C . VAL B 1 498 ? -1.38 30.828 29.906 1 92.56 498 VAL B C 1
ATOM 10542 O O . VAL B 1 498 ? -2.133 30.922 28.922 1 92.56 498 VAL B O 1
ATOM 10545 N N . CYS B 1 499 ? -0.092 30.547 29.781 1 89.56 499 CYS B N 1
ATOM 10546 C CA . CYS B 1 499 ? 0.429 30.219 28.469 1 89.56 499 CYS B CA 1
ATOM 10547 C C . CYS B 1 499 ? 1.699 29.375 28.578 1 89.56 499 CYS B C 1
ATOM 10549 O O . CYS B 1 499 ? 2.328 29.344 29.641 1 89.56 499 CYS B O 1
ATOM 10551 N N . TRP B 1 500 ? 1.92 28.656 27.531 1 87.88 500 TRP B N 1
ATOM 10552 C CA . TRP B 1 500 ? 3.234 28.062 27.328 1 87.88 500 TRP B CA 1
ATOM 10553 C C . TRP B 1 500 ? 4.168 29.031 26.609 1 87.88 500 TRP B C 1
ATOM 10555 O O . TRP B 1 500 ? 3.766 29.703 25.656 1 87.88 500 TRP B O 1
ATOM 10565 N N . GLU B 1 501 ? 5.363 29.188 27.094 1 89 501 GLU B N 1
ATOM 10566 C CA . GLU B 1 501 ? 6.324 30.062 26.438 1 89 501 GLU B CA 1
ATOM 10567 C C . GLU B 1 501 ? 7.703 29.422 26.359 1 89 501 GLU B C 1
ATOM 10569 O O . GLU B 1 501 ? 8.047 28.594 27.203 1 89 501 GLU B O 1
ATOM 10574 N N . SER B 1 502 ? 8.406 29.719 25.359 1 89.69 502 SER B N 1
ATOM 10575 C CA . SER B 1 502 ? 9.758 29.219 25.156 1 89.69 502 SER B CA 1
ATOM 10576 C C . SER B 1 502 ? 10.562 30.156 24.25 1 89.69 502 SER B C 1
ATOM 10578 O O . SER B 1 502 ? 10.039 31.172 23.797 1 89.69 502 SER B O 1
ATOM 10580 N N . SER B 1 503 ? 11.828 29.953 24.094 1 91.62 503 SER B N 1
ATOM 10581 C CA . SER B 1 503 ? 12.719 30.609 23.141 1 91.62 503 SER B CA 1
ATOM 10582 C C . SER B 1 503 ? 13.75 29.625 22.609 1 91.62 503 SER B C 1
ATOM 10584 O O . SER B 1 503 ? 13.758 28.453 22.969 1 91.62 503 SER B O 1
ATOM 10586 N N . LEU B 1 504 ? 14.578 30.094 21.719 1 91.62 504 LEU B N 1
ATOM 10587 C CA . LEU B 1 504 ? 15.656 29.25 21.188 1 91.62 504 LEU B CA 1
ATOM 10588 C C . LEU B 1 504 ? 16.594 28.812 22.312 1 91.62 504 LEU B C 1
ATOM 10590 O O . LEU B 1 504 ? 17.203 27.75 22.234 1 91.62 504 LEU B O 1
ATOM 10594 N N . GLN B 1 505 ? 16.609 29.562 23.406 1 90.56 505 GLN B N 1
ATOM 10595 C CA . GLN B 1 505 ? 17.562 29.281 24.469 1 90.56 505 GLN B CA 1
ATOM 10596 C C . GLN B 1 505 ? 16.875 28.812 25.734 1 90.56 505 GLN B C 1
ATOM 10598 O O . GLN B 1 505 ? 17.531 28.547 26.75 1 90.56 505 GLN B O 1
ATOM 10603 N N . MET B 1 506 ? 15.57 28.719 25.688 1 87.75 506 MET B N 1
ATOM 10604 C CA . MET B 1 506 ? 14.82 28.312 26.875 1 87.75 506 MET B CA 1
ATOM 10605 C C . MET B 1 506 ? 13.773 27.266 26.516 1 87.75 506 MET B C 1
ATOM 10607 O O . MET B 1 506 ? 12.883 27.516 25.719 1 87.75 506 MET B O 1
ATOM 10611 N N . PRO B 1 507 ? 13.859 26.062 27.156 1 84.56 507 PRO B N 1
ATOM 10612 C CA . PRO B 1 507 ? 12.82 25.062 26.938 1 84.56 507 PRO B CA 1
ATOM 10613 C C . PRO B 1 507 ? 11.438 25.547 27.344 1 84.56 507 PRO B C 1
ATOM 10615 O O . PRO B 1 507 ? 11.312 26.5 28.125 1 84.56 507 PRO B O 1
ATOM 10618 N N . PRO B 1 508 ? 10.414 24.906 26.812 1 85.5 508 PRO B N 1
ATOM 10619 C CA . PRO B 1 508 ? 9.047 25.328 27.109 1 85.5 508 PRO B CA 1
ATOM 10620 C C . PRO B 1 508 ? 8.703 25.266 28.594 1 85.5 508 PRO B C 1
ATOM 10622 O O . PRO B 1 508 ? 9.109 24.312 29.281 1 85.5 508 PRO B O 1
ATOM 10625 N N . ARG B 1 509 ? 8.047 26.234 29.094 1 87.25 509 ARG B N 1
ATOM 10626 C CA . ARG B 1 509 ? 7.496 26.266 30.438 1 87.25 509 ARG B CA 1
ATOM 10627 C C . ARG B 1 509 ? 6.059 26.781 30.438 1 87.25 509 ARG B C 1
ATOM 10629 O O . ARG B 1 509 ? 5.703 27.625 29.609 1 87.25 509 ARG B O 1
ATOM 10636 N N . CYS B 1 510 ? 5.27 26.266 31.234 1 89.38 510 CYS B N 1
ATOM 10637 C CA . CYS B 1 510 ? 3.906 26.734 31.453 1 89.38 510 CYS B CA 1
ATOM 10638 C C . CYS B 1 510 ? 3.852 27.766 32.594 1 89.38 510 CYS B C 1
ATOM 10640 O O . CYS B 1 510 ? 4.355 27.516 33.688 1 89.38 510 CYS B O 1
ATOM 10642 N N . VAL B 1 511 ? 3.234 28.906 32.344 1 91.94 511 VAL B N 1
ATOM 10643 C CA . VAL B 1 511 ? 3.318 29.984 33.312 1 91.94 511 VAL B CA 1
ATOM 10644 C C . VAL B 1 511 ? 1.962 30.672 33.469 1 91.94 511 VAL B C 1
ATOM 10646 O O . VAL B 1 511 ? 1.129 30.594 32.562 1 91.94 511 VAL B O 1
ATOM 10649 N N . PHE B 1 512 ? 1.785 31.312 34.594 1 94.62 512 PHE B N 1
ATOM 10650 C CA . PHE B 1 512 ? 0.637 32.188 34.844 1 94.62 512 PHE B CA 1
ATOM 10651 C C . PHE B 1 512 ? 1.076 33.625 35.031 1 94.62 512 PHE B C 1
ATOM 10653 O O . PHE B 1 512 ? 1.939 33.906 35.844 1 94.62 512 PHE B O 1
ATOM 10660 N N . TYR B 1 513 ? 0.477 34.531 34.25 1 94.62 513 TYR B N 1
ATOM 10661 C CA . TYR B 1 513 ? 0.644 36 34.375 1 94.62 513 TYR B CA 1
ATOM 10662 C C . TYR B 1 513 ? -0.581 36.625 35.031 1 94.62 513 TYR B C 1
ATOM 10664 O O . TYR B 1 513 ? -1.715 36.344 34.625 1 94.62 513 TYR B O 1
ATOM 10672 N N . ARG B 1 514 ? -0.36 37.438 35.969 1 95.12 514 ARG B N 1
ATOM 10673 C CA . ARG B 1 514 ? -1.438 38.219 36.562 1 95.12 514 ARG B CA 1
ATOM 10674 C C . ARG B 1 514 ? -1.625 39.562 35.844 1 95.12 514 ARG B C 1
ATOM 10676 O O . ARG B 1 514 ? -0.652 40.281 35.562 1 95.12 514 ARG B O 1
ATOM 10683 N N . LEU B 1 515 ? -2.844 39.875 35.531 1 95.19 515 LEU B N 1
ATOM 10684 C CA . LEU B 1 515 ? -3.146 41.156 34.906 1 95.19 515 LEU B CA 1
ATOM 10685 C C . LEU B 1 515 ? -3.398 42.25 35.969 1 95.19 515 LEU B C 1
ATOM 10687 O O . LEU B 1 515 ? -4.039 41.969 37 1 95.19 515 LEU B O 1
ATOM 10691 N N . HIS B 1 516 ? -2.852 43.438 35.719 1 93.69 516 HIS B N 1
ATOM 10692 C CA . HIS B 1 516 ? -3.039 44.594 36.625 1 93.69 516 HIS B CA 1
ATOM 10693 C C . HIS B 1 516 ? -3.682 45.75 35.875 1 93.69 516 HIS B C 1
ATOM 10695 O O . HIS B 1 516 ? -3.133 46.25 34.875 1 93.69 516 HIS B O 1
ATOM 10701 N N . HIS B 1 517 ? -4.832 46.125 36.406 1 93.88 517 HIS B N 1
ATOM 10702 C CA . HIS B 1 517 ? -5.488 47.312 35.906 1 93.88 517 HIS B CA 1
ATOM 10703 C C . HIS B 1 517 ? -5.234 48.531 36.812 1 93.88 517 HIS B C 1
ATOM 10705 O O . HIS B 1 517 ? -5.898 48.656 37.844 1 93.88 517 HIS B O 1
ATOM 10711 N N . LEU B 1 518 ? -4.332 49.312 36.469 1 89.19 518 LEU B N 1
ATOM 10712 C CA . LEU B 1 518 ? -3.963 50.438 37.312 1 89.19 518 LEU B CA 1
ATOM 10713 C C . LEU B 1 518 ? -4.77 51.688 36.938 1 89.19 518 LEU B C 1
ATOM 10715 O O . LEU B 1 518 ? -5.059 51.906 35.781 1 89.19 518 LEU B O 1
ATOM 10719 N N . ASN B 1 519 ? -4.934 52.438 38 1 84.75 519 ASN B N 1
ATOM 10720 C CA . ASN B 1 519 ? -5.676 53.656 37.781 1 84.75 519 ASN B CA 1
ATOM 10721 C C . ASN B 1 519 ? -4.891 54.656 36.938 1 84.75 519 ASN B C 1
ATOM 10723 O O . ASN B 1 519 ? -3.703 54.875 37.156 1 84.75 519 ASN B O 1
ATOM 10727 N N . GLY B 1 520 ? -5.449 55.156 36 1 80.38 520 GLY B N 1
ATOM 10728 C CA . GLY B 1 520 ? -4.824 56.125 35.125 1 80.38 520 GLY B CA 1
ATOM 10729 C C . GLY B 1 520 ? -4.285 55.531 33.844 1 80.38 520 GLY B C 1
ATOM 10730 O O . GLY B 1 520 ? -4.105 56.25 32.844 1 80.38 520 GLY B O 1
ATOM 10731 N N . ASP B 1 521 ? -4.008 54.281 34 1 82.12 521 ASP B N 1
ATOM 10732 C CA . ASP B 1 521 ? -3.465 53.656 32.781 1 82.12 521 ASP B CA 1
ATOM 10733 C C . ASP B 1 521 ? -4.582 53.156 31.859 1 82.12 521 ASP B C 1
ATOM 10735 O O . ASP B 1 521 ? -5.574 52.594 32.344 1 82.12 521 ASP B O 1
ATOM 10739 N N . ARG B 1 522 ? -4.387 53.344 30.656 1 85.25 522 ARG B N 1
ATOM 10740 C CA . ARG B 1 522 ? -5.395 53 29.672 1 85.25 522 ARG B CA 1
ATOM 10741 C C . ARG B 1 522 ? -5.387 51.469 29.422 1 85.25 522 ARG B C 1
ATOM 10743 O O . ARG B 1 522 ? -6.426 50.906 29.109 1 85.25 522 ARG B O 1
ATOM 10750 N N . LEU B 1 523 ? -4.273 50.906 29.438 1 93.81 523 LEU B N 1
ATOM 10751 C CA . LEU B 1 523 ? -4.125 49.469 29.172 1 93.81 523 LEU B CA 1
ATOM 10752 C C . LEU B 1 523 ? -3.51 48.781 30.375 1 93.81 523 LEU B C 1
ATOM 10754 O O . LEU B 1 523 ? -2.725 49.344 31.125 1 93.81 523 LEU B O 1
ATOM 10758 N N . PRO B 1 524 ? -3.857 47.531 30.516 1 95.19 524 PRO B N 1
ATOM 10759 C CA . PRO B 1 524 ? -3.334 46.781 31.656 1 95.19 524 PRO B CA 1
ATOM 10760 C C . PRO B 1 524 ? -1.873 46.375 31.484 1 95.19 524 PRO B C 1
ATOM 10762 O O . PRO B 1 524 ? -1.341 46.438 30.375 1 95.19 524 PRO B O 1
ATOM 10765 N N . THR B 1 525 ? -1.223 46.031 32.594 1 94.06 525 THR B N 1
ATOM 10766 C CA . THR B 1 525 ? 0.076 45.375 32.594 1 94.06 525 THR B CA 1
ATOM 10767 C C . THR B 1 525 ? -0.042 43.938 33.156 1 94.06 525 THR B C 1
ATOM 10769 O O . THR B 1 525 ? -1.066 43.594 33.719 1 94.06 525 THR B O 1
ATOM 10772 N N . ALA B 1 526 ? 0.907 43.188 32.812 1 94.44 526 ALA B N 1
ATOM 10773 C CA . ALA B 1 526 ? 0.918 41.812 33.312 1 94.44 526 ALA B CA 1
ATOM 10774 C C . ALA B 1 526 ? 2.236 41.469 34.031 1 94.44 526 ALA B C 1
ATOM 10776 O O . ALA B 1 526 ? 3.299 41.938 33.594 1 94.44 526 ALA B O 1
ATOM 10777 N N . THR B 1 527 ? 2.221 40.688 35.094 1 93.12 527 THR B N 1
ATOM 10778 C CA . THR B 1 527 ? 3.402 40.219 35.812 1 93.12 527 THR B CA 1
ATOM 10779 C C . THR B 1 527 ? 3.404 38.719 35.938 1 93.12 527 THR B C 1
ATOM 10781 O O . THR B 1 527 ? 2.377 38.094 36.25 1 93.12 527 THR B O 1
ATOM 10784 N N . LEU B 1 528 ? 4.543 38.125 35.625 1 93.94 528 LEU B N 1
ATOM 10785 C CA . LEU B 1 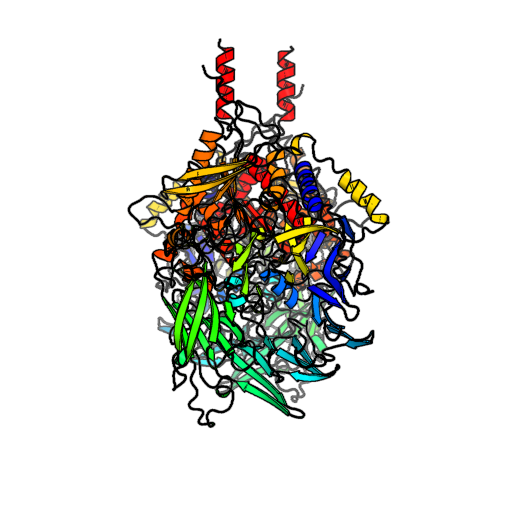528 ? 4.699 36.688 35.812 1 93.94 528 LEU B CA 1
ATOM 10786 C C . LEU B 1 528 ? 4.582 36.312 37.312 1 93.94 528 LEU B C 1
ATOM 10788 O O . LEU B 1 528 ? 5.363 36.812 38.125 1 93.94 528 LEU B O 1
ATOM 10792 N N . GLN B 1 529 ? 3.678 35.5 37.625 1 93.81 529 GLN B N 1
ATOM 10793 C CA . GLN B 1 529 ? 3.443 35.188 39.031 1 93.81 529 GLN B CA 1
ATOM 10794 C C . GLN B 1 529 ? 3.816 33.719 39.344 1 93.81 529 GLN B C 1
ATOM 10796 O O . GLN B 1 529 ? 4.344 33.438 40.406 1 93.81 529 GLN B O 1
ATOM 10801 N N . HIS B 1 530 ? 3.488 32.781 38.438 1 94 530 HIS B N 1
ATOM 10802 C CA . HIS B 1 530 ? 3.686 31.391 38.781 1 94 530 HIS B CA 1
ATOM 10803 C C . HIS B 1 530 ? 4.328 30.641 37.625 1 94 530 HIS B C 1
ATOM 10805 O O . HIS B 1 530 ? 4.02 30.891 36.438 1 94 530 HIS B O 1
ATOM 10811 N N . LEU B 1 531 ? 5.234 29.75 37.969 1 92.69 531 LEU B N 1
ATOM 10812 C CA . LEU B 1 531 ? 5.613 28.609 37.12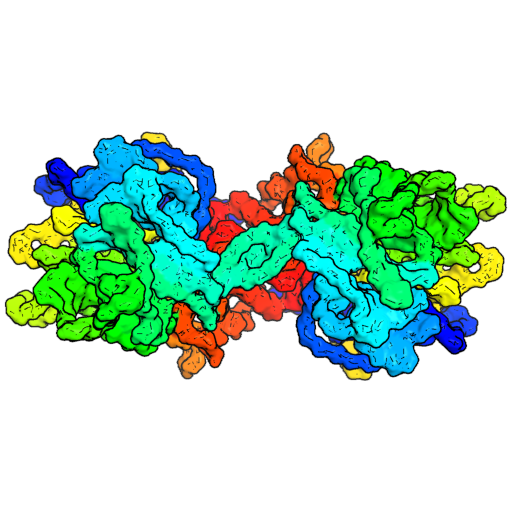5 1 92.69 531 LEU B CA 1
ATOM 10813 C C . LEU B 1 531 ? 4.793 27.375 37.469 1 92.69 531 LEU B C 1
ATOM 10815 O O . LEU B 1 531 ? 4.797 26.922 38.625 1 92.69 531 LEU B O 1
ATOM 10819 N N . ILE B 1 532 ? 4.152 26.828 36.5 1 92.19 532 ILE B N 1
ATOM 10820 C CA . ILE B 1 532 ? 3.16 25.781 36.75 1 92.19 532 ILE B CA 1
ATOM 10821 C C . ILE B 1 532 ? 3.793 24.406 36.562 1 92.19 532 ILE B C 1
ATOM 10823 O O . ILE B 1 532 ? 4.453 24.156 35.562 1 92.19 532 ILE B O 1
ATOM 10827 N N . TYR B 1 533 ? 3.51 23.484 37.5 1 88.38 533 TYR B N 1
ATOM 10828 C CA . TYR B 1 533 ? 4.027 22.125 37.469 1 88.38 533 TYR B CA 1
ATOM 10829 C C . TYR B 1 533 ? 2.938 21.109 37.812 1 88.38 533 TYR B C 1
ATOM 10831 O O . TYR B 1 533 ? 1.945 21.453 38.469 1 88.38 533 TYR B O 1
ATOM 10839 N N . LEU B 1 534 ? 3.096 19.938 37.25 1 86.25 534 LEU B N 1
ATOM 10840 C CA . LEU B 1 534 ? 2.254 18.812 37.656 1 86.25 534 LEU B CA 1
ATOM 10841 C C . LEU B 1 534 ? 2.855 18.094 38.875 1 86.25 534 LEU B C 1
ATOM 10843 O O . LEU B 1 534 ? 4.059 18.188 39.094 1 86.25 534 LEU B O 1
ATOM 10847 N N . PRO B 1 535 ? 1.925 17.344 39.594 1 78.38 535 PRO B N 1
ATOM 10848 C CA . PRO B 1 535 ? 2.455 16.594 40.75 1 78.38 535 PRO B CA 1
ATOM 10849 C C . PRO B 1 535 ? 3.408 15.477 40.344 1 78.38 535 PRO B C 1
ATOM 10851 O O . PRO B 1 535 ? 3.197 14.828 39.312 1 78.38 535 PRO B O 1
ATOM 10854 N N . GLN B 1 536 ? 4.609 15.445 40.656 1 63.88 536 GLN B N 1
ATOM 10855 C CA . GLN B 1 536 ? 5.59 14.422 40.312 1 63.88 536 GLN B CA 1
ATOM 10856 C C . GLN B 1 536 ? 5.316 13.125 41.062 1 63.88 536 GLN B C 1
ATOM 10858 O O . GLN B 1 536 ? 5.129 13.141 42.281 1 63.88 536 GLN B O 1
ATOM 10863 N N . PRO B 1 537 ? 4.824 11.953 40.469 1 53.47 537 PRO B N 1
ATOM 10864 C CA . PRO B 1 537 ? 4.793 10.75 41.312 1 53.47 537 PRO B CA 1
ATOM 10865 C C . PRO B 1 537 ? 6.113 10.508 42.031 1 53.47 537 PRO B C 1
ATOM 10867 O O . PRO B 1 537 ? 7.172 10.938 41.562 1 53.47 537 PRO B O 1
ATOM 10870 N N . SER B 1 538 ? 6.047 10.055 43.344 1 42.06 538 SER B N 1
ATOM 10871 C CA . SER B 1 538 ? 7.188 9.641 44.188 1 42.06 538 SER B CA 1
ATOM 10872 C C . SER B 1 538 ? 8.188 8.828 43.344 1 42.06 538 SER B C 1
ATOM 10874 O O . SER B 1 538 ? 9.398 8.953 43.562 1 42.06 538 SER B O 1
ATOM 10876 N N . LEU B 1 539 ? 7.762 7.711 42.781 1 39.5 539 LEU B N 1
ATOM 10877 C CA . LEU B 1 539 ? 8.594 6.715 42.125 1 39.5 539 LEU B CA 1
ATOM 10878 C C . LEU B 1 539 ? 9.289 7.312 40.906 1 39.5 539 LEU B C 1
ATOM 10880 O O . LEU B 1 539 ? 10.164 6.68 40.312 1 39.5 539 LEU B O 1
ATOM 10884 N N . THR B 1 540 ? 8.805 8.18 40.281 1 41.25 540 THR B N 1
ATOM 10885 C CA . THR B 1 540 ? 9.289 8.797 39.062 1 41.25 540 THR B CA 1
ATOM 10886 C C . THR B 1 540 ? 10.586 9.57 39.312 1 41.25 540 THR B C 1
ATOM 10888 O O . THR B 1 540 ? 11.109 10.227 38.406 1 41.25 540 THR B O 1
ATOM 10891 N N . ASN B 1 541 ? 10.922 9.82 40.469 1 39.91 541 ASN B N 1
ATOM 10892 C CA . ASN B 1 541 ? 12.273 10.266 40.781 1 39.91 541 ASN B CA 1
ATOM 10893 C C . ASN B 1 541 ? 13.328 9.383 40.125 1 39.91 541 ASN B C 1
ATOM 10895 O O . ASN B 1 541 ? 14.359 9.875 39.656 1 39.91 541 ASN B O 1
ATOM 10899 N N . GLU B 1 542 ? 13.125 8.062 40.25 1 37.91 542 GLU B N 1
ATOM 10900 C CA . GLU B 1 542 ? 14.117 7.141 39.719 1 37.91 542 GLU B CA 1
ATOM 10901 C C . GLU B 1 542 ? 14.18 7.215 38.188 1 37.91 542 GLU B C 1
ATOM 10903 O O . GLU B 1 542 ? 15.266 7.18 37.625 1 37.91 542 GLU B O 1
ATOM 10908 N N . LEU B 1 543 ? 13.086 7.172 37.531 1 38.16 543 LEU B N 1
ATOM 10909 C CA . LEU B 1 543 ? 13.125 7.234 36.094 1 38.16 543 LEU B CA 1
ATOM 10910 C C . LEU B 1 543 ? 13.594 8.609 35.625 1 38.16 543 LEU B C 1
ATOM 10912 O O . LEU B 1 543 ? 14.328 8.719 34.625 1 38.16 543 LEU B O 1
ATOM 10916 N N . SER B 1 544 ? 13.188 9.633 36.25 1 39.91 544 SER B N 1
ATOM 10917 C CA . SER B 1 544 ? 13.727 10.969 36 1 39.91 544 SER B CA 1
ATOM 10918 C C . SER B 1 544 ? 15.227 11.008 36.25 1 39.91 544 SER B C 1
ATOM 10920 O O . SER B 1 544 ? 15.961 11.719 35.562 1 39.91 544 SER B O 1
ATOM 10922 N N . GLN B 1 545 ? 15.633 10.391 37.281 1 39 545 GLN B N 1
ATOM 10923 C CA . GLN B 1 545 ? 17.062 10.25 37.5 1 39 545 GLN B CA 1
ATOM 10924 C C . GLN B 1 545 ? 17.703 9.43 36.375 1 39 545 GLN B C 1
ATOM 10926 O O . GLN B 1 545 ? 18.859 9.672 36 1 39 545 GLN B O 1
ATOM 10931 N N . ARG B 1 546 ? 17.016 8.5 35.906 1 40.84 546 ARG B N 1
ATOM 10932 C CA . ARG B 1 546 ? 17.562 7.746 34.781 1 40.84 546 ARG B CA 1
ATOM 10933 C C . ARG B 1 546 ? 17.594 8.594 33.5 1 40.84 546 ARG B C 1
ATOM 10935 O O . ARG B 1 546 ? 18.516 8.492 32.719 1 40.84 546 ARG B O 1
ATOM 10942 N N . ILE B 1 547 ? 16.594 9.281 33.25 1 41.31 547 ILE B N 1
ATOM 10943 C CA . ILE B 1 547 ? 16.578 10.242 32.156 1 41.31 547 ILE B CA 1
ATOM 10944 C C . ILE B 1 547 ? 17.5 11.422 32.5 1 41.31 547 ILE B C 1
ATOM 10946 O O . ILE B 1 547 ? 18.156 11.977 31.625 1 41.31 547 ILE B O 1
ATOM 10950 N N . GLU B 1 548 ? 17.453 11.93 33.688 1 41.03 548 GLU B N 1
ATOM 10951 C CA . GLU B 1 548 ? 18.438 12.93 34.094 1 41.03 548 GLU B CA 1
ATOM 10952 C C . GLU B 1 548 ? 19.859 12.453 33.812 1 41.03 548 GLU B C 1
ATOM 10954 O O . GLU B 1 548 ? 20.766 13.266 33.625 1 41.03 548 GLU B O 1
ATOM 10959 N N . ASN B 1 549 ? 19.875 11.242 33.844 1 43.84 549 ASN B N 1
ATOM 10960 C CA . ASN B 1 549 ? 21.219 10.742 33.594 1 43.84 549 ASN B CA 1
ATOM 10961 C C . ASN B 1 549 ? 21.516 10.719 32.094 1 43.84 549 ASN B C 1
ATOM 10963 O O . ASN B 1 549 ? 22.547 10.188 31.672 1 43.84 549 ASN B O 1
ATOM 10967 N N . ILE B 1 550 ? 20.484 10.883 31.375 1 51.06 550 ILE B N 1
ATOM 10968 C CA . ILE B 1 550 ? 20.938 11 30 1 51.06 550 ILE B CA 1
ATOM 10969 C C . ILE B 1 550 ? 21.781 12.266 29.844 1 51.06 550 ILE B C 1
ATOM 10971 O O . ILE B 1 550 ? 21.266 13.383 29.938 1 51.06 550 ILE B O 1
ATOM 10975 N N . CYS B 1 551 ? 22.984 12.172 30.266 1 50.28 551 CYS B N 1
ATOM 10976 C CA . CYS B 1 551 ? 23.969 13.234 30.156 1 50.28 551 CYS B CA 1
ATOM 10977 C C . CYS B 1 551 ? 24 13.805 28.734 1 50.28 551 CYS B C 1
ATOM 10979 O O . CYS B 1 551 ? 24.312 13.086 27.781 1 50.28 551 CYS B O 1
ATOM 10981 N N . VAL B 1 552 ? 23.156 14.93 28.609 1 60.38 552 VAL B N 1
ATOM 10982 C CA . VAL B 1 552 ? 23.438 15.695 27.406 1 60.38 552 VAL B CA 1
ATOM 10983 C C . VAL B 1 552 ? 24.953 15.891 27.25 1 60.38 552 VAL B C 1
ATOM 10985 O O . VAL B 1 552 ? 25.625 16.297 28.203 1 60.38 552 VAL B O 1
ATOM 10988 N N . PRO B 1 553 ? 25.469 15.375 26.188 1 61.09 553 PRO B N 1
ATOM 10989 C CA . PRO B 1 553 ? 26.891 15.656 26 1 61.09 553 PRO B CA 1
ATOM 10990 C C . PRO B 1 553 ? 27.25 17.109 26.281 1 61.09 553 PRO B C 1
ATOM 10992 O O . PRO B 1 553 ? 26.5 18.016 25.875 1 61.09 553 PRO B O 1
ATOM 10995 N N . LYS B 1 554 ? 28.094 17.359 27.234 1 58.91 554 LYS B N 1
ATOM 10996 C CA . LYS B 1 554 ? 28.531 18.688 27.688 1 58.91 554 LYS B CA 1
ATOM 10997 C C . LYS B 1 554 ? 28.672 19.641 26.516 1 58.91 554 LYS B C 1
ATOM 10999 O O . LYS B 1 554 ? 28.312 20.812 26.625 1 58.91 554 LYS B O 1
ATOM 11004 N N . VAL B 1 555 ? 29.141 19.094 25.453 1 54.47 555 VAL B N 1
ATOM 11005 C CA . VAL B 1 555 ? 29.391 19.922 24.281 1 54.47 555 VAL B CA 1
ATOM 11006 C C . VAL B 1 555 ? 28.062 20.469 23.75 1 54.47 555 VAL B C 1
ATOM 11008 O O . VAL B 1 555 ? 28 21.609 23.25 1 54.47 555 VAL B O 1
ATOM 11011 N N . ALA B 1 556 ? 27 19.828 23.938 1 61.62 556 ALA B N 1
ATOM 11012 C CA . ALA B 1 556 ? 25.719 20.188 23.344 1 61.62 556 ALA B CA 1
ATOM 11013 C C . ALA B 1 556 ? 24.922 21.125 24.266 1 61.62 556 ALA B C 1
ATOM 11015 O O . ALA B 1 556 ? 24 21.797 23.812 1 61.62 556 ALA B O 1
ATOM 11016 N N . ALA B 1 557 ? 25.344 21.281 25.469 1 57.75 557 ALA B N 1
ATOM 11017 C CA . ALA B 1 557 ? 24.531 21.969 26.469 1 57.75 557 ALA B CA 1
ATOM 11018 C C . ALA B 1 557 ? 24.562 23.469 26.25 1 57.75 557 ALA B C 1
ATOM 11020 O O . ALA B 1 557 ? 23.609 24.172 26.609 1 57.75 557 ALA B O 1
ATOM 11021 N N . LYS B 1 558 ? 25.562 23.953 25.531 1 67.5 558 LYS B N 1
ATOM 11022 C CA . LYS B 1 558 ? 25.578 25.406 25.422 1 67.5 558 LYS B CA 1
ATOM 11023 C C . LYS B 1 558 ? 25.562 25.844 23.953 1 67.5 558 LYS B C 1
ATOM 11025 O O . LYS B 1 558 ? 26.016 26.953 23.625 1 67.5 558 LYS B O 1
ATOM 11030 N N . GLU B 1 559 ? 25.125 24.969 23.188 1 85.62 559 GLU B N 1
ATOM 11031 C CA . GLU B 1 559 ? 25.094 25.344 21.781 1 85.62 559 GLU B CA 1
ATOM 11032 C C . GLU B 1 559 ? 23.656 25.531 21.297 1 85.62 559 GLU B C 1
ATOM 11034 O O . GLU B 1 559 ? 22.844 24.609 21.344 1 85.62 559 GLU B O 1
ATOM 11039 N N . TYR B 1 560 ? 23.328 26.781 20.953 1 92.31 560 TYR B N 1
ATOM 11040 C CA . TYR B 1 560 ? 22 27.156 20.469 1 92.31 560 TYR B CA 1
ATOM 11041 C C . TYR B 1 560 ? 22.078 27.641 19.016 1 92.31 560 TYR B C 1
ATOM 11043 O O . TYR B 1 560 ? 23.141 28.047 18.547 1 92.31 560 TYR B O 1
ATOM 11051 N N . PRO B 1 561 ? 21 27.547 18.391 1 95.44 561 PRO B N 1
ATOM 11052 C CA . PRO B 1 561 ? 20.984 28.031 17 1 95.44 561 PRO B CA 1
ATOM 11053 C C . PRO B 1 561 ? 21.125 29.547 16.922 1 95.44 561 PRO B C 1
ATOM 11055 O O . PRO B 1 561 ? 20.844 30.25 17.891 1 95.44 561 PRO B O 1
ATOM 11058 N N . GLU B 1 562 ? 21.578 29.938 15.773 1 95.56 562 GLU B N 1
ATOM 11059 C CA . GLU B 1 562 ? 21.734 31.359 15.492 1 95.56 562 GLU B CA 1
ATOM 11060 C C . GLU B 1 562 ? 20.656 31.844 14.531 1 95.56 562 GLU B C 1
ATOM 11062 O O . GLU B 1 562 ? 20.469 31.266 13.461 1 95.56 562 GLU B O 1
ATOM 11067 N N . LEU B 1 563 ? 19.922 32.844 14.977 1 96.06 563 LEU B N 1
ATOM 11068 C CA . LEU B 1 563 ? 18.969 33.5 14.094 1 96.06 563 LEU B CA 1
ATOM 11069 C C . LEU B 1 563 ? 19.672 34.531 13.203 1 96.06 563 LEU B C 1
ATOM 11071 O O . LEU B 1 563 ? 20.359 35.438 13.703 1 96.06 563 LEU B O 1
ATOM 11075 N N . ILE B 1 564 ? 19.547 34.406 11.891 1 96.88 564 ILE B N 1
ATOM 11076 C CA . ILE B 1 564 ? 20.234 35.25 10.93 1 96.88 564 ILE B CA 1
ATOM 11077 C C . ILE B 1 564 ? 19.219 36.031 10.117 1 96.88 564 ILE B C 1
ATOM 11079 O O . ILE B 1 564 ? 18.266 35.469 9.578 1 96.88 564 ILE B O 1
ATOM 11083 N N . GLU B 1 565 ? 19.391 37.344 10.102 1 96.75 565 GLU B N 1
ATOM 11084 C CA . GLU B 1 565 ? 18.562 38.219 9.281 1 96.75 565 GLU B CA 1
ATOM 11085 C C . GLU B 1 565 ? 19.359 38.812 8.125 1 96.75 565 GLU B C 1
ATOM 11087 O O . GLU B 1 565 ? 20.516 39.219 8.297 1 96.75 565 GLU B O 1
ATOM 11092 N N . TYR B 1 566 ? 18.812 38.75 6.926 1 97 566 TYR B N 1
ATOM 11093 C CA . TYR B 1 566 ? 19.484 39.344 5.777 1 97 566 TYR B CA 1
ATOM 11094 C C . TYR B 1 566 ? 18.5 39.938 4.789 1 97 566 TYR B C 1
ATOM 11096 O O . TYR B 1 566 ? 17.328 39.531 4.766 1 97 566 TYR B O 1
ATOM 11104 N N . GLN B 1 567 ? 18.984 40.875 4.047 1 96.88 567 GLN B N 1
ATOM 11105 C CA . GLN B 1 567 ? 18.188 41.469 2.984 1 96.88 567 GLN B CA 1
ATOM 11106 C C . GLN B 1 567 ? 18.25 40.656 1.712 1 96.88 567 GLN B C 1
ATOM 11108 O O . GLN B 1 567 ? 19.312 40.469 1.128 1 96.88 567 GLN B O 1
ATOM 11113 N N . SER B 1 568 ? 17.078 40.156 1.327 1 96.31 568 SER B N 1
ATOM 11114 C CA . SER B 1 568 ? 17.031 39.312 0.126 1 96.31 568 SER B CA 1
ATOM 11115 C C . SER B 1 568 ? 17.078 40.156 -1.136 1 96.31 568 SER B C 1
ATOM 11117 O O . SER B 1 568 ? 16.359 41.156 -1.249 1 96.31 568 SER B O 1
ATOM 11119 N N . GLU B 1 569 ? 17.859 39.75 -2.109 1 94.25 569 GLU B N 1
ATOM 11120 C CA . GLU B 1 569 ? 17.906 40.406 -3.412 1 94.25 569 GLU B CA 1
ATOM 11121 C C . GLU B 1 569 ? 16.719 40 -4.285 1 94.25 569 GLU B C 1
ATOM 11123 O O . GLU B 1 569 ? 16.266 40.781 -5.129 1 94.25 569 GLU B O 1
ATOM 11128 N N . ASN B 1 570 ? 16.266 38.812 -3.969 1 89.19 570 ASN B N 1
ATOM 11129 C CA . ASN B 1 570 ? 15.164 38.25 -4.75 1 89.19 570 ASN B CA 1
ATOM 11130 C C . ASN B 1 570 ? 13.844 38.969 -4.43 1 89.19 570 ASN B C 1
ATOM 11132 O O . ASN B 1 570 ? 13.086 39.312 -5.336 1 89.19 570 ASN B O 1
ATOM 11136 N N . SER B 1 571 ? 13.617 39.156 -3.127 1 91.94 571 SER B N 1
ATOM 11137 C CA . SER B 1 571 ? 12.312 39.688 -2.715 1 91.94 571 SER B CA 1
ATOM 11138 C C . SER B 1 571 ? 12.398 41.156 -2.338 1 91.94 571 SER B C 1
ATOM 11140 O O . SER B 1 571 ? 11.375 41.812 -2.211 1 91.94 571 SER B O 1
ATOM 11142 N N . LYS B 1 572 ? 13.539 41.656 -2.113 1 92.75 572 LYS B N 1
ATOM 11143 C CA . LYS B 1 572 ? 13.805 43.031 -1.651 1 92.75 572 LYS B CA 1
ATOM 11144 C C . LYS B 1 572 ? 13.242 43.25 -0.25 1 92.75 572 LYS B C 1
ATOM 11146 O O . LYS B 1 572 ? 12.953 44.375 0.136 1 92.75 572 LYS B O 1
ATOM 11151 N N . ARG B 1 573 ? 13.094 42.156 0.456 1 94.25 573 ARG B N 1
ATOM 11152 C CA . ARG B 1 573 ? 12.648 42.219 1.845 1 94.25 573 ARG B CA 1
ATOM 11153 C C . ARG B 1 573 ? 13.594 41.438 2.746 1 94.25 573 ARG B C 1
ATOM 11155 O O . ARG B 1 573 ? 14.445 40.688 2.26 1 94.25 573 ARG B O 1
ATOM 11162 N N . LYS B 1 574 ? 13.445 41.656 4.008 1 95.62 574 LYS B N 1
ATOM 11163 C CA . LYS B 1 574 ? 14.242 40.906 4.973 1 95.62 574 LYS B CA 1
ATOM 11164 C C . LYS B 1 574 ? 13.805 39.438 5.039 1 95.62 574 LYS B C 1
ATOM 11166 O O . LYS B 1 574 ? 12.609 39.156 5.059 1 95.62 574 LYS B O 1
ATOM 11171 N N . HIS B 1 575 ? 14.758 38.562 4.91 1 96.94 575 HIS B N 1
ATOM 11172 C CA . HIS B 1 575 ? 14.547 37.125 5.129 1 96.94 575 HIS B CA 1
ATOM 11173 C C . HIS B 1 575 ? 15.234 36.656 6.41 1 96.94 575 HIS B C 1
ATOM 11175 O O . HIS B 1 575 ? 16.125 37.344 6.93 1 96.94 575 HIS B O 1
ATOM 11181 N N . TYR B 1 576 ? 14.766 35.625 6.934 1 96.94 576 TYR B N 1
ATOM 11182 C CA . TYR B 1 576 ? 15.281 35.094 8.195 1 96.94 576 TYR B CA 1
ATOM 11183 C C . TYR B 1 576 ? 15.695 33.656 8.047 1 96.94 576 TYR B C 1
ATOM 11185 O O . TYR B 1 576 ? 15.039 32.875 7.352 1 96.94 576 TYR B O 1
ATOM 11193 N N . ALA B 1 577 ? 16.781 33.281 8.641 1 97.88 577 ALA B N 1
ATOM 11194 C CA . ALA B 1 577 ? 17.312 31.938 8.656 1 97.88 577 ALA B CA 1
ATOM 11195 C C . ALA B 1 577 ? 17.719 31.516 10.062 1 97.88 577 ALA B C 1
ATOM 11197 O O . ALA B 1 577 ? 17.969 32.375 10.922 1 97.88 577 ALA B O 1
ATOM 11198 N N . LEU B 1 578 ? 17.625 30.266 10.312 1 97.38 578 LEU B N 1
ATOM 11199 C CA . LEU B 1 578 ? 18.094 29.672 11.562 1 97.38 578 LEU B CA 1
ATOM 11200 C C . LEU B 1 578 ? 19.172 28.625 11.297 1 97.38 578 LEU B C 1
ATOM 11202 O O . LEU B 1 578 ? 18.969 27.703 10.523 1 97.38 578 LEU B O 1
ATOM 11206 N N . LEU B 1 579 ? 20.359 28.812 11.922 1 97.88 579 LEU B N 1
ATOM 11207 C CA . LEU B 1 579 ? 21.484 27.906 11.719 1 97.88 579 LEU B CA 1
ATOM 11208 C C . LEU B 1 579 ? 21.859 27.203 13.016 1 97.88 579 LEU B C 1
ATOM 11210 O O . LEU B 1 579 ? 22.172 27.875 14.016 1 97.88 579 LEU B O 1
ATOM 11214 N N . LEU B 1 580 ? 21.75 25.953 13.055 1 96.94 580 LEU B N 1
ATOM 11215 C CA . LEU B 1 580 ? 22.344 25.125 14.102 1 96.94 580 LEU B CA 1
ATOM 11216 C C . LEU B 1 580 ? 23.703 24.578 13.656 1 96.94 580 LEU B C 1
ATOM 11218 O O . LEU B 1 580 ? 23.766 23.703 12.797 1 96.94 580 LEU B O 1
ATOM 11222 N N . LYS B 1 581 ? 24.766 25.141 14.227 1 96.19 581 LYS B N 1
ATOM 11223 C CA . LYS B 1 581 ? 26.109 24.688 13.891 1 96.19 581 LYS B CA 1
ATOM 11224 C C . LYS B 1 581 ? 26.391 23.297 14.453 1 96.19 581 LYS B C 1
ATOM 11226 O O . LYS B 1 581 ? 25.781 22.891 15.445 1 96.19 581 LYS B O 1
ATOM 11231 N N . PRO B 1 582 ? 27.297 22.562 13.719 1 95.62 582 PRO B N 1
ATOM 11232 C CA . PRO B 1 582 ? 27.719 21.297 14.352 1 95.62 582 PRO B CA 1
ATOM 11233 C C . PRO B 1 582 ? 28.328 21.516 15.742 1 95.62 582 PRO B C 1
ATOM 11235 O O . PRO B 1 582 ? 29.062 22.484 15.961 1 95.62 582 PRO B O 1
ATOM 11238 N N . PHE B 1 583 ? 27.875 20.625 16.609 1 93.19 583 PHE B N 1
ATOM 11239 C CA . PHE B 1 583 ? 28.422 20.75 17.953 1 93.19 583 PHE B CA 1
ATOM 11240 C C . PHE B 1 583 ? 29.938 20.609 17.953 1 93.19 583 PHE B C 1
ATOM 11242 O O . PHE B 1 583 ? 30.469 19.672 17.344 1 93.19 583 PHE B O 1
ATOM 11249 N N . GLY B 1 584 ? 30.578 21.562 18.469 1 89.5 584 GLY B N 1
ATOM 11250 C CA . GLY B 1 584 ? 32.031 21.516 18.531 1 89.5 584 GLY B CA 1
ATOM 11251 C C . GLY B 1 584 ? 32.719 21.906 17.234 1 89.5 584 GLY B C 1
ATOM 11252 O O . GLY B 1 584 ? 33.875 21.547 17 1 89.5 584 GLY B O 1
ATOM 11253 N N . ALA B 1 585 ? 32 22.656 16.422 1 92.12 585 ALA B N 1
ATOM 11254 C CA . ALA B 1 585 ? 32.562 23.047 15.117 1 92.12 585 ALA B CA 1
ATOM 11255 C C . ALA B 1 585 ? 33.906 23.75 15.273 1 92.12 585 ALA B C 1
ATOM 11257 O O . ALA B 1 585 ? 34.094 24.531 16.188 1 92.12 585 ALA B O 1
ATOM 11258 N N . ILE B 1 586 ? 34.781 23.406 14.336 1 90.31 586 ILE B N 1
ATOM 11259 C CA . ILE B 1 586 ? 36.125 23.969 14.336 1 90.31 586 ILE B CA 1
ATOM 11260 C C . ILE B 1 586 ? 36.312 24.875 13.117 1 90.31 586 ILE B C 1
ATOM 11262 O O . ILE B 1 586 ? 35.938 24.5 12 1 90.31 586 ILE B O 1
ATOM 11266 N N . ARG B 1 587 ? 36.938 26 13.43 1 88.06 587 ARG B N 1
ATOM 11267 C CA . ARG B 1 587 ? 37.219 26.922 12.344 1 88.06 587 ARG B CA 1
ATOM 11268 C C . ARG B 1 587 ? 38.156 26.297 11.328 1 88.06 587 ARG B C 1
ATOM 11270 O O . ARG B 1 587 ? 39.125 25.625 11.703 1 88.06 587 ARG B O 1
ATOM 11277 N N . GLY B 1 588 ? 37.875 26.438 10.07 1 88.12 588 GLY B N 1
ATOM 11278 C CA . GLY B 1 588 ? 38.719 25.891 9.023 1 88.12 588 GLY B CA 1
ATOM 11279 C C . GLY B 1 588 ? 38.188 24.609 8.43 1 88.12 588 GLY B C 1
ATOM 11280 O O . GLY B 1 588 ? 38.594 24.188 7.352 1 88.12 588 GLY B O 1
ATOM 11281 N N . LEU B 1 589 ? 37.312 23.984 9.125 1 92.62 589 LEU B N 1
ATOM 11282 C CA . LEU B 1 589 ? 36.688 22.781 8.609 1 92.62 589 LEU B CA 1
ATOM 11283 C C . LEU B 1 589 ? 35.344 23.141 7.973 1 92.62 589 LEU B C 1
ATOM 11285 O O . LEU B 1 589 ? 34.594 23.969 8.492 1 92.62 589 LEU B O 1
ATOM 11289 N N . GLN B 1 590 ? 35.094 22.469 6.895 1 95.94 590 GLN B N 1
ATOM 11290 C CA . GLN B 1 590 ? 33.812 22.625 6.246 1 95.94 590 GLN B CA 1
ATOM 11291 C C . GLN B 1 590 ? 32.875 21.438 6.582 1 95.94 590 GLN B C 1
ATOM 11293 O O . GLN B 1 590 ? 33.281 20.281 6.449 1 95.94 590 GLN B O 1
ATOM 11298 N N . TYR B 1 591 ? 31.734 21.766 6.965 1 97.38 591 TYR B N 1
ATOM 11299 C CA . TYR B 1 591 ? 30.812 20.734 7.438 1 97.38 591 TYR B CA 1
ATOM 11300 C C . TYR B 1 591 ? 29.656 20.531 6.453 1 97.38 591 TYR B C 1
ATOM 11302 O O . TYR B 1 591 ? 29.188 21.5 5.832 1 97.38 591 TYR B O 1
ATOM 11310 N N . PRO B 1 592 ? 29.234 19.25 6.234 1 98.06 592 PRO B N 1
ATOM 11311 C CA . PRO B 1 592 ? 28.047 19.031 5.406 1 98.06 592 PRO B CA 1
ATOM 11312 C C . PRO B 1 592 ? 26.797 19.719 5.973 1 98.06 592 PRO B C 1
ATOM 11314 O O . PRO B 1 592 ? 26.703 19.922 7.184 1 98.06 592 PRO B O 1
ATOM 11317 N N . VAL B 1 593 ? 25.844 20.047 5.07 1 98.69 593 VAL B N 1
ATOM 11318 C CA . VAL B 1 593 ? 24.688 20.859 5.457 1 98.69 593 VAL B CA 1
ATOM 11319 C C . VAL B 1 593 ? 23.391 20.094 5.199 1 98.69 593 VAL B C 1
ATOM 11321 O O . VAL B 1 593 ? 23.25 19.453 4.164 1 98.69 593 VAL B O 1
ATOM 11324 N N . ILE B 1 594 ? 22.578 20.047 6.148 1 98.69 594 ILE B N 1
ATOM 11325 C CA . ILE B 1 594 ? 21.188 19.641 5.984 1 98.69 594 ILE B CA 1
ATOM 11326 C C . ILE B 1 594 ? 20.297 20.875 5.977 1 98.69 594 ILE B C 1
ATOM 11328 O O . ILE B 1 594 ? 20.172 21.562 6.988 1 98.69 594 ILE B O 1
ATOM 11332 N N . GLN B 1 595 ? 19.719 21.172 4.887 1 98.56 595 GLN B N 1
ATOM 11333 C CA . GLN B 1 595 ? 18.75 22.266 4.816 1 98.56 595 GLN B CA 1
ATOM 11334 C C . GLN B 1 595 ? 17.328 21.75 4.969 1 98.56 595 GLN B C 1
ATOM 11336 O O . GLN B 1 595 ? 16.844 20.953 4.148 1 98.56 595 GLN B O 1
ATOM 11341 N N . LEU B 1 596 ? 16.688 22.188 6.023 1 97.31 596 LEU B N 1
ATOM 11342 C CA . LEU B 1 596 ? 15.289 21.844 6.277 1 97.31 596 LEU B CA 1
ATOM 11343 C C . LEU B 1 596 ? 14.352 22.844 5.625 1 97.31 596 LEU B C 1
ATOM 11345 O O . LEU B 1 596 ? 14.516 24.062 5.793 1 97.31 596 LEU B O 1
ATOM 11349 N N . VAL B 1 597 ? 13.281 22.25 4.902 1 95.69 597 VAL B N 1
ATOM 11350 C CA . VAL B 1 597 ? 12.445 23.188 4.16 1 95.69 597 VAL B CA 1
ATOM 11351 C C . VAL B 1 597 ? 10.977 22.828 4.359 1 95.69 597 VAL B C 1
ATOM 11353 O O . VAL B 1 597 ? 10.641 21.672 4.625 1 95.69 597 VAL B O 1
ATOM 11356 N N . TYR B 1 598 ? 10.141 23.75 4.316 1 92.75 598 TYR B N 1
ATOM 11357 C CA . TYR B 1 598 ? 8.711 23.656 4.035 1 92.75 598 TYR B CA 1
ATOM 11358 C C . TYR B 1 598 ? 8.344 24.438 2.787 1 92.75 598 TYR B C 1
ATOM 11360 O O . TYR B 1 598 ? 8.086 23.859 1.729 1 92.75 598 TYR B O 1
ATOM 11368 N N . GLY B 1 599 ? 8.539 25.688 2.799 1 85.31 599 GLY B N 1
ATOM 11369 C CA . GLY B 1 599 ? 8.469 26.531 1.618 1 85.31 599 GLY B CA 1
ATOM 11370 C C . GLY B 1 599 ? 7.051 26.781 1.147 1 85.31 599 GLY B C 1
ATOM 11371 O O . GLY B 1 599 ? 6.82 27.609 0.263 1 85.31 599 GLY B O 1
ATOM 11372 N N . GLY B 1 600 ? 6.043 26.094 1.646 1 85.38 600 GLY B N 1
ATOM 11373 C CA . GLY B 1 600 ? 4.66 26.266 1.234 1 85.38 600 GLY B CA 1
ATOM 11374 C C . GLY B 1 600 ? 3.951 27.375 1.969 1 85.38 600 GLY B C 1
ATOM 11375 O O . GLY B 1 600 ? 4.477 27.922 2.945 1 85.38 600 GLY B O 1
ATOM 11376 N N . PRO B 1 601 ? 2.861 27.719 1.406 1 86.19 601 PRO B N 1
ATOM 11377 C CA . PRO B 1 601 ? 2.092 28.781 2.051 1 86.19 601 PRO B CA 1
ATOM 11378 C C . PRO B 1 601 ? 1.531 28.359 3.41 1 86.19 601 PRO B C 1
ATOM 11380 O O . PRO B 1 601 ? 1.226 27.188 3.621 1 86.19 601 PRO B O 1
ATOM 11383 N N . GLY B 1 602 ? 1.536 29.297 4.289 1 81.25 602 GLY B N 1
ATOM 11384 C CA . GLY B 1 602 ? 0.805 29.109 5.531 1 81.25 602 GLY B CA 1
ATOM 11385 C C . GLY B 1 602 ? 1.672 28.578 6.66 1 81.25 602 GLY B C 1
ATOM 11386 O O . GLY B 1 602 ? 1.189 28.375 7.773 1 81.25 602 GLY B O 1
ATOM 11387 N N . VAL B 1 603 ? 3.002 28.359 6.348 1 87.38 603 VAL B N 1
ATOM 11388 C CA . VAL B 1 603 ? 3.832 27.781 7.402 1 87.38 603 VAL B CA 1
ATOM 11389 C C . VAL B 1 603 ? 5.098 28.625 7.574 1 87.38 603 VAL B C 1
ATOM 11391 O O . VAL B 1 603 ? 5.707 29.047 6.59 1 87.38 603 VAL B O 1
ATOM 11394 N N . GLN B 1 604 ? 5.402 29 8.766 1 91.44 604 GLN B N 1
ATOM 11395 C CA . GLN B 1 604 ? 6.652 29.641 9.156 1 91.44 604 GLN B CA 1
ATOM 11396 C C . GLN B 1 604 ? 7.551 28.688 9.93 1 91.44 604 GLN B C 1
ATOM 11398 O O . GLN B 1 604 ? 7.137 28.125 10.953 1 91.44 604 GLN B O 1
ATOM 11403 N N . LEU B 1 605 ? 8.758 28.5 9.453 1 91.94 605 LEU B N 1
ATOM 11404 C CA . LEU B 1 605 ? 9.68 27.578 10.117 1 91.94 605 LEU B CA 1
ATOM 11405 C C . LEU B 1 605 ? 10.547 28.328 11.133 1 91.94 605 LEU B C 1
ATOM 11407 O O . LEU B 1 605 ? 10.75 27.844 12.25 1 91.94 605 LEU B O 1
ATOM 11411 N N . VAL B 1 606 ? 11.07 29.469 10.734 1 94.88 606 VAL B N 1
ATOM 11412 C CA . VAL B 1 606 ? 12.023 30.203 11.562 1 94.88 606 VAL B CA 1
ATOM 11413 C C . VAL B 1 606 ? 11.281 30.969 12.656 1 94.88 606 VAL B C 1
ATOM 11415 O O . VAL B 1 606 ? 10.789 32.062 12.422 1 94.88 606 VAL B O 1
ATOM 11418 N N . ARG B 1 607 ? 11.281 30.438 13.789 1 92.31 607 ARG B N 1
ATOM 11419 C CA . ARG B 1 607 ? 10.625 31.016 14.961 1 92.31 607 ARG B CA 1
ATOM 11420 C C . ARG B 1 607 ? 11.539 30.969 16.188 1 92.31 607 ARG B C 1
ATOM 11422 O O . ARG B 1 607 ? 12.375 30.062 16.297 1 92.31 607 ARG B O 1
ATOM 11429 N N . ASN B 1 608 ? 11.367 31.906 17.047 1 93.5 608 ASN B N 1
ATOM 11430 C CA . ASN B 1 608 ? 12.078 31.922 18.312 1 93.5 608 ASN B CA 1
ATOM 11431 C C . ASN B 1 608 ? 11.414 31.016 19.344 1 93.5 608 ASN B C 1
ATOM 11433 O O . ASN B 1 608 ? 10.828 31.5 20.312 1 93.5 608 ASN B O 1
ATOM 11437 N N . ALA B 1 609 ? 11.516 29.75 19.125 1 89.75 609 ALA B N 1
ATOM 11438 C CA . ALA B 1 609 ? 10.93 28.734 19.984 1 89.75 609 ALA B CA 1
ATOM 11439 C C . ALA B 1 609 ? 11.852 27.531 20.125 1 89.75 609 ALA B C 1
ATOM 11441 O O . ALA B 1 609 ? 12.547 27.156 19.172 1 89.75 609 ALA B O 1
ATOM 11442 N N . TRP B 1 610 ? 11.773 26.875 21.219 1 87.31 610 TRP B N 1
ATOM 11443 C CA . TRP B 1 610 ? 12.617 25.734 21.531 1 87.31 610 TRP B CA 1
ATOM 11444 C C . TRP B 1 610 ? 12.328 24.562 20.594 1 87.31 610 TRP B C 1
ATOM 11446 O O . TRP B 1 610 ? 13.25 23.875 20.141 1 87.31 610 TRP B O 1
ATOM 11456 N N . SER B 1 611 ? 11.109 24.375 20.281 1 84 611 SER B N 1
ATOM 11457 C CA . SER B 1 611 ? 10.664 23.219 19.516 1 84 611 SER B CA 1
ATOM 11458 C C . SER B 1 611 ? 11.125 23.312 18.062 1 84 611 SER B C 1
ATOM 11460 O O . SER B 1 611 ? 11.133 22.312 17.328 1 84 611 SER B O 1
ATOM 11462 N N . THR B 1 612 ? 11.531 24.453 17.656 1 88.44 612 THR B N 1
ATOM 11463 C CA . THR B 1 612 ? 11.914 24.672 16.266 1 88.44 612 THR B CA 1
ATOM 11464 C C . THR B 1 612 ? 13.172 23.875 15.922 1 88.44 612 THR B C 1
ATOM 11466 O O . THR B 1 612 ? 13.352 23.484 14.766 1 88.44 612 THR B O 1
ATOM 11469 N N . TRP B 1 613 ? 13.992 23.516 16.938 1 89.94 613 TRP B N 1
ATOM 11470 C CA . TRP B 1 613 ? 15.305 23.031 16.547 1 89.94 613 TRP B CA 1
ATOM 11471 C C . TRP B 1 613 ? 15.719 21.828 17.391 1 89.94 613 TRP B C 1
ATOM 11473 O O . TRP B 1 613 ? 16.656 21.109 17.047 1 89.94 613 TRP B O 1
ATOM 11483 N N . VAL B 1 614 ? 15.102 21.625 18.484 1 87.19 614 VAL B N 1
ATOM 11484 C CA . VAL B 1 614 ? 15.617 20.719 19.5 1 87.19 614 VAL B CA 1
ATOM 11485 C C . VAL B 1 614 ? 15.75 19.312 18.906 1 87.19 614 VAL B C 1
ATOM 11487 O O . VAL B 1 614 ? 16.672 18.578 19.25 1 87.19 614 VAL B O 1
ATOM 11490 N N . GLY B 1 615 ? 14.859 18.938 18.047 1 87.31 615 GLY B N 1
ATOM 11491 C CA . GLY B 1 615 ? 14.906 17.625 17.438 1 87.31 615 GLY B CA 1
ATOM 11492 C C . GLY B 1 615 ? 16.062 17.453 16.469 1 87.31 615 GLY B C 1
ATOM 11493 O O . GLY B 1 615 ? 16.391 16.328 16.094 1 87.31 615 GLY B O 1
ATOM 11494 N N . PHE B 1 616 ? 16.75 18.484 16.062 1 93.31 616 PHE B N 1
ATOM 11495 C CA . PHE B 1 616 ? 17.797 18.422 15.047 1 93.31 616 PHE B CA 1
ATOM 11496 C C . PHE B 1 616 ? 19.172 18.328 15.68 1 93.31 616 PHE B C 1
ATOM 11498 O O . PHE B 1 616 ? 20.172 18.203 14.977 1 93.31 616 PHE B O 1
ATOM 11505 N N . ARG B 1 617 ? 19.219 18.266 16.969 1 92 617 ARG B N 1
ATOM 11506 C CA . ARG B 1 617 ? 20.469 18.047 17.688 1 92 617 ARG B CA 1
ATOM 11507 C C . ARG B 1 617 ? 21.094 16.719 17.297 1 92 617 ARG B C 1
ATOM 11509 O O . ARG B 1 617 ? 22.312 16.562 17.297 1 92 617 ARG B O 1
ATOM 11516 N N . LYS B 1 618 ? 20.188 15.773 16.922 1 93.31 618 LYS B N 1
ATOM 11517 C CA . LYS B 1 618 ? 20.672 14.461 16.5 1 93.31 618 LYS B CA 1
ATOM 11518 C C . LYS B 1 618 ? 21.594 14.586 15.281 1 93.31 618 LYS B C 1
ATOM 11520 O O . LYS B 1 618 ? 22.516 13.781 15.117 1 93.31 618 LYS B O 1
ATOM 11525 N N . PHE B 1 619 ? 21.406 15.555 14.453 1 96.5 619 PHE B N 1
ATOM 11526 C CA . PHE B 1 619 ? 22.25 15.789 13.289 1 96.5 619 PHE B CA 1
ATOM 11527 C C . PHE B 1 619 ? 23.5 16.562 13.664 1 96.5 619 PHE B C 1
ATOM 11529 O O . PHE B 1 619 ? 24.609 16.188 13.273 1 96.5 619 PHE B O 1
ATOM 11536 N N . ALA B 1 620 ? 23.344 17.641 14.453 1 95.69 620 ALA B N 1
ATOM 11537 C CA . ALA B 1 620 ? 24.469 18.516 14.836 1 95.69 620 ALA B CA 1
ATOM 11538 C C . ALA B 1 620 ? 25.5 17.734 15.633 1 95.69 620 ALA B C 1
ATOM 11540 O O . ALA B 1 620 ? 26.703 18 15.523 1 95.69 620 ALA B O 1
ATOM 11541 N N . SER B 1 621 ? 25.047 16.844 16.375 1 93.5 621 SER B N 1
ATOM 11542 C CA . SER B 1 621 ? 25.938 16.047 17.219 1 93.5 621 SER B CA 1
ATOM 11543 C C . SER B 1 621 ? 26.844 15.148 16.391 1 93.5 621 SER B C 1
ATOM 11545 O O . SER B 1 621 ? 27.891 14.695 16.859 1 93.5 621 SER B O 1
ATOM 11547 N N . LEU B 1 622 ? 26.5 14.898 15.172 1 95.31 622 LEU B N 1
ATOM 11548 C CA . LEU B 1 622 ? 27.312 14.039 14.312 1 95.31 622 LEU B CA 1
ATOM 11549 C C . LEU B 1 622 ? 28.125 14.859 13.328 1 95.31 622 LEU B C 1
ATOM 11551 O O . LEU B 1 622 ? 28.844 14.305 12.492 1 95.31 622 LEU B O 1
ATOM 11555 N N . GLY B 1 623 ? 27.953 16.141 13.391 1 95.75 623 GLY B N 1
ATOM 11556 C CA . GLY B 1 623 ? 28.797 17 12.57 1 95.75 623 GLY B CA 1
ATOM 11557 C C . GLY B 1 623 ? 28.078 17.594 11.375 1 95.75 623 GLY B C 1
ATOM 11558 O O . GLY B 1 623 ? 28.719 18 10.406 1 95.75 623 GLY B O 1
ATOM 11559 N N . TYR B 1 624 ? 26.812 17.609 11.398 1 97.69 624 TYR B N 1
ATOM 11560 C CA . TYR B 1 624 ? 26.047 18.281 10.344 1 97.69 624 TYR B CA 1
ATOM 11561 C C . TYR B 1 624 ? 25.625 19.672 10.773 1 97.69 624 TYR B C 1
ATOM 11563 O O . TYR B 1 624 ? 25.266 19.906 11.93 1 97.69 624 TYR B O 1
ATOM 11571 N N . ALA B 1 625 ? 25.703 20.594 9.883 1 97.81 625 ALA B N 1
ATOM 11572 C CA . ALA B 1 625 ? 25.031 21.875 10.07 1 97.81 625 ALA B CA 1
ATOM 11573 C C . ALA B 1 625 ? 23.578 21.797 9.609 1 97.81 625 ALA B C 1
ATOM 11575 O O . ALA B 1 625 ? 23.266 21.172 8.594 1 97.81 625 ALA B O 1
ATOM 11576 N N . VAL B 1 626 ? 22.703 22.328 10.398 1 97.94 626 VAL B N 1
ATOM 11577 C CA . VAL B 1 626 ? 21.281 22.344 10.039 1 97.94 626 VAL B CA 1
ATOM 11578 C C . VAL B 1 626 ? 20.812 23.766 9.789 1 97.94 626 VAL B C 1
ATOM 11580 O O . VAL B 1 626 ? 20.984 24.641 10.641 1 97.94 626 VAL B O 1
ATOM 11583 N N . LEU B 1 627 ? 20.234 23.953 8.609 1 98.31 627 LEU B N 1
ATOM 11584 C CA . LEU B 1 627 ? 19.828 25.281 8.188 1 98.31 627 LEU B CA 1
ATOM 11585 C C . LEU B 1 627 ? 18.359 25.312 7.816 1 98.31 627 LEU B C 1
ATOM 11587 O O . LEU B 1 627 ? 17.859 24.406 7.141 1 98.31 627 LEU B O 1
ATOM 11591 N N . MET B 1 628 ? 17.656 26.328 8.305 1 97.25 628 MET B N 1
ATOM 11592 C CA . MET B 1 628 ? 16.297 26.641 7.891 1 97.25 628 MET B CA 1
ATOM 11593 C C . MET B 1 628 ? 16.203 28.078 7.352 1 97.25 628 MET B C 1
ATOM 11595 O O . MET B 1 628 ? 16.828 28.984 7.887 1 97.25 628 MET B O 1
ATOM 11599 N N . VAL B 1 629 ? 15.414 28.188 6.273 1 97 629 VAL B N 1
ATOM 11600 C CA . VAL B 1 629 ? 15.234 29.5 5.668 1 97 629 VAL B CA 1
ATOM 11601 C C . VAL B 1 629 ? 13.75 29.75 5.398 1 97 629 VAL B C 1
ATOM 11603 O O . VAL B 1 629 ? 13.07 28.891 4.832 1 97 629 VAL B O 1
ATOM 11606 N N . ASP B 1 630 ? 13.211 30.859 5.895 1 95.5 630 ASP B N 1
ATOM 11607 C CA . ASP B 1 630 ? 11.875 31.281 5.5 1 95.5 630 ASP B CA 1
ATOM 11608 C C . ASP B 1 630 ? 11.938 32.25 4.312 1 95.5 630 ASP B C 1
ATOM 11610 O O . ASP B 1 630 ? 12.531 33.312 4.402 1 95.5 630 ASP B O 1
ATOM 11614 N N . GLY B 1 631 ? 11.43 31.797 3.246 1 92.69 631 GLY B N 1
ATOM 11615 C CA . GLY B 1 631 ? 11.289 32.625 2.053 1 92.69 631 GLY B CA 1
ATOM 11616 C C . GLY B 1 631 ? 9.859 33 1.76 1 92.69 631 GLY B C 1
ATOM 11617 O O . GLY B 1 631 ? 8.984 32.875 2.623 1 92.69 631 GLY B O 1
ATOM 11618 N N . ARG B 1 632 ? 9.734 33.625 0.565 1 92.94 632 ARG B N 1
ATOM 11619 C CA . ARG B 1 632 ? 8.391 34 0.142 1 92.94 632 ARG B CA 1
ATOM 11620 C C . ARG B 1 632 ? 7.441 32.812 0.238 1 92.94 632 ARG B C 1
ATOM 11622 O O . ARG B 1 632 ? 7.828 31.672 -0.066 1 92.94 632 ARG B O 1
ATOM 11629 N N . GLY B 1 633 ? 6.148 33.062 0.691 1 89.44 633 GLY B N 1
ATOM 11630 C CA . GLY B 1 633 ? 5.16 32.031 0.944 1 89.44 633 GLY B CA 1
ATOM 11631 C C . GLY B 1 633 ? 4.941 31.766 2.422 1 89.44 633 GLY B C 1
ATOM 11632 O O . GLY B 1 633 ? 3.885 31.281 2.82 1 89.44 633 GLY B O 1
ATOM 11633 N N . SER B 1 634 ? 5.973 32.094 3.229 1 91.12 634 SER B N 1
ATOM 11634 C CA . SER B 1 634 ? 5.871 31.828 4.664 1 91.12 634 SER B CA 1
ATOM 11635 C C . SER B 1 634 ? 4.809 32.719 5.305 1 91.12 634 SER B C 1
ATOM 11637 O O . SER B 1 634 ? 4.602 33.844 4.879 1 91.12 634 SER B O 1
ATOM 11639 N N . SER B 1 635 ? 4.258 32.281 6.332 1 90.12 635 SER B N 1
ATOM 11640 C CA . SER B 1 635 ? 3.15 32.969 6.984 1 90.12 635 SER B CA 1
ATOM 11641 C C . SER B 1 635 ? 3.654 34.094 7.895 1 90.12 635 SER B C 1
ATOM 11643 O O . SER B 1 635 ? 4.844 34.156 8.211 1 90.12 635 SER B O 1
ATOM 11645 N N . ASN B 1 636 ? 2.789 35 8.211 1 91.94 636 ASN B N 1
ATOM 11646 C CA . ASN B 1 636 ? 2.951 36.062 9.18 1 91.94 636 ASN B CA 1
ATOM 11647 C C . ASN B 1 636 ? 3.932 37.125 8.688 1 91.94 636 ASN B C 1
ATOM 11649 O O . ASN B 1 636 ? 4.664 37.719 9.484 1 91.94 636 ASN B O 1
ATOM 11653 N N . ARG B 1 637 ? 4.059 37.25 7.391 1 93.69 637 ARG B N 1
ATOM 11654 C CA . ARG B 1 637 ? 4.926 38.25 6.773 1 93.69 637 ARG B CA 1
ATOM 11655 C C . ARG B 1 637 ? 4.137 39.188 5.848 1 93.69 637 ARG B C 1
ATOM 11657 O O . ARG B 1 637 ? 4.719 39.938 5.059 1 93.69 637 ARG B O 1
ATOM 11664 N N . GLY B 1 638 ? 2.801 39.062 5.965 1 93.38 638 GLY B N 1
ATOM 11665 C CA . GLY B 1 638 ? 1.94 39.812 5.059 1 93.38 638 GLY B CA 1
ATOM 11666 C C . GLY B 1 638 ? 1.462 39 3.877 1 93.38 638 GLY B C 1
ATOM 11667 O O . GLY B 1 638 ? 2.176 38.094 3.4 1 93.38 638 GLY B O 1
ATOM 11668 N N . ILE B 1 639 ? 0.279 39.281 3.352 1 93.5 639 ILE B N 1
ATOM 11669 C CA . ILE B 1 639 ? -0.352 38.531 2.279 1 93.5 639 ILE B CA 1
ATOM 11670 C C . ILE B 1 639 ? 0.452 38.688 0.991 1 93.5 639 ILE B C 1
ATOM 11672 O O . ILE B 1 639 ? 0.497 37.781 0.163 1 93.5 639 ILE B O 1
ATOM 11676 N N . SER B 1 640 ? 1.115 39.844 0.811 1 92.38 640 SER B N 1
ATOM 11677 C CA . SER B 1 640 ? 1.921 40.062 -0.386 1 92.38 640 SER B CA 1
ATOM 11678 C C . SER B 1 640 ? 3.109 39.094 -0.431 1 92.38 640 SER B C 1
ATOM 11680 O O . SER B 1 640 ? 3.562 38.719 -1.512 1 92.38 640 SER B O 1
ATOM 11682 N N . PHE B 1 641 ? 3.67 38.75 0.69 1 92.88 641 PHE B N 1
ATOM 11683 C CA . PHE B 1 641 ? 4.77 37.781 0.783 1 92.88 641 PHE B CA 1
ATOM 11684 C C . PHE B 1 641 ? 4.309 36.406 0.381 1 92.88 641 PHE B C 1
ATOM 11686 O O . PHE B 1 641 ? 5.066 35.625 -0.237 1 92.88 641 PHE B O 1
ATOM 11693 N N . GLU B 1 642 ? 3.066 36.062 0.677 1 90.62 642 GLU B N 1
ATOM 11694 C CA . GLU B 1 642 ? 2.479 34.781 0.318 1 90.62 642 GLU B CA 1
ATOM 11695 C C . GLU B 1 642 ? 2.033 34.75 -1.142 1 90.62 642 GLU B C 1
ATOM 11697 O O . GLU B 1 642 ? 2.084 33.719 -1.801 1 90.62 642 GLU B O 1
ATOM 11702 N N . ALA B 1 643 ? 1.585 35.906 -1.651 1 90.06 643 ALA B N 1
ATOM 11703 C CA . ALA B 1 643 ? 0.983 36.062 -2.973 1 90.06 643 ALA B CA 1
ATOM 11704 C C . ALA B 1 643 ? 1.96 35.656 -4.07 1 90.06 643 ALA B C 1
ATOM 11706 O O . ALA B 1 643 ? 1.551 35.344 -5.195 1 90.06 643 ALA B O 1
ATOM 11707 N N . ALA B 1 644 ? 3.203 35.594 -3.742 1 87.62 644 ALA B N 1
ATOM 11708 C CA . ALA B 1 644 ? 4.23 35.219 -4.719 1 87.62 644 ALA B CA 1
ATOM 11709 C C . ALA B 1 644 ? 4.027 33.812 -5.23 1 87.62 644 ALA B C 1
ATOM 11711 O O . ALA B 1 644 ? 4.5 33.469 -6.316 1 87.62 644 ALA B O 1
ATOM 11712 N N . LEU B 1 645 ? 3.279 33 -4.492 1 87.81 645 LEU B N 1
ATOM 11713 C CA . LEU B 1 645 ? 3.105 31.609 -4.828 1 87.81 645 LEU B CA 1
ATOM 11714 C C . LEU B 1 645 ? 1.854 31.391 -5.672 1 87.81 645 LEU B C 1
ATOM 11716 O O . LEU B 1 645 ? 1.63 30.312 -6.203 1 87.81 645 LEU B O 1
ATOM 11720 N N . LYS B 1 646 ? 1.037 32.406 -5.852 1 88.25 646 LYS B N 1
ATOM 11721 C CA . LYS B 1 646 ? -0.236 32.25 -6.551 1 88.25 646 LYS B CA 1
ATOM 11722 C C . LYS B 1 646 ? -0.029 31.766 -7.98 1 88.25 646 LYS B C 1
ATOM 11724 O O . LYS B 1 646 ? 0.758 32.344 -8.734 1 88.25 646 LYS B O 1
ATOM 11729 N N . ASN B 1 647 ? -0.675 30.641 -8.336 1 82.94 647 ASN B N 1
ATOM 11730 C CA . ASN B 1 647 ? -0.668 30.016 -9.656 1 82.94 647 ASN B CA 1
ATOM 11731 C C . ASN B 1 647 ? 0.735 29.578 -10.062 1 82.94 647 ASN B C 1
ATOM 11733 O O . ASN B 1 647 ? 1.039 29.484 -11.258 1 82.94 647 ASN B O 1
ATOM 11737 N N . LYS B 1 648 ? 1.672 29.484 -9.07 1 75.38 648 LYS B N 1
ATOM 11738 C CA . LYS B 1 648 ? 3.068 29.203 -9.398 1 75.38 648 LYS B CA 1
ATOM 11739 C C . LYS B 1 648 ? 3.688 28.25 -8.391 1 75.38 648 LYS B C 1
ATOM 11741 O O . LYS B 1 648 ? 4.848 28.406 -8.008 1 75.38 648 LYS B O 1
ATOM 11746 N N . LEU B 1 649 ? 3.006 27.469 -7.965 1 72.5 649 LEU B N 1
ATOM 11747 C CA . LEU B 1 649 ? 3.711 26.594 -7.031 1 72.5 649 LEU B CA 1
ATOM 11748 C C . LEU B 1 649 ? 4.891 25.906 -7.711 1 72.5 649 LEU B C 1
ATOM 11750 O O . LEU B 1 649 ? 4.699 25 -8.531 1 72.5 649 LEU B O 1
ATOM 11754 N N . VAL B 1 650 ? 6.113 26.344 -7.52 1 56.97 650 VAL B N 1
ATOM 11755 C CA . VAL B 1 650 ? 7.43 25.891 -7.969 1 56.97 650 VAL B CA 1
ATOM 11756 C C . VAL B 1 650 ? 7.449 25.781 -9.492 1 56.97 650 VAL B C 1
ATOM 11758 O O . VAL B 1 650 ? 7.98 24.828 -10.039 1 56.97 650 VAL B O 1
ATOM 11761 N N . SER B 1 651 ? 6.625 26.609 -10.305 1 53.53 651 SER B N 1
ATOM 11762 C CA . SER B 1 651 ? 6.512 26.516 -11.758 1 53.53 651 SER B CA 1
ATOM 11763 C C . SER B 1 651 ? 7.492 27.438 -12.461 1 53.53 651 SER B C 1
ATOM 11765 O O . SER B 1 651 ? 7.844 28.5 -11.93 1 53.53 651 SER B O 1
ATOM 11767 N N . GLU B 1 652 ? 8.242 27.094 -13.68 1 52.56 652 GLU B N 1
ATOM 11768 C CA . GLU B 1 652 ? 9.305 27.766 -14.422 1 52.56 652 GLU B CA 1
ATOM 11769 C C . GLU B 1 652 ? 8.75 28.891 -15.297 1 52.56 652 GLU B C 1
ATOM 11771 O O . GLU B 1 652 ? 9.508 29.719 -15.789 1 52.56 652 GLU B O 1
ATOM 11776 N N . LYS B 1 653 ? 7.566 28.969 -16.141 1 46.75 653 LYS B N 1
ATOM 11777 C CA . LYS B 1 653 ? 7.426 29.688 -17.391 1 46.75 653 LYS B CA 1
ATOM 11778 C C . LYS B 1 653 ? 7.758 31.172 -17.219 1 46.75 653 LYS B C 1
ATOM 11780 O O . LYS B 1 653 ? 7.594 31.953 -18.156 1 46.75 653 LYS B O 1
ATOM 11785 N N . ARG B 1 654 ? 7.559 31.906 -16.203 1 38.25 654 ARG B N 1
ATOM 11786 C CA . ARG B 1 654 ? 7.965 33.281 -16.516 1 38.25 654 ARG B CA 1
ATOM 11787 C C . ARG B 1 654 ? 9.445 33.344 -16.875 1 38.25 654 ARG B C 1
ATOM 11789 O O . ARG B 1 654 ? 10.219 32.438 -16.5 1 38.25 654 ARG B O 1
ATOM 11796 N N . LEU B 1 655 ? 9.82 34.375 -17.75 1 34.91 655 LEU B N 1
ATOM 11797 C CA . LEU B 1 655 ? 11.125 34.75 -18.281 1 34.91 655 LEU B CA 1
ATOM 11798 C C . LEU B 1 655 ? 12.227 34.5 -17.25 1 34.91 655 LEU B C 1
ATOM 11800 O O . LEU B 1 655 ? 13.406 34.719 -17.547 1 34.91 655 LEU B O 1
ATOM 11804 N N . VAL B 1 656 ? 11.898 34.75 -16.031 1 33.66 656 VAL B N 1
ATOM 11805 C CA . VAL B 1 656 ? 13.016 34.531 -15.109 1 33.66 656 VAL B CA 1
ATOM 11806 C C . VAL B 1 656 ? 13.062 33.094 -14.656 1 33.66 656 VAL B C 1
ATOM 11808 O O . VAL B 1 656 ? 12.023 32.5 -14.336 1 33.66 656 VAL B O 1
ATOM 11811 N N . GLN B 1 657 ? 13.969 32.219 -14.844 1 37.91 657 GLN B N 1
ATOM 11812 C CA . GLN B 1 657 ? 14.539 30.875 -14.789 1 37.91 657 GLN B CA 1
ATOM 11813 C C . GLN B 1 657 ? 14.078 30.125 -13.539 1 37.91 657 GLN B C 1
ATOM 11815 O O . GLN B 1 657 ? 14.273 28.922 -13.422 1 37.91 657 GLN B O 1
ATOM 11820 N N . GLY B 1 658 ? 13.57 30.781 -12.375 1 49.25 658 GLY B N 1
ATOM 11821 C CA . GLY B 1 658 ? 13.5 29.906 -11.211 1 49.25 658 GLY B CA 1
ATOM 11822 C C . GLY B 1 658 ? 12.203 30.031 -10.438 1 49.25 658 GLY B C 1
ATOM 11823 O O . GLY B 1 658 ? 11.398 30.922 -10.711 1 49.25 658 GLY B O 1
ATOM 11824 N N . THR B 1 659 ? 11.516 28.875 -9.703 1 77.25 659 THR B N 1
ATOM 11825 C CA . THR B 1 659 ? 10.422 28.875 -8.742 1 77.25 659 THR B CA 1
ATOM 11826 C C . THR B 1 659 ? 10.805 29.641 -7.477 1 77.25 659 THR B C 1
ATOM 11828 O O . THR B 1 659 ? 11.906 29.484 -6.957 1 77.25 659 THR B O 1
ATOM 11831 N N . VAL B 1 660 ? 10.023 30.797 -7.09 1 88.06 660 VAL B N 1
ATOM 11832 C CA . VAL B 1 660 ? 10.336 31.719 -6.016 1 88.06 660 VAL B CA 1
ATOM 11833 C C . VAL B 1 660 ? 10.766 30.953 -4.77 1 88.06 660 VAL B C 1
ATOM 11835 O O . VAL B 1 660 ? 11.688 31.359 -4.059 1 88.06 660 VAL B O 1
ATOM 11838 N N . GLU B 1 661 ? 10.203 29.844 -4.594 1 90.88 661 GLU B N 1
ATOM 11839 C CA . GLU B 1 661 ? 10.508 29.062 -3.4 1 90.88 661 GLU B CA 1
ATOM 11840 C C . GLU B 1 661 ? 11.93 28.5 -3.455 1 90.88 661 GLU B C 1
ATOM 11842 O O . GLU B 1 661 ? 12.672 28.594 -2.48 1 90.88 661 GLU B O 1
ATOM 11847 N N . ILE B 1 662 ? 12.312 27.953 -4.574 1 93.75 662 ILE B N 1
ATOM 11848 C CA . ILE B 1 662 ? 13.633 27.344 -4.73 1 93.75 662 ILE B CA 1
ATOM 11849 C C . ILE B 1 662 ? 14.703 28.438 -4.695 1 93.75 662 ILE B C 1
ATOM 11851 O O . ILE B 1 662 ? 15.727 28.297 -4.02 1 93.75 662 ILE B O 1
ATOM 11855 N N . GLU B 1 663 ? 14.461 29.594 -5.336 1 93.25 663 GLU B N 1
ATOM 11856 C CA . GLU B 1 663 ? 15.398 30.719 -5.383 1 93.25 663 GLU B CA 1
ATOM 11857 C C . GLU B 1 663 ? 15.672 31.266 -3.984 1 93.25 663 GLU B C 1
ATOM 11859 O O . GLU B 1 663 ? 16.828 31.562 -3.645 1 93.25 663 GLU B O 1
ATOM 11864 N N . ASP B 1 664 ? 14.602 31.359 -3.268 1 95.19 664 ASP B N 1
ATOM 11865 C CA . ASP B 1 664 ? 14.758 31.891 -1.919 1 95.19 664 ASP B CA 1
ATOM 11866 C C . ASP B 1 664 ? 15.555 30.953 -1.033 1 95.19 664 ASP B C 1
ATOM 11868 O O . ASP B 1 664 ? 16.328 31.391 -0.174 1 95.19 664 ASP B O 1
ATOM 11872 N N . GLN B 1 665 ? 15.375 29.656 -1.189 1 96.31 665 GLN B N 1
ATOM 11873 C CA . GLN B 1 665 ? 16.125 28.672 -0.406 1 96.31 665 GLN B CA 1
ATOM 11874 C C . GLN B 1 665 ? 17.609 28.688 -0.771 1 96.31 665 GLN B C 1
ATOM 11876 O O . GLN B 1 665 ? 18.469 28.656 0.111 1 96.31 665 GLN B O 1
ATOM 11881 N N . VAL B 1 666 ? 17.922 28.734 -2.043 1 97.06 666 VAL B N 1
ATOM 11882 C CA . VAL B 1 666 ? 19.297 28.75 -2.52 1 97.06 666 VAL B CA 1
ATOM 11883 C C . VAL B 1 666 ? 19.984 30.031 -2.068 1 97.06 666 VAL B C 1
ATOM 11885 O O . VAL B 1 666 ? 21.125 30 -1.604 1 97.06 666 VAL B O 1
ATOM 11888 N N . GLU B 1 667 ? 19.281 31.156 -2.191 1 97 667 GLU B N 1
ATOM 11889 C CA . GLU B 1 667 ? 19.828 32.438 -1.747 1 97 667 GLU B CA 1
ATOM 11890 C C . GLU B 1 667 ? 20.141 32.406 -0.254 1 97 667 GLU B C 1
ATOM 11892 O O . GLU B 1 667 ? 21.219 32.844 0.167 1 97 667 GLU B O 1
ATOM 11897 N N . GLY B 1 668 ? 19.141 31.906 0.525 1 97.62 668 GLY B N 1
ATOM 11898 C CA . GLY B 1 668 ? 19.359 31.812 1.961 1 97.62 668 GLY B CA 1
ATOM 11899 C C . GLY B 1 668 ? 20.562 30.953 2.332 1 97.62 668 GLY B C 1
ATOM 11900 O O . GLY B 1 668 ? 21.344 31.328 3.209 1 97.62 668 GLY B O 1
ATOM 11901 N N . LEU B 1 669 ? 20.703 29.812 1.679 1 98.12 669 LEU B N 1
ATOM 11902 C CA . LEU B 1 669 ? 21.844 28.922 1.896 1 98.12 669 LEU B CA 1
ATOM 11903 C C . LEU B 1 669 ? 23.156 29.656 1.62 1 98.12 669 LEU B C 1
ATOM 11905 O O . LEU B 1 669 ? 24.078 29.594 2.426 1 98.12 669 LEU B O 1
ATOM 11909 N N . ARG B 1 670 ? 23.281 30.406 0.567 1 97.31 670 ARG B N 1
ATOM 11910 C CA . ARG B 1 670 ? 24.484 31.125 0.167 1 97.31 670 ARG B CA 1
ATOM 11911 C C . ARG B 1 670 ? 24.781 32.281 1.114 1 97.31 670 ARG B C 1
ATOM 11913 O O . ARG B 1 670 ? 25.938 32.531 1.468 1 97.31 670 ARG B O 1
ATOM 11920 N N . GLU B 1 671 ? 23.75 33 1.478 1 97.31 671 G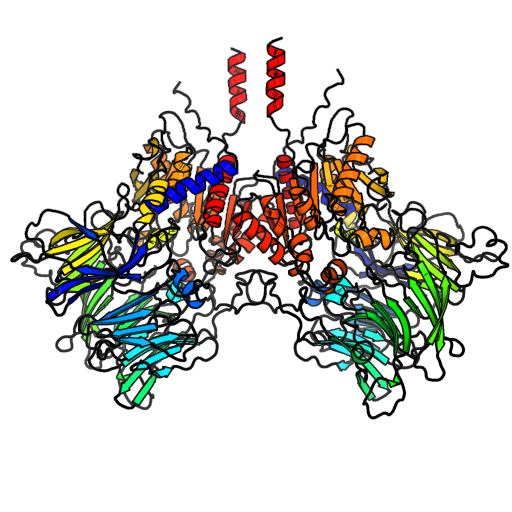LU B N 1
ATOM 11921 C CA . GLU B 1 671 ? 23.922 34.125 2.395 1 97.31 671 GLU B CA 1
ATOM 11922 C C . GLU B 1 671 ? 24.469 33.656 3.742 1 97.31 671 GLU B C 1
ATOM 11924 O O . GLU B 1 671 ? 25.344 34.281 4.32 1 97.31 671 GLU B O 1
ATOM 11929 N N . VAL B 1 672 ? 23.891 32.562 4.23 1 97.69 672 VAL B N 1
ATOM 11930 C CA . VAL B 1 672 ? 24.328 32.031 5.516 1 97.69 672 VAL B CA 1
ATOM 11931 C C . VAL B 1 672 ? 25.766 31.516 5.387 1 97.69 672 VAL B C 1
ATOM 11933 O O . VAL B 1 672 ? 26.562 31.656 6.309 1 97.69 672 VAL B O 1
ATOM 11936 N N . ALA B 1 673 ? 26.078 30.859 4.309 1 96.81 673 ALA B N 1
ATOM 11937 C CA . ALA B 1 673 ? 27.438 30.359 4.066 1 96.81 673 ALA B CA 1
ATOM 11938 C C . ALA B 1 673 ? 28.453 31.5 4.098 1 96.81 673 ALA B C 1
ATOM 11940 O O . ALA B 1 673 ? 29.531 31.359 4.656 1 96.81 673 ALA B O 1
ATOM 11941 N N . LYS B 1 674 ? 28.094 32.625 3.545 1 95 674 LYS B N 1
ATOM 11942 C CA . LYS B 1 674 ? 28.969 33.781 3.549 1 95 674 LYS B CA 1
ATOM 11943 C C . LYS B 1 674 ? 29.219 34.281 4.969 1 95 674 LYS B C 1
ATOM 11945 O O . LYS B 1 674 ? 30.344 34.656 5.32 1 95 674 LYS B O 1
ATOM 11950 N N . ARG B 1 675 ? 28.266 34.188 5.699 1 93.19 675 ARG B N 1
ATOM 11951 C CA . ARG B 1 675 ? 28.328 34.75 7.043 1 93.19 675 ARG B CA 1
ATOM 11952 C C . ARG B 1 675 ? 29.094 33.844 7.992 1 93.19 675 ARG B C 1
ATOM 11954 O O . ARG B 1 675 ? 29.562 34.281 9.039 1 93.19 675 ARG B O 1
ATOM 11961 N N . THR B 1 676 ? 29.125 32.625 7.672 1 91.88 676 THR B N 1
ATOM 11962 C CA . THR B 1 676 ? 29.781 31.672 8.555 1 91.88 676 THR B CA 1
ATOM 11963 C C . THR B 1 676 ? 31.219 31.438 8.133 1 91.88 676 THR B C 1
ATOM 11965 O O . THR B 1 676 ? 31.891 30.562 8.664 1 91.88 676 THR B O 1
ATOM 11968 N N . ASP B 1 677 ? 31.781 32.219 7.34 1 87.44 677 ASP B N 1
ATOM 11969 C CA . ASP B 1 677 ? 33.188 32.25 6.914 1 87.44 677 ASP B CA 1
ATOM 11970 C C . ASP B 1 677 ? 33.688 30.875 6.531 1 87.44 677 ASP B C 1
ATOM 11972 O O . ASP B 1 677 ? 34.688 30.406 7.066 1 87.44 677 ASP B O 1
ATOM 11976 N N . GLY B 1 678 ? 32.906 30.109 5.73 1 86 678 GLY B N 1
ATOM 11977 C CA . GLY B 1 678 ? 33.375 28.859 5.145 1 86 678 GLY B CA 1
ATOM 11978 C C . GLY B 1 678 ? 33 27.641 5.965 1 86 678 GLY B C 1
ATOM 11979 O O . GLY B 1 678 ? 33.438 26.531 5.68 1 86 678 GLY B O 1
ATOM 11980 N N . LEU B 1 679 ? 32.25 27.719 6.949 1 94.19 679 LEU B N 1
ATOM 11981 C CA . LEU B 1 679 ? 31.859 26.609 7.805 1 94.19 679 LEU B CA 1
ATOM 11982 C C . LEU B 1 679 ? 31 25.609 7.035 1 94.19 679 LEU B C 1
ATOM 11984 O O . LEU B 1 679 ? 31.094 24.391 7.27 1 94.19 679 LEU B O 1
ATOM 11988 N N . LEU B 1 680 ? 30.219 26.078 6.141 1 97.62 680 LEU B N 1
ATOM 11989 C CA . LEU B 1 680 ? 29.281 25.234 5.41 1 97.62 680 LEU B CA 1
ATOM 11990 C C . LEU B 1 680 ? 29.906 24.703 4.129 1 97.62 680 LEU B C 1
ATOM 11992 O O . LEU B 1 680 ? 30.422 25.484 3.312 1 97.62 680 LEU B O 1
ATOM 11996 N N . ASP B 1 681 ? 29.938 23.375 3.963 1 96.94 681 ASP B N 1
ATOM 11997 C CA . ASP B 1 681 ? 30.375 22.75 2.723 1 96.94 681 ASP B CA 1
ATOM 11998 C C . ASP B 1 681 ? 29.25 22.766 1.677 1 96.94 681 ASP B C 1
ATOM 12000 O O . ASP B 1 681 ? 28.391 21.875 1.665 1 96.94 681 ASP B O 1
ATOM 12004 N N . LEU B 1 682 ? 29.328 23.625 0.755 1 97.31 682 LEU B N 1
ATOM 12005 C CA . LEU B 1 682 ? 28.25 23.828 -0.21 1 97.31 682 LEU B CA 1
ATOM 12006 C C . LEU B 1 682 ? 28.25 22.734 -1.268 1 97.31 682 LEU B C 1
ATOM 12008 O O . LEU B 1 682 ? 27.312 22.609 -2.047 1 97.31 682 LEU B O 1
ATOM 12012 N N . THR B 1 683 ? 29.25 21.812 -1.277 1 96 683 THR B N 1
ATOM 12013 C CA . THR B 1 683 ? 29.266 20.688 -2.197 1 96 683 THR B CA 1
ATOM 12014 C C . THR B 1 683 ? 28.562 19.484 -1.59 1 96 683 THR B C 1
ATOM 12016 O O . THR B 1 683 ? 28.266 18.516 -2.289 1 96 683 THR B O 1
ATOM 12019 N N . ARG B 1 684 ? 28.297 19.547 -0.345 1 97.5 684 ARG B N 1
ATOM 12020 C CA . ARG B 1 684 ? 27.625 18.469 0.369 1 97.5 684 ARG B CA 1
ATOM 12021 C C . ARG B 1 684 ? 26.406 18.984 1.119 1 97.5 684 ARG B C 1
ATOM 12023 O O . ARG B 1 684 ? 26.359 18.969 2.352 1 97.5 684 ARG B O 1
ATOM 12030 N N . VAL B 1 685 ? 25.375 19.297 0.378 1 98.69 685 VAL B N 1
ATOM 12031 C CA . VAL B 1 685 ? 24.125 19.828 0.926 1 98.69 685 VAL B CA 1
ATOM 12032 C C . VAL B 1 685 ? 22.984 18.859 0.625 1 98.69 685 VAL B C 1
ATOM 12034 O O . VAL B 1 685 ? 22.766 18.484 -0.531 1 98.69 685 VAL B O 1
ATOM 12037 N N . ALA B 1 686 ? 22.359 18.391 1.641 1 98.75 686 ALA B N 1
ATOM 12038 C CA . ALA B 1 686 ? 21.109 17.656 1.495 1 98.75 686 ALA B CA 1
ATOM 12039 C C . ALA B 1 686 ? 19.922 18.516 1.872 1 98.75 686 ALA B C 1
ATOM 12041 O O . ALA B 1 686 ? 19.984 19.312 2.82 1 98.75 686 ALA B O 1
ATOM 12042 N N . ILE B 1 687 ? 18.891 18.422 1.129 1 98.56 687 ILE B N 1
ATOM 12043 C CA . ILE B 1 687 ? 17.641 19.125 1.434 1 98.56 687 ILE B CA 1
ATOM 12044 C C . ILE B 1 687 ? 16.609 18.141 1.951 1 98.56 687 ILE B C 1
ATOM 12046 O O . ILE B 1 687 ? 16.5 17.016 1.449 1 98.56 687 ILE B O 1
ATOM 12050 N N . MET B 1 688 ? 15.93 18.484 3 1 97.88 688 MET B N 1
ATOM 12051 C CA . MET B 1 688 ? 14.961 17.594 3.646 1 97.88 688 MET B CA 1
ATOM 12052 C C . MET B 1 688 ? 13.672 18.328 3.975 1 97.88 688 MET B C 1
ATOM 12054 O O . MET B 1 688 ? 13.703 19.5 4.395 1 97.88 688 MET B O 1
ATOM 12058 N N . GLY B 1 689 ? 12.578 17.688 3.738 1 96.56 689 GLY B N 1
ATOM 12059 C CA . GLY B 1 689 ? 11.297 18.281 4.078 1 96.56 689 GLY B CA 1
ATOM 12060 C C . GLY B 1 689 ? 10.172 17.266 4.148 1 96.56 689 GLY B C 1
ATOM 12061 O O . GLY B 1 689 ? 10.344 16.109 3.752 1 96.56 689 GLY B O 1
ATOM 12062 N N . TRP B 1 690 ? 9.039 17.625 4.734 1 95.12 690 TRP B N 1
ATOM 12063 C CA . TRP B 1 690 ? 7.844 16.812 4.902 1 95.12 690 TRP B CA 1
ATOM 12064 C C . TRP B 1 690 ? 6.613 17.5 4.328 1 95.12 690 TRP B C 1
ATOM 12066 O O . TRP B 1 690 ? 6.52 18.734 4.355 1 95.12 690 TRP B O 1
ATOM 12076 N N . SER B 1 691 ? 5.652 16.719 3.777 1 94.62 691 SER B N 1
ATOM 12077 C CA . SER B 1 691 ? 4.441 17.266 3.184 1 94.62 691 SER B CA 1
ATOM 12078 C C . SER B 1 691 ? 4.777 18.219 2.039 1 94.62 691 SER B C 1
ATOM 12080 O O . SER B 1 691 ? 5.516 17.859 1.121 1 94.62 691 SER B O 1
ATOM 12082 N N . TYR B 1 692 ? 4.363 19.531 2.139 1 94.75 692 TYR B N 1
ATOM 12083 C CA . TYR B 1 692 ? 4.801 20.5 1.14 1 94.75 692 TYR B CA 1
ATOM 12084 C C . TYR B 1 692 ? 6.32 20.609 1.108 1 94.75 692 TYR B C 1
ATOM 12086 O O . TYR B 1 692 ? 6.914 20.797 0.044 1 94.75 692 TYR B O 1
ATOM 12094 N N . GLY B 1 693 ? 6.961 20.484 2.262 1 95.38 693 GLY B N 1
ATOM 12095 C CA . GLY B 1 693 ? 8.414 20.484 2.312 1 95.38 693 GLY B CA 1
ATOM 12096 C C . GLY B 1 693 ? 9.039 19.344 1.523 1 95.38 693 GLY B C 1
ATOM 12097 O O . GLY B 1 693 ? 10.102 19.516 0.927 1 95.38 693 GLY B O 1
ATOM 12098 N N . GLY B 1 694 ? 8.359 18.141 1.608 1 97.06 694 GLY B N 1
ATOM 12099 C CA . GLY B 1 694 ? 8.805 17.047 0.763 1 97.06 694 GLY B CA 1
ATOM 12100 C C . GLY B 1 694 ? 8.68 17.344 -0.719 1 97.06 694 GLY B C 1
ATOM 12101 O O . GLY B 1 694 ? 9.57 17.016 -1.503 1 97.06 694 GLY B O 1
ATOM 12102 N N . TYR B 1 695 ? 7.562 18 -1.102 1 96.94 695 TYR B N 1
ATOM 12103 C CA . TYR B 1 695 ? 7.332 18.469 -2.461 1 96.94 695 TYR B CA 1
ATOM 12104 C C . TYR B 1 695 ? 8.453 19.406 -2.908 1 96.94 695 TYR B C 1
ATOM 12106 O O . TYR B 1 695 ? 9.047 19.203 -3.971 1 96.94 695 TYR B O 1
ATOM 12114 N N . LEU B 1 696 ? 8.82 20.344 -2.078 1 96.12 696 LEU B N 1
ATOM 12115 C CA . LEU B 1 696 ? 9.867 21.312 -2.406 1 96.12 696 LEU B CA 1
ATOM 12116 C C . LEU B 1 696 ? 11.234 20.641 -2.443 1 96.12 696 LEU B C 1
ATOM 12118 O O . LEU B 1 696 ? 12.07 20.969 -3.283 1 96.12 696 LEU B O 1
ATOM 12122 N N . ALA B 1 697 ? 11.492 19.719 -1.521 1 97.81 697 ALA B N 1
ATOM 12123 C CA . ALA B 1 697 ? 12.758 19 -1.504 1 97.81 697 ALA B CA 1
ATOM 12124 C C . ALA B 1 697 ? 12.984 18.266 -2.816 1 97.81 697 ALA B C 1
ATOM 12126 O O . ALA B 1 697 ? 14.086 18.297 -3.377 1 97.81 697 ALA B O 1
ATOM 12127 N N . LEU B 1 698 ? 11.945 17.578 -3.289 1 98.31 698 LEU B N 1
ATOM 12128 C CA . LEU B 1 698 ? 12.039 16.859 -4.555 1 98.31 698 LEU B CA 1
ATOM 12129 C C . LEU B 1 698 ? 12.344 17.812 -5.703 1 98.31 698 LEU B C 1
ATOM 12131 O O . LEU B 1 698 ? 13.203 17.531 -6.543 1 98.31 698 LEU B O 1
ATOM 12135 N N . LEU B 1 699 ? 11.688 18.953 -5.738 1 96.94 699 LEU B N 1
ATOM 12136 C CA . LEU B 1 699 ? 11.867 19.906 -6.824 1 96.94 699 LEU B CA 1
ATOM 12137 C C . LEU B 1 699 ? 13.234 20.562 -6.75 1 96.94 699 LEU B C 1
ATOM 12139 O O . LEU B 1 699 ? 13.859 20.844 -7.781 1 96.94 699 LEU B O 1
ATOM 12143 N N . CYS B 1 700 ? 13.68 20.844 -5.5 1 97.12 700 CYS B N 1
ATOM 12144 C CA . CYS B 1 700 ? 15.023 21.391 -5.352 1 97.12 700 CYS B CA 1
ATOM 12145 C C . CYS B 1 700 ? 16.062 20.438 -5.898 1 97.12 700 CYS B C 1
ATOM 12147 O O . CYS B 1 700 ? 17 20.844 -6.59 1 97.12 700 CYS B O 1
ATOM 12149 N N . LEU B 1 701 ? 15.945 19.172 -5.559 1 98.12 701 LEU B N 1
ATOM 12150 C CA . LEU B 1 701 ? 16.875 18.156 -6.051 1 98.12 701 LEU B CA 1
ATOM 12151 C C . LEU B 1 701 ? 16.859 18.094 -7.574 1 98.12 701 LEU B C 1
ATOM 12153 O O . LEU B 1 701 ? 17.906 17.938 -8.203 1 98.12 701 LEU B O 1
ATOM 12157 N N . ALA B 1 702 ? 15.695 18.188 -8.148 1 97.25 702 ALA B N 1
ATOM 12158 C CA . ALA B 1 702 ? 15.523 18.078 -9.602 1 97.25 702 ALA B CA 1
ATOM 12159 C C . ALA B 1 702 ? 16.031 19.328 -10.312 1 97.25 702 ALA B C 1
ATOM 12161 O O . ALA B 1 702 ? 16.781 19.234 -11.289 1 97.25 702 ALA B O 1
ATOM 12162 N N . LYS B 1 703 ? 15.695 20.516 -9.797 1 95.12 703 LYS B N 1
ATOM 12163 C CA . LYS B 1 703 ? 15.875 21.766 -10.539 1 95.12 703 LYS B CA 1
ATOM 12164 C C . LYS B 1 703 ? 17.188 22.438 -10.156 1 95.12 703 LYS B C 1
ATOM 12166 O O . LYS B 1 703 ? 17.672 23.312 -10.883 1 95.12 703 LYS B O 1
ATOM 12171 N N . SER B 1 704 ? 17.719 22.062 -8.992 1 96 704 SER B N 1
ATOM 12172 C CA . SER B 1 704 ? 19 22.625 -8.555 1 96 704 SER B CA 1
ATOM 12173 C C . SER B 1 704 ? 19.984 21.547 -8.156 1 96 704 SER B C 1
ATOM 12175 O O . SER B 1 704 ? 20.531 21.562 -7.051 1 96 704 SER B O 1
ATOM 12177 N N . PRO B 1 705 ? 20.297 20.703 -9.078 1 94.62 705 PRO B N 1
ATOM 12178 C CA . PRO B 1 705 ? 21.172 19.562 -8.758 1 94.62 705 PRO B CA 1
ATOM 12179 C C . PRO B 1 705 ? 22.594 19.984 -8.422 1 94.62 705 PRO B C 1
ATOM 12181 O O . PRO B 1 705 ? 23.328 19.234 -7.781 1 94.62 705 PRO B O 1
ATOM 12184 N N . ASN B 1 706 ? 23 21.188 -8.812 1 95.38 706 ASN B N 1
ATOM 12185 C CA . ASN B 1 706 ? 24.344 21.672 -8.523 1 95.38 706 ASN B CA 1
ATOM 12186 C C . ASN B 1 706 ? 24.438 22.203 -7.094 1 95.38 706 ASN B C 1
ATOM 12188 O O . ASN B 1 706 ? 25.547 22.375 -6.57 1 95.38 706 ASN B O 1
ATOM 12192 N N . VAL B 1 707 ? 23.328 22.453 -6.523 1 97.69 707 VAL B N 1
ATOM 12193 C CA . VAL B 1 707 ? 23.297 22.969 -5.156 1 97.69 707 VAL B CA 1
ATOM 12194 C C . VAL B 1 707 ? 23.031 21.828 -4.18 1 97.69 707 VAL B C 1
ATOM 12196 O O . VAL B 1 707 ? 23.703 21.688 -3.156 1 97.69 707 VAL B O 1
ATOM 12199 N N . TYR B 1 708 ? 22.094 21.062 -4.523 1 98.5 708 TYR B N 1
ATOM 12200 C CA . TYR B 1 708 ? 21.656 20 -3.613 1 98.5 708 TYR B CA 1
ATOM 12201 C C . TYR B 1 708 ? 22.125 18.641 -4.105 1 98.5 708 TYR B C 1
ATOM 12203 O O . TYR B 1 708 ? 21.719 18.188 -5.18 1 98.5 708 TYR B O 1
ATOM 12211 N N . ARG B 1 709 ? 22.812 17.984 -3.24 1 98.06 709 ARG B N 1
ATOM 12212 C CA . ARG B 1 709 ? 23.391 16.688 -3.57 1 98.06 709 ARG B CA 1
ATOM 12213 C C . ARG B 1 709 ? 22.406 15.562 -3.326 1 98.06 709 ARG B C 1
ATOM 12215 O O . ARG B 1 709 ? 22.453 14.531 -4 1 98.06 709 ARG B O 1
ATOM 12222 N N . ALA B 1 710 ? 21.547 15.719 -2.375 1 98.69 710 ALA B N 1
ATOM 12223 C CA . ALA B 1 710 ? 20.594 14.688 -1.984 1 98.69 710 ALA B CA 1
ATOM 12224 C C . ALA B 1 710 ? 19.344 15.305 -1.38 1 98.69 710 ALA B C 1
ATOM 12226 O O . ALA B 1 710 ? 19.328 16.484 -1.018 1 98.69 710 ALA B O 1
ATOM 12227 N N . ALA B 1 711 ? 18.266 14.477 -1.341 1 98.81 711 ALA B N 1
ATOM 12228 C CA . ALA B 1 711 ? 17.016 14.938 -0.736 1 98.81 711 ALA B CA 1
ATOM 12229 C C . ALA B 1 711 ? 16.359 13.82 0.073 1 98.81 711 ALA B C 1
ATOM 12231 O O . ALA B 1 711 ? 16.469 12.641 -0.274 1 98.81 711 ALA B O 1
ATOM 12232 N N . ILE B 1 712 ? 15.781 14.148 1.139 1 98.69 712 ILE B N 1
ATOM 12233 C CA . ILE B 1 712 ? 14.859 13.32 1.904 1 98.69 712 ILE B CA 1
ATOM 12234 C C . ILE B 1 712 ? 13.453 13.906 1.834 1 98.69 712 ILE B C 1
ATOM 12236 O O . ILE B 1 712 ? 13.211 15.008 2.334 1 98.69 712 ILE B O 1
ATOM 12240 N N . ALA B 1 713 ? 12.586 13.234 1.212 1 98.5 713 ALA B N 1
ATOM 12241 C CA . ALA B 1 713 ? 11.219 13.703 1.019 1 98.5 713 ALA B CA 1
ATOM 12242 C C . ALA B 1 713 ? 10.227 12.844 1.794 1 98.5 713 ALA B C 1
ATOM 12244 O O . ALA B 1 713 ? 10.023 11.672 1.462 1 98.5 713 ALA B O 1
ATOM 12245 N N . GLY B 1 714 ? 9.602 13.406 2.812 1 97.44 714 GLY B N 1
ATOM 12246 C CA . GLY B 1 714 ? 8.617 12.695 3.615 1 97.44 714 GLY B CA 1
ATOM 12247 C C . GLY B 1 714 ? 7.188 13.117 3.322 1 97.44 714 GLY B C 1
ATOM 12248 O O . GLY B 1 714 ? 6.902 14.312 3.203 1 97.44 714 GLY B O 1
ATOM 12249 N N . GLY B 1 715 ? 6.238 12.133 3.215 1 96.94 715 GLY B N 1
ATOM 12250 C CA . GLY B 1 715 ? 4.832 12.43 2.994 1 96.94 715 GLY B CA 1
ATOM 12251 C C . GLY B 1 715 ? 4.609 13.516 1.953 1 96.94 715 GLY B C 1
ATOM 12252 O O . GLY B 1 715 ? 3.801 14.422 2.156 1 96.94 715 GLY B O 1
ATOM 12253 N N . ALA B 1 716 ? 5.297 13.469 0.839 1 97.69 716 ALA B N 1
ATOM 12254 C CA . ALA B 1 716 ? 5.391 14.578 -0.113 1 97.69 716 ALA B CA 1
ATOM 12255 C C . ALA B 1 716 ? 4.203 14.57 -1.075 1 97.69 716 ALA B C 1
ATOM 12257 O O . ALA B 1 716 ? 3.758 13.508 -1.517 1 97.69 716 ALA B O 1
ATOM 12258 N N . VAL B 1 717 ? 3.703 15.742 -1.405 1 97.38 717 VAL B N 1
ATOM 12259 C CA . VAL B 1 717 ? 2.801 15.906 -2.539 1 97.38 717 VAL B CA 1
ATOM 12260 C C . VAL B 1 717 ? 3.588 15.812 -3.846 1 97.38 717 VAL B C 1
ATOM 12262 O O . VAL B 1 717 ? 4.609 16.484 -4.008 1 97.38 717 VAL B O 1
ATOM 12265 N N . THR B 1 718 ? 3.174 14.969 -4.742 1 97.94 718 THR B N 1
ATOM 12266 C CA . THR B 1 718 ? 3.916 14.82 -5.988 1 97.94 718 THR B CA 1
ATOM 12267 C C . THR B 1 718 ? 3.059 15.234 -7.18 1 97.94 718 THR B C 1
ATOM 12269 O O . THR B 1 718 ? 3.58 15.5 -8.266 1 97.94 718 THR B O 1
ATOM 12272 N N . CYS B 1 719 ? 1.735 15.242 -7 1 96.88 719 CYS B N 1
ATOM 12273 C CA . CYS B 1 719 ? 0.762 15.633 -8.016 1 96.88 719 CYS B CA 1
ATOM 12274 C C . CYS B 1 719 ? -0.426 16.344 -7.387 1 96.88 719 CYS B C 1
ATOM 12276 O O . CYS B 1 719 ? -1.239 15.727 -6.699 1 96.88 719 CYS B O 1
ATOM 12278 N N . TRP B 1 720 ? -0.557 17.609 -7.73 1 96.75 720 TRP B N 1
ATOM 12279 C CA . TRP B 1 720 ? -1.563 18.438 -7.074 1 96.75 720 TRP B CA 1
ATOM 12280 C C . TRP B 1 720 ? -2.969 18.047 -7.508 1 96.75 720 TRP B C 1
ATOM 12282 O O . TRP B 1 720 ? -3.945 18.328 -6.812 1 96.75 720 TRP B O 1
ATOM 12292 N N . ARG B 1 721 ? -3.145 17.312 -8.609 1 97.25 721 ARG B N 1
ATOM 12293 C CA . ARG B 1 721 ? -4.445 16.812 -9.047 1 97.25 721 ARG B CA 1
ATOM 12294 C C . ARG B 1 721 ? -4.992 15.781 -8.07 1 97.25 721 ARG B C 1
ATOM 12296 O O . ARG B 1 721 ? -6.188 15.477 -8.078 1 97.25 721 ARG B O 1
ATOM 12303 N N . LEU B 1 722 ? -4.094 15.219 -7.238 1 97.56 722 LEU B N 1
ATOM 12304 C CA . LEU B 1 722 ? -4.492 14.172 -6.305 1 97.56 722 LEU B CA 1
ATOM 12305 C C . LEU B 1 722 ? -4.836 14.758 -4.941 1 97.56 722 LEU B C 1
ATOM 12307 O O . LEU B 1 722 ? -5.395 14.07 -4.086 1 97.56 722 LEU B O 1
ATOM 12311 N N . TYR B 1 723 ? -4.523 16.031 -4.652 1 97.38 723 TYR B N 1
ATOM 12312 C CA . TYR B 1 723 ? -4.75 16.641 -3.35 1 97.38 723 TYR B CA 1
ATOM 12313 C C . TYR B 1 723 ? -6.137 17.281 -3.281 1 97.38 723 TYR B C 1
ATOM 12315 O O . TYR B 1 723 ? -6.891 17.234 -4.254 1 97.38 723 TYR B O 1
ATOM 12323 N N . ASP B 1 724 ? -6.539 17.781 -2.182 1 97.38 724 ASP B N 1
ATOM 12324 C CA . ASP B 1 724 ? -7.926 18.172 -1.954 1 97.38 724 ASP B CA 1
ATOM 12325 C C . ASP B 1 724 ? -8.25 19.5 -2.656 1 97.38 724 ASP B C 1
ATOM 12327 O O . ASP B 1 724 ? -7.34 20.219 -3.088 1 97.38 724 ASP B O 1
ATOM 12331 N N . THR B 1 725 ? -9.477 19.891 -2.775 1 97.88 725 THR B N 1
ATOM 12332 C CA . THR B 1 725 ? -9.984 21.062 -3.475 1 97.88 725 THR B CA 1
ATOM 12333 C C . THR B 1 725 ? -9.578 22.344 -2.746 1 97.88 725 THR B C 1
ATOM 12335 O O . THR B 1 725 ? -8.992 23.25 -3.348 1 97.88 725 THR B O 1
ATOM 12338 N N . ALA B 1 726 ? -9.781 22.453 -1.438 1 97.56 726 ALA B N 1
ATOM 12339 C CA . ALA B 1 726 ? -9.656 23.703 -0.701 1 97.56 726 ALA B CA 1
ATOM 12340 C C . ALA B 1 726 ? -8.219 24.219 -0.725 1 97.56 726 ALA B C 1
ATOM 12342 O O . ALA B 1 726 ? -7.977 25.406 -0.894 1 97.56 726 ALA B O 1
ATOM 12343 N N . TYR B 1 727 ? -7.297 23.344 -0.578 1 95.94 727 TYR B N 1
ATOM 12344 C CA . TYR B 1 727 ? -5.895 23.75 -0.584 1 95.94 727 TYR B CA 1
ATOM 12345 C C . TYR B 1 727 ? -5.41 24.016 -2.006 1 95.94 727 TYR B C 1
ATOM 12347 O O . TYR B 1 727 ? -4.895 25.094 -2.299 1 95.94 727 TYR B O 1
ATOM 12355 N N . THR B 1 728 ? -5.535 23.047 -2.873 1 96.62 728 THR B N 1
ATOM 12356 C CA . THR B 1 728 ? -4.949 23.094 -4.207 1 96.62 728 THR B CA 1
ATOM 12357 C C . THR B 1 728 ? -5.531 24.234 -5.023 1 96.62 728 THR B C 1
ATOM 12359 O O . THR B 1 728 ? -4.793 25 -5.648 1 96.62 728 THR B O 1
ATOM 12362 N N . GLU B 1 729 ? -6.836 24.391 -4.984 1 96.94 729 GLU B N 1
ATOM 12363 C CA . GLU B 1 729 ? -7.496 25.359 -5.859 1 96.94 729 GLU B CA 1
ATOM 12364 C C . GLU B 1 729 ? -7.332 26.781 -5.34 1 96.94 729 GLU B C 1
ATOM 12366 O O . GLU B 1 729 ? -7.445 27.75 -6.102 1 96.94 729 GLU B O 1
ATOM 12371 N N . ARG B 1 730 ? -7.074 26.891 -4.047 1 95.62 730 ARG B N 1
ATOM 12372 C CA . ARG B 1 730 ? -6.738 28.188 -3.475 1 95.62 730 ARG B CA 1
ATOM 12373 C C . ARG B 1 730 ? -5.48 28.75 -4.121 1 95.62 730 ARG B C 1
ATOM 12375 O O . ARG B 1 730 ? -5.43 29.938 -4.453 1 95.62 730 ARG B O 1
ATOM 12382 N N . TYR B 1 731 ? -4.539 27.891 -4.363 1 94.25 731 TYR B N 1
ATOM 12383 C CA . TYR B 1 731 ? -3.227 28.375 -4.77 1 94.25 731 TYR B CA 1
ATOM 12384 C C . TYR B 1 731 ? -3.025 28.219 -6.273 1 94.25 731 TYR B C 1
ATOM 12386 O O . TYR B 1 731 ? -2.295 28.984 -6.895 1 94.25 731 TYR B O 1
ATOM 12394 N N . LEU B 1 732 ? -3.674 27.234 -6.891 1 94.38 732 LEU B N 1
ATOM 12395 C CA . LEU B 1 732 ? -3.371 26.922 -8.289 1 94.38 732 LEU B CA 1
ATOM 12396 C C . LEU B 1 732 ? -4.594 27.156 -9.172 1 94.38 732 LEU B C 1
ATOM 12398 O O . LEU B 1 732 ? -4.508 27.047 -10.398 1 94.38 732 LEU B O 1
ATOM 12402 N N . GLY B 1 733 ? -5.719 27.5 -8.562 1 94.94 733 GLY B N 1
ATOM 12403 C CA . GLY B 1 733 ? -6.945 27.578 -9.344 1 94.94 733 GLY B CA 1
ATOM 12404 C C . GLY B 1 733 ? -7.512 26.203 -9.68 1 94.94 733 GLY B C 1
ATOM 12405 O O . GLY B 1 733 ? -7.086 25.203 -9.117 1 94.94 733 GLY B O 1
ATOM 12406 N N . LEU B 1 734 ? -8.492 26.203 -10.555 1 96.38 734 LEU B N 1
ATOM 12407 C CA . LEU B 1 734 ? -9.094 24.938 -10.984 1 96.38 734 LEU B CA 1
ATOM 12408 C C . LEU B 1 734 ? -8.117 24.141 -11.844 1 96.38 734 LEU B C 1
ATOM 12410 O O . LEU B 1 734 ? -7.277 24.719 -12.531 1 96.38 734 LEU B O 1
ATOM 12414 N N . PRO B 1 735 ? -8.219 22.797 -11.766 1 95.62 735 PRO B N 1
ATOM 12415 C CA . PRO B 1 735 ? -7.277 21.969 -12.523 1 95.62 735 PRO B CA 1
ATOM 12416 C C . PRO B 1 735 ? -7.246 22.328 -14.008 1 95.62 735 PRO B C 1
ATOM 12418 O O . PRO B 1 735 ? -8.289 22.312 -14.672 1 95.62 735 PRO B O 1
ATOM 12421 N N . SER B 1 736 ? -6.188 22.719 -14.461 1 92.62 736 SER B N 1
ATOM 12422 C CA . SER B 1 736 ? -5.941 23.078 -15.852 1 92.62 736 SER B CA 1
ATOM 12423 C C . SER B 1 736 ? -4.453 23.016 -16.188 1 92.62 736 SER B C 1
ATOM 12425 O O . SER B 1 736 ? -3.609 23.219 -15.305 1 92.62 736 SER B O 1
ATOM 12427 N N . ASP B 1 737 ? -4.199 22.594 -17.438 1 89.44 737 ASP B N 1
ATOM 12428 C CA . ASP B 1 737 ? -2.82 22.656 -17.906 1 89.44 737 ASP B CA 1
ATOM 12429 C C . ASP B 1 737 ? -2.545 23.953 -18.672 1 89.44 737 ASP B C 1
ATOM 12431 O O . ASP B 1 737 ? -3.424 24.469 -19.359 1 89.44 737 ASP B O 1
ATOM 12435 N N . PRO B 1 738 ? -1.339 24.625 -18.438 1 91.19 738 PRO B N 1
ATOM 12436 C CA . PRO B 1 738 ? -0.152 23.906 -17.984 1 91.19 738 PRO B CA 1
ATOM 12437 C C . PRO B 1 738 ? 0.096 24.062 -16.484 1 91.19 738 PRO B C 1
ATOM 12439 O O . PRO B 1 738 ? 1.047 23.5 -15.945 1 91.19 738 PRO B O 1
ATOM 12442 N N . ILE B 1 739 ? -0.665 24.844 -15.703 1 91.19 739 ILE B N 1
ATOM 12443 C CA . ILE B 1 739 ? -0.376 25.219 -14.328 1 91.19 739 ILE B CA 1
ATOM 12444 C C . ILE B 1 739 ? -0.182 23.969 -13.469 1 91.19 739 ILE B C 1
ATOM 12446 O O . ILE B 1 739 ? 0.83 23.828 -12.781 1 91.19 739 ILE B O 1
ATOM 12450 N N . TYR B 1 740 ? -1.114 23.062 -13.578 1 94.44 740 TYR B N 1
ATOM 12451 C CA . TYR B 1 740 ? -1.046 21.859 -12.758 1 94.44 740 TYR B CA 1
ATOM 12452 C C . TYR B 1 740 ? 0.105 20.969 -13.195 1 94.44 740 TYR B C 1
ATOM 12454 O O . TYR B 1 740 ? 0.787 20.375 -12.359 1 94.44 740 TYR B O 1
ATOM 12462 N N . LYS B 1 741 ? 0.321 20.828 -14.477 1 94.06 741 LYS B N 1
ATOM 12463 C CA . LYS B 1 741 ? 1.423 20.016 -14.992 1 94.06 741 LYS B CA 1
ATOM 12464 C C . LYS B 1 741 ? 2.771 20.578 -14.555 1 94.06 741 LYS B C 1
ATOM 12466 O O . LYS B 1 741 ? 3.652 19.844 -14.117 1 94.06 741 LYS B O 1
ATOM 12471 N N . ASP B 1 742 ? 2.906 21.906 -14.609 1 92.38 742 ASP B N 1
ATOM 12472 C CA . ASP B 1 742 ? 4.156 22.578 -14.266 1 92.38 742 ASP B CA 1
ATOM 12473 C C . ASP B 1 742 ? 4.426 22.5 -12.766 1 92.38 742 ASP B C 1
ATOM 12475 O O . ASP B 1 742 ? 5.574 22.609 -12.328 1 92.38 742 ASP B O 1
ATOM 12479 N N . SER B 1 743 ? 3.4 22.328 -12 1 93.5 743 SER B N 1
ATOM 12480 C CA . SER B 1 743 ? 3.555 22.281 -10.547 1 93.5 743 SER B CA 1
ATOM 12481 C C . SER B 1 743 ? 3.688 20.844 -10.047 1 93.5 743 SER B C 1
ATOM 12483 O O . SER B 1 743 ? 3.746 20.609 -8.844 1 93.5 743 SER B O 1
ATOM 12485 N N . SER B 1 744 ? 3.727 19.938 -10.953 1 95.06 744 SER B N 1
ATOM 12486 C CA . SER B 1 744 ? 3.822 18.531 -10.578 1 95.06 744 SER B CA 1
ATOM 12487 C C . SER B 1 744 ? 5.273 18.062 -10.586 1 95.06 744 SER B C 1
ATOM 12489 O O . SER B 1 744 ? 6.02 18.344 -11.523 1 95.06 744 SER B O 1
ATOM 12491 N N . VAL B 1 745 ? 5.695 17.328 -9.516 1 96.88 745 VAL B N 1
ATOM 12492 C CA . VAL B 1 745 ? 7.02 16.719 -9.469 1 96.88 745 VAL B CA 1
ATOM 12493 C C . VAL B 1 745 ? 7.207 15.789 -10.656 1 96.88 745 VAL B C 1
ATOM 12495 O O . VAL B 1 745 ? 8.312 15.656 -11.188 1 96.88 745 VAL B O 1
ATOM 12498 N N . LEU B 1 746 ? 6.121 15.164 -11.094 1 97.31 746 LEU B N 1
ATOM 12499 C CA . LEU B 1 746 ? 6.133 14.125 -12.117 1 97.31 746 LEU B CA 1
ATOM 12500 C C . LEU B 1 746 ? 6.613 14.688 -13.453 1 97.31 746 LEU B C 1
ATOM 12502 O O . LEU B 1 746 ? 7.078 13.938 -14.312 1 97.31 746 LEU B O 1
ATOM 12506 N N . SER B 1 747 ? 6.492 15.992 -13.633 1 96 747 SER B N 1
ATOM 12507 C CA . SER B 1 747 ? 6.93 16.641 -14.867 1 96 747 SER B CA 1
ATOM 12508 C C . SER B 1 747 ? 8.453 16.75 -14.914 1 96 747 SER B C 1
ATOM 12510 O O . SER B 1 747 ? 9.023 17.016 -15.977 1 96 747 SER B O 1
ATOM 12512 N N . TYR B 1 748 ? 9.164 16.484 -13.797 1 96.69 748 TYR B N 1
ATOM 12513 C CA . TYR B 1 748 ? 10.602 16.75 -13.711 1 96.69 748 TYR B CA 1
ATOM 12514 C C . TYR B 1 748 ? 11.359 15.5 -13.297 1 96.69 748 TYR B C 1
ATOM 12516 O O . TYR B 1 748 ? 12.469 15.586 -12.766 1 96.69 748 TYR B O 1
ATOM 12524 N N . ILE B 1 749 ? 10.797 14.367 -13.539 1 98.12 749 ILE B N 1
ATOM 12525 C CA . ILE B 1 749 ? 11.352 13.086 -13.125 1 98.12 749 ILE B CA 1
ATOM 12526 C C . ILE B 1 749 ? 12.734 12.891 -13.75 1 98.12 749 ILE B C 1
ATOM 12528 O O . ILE B 1 749 ? 13.656 12.414 -13.094 1 98.12 749 ILE B O 1
ATOM 12532 N N . ASN B 1 750 ? 12.922 13.25 -15.008 1 97.5 750 ASN B N 1
ATOM 12533 C CA . ASN B 1 750 ? 14.156 13.016 -15.742 1 97.5 750 ASN B CA 1
ATOM 12534 C C . ASN B 1 750 ? 15.297 13.891 -15.211 1 97.5 750 ASN B C 1
ATOM 12536 O O . ASN B 1 750 ? 16.469 13.633 -15.5 1 97.5 750 ASN B O 1
ATOM 12540 N N . GLN B 1 751 ? 14.93 14.922 -14.414 1 97.31 751 GLN B N 1
ATOM 12541 C CA . GLN B 1 751 ? 15.93 15.82 -13.852 1 97.31 751 GLN B CA 1
ATOM 12542 C C . GLN B 1 751 ? 16.453 15.305 -12.516 1 97.31 751 GLN B C 1
ATOM 12544 O O . GLN B 1 751 ? 17.422 15.836 -11.977 1 97.31 751 GLN B O 1
ATOM 12549 N N . LEU B 1 752 ? 15.852 14.297 -11.969 1 98.12 752 LEU B N 1
ATOM 12550 C CA . LEU B 1 752 ? 16.328 13.711 -10.719 1 98.12 752 LEU B CA 1
ATOM 12551 C C . LEU B 1 752 ? 17.609 12.906 -10.945 1 98.12 752 LEU B C 1
ATOM 12553 O O . LEU B 1 752 ? 17.906 12.508 -12.07 1 98.12 752 LEU B O 1
ATOM 12557 N N . PRO B 1 753 ? 18.344 12.625 -9.938 1 97.25 753 PRO B N 1
ATOM 12558 C CA . PRO B 1 753 ? 19.672 12.039 -10.086 1 97.25 753 PRO B CA 1
ATOM 12559 C C . PRO B 1 753 ? 19.641 10.609 -10.625 1 97.25 753 PRO B C 1
ATOM 12561 O O . PRO B 1 753 ? 18.688 9.875 -10.375 1 97.25 753 PRO B O 1
ATOM 12564 N N . ASN B 1 754 ? 20.75 10.219 -11.297 1 96.94 754 ASN B N 1
ATOM 12565 C CA . ASN B 1 754 ? 20.953 8.859 -11.789 1 96.94 754 ASN B CA 1
ATOM 12566 C C . ASN B 1 754 ? 21.891 8.078 -10.875 1 96.94 754 ASN B C 1
ATOM 12568 O O . ASN B 1 754 ? 22.359 6.996 -11.242 1 96.94 754 ASN B O 1
ATOM 12572 N N . GLU B 1 755 ? 22.203 8.633 -9.727 1 95.75 755 GLU B N 1
ATOM 12573 C CA . GLU B 1 755 ? 23.109 8 -8.766 1 95.75 755 GLU B CA 1
ATOM 12574 C C . GLU B 1 755 ? 22.328 7.457 -7.566 1 95.75 755 GLU B C 1
ATOM 12576 O O . GLU B 1 755 ? 21.359 8.055 -7.125 1 95.75 755 GLU B O 1
ATOM 12581 N N . VAL B 1 756 ? 22.891 6.406 -7.02 1 95.06 756 VAL B N 1
ATOM 12582 C CA . VAL B 1 756 ? 22.266 5.816 -5.84 1 95.06 756 VAL B CA 1
ATOM 12583 C C . VAL B 1 756 ? 22.531 6.695 -4.621 1 95.06 756 VAL B C 1
ATOM 12585 O O . VAL B 1 756 ? 23.484 7.48 -4.605 1 95.06 756 VAL B O 1
ATOM 12588 N N . ASP B 1 757 ? 21.625 6.668 -3.641 1 95.44 757 ASP B N 1
ATOM 12589 C CA . ASP B 1 757 ? 21.734 7.316 -2.338 1 95.44 757 ASP B CA 1
ATOM 12590 C C . ASP B 1 757 ? 21.672 8.836 -2.473 1 95.44 757 ASP B C 1
ATOM 12592 O O . ASP B 1 757 ? 22.406 9.562 -1.802 1 95.44 757 ASP B O 1
ATOM 12596 N N . ARG B 1 758 ? 20.875 9.273 -3.396 1 98.19 758 ARG B N 1
ATOM 12597 C CA . ARG B 1 758 ? 20.672 10.711 -3.557 1 98.19 758 ARG B CA 1
ATOM 12598 C C . ARG B 1 758 ? 19.234 11.094 -3.213 1 98.19 758 ARG B C 1
ATOM 12600 O O . ARG B 1 758 ? 18.922 12.273 -3.027 1 98.19 758 ARG B O 1
ATOM 12607 N N . LEU B 1 759 ? 18.344 10.125 -3.127 1 98.75 759 LEU B N 1
ATOM 12608 C CA . LEU B 1 759 ? 16.938 10.406 -2.844 1 98.75 759 LEU B CA 1
ATOM 12609 C C . LEU B 1 759 ? 16.359 9.367 -1.89 1 98.75 759 LEU B C 1
ATOM 12611 O O . LEU B 1 759 ? 16.391 8.164 -2.186 1 98.75 759 LEU B O 1
ATOM 12615 N N . LEU B 1 760 ? 15.945 9.766 -0.747 1 98.69 760 LEU B N 1
ATOM 12616 C CA . LEU B 1 760 ? 15.195 8.945 0.198 1 98.69 760 LEU B CA 1
ATOM 12617 C C . LEU B 1 760 ? 13.734 9.398 0.272 1 98.69 760 LEU B C 1
ATOM 12619 O O . LEU B 1 760 ? 13.453 10.555 0.58 1 98.69 760 LEU B O 1
ATOM 12623 N N . ILE B 1 761 ? 12.828 8.531 -0.103 1 98.69 761 ILE B N 1
ATOM 12624 C CA . ILE B 1 761 ? 11.398 8.773 -0.017 1 98.69 761 ILE B CA 1
ATOM 12625 C C . ILE B 1 761 ? 10.82 8.078 1.215 1 98.69 761 ILE B C 1
ATOM 12627 O O . ILE B 1 761 ? 11.039 6.879 1.413 1 98.69 761 ILE B O 1
ATOM 12631 N N . VAL B 1 762 ? 10.164 8.812 2.096 1 98.31 762 VAL B N 1
ATOM 12632 C CA . VAL B 1 762 ? 9.57 8.281 3.316 1 98.31 762 VAL B CA 1
ATOM 12633 C C . VAL B 1 762 ? 8.07 8.547 3.322 1 98.31 762 VAL B C 1
ATOM 12635 O O . VAL B 1 762 ? 7.625 9.656 3.002 1 98.31 762 VAL B O 1
ATOM 12638 N N . HIS B 1 763 ? 7.219 7.543 3.684 1 98 763 HIS B N 1
ATOM 12639 C CA . HIS B 1 763 ? 5.781 7.773 3.641 1 98 763 HIS B CA 1
ATOM 12640 C C . HIS B 1 763 ? 5.043 6.824 4.578 1 98 763 HIS B C 1
ATOM 12642 O O . HIS B 1 763 ? 5.426 5.66 4.719 1 98 763 HIS B O 1
ATOM 12648 N N . GLY B 1 764 ? 4.016 7.309 5.289 1 96.56 764 GLY B N 1
ATOM 12649 C CA . GLY B 1 764 ? 3.061 6.449 5.965 1 96.56 764 GLY B CA 1
ATOM 12650 C C . GLY B 1 764 ? 2.029 5.852 5.027 1 96.56 764 GLY B C 1
ATOM 12651 O O . GLY B 1 764 ? 1.451 6.559 4.199 1 96.56 764 GLY B O 1
ATOM 12652 N N . LEU B 1 765 ? 1.771 4.594 5.164 1 95.62 765 LEU B N 1
ATOM 12653 C CA . LEU B 1 765 ? 0.954 3.891 4.184 1 95.62 765 LEU B CA 1
ATOM 12654 C C . LEU B 1 765 ? -0.516 4.27 4.328 1 95.62 765 LEU B C 1
ATOM 12656 O O . LEU B 1 765 ? -1.275 4.207 3.357 1 95.62 765 LEU B O 1
ATOM 12660 N N . ILE B 1 766 ? -0.956 4.637 5.48 1 92.5 766 ILE B N 1
ATOM 12661 C CA . ILE B 1 766 ? -2.371 4.941 5.66 1 92.5 766 ILE B CA 1
ATOM 12662 C C . ILE B 1 766 ? -2.555 6.441 5.879 1 92.5 766 ILE B C 1
ATOM 12664 O O . ILE B 1 766 ? -3.41 6.859 6.66 1 92.5 766 ILE B O 1
ATOM 12668 N N . ASP B 1 767 ? -1.659 7.238 5.301 1 94.75 767 ASP B N 1
ATOM 12669 C CA . ASP B 1 767 ? -1.725 8.695 5.309 1 94.75 767 ASP B CA 1
ATOM 12670 C C . ASP B 1 767 ? -3.029 9.188 4.688 1 94.75 767 ASP B C 1
ATOM 12672 O O . ASP B 1 767 ? -3.271 8.992 3.496 1 94.75 767 ASP B O 1
ATOM 12676 N N . GLU B 1 768 ? -3.836 9.898 5.461 1 92.5 768 GLU B N 1
ATOM 12677 C CA . GLU B 1 768 ? -5.133 10.359 4.977 1 92.5 768 GLU B CA 1
ATOM 12678 C C . GLU B 1 768 ? -5.07 11.828 4.555 1 92.5 768 GLU B C 1
ATOM 12680 O O . GLU B 1 768 ? -6.086 12.406 4.16 1 92.5 768 GLU B O 1
ATOM 12685 N N . ASN B 1 769 ? -3.9 12.422 4.703 1 93.5 769 ASN B N 1
ATOM 12686 C CA . ASN B 1 769 ? -3.709 13.797 4.262 1 93.5 769 ASN B CA 1
ATOM 12687 C C . ASN B 1 769 ? -3.057 13.859 2.885 1 93.5 769 ASN B C 1
ATOM 12689 O O . ASN B 1 769 ? -3.695 14.25 1.906 1 93.5 769 ASN B O 1
ATOM 12693 N N . VAL B 1 770 ? -1.827 13.531 2.838 1 96.62 770 VAL B N 1
ATOM 12694 C CA . VAL B 1 770 ? -1.174 13.266 1.561 1 96.62 770 VAL B CA 1
ATOM 12695 C C . VAL B 1 770 ? -1.138 11.766 1.304 1 96.62 770 VAL B C 1
ATOM 12697 O O . VAL B 1 770 ? -0.261 11.062 1.814 1 96.62 770 VAL B O 1
ATOM 12700 N N . HIS B 1 771 ? -2.018 11.359 0.477 1 97.56 771 HIS B N 1
ATOM 12701 C CA . HIS B 1 771 ? -2.268 9.93 0.323 1 97.56 771 HIS B CA 1
ATOM 12702 C C . HIS B 1 771 ? -1.073 9.227 -0.311 1 97.56 771 HIS B C 1
ATOM 12704 O O . HIS B 1 771 ? -0.286 9.852 -1.026 1 97.56 771 HIS B O 1
ATOM 12710 N N . PHE B 1 772 ? -0.961 7.949 -0.057 1 97.69 772 PHE B N 1
ATOM 12711 C CA . PHE B 1 772 ? 0.131 7.152 -0.603 1 97.69 772 PHE B CA 1
ATOM 12712 C C . PHE B 1 772 ? 0.087 7.145 -2.125 1 97.69 772 PHE B C 1
ATOM 12714 O O . PHE B 1 772 ? 1.088 6.844 -2.779 1 97.69 772 PHE B O 1
ATOM 12721 N N . SER B 1 773 ? -1.023 7.445 -2.725 1 97.5 773 SER B N 1
ATOM 12722 C CA . SER B 1 773 ? -1.142 7.535 -4.176 1 97.5 773 SER B CA 1
ATOM 12723 C C . SER B 1 773 ? -0.13 8.516 -4.754 1 97.5 773 SER B C 1
ATOM 12725 O O . SER B 1 773 ? 0.319 8.359 -5.891 1 97.5 773 SER B O 1
ATOM 12727 N N . HIS B 1 774 ? 0.254 9.562 -3.996 1 98.19 774 HIS B N 1
ATOM 12728 C CA . HIS B 1 774 ? 1.304 10.484 -4.426 1 98.19 774 HIS B CA 1
ATOM 12729 C C . HIS B 1 774 ? 2.635 9.758 -4.594 1 98.19 774 HIS B C 1
ATOM 12731 O O . HIS B 1 774 ? 3.312 9.922 -5.613 1 98.19 774 HIS B O 1
ATOM 12737 N N . THR B 1 775 ? 2.994 8.992 -3.588 1 98.31 775 THR B N 1
ATOM 12738 C CA . THR B 1 775 ? 4.234 8.227 -3.617 1 98.31 775 THR B CA 1
ATOM 12739 C C . THR B 1 775 ? 4.172 7.141 -4.688 1 98.31 775 THR B C 1
ATOM 12741 O O . THR B 1 775 ? 5.168 6.871 -5.367 1 98.31 775 THR B O 1
ATOM 12744 N N . GLU B 1 776 ? 2.99 6.527 -4.793 1 97.31 776 GLU B N 1
ATOM 12745 C CA . GLU B 1 776 ? 2.795 5.516 -5.828 1 97.31 776 GLU B CA 1
ATOM 12746 C C . GLU B 1 776 ? 3.109 6.074 -7.211 1 97.31 776 GLU B C 1
ATOM 12748 O O . GLU B 1 776 ? 3.828 5.449 -7.992 1 97.31 776 GLU B O 1
ATOM 12753 N N . ARG B 1 777 ? 2.609 7.234 -7.57 1 97.88 777 ARG B N 1
ATOM 12754 C CA . ARG B 1 777 ? 2.85 7.855 -8.875 1 97.88 777 ARG B CA 1
ATOM 12755 C C . ARG B 1 777 ? 4.32 8.227 -9.039 1 97.88 777 ARG B C 1
ATOM 12757 O O . ARG B 1 777 ? 4.879 8.094 -10.125 1 97.88 777 ARG B O 1
ATOM 12764 N N . LEU B 1 778 ? 4.898 8.711 -7.961 1 98.62 778 LEU B N 1
ATOM 12765 C CA . LEU B 1 778 ? 6.309 9.086 -8 1 98.62 778 LEU B CA 1
ATOM 12766 C C . LEU B 1 778 ? 7.188 7.867 -8.289 1 98.62 778 LEU B C 1
ATOM 12768 O O . LEU B 1 778 ? 8.031 7.902 -9.188 1 98.62 778 LEU B O 1
ATOM 12772 N N . ILE B 1 779 ? 7 6.781 -7.578 1 98.06 779 ILE B N 1
ATOM 12773 C CA . ILE B 1 779 ? 7.801 5.57 -7.715 1 98.06 779 ILE B CA 1
ATOM 12774 C C . ILE B 1 779 ? 7.621 4.984 -9.109 1 98.06 779 ILE B C 1
ATOM 12776 O O . ILE B 1 779 ? 8.594 4.562 -9.75 1 98.06 779 ILE B O 1
ATOM 12780 N N . GLU B 1 780 ? 6.379 4.945 -9.578 1 97.5 780 GLU B N 1
ATOM 12781 C CA . GLU B 1 780 ? 6.105 4.457 -10.93 1 97.5 780 GLU B CA 1
ATOM 12782 C C . GLU B 1 780 ? 6.887 5.25 -11.969 1 97.5 780 GLU B C 1
ATOM 12784 O O . GLU B 1 780 ? 7.469 4.672 -12.891 1 97.5 780 GLU B O 1
ATOM 12789 N N . ALA B 1 781 ? 6.863 6.539 -11.844 1 98.19 781 ALA B N 1
ATOM 12790 C CA . ALA B 1 781 ? 7.559 7.406 -12.789 1 98.19 781 ALA B CA 1
ATOM 12791 C C . ALA B 1 781 ? 9.07 7.219 -12.695 1 98.19 781 ALA B C 1
ATOM 12793 O O . ALA B 1 781 ? 9.766 7.227 -13.711 1 98.19 781 ALA B O 1
ATOM 12794 N N . LEU B 1 782 ? 9.594 7.121 -11.484 1 98.56 782 LEU B N 1
ATOM 12795 C CA . LEU B 1 782 ? 11.023 6.914 -11.273 1 98.56 782 LEU B CA 1
ATOM 12796 C C . LEU B 1 782 ? 11.477 5.602 -11.906 1 98.56 782 LEU B C 1
ATOM 12798 O O . LEU B 1 782 ? 12.523 5.555 -12.562 1 98.56 782 LEU B O 1
ATOM 12802 N N . ILE B 1 783 ? 10.711 4.527 -11.711 1 97.88 783 ILE B N 1
ATOM 12803 C CA . ILE B 1 783 ? 11.016 3.219 -12.273 1 97.88 783 ILE B CA 1
ATOM 12804 C C . ILE B 1 783 ? 11.008 3.299 -13.805 1 97.88 783 ILE B C 1
ATOM 12806 O O . ILE B 1 783 ? 11.93 2.818 -14.461 1 97.88 783 ILE B O 1
ATOM 12810 N N . ALA B 1 784 ? 9.977 3.906 -14.375 1 97 784 ALA B N 1
ATOM 12811 C CA . ALA B 1 784 ? 9.852 4.043 -15.82 1 97 784 ALA B CA 1
ATOM 12812 C C . ALA B 1 784 ? 11.039 4.809 -16.406 1 97 784 ALA B C 1
ATOM 12814 O O . ALA B 1 784 ? 11.508 4.5 -17.5 1 97 784 ALA B O 1
ATOM 12815 N N . ALA B 1 785 ? 11.562 5.773 -15.641 1 97.75 785 ALA B N 1
ATOM 12816 C CA . ALA B 1 785 ? 12.656 6.621 -16.109 1 97.75 785 ALA B CA 1
ATOM 12817 C C . ALA B 1 785 ? 14.016 6.023 -15.727 1 97.75 785 ALA B C 1
ATOM 12819 O O . ALA B 1 785 ? 15.062 6.551 -16.109 1 97.75 785 ALA B O 1
ATOM 12820 N N . GLY B 1 786 ? 14.047 4.941 -14.992 1 97.69 786 GLY B N 1
ATOM 12821 C CA . GLY B 1 786 ? 15.281 4.309 -14.555 1 97.69 786 GLY B CA 1
ATOM 12822 C C . GLY B 1 786 ? 16.031 5.121 -13.508 1 97.69 786 GLY B C 1
ATOM 12823 O O . GLY B 1 786 ? 17.266 5.137 -13.5 1 97.69 786 GLY B O 1
ATOM 12824 N N . LYS B 1 787 ? 15.336 5.922 -12.633 1 98.25 787 LYS B N 1
ATOM 12825 C CA . LYS B 1 787 ? 15.953 6.758 -11.609 1 98.25 787 LYS B CA 1
ATOM 12826 C C . LYS B 1 787 ? 16.031 6.02 -10.273 1 98.25 787 LYS B C 1
ATOM 12828 O O . LYS B 1 787 ? 15.016 5.602 -9.727 1 98.25 787 LYS B O 1
ATOM 12833 N N . PRO B 1 788 ? 17.266 5.891 -9.734 1 97.75 788 PRO B N 1
ATOM 12834 C CA . PRO B 1 788 ? 17.375 5.172 -8.469 1 97.75 788 PRO B CA 1
ATOM 12835 C C . PRO B 1 788 ? 16.844 5.969 -7.281 1 97.75 788 PRO B C 1
ATOM 12837 O O . PRO B 1 788 ? 16.922 7.199 -7.277 1 97.75 788 PRO B O 1
ATOM 12840 N N . HIS B 1 789 ? 16.25 5.293 -6.293 1 98.12 789 HIS B N 1
ATOM 12841 C CA . HIS B 1 789 ? 15.727 5.895 -5.066 1 98.12 789 HIS B CA 1
ATOM 12842 C C . HIS B 1 789 ? 15.672 4.875 -3.936 1 98.12 789 HIS B C 1
ATOM 12844 O O . HIS B 1 789 ? 15.688 3.664 -4.18 1 98.12 789 HIS B O 1
ATOM 12850 N N . ARG B 1 790 ? 15.75 5.348 -2.74 1 97.69 790 ARG B N 1
ATOM 12851 C CA . ARG B 1 790 ? 15.453 4.543 -1.56 1 97.69 790 ARG B CA 1
ATOM 12852 C C . ARG B 1 790 ? 14.062 4.852 -1.02 1 97.69 790 ARG B C 1
ATOM 12854 O O . ARG B 1 790 ? 13.633 6.008 -1.014 1 97.69 790 ARG B O 1
ATOM 12861 N N . LEU B 1 791 ? 13.367 3.764 -0.649 1 98.12 791 LEU B N 1
ATOM 12862 C CA . LEU B 1 791 ? 12 3.904 -0.155 1 98.12 791 LEU B CA 1
ATOM 12863 C C . LEU B 1 791 ? 11.875 3.365 1.267 1 98.12 791 LEU B C 1
ATOM 12865 O O . LEU B 1 791 ? 12.344 2.264 1.559 1 98.12 791 LEU B O 1
ATOM 12869 N N . GLN B 1 792 ? 11.391 4.148 2.178 1 97.94 792 GLN B N 1
ATOM 12870 C CA . GLN B 1 792 ? 11.023 3.721 3.523 1 97.94 792 GLN B CA 1
ATOM 12871 C C . GLN B 1 792 ? 9.531 3.934 3.783 1 97.94 792 GLN B C 1
ATOM 12873 O O . GLN B 1 792 ? 9.047 5.066 3.76 1 97.94 792 GLN B O 1
ATOM 12878 N N . ILE B 1 793 ? 8.812 2.832 4.035 1 97.56 793 ILE B N 1
ATOM 12879 C CA . ILE B 1 793 ? 7.379 2.896 4.297 1 97.56 793 ILE B CA 1
ATOM 12880 C C . ILE B 1 793 ? 7.102 2.539 5.754 1 97.56 793 ILE B C 1
ATOM 12882 O O . ILE B 1 793 ? 7.746 1.649 6.312 1 97.56 793 ILE B O 1
ATOM 12886 N N . PHE B 1 794 ? 6.215 3.201 6.348 1 97.38 794 PHE B N 1
ATOM 12887 C CA . PHE B 1 794 ? 5.688 2.881 7.668 1 97.38 794 PHE B CA 1
ATOM 12888 C C . PHE B 1 794 ? 4.219 2.482 7.582 1 97.38 794 PHE B C 1
ATOM 12890 O O . PHE B 1 794 ? 3.34 3.344 7.492 1 97.38 794 PHE B O 1
ATOM 12897 N N . PRO B 1 795 ? 3.93 1.214 7.668 1 95 795 PRO B N 1
ATOM 12898 C CA . PRO B 1 795 ? 2.592 0.718 7.336 1 95 795 PRO B CA 1
ATOM 12899 C C . PRO B 1 795 ? 1.512 1.255 8.273 1 95 795 PRO B C 1
ATOM 12901 O O . PRO B 1 795 ? 0.4 1.557 7.828 1 95 795 PRO B O 1
ATOM 12904 N N . SER B 1 796 ? 1.807 1.482 9.531 1 91.19 796 SER B N 1
ATOM 12905 C CA . SER B 1 796 ? 0.79 1.833 10.523 1 91.19 796 SER B CA 1
ATOM 12906 C C . SER B 1 796 ? 0.773 3.334 10.789 1 91.19 796 SER B C 1
ATOM 12908 O O . SER B 1 796 ? 0.084 3.803 11.695 1 91.19 796 SER B O 1
ATOM 12910 N N . GLU B 1 797 ? 1.573 3.99 10.062 1 92.44 797 GLU B N 1
ATOM 12911 C CA . GLU B 1 797 ? 1.661 5.426 10.305 1 92.44 797 GLU B CA 1
ATOM 12912 C C . GLU B 1 797 ? 0.798 6.207 9.32 1 92.44 797 GLU B C 1
ATOM 12914 O O . GLU B 1 797 ? 0.52 5.73 8.219 1 92.44 797 GLU B O 1
ATOM 12919 N N . ARG B 1 798 ? 0.325 7.305 9.734 1 91.5 798 ARG B N 1
ATOM 12920 C CA . ARG B 1 798 ? -0.498 8.211 8.938 1 91.5 798 ARG B CA 1
ATOM 12921 C C . ARG B 1 798 ? 0.344 9.336 8.336 1 91.5 798 ARG B C 1
ATOM 12923 O O . ARG B 1 798 ? 1.422 9.086 7.793 1 91.5 798 ARG B O 1
ATOM 12930 N N . HIS B 1 799 ? -0.012 10.555 8.359 1 90.88 799 HIS B N 1
ATOM 12931 C CA . HIS B 1 799 ? 0.753 11.633 7.746 1 90.88 799 HIS B CA 1
ATOM 12932 C C . HIS B 1 799 ? 2.047 11.898 8.508 1 90.88 799 HIS B C 1
ATOM 12934 O O . HIS B 1 799 ? 3.021 12.391 7.934 1 90.88 799 HIS B O 1
ATOM 12940 N N . GLY B 1 800 ? 2.098 11.602 9.758 1 88.5 800 GLY B N 1
ATOM 12941 C CA . GLY B 1 800 ? 3.318 11.688 10.539 1 88.5 800 GLY B CA 1
ATOM 12942 C C . GLY B 1 800 ? 3.77 10.344 11.094 1 88.5 800 GLY B C 1
ATOM 12943 O O . GLY B 1 800 ? 2.982 9.398 11.164 1 88.5 800 GLY B O 1
ATOM 12944 N N . VAL B 1 801 ? 5.062 10.203 11.406 1 89.31 801 VAL B N 1
ATOM 12945 C CA . VAL B 1 801 ? 5.602 9.031 12.086 1 89.31 801 VAL B CA 1
ATOM 12946 C C . VAL B 1 801 ? 5.535 9.234 13.594 1 89.31 801 VAL B C 1
ATOM 12948 O O . VAL B 1 801 ? 6.355 9.953 14.172 1 89.31 801 VAL B O 1
ATOM 12951 N N . ARG B 1 802 ? 4.617 8.516 14.258 1 81.69 802 ARG B N 1
ATOM 12952 C CA . ARG B 1 802 ? 4.301 8.922 15.625 1 81.69 802 ARG B CA 1
ATOM 12953 C C . ARG B 1 802 ? 4.715 7.848 16.625 1 81.69 802 ARG B C 1
ATOM 12955 O O . ARG B 1 802 ? 5.047 8.156 17.766 1 81.69 802 ARG B O 1
ATOM 12962 N N . SER B 1 803 ? 4.672 6.605 16.234 1 84.56 803 SER B N 1
ATOM 12963 C CA . SER B 1 803 ? 5.082 5.574 17.172 1 84.56 803 SER B CA 1
ATOM 12964 C C . SER B 1 803 ? 6.562 5.695 17.516 1 84.56 803 SER B C 1
ATOM 12966 O O . SER B 1 803 ? 7.367 6.113 16.672 1 84.56 803 SER B O 1
ATOM 12968 N N . VAL B 1 804 ? 6.922 5.391 18.734 1 86.25 804 VAL B N 1
ATOM 12969 C CA . VAL B 1 804 ? 8.281 5.551 19.25 1 86.25 804 VAL B CA 1
ATOM 12970 C C . VAL B 1 804 ? 9.25 4.734 18.391 1 86.25 804 VAL B C 1
ATOM 12972 O O . VAL B 1 804 ? 10.25 5.262 17.906 1 86.25 804 VAL B O 1
ATOM 12975 N N . GLU B 1 805 ? 8.891 3.533 18.188 1 92.06 805 GLU B N 1
ATOM 12976 C CA . GLU B 1 805 ? 9.773 2.643 17.422 1 92.06 805 GLU B CA 1
ATOM 12977 C C . GLU B 1 805 ? 9.93 3.115 15.984 1 92.06 805 GLU B C 1
ATOM 12979 O O . GLU B 1 805 ? 11.031 3.094 15.438 1 92.06 805 GLU B O 1
ATOM 12984 N N . ALA B 1 806 ? 8.805 3.52 15.414 1 93.88 806 ALA B N 1
ATOM 12985 C CA . ALA B 1 806 ? 8.844 4.008 14.039 1 93.88 806 ALA B CA 1
ATOM 12986 C C . ALA B 1 806 ? 9.68 5.281 13.938 1 93.88 806 ALA B C 1
ATOM 12988 O O . ALA B 1 806 ? 10.422 5.461 12.969 1 93.88 806 ALA B O 1
ATOM 12989 N N . GLY B 1 807 ? 9.539 6.152 14.945 1 93.69 807 GLY B N 1
ATOM 12990 C CA . GLY B 1 807 ? 10.32 7.383 14.953 1 93.69 807 GLY B CA 1
ATOM 12991 C C . GLY B 1 807 ? 11.812 7.141 15.062 1 93.69 807 GLY B C 1
ATOM 12992 O O . GLY B 1 807 ? 12.602 7.773 14.352 1 93.69 807 GLY B O 1
ATOM 12993 N N . GLU B 1 808 ? 12.188 6.254 15.961 1 95.19 808 GLU B N 1
ATOM 12994 C CA . GLU B 1 808 ? 13.594 5.895 16.109 1 95.19 808 GLU B CA 1
ATOM 12995 C C . GLU B 1 808 ? 14.156 5.293 14.828 1 95.19 808 GLU B C 1
ATOM 12997 O O . GLU B 1 808 ? 15.266 5.633 14.414 1 95.19 808 GLU B O 1
ATOM 13002 N N . PHE B 1 809 ? 13.367 4.418 14.32 1 97.5 809 PHE B N 1
ATOM 13003 C CA . PHE B 1 809 ? 13.773 3.768 13.078 1 97.5 809 PHE B CA 1
ATOM 13004 C C . PHE B 1 809 ? 13.922 4.785 11.953 1 97.5 809 PHE B C 1
ATOM 13006 O O . PHE B 1 809 ? 14.883 4.727 11.18 1 97.5 809 PHE B O 1
ATOM 13013 N N . HIS B 1 810 ? 12.969 5.672 11.812 1 96.94 810 HIS B N 1
ATOM 13014 C CA . HIS B 1 810 ? 13.008 6.734 10.812 1 96.94 810 HIS B CA 1
ATOM 13015 C C . HIS B 1 810 ? 14.273 7.578 10.945 1 96.94 810 HIS B C 1
ATOM 13017 O O . HIS B 1 810 ? 14.953 7.844 9.953 1 96.94 810 HIS B O 1
ATOM 13023 N N . ASP B 1 811 ? 14.625 7.996 12.188 1 96.69 811 ASP B N 1
ATOM 13024 C CA . ASP B 1 811 ? 15.812 8.797 12.438 1 96.69 811 ASP B CA 1
ATOM 13025 C C . ASP B 1 811 ? 17.078 8.047 12.031 1 96.69 811 ASP B C 1
ATOM 13027 O O . ASP B 1 811 ? 17.953 8.602 11.367 1 96.69 811 ASP B O 1
ATOM 13031 N N . ALA B 1 812 ? 17.109 6.832 12.422 1 97.69 812 ALA B N 1
ATOM 13032 C CA . ALA B 1 812 ? 18.281 6.02 12.094 1 97.69 812 ALA B CA 1
ATOM 13033 C C . ALA B 1 812 ? 18.422 5.863 10.578 1 97.69 812 ALA B C 1
ATOM 13035 O O . ALA B 1 812 ? 19.531 5.926 10.047 1 97.69 812 ALA B O 1
ATOM 13036 N N . SER B 1 813 ? 17.312 5.617 9.914 1 97.5 813 SER B N 1
ATOM 13037 C CA . SER B 1 813 ? 17.328 5.473 8.461 1 97.5 813 SER B CA 1
ATOM 13038 C C . SER B 1 813 ? 17.812 6.746 7.781 1 97.5 813 SER B C 1
ATOM 13040 O O . SER B 1 813 ? 18.609 6.684 6.832 1 97.5 813 SER B O 1
ATOM 13042 N N . MET B 1 814 ? 17.375 7.867 8.234 1 97.69 814 MET B N 1
ATOM 13043 C CA . MET B 1 814 ? 17.797 9.141 7.676 1 97.69 814 MET B CA 1
ATOM 13044 C C . MET B 1 814 ? 19.297 9.352 7.879 1 97.69 814 MET B C 1
ATOM 13046 O O . MET B 1 814 ? 20 9.766 6.961 1 97.69 814 MET B O 1
ATOM 13050 N N . LEU B 1 815 ? 19.797 9.055 9.102 1 97.88 815 LEU B N 1
ATOM 13051 C CA . LEU B 1 815 ? 21.203 9.242 9.422 1 97.88 815 LEU B CA 1
ATOM 13052 C C . LEU B 1 815 ? 22.078 8.328 8.57 1 97.88 815 LEU B C 1
ATOM 13054 O O . LEU B 1 815 ? 23.125 8.742 8.078 1 97.88 815 LEU B O 1
ATOM 13058 N N . SER B 1 816 ? 21.594 7.105 8.43 1 97.44 816 SER B N 1
ATOM 13059 C CA . SER B 1 816 ? 22.297 6.16 7.574 1 97.44 816 SER B CA 1
ATOM 13060 C C . SER B 1 816 ? 22.359 6.656 6.133 1 97.44 816 SER B C 1
ATOM 13062 O O . SER B 1 816 ? 23.406 6.559 5.48 1 97.44 816 SER B O 1
ATOM 13064 N N . PHE B 1 817 ? 21.328 7.156 5.613 1 97.75 817 PHE B N 1
ATOM 13065 C CA . PHE B 1 817 ? 21.25 7.688 4.258 1 97.75 817 PHE B CA 1
ATOM 13066 C C . PHE B 1 817 ? 22.172 8.891 4.094 1 97.75 817 PHE B C 1
ATOM 13068 O O . PHE B 1 817 ? 22.906 8.977 3.115 1 97.75 817 PHE B O 1
ATOM 13075 N N . LEU B 1 818 ? 22.094 9.836 5.039 1 98.38 818 LEU B N 1
ATOM 13076 C CA . LEU B 1 818 ? 22.844 11.086 4.957 1 98.38 818 LEU B CA 1
ATOM 13077 C C . LEU B 1 818 ? 24.344 10.82 4.988 1 98.38 818 LEU B C 1
ATOM 13079 O O . LEU B 1 818 ? 25.109 11.492 4.297 1 98.38 818 LEU B O 1
ATOM 13083 N N . CYS B 1 819 ? 24.766 9.883 5.773 1 96.94 819 CYS B N 1
ATOM 13084 C CA . CYS B 1 819 ? 26.188 9.555 5.859 1 96.94 819 CYS B CA 1
ATOM 13085 C C . CYS B 1 819 ? 26.734 9.148 4.496 1 96.94 819 CYS B C 1
ATOM 13087 O O . CYS B 1 819 ? 27.844 9.531 4.129 1 96.94 819 CYS B O 1
ATOM 13089 N N . ARG B 1 820 ? 25.922 8.43 3.762 1 94.56 820 ARG B N 1
ATOM 13090 C CA . ARG B 1 820 ? 26.328 7.977 2.438 1 94.56 820 ARG B CA 1
ATOM 13091 C C . ARG B 1 820 ? 26.172 9.086 1.404 1 94.56 820 ARG B C 1
ATOM 13093 O O . ARG B 1 820 ? 27.047 9.305 0.576 1 94.56 820 ARG B O 1
ATOM 13100 N N . ALA B 1 821 ? 25.094 9.781 1.474 1 97.06 821 ALA B N 1
ATOM 13101 C CA . ALA B 1 821 ? 24.75 10.805 0.491 1 97.06 821 ALA B CA 1
ATOM 13102 C C . ALA B 1 821 ? 25.75 11.961 0.535 1 97.06 821 ALA B C 1
ATOM 13104 O O . ALA B 1 821 ? 26.047 12.57 -0.494 1 97.06 821 ALA B O 1
ATOM 13105 N N . LEU B 1 822 ? 26.219 12.25 1.738 1 97.5 822 LEU B N 1
ATOM 13106 C CA . LEU B 1 822 ? 27.078 13.414 1.915 1 97.5 822 LEU B CA 1
ATOM 13107 C C . LEU B 1 822 ? 28.5 12.977 2.268 1 97.5 822 LEU B C 1
ATOM 13109 O O . LEU B 1 822 ? 29.188 13.656 3.037 1 97.5 822 LEU B O 1
ATOM 13113 N N . ALA B 1 823 ? 28.875 11.812 1.78 1 92.5 823 ALA B N 1
ATOM 13114 C CA . ALA B 1 823 ? 30.234 11.32 1.971 1 92.5 823 ALA B CA 1
ATOM 13115 C C . ALA B 1 823 ? 31.25 12.172 1.201 1 92.5 823 ALA B C 1
ATOM 13117 O O . ALA B 1 823 ? 30.891 12.82 0.216 1 92.5 823 ALA B O 1
ATOM 13118 N N . VAL B 1 824 ? 32.5 12.18 1.646 1 88.44 824 VAL B N 1
ATOM 13119 C CA . VAL B 1 824 ? 33.594 12.875 0.946 1 88.44 824 VAL B CA 1
ATOM 13120 C C . VAL B 1 824 ? 34 12.086 -0.293 1 88.44 824 VAL B C 1
ATOM 13122 O O . VAL B 1 824 ? 34.156 10.859 -0.233 1 88.44 824 VAL B O 1
ATOM 13125 N N . ASP B 1 825 ? 33.906 12.586 -1.442 1 75.75 825 ASP B N 1
ATOM 13126 C CA . ASP B 1 825 ? 34.25 11.898 -2.682 1 75.75 825 ASP B CA 1
ATOM 13127 C C . ASP B 1 825 ? 35.719 11.5 -2.689 1 75.75 825 ASP B C 1
ATOM 13129 O O . ASP B 1 825 ? 36.594 12.273 -2.25 1 75.75 825 ASP B O 1
ATOM 13133 N N . ARG B 1 826 ? 36.219 10.219 -2.508 1 56.06 826 ARG B N 1
ATOM 13134 C CA . ARG B 1 826 ? 37.594 9.703 -2.512 1 56.06 826 ARG B CA 1
ATOM 13135 C C . ARG B 1 826 ? 38.344 10.211 -3.725 1 56.06 826 ARG B C 1
ATOM 13137 O O . ARG B 1 826 ? 39.5 9.836 -3.93 1 56.06 826 ARG B O 1
ATOM 13144 N N . ILE B 1 827 ? 37.938 10.719 -4.684 1 44.31 827 ILE B N 1
ATOM 13145 C CA . ILE B 1 827 ? 38.969 10.906 -5.703 1 44.31 827 ILE B CA 1
ATOM 13146 C C . ILE B 1 827 ? 40.188 11.617 -5.094 1 44.31 827 ILE B C 1
ATOM 13148 O O . ILE B 1 827 ? 41.344 11.266 -5.391 1 44.31 827 ILE B O 1
ATOM 13152 N N . HIS B 1 828 ? 40.031 12.75 -4.449 1 38.56 828 HIS B N 1
ATOM 13153 C CA . HIS B 1 828 ? 41.125 13.711 -4.422 1 38.56 828 HIS B CA 1
ATOM 13154 C C . HIS B 1 828 ? 42.188 13.312 -3.383 1 38.56 828 HIS B C 1
ATOM 13156 O O . HIS B 1 828 ? 43.25 13.938 -3.295 1 38.56 828 HIS B O 1
ATOM 13162 N N . SER B 1 829 ? 41.875 12.453 -2.502 1 37.47 829 SER B N 1
ATOM 13163 C CA . SER B 1 829 ? 42.969 12.328 -1.557 1 37.47 829 SER B CA 1
ATOM 13164 C C . SER B 1 829 ? 44.094 11.484 -2.135 1 37.47 829 SER B C 1
ATOM 13166 O O . SER B 1 829 ? 45.25 11.57 -1.675 1 37.47 829 SER B O 1
ATOM 13168 N N . ASP B 1 830 ? 43.75 10.562 -2.959 1 36.72 830 ASP B N 1
ATOM 13169 C CA . ASP B 1 830 ? 44.938 9.828 -3.441 1 36.72 830 ASP B CA 1
ATOM 13170 C C . ASP B 1 830 ? 45.781 10.695 -4.363 1 36.72 830 ASP B C 1
ATOM 13172 O O . ASP B 1 830 ? 46.906 10.328 -4.711 1 36.72 830 ASP B O 1
ATOM 13176 N N . ILE B 1 831 ? 45.25 11.672 -4.977 1 32.88 831 ILE B N 1
ATOM 13177 C CA . ILE B 1 831 ? 46.156 12.484 -5.754 1 32.88 831 ILE B CA 1
ATOM 13178 C C . ILE B 1 831 ? 47.031 13.312 -4.812 1 32.88 831 ILE B C 1
ATOM 13180 O O . ILE B 1 831 ? 48.219 13.562 -5.105 1 32.88 831 ILE B O 1
ATOM 13184 N N . THR B 1 832 ? 46.531 13.68 -3.711 1 34.25 832 THR B N 1
ATOM 13185 C CA . THR B 1 832 ? 47.406 14.492 -2.873 1 34.25 832 THR B CA 1
ATOM 13186 C C . THR B 1 832 ? 48.438 13.625 -2.148 1 34.25 832 THR B C 1
ATOM 13188 O O . THR B 1 832 ? 49.5 14.102 -1.75 1 34.25 832 THR B O 1
ATOM 13191 N N . LYS B 1 833 ? 48.125 12.406 -1.822 1 37.12 833 LYS B N 1
ATOM 13192 C CA . LYS B 1 833 ? 49.219 11.648 -1.215 1 37.12 833 LYS B CA 1
ATOM 13193 C C . LYS B 1 833 ? 50.219 11.203 -2.266 1 37.12 833 LYS B C 1
ATOM 13195 O O . LYS B 1 833 ? 51.406 10.945 -1.947 1 37.12 833 LYS B O 1
ATOM 13200 N N . SER B 1 834 ? 49.719 11.055 -3.414 1 33.84 834 SER B N 1
ATOM 13201 C CA . SER B 1 834 ? 50.75 10.672 -4.387 1 33.84 834 SER B CA 1
ATOM 13202 C C . SER B 1 834 ? 51.625 11.852 -4.754 1 33.84 834 SER B C 1
ATOM 13204 O O . SER B 1 834 ? 52.75 11.672 -5.27 1 33.84 834 SER B O 1
ATOM 13206 N N . ILE B 1 835 ? 51.094 13.07 -4.66 1 35.06 835 ILE B N 1
ATOM 13207 C CA . ILE B 1 835 ? 52.031 14.148 -4.996 1 35.06 835 ILE B CA 1
ATOM 13208 C C . ILE B 1 835 ? 53.031 14.336 -3.859 1 35.06 835 ILE B C 1
ATOM 13210 O O . ILE B 1 835 ? 54.188 14.68 -4.098 1 35.06 835 ILE B O 1
ATOM 13214 N N . ASP B 1 836 ? 52.625 14.219 -2.635 1 31.86 836 ASP B N 1
ATOM 13215 C CA . ASP B 1 836 ? 53.656 14.5 -1.638 1 31.86 836 ASP B CA 1
ATOM 13216 C C . ASP B 1 836 ? 54.719 13.391 -1.604 1 31.86 836 ASP B C 1
ATOM 13218 O O . ASP B 1 836 ? 55.781 13.555 -1.004 1 31.86 836 ASP B O 1
ATOM 13222 N N . LYS B 1 837 ? 54.375 12.125 -2.047 1 35.88 837 LYS B N 1
ATOM 13223 C CA . LYS B 1 837 ? 55.5 11.188 -2.031 1 35.88 837 LYS B CA 1
ATOM 13224 C C . LYS B 1 837 ? 56.5 11.5 -3.154 1 35.88 837 LYS B C 1
ATOM 13226 O O . LYS B 1 837 ? 57.562 10.906 -3.219 1 35.88 837 LYS B O 1
ATOM 13231 N N . SER B 1 838 ? 56 12.109 -4.172 1 33 838 SER B N 1
ATOM 13232 C CA . SER B 1 838 ? 57.031 12.398 -5.164 1 33 838 SER B CA 1
ATOM 13233 C C . SER B 1 838 ? 57.844 13.633 -4.777 1 33 838 SER B C 1
ATOM 13235 O O . SER B 1 838 ? 58.844 13.953 -5.426 1 33 838 SER B O 1
ATOM 13237 N N . LEU B 1 839 ? 57.344 14.445 -3.732 1 26.27 839 LEU B N 1
ATOM 13238 C CA . LEU B 1 839 ? 58.375 15.391 -3.332 1 26.27 839 LEU B CA 1
ATOM 13239 C C . LEU B 1 839 ? 59.125 14.891 -2.096 1 26.27 839 LEU B C 1
ATOM 13241 O O . LEU B 1 839 ? 58.5 14.383 -1.156 1 26.27 839 LEU B O 1
#